Protein AF-0000000079489592 (afdb_homodimer)

Nearest PDB structures (foldseek):
  6kkj-assembly1_B  TM=2.312E-01  e=7.317E-01  Escherichia coli K-12
  5xar-assembly1_B  TM=1.405E-01  e=1.755E+00  Klebsiella pneumoniae
  5k3g-assembly2_C  TM=1.330E-01  e=6.523E+00  Caenorhabditis elegans
  6kkj-assembly1_B  TM=2.316E-01  e=1.069E+00  Escherichia coli K-12
  5k3g-assembly2_C  TM=1.330E-01  e=5.489E+00  Caenorhabditis elegans

Foldseek 3Di:
DQQVVVLVVLVLVLVLLQLLQPVVPVVVVVVPVVPPVPPPPDDPDCPDCPVVCVVVVCNVVSVVSCVVVVVVLVVLLPDPQADVLQSVQVVVLSVCSNNVPPLSVLQSQQKFGPQPQVVLPAQETARHQVSQQPRFDADPVRDTPKGKKKKKKFWADDQVSLVVVCVVCCPAQLQVLARVPDNGDDQDDLLFGPHHIIMHIGIPSGDQSNVVVVCCVPRCVVPVIDMGMDDIDHDDQDDDDPLLVVLVVVVVVLVVLQVQLQVLQVVCVVVDVDRDQDDPDVVNNLSVLLHLVLLVCLLLFDDDPVRLLVLLVLLVLLVLLLLVLLLCLLPQDWSNLASGVNLLLVLLLDQVCLSNLVSCLSLLLVLLQLLQVLLLVCQVCLVVCVPDDLVVVLVLVLVLVCLLQLQLLLSLLSVLLCLVSPQDAPQCPSHPLVLLNPQQVVQVVCLVVLNQLQLFCSRHNFNCSLSSSLSSVLSSVSSVLSNVCSVPVVVSLVVLVVLLLVLLVVQLVCCLVVVAFLDLGSLSHYSVSSSVCSNPAVSDSSNSSNSSSVSSVLNVCLVPDADDDPVVLVVLQCQLVVLLSCLSRVSSCSSRPNDDDSNVSSSSSRCSSVSNCSSVSSVSSCLSRVVCVPSSCVSSDSVSSSSSVLSSQLVSNLSSLSSSVNSHDHHSDDDSDPVVSVVVSVVSSVVSSVRSSVSSSSPNSSSVVVSLVVCVCVVCVVVVPNPPPVVSVVVVCVSCVSVVVVVVVVVVVVVVVVCVVPVVVVVVVVVVVPPDDPDDDDPDDDDDDDDDDDDDDDDDDDDDDDDDDDDDDDDDDDDDD/DQQVVVLVVLVLVLVLLQLLQPVVPVVVVVVPVVPPVPPPPDDPDCPDCPVVCVVVVCNVVSVVSCVVVVVVLVVLLPDPQADVLQSVQVVVLSVCSNNVPPLSVLQSQQKFGPQPQVVLPAQETARHQPSQQPRFDADPVRDTPKGKKKKKKFWADDPVSLVVVCVVCCPAQLQVLARVPDPGDDQDDLLFGPHHIIMHIGIPSGDQSNVVVVCCVPRCVVPVTDMGMDDIDHDDQDDDDPLLVVLVVVVVVLVVLQVQLQVLQVVCVVVDVDRDQDDPDPVNNLSVLLHLVLLVCLLLFDDDPVRLLVLLVLLVLLVLLLLVLLLCLLPQDWSNLASGVNLLLVLLLDQVCLSNLVSCLSLLLVLLQLLQVLLLVCVVCLVVCVPDDLVVVLVLVLVLVCLLQLQLLLSLLSVLLCLVSPQDAPQCPSHPLVLLNPQQVVQVVCLVVLNQLQLFCSRHNFNCSLSSSLSSVLSSVSSVLSNVCSVPVVVSLVVLVVLLLVLLVVQLVCCLVVVAFLDLGSLSHYSVSSSVCSNPAVSDSSNSSNSSSVSSVLNVCLVPDADDDPVVLVVLQCQLVVLLSCLSRVSSCSSRPNDDDSNVSSNSSRCSSVSNCSSVSSVSSCLSRVVCVPSSCVSSDSVSSSSSVLSSQLVSNLSSLSSSVNSHDHHSDDDSDPVVSVVVSVVSSVVSSVRSSVSSSSPNSSSVVVSLVVCVCVVCVVVVPNPPPVVSVVVVCVSCVVVVVVVVVVVVVVVVVVVVVPVVVVVVVVVVVPPDDDDPPPDDDDDDDDDDDDDYDDDDDDDDDDDDDDDDDDDDDDDDD

pLDDT: mean 76.11, std 24.8, range [13.93, 98.19]

Sequence (1634 aa):
MRLVRWYVLFLTLTLIVFRAIHAEQDEYAIIENRDELENHTEVTTEIQSTTRDFIEDLQPLLKEVQRRAYPIVSALFADPQISNDCTSGLAALLRGVQTQEKWAFMIATAHGGLPQNFFLGAQGSFGSYDQCLEAKRVDPDGLVTLRGQYCTLYINPNEKMYNILKEQVKNDPFFKETVLNMETWPKHILDVPTGIKIGLCTPNRCSTKDLNYILDKLVNKVYGTEFEIGNCRIKHRNAPTPFQLYVFGLGYVLLILVIVGTLTDYYLNRTHDKPIYISPWFAVTFILMFSARRNIIRLFSPHTSQARELGFFNGIKVLLSCWVVYGHCAIFISPDVYVNISSYVLLLQKIPFQIVANGFMAVSSFYFISGFLLGYFCIKEKQRIIKQNPVIFITTIFIRRYIRLVIPILVVVCFSMLMPLWADSPNDKRSLFEVYARRCPQNWWSILALSSNFMGADGMCLGHSWYVSVDMQVFLVASIVCIIILSNPRVGLTFTAVLTLASCLWIAINTYVYEYSPIIGFTGKNFSTIIDTFDYIYVQPITHSGCYFLGIMCAYVCLHGKRLQWYTQTLCWVLAHGCASYVIFITVNWYRYGLPGPLEQSLYAGFHRIIFTFGLFWLIYACLHGMAPTLRRILEHSAFRALGRLAFGLYLVHFAVVYMQQGLMKSQAFLPNQYLLLQQTLGVLSISFGLAFLMNITVESPVGHLDNFIFNRFVAEMINQPQTHKEAEMTGRKTEMALATEQHHDRRRKTSLKESCGTNLDMIIIENVKNGINASILDTKPPVDSADGQPGASFKAGRRRVSKGSSTQNLSEKTKLMRLVRWYVLFLTLTLIVFRAIHAEQDEYAIIENRDELENHTEVTTEIQSTTRDFIEDLQPLLKEVQRRAYPIVSALFADPQISNDCTSGLAALLRGVQTQEKWAFMIATAHGGLPQNFFLGAQGSFGSYDQCLEAKRVDPDGLVTLRGQYCTLYINPNEKMYNILKEQVKNDPFFKETVLNMETWPKHILDVPTGIKIGLCTPNRCSTKDLNYILDKLVNKVYGTEFEIGNCRIKHRNAPTPFQLYVFGLGYVLLILVIVGTLTDYYLNRTHDKPIYISPWFAVTFILMFSARRNIIRLFSPHTSQARELGFFNGIKVLLSCWVVYGHCAIFISPDVYVNISSYVLLLQKIPFQIVANGFMAVSSFYFISGFLLGYFCIKEKQRIIKQNPVIFITTIFIRRYIRLVIPILVVVCFSMLMPLWADSPNDKRSLFEVYARRCPQNWWSILALSSNFMGADGMCLGHSWYVSVDMQVFLVASIVCIIILSNPRVGLTFTAVLTLASCLWIAINTYVYEYSPIIGFTGKNFSTIIDTFDYIYVQPITHSGCYFLGIMCAYVCLHGKRLQWYTQTLCWVLAHGCASYVIFITVNWYRYGLPGPLEQSLYAGFHRIIFTFGLFWLIYACLHGMAPTLRRILEHSAFRALGRLAFGLYLVHFAVVYMQQGLMKSQAFLPNQYLLLQQTLGVLSISFGLAFLMNITVESPVGHLDNFIFNRFVAEMINQPQTHKEAEMTGRKTEMALATEQHHDRRRKTSLKESCGTNLDMIIIENVKNGINASILDTKPPVDSADGQPGASFKAGRRRVSKGSSTQNLSEKTKL

Solvent-accessible surface area (backbone atoms only — not comparable to full-atom values): 86001 Å² total; per-residue (Å²): 108,63,66,60,45,48,45,47,45,52,51,46,49,54,47,45,38,48,43,65,14,57,62,62,53,56,62,57,57,58,58,63,55,56,65,71,63,63,68,79,69,74,83,70,74,78,72,70,63,63,50,61,43,50,56,61,52,40,44,57,49,44,50,51,47,43,61,60,44,42,59,54,52,51,50,56,63,66,34,82,85,45,50,67,52,28,45,50,38,52,49,49,40,47,48,26,32,28,69,65,34,67,40,30,46,33,24,67,44,7,38,28,56,69,36,35,25,43,92,39,53,22,25,33,20,52,37,15,62,66,40,6,37,66,18,51,38,65,43,98,88,68,48,74,78,44,38,19,16,33,27,33,36,36,40,44,73,38,74,66,54,45,49,53,50,43,62,70,33,58,82,38,48,41,45,30,42,32,51,62,70,41,90,62,82,62,63,51,55,81,71,19,65,60,39,39,39,27,18,35,36,42,48,58,51,43,49,63,68,39,50,38,51,50,42,38,68,66,40,26,73,48,68,68,40,58,68,44,57,44,80,68,44,58,76,68,83,73,73,80,49,70,65,49,50,50,46,52,48,49,53,50,50,51,52,48,40,28,51,51,8,30,51,50,50,53,52,46,48,71,74,33,95,58,81,75,83,69,53,96,44,64,70,56,31,55,35,46,41,22,10,47,65,61,38,52,48,58,48,66,48,74,64,54,80,78,46,48,72,58,34,37,52,21,25,51,42,36,55,34,45,53,42,41,51,45,23,49,63,70,62,73,57,59,66,47,30,29,47,34,46,51,48,39,55,54,44,53,50,33,68,78,43,22,63,43,68,48,25,66,58,38,58,48,42,51,36,19,50,54,18,21,53,52,31,41,49,49,62,73,42,36,73,62,51,70,74,40,61,63,68,60,51,52,52,50,55,49,51,55,49,46,54,68,54,49,54,54,50,51,53,49,52,52,57,50,67,49,48,68,67,69,44,66,31,83,39,36,60,61,22,70,39,25,46,36,67,59,23,24,82,74,31,50,64,29,60,80,65,48,43,24,34,76,47,32,86,76,36,24,25,48,92,69,50,28,55,60,20,29,51,53,56,38,48,55,54,49,52,53,48,49,54,40,28,71,76,40,50,72,61,24,51,52,50,44,51,50,50,28,51,48,29,25,48,51,43,18,50,50,25,50,74,69,62,38,50,54,55,83,50,93,56,19,57,38,67,67,44,35,51,45,26,36,44,70,40,65,45,31,46,56,61,46,36,28,32,20,44,48,14,28,50,43,26,53,47,53,74,72,52,75,73,73,54,71,70,59,47,51,51,50,50,52,49,24,51,49,40,33,48,46,62,41,49,56,54,31,50,26,41,62,69,27,67,70,55,64,68,58,34,13,48,45,45,20,41,42,64,52,49,35,43,47,28,52,47,47,52,52,45,28,45,72,53,62,72,31,56,69,61,34,50,62,22,42,31,70,74,28,45,39,46,24,73,29,30,67,41,27,62,60,42,37,58,52,55,55,38,50,56,50,12,52,38,62,50,49,53,47,63,70,37,73,68,59,49,49,34,51,35,43,9,51,48,53,54,19,48,54,51,13,50,52,42,36,34,67,43,48,44,25,51,50,49,49,51,51,54,54,47,54,53,47,49,24,59,70,65,72,50,71,65,53,75,64,53,62,49,37,62,61,33,53,62,46,46,61,54,45,55,58,49,49,53,56,51,51,48,53,54,45,55,51,43,53,64,48,41,57,58,48,50,58,51,50,61,63,57,63,64,73,80,74,84,77,85,83,83,84,76,87,83,84,94,83,91,85,88,90,85,88,93,82,91,79,85,91,84,91,83,90,87,79,82,82,92,82,88,73,84,82,84,66,87,78,129,111,63,65,60,45,49,45,46,46,53,52,47,49,55,47,44,38,48,41,66,16,54,62,62,53,56,62,58,55,59,58,62,56,56,64,70,60,61,69,81,70,74,82,72,74,79,74,70,62,62,50,62,43,48,55,61,52,40,44,56,49,44,51,50,48,43,62,61,44,44,59,55,51,50,50,56,63,64,35,81,85,44,50,68,54,27,45,51,36,53,50,48,40,48,48,26,32,28,68,64,35,68,40,30,45,33,24,68,44,8,38,30,57,70,35,37,25,43,92,38,53,24,25,32,18,53,38,16,63,65,40,6,38,66,17,51,38,64,44,97,88,67,48,74,79,44,37,19,16,33,28,33,37,37,39,45,71,38,74,64,54,44,48,53,50,43,64,72,34,57,83,39,48,40,46,30,43,31,51,63,71,43,90,64,81,64,62,52,56,80,73,20,66,62,37,38,39,25,18,36,37,41,48,58,50,43,50,63,67,40,50,38,51,50,43,38,69,68,41,25,73,45,66,67,41,59,69,45,58,46,77,68,43,59,76,69,83,73,71,81,50,72,65,49,51,50,46,52,48,50,52,51,49,52,51,48,40,28,52,52,7,31,50,48,50,53,48,45,48,70,74,33,95,58,81,74,82,70,53,95,44,63,68,56,32,57,35,47,40,22,10,44,65,61,40,50,47,58,48,66,47,76,63,54,80,76,48,50,72,58,34,39,52,20,26,52,43,37,56,35,46,53,41,40,50,46,23,48,63,70,62,72,58,59,67,47,30,29,47,35,47,53,48,40,55,55,45,52,46,31,69,77,44,21,61,42,68,48,24,66,57,37,57,47,42,50,37,18,50,52,19,20,54,51,31,41,50,49,62,74,41,37,74,63,51,72,73,39,60,63,67,59,51,51,52,50,55,48,51,54,50,44,56,68,53,48,54,56,50,51,52,47,51,54,59,51,67,49,48,68,65,71,45,66,30,82,39,36,60,63,23,72,39,26,45,36,67,59,22,24,82,73,31,51,63,28,60,79,65,48,43,25,32,76,47,32,86,74,36,24,26,48,91,67,48,26,55,61,20,29,50,54,57,38,47,55,55,49,52,53,48,50,51,40,27,70,77,39,51,71,61,24,52,52,50,43,51,48,50,28,50,48,30,25,48,49,42,18,50,49,25,50,76,68,64,38,52,54,55,84,48,90,58,17,57,38,67,66,43,34,52,46,28,37,42,71,41,64,46,30,48,57,61,47,37,26,31,19,44,50,14,26,50,44,26,52,46,54,76,72,50,76,73,72,56,71,70,60,47,51,50,49,51,51,48,25,51,49,40,32,48,44,62,40,49,56,56,32,49,26,43,63,69,28,68,71,56,64,67,58,34,13,50,46,43,21,42,43,65,52,50,35,43,47,27,52,47,49,52,53,45,28,44,72,53,62,72,33,57,71,60,35,51,61,22,43,31,70,74,28,45,40,46,25,71,29,30,65,41,26,63,61,44,34,59,53,55,56,39,51,54,50,12,53,38,62,50,50,55,46,62,71,37,73,68,60,47,49,33,50,34,43,10,50,49,51,54,18,48,53,50,14,50,52,42,36,32,65,43,49,44,24,49,51,48,48,50,50,55,51,46,54,53,49,48,25,60,71,67,71,50,70,65,53,75,63,53,61,49,39,62,60,34,54,60,47,45,60,55,44,55,59,48,49,54,55,51,51,48,52,54,47,56,52,44,54,66,48,41,58,58,49,52,59,52,49,63,63,58,64,62,77,82,86,79,86,78,85,72,89,73,83,85,82,84,82,86,93,84,92,86,91,87,83,92,80,86,89,82,90,81,87,91,81,87,84,81,85,85,88,79,89,70,87,86,81,132

Radius of gyration: 40.96 Å; Cα contacts (8 Å, |Δi|>4): 2130; chains: 2; bounding box: 101×147×135 Å

Structure (mmCIF, N/CA/C/O backbone):
data_AF-0000000079489592-model_v1
#
loop_
_entity.id
_entity.type
_entity.pdbx_description
1 polymer 'Nose resistant-to-fluoxetine protein N-terminal domain-containing protein'
#
loop_
_atom_site.group_PDB
_atom_site.id
_atom_site.type_symbol
_atom_site.label_atom_id
_atom_site.label_alt_id
_atom_site.label_comp_id
_atom_site.label_asym_id
_atom_site.label_entity_id
_atom_site.label_seq_id
_atom_site.pdbx_PDB_ins_code
_atom_site.Cartn_x
_atom_site.Cartn_y
_atom_site.Cartn_z
_atom_site.occupancy
_atom_site.B_iso_or_equiv
_atom_site.auth_seq_id
_atom_site.auth_comp_id
_atom_site.auth_asym_id
_atom_site.auth_atom_id
_atom_site.pdbx_PDB_model_num
ATOM 1 N N . MET A 1 1 ? 15.117 -27.844 -23.531 1 31.05 1 MET A N 1
ATOM 2 C CA . MET A 1 1 ? 14.523 -29.125 -23.922 1 31.05 1 MET A CA 1
ATOM 3 C C . MET A 1 1 ? 14.539 -30.109 -22.766 1 31.05 1 MET A C 1
ATOM 5 O O . MET A 1 1 ? 13.547 -30.797 -22.516 1 31.05 1 MET A O 1
ATOM 9 N N . ARG A 1 2 ? 15.602 -29.953 -22.156 1 33.97 2 ARG A N 1
ATOM 10 C CA . ARG A 1 2 ? 15.805 -30.891 -21.062 1 33.97 2 ARG A CA 1
ATOM 11 C C . ARG A 1 2 ? 14.961 -30.516 -19.844 1 33.97 2 ARG A C 1
ATOM 13 O O . ARG A 1 2 ? 14.398 -31.391 -19.188 1 33.97 2 ARG A O 1
ATOM 20 N N . LEU A 1 3 ? 14.828 -29.344 -19.656 1 31.56 3 LEU A N 1
ATOM 21 C CA . LEU A 1 3 ? 14.039 -28.906 -18.516 1 31.56 3 LEU A CA 1
ATOM 22 C C . LEU A 1 3 ? 12.562 -29.203 -18.719 1 31.56 3 LEU A C 1
ATOM 24 O O . LEU A 1 3 ? 11.867 -29.609 -17.797 1 31.56 3 LEU A O 1
ATOM 28 N N . VAL A 1 4 ? 12.141 -29.109 -19.891 1 33.91 4 VAL A N 1
ATOM 29 C CA . VAL A 1 4 ? 10.773 -29.5 -20.234 1 33.91 4 VAL A CA 1
ATOM 30 C C . VAL A 1 4 ? 10.609 -31.016 -20.047 1 33.91 4 VAL A C 1
ATOM 32 O O . VAL A 1 4 ? 9.586 -31.469 -19.531 1 33.91 4 VAL A O 1
ATOM 35 N N . ARG A 1 5 ? 11.734 -31.75 -20.25 1 34.22 5 ARG A N 1
ATOM 36 C CA . ARG A 1 5 ? 11.695 -33.188 -20.078 1 34.22 5 ARG A CA 1
ATOM 37 C C . ARG A 1 5 ? 11.539 -33.562 -18.609 1 34.22 5 ARG A C 1
ATOM 39 O O . ARG A 1 5 ? 10.766 -34.469 -18.266 1 34.22 5 ARG A O 1
ATOM 46 N N . TRP A 1 6 ? 12.328 -32.875 -17.922 1 35.91 6 TRP A N 1
ATOM 47 C CA . TRP A 1 6 ? 12.266 -33.156 -16.484 1 35.91 6 TRP A CA 1
ATOM 48 C C . TRP A 1 6 ? 10.906 -32.781 -15.914 1 35.91 6 TRP A C 1
ATOM 50 O O . TRP A 1 6 ? 10.328 -33.531 -15.109 1 35.91 6 TRP A O 1
ATOM 60 N N . TYR A 1 7 ? 10.367 -31.75 -16.344 1 36.03 7 TYR A N 1
ATOM 61 C CA . TYR A 1 7 ? 9.039 -31.359 -15.891 1 36.03 7 TYR A CA 1
ATOM 62 C C . TYR A 1 7 ? 7.992 -32.375 -16.359 1 36.03 7 TYR A C 1
ATOM 64 O O . TYR A 1 7 ? 7.102 -32.75 -15.594 1 36.03 7 TYR A O 1
ATOM 72 N N . VAL A 1 8 ? 8.234 -33 -17.438 1 37.88 8 VAL A N 1
ATOM 73 C CA . VAL A 1 8 ? 7.395 -34.094 -17.938 1 37.88 8 VAL A CA 1
ATOM 74 C C . VAL A 1 8 ? 7.625 -35.344 -17.109 1 37.88 8 VAL A C 1
ATOM 76 O O . VAL A 1 8 ? 6.676 -36.062 -16.766 1 37.88 8 VAL A O 1
ATOM 79 N N . LEU A 1 9 ? 8.891 -35.531 -16.766 1 36.44 9 LEU A N 1
ATOM 80 C CA . LEU A 1 9 ? 9.203 -36.656 -15.875 1 36.44 9 LEU A CA 1
ATOM 81 C C . LEU A 1 9 ? 8.539 -36.469 -14.516 1 36.44 9 LEU A C 1
ATOM 83 O O . LEU A 1 9 ? 7.961 -37.406 -13.969 1 36.44 9 LEU A O 1
ATOM 87 N N . PHE A 1 10 ? 8.68 -35.375 -14.031 1 37.31 10 PHE A N 1
ATOM 88 C CA . PHE A 1 10 ? 8.086 -35.094 -12.727 1 37.31 10 PHE A CA 1
ATOM 89 C C . PHE A 1 10 ? 6.566 -35.125 -12.805 1 37.31 10 PHE A C 1
ATOM 91 O O . PHE A 1 10 ? 5.918 -35.719 -11.938 1 37.31 10 PHE A O 1
ATOM 98 N N . LEU A 1 11 ? 6.008 -34.719 -13.789 1 37.25 11 LEU A N 1
ATOM 99 C CA . LEU A 1 11 ? 4.574 -34.844 -14.031 1 37.25 11 LEU A CA 1
ATOM 100 C C . LEU A 1 11 ? 4.188 -36.312 -14.289 1 37.25 11 LEU A C 1
ATOM 102 O O . LEU A 1 11 ? 3.154 -36.781 -13.812 1 37.25 11 LEU A O 1
ATOM 106 N N . THR A 1 12 ? 5.062 -37.094 -15.031 1 35.06 12 THR A N 1
ATOM 107 C CA . THR A 1 12 ? 4.887 -38.531 -15.25 1 35.06 12 THR A CA 1
ATOM 108 C C . THR A 1 12 ? 5.035 -39.281 -13.938 1 35.06 12 THR A C 1
ATOM 110 O O . THR A 1 12 ? 4.266 -40.219 -13.664 1 35.06 12 THR A O 1
ATOM 113 N N . LEU A 1 13 ? 6 -38.844 -13.242 1 35.44 13 LEU A N 1
ATOM 114 C CA . LEU A 1 13 ? 6.156 -39.5 -11.953 1 35.44 13 LEU A CA 1
ATOM 115 C C . LEU A 1 13 ? 4.977 -39.188 -11.039 1 35.44 13 LEU A C 1
ATOM 117 O O . LEU A 1 13 ? 4.488 -40.094 -10.336 1 35.44 13 LEU A O 1
ATOM 121 N N . THR A 1 14 ? 4.496 -38.094 -10.992 1 34.69 14 THR A N 1
ATOM 122 C CA . THR A 1 14 ? 3.309 -37.75 -10.211 1 34.69 14 THR A CA 1
ATOM 123 C C . THR A 1 14 ? 2.078 -38.438 -10.773 1 34.69 14 THR A C 1
ATOM 125 O O . THR A 1 14 ? 1.224 -38.906 -10.023 1 34.69 14 THR A O 1
ATOM 128 N N . LEU A 1 15 ? 2.059 -38.719 -12.008 1 35.22 15 LEU A N 1
ATOM 129 C CA . LEU A 1 15 ? 1.017 -39.5 -12.664 1 35.22 15 LEU A CA 1
ATOM 130 C C . LEU A 1 15 ? 1.15 -41 -12.32 1 35.22 15 LEU A C 1
ATOM 132 O O . LEU A 1 15 ? 0.147 -41.688 -12.141 1 35.22 15 LEU A O 1
ATOM 136 N N . ILE A 1 16 ? 2.291 -41.5 -12.32 1 36.31 16 ILE A N 1
ATOM 137 C CA . ILE A 1 16 ? 2.57 -42.875 -11.93 1 36.31 16 ILE A CA 1
ATOM 138 C C . ILE A 1 16 ? 2.102 -43.094 -10.492 1 36.31 16 ILE A C 1
ATOM 140 O O . ILE A 1 16 ? 1.465 -44.094 -10.195 1 36.31 16 ILE A O 1
ATOM 144 N N . VAL A 1 17 ? 2.369 -42.219 -9.734 1 33.47 17 VAL A N 1
ATOM 145 C CA . VAL A 1 17 ? 1.986 -42.406 -8.336 1 33.47 17 VAL A CA 1
ATOM 146 C C . VAL A 1 17 ? 0.467 -42.344 -8.203 1 33.47 17 VAL A C 1
ATOM 148 O O . VAL A 1 17 ? -0.141 -43.156 -7.5 1 33.47 17 VAL A O 1
ATOM 151 N N . PHE A 1 18 ? -0.145 -41.625 -8.969 1 31.78 18 PHE A N 1
ATOM 152 C CA . PHE A 1 18 ? -1.597 -41.531 -8.867 1 31.78 18 PHE A CA 1
ATOM 153 C C . PHE A 1 18 ? -2.258 -42.781 -9.422 1 31.78 18 PHE A C 1
ATOM 155 O O . PHE A 1 18 ? -3.234 -43.281 -8.852 1 31.78 18 PHE A O 1
ATOM 162 N N . ARG A 1 19 ? -1.917 -43.344 -10.484 1 33 19 ARG A N 1
ATOM 163 C CA . ARG A 1 19 ? -2.484 -44.594 -11.039 1 33 19 ARG A CA 1
ATOM 164 C C . ARG A 1 19 ? -2.141 -45.781 -10.164 1 33 19 ARG A C 1
ATOM 166 O O . ARG A 1 19 ? -2.928 -46.719 -10.055 1 33 19 ARG A O 1
ATOM 173 N N . ALA A 1 20 ? -0.981 -45.812 -9.656 1 31.25 20 ALA A N 1
ATOM 174 C CA . ALA A 1 20 ? -0.754 -46.938 -8.727 1 31.25 20 ALA A CA 1
ATOM 175 C C . ALA A 1 20 ? -1.831 -46.969 -7.645 1 31.25 20 ALA A C 1
ATOM 177 O O . ALA A 1 20 ? -2.168 -48.031 -7.129 1 31.25 20 ALA A O 1
ATOM 178 N N . ILE A 1 21 ? -2.449 -45.938 -7.496 1 29.78 21 ILE A N 1
ATOM 179 C CA . ILE A 1 21 ? -3.469 -45.906 -6.453 1 29.78 21 ILE A CA 1
ATOM 180 C C . ILE A 1 21 ? -4.77 -46.5 -6.984 1 29.78 21 ILE A C 1
ATOM 182 O O . ILE A 1 21 ? -5.434 -47.25 -6.289 1 29.78 21 ILE A O 1
ATOM 186 N N . HIS A 1 22 ? -5.281 -46.219 -8.211 1 31.61 22 HIS A N 1
ATOM 187 C CA . HIS A 1 22 ? -6.633 -46.656 -8.562 1 31.61 22 HIS A CA 1
ATOM 188 C C . HIS A 1 22 ? -6.637 -48.031 -9.164 1 31.61 22 HIS A C 1
ATOM 190 O O . HIS A 1 22 ? -7.699 -48.594 -9.43 1 31.61 22 HIS A O 1
ATOM 196 N N . ALA A 1 23 ? -5.641 -48.562 -9.617 1 32.25 23 ALA A N 1
ATOM 197 C CA . ALA A 1 23 ? -5.723 -49.906 -10.156 1 32.25 23 ALA A CA 1
ATOM 198 C C . ALA A 1 23 ? -6.297 -50.875 -9.133 1 32.25 23 ALA A C 1
ATOM 200 O O . ALA A 1 23 ? -7.043 -51.781 -9.477 1 32.25 23 ALA A O 1
ATOM 201 N N . GLU A 1 24 ? -5.93 -50.719 -7.852 1 30.78 24 GLU A N 1
ATOM 202 C CA . GLU A 1 24 ? -6.383 -51.844 -7.051 1 30.78 24 GLU A CA 1
ATOM 203 C C . GLU A 1 24 ? -7.883 -51.781 -6.781 1 30.78 24 GLU A C 1
ATOM 205 O O . GLU A 1 24 ? -8.523 -52.781 -6.512 1 30.78 24 GLU A O 1
ATOM 210 N N . GLN A 1 25 ? -8.453 -50.594 -6.809 1 30.23 25 GLN A N 1
ATOM 211 C CA . GLN A 1 25 ? -9.812 -50.656 -6.293 1 30.23 25 GLN A CA 1
ATOM 212 C C . GLN A 1 25 ? -10.773 -51.219 -7.348 1 30.23 25 GLN A C 1
ATOM 214 O O . GLN A 1 25 ? -11.867 -51.656 -7.016 1 30.23 25 GLN A O 1
ATOM 219 N N . ASP A 1 26 ? -10.555 -51.062 -8.602 1 31.53 26 ASP A N 1
ATOM 220 C CA . ASP A 1 26 ? -11.586 -51.625 -9.477 1 31.53 26 ASP A CA 1
ATOM 221 C C . ASP A 1 26 ? -11.609 -53.125 -9.398 1 31.53 26 ASP A C 1
ATOM 223 O O . ASP A 1 26 ? -12.578 -53.781 -9.82 1 31.53 26 ASP A O 1
ATOM 227 N N . GLU A 1 27 ? -10.539 -53.75 -8.992 1 30.8 27 GLU A N 1
ATOM 228 C CA . GLU A 1 27 ? -10.75 -55.188 -8.891 1 30.8 27 GLU A CA 1
ATOM 229 C C . GLU A 1 27 ? -11.789 -55.5 -7.824 1 30.8 27 GLU A C 1
ATOM 231 O O . GLU A 1 27 ? -12.594 -56.438 -7.996 1 30.8 27 GLU A O 1
ATOM 236 N N . TYR A 1 28 ? -11.805 -54.75 -6.719 1 29.92 28 TYR A N 1
ATOM 237 C CA . TYR A 1 28 ? -12.727 -55.219 -5.695 1 29.92 28 TYR A CA 1
ATOM 238 C C . TYR A 1 28 ? -14.148 -54.75 -5.984 1 29.92 28 TYR A C 1
ATOM 240 O O . TYR A 1 28 ? -15.117 -55.469 -5.703 1 29.92 28 TYR A O 1
ATOM 248 N N . ALA A 1 29 ? -14.422 -53.594 -6.551 1 33.19 29 ALA A N 1
ATOM 249 C CA . ALA A 1 29 ? -15.828 -53.219 -6.688 1 33.19 29 ALA A CA 1
ATOM 250 C C . ALA A 1 29 ? -16.484 -53.969 -7.84 1 33.19 29 ALA A C 1
ATOM 252 O O . ALA A 1 29 ? -17.703 -54.125 -7.867 1 33.19 29 ALA A O 1
ATOM 253 N N . ILE A 1 30 ? -15.773 -54.406 -8.867 1 32.56 30 ILE A N 1
ATOM 254 C CA . ILE A 1 30 ? -16.406 -55.25 -9.875 1 32.56 30 ILE A CA 1
ATOM 255 C C . ILE A 1 30 ? -16.875 -56.562 -9.25 1 32.56 30 ILE A C 1
ATOM 257 O O . ILE A 1 30 ? -17.859 -57.156 -9.695 1 32.56 30 ILE A O 1
ATOM 261 N N . ILE A 1 31 ? -16.266 -57 -8.172 1 31.38 31 ILE A N 1
ATOM 262 C CA . ILE A 1 31 ? -16.734 -58.281 -7.652 1 31.38 31 ILE A CA 1
ATOM 263 C C . ILE A 1 31 ? -18.078 -58.094 -6.949 1 31.38 31 ILE A C 1
ATOM 265 O O . ILE A 1 31 ? -19 -58.906 -7.113 1 31.38 31 ILE A O 1
ATOM 269 N N . GLU A 1 32 ? -18.328 -57.031 -6.129 1 32.09 32 GLU A N 1
ATOM 270 C CA . GLU A 1 32 ? -19.562 -57.094 -5.344 1 32.09 32 GLU A CA 1
ATOM 271 C C . GLU A 1 32 ? -20.766 -56.688 -6.18 1 32.09 32 GLU A C 1
ATOM 273 O O . GLU A 1 32 ? -21.859 -57.219 -6.008 1 32.09 32 GLU A O 1
ATOM 278 N N . ASN A 1 33 ? -20.672 -55.719 -7.082 1 32.31 33 ASN A N 1
ATOM 279 C CA . ASN A 1 33 ? -21.906 -55.312 -7.75 1 32.31 33 ASN A CA 1
ATOM 280 C C . ASN A 1 33 ? -22.25 -56.281 -8.891 1 32.31 33 ASN A C 1
ATOM 282 O O . ASN A 1 33 ? -23.203 -56.031 -9.641 1 32.31 33 ASN A O 1
ATOM 286 N N . ARG A 1 34 ? -21.422 -57.219 -9.25 1 31.77 34 ARG A N 1
ATOM 287 C CA . ARG A 1 34 ? -21.875 -58.219 -10.211 1 31.77 34 ARG A CA 1
ATOM 288 C C . ARG A 1 34 ? -23.141 -58.938 -9.711 1 31.77 34 ARG A C 1
ATOM 290 O O . ARG A 1 34 ? -24.016 -59.281 -10.5 1 31.77 34 ARG A O 1
ATOM 297 N N . ASP A 1 35 ? -23.266 -59.156 -8.359 1 32.53 35 ASP A N 1
ATOM 298 C CA . ASP A 1 35 ? -24.406 -60 -8 1 32.53 35 ASP A CA 1
ATOM 299 C C . ASP A 1 35 ? -25.719 -59.219 -8.156 1 32.53 35 ASP A C 1
ATOM 301 O O . ASP A 1 35 ? -26.734 -59.781 -8.562 1 32.53 35 ASP A O 1
ATOM 305 N N . GLU A 1 36 ? -25.812 -57.969 -7.629 1 32.66 36 GLU A N 1
ATOM 306 C CA . GLU A 1 36 ? -27.172 -57.438 -7.555 1 32.66 36 GLU A CA 1
ATOM 307 C C . GLU A 1 36 ? -27.641 -56.906 -8.914 1 32.66 36 GLU A C 1
ATOM 309 O O . GLU A 1 36 ? -28.828 -56.688 -9.117 1 32.66 36 GLU A O 1
ATOM 314 N N . LEU A 1 37 ? -26.734 -56.469 -9.867 1 30.59 37 LEU A N 1
ATOM 315 C CA . LEU A 1 37 ? -27.234 -55.969 -11.148 1 30.59 37 LEU A CA 1
ATOM 316 C C . LEU A 1 37 ? -27.75 -57.125 -12.008 1 30.59 37 LEU A C 1
ATOM 318 O O . LEU A 1 37 ? -28.188 -56.906 -13.141 1 30.59 37 LEU A O 1
ATOM 322 N N . GLU A 1 38 ? -27.734 -58.438 -11.57 1 29.75 38 GLU A N 1
ATOM 323 C CA . GLU A 1 38 ? -28.297 -59.406 -12.5 1 29.75 38 GLU A CA 1
ATOM 324 C C . GLU A 1 38 ? -29.766 -59.094 -12.781 1 29.75 38 GLU A C 1
ATOM 326 O O . GLU A 1 38 ? -30.281 -59.438 -13.852 1 29.75 38 GLU A O 1
ATOM 331 N N . ASN A 1 39 ? -30.609 -58.781 -11.766 1 29.55 39 ASN A N 1
ATOM 332 C CA . ASN A 1 39 ? -32 -59 -12.117 1 29.55 39 ASN A CA 1
ATOM 333 C C . ASN A 1 39 ? -32.531 -57.875 -13.031 1 29.55 39 ASN A C 1
ATOM 335 O O . ASN A 1 39 ? -33.562 -58.062 -13.695 1 29.55 39 ASN A O 1
ATOM 339 N N . HIS A 1 40 ? -32.594 -56.594 -12.57 1 31.12 40 HIS A N 1
ATOM 340 C CA . HIS A 1 40 ? -33.5 -55.75 -13.336 1 31.12 40 HIS A CA 1
ATOM 341 C C . HIS A 1 40 ? -32.875 -55.344 -14.68 1 31.12 40 HIS A C 1
ATOM 343 O O . HIS A 1 40 ? -31.875 -54.656 -14.734 1 31.12 40 HIS A O 1
ATOM 349 N N . THR A 1 41 ? -33 -56.188 -15.758 1 29.34 41 THR A N 1
ATOM 350 C CA . THR A 1 41 ? -32.531 -56.25 -17.141 1 29.34 41 THR A CA 1
ATOM 351 C C . THR A 1 41 ? -32.906 -54.969 -17.906 1 29.34 41 THR A C 1
ATOM 353 O O . THR A 1 41 ? -32.625 -54.875 -19.094 1 29.34 41 THR A O 1
ATOM 356 N N . GLU A 1 42 ? -34.062 -54.281 -17.484 1 28.06 42 GLU A N 1
ATOM 357 C CA . GLU A 1 42 ? -34.656 -53.625 -18.656 1 28.06 42 GLU A CA 1
ATOM 358 C C . GLU A 1 42 ? -33.656 -52.719 -19.359 1 28.06 42 GLU A C 1
ATOM 360 O O . GLU A 1 42 ? -32.594 -52.406 -18.812 1 28.06 42 GLU A O 1
ATOM 365 N N . VAL A 1 43 ? -34.312 -51.656 -20.203 1 30.95 43 VAL A N 1
ATOM 366 C CA . VAL A 1 43 ? -34 -50.906 -21.422 1 30.95 43 VAL A CA 1
ATOM 367 C C . VAL A 1 43 ? -32.969 -49.844 -21.109 1 30.95 43 VAL A C 1
ATOM 369 O O . VAL A 1 43 ? -33.312 -48.688 -20.812 1 30.95 43 VAL A O 1
ATOM 372 N N . THR A 1 44 ? -32.344 -49.875 -19.969 1 27.48 44 THR A N 1
ATOM 373 C CA . THR A 1 44 ? -31.672 -48.594 -19.859 1 27.48 44 THR A CA 1
ATOM 374 C C . THR A 1 44 ? -30.781 -48.344 -21.078 1 27.48 44 THR A C 1
ATOM 376 O O . THR A 1 44 ? -30.094 -49.25 -21.547 1 27.48 44 THR A O 1
ATOM 379 N N . THR A 1 45 ? -31.172 -47.281 -21.891 1 27.41 45 THR A N 1
ATOM 380 C CA . THR A 1 45 ? -30.562 -46.719 -23.094 1 27.41 45 THR A CA 1
ATOM 381 C C . THR A 1 45 ? -29.047 -46.812 -23.016 1 27.41 45 THR A C 1
ATOM 383 O O . THR A 1 45 ? -28.469 -46.625 -21.953 1 27.41 45 THR A O 1
ATOM 386 N N . GLU A 1 46 ? -28.469 -47.469 -24.078 1 26.09 46 GLU A N 1
ATOM 387 C CA . GLU A 1 46 ? -27.078 -47.656 -24.484 1 26.09 46 GLU A CA 1
ATOM 388 C C . GLU A 1 46 ? -26.266 -46.375 -24.266 1 26.09 46 GLU A C 1
ATOM 390 O O . GLU A 1 46 ? -26.281 -45.469 -25.094 1 26.09 46 GLU A O 1
ATOM 395 N N . ILE A 1 47 ? -26.547 -45.688 -23.188 1 29.77 47 ILE A N 1
ATOM 396 C CA . ILE A 1 47 ? -25.484 -44.719 -23.031 1 29.77 47 ILE A CA 1
ATOM 397 C C . ILE A 1 47 ? -24.125 -45.344 -23.344 1 29.77 47 ILE A C 1
ATOM 399 O O . ILE A 1 47 ? -23.703 -46.281 -22.672 1 29.77 47 ILE A O 1
ATOM 403 N N . GLN A 1 48 ? -23.75 -45.312 -24.641 1 27.7 48 GLN A N 1
ATOM 404 C CA . GLN A 1 48 ? -22.547 -45.75 -25.328 1 27.7 48 GLN A CA 1
ATOM 405 C C . GLN A 1 48 ? -21.328 -45.656 -24.406 1 27.7 48 GLN A C 1
ATOM 407 O O . GLN A 1 48 ? -21.188 -44.688 -23.656 1 27.7 48 GLN A O 1
ATOM 412 N N . SER A 1 49 ? -20.609 -46.781 -24.172 1 31.36 49 SER A N 1
ATOM 413 C CA . SER A 1 49 ? -19.391 -47.344 -23.578 1 31.36 49 SER A CA 1
ATOM 414 C C . SER A 1 49 ? -18.203 -46.406 -23.781 1 31.36 49 SER A C 1
ATOM 416 O O . SER A 1 49 ? -17.062 -46.75 -23.469 1 31.36 49 SER A O 1
ATOM 418 N N . THR A 1 50 ? -18.516 -45.344 -24.469 1 30.41 50 THR A N 1
ATOM 419 C CA . THR A 1 50 ? -17.281 -44.688 -24.906 1 30.41 50 THR A CA 1
ATOM 420 C C . THR A 1 50 ? -16.5 -44.188 -23.703 1 30.41 50 THR A C 1
ATOM 422 O O . THR A 1 50 ? -15.273 -44.062 -23.766 1 30.41 50 THR A O 1
ATOM 425 N N . THR A 1 51 ? -17.203 -43.719 -22.719 1 31.91 51 THR A N 1
ATOM 426 C CA . THR A 1 51 ? -16.453 -43.062 -21.641 1 31.91 51 THR A CA 1
ATOM 427 C C . THR A 1 51 ? -15.758 -44.125 -20.766 1 31.91 51 THR A C 1
ATOM 429 O O . THR A 1 51 ? -14.797 -43.781 -20.047 1 31.91 51 THR A O 1
ATOM 432 N N . ARG A 1 52 ? -16.297 -45.312 -20.453 1 36.56 52 ARG A N 1
ATOM 433 C CA . ARG A 1 52 ? -15.68 -46.469 -19.781 1 36.56 52 ARG A CA 1
ATOM 434 C C . ARG A 1 52 ? -14.398 -46.875 -20.484 1 36.56 52 ARG A C 1
ATOM 436 O O . ARG A 1 52 ? -13.43 -47.281 -19.844 1 36.56 52 ARG A O 1
ATOM 443 N N . ASP A 1 53 ? -14.398 -46.719 -21.75 1 36.31 53 ASP A N 1
ATOM 444 C CA . ASP A 1 53 ? -13.305 -47.188 -22.594 1 36.31 53 ASP A CA 1
ATOM 445 C C . ASP A 1 53 ? -12.07 -46.281 -22.438 1 36.31 53 ASP A C 1
ATOM 447 O O . ASP A 1 53 ? -10.938 -46.781 -22.453 1 36.31 53 ASP A O 1
ATOM 451 N N . PHE A 1 54 ? -12.336 -45.062 -22.203 1 35.78 54 PHE A N 1
ATOM 452 C CA . PHE A 1 54 ? -11.117 -44.281 -22.141 1 35.78 54 PHE A CA 1
ATOM 453 C C . PHE A 1 54 ? -10.352 -44.531 -20.844 1 35.78 54 PHE A C 1
ATOM 455 O O . PHE A 1 54 ? -9.133 -44.688 -20.859 1 35.78 54 PHE A O 1
ATOM 462 N N . ILE A 1 55 ? -11.039 -44.562 -19.672 1 40.62 55 ILE A N 1
ATOM 463 C CA . ILE A 1 55 ? -10.352 -44.938 -18.438 1 40.62 55 ILE A CA 1
ATOM 464 C C . ILE A 1 55 ? -9.875 -46.375 -18.516 1 40.62 55 ILE A C 1
ATOM 466 O O . ILE A 1 55 ? -8.766 -46.688 -18.094 1 40.62 55 ILE A O 1
ATOM 470 N N . GLU A 1 56 ? -10.75 -47.25 -18.953 1 46.66 56 GLU A N 1
ATOM 471 C CA . GLU A 1 56 ? -10.312 -48.594 -19.234 1 46.66 56 GLU A CA 1
ATOM 472 C C . GLU A 1 56 ? -9.164 -48.625 -20.234 1 46.66 56 GLU A C 1
ATOM 474 O O . GLU A 1 56 ? -8.281 -49.469 -20.172 1 46.66 56 GLU A O 1
ATOM 479 N N . ASP A 1 57 ? -9.234 -47.531 -21.031 1 47.66 57 ASP A N 1
ATOM 480 C CA . ASP A 1 57 ? -8.18 -47.406 -22.031 1 47.66 57 ASP A CA 1
ATOM 481 C C . ASP A 1 57 ? -6.914 -46.781 -21.438 1 47.66 57 ASP A C 1
ATOM 483 O O . ASP A 1 57 ? -5.805 -47.062 -21.891 1 47.66 57 ASP A O 1
ATOM 487 N N . LEU A 1 58 ? -7.164 -45.969 -20.281 1 48.91 58 LEU A N 1
ATOM 488 C CA . LEU A 1 58 ? -5.961 -45.406 -19.672 1 48.91 58 LEU A CA 1
ATOM 489 C C . LEU A 1 58 ? -5.293 -46.406 -18.75 1 48.91 58 LEU A C 1
ATOM 491 O O . LEU A 1 58 ? -4.098 -46.312 -18.469 1 48.91 58 LEU A O 1
ATOM 495 N N . GLN A 1 59 ? -6.129 -47.375 -18.328 1 54.44 59 GLN A N 1
ATOM 496 C CA . GLN A 1 59 ? -5.609 -48.375 -17.406 1 54.44 59 GLN A CA 1
ATOM 497 C C . GLN A 1 59 ? -4.418 -49.125 -18 1 54.44 59 GLN A C 1
ATOM 499 O O . GLN A 1 59 ? -3.404 -49.312 -17.328 1 54.44 59 GLN A O 1
ATOM 504 N N . PRO A 1 60 ? -4.633 -49.438 -19.281 1 57.28 60 PRO A N 1
ATOM 505 C CA . PRO A 1 60 ? -3.453 -50.094 -19.828 1 57.28 60 PRO A CA 1
ATOM 506 C C . PRO A 1 60 ? -2.23 -49.188 -19.891 1 57.28 60 PRO A C 1
ATOM 508 O O . PRO A 1 60 ? -1.103 -49.656 -19.688 1 57.28 60 PRO A O 1
ATOM 511 N N . LEU A 1 61 ? -2.506 -47.875 -20 1 58.81 61 LEU A N 1
ATOM 512 C CA . LEU A 1 61 ? -1.397 -46.938 -20.031 1 58.81 61 LEU A CA 1
ATOM 513 C C . LEU A 1 61 ? -0.769 -46.812 -18.641 1 58.81 61 LEU A C 1
ATOM 515 O O . LEU A 1 61 ? 0.457 -46.781 -18.516 1 58.81 61 LEU A O 1
ATOM 519 N N . LEU A 1 62 ? -1.601 -46.781 -17.766 1 58.22 62 LEU A N 1
ATOM 520 C CA . LEU A 1 62 ? -1.095 -46.656 -16.406 1 58.22 62 LEU A CA 1
ATOM 521 C C . LEU A 1 62 ? -0.346 -47.906 -15.984 1 58.22 62 LEU A C 1
ATOM 523 O O . LEU A 1 62 ? 0.685 -47.812 -15.312 1 58.22 62 LEU A O 1
ATOM 527 N N . LYS A 1 63 ? -0.904 -49.031 -16.422 1 60.47 63 LYS A N 1
ATOM 528 C CA . LYS A 1 63 ? -0.24 -50.281 -16.109 1 60.47 63 LYS A CA 1
ATOM 529 C C . LYS A 1 63 ? 1.112 -50.375 -16.797 1 60.47 63 LYS A C 1
ATOM 531 O O . LYS A 1 63 ? 2.078 -50.906 -16.234 1 60.47 63 LYS A O 1
ATOM 536 N N . GLU A 1 64 ? 1.126 -49.812 -17.969 1 61.66 64 GLU A N 1
ATOM 537 C CA . GLU A 1 64 ? 2.393 -49.844 -18.688 1 61.66 64 GLU A CA 1
ATOM 538 C C . GLU A 1 64 ? 3.406 -48.875 -18.062 1 61.66 64 GLU A C 1
ATOM 540 O O . GLU A 1 64 ? 4.594 -49.219 -17.984 1 61.66 64 GLU A O 1
ATOM 545 N N . VAL A 1 65 ? 2.918 -47.781 -17.609 1 62.12 65 VAL A N 1
ATOM 546 C CA . VAL A 1 65 ? 3.799 -46.844 -16.938 1 62.12 65 VAL A CA 1
ATOM 547 C C . VAL A 1 65 ? 4.316 -47.469 -15.633 1 62.12 65 VAL A C 1
ATOM 549 O O . VAL A 1 65 ? 5.5 -47.344 -15.312 1 62.12 65 VAL A O 1
ATOM 552 N N . GLN A 1 66 ? 3.467 -48.094 -15.008 1 64.06 66 GLN A N 1
ATOM 553 C CA . GLN A 1 66 ? 3.855 -48.75 -13.758 1 64.06 66 GLN A CA 1
ATOM 554 C C . GLN A 1 66 ? 4.867 -49.844 -14.008 1 64.06 66 GLN A C 1
ATOM 556 O O . GLN A 1 66 ? 5.828 -50 -13.258 1 64.06 66 GLN A O 1
ATOM 561 N N . ARG A 1 67 ? 4.602 -50.594 -15.008 1 65.44 67 ARG A N 1
ATOM 562 C CA . ARG A 1 67 ? 5.48 -51.719 -15.328 1 65.44 67 ARG A CA 1
ATOM 563 C C . ARG A 1 67 ? 6.887 -51.219 -15.664 1 65.44 67 ARG A C 1
ATOM 565 O O . ARG A 1 67 ? 7.875 -51.844 -15.289 1 65.44 67 ARG A O 1
ATOM 572 N N . ARG A 1 68 ? 6.934 -50.094 -16.203 1 61.28 68 ARG A N 1
ATOM 573 C CA . ARG A 1 68 ? 8.234 -49.562 -16.609 1 61.28 68 ARG A CA 1
ATOM 574 C C . ARG A 1 68 ? 8.906 -48.812 -15.484 1 61.28 68 ARG A C 1
ATOM 576 O O . ARG A 1 68 ? 10.133 -48.781 -15.375 1 61.28 68 ARG A O 1
ATOM 583 N N . ALA A 1 69 ? 8.078 -48.188 -14.742 1 66.5 69 ALA A N 1
ATOM 584 C CA . ALA A 1 69 ? 8.617 -47.375 -13.664 1 66.5 69 ALA A CA 1
ATOM 585 C C . ALA A 1 69 ? 9.039 -48.219 -12.484 1 66.5 69 ALA A C 1
ATOM 587 O O . ALA A 1 69 ? 9.953 -47.875 -11.734 1 66.5 69 ALA A O 1
ATOM 588 N N . TYR A 1 70 ? 8.461 -49.375 -12.367 1 70.5 70 TYR A N 1
ATOM 589 C CA . TYR A 1 70 ? 8.656 -50.219 -11.188 1 70.5 70 TYR A CA 1
ATOM 590 C C . TYR A 1 70 ? 10.109 -50.656 -11.078 1 70.5 70 TYR A C 1
ATOM 592 O O . TYR A 1 70 ? 10.711 -50.562 -10 1 70.5 70 TYR A O 1
ATOM 600 N N . PRO A 1 71 ? 10.672 -51.094 -12.211 1 71.5 71 PRO A N 1
ATOM 601 C CA . PRO A 1 71 ? 12.07 -51.5 -12.062 1 71.5 71 PRO A CA 1
ATOM 602 C C . PRO A 1 71 ? 12.992 -50.344 -11.664 1 71.5 71 PRO A C 1
ATOM 604 O O . PRO A 1 71 ? 13.945 -50.562 -10.906 1 71.5 71 PRO A O 1
ATOM 607 N N . ILE A 1 72 ? 12.719 -49.219 -12.102 1 70.81 72 ILE A N 1
ATOM 608 C CA . ILE A 1 72 ? 13.547 -48.031 -11.781 1 70.81 72 ILE A CA 1
ATOM 609 C C . ILE A 1 72 ? 13.375 -47.688 -10.312 1 70.81 72 ILE A C 1
ATOM 611 O O . ILE A 1 72 ? 14.359 -47.406 -9.617 1 70.81 72 ILE A O 1
ATOM 615 N N . VAL A 1 73 ? 12.203 -47.688 -9.898 1 75.19 73 VAL A N 1
ATOM 616 C CA . VAL A 1 73 ? 11.906 -47.344 -8.508 1 75.19 73 VAL A CA 1
ATOM 617 C C . VAL A 1 73 ? 12.492 -48.406 -7.574 1 75.19 73 VAL A C 1
ATOM 619 O O . VAL A 1 73 ? 13.055 -48.062 -6.527 1 75.19 73 VAL A O 1
ATOM 622 N N . SER A 1 74 ? 12.336 -49.625 -8.031 1 78.12 74 SER A N 1
ATOM 623 C CA . SER A 1 74 ? 12.867 -50.719 -7.219 1 78.12 74 SER A CA 1
ATOM 624 C C . SER A 1 74 ? 14.391 -50.656 -7.141 1 78.12 74 SER A C 1
ATOM 626 O O . SER A 1 74 ? 14.977 -50.938 -6.09 1 78.12 74 SER A O 1
ATOM 628 N N . ALA A 1 75 ? 14.984 -50.281 -8.258 1 79.06 75 ALA A N 1
ATOM 629 C CA . ALA A 1 75 ? 16.438 -50.156 -8.266 1 79.06 75 ALA A CA 1
ATOM 630 C C . ALA A 1 75 ? 16.891 -49 -7.379 1 79.06 75 ALA A C 1
ATOM 632 O O . ALA A 1 75 ? 17.922 -49.062 -6.727 1 79.06 75 ALA A O 1
ATOM 633 N N . LEU A 1 76 ? 16.094 -47.969 -7.395 1 81 76 LEU A N 1
ATOM 634 C CA . LEU A 1 76 ? 16.406 -46.812 -6.562 1 81 76 LEU A CA 1
ATOM 635 C C . LEU A 1 76 ? 16.25 -47.156 -5.082 1 81 76 LEU A C 1
ATOM 637 O O . LEU A 1 76 ? 17.047 -46.719 -4.258 1 81 76 LEU A O 1
ATOM 641 N N . PHE A 1 77 ? 15.32 -47.969 -4.738 1 84.06 77 PHE A N 1
ATOM 642 C CA . PHE A 1 77 ? 15.062 -48.344 -3.35 1 84.06 77 PHE A CA 1
ATOM 643 C C . PHE A 1 77 ? 16.109 -49.312 -2.85 1 84.06 77 PHE A C 1
ATOM 645 O O . PHE A 1 77 ? 16.359 -49.406 -1.646 1 84.06 77 PHE A O 1
ATOM 652 N N . ALA A 1 78 ? 16.656 -50.031 -3.834 1 84.31 78 ALA A N 1
ATOM 653 C CA . ALA A 1 78 ? 17.641 -51.031 -3.457 1 84.31 78 ALA A CA 1
ATOM 654 C C . ALA A 1 78 ? 19.047 -50.438 -3.389 1 84.31 78 ALA A C 1
ATOM 656 O O . ALA A 1 78 ? 19.969 -51.094 -2.895 1 84.31 78 ALA A O 1
ATOM 657 N N . ASP A 1 79 ? 19.125 -49.219 -3.787 1 87.5 79 ASP A N 1
ATOM 658 C CA . ASP A 1 79 ? 20.438 -48.594 -3.789 1 87.5 79 ASP A CA 1
ATOM 659 C C . ASP A 1 79 ? 20.906 -48.281 -2.367 1 87.5 79 ASP A C 1
ATOM 661 O O . ASP A 1 79 ? 20.219 -47.562 -1.625 1 87.5 79 ASP A O 1
ATOM 665 N N . PRO A 1 80 ? 22.062 -48.75 -1.966 1 88.62 80 PRO A N 1
ATOM 666 C CA . PRO A 1 80 ? 22.547 -48.594 -0.592 1 88.62 80 PRO A CA 1
ATOM 667 C C . PRO A 1 80 ? 22.953 -47.156 -0.275 1 88.62 80 PRO A C 1
ATOM 669 O O . PRO A 1 80 ? 23.109 -46.781 0.896 1 88.62 80 PRO A O 1
ATOM 672 N N . GLN A 1 81 ? 23.109 -46.344 -1.23 1 90.94 81 GLN A N 1
ATOM 673 C CA . GLN A 1 81 ? 23.547 -44.969 -0.982 1 90.94 81 GLN A CA 1
ATOM 674 C C . GLN A 1 81 ? 22.375 -44.094 -0.523 1 90.94 81 GLN A C 1
ATOM 676 O O . GLN A 1 81 ? 22.578 -43.031 0.024 1 90.94 81 GLN A O 1
ATOM 681 N N . ILE A 1 82 ? 21.203 -44.594 -0.745 1 93 82 ILE A N 1
ATOM 682 C CA . ILE A 1 82 ? 20.016 -43.906 -0.259 1 93 82 ILE A CA 1
ATOM 683 C C . ILE A 1 82 ? 19.656 -44.406 1.136 1 93 82 ILE A C 1
ATOM 685 O O . ILE A 1 82 ? 19.578 -45.625 1.363 1 93 82 ILE A O 1
ATOM 689 N N . SER A 1 83 ? 19.469 -43.5 2.1 1 94.19 83 SER A N 1
ATOM 690 C CA . SER A 1 83 ? 19.188 -43.844 3.48 1 94.19 83 SER A CA 1
ATOM 691 C C . SER A 1 83 ? 17.891 -44.656 3.58 1 94.19 83 SER A C 1
ATOM 693 O O . SER A 1 83 ? 16.969 -44.469 2.797 1 94.19 83 SER A O 1
ATOM 695 N N . ASN A 1 84 ? 17.812 -45.562 4.496 1 92.94 84 ASN A N 1
ATOM 696 C CA . ASN A 1 84 ? 16.625 -46.375 4.727 1 92.94 84 ASN A CA 1
ATOM 697 C C . ASN A 1 84 ? 15.422 -45.531 5.125 1 92.94 84 ASN A C 1
ATOM 699 O O . ASN A 1 84 ? 14.281 -45.844 4.805 1 92.94 84 ASN A O 1
ATOM 703 N N . ASP A 1 85 ? 15.727 -44.469 5.801 1 94.25 85 ASP A N 1
ATOM 704 C CA . ASP A 1 85 ? 14.656 -43.562 6.199 1 94.25 85 ASP A CA 1
ATOM 705 C C . ASP A 1 85 ? 13.992 -42.938 4.98 1 94.25 85 ASP A C 1
ATOM 707 O O . ASP A 1 85 ? 12.766 -42.812 4.922 1 94.25 85 ASP A O 1
ATOM 711 N N . CYS A 1 86 ? 14.773 -42.562 4.082 1 94.75 86 CYS A N 1
ATOM 712 C CA . CYS A 1 86 ? 14.242 -41.938 2.883 1 94.75 86 CYS A CA 1
ATOM 713 C C . CYS A 1 86 ? 13.445 -42.906 2.049 1 94.75 86 CYS A C 1
ATOM 715 O O . CYS A 1 86 ? 12.359 -42.594 1.564 1 94.75 86 CYS A O 1
ATOM 717 N N . THR A 1 87 ? 13.984 -44.156 1.937 1 92.81 87 THR A N 1
ATOM 718 C CA . THR A 1 87 ? 13.289 -45.188 1.165 1 92.81 87 THR A CA 1
ATOM 719 C C . THR A 1 87 ? 11.938 -45.531 1.804 1 92.81 87 THR A C 1
ATOM 721 O O . THR A 1 87 ? 10.938 -45.688 1.105 1 92.81 87 THR A O 1
ATOM 724 N N . SER A 1 88 ? 11.969 -45.594 3.105 1 92.56 88 SER A N 1
ATOM 725 C CA . SER A 1 88 ? 10.719 -45.875 3.809 1 92.56 88 SER A CA 1
ATOM 726 C C . SER A 1 88 ? 9.734 -44.719 3.658 1 92.56 88 SER A C 1
ATOM 728 O O . SER A 1 88 ? 8.523 -44.938 3.555 1 92.56 88 SER A O 1
ATOM 730 N N . GLY A 1 89 ? 10.195 -43.531 3.725 1 93.81 89 GLY A N 1
ATOM 731 C CA . GLY A 1 89 ? 9.344 -42.375 3.529 1 93.81 89 GLY A CA 1
ATOM 732 C C . GLY A 1 89 ? 8.727 -42.312 2.143 1 93.81 89 GLY A C 1
ATOM 733 O O . GLY A 1 89 ? 7.531 -42.062 1.997 1 93.81 89 GLY A O 1
ATOM 734 N N . LEU A 1 90 ? 9.547 -42.594 1.157 1 91.38 90 LEU A N 1
ATOM 735 C CA . LEU A 1 90 ? 9.07 -42.594 -0.222 1 91.38 90 LEU A CA 1
ATOM 736 C C . LEU A 1 90 ? 8.086 -43.719 -0.47 1 91.38 90 LEU A C 1
ATOM 738 O O . LEU A 1 90 ? 7.102 -43.562 -1.189 1 91.38 90 LEU A O 1
ATOM 742 N N . ALA A 1 91 ? 8.367 -44.844 0.13 1 89.44 91 ALA A N 1
ATOM 743 C CA . ALA A 1 91 ? 7.453 -45.969 0.002 1 89.44 91 ALA A CA 1
ATOM 744 C C . ALA A 1 91 ? 6.109 -45.656 0.667 1 89.44 91 ALA A C 1
ATOM 746 O O . ALA A 1 91 ? 5.055 -46.031 0.139 1 89.44 91 ALA A O 1
ATOM 747 N N . ALA A 1 92 ? 6.203 -45.031 1.779 1 91.94 92 ALA A N 1
ATOM 748 C CA . ALA A 1 92 ? 4.977 -44.625 2.475 1 91.94 92 ALA A CA 1
ATOM 749 C C . ALA A 1 92 ? 4.156 -43.656 1.637 1 91.94 92 ALA A C 1
ATOM 751 O O . ALA A 1 92 ? 2.926 -43.719 1.615 1 91.94 92 ALA A O 1
ATOM 752 N N . LEU A 1 93 ? 4.828 -42.75 1.028 1 91.25 93 LEU A N 1
ATOM 753 C CA . LEU A 1 93 ? 4.152 -41.781 0.172 1 91.25 93 LEU A CA 1
ATOM 754 C C . LEU A 1 93 ? 3.467 -42.469 -1 1 91.25 93 LEU A C 1
ATOM 756 O O . LEU A 1 93 ? 2.305 -42.188 -1.302 1 91.25 93 LEU A O 1
ATOM 760 N N . LEU A 1 94 ? 4.191 -43.406 -1.598 1 83.12 94 LEU A N 1
ATOM 761 C CA . LEU A 1 94 ? 3.631 -44.125 -2.736 1 83.12 94 LEU A CA 1
ATOM 762 C C . LEU A 1 94 ? 2.428 -44.969 -2.311 1 83.12 94 LEU A C 1
ATOM 764 O O . LEU A 1 94 ? 1.415 -45 -3.012 1 83.12 94 LEU A O 1
ATOM 768 N N . ARG A 1 95 ? 2.479 -45.531 -1.166 1 83.06 95 ARG A N 1
ATOM 769 C CA . ARG A 1 95 ? 1.363 -46.312 -0.638 1 83.06 95 ARG A CA 1
ATOM 770 C C . ARG A 1 95 ? 0.191 -45.406 -0.271 1 83.06 95 ARG A C 1
ATOM 772 O O . ARG A 1 95 ? -0.968 -45.781 -0.493 1 83.06 95 ARG A O 1
ATOM 779 N N . GLY A 1 96 ? 0.536 -44.312 0.329 1 85.88 96 GLY A N 1
ATOM 780 C CA . GLY A 1 96 ? -0.5 -43.344 0.69 1 85.88 96 GLY A CA 1
ATOM 781 C C . GLY A 1 96 ? -1.269 -42.812 -0.507 1 85.88 96 GLY A C 1
ATOM 782 O O . GLY A 1 96 ? -2.482 -42.625 -0.43 1 85.88 96 GLY A O 1
ATOM 783 N N . VAL A 1 97 ? -0.575 -42.562 -1.534 1 81.25 97 VAL A N 1
ATOM 784 C CA . VAL A 1 97 ? -1.218 -42.094 -2.756 1 81.25 97 VAL A CA 1
ATOM 785 C C . VAL A 1 97 ? -2.094 -43.188 -3.338 1 81.25 97 VAL A C 1
ATOM 787 O O . VAL A 1 97 ? -3.191 -42.938 -3.834 1 81.25 97 VAL A O 1
ATOM 790 N N . GLN A 1 98 ? -1.612 -44.406 -3.16 1 72.56 98 GLN A N 1
ATOM 791 C CA . GLN A 1 98 ? -2.367 -45.562 -3.656 1 72.56 98 GLN A CA 1
ATOM 792 C C . GLN A 1 98 ? -3.65 -45.75 -2.854 1 72.56 98 GLN A C 1
ATOM 794 O O . GLN A 1 98 ? -4.699 -46.094 -3.42 1 72.56 98 GLN A O 1
ATOM 799 N N . THR A 1 99 ? -3.568 -45.5 -1.585 1 75.62 99 THR A N 1
ATOM 800 C CA . THR A 1 99 ? -4.723 -45.688 -0.711 1 75.62 99 THR A CA 1
ATOM 801 C C . THR A 1 99 ? -5.535 -44.406 -0.613 1 75.62 99 THR A C 1
ATOM 803 O O . THR A 1 99 ? -6.504 -44.312 0.144 1 75.62 99 THR A O 1
ATOM 806 N N . GLN A 1 100 ? -5.141 -43.344 -1.288 1 77.56 100 GLN A N 1
ATOM 807 C CA . GLN A 1 100 ? -5.852 -42.094 -1.393 1 77.56 100 GLN A CA 1
ATOM 808 C C . GLN A 1 100 ? -5.969 -41.406 -0.031 1 77.56 100 GLN A C 1
ATOM 810 O O . GLN A 1 100 ? -7.055 -40.969 0.361 1 77.56 100 GLN A O 1
ATOM 815 N N . GLU A 1 101 ? -4.883 -41.375 0.552 1 81.88 101 GLU A N 1
ATOM 816 C CA . GLU A 1 101 ? -4.852 -40.688 1.825 1 81.88 101 GLU A CA 1
ATOM 817 C C . GLU A 1 101 ? -4.621 -39.188 1.616 1 81.88 101 GLU A C 1
ATOM 819 O O . GLU A 1 101 ? -3.854 -38.781 0.737 1 81.88 101 GLU A O 1
ATOM 824 N N . LYS A 1 102 ? -5.238 -38.375 2.383 1 82.75 102 LYS A N 1
ATOM 825 C CA . LYS A 1 102 ? -5.188 -36.938 2.236 1 82.75 102 LYS A CA 1
ATOM 826 C C . LYS A 1 102 ? -3.754 -36.406 2.35 1 82.75 102 LYS A C 1
ATOM 828 O O . LYS A 1 102 ? -3.314 -35.594 1.533 1 82.75 102 LYS A O 1
ATOM 833 N N . TRP A 1 103 ? -2.984 -36.844 3.4 1 88.56 103 TRP A N 1
ATOM 834 C CA . TRP A 1 103 ? -1.627 -36.375 3.621 1 88.56 103 TRP A CA 1
ATOM 835 C C . TRP A 1 103 ? -0.743 -36.656 2.41 1 88.56 103 TRP A C 1
ATOM 837 O O . TRP A 1 103 ? 0.095 -35.812 2.039 1 88.56 103 TRP A O 1
ATOM 847 N N . ALA A 1 104 ? -0.94 -37.812 1.803 1 89.06 104 ALA A N 1
ATOM 848 C CA . ALA A 1 104 ? -0.132 -38.188 0.652 1 89.06 104 ALA A CA 1
ATOM 849 C C . ALA A 1 104 ? -0.458 -37.344 -0.567 1 89.06 104 ALA A C 1
ATOM 851 O O . ALA A 1 104 ? 0.44 -36.938 -1.314 1 89.06 104 ALA A O 1
ATOM 852 N N . PHE A 1 105 ? -1.73 -36.969 -0.669 1 83.81 105 PHE A N 1
ATOM 853 C CA . PHE A 1 105 ? -2.135 -36.125 -1.779 1 83.81 105 PHE A CA 1
ATOM 854 C C . PHE A 1 105 ? -1.641 -34.688 -1.57 1 83.81 105 PHE A C 1
ATOM 856 O O . PHE A 1 105 ? -1.307 -34 -2.533 1 83.81 105 PHE A O 1
ATOM 863 N N . MET A 1 106 ? -1.658 -34.312 -0.398 1 89.31 106 MET A N 1
ATOM 864 C CA . MET A 1 106 ? -1.16 -32.969 -0.093 1 89.31 106 MET A CA 1
ATOM 865 C C . MET A 1 106 ? 0.305 -32.844 -0.49 1 89.31 106 MET A C 1
ATOM 867 O O . MET A 1 106 ? 0.699 -31.844 -1.08 1 89.31 106 MET A O 1
ATOM 871 N N . ILE A 1 107 ? 1.052 -33.844 -0.222 1 91.62 107 ILE A N 1
ATOM 872 C CA . ILE A 1 107 ? 2.469 -33.812 -0.569 1 91.62 107 ILE A CA 1
ATOM 873 C C . ILE A 1 107 ? 2.631 -33.906 -2.082 1 91.62 107 ILE A C 1
ATOM 875 O O . ILE A 1 107 ? 3.391 -33.156 -2.691 1 91.62 107 ILE A O 1
ATOM 879 N N . ALA A 1 108 ? 1.851 -34.719 -2.693 1 85.25 108 ALA A N 1
ATOM 880 C CA . ALA A 1 108 ? 1.995 -35.031 -4.117 1 85.25 108 ALA A CA 1
ATOM 881 C C . ALA A 1 108 ? 1.563 -33.812 -4.969 1 85.25 108 ALA A C 1
ATOM 883 O O . ALA A 1 108 ? 2.09 -33.625 -6.062 1 85.25 108 ALA A O 1
ATOM 884 N N . THR A 1 109 ? 0.689 -33.031 -4.484 1 84.06 109 THR A N 1
ATOM 885 C CA . THR A 1 109 ? 0.144 -31.953 -5.309 1 84.06 109 THR A CA 1
ATOM 886 C C . THR A 1 109 ? 0.764 -30.609 -4.934 1 84.06 109 THR A C 1
ATOM 888 O O . THR A 1 109 ? 0.43 -29.578 -5.52 1 84.06 109 THR A O 1
ATOM 891 N N . ALA A 1 110 ? 1.644 -30.641 -4.059 1 91.38 110 ALA A N 1
ATOM 892 C CA . ALA A 1 110 ? 2.213 -29.391 -3.58 1 91.38 110 ALA A CA 1
ATOM 893 C C . ALA A 1 110 ? 3.43 -28.984 -4.41 1 91.38 110 ALA A C 1
ATOM 895 O O . ALA A 1 110 ? 3.965 -27.891 -4.25 1 91.38 110 ALA A O 1
ATOM 896 N N . HIS A 1 111 ? 3.801 -29.781 -5.375 1 87.88 111 HIS A N 1
ATOM 897 C CA . HIS A 1 111 ? 4.988 -29.516 -6.18 1 87.88 111 HIS A CA 1
ATOM 898 C C . HIS A 1 111 ? 4.734 -28.391 -7.18 1 87.88 111 HIS A C 1
ATOM 900 O O . HIS A 1 111 ? 3.605 -28.203 -7.641 1 87.88 111 HIS A O 1
ATOM 906 N N . GLY A 1 112 ? 5.824 -27.672 -7.348 1 86 112 GLY A N 1
ATOM 907 C CA . GLY A 1 112 ? 5.766 -26.719 -8.453 1 86 112 GLY A CA 1
ATOM 908 C C . GLY A 1 112 ? 6.035 -27.359 -9.797 1 86 112 GLY A C 1
ATOM 909 O O . GLY A 1 112 ? 6.547 -28.484 -9.875 1 86 112 GLY A O 1
ATOM 910 N N . GLY A 1 113 ? 5.496 -26.797 -10.797 1 78.81 113 GLY A N 1
ATOM 911 C CA . GLY A 1 113 ? 5.781 -27.219 -12.164 1 78.81 113 GLY A CA 1
ATOM 912 C C . GLY A 1 113 ? 6.645 -26.234 -12.922 1 78.81 113 GLY A C 1
ATOM 913 O O . GLY A 1 113 ? 7.363 -25.438 -12.32 1 78.81 113 GLY A O 1
ATOM 914 N N . LEU A 1 114 ? 6.707 -26.438 -14.164 1 77.25 114 LEU A N 1
ATOM 915 C CA . LEU A 1 114 ? 7.367 -25.438 -14.992 1 77.25 114 LEU A CA 1
ATOM 916 C C . LEU A 1 114 ? 6.664 -24.094 -14.875 1 77.25 114 LEU A C 1
ATOM 918 O O . LEU A 1 114 ? 5.434 -24.031 -14.867 1 77.25 114 LEU A O 1
ATOM 922 N N . PRO A 1 115 ? 7.492 -23.156 -14.727 1 82.12 115 PRO A N 1
ATOM 923 C CA . PRO A 1 115 ? 6.832 -21.859 -14.672 1 82.12 115 PRO A CA 1
ATOM 924 C C . PRO A 1 115 ? 5.938 -21.594 -15.875 1 82.12 115 PRO A C 1
ATOM 926 O O . PRO A 1 115 ? 6.359 -21.781 -17.016 1 82.12 115 PRO A O 1
ATOM 929 N N . GLN A 1 116 ? 4.777 -21.234 -15.656 1 81.5 116 GLN A N 1
ATOM 930 C CA . GLN A 1 116 ? 3.789 -21.078 -16.719 1 81.5 116 GLN A CA 1
ATOM 931 C C . GLN A 1 116 ? 4.121 -19.891 -17.609 1 81.5 116 GLN A C 1
ATOM 933 O O . GLN A 1 116 ? 3.729 -19.844 -18.766 1 81.5 116 GLN A O 1
ATOM 938 N N . ASN A 1 117 ? 4.77 -18.922 -17.109 1 86.12 117 ASN A N 1
ATOM 939 C CA . ASN A 1 117 ? 5.238 -17.797 -17.906 1 86.12 117 ASN A CA 1
ATOM 940 C C . ASN A 1 117 ? 6.707 -17.938 -18.281 1 86.12 117 ASN A C 1
ATOM 942 O O . ASN A 1 117 ? 7.457 -16.969 -18.281 1 86.12 117 ASN A O 1
ATOM 946 N N . PHE A 1 118 ? 7.031 -19.094 -18.625 1 82.44 118 PHE A N 1
ATOM 947 C CA . PHE A 1 118 ? 8.43 -19.406 -18.875 1 82.44 118 PHE A CA 1
ATOM 948 C C . PHE A 1 118 ? 8.961 -18.625 -20.062 1 82.44 118 PHE A C 1
ATOM 950 O O . PHE A 1 118 ? 10.07 -18.078 -20.016 1 82.44 118 PHE A O 1
ATOM 957 N N . PHE A 1 119 ? 8.219 -18.438 -21.094 1 83.69 119 PHE A N 1
ATOM 958 C CA . PHE A 1 119 ? 8.68 -17.812 -22.328 1 83.69 119 PHE A CA 1
ATOM 959 C C . PHE A 1 119 ? 8.664 -16.297 -22.203 1 83.69 119 PHE A C 1
ATOM 961 O O . PHE A 1 119 ? 9.188 -15.594 -23.062 1 83.69 119 PHE A O 1
ATOM 968 N N . LEU A 1 120 ? 8.07 -15.906 -21.156 1 86.56 120 LEU A N 1
ATOM 969 C CA . LEU A 1 120 ? 8.086 -14.469 -20.906 1 86.56 120 LEU A CA 1
ATOM 970 C C . LEU A 1 120 ? 9.078 -14.125 -19.797 1 86.56 120 LEU A C 1
ATOM 972 O O . LEU A 1 120 ? 9.102 -12.992 -19.312 1 86.56 120 LEU A O 1
ATOM 976 N N . GLY A 1 121 ? 9.82 -15.109 -19.359 1 81.56 121 GLY A N 1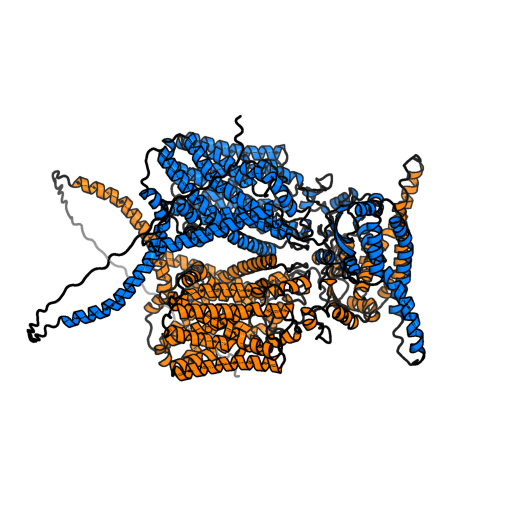
ATOM 977 C CA . GLY A 1 121 ? 10.953 -14.836 -18.5 1 81.56 121 GLY A CA 1
ATOM 978 C C . GLY A 1 121 ? 10.695 -15.195 -17.047 1 81.56 121 GLY A C 1
ATOM 979 O O . GLY A 1 121 ? 11.438 -14.773 -16.156 1 81.56 121 GLY A O 1
ATOM 980 N N . ALA A 1 122 ? 9.664 -15.945 -16.703 1 85.81 122 ALA A N 1
ATOM 981 C CA . ALA A 1 122 ? 9.422 -16.359 -15.328 1 85.81 122 ALA A CA 1
ATOM 982 C C . ALA A 1 122 ? 10.484 -17.344 -14.844 1 85.81 122 ALA A C 1
ATOM 984 O O . ALA A 1 122 ? 10.891 -18.234 -15.586 1 85.81 122 ALA A O 1
ATOM 985 N N . GLN A 1 123 ? 10.914 -17.078 -13.617 1 84.38 123 GLN A N 1
ATOM 986 C CA . GLN A 1 123 ? 12 -17.906 -13.102 1 84.38 123 GLN A CA 1
ATOM 987 C C . GLN A 1 123 ? 11.562 -18.703 -11.875 1 84.38 123 GLN A C 1
ATOM 989 O O . GLN A 1 123 ? 12.344 -19.469 -11.312 1 84.38 123 GLN A O 1
ATOM 994 N N . GLY A 1 124 ? 10.375 -18.5 -11.492 1 85.12 124 GLY A N 1
ATOM 995 C CA . GLY A 1 124 ? 9.969 -19.188 -10.266 1 85.12 124 GLY A CA 1
ATOM 996 C C . GLY A 1 124 ? 8.633 -19.875 -10.391 1 85.12 124 GLY A C 1
ATOM 997 O O . GLY A 1 124 ? 7.738 -19.406 -11.102 1 85.12 124 GLY A O 1
ATOM 998 N N . SER A 1 125 ? 8.508 -21.078 -9.844 1 87.94 125 SER A N 1
ATOM 999 C CA . SER A 1 125 ? 7.289 -21.844 -9.594 1 87.94 125 SER A CA 1
ATOM 1000 C C . SER A 1 125 ? 7.316 -22.5 -8.219 1 87.94 125 SER A C 1
ATOM 1002 O O . SER A 1 125 ? 7.754 -23.656 -8.078 1 87.94 125 SER A O 1
ATOM 1004 N N . PHE A 1 126 ? 6.766 -21.906 -7.285 1 88.25 126 PHE A N 1
ATOM 1005 C CA . PHE A 1 126 ? 6.953 -22.266 -5.887 1 88.25 126 PHE A CA 1
ATOM 1006 C C . PHE A 1 126 ? 6.012 -23.406 -5.488 1 88.25 126 PHE A C 1
ATOM 1008 O O . PHE A 1 126 ? 6.207 -24.047 -4.461 1 88.25 126 PHE A O 1
ATOM 1015 N N . GLY A 1 127 ? 5.094 -23.719 -6.293 1 89.38 127 GLY A N 1
ATOM 1016 C CA . GLY A 1 127 ? 4.102 -24.672 -5.805 1 89.38 127 GLY A CA 1
ATOM 1017 C C . GLY A 1 127 ? 3.355 -24.172 -4.582 1 89.38 127 GLY A C 1
ATOM 1018 O O . GLY A 1 127 ? 3.02 -23 -4.488 1 89.38 127 GLY A O 1
ATOM 1019 N N . SER A 1 128 ? 3.029 -25.141 -3.717 1 90.44 128 SER A N 1
ATOM 1020 C CA . SER A 1 128 ? 2.334 -24.734 -2.498 1 90.44 128 SER A CA 1
ATOM 1021 C C . SER A 1 128 ? 3.205 -24.953 -1.266 1 90.44 128 SER A C 1
ATOM 1023 O O . SER A 1 128 ? 3.217 -26.047 -0.693 1 90.44 128 SER A O 1
ATOM 1025 N N . TYR A 1 129 ? 3.762 -23.906 -0.813 1 91.19 129 TYR A N 1
ATOM 1026 C CA . TYR A 1 129 ? 4.621 -23.938 0.365 1 91.19 129 TYR A CA 1
ATOM 1027 C C . TYR A 1 129 ? 3.826 -24.312 1.611 1 91.19 129 TYR A C 1
ATOM 1029 O O . TYR A 1 129 ? 4.234 -25.188 2.377 1 91.19 129 TYR A O 1
ATOM 1037 N N . ASP A 1 130 ? 2.664 -23.797 1.769 1 90.19 130 ASP A N 1
ATOM 1038 C CA . ASP A 1 130 ? 1.86 -23.984 2.973 1 90.19 130 ASP A CA 1
ATOM 1039 C C . ASP A 1 130 ? 1.261 -25.391 3.021 1 90.19 130 ASP A C 1
ATOM 1041 O O . ASP A 1 130 ? 1.246 -26.031 4.074 1 90.19 130 ASP A O 1
ATOM 1045 N N . GLN A 1 131 ? 0.749 -25.844 1.895 1 91.81 131 GLN A N 1
ATOM 1046 C CA . GLN A 1 131 ? 0.172 -27.172 1.852 1 91.81 131 GLN A CA 1
ATOM 1047 C C . GLN A 1 131 ? 1.224 -28.234 2.16 1 91.81 131 GLN A C 1
ATOM 1049 O O . GLN A 1 131 ? 0.941 -29.219 2.857 1 91.81 131 GLN A O 1
ATOM 1054 N N . CYS A 1 132 ? 2.385 -28.047 1.646 1 94.56 132 CYS A N 1
ATOM 1055 C CA . CYS A 1 132 ? 3.467 -28.984 1.902 1 94.56 132 CYS A CA 1
ATOM 1056 C C . CYS A 1 132 ? 3.797 -29.047 3.389 1 94.56 132 CYS A C 1
ATOM 1058 O O . CYS A 1 132 ? 3.928 -30.125 3.955 1 94.56 132 CYS A O 1
ATOM 1060 N N . LEU A 1 133 ? 3.891 -27.938 3.988 1 93.5 133 LEU A N 1
ATOM 1061 C CA . LEU A 1 133 ? 4.277 -27.875 5.395 1 93.5 133 LEU A CA 1
ATOM 1062 C C . LEU A 1 133 ? 3.15 -28.375 6.289 1 93.5 133 LEU A C 1
ATOM 1064 O O . LEU A 1 133 ? 3.4 -28.906 7.371 1 93.5 133 LEU A O 1
ATOM 1068 N N . GLU A 1 134 ? 1.933 -28.281 5.883 1 91.5 134 GLU A N 1
ATOM 1069 C CA . GLU A 1 134 ? 0.788 -28.688 6.691 1 91.5 134 GLU A CA 1
ATOM 1070 C C . GLU A 1 134 ? 0.513 -30.172 6.543 1 91.5 134 GLU A C 1
ATOM 1072 O O . GLU A 1 134 ? -0.204 -30.766 7.355 1 91.5 134 GLU A O 1
ATOM 1077 N N . ALA A 1 135 ? 1.083 -30.812 5.562 1 94.12 135 ALA A N 1
ATOM 1078 C CA . ALA A 1 135 ? 0.874 -32.219 5.328 1 94.12 135 ALA A CA 1
ATOM 1079 C C . ALA A 1 135 ? 1.531 -33.062 6.418 1 94.12 135 ALA A C 1
ATOM 1081 O O . ALA A 1 135 ? 2.736 -32.969 6.652 1 94.12 135 ALA A O 1
ATOM 1082 N N . LYS A 1 136 ? 0.74 -33.844 7.164 1 93.44 136 LYS A N 1
ATOM 1083 C CA . LYS A 1 136 ? 1.265 -34.719 8.219 1 93.44 136 LYS A CA 1
ATOM 1084 C C . LYS A 1 136 ? 0.468 -36 8.312 1 93.44 136 LYS A C 1
ATOM 1086 O O . LYS A 1 136 ? -0.749 -36.031 8.109 1 93.44 136 LYS A O 1
ATOM 1091 N N . ARG A 1 137 ? 1.185 -37 8.422 1 93 137 ARG A N 1
ATOM 1092 C CA . ARG A 1 137 ? 0.589 -38.312 8.68 1 93 137 ARG A CA 1
ATOM 1093 C C . ARG A 1 137 ? 0.523 -38.594 10.172 1 93 137 ARG A C 1
ATOM 1095 O O . ARG A 1 137 ? 1.546 -38.562 10.859 1 93 137 ARG A O 1
ATOM 1102 N N . VAL A 1 138 ? -0.737 -38.781 10.641 1 89.38 138 VAL A N 1
ATOM 1103 C CA . VAL A 1 138 ? -0.931 -39.031 12.07 1 89.38 138 VAL A CA 1
ATOM 1104 C C . VAL A 1 138 ? -1.367 -40.469 12.289 1 89.38 138 VAL A C 1
ATOM 1106 O O . VAL A 1 138 ? -2.275 -40.969 11.609 1 89.38 138 VAL A O 1
ATOM 1109 N N . ASP A 1 139 ? -0.682 -41.125 13.109 1 84.31 139 ASP A N 1
ATOM 1110 C CA . ASP A 1 139 ? -1.047 -42.469 13.492 1 84.31 139 ASP A CA 1
ATOM 1111 C C . ASP A 1 139 ? -2.252 -42.469 14.43 1 84.31 139 ASP A C 1
ATOM 1113 O O . ASP A 1 139 ? -2.615 -41.438 14.984 1 84.31 139 ASP A O 1
ATOM 1117 N N . PRO A 1 140 ? -2.92 -43.625 14.5 1 81.94 140 PRO A N 1
ATOM 1118 C CA . PRO A 1 140 ? -4.094 -43.719 15.375 1 81.94 140 PRO A CA 1
ATOM 1119 C C . PRO A 1 140 ? -3.795 -43.312 16.812 1 81.94 140 PRO A C 1
ATOM 1121 O O . PRO A 1 140 ? -4.695 -42.844 17.516 1 81.94 140 PRO A O 1
ATOM 1124 N N . ASP A 1 141 ? -2.525 -43.344 17.281 1 82.06 141 ASP A N 1
ATOM 1125 C CA . ASP A 1 141 ? -2.131 -42.938 18.625 1 82.06 141 ASP A CA 1
ATOM 1126 C C . ASP A 1 141 ? -1.879 -41.438 18.688 1 82.06 141 ASP A C 1
ATOM 1128 O O . ASP A 1 141 ? -1.562 -40.906 19.75 1 82.06 141 ASP A O 1
ATOM 1132 N N . GLY A 1 142 ? -2.049 -40.75 17.562 1 82.56 142 GLY A N 1
ATOM 1133 C CA . GLY A 1 142 ? -1.914 -39.281 17.547 1 82.56 142 GLY A CA 1
ATOM 1134 C C . GLY A 1 142 ? -0.495 -38.844 17.266 1 82.56 142 GLY A C 1
ATOM 1135 O O . GLY A 1 142 ? -0.221 -37.625 17.25 1 82.56 142 GLY A O 1
ATOM 1136 N N . LEU A 1 143 ? 0.402 -39.719 17.078 1 87.25 143 LEU A N 1
ATOM 1137 C CA . LEU A 1 143 ? 1.793 -39.344 16.828 1 87.25 143 LEU A CA 1
ATOM 1138 C C . LEU A 1 143 ? 2.029 -39.062 15.352 1 87.25 143 LEU A C 1
ATOM 1140 O O . LEU A 1 143 ? 1.521 -39.781 14.492 1 87.25 143 LEU A O 1
ATOM 1144 N N . VAL A 1 144 ? 2.766 -38.031 15.055 1 90.62 144 VAL A N 1
ATOM 1145 C CA . VAL A 1 144 ? 3.1 -37.656 13.68 1 90.62 144 VAL A CA 1
ATOM 1146 C C . VAL A 1 144 ? 4.258 -38.531 13.188 1 90.62 144 VAL A C 1
ATOM 1148 O O . VAL A 1 144 ? 5.363 -38.469 13.734 1 90.62 144 VAL A O 1
ATOM 1151 N N . THR A 1 145 ? 4.07 -39.344 12.234 1 91.19 145 THR A N 1
ATOM 1152 C CA . THR A 1 145 ? 5.07 -40.281 11.734 1 91.19 145 THR A CA 1
ATOM 1153 C C . THR A 1 145 ? 5.785 -39.719 10.516 1 91.19 145 THR A C 1
ATOM 1155 O O . THR A 1 145 ? 6.902 -40.125 10.195 1 91.19 145 THR A O 1
ATOM 1158 N N . LEU A 1 146 ? 5.062 -38.938 9.773 1 94.25 146 LEU A N 1
ATOM 1159 C CA . LEU A 1 146 ? 5.629 -38.375 8.555 1 94.25 146 LEU A CA 1
ATOM 1160 C C . LEU A 1 146 ? 5.094 -36.969 8.312 1 94.25 146 LEU A C 1
ATOM 1162 O O . LEU A 1 146 ? 3.922 -36.688 8.57 1 94.25 146 LEU A O 1
ATOM 1166 N N . ARG A 1 147 ? 6.023 -36.094 7.898 1 94.75 147 ARG A N 1
ATOM 1167 C CA . ARG A 1 147 ? 5.66 -34.719 7.559 1 94.75 147 ARG A CA 1
ATOM 1168 C C . ARG A 1 147 ? 6.156 -34.375 6.164 1 94.75 147 ARG A C 1
ATOM 1170 O O . ARG A 1 147 ? 7.09 -34.969 5.648 1 94.75 147 ARG A O 1
ATOM 1177 N N . GLY A 1 148 ? 5.418 -33.406 5.605 1 96 148 GLY A N 1
ATOM 1178 C CA . GLY A 1 148 ? 5.906 -32.844 4.355 1 96 148 GLY A CA 1
ATOM 1179 C C . GLY A 1 148 ? 7.082 -31.906 4.543 1 96 148 GLY A C 1
ATOM 1180 O O . GLY A 1 148 ? 7.121 -31.125 5.508 1 96 148 GLY A O 1
ATOM 1181 N N . GLN A 1 149 ? 8.031 -32.062 3.652 1 95.56 149 GLN A N 1
ATOM 1182 C CA . GLN A 1 149 ? 9.219 -31.203 3.613 1 95.56 149 GLN A CA 1
ATOM 1183 C C . GLN A 1 149 ? 9.281 -30.406 2.311 1 95.56 149 GLN A C 1
ATOM 1185 O O . GLN A 1 149 ? 9.234 -30.984 1.224 1 95.56 149 GLN A O 1
ATOM 1190 N N . TYR A 1 150 ? 9.312 -29.125 2.492 1 95.19 150 TYR A N 1
ATOM 1191 C CA . TYR A 1 150 ? 9.383 -28.266 1.314 1 95.19 150 TYR A CA 1
ATOM 1192 C C . TYR A 1 150 ? 10.828 -27.969 0.934 1 95.19 150 TYR A C 1
ATOM 1194 O O . TYR A 1 150 ? 11.594 -27.422 1.734 1 95.19 150 TYR A O 1
ATOM 1202 N N . CYS A 1 151 ? 11.219 -28.312 -0.255 1 94.88 151 CYS A N 1
ATOM 1203 C CA . CYS A 1 151 ? 12.555 -28.062 -0.799 1 94.88 151 CYS A CA 1
ATOM 1204 C C . CYS A 1 151 ? 12.469 -27.25 -2.09 1 94.88 151 CYS A C 1
ATOM 1206 O O . CYS A 1 151 ? 11.375 -26.984 -2.588 1 94.88 151 CYS A O 1
ATOM 1208 N N . THR A 1 152 ? 13.562 -26.75 -2.537 1 92.56 152 THR A N 1
ATOM 1209 C CA . THR A 1 152 ? 13.617 -26 -3.783 1 92.56 152 THR A CA 1
ATOM 1210 C C . THR A 1 152 ? 14.586 -26.656 -4.766 1 92.56 152 THR A C 1
ATOM 1212 O O . THR A 1 152 ? 15.711 -27 -4.402 1 92.56 152 THR A O 1
ATOM 1215 N N . LEU A 1 153 ? 14.109 -26.891 -5.934 1 91.19 153 LEU A N 1
ATOM 1216 C CA . LEU A 1 153 ? 14.93 -27.391 -7.031 1 91.19 153 LEU A CA 1
ATOM 1217 C C . LEU A 1 153 ? 15.492 -26.25 -7.855 1 91.19 153 LEU A C 1
ATOM 1219 O O . LEU A 1 153 ? 14.742 -25.406 -8.375 1 91.19 153 LEU A O 1
ATOM 1223 N N . TYR A 1 154 ? 16.766 -26.172 -7.875 1 88.31 154 TYR A N 1
ATOM 1224 C CA . TYR A 1 154 ? 17.453 -25.156 -8.664 1 88.31 154 TYR A CA 1
ATOM 1225 C C . TYR A 1 154 ? 17.922 -25.719 -10 1 88.31 154 TYR A C 1
ATOM 1227 O O . TYR A 1 154 ? 18.641 -26.719 -10.047 1 88.31 154 TYR A O 1
ATOM 1235 N N . ILE A 1 155 ? 17.453 -25.062 -11.039 1 85.06 155 ILE A N 1
ATOM 1236 C CA . ILE A 1 155 ? 17.828 -25.484 -12.383 1 85.06 155 ILE A CA 1
ATOM 1237 C C . ILE A 1 155 ? 18.688 -24.422 -13.055 1 85.06 155 ILE A C 1
ATOM 1239 O O . ILE A 1 155 ? 18.203 -23.312 -13.328 1 85.06 155 ILE A O 1
ATOM 1243 N N . ASN A 1 156 ? 19.875 -24.703 -13.273 1 81.56 156 ASN A N 1
ATOM 1244 C CA . ASN A 1 156 ? 20.75 -23.812 -14.023 1 81.56 156 ASN A CA 1
ATOM 1245 C C . ASN A 1 156 ? 20.828 -24.219 -15.492 1 81.56 156 ASN A C 1
ATOM 1247 O O . ASN A 1 156 ? 20.953 -25.406 -15.812 1 81.56 156 ASN A O 1
ATOM 1251 N N . PRO A 1 157 ? 20.656 -23.25 -16.344 1 76.38 157 PRO A N 1
ATOM 1252 C CA . PRO A 1 157 ? 20.734 -23.609 -17.75 1 76.38 157 PRO A CA 1
ATOM 1253 C C . PRO A 1 157 ? 22.109 -24.125 -18.172 1 76.38 157 PRO A C 1
ATOM 1255 O O . PRO A 1 157 ? 23.125 -23.594 -17.719 1 76.38 157 PRO A O 1
ATOM 1258 N N . ASN A 1 158 ? 22.109 -25.188 -18.859 1 74.06 158 ASN A N 1
ATOM 1259 C CA . ASN A 1 158 ? 23.359 -25.672 -19.438 1 74.06 158 ASN A CA 1
ATOM 1260 C C . ASN A 1 158 ? 23.781 -24.828 -20.641 1 74.06 158 ASN A C 1
ATOM 1262 O O . ASN A 1 158 ? 23.078 -23.875 -21.016 1 74.06 158 ASN A O 1
ATOM 1266 N N . GLU A 1 159 ? 24.906 -25.125 -21.156 1 74.81 159 GLU A N 1
ATOM 1267 C CA . GLU A 1 159 ? 25.469 -24.344 -22.25 1 74.81 159 GLU A CA 1
ATOM 1268 C C . GLU A 1 159 ? 24.531 -24.359 -23.469 1 74.81 159 GLU A C 1
ATOM 1270 O O . GLU A 1 159 ? 24.359 -23.344 -24.141 1 74.81 159 GLU A O 1
ATOM 1275 N N . LYS A 1 160 ? 23.938 -25.453 -23.688 1 70.5 160 LYS A N 1
ATOM 1276 C CA . LYS A 1 160 ? 23.047 -25.562 -24.844 1 70.5 160 LYS A CA 1
ATOM 1277 C C . LYS A 1 160 ? 21.781 -24.734 -24.641 1 70.5 160 LYS A C 1
ATOM 1279 O O . LYS A 1 160 ? 21.344 -24.047 -25.562 1 70.5 160 LYS A O 1
ATOM 1284 N N . MET A 1 161 ? 21.203 -24.906 -23.484 1 70.62 161 MET A N 1
ATOM 1285 C CA . MET A 1 161 ? 20.016 -24.125 -23.172 1 70.62 161 MET A CA 1
ATOM 1286 C C . MET A 1 161 ? 20.312 -22.625 -23.234 1 70.62 161 MET A C 1
ATOM 1288 O O . MET A 1 161 ? 19.484 -21.859 -23.734 1 70.62 161 MET A O 1
ATOM 1292 N N . TYR A 1 162 ? 21.422 -22.344 -22.797 1 76.56 162 TYR A N 1
ATOM 1293 C CA . TYR A 1 162 ? 21.812 -20.938 -22.781 1 76.56 162 TYR A CA 1
ATOM 1294 C C . TYR A 1 162 ? 22 -20.422 -24.203 1 76.56 162 TYR A C 1
ATOM 1296 O O . TYR A 1 162 ? 21.641 -19.281 -24.5 1 76.56 162 TYR A O 1
ATOM 1304 N N . ASN A 1 163 ? 22.453 -21.219 -25.031 1 75.81 163 ASN A N 1
ATOM 1305 C CA . ASN A 1 163 ? 22.625 -20.812 -26.422 1 75.81 163 ASN A CA 1
ATOM 1306 C C . ASN A 1 163 ? 21.281 -20.641 -27.125 1 75.81 163 ASN A C 1
ATOM 1308 O O . ASN A 1 163 ? 21.125 -19.75 -27.969 1 75.81 163 ASN A O 1
ATOM 1312 N N . ILE A 1 164 ? 20.375 -21.516 -26.781 1 71.31 164 ILE A N 1
ATOM 1313 C CA . ILE A 1 164 ? 19.031 -21.391 -27.344 1 71.31 164 ILE A CA 1
ATOM 1314 C C . ILE A 1 164 ? 18.406 -20.078 -26.875 1 71.31 164 ILE A C 1
ATOM 1316 O O . ILE A 1 164 ? 17.766 -19.375 -27.656 1 71.31 164 ILE A O 1
ATOM 1320 N N . LEU A 1 165 ? 18.625 -19.844 -25.641 1 73.94 165 LEU A N 1
ATOM 1321 C CA . LEU A 1 165 ? 18.125 -18.594 -25.094 1 73.94 165 LEU A CA 1
ATOM 1322 C C . LEU A 1 165 ? 18.766 -17.406 -25.781 1 73.94 165 LEU A C 1
ATOM 1324 O O . LEU A 1 165 ? 18.078 -16.422 -26.109 1 73.94 165 LEU A O 1
ATOM 1328 N N . LYS A 1 166 ? 20.016 -17.469 -26.016 1 75.69 166 LYS A N 1
ATOM 1329 C CA . LYS A 1 166 ? 20.734 -16.391 -26.703 1 75.69 166 LYS A CA 1
ATOM 1330 C C . LYS A 1 166 ? 20.172 -16.156 -28.094 1 75.69 166 LYS A C 1
ATOM 1332 O O . LYS A 1 166 ? 20.047 -15.016 -28.531 1 75.69 166 LYS A O 1
ATOM 1337 N N . GLU A 1 167 ? 19.812 -17.188 -28.719 1 74.56 167 GLU A N 1
ATOM 1338 C CA . GLU A 1 167 ? 19.266 -17.078 -30.078 1 74.56 167 GLU A CA 1
ATOM 1339 C C . GLU A 1 167 ? 17.875 -16.469 -30.078 1 74.56 167 GLU A C 1
ATOM 1341 O O . GLU A 1 167 ? 17.516 -15.719 -30.984 1 74.56 167 GLU A O 1
ATOM 1346 N N . GLN A 1 168 ? 17.156 -16.719 -29.078 1 70.31 168 GLN A N 1
ATOM 1347 C CA . GLN A 1 168 ? 15.797 -16.219 -29 1 70.31 168 GLN A CA 1
ATOM 1348 C C . GLN A 1 168 ? 15.766 -14.734 -28.688 1 70.31 168 GLN A C 1
ATOM 1350 O O . GLN A 1 168 ? 14.852 -14.023 -29.094 1 70.31 168 GLN A O 1
ATOM 1355 N N . VAL A 1 169 ? 16.766 -14.328 -27.969 1 72.06 169 VAL A N 1
ATOM 1356 C CA . VAL A 1 169 ? 16.734 -12.945 -27.5 1 72.06 169 VAL A CA 1
ATOM 1357 C C . VAL A 1 169 ? 17.688 -12.094 -28.328 1 72.06 169 VAL A C 1
ATOM 1359 O O . VAL A 1 169 ? 17.875 -10.914 -28.031 1 72.06 169 VAL A O 1
ATOM 1362 N N . LYS A 1 170 ? 18.25 -12.586 -29.328 1 73.75 170 LYS A N 1
ATOM 1363 C CA . LYS A 1 170 ? 19.281 -11.922 -30.109 1 73.75 170 LYS A CA 1
ATOM 1364 C C . LYS A 1 170 ? 18.766 -10.625 -30.734 1 73.75 170 LYS A C 1
ATOM 1366 O O . LYS A 1 170 ? 19.516 -9.68 -30.922 1 73.75 170 LYS A O 1
ATOM 1371 N N . ASN A 1 171 ? 17.406 -10.578 -30.906 1 69.19 171 ASN A N 1
ATOM 1372 C CA . ASN A 1 171 ? 16.875 -9.414 -31.609 1 69.19 171 ASN A CA 1
ATOM 1373 C C . ASN A 1 171 ? 16.359 -8.352 -30.641 1 69.19 171 ASN A C 1
ATOM 1375 O O . ASN A 1 171 ? 16 -7.25 -31.047 1 69.19 171 ASN A O 1
ATOM 1379 N N . ASP A 1 172 ? 16.328 -8.672 -29.453 1 68.38 172 ASP A N 1
ATOM 1380 C CA . ASP A 1 172 ? 15.906 -7.691 -28.453 1 68.38 172 ASP A CA 1
ATOM 1381 C C . ASP A 1 172 ? 17.094 -6.902 -27.906 1 68.38 172 ASP A C 1
ATOM 1383 O O . ASP A 1 172 ? 18.031 -7.484 -27.359 1 68.38 172 ASP A O 1
ATOM 1387 N N . PRO A 1 173 ? 17.094 -5.605 -28.172 1 66.75 173 PRO A N 1
ATOM 1388 C CA . PRO A 1 173 ? 18.266 -4.809 -27.797 1 66.75 173 PRO A CA 1
ATOM 1389 C C . PRO A 1 173 ? 18.578 -4.891 -26.297 1 66.75 173 PRO A C 1
ATOM 1391 O O . PRO A 1 173 ? 19.734 -4.852 -25.906 1 66.75 173 PRO A O 1
ATOM 1394 N N . PHE A 1 174 ? 17.594 -4.992 -25.484 1 68.88 174 PHE A N 1
ATOM 1395 C CA . PHE A 1 174 ? 17.828 -5.062 -24.047 1 68.88 174 PHE A CA 1
ATOM 1396 C C . PHE A 1 174 ? 18.516 -6.371 -23.672 1 68.88 174 PHE A C 1
ATOM 1398 O O . PHE A 1 174 ? 19.531 -6.363 -22.969 1 68.88 174 PHE A O 1
ATOM 1405 N N . PHE A 1 175 ? 18.094 -7.445 -24.203 1 71.5 175 PHE A N 1
ATOM 1406 C CA . PHE A 1 175 ? 18.609 -8.75 -23.828 1 71.5 175 PHE A CA 1
ATOM 1407 C C . PHE A 1 175 ? 19.906 -9.047 -24.562 1 71.5 175 PHE A C 1
ATOM 1409 O O . PHE A 1 175 ? 20.75 -9.805 -24.078 1 71.5 175 PHE A O 1
ATOM 1416 N N . LYS A 1 176 ? 20.016 -8.367 -25.734 1 70.19 176 LYS A N 1
ATOM 1417 C CA . LYS A 1 176 ? 21.266 -8.539 -26.484 1 70.19 176 LYS A CA 1
ATOM 1418 C C . LYS A 1 176 ? 22.469 -8.117 -25.656 1 70.19 176 LYS A C 1
ATOM 1420 O O . LYS A 1 176 ? 23.469 -8.836 -25.594 1 70.19 176 LYS A O 1
ATOM 1425 N N . GLU A 1 177 ? 22.312 -7.07 -25.016 1 67.12 177 GLU A N 1
ATOM 1426 C CA . GLU A 1 177 ? 23.438 -6.52 -24.234 1 67.12 177 GLU A CA 1
ATOM 1427 C C . GLU A 1 177 ? 23.594 -7.238 -22.906 1 67.12 177 GLU A C 1
ATOM 1429 O O . GLU A 1 177 ? 24.703 -7.363 -22.391 1 67.12 177 GLU A O 1
ATOM 1434 N N . THR A 1 178 ? 22.562 -7.785 -22.328 1 68.19 178 THR A N 1
ATOM 1435 C CA . THR A 1 178 ? 22.609 -8.391 -21 1 68.19 178 THR A CA 1
ATOM 1436 C C . THR A 1 178 ? 23.031 -9.852 -21.094 1 68.19 178 THR A C 1
ATOM 1438 O O . THR A 1 178 ? 23.844 -10.312 -20.281 1 68.19 178 THR A O 1
ATOM 1441 N N . VAL A 1 179 ? 22.531 -10.531 -22.125 1 65.31 179 VAL A N 1
ATOM 1442 C CA . VAL A 1 179 ? 22.688 -11.977 -22.172 1 65.31 179 VAL A CA 1
ATOM 1443 C C . VAL A 1 179 ? 23.781 -12.352 -23.156 1 65.31 179 VAL A C 1
ATOM 1445 O O . VAL A 1 179 ? 24.609 -13.234 -22.891 1 65.31 179 VAL A O 1
ATOM 1448 N N . LEU A 1 180 ? 23.891 -11.609 -24.266 1 65.62 180 LEU A N 1
ATOM 1449 C CA . LEU A 1 180 ? 24.797 -12.031 -25.328 1 65.62 180 LEU A CA 1
ATOM 1450 C C . LEU A 1 180 ? 26.25 -11.805 -24.922 1 65.62 180 LEU A C 1
ATOM 1452 O O . LEU A 1 180 ? 27.156 -12.516 -25.375 1 65.62 180 LEU A O 1
ATOM 1456 N N . ASN A 1 181 ? 26.391 -10.883 -23.984 1 66.75 181 ASN A N 1
ATOM 1457 C CA . ASN A 1 181 ? 27.766 -10.562 -23.625 1 66.75 181 ASN A CA 1
ATOM 1458 C C . ASN A 1 181 ? 28.281 -11.477 -22.516 1 66.75 181 ASN A C 1
ATOM 1460 O O . ASN A 1 181 ? 29.469 -11.461 -22.188 1 66.75 181 ASN A O 1
ATOM 1464 N N . MET A 1 182 ? 27.375 -12.328 -22.078 1 72.69 182 MET A N 1
ATOM 1465 C CA . MET A 1 182 ? 27.797 -13.258 -21.031 1 72.69 182 MET A CA 1
ATOM 1466 C C . MET A 1 182 ? 28.203 -14.602 -21.625 1 72.69 182 MET A C 1
ATOM 1468 O O . MET A 1 182 ? 27.438 -15.195 -22.391 1 72.69 182 MET A O 1
ATOM 1472 N N . GLU A 1 183 ? 29.422 -14.922 -21.359 1 67.56 183 GLU A N 1
ATOM 1473 C CA . GLU A 1 183 ? 29.891 -16.203 -21.891 1 67.56 183 GLU A CA 1
ATOM 1474 C C . GLU A 1 183 ? 29.125 -17.359 -21.266 1 67.56 183 GLU A C 1
ATOM 1476 O O . GLU A 1 183 ? 28.734 -18.297 -21.984 1 67.56 183 GLU A O 1
ATOM 1481 N N . THR A 1 184 ? 29.016 -17.281 -19.891 1 74.44 184 THR A N 1
ATOM 1482 C CA . THR A 1 184 ? 28.312 -18.328 -19.172 1 74.44 184 THR A CA 1
ATOM 1483 C C . THR A 1 184 ? 27.203 -17.75 -18.297 1 74.44 184 THR A C 1
ATOM 1485 O O . THR A 1 184 ? 27.266 -16.578 -17.906 1 74.44 184 THR A O 1
ATOM 1488 N N . TRP A 1 185 ? 26.219 -18.578 -18.125 1 75.81 185 TRP A N 1
ATOM 1489 C CA . TRP A 1 185 ? 25.156 -18.172 -17.219 1 75.81 185 TRP A CA 1
ATOM 1490 C C . TRP A 1 185 ? 25.672 -18.047 -15.789 1 75.81 185 TRP A C 1
ATOM 1492 O O . TRP A 1 185 ? 26.312 -18.969 -15.281 1 75.81 185 TRP A O 1
ATOM 1502 N N . PRO A 1 186 ? 25.438 -16.891 -15.273 1 76.88 186 PRO A N 1
ATOM 1503 C CA . PRO A 1 186 ? 25.859 -16.781 -13.867 1 76.88 186 PRO A CA 1
ATOM 1504 C C . PRO A 1 186 ? 24.969 -17.609 -12.93 1 76.88 186 PRO A C 1
ATOM 1506 O O . PRO A 1 186 ? 23.781 -17.344 -12.82 1 76.88 186 PRO A O 1
ATOM 1509 N N . LYS A 1 187 ? 25.5 -18.531 -12.266 1 76.69 187 LYS A N 1
ATOM 1510 C CA . LYS A 1 187 ? 24.75 -19.406 -11.375 1 76.69 187 LYS A CA 1
ATOM 1511 C C . LYS A 1 187 ? 24.203 -18.641 -10.18 1 76.69 187 LYS A C 1
ATOM 1513 O O . LYS A 1 187 ? 23.125 -18.953 -9.656 1 76.69 187 LYS A O 1
ATOM 1518 N N . HIS A 1 188 ? 24.969 -17.641 -9.68 1 78.88 188 HIS A N 1
ATOM 1519 C CA . HIS A 1 188 ? 24.562 -16.828 -8.547 1 78.88 188 HIS A CA 1
ATOM 1520 C C . HIS A 1 188 ? 24.891 -15.352 -8.766 1 78.88 188 HIS A C 1
ATOM 1522 O O . HIS A 1 188 ? 25.875 -15.031 -9.422 1 78.88 188 HIS A O 1
ATOM 1528 N N . ILE A 1 189 ? 24.031 -14.578 -8.398 1 74.38 189 ILE A N 1
ATOM 1529 C CA . ILE A 1 189 ? 24.266 -13.141 -8.305 1 74.38 189 ILE A CA 1
ATOM 1530 C C . ILE A 1 189 ? 24 -12.664 -6.879 1 74.38 189 ILE A C 1
ATOM 1532 O O . ILE A 1 189 ? 22.906 -12.836 -6.348 1 74.38 189 ILE A O 1
ATOM 1536 N N . LEU A 1 190 ? 24.891 -12.109 -6.207 1 75.44 190 LEU A N 1
ATOM 1537 C CA . LEU A 1 190 ? 24.781 -11.711 -4.805 1 75.44 190 LEU A CA 1
ATOM 1538 C C . LEU A 1 190 ? 24.344 -12.898 -3.941 1 75.44 190 LEU A C 1
ATOM 1540 O O . LEU A 1 190 ? 23.438 -12.766 -3.113 1 75.44 190 LEU A O 1
ATOM 1544 N N . ASP A 1 191 ? 24.734 -14.117 -4.363 1 72.44 191 ASP A N 1
ATOM 1545 C CA . ASP A 1 191 ? 24.453 -15.367 -3.66 1 72.44 191 ASP A CA 1
ATOM 1546 C C . ASP A 1 191 ? 23 -15.789 -3.842 1 72.44 191 ASP A C 1
ATOM 1548 O O . ASP A 1 191 ? 22.5 -16.609 -3.084 1 72.44 191 ASP A O 1
ATOM 1552 N N . VAL A 1 192 ? 22.359 -15.133 -4.746 1 78.12 192 VAL A N 1
ATOM 1553 C CA . VAL A 1 192 ? 21 -15.531 -5.098 1 78.12 192 VAL A CA 1
ATOM 1554 C C . VAL A 1 192 ? 21.016 -16.328 -6.398 1 78.12 192 VAL A C 1
ATOM 1556 O O . VAL A 1 192 ? 21.578 -15.883 -7.402 1 78.12 192 VAL A O 1
ATOM 1559 N N . PRO A 1 193 ? 20.531 -17.469 -6.309 1 80.44 193 PRO A N 1
ATOM 1560 C CA . PRO A 1 193 ? 20.5 -18.281 -7.531 1 80.44 193 PRO A CA 1
ATOM 1561 C C . PRO A 1 193 ? 19.703 -17.625 -8.656 1 80.44 193 PRO A C 1
ATOM 1563 O O . PRO A 1 193 ? 18.656 -17.031 -8.398 1 80.44 193 PRO A O 1
ATOM 1566 N N . THR A 1 194 ? 20.203 -17.625 -9.867 1 78.06 194 THR A N 1
ATOM 1567 C CA . THR A 1 194 ? 19.578 -16.953 -11 1 78.06 194 THR A CA 1
ATOM 1568 C C . THR A 1 194 ? 18.828 -17.938 -11.891 1 78.06 194 THR A C 1
ATOM 1570 O O . THR A 1 194 ? 18.141 -17.547 -12.82 1 78.06 194 THR A O 1
ATOM 1573 N N . GLY A 1 195 ? 18.875 -19.203 -11.648 1 80.5 195 GLY A N 1
ATOM 1574 C CA . GLY A 1 195 ? 18.188 -20.172 -12.469 1 80.5 195 GLY A CA 1
ATOM 1575 C C . GLY A 1 195 ? 16.719 -20.312 -12.117 1 80.5 195 GLY A C 1
ATOM 1576 O O . GLY A 1 195 ? 16.125 -19.391 -11.547 1 80.5 195 GLY A O 1
ATOM 1577 N N . ILE A 1 196 ? 16.141 -21.297 -12.68 1 85.38 196 ILE A N 1
ATOM 1578 C CA . ILE A 1 196 ? 14.734 -21.562 -12.422 1 85.38 196 ILE A CA 1
ATOM 1579 C C . ILE A 1 196 ? 14.586 -22.234 -11.055 1 85.38 196 ILE A C 1
ATOM 1581 O O . ILE A 1 196 ? 15.367 -23.125 -10.703 1 85.38 196 ILE A O 1
ATOM 1585 N N . LYS A 1 197 ? 13.734 -21.719 -10.297 1 88.81 197 LYS A N 1
ATOM 1586 C CA . LYS A 1 197 ? 13.438 -22.281 -8.984 1 88.81 197 LYS A CA 1
ATOM 1587 C C . LYS A 1 197 ? 12.078 -22.969 -8.969 1 88.81 197 LYS A C 1
ATOM 1589 O O . LYS A 1 197 ? 11.062 -22.344 -9.289 1 88.81 197 LYS A O 1
ATOM 1594 N N . ILE A 1 198 ? 12.094 -24.219 -8.641 1 90.31 198 ILE A N 1
ATOM 1595 C CA . ILE A 1 198 ? 10.852 -24.984 -8.562 1 90.31 198 ILE A CA 1
ATOM 1596 C C . ILE A 1 198 ? 10.68 -25.562 -7.164 1 90.31 198 ILE A C 1
ATOM 1598 O O . ILE A 1 198 ? 11.609 -26.156 -6.609 1 90.31 198 ILE A O 1
ATOM 1602 N N . GLY A 1 199 ? 9.531 -25.312 -6.617 1 92.06 199 GLY A N 1
ATOM 1603 C CA . GLY A 1 199 ? 9.242 -25.875 -5.309 1 92.06 199 GLY A CA 1
ATOM 1604 C C . GLY A 1 199 ? 8.969 -27.375 -5.348 1 92.06 199 GLY A C 1
ATOM 1605 O O . GLY A 1 199 ? 8.281 -27.859 -6.254 1 92.06 199 GLY A O 1
ATOM 1606 N N . LEU A 1 200 ? 9.594 -28.109 -4.371 1 93 200 LEU A N 1
ATOM 1607 C CA . LEU A 1 200 ? 9.406 -29.562 -4.25 1 93 200 LEU A CA 1
ATOM 1608 C C . LEU A 1 200 ? 8.938 -29.922 -2.848 1 93 200 LEU A C 1
ATOM 1610 O O . LEU A 1 200 ? 9.414 -29.359 -1.861 1 93 200 LEU A O 1
ATOM 1614 N N . CYS A 1 201 ? 7.969 -30.797 -2.859 1 94.88 201 CYS A N 1
ATOM 1615 C CA . CYS A 1 201 ? 7.484 -31.297 -1.575 1 94.88 201 CYS A CA 1
ATOM 1616 C C . CYS A 1 201 ? 7.816 -32.781 -1.399 1 94.88 201 CYS A C 1
ATOM 1618 O O . CYS A 1 201 ? 7.363 -33.594 -2.182 1 94.88 201 CYS A O 1
ATOM 1620 N N . THR A 1 202 ? 8.672 -33.094 -0.41 1 94.56 202 THR A N 1
ATOM 1621 C CA . THR A 1 202 ? 9.102 -34.469 -0.134 1 94.56 202 THR A CA 1
ATOM 1622 C C . THR A 1 202 ? 8.836 -34.844 1.323 1 94.56 202 THR A C 1
ATOM 1624 O O . THR A 1 202 ? 8.555 -33.969 2.148 1 94.56 202 THR A O 1
ATOM 1627 N N . PRO A 1 203 ? 8.852 -36.125 1.588 1 94.94 203 PRO A N 1
ATOM 1628 C CA . PRO A 1 203 ? 8.742 -36.5 2.998 1 94.94 203 PRO A CA 1
ATOM 1629 C C . PRO A 1 203 ? 9.953 -36.062 3.822 1 94.94 203 PRO A C 1
ATOM 1631 O O . PRO A 1 203 ? 11.078 -36.125 3.334 1 94.94 203 PRO A O 1
ATOM 1634 N N . ASN A 1 204 ? 9.727 -35.719 5.039 1 94.88 204 ASN A N 1
ATOM 1635 C CA . ASN A 1 204 ? 10.773 -35.188 5.902 1 94.88 204 ASN A CA 1
ATOM 1636 C C . ASN A 1 204 ? 11.82 -36.219 6.246 1 94.88 204 ASN A C 1
ATOM 1638 O O . ASN A 1 204 ? 12.898 -35.906 6.75 1 94.88 204 ASN A O 1
ATOM 1642 N N . ARG A 1 205 ? 11.664 -37.438 5.898 1 94.56 205 ARG A N 1
ATOM 1643 C CA . ARG A 1 205 ? 12.602 -38.5 6.184 1 94.56 205 ARG A CA 1
ATOM 1644 C C . ARG A 1 205 ? 13.742 -38.531 5.176 1 94.56 205 ARG A C 1
ATOM 1646 O O . ARG A 1 205 ? 14.773 -39.156 5.406 1 94.56 205 ARG A O 1
ATOM 1653 N N . CYS A 1 206 ? 13.539 -37.844 4.16 1 94.69 206 CYS A N 1
ATOM 1654 C CA . CYS A 1 206 ? 14.578 -37.75 3.145 1 94.69 206 CYS A CA 1
ATOM 1655 C C . CYS A 1 206 ? 15.484 -36.562 3.383 1 94.69 206 CYS A C 1
ATOM 1657 O O . CYS A 1 206 ? 15.008 -35.406 3.391 1 94.69 206 CYS A O 1
ATOM 1659 N N . SER A 1 207 ? 16.734 -36.781 3.508 1 94.12 207 SER A N 1
ATOM 1660 C CA . SER A 1 207 ? 17.688 -35.719 3.646 1 94.12 207 SER A CA 1
ATOM 1661 C C . SER A 1 207 ? 18.031 -35.094 2.293 1 94.12 207 SER A C 1
ATOM 1663 O O . SER A 1 207 ? 17.703 -35.656 1.248 1 94.12 207 SER A O 1
ATOM 1665 N N . THR A 1 208 ? 18.656 -33.938 2.301 1 93.38 208 THR A N 1
ATOM 1666 C CA . THR A 1 208 ? 19.062 -33.25 1.072 1 93.38 208 THR A CA 1
ATOM 1667 C C . THR A 1 208 ? 20.078 -34.094 0.309 1 93.38 208 THR A C 1
ATOM 1669 O O . THR A 1 208 ? 20.109 -34.062 -0.924 1 93.38 208 THR A O 1
ATOM 1672 N N . LYS A 1 209 ? 20.906 -34.812 1.047 1 93.44 209 LYS A N 1
ATOM 1673 C CA . LYS A 1 209 ? 21.891 -35.688 0.407 1 93.44 209 LYS A CA 1
ATOM 1674 C C . LYS A 1 209 ? 21.219 -36.844 -0.336 1 93.44 209 LYS A C 1
ATOM 1676 O O . LYS A 1 209 ? 21.609 -37.156 -1.455 1 93.44 209 LYS A O 1
ATOM 1681 N N . ASP A 1 210 ? 20.219 -37.344 0.265 1 94.62 210 ASP A N 1
ATOM 1682 C CA . ASP A 1 210 ? 19.469 -38.406 -0.374 1 94.62 210 ASP A CA 1
ATOM 1683 C C . ASP A 1 210 ? 18.797 -37.938 -1.661 1 94.62 210 ASP A C 1
ATOM 1685 O O . ASP A 1 210 ? 18.891 -38.594 -2.699 1 94.62 210 ASP A O 1
ATOM 1689 N N . LEU A 1 211 ? 18.266 -36.812 -1.564 1 93.19 211 LEU A N 1
ATOM 1690 C CA . LEU A 1 211 ? 17.516 -36.281 -2.688 1 93.19 211 LEU A CA 1
ATOM 1691 C C . LEU A 1 211 ? 18.438 -35.906 -3.84 1 93.19 211 LEU A C 1
ATOM 1693 O O . LEU A 1 211 ? 18.109 -36.125 -5.008 1 93.19 211 LEU A O 1
ATOM 1697 N N . ASN A 1 212 ? 19.531 -35.281 -3.508 1 92.12 212 ASN A N 1
ATOM 1698 C CA . ASN A 1 212 ? 20.469 -34.906 -4.559 1 92.12 212 ASN A CA 1
ATOM 1699 C C . ASN A 1 212 ? 21.094 -36.156 -5.207 1 92.12 212 ASN A C 1
ATOM 1701 O O . ASN A 1 212 ? 21.391 -36.125 -6.402 1 92.12 212 ASN A O 1
ATOM 1705 N N . TYR A 1 213 ? 21.266 -37.188 -4.434 1 89.38 213 TYR A N 1
ATOM 1706 C CA . TYR A 1 213 ? 21.75 -38.438 -5.004 1 89.38 213 TYR A CA 1
ATOM 1707 C C . TYR A 1 213 ? 20.75 -39.031 -5.977 1 89.38 213 TYR A C 1
ATOM 1709 O O . TYR A 1 213 ? 21.109 -39.5 -7.062 1 89.38 213 TYR A O 1
ATOM 1717 N N . ILE A 1 214 ? 19.578 -38.969 -5.602 1 86.31 214 ILE A N 1
ATOM 1718 C CA . ILE A 1 214 ? 18.5 -39.469 -6.457 1 86.31 214 ILE A CA 1
ATOM 1719 C C . ILE A 1 214 ? 18.438 -38.656 -7.738 1 86.31 214 ILE A C 1
ATOM 1721 O O . ILE A 1 214 ? 18.297 -39.188 -8.836 1 86.31 214 ILE A O 1
ATOM 1725 N N . LEU A 1 215 ? 18.547 -37.375 -7.551 1 86.56 215 LEU A N 1
ATOM 1726 C CA . LEU A 1 215 ? 18.5 -36.469 -8.688 1 86.56 215 LEU A CA 1
ATOM 1727 C C . LEU A 1 215 ? 19.688 -36.688 -9.625 1 86.56 215 LEU A C 1
ATOM 1729 O O . LEU A 1 215 ? 19.531 -36.656 -10.852 1 86.56 215 LEU A O 1
ATOM 1733 N N . ASP A 1 216 ? 20.859 -36.875 -9.086 1 82.56 216 ASP A N 1
ATOM 1734 C CA . ASP A 1 216 ? 22.047 -37.156 -9.883 1 82.56 216 ASP A CA 1
ATOM 1735 C C . ASP A 1 216 ? 21.922 -38.438 -10.672 1 82.56 216 ASP A C 1
ATOM 1737 O O . ASP A 1 216 ? 22.297 -38.5 -11.844 1 82.56 216 ASP A O 1
ATOM 1741 N N . LYS A 1 217 ? 21.328 -39.375 -10.07 1 76.81 217 LYS A N 1
ATOM 1742 C CA . LYS A 1 217 ? 21.188 -40.688 -10.695 1 76.81 217 LYS A CA 1
ATOM 1743 C C . LYS A 1 217 ? 20.109 -40.688 -11.766 1 76.81 217 LYS A C 1
ATOM 1745 O O . LYS A 1 217 ? 20.25 -41.312 -12.812 1 76.81 217 LYS A O 1
ATOM 1750 N N . LEU A 1 218 ? 19.094 -39.906 -11.523 1 73.12 218 LEU A N 1
ATOM 1751 C CA . LEU A 1 218 ? 17.938 -39.938 -12.422 1 73.12 218 LEU A CA 1
ATOM 1752 C C . LEU A 1 218 ? 18.078 -38.906 -13.539 1 73.12 218 LEU A C 1
ATOM 1754 O O . LEU A 1 218 ? 17.641 -39.156 -14.664 1 73.12 218 LEU A O 1
ATOM 1758 N N . VAL A 1 219 ? 18.688 -37.688 -13.188 1 71.94 219 VAL A N 1
ATOM 1759 C CA . VAL A 1 219 ? 18.547 -36.594 -14.141 1 71.94 219 VAL A CA 1
ATOM 1760 C C . VAL A 1 219 ? 19.938 -36.094 -14.547 1 71.94 219 VAL A C 1
ATOM 1762 O O . VAL A 1 219 ? 20.266 -36.062 -15.734 1 71.94 219 VAL A O 1
ATOM 1765 N N . ASN A 1 220 ? 20.797 -35.656 -13.586 1 67.31 220 ASN A N 1
ATOM 1766 C CA . ASN A 1 220 ? 22.031 -34.938 -13.875 1 67.31 220 ASN A CA 1
ATOM 1767 C C . ASN A 1 220 ? 23 -35.781 -14.703 1 67.31 220 ASN A C 1
ATOM 1769 O O . ASN A 1 220 ? 23.594 -35.281 -15.656 1 67.31 220 ASN A O 1
ATOM 1773 N N . LYS A 1 221 ? 23.094 -36.875 -14.289 1 59.09 221 LYS A N 1
ATOM 1774 C CA . LYS A 1 221 ? 24.047 -37.75 -14.977 1 59.09 221 LYS A CA 1
ATOM 1775 C C . LYS A 1 221 ? 23.5 -38.156 -16.344 1 59.09 221 LYS A C 1
ATOM 1777 O O . LYS A 1 221 ? 24.281 -38.438 -17.266 1 59.09 221 LYS A O 1
ATOM 1782 N N . VAL A 1 222 ? 22.188 -37.875 -16.422 1 54 222 VAL A N 1
ATOM 1783 C CA . VAL A 1 222 ? 21.531 -38.344 -17.656 1 54 222 VAL A CA 1
ATOM 1784 C C . VAL A 1 222 ? 21.516 -37.188 -18.672 1 54 222 VAL A C 1
ATOM 1786 O O . VAL A 1 222 ? 21.781 -37.406 -19.859 1 54 222 VAL A O 1
ATOM 1789 N N . TYR A 1 223 ? 21.312 -36 -18.281 1 58.03 223 TYR A N 1
ATOM 1790 C CA . TYR A 1 223 ? 21.062 -34.906 -19.203 1 58.03 223 TYR A CA 1
ATOM 1791 C C . TYR A 1 223 ? 22.172 -33.844 -19.125 1 58.03 223 TYR A C 1
ATOM 1793 O O . TYR A 1 223 ? 22.188 -32.906 -19.906 1 58.03 223 TYR A O 1
ATOM 1801 N N . GLY A 1 224 ? 23.125 -34.094 -18.359 1 60.12 224 GLY A N 1
ATOM 1802 C CA . GLY A 1 224 ? 24.188 -33.094 -18.219 1 60.12 224 GLY A CA 1
ATOM 1803 C C . GLY A 1 224 ? 23.719 -31.797 -17.609 1 60.12 224 GLY A C 1
ATOM 1804 O O . GLY A 1 224 ? 24.281 -30.734 -17.891 1 60.12 224 GLY A O 1
ATOM 1805 N N . THR A 1 225 ? 22.531 -31.938 -17.031 1 68.44 225 THR A N 1
ATOM 1806 C CA . THR A 1 225 ? 22.016 -30.719 -16.391 1 68.44 225 THR A CA 1
ATOM 1807 C C . THR A 1 225 ? 22.469 -30.656 -14.93 1 68.44 225 THR A C 1
ATOM 1809 O O . THR A 1 225 ? 22.922 -31.656 -14.367 1 68.44 225 THR A O 1
ATOM 1812 N N . GLU A 1 226 ? 22.703 -29.422 -14.492 1 76.44 226 GLU A N 1
ATOM 1813 C CA . GLU A 1 226 ? 23.094 -29.234 -13.094 1 76.44 226 GLU A CA 1
ATOM 1814 C C . GLU A 1 226 ? 21.891 -28.812 -12.25 1 76.44 226 GLU A C 1
ATOM 1816 O O . GLU A 1 226 ? 21.625 -27.609 -12.102 1 76.44 226 GLU A O 1
ATOM 1821 N N . PHE A 1 227 ? 21.125 -29.938 -11.875 1 84.62 227 PHE A N 1
ATOM 1822 C CA . PHE A 1 227 ? 20.031 -29.734 -10.938 1 84.62 227 PHE A CA 1
ATOM 1823 C C . PHE A 1 227 ? 20.516 -29.891 -9.5 1 84.62 227 PHE A C 1
ATOM 1825 O O . PHE A 1 227 ? 21.359 -30.75 -9.219 1 84.62 227 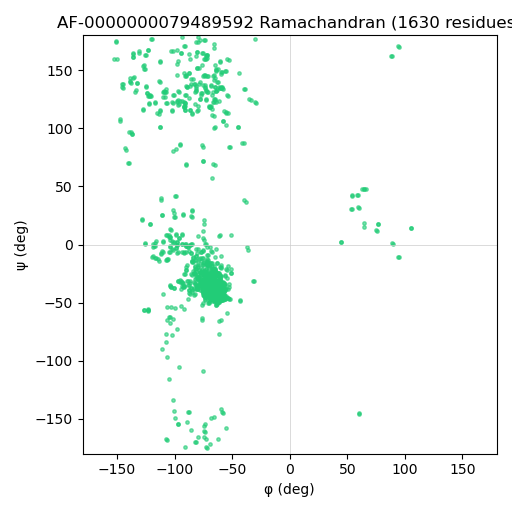PHE A O 1
ATOM 1832 N N . GLU A 1 228 ? 20.109 -29.016 -8.688 1 88 228 GLU A N 1
ATOM 1833 C CA . GLU A 1 228 ? 20.469 -29.109 -7.273 1 88 228 GLU A CA 1
ATOM 1834 C C . GLU A 1 228 ? 19.25 -28.859 -6.391 1 88 228 GLU A C 1
ATOM 1836 O O . GLU A 1 228 ? 18.438 -27.969 -6.68 1 88 228 GLU A O 1
ATOM 1841 N N . ILE A 1 229 ? 19.062 -29.734 -5.438 1 91.69 229 ILE A N 1
ATOM 1842 C CA . ILE A 1 229 ? 18 -29.531 -4.461 1 91.69 229 ILE A CA 1
ATOM 1843 C C . ILE A 1 229 ? 18.578 -28.969 -3.166 1 91.69 229 ILE A C 1
ATOM 1845 O O . ILE A 1 229 ? 19.609 -29.438 -2.682 1 91.69 229 ILE A O 1
ATOM 1849 N N . GLY A 1 230 ? 17.938 -27.859 -2.732 1 89.12 230 GLY A N 1
ATOM 1850 C CA . GLY A 1 230 ? 18.391 -27.281 -1.48 1 89.12 230 GLY A CA 1
ATOM 1851 C C . GLY A 1 230 ? 17.281 -26.547 -0.735 1 89.12 230 GLY A C 1
ATOM 1852 O O . GLY A 1 230 ? 16.125 -26.609 -1.138 1 89.12 230 GLY A O 1
ATOM 1853 N N . ASN A 1 231 ? 17.562 -26.078 0.484 1 88.38 231 ASN A N 1
ATOM 1854 C CA . ASN A 1 231 ? 16.672 -25.25 1.298 1 88.38 231 ASN A CA 1
ATOM 1855 C C . ASN A 1 231 ? 15.43 -26.016 1.726 1 88.38 231 ASN A C 1
ATOM 1857 O O . ASN A 1 231 ? 14.305 -25.562 1.523 1 88.38 231 ASN A O 1
ATOM 1861 N N . CYS A 1 232 ? 15.656 -27.188 2.203 1 92.81 232 CYS A N 1
ATOM 1862 C CA . CYS A 1 232 ? 14.539 -28 2.666 1 92.81 232 CYS A CA 1
ATOM 1863 C C . CYS A 1 232 ? 14.117 -27.594 4.074 1 92.81 232 CYS A C 1
ATOM 1865 O O . CYS A 1 232 ? 14.961 -27.359 4.934 1 92.81 232 CYS A O 1
ATOM 1867 N N . ARG A 1 233 ? 12.828 -27.438 4.219 1 90.56 233 ARG A N 1
ATOM 1868 C CA . ARG A 1 233 ? 12.305 -26.969 5.5 1 90.56 233 ARG A CA 1
ATOM 1869 C C . ARG A 1 233 ? 11.078 -27.766 5.918 1 90.56 233 ARG A C 1
ATOM 1871 O O . ARG A 1 233 ? 10.312 -28.234 5.066 1 90.56 233 ARG A O 1
ATOM 1878 N N . ILE A 1 234 ? 10.984 -27.984 7.141 1 91.69 234 ILE A N 1
ATOM 1879 C CA . ILE A 1 234 ? 9.812 -28.594 7.75 1 91.69 234 ILE A CA 1
ATOM 1880 C C . ILE A 1 234 ? 9.102 -27.562 8.633 1 91.69 234 ILE A C 1
ATOM 1882 O O . ILE A 1 234 ? 9.664 -26.516 8.953 1 91.69 234 ILE A O 1
ATOM 1886 N N . LYS A 1 235 ? 7.844 -27.828 8.859 1 88.25 235 LYS A N 1
ATOM 1887 C CA . LYS A 1 235 ? 7.09 -26.922 9.719 1 88.25 235 LYS A CA 1
ATOM 1888 C C . LYS A 1 235 ? 7.723 -26.812 11.102 1 88.25 235 LYS A C 1
ATOM 1890 O O . LYS A 1 235 ? 7.898 -27.828 11.789 1 88.25 235 LYS A O 1
ATOM 1895 N N . HIS A 1 236 ? 8.352 -25.688 11.352 1 79.19 236 HIS A N 1
ATOM 1896 C CA . HIS A 1 236 ? 8.953 -25.469 12.656 1 79.19 236 HIS A CA 1
ATOM 1897 C C . HIS A 1 236 ? 8.719 -24.047 13.141 1 79.19 236 HIS A C 1
ATOM 1899 O O . HIS A 1 236 ? 8.508 -23.141 12.336 1 79.19 236 HIS A O 1
ATOM 1905 N N . ARG A 1 237 ? 8.477 -24.047 14.406 1 74.62 237 ARG A N 1
ATOM 1906 C CA . ARG A 1 237 ? 8.352 -22.719 14.992 1 74.62 237 ARG A CA 1
ATOM 1907 C C . ARG A 1 237 ? 9.727 -22.094 15.242 1 74.62 237 ARG A C 1
ATOM 1909 O O . ARG A 1 237 ? 10.594 -22.719 15.852 1 74.62 237 ARG A O 1
ATOM 1916 N N . ASN A 1 238 ? 10.047 -20.953 14.633 1 78.69 238 ASN A N 1
ATOM 1917 C CA . ASN A 1 238 ? 11.312 -20.25 14.852 1 78.69 238 ASN A CA 1
ATOM 1918 C C . ASN A 1 238 ? 11.43 -19.719 16.281 1 78.69 238 ASN A C 1
ATOM 1920 O O . ASN A 1 238 ? 10.609 -18.906 16.703 1 78.69 238 ASN A O 1
ATOM 1924 N N . ALA A 1 239 ? 12.328 -20.328 17.016 1 85.94 239 ALA A N 1
ATOM 1925 C CA . ALA A 1 239 ? 12.602 -19.828 18.359 1 85.94 239 ALA A CA 1
ATOM 1926 C C . ALA A 1 239 ? 13.562 -18.641 18.312 1 85.94 239 ALA A C 1
ATOM 1928 O O . ALA A 1 239 ? 14.5 -18.625 17.531 1 85.94 239 ALA A O 1
ATOM 1929 N N . PRO A 1 240 ? 13.273 -17.672 19.047 1 89.94 240 PRO A N 1
ATOM 1930 C CA . PRO A 1 240 ? 14.164 -16.516 19.047 1 89.94 240 PRO A CA 1
ATOM 1931 C C . PRO A 1 240 ? 15.562 -16.844 19.562 1 89.94 240 PRO A C 1
ATOM 1933 O O . PRO A 1 240 ? 15.703 -17.641 20.484 1 89.94 240 PRO A O 1
ATOM 1936 N N . THR A 1 241 ? 16.625 -16.359 19.016 1 88.31 241 THR A N 1
ATOM 1937 C CA . THR A 1 241 ? 18 -16.469 19.484 1 88.31 241 THR A CA 1
ATOM 1938 C C . THR A 1 241 ? 18.234 -15.594 20.703 1 88.31 241 THR A C 1
ATOM 1940 O O . THR A 1 241 ? 17.422 -14.719 21.016 1 88.31 241 THR A O 1
ATOM 1943 N N . PRO A 1 242 ? 19.281 -15.844 21.422 1 89.88 242 PRO A N 1
ATOM 1944 C CA . PRO A 1 242 ? 19.578 -14.984 22.578 1 89.88 242 PRO A CA 1
ATOM 1945 C C . PRO A 1 242 ? 19.734 -13.516 22.188 1 89.88 242 PRO A C 1
ATOM 1947 O O . PRO A 1 242 ? 19.266 -12.633 22.906 1 89.88 242 PRO A O 1
ATOM 1950 N N . PHE A 1 243 ? 20.312 -13.336 21.109 1 90.06 243 PHE A N 1
ATOM 1951 C CA . PHE A 1 243 ? 20.469 -11.953 20.656 1 90.06 243 PHE A CA 1
ATOM 1952 C C . PHE A 1 243 ? 19.109 -11.32 20.406 1 90.06 243 PHE A C 1
ATOM 1954 O O . PHE A 1 243 ? 18.875 -10.156 20.766 1 90.06 243 PHE A O 1
ATOM 1961 N N . GLN A 1 244 ? 18.234 -12.055 19.781 1 91.31 244 GLN A N 1
ATOM 1962 C CA . GLN A 1 244 ? 16.906 -11.523 19.5 1 91.31 244 GLN A CA 1
ATOM 1963 C C . GLN A 1 244 ? 16.141 -11.242 20.797 1 91.31 244 GLN A C 1
ATOM 1965 O O . GLN A 1 244 ? 15.367 -10.289 20.859 1 91.31 244 GLN A O 1
ATOM 1970 N N . LEU A 1 245 ? 16.422 -12.008 21.812 1 93.88 245 LEU A N 1
ATOM 1971 C CA . LEU A 1 245 ? 15.797 -11.758 23.109 1 93.88 245 LEU A CA 1
ATOM 1972 C C . LEU A 1 245 ? 16.328 -10.469 23.734 1 93.88 245 LEU A C 1
ATOM 1974 O O . LEU A 1 245 ? 15.578 -9.734 24.375 1 93.88 245 LEU A O 1
ATOM 1978 N N . TYR A 1 246 ? 17.609 -10.258 23.469 1 93.25 246 TYR A N 1
ATOM 1979 C CA . TYR A 1 246 ? 18.172 -9.008 23.938 1 93.25 246 TYR A CA 1
ATOM 1980 C C . TYR A 1 246 ? 17.547 -7.816 23.219 1 93.25 246 TYR A C 1
ATOM 1982 O O . TYR A 1 246 ? 17.344 -6.758 23.828 1 93.25 246 TYR A O 1
ATOM 1990 N N . VAL A 1 247 ? 17.297 -8.031 21.969 1 93.31 247 VAL A N 1
ATOM 1991 C CA . VAL A 1 247 ? 16.703 -6.941 21.203 1 93.31 247 VAL A CA 1
ATOM 1992 C C . VAL A 1 247 ? 15.289 -6.68 21.688 1 93.31 247 VAL A C 1
ATOM 1994 O O . VAL A 1 247 ? 14.859 -5.527 21.781 1 93.31 247 VAL A O 1
ATOM 1997 N N . PHE A 1 248 ? 14.516 -7.723 22.047 1 93.31 248 PHE A N 1
ATOM 1998 C CA . PHE A 1 248 ? 13.203 -7.555 22.656 1 93.31 248 PHE A CA 1
ATOM 1999 C C . PHE A 1 248 ? 13.312 -6.809 23.984 1 93.31 248 PHE A C 1
ATOM 2001 O O . PHE A 1 248 ? 12.5 -5.926 24.281 1 93.31 248 PHE A O 1
ATOM 2008 N N . GLY A 1 249 ? 14.289 -7.199 24.703 1 93 249 GLY A N 1
ATOM 2009 C CA . GLY A 1 249 ? 14.539 -6.508 25.953 1 93 249 GLY A CA 1
ATOM 2010 C C . GLY A 1 249 ? 14.82 -5.027 25.781 1 93 249 GLY A C 1
ATOM 2011 O O . GLY A 1 249 ? 14.305 -4.195 26.531 1 93 249 GLY A O 1
ATOM 2012 N N . LEU A 1 250 ? 15.586 -4.734 24.75 1 93.12 250 LEU A N 1
ATOM 2013 C CA . LEU A 1 250 ? 15.883 -3.34 24.422 1 93.12 250 LEU A CA 1
ATOM 2014 C C . LEU A 1 250 ? 14.602 -2.584 24.078 1 93.12 250 LEU A C 1
ATOM 2016 O O . LEU A 1 250 ? 14.43 -1.435 24.484 1 93.12 250 LEU A O 1
ATOM 2020 N N . GLY A 1 251 ? 13.742 -3.23 23.312 1 93.56 251 GLY A N 1
ATOM 2021 C CA . GLY A 1 251 ? 12.461 -2.623 22.969 1 93.56 251 GLY A CA 1
ATOM 2022 C C . GLY A 1 251 ? 11.602 -2.324 24.188 1 93.56 251 GLY A C 1
ATOM 2023 O O . GLY A 1 251 ? 11.008 -1.249 24.281 1 93.56 251 GLY A O 1
ATOM 2024 N N . TYR A 1 252 ? 11.656 -3.15 25.172 1 93.5 252 TYR A N 1
ATOM 2025 C CA . TYR A 1 252 ? 10.875 -2.959 26.391 1 93.5 252 TYR A CA 1
ATOM 2026 C C . TYR A 1 252 ? 11.469 -1.846 27.234 1 93.5 252 TYR A C 1
ATOM 2028 O O . TYR A 1 252 ? 10.734 -1.062 27.844 1 93.5 252 TYR A O 1
ATOM 2036 N N . VAL A 1 253 ? 12.75 -1.823 27.25 1 93.88 253 VAL A N 1
ATOM 2037 C CA . VAL A 1 253 ? 13.414 -0.77 28.016 1 93.88 253 VAL A CA 1
ATOM 2038 C C . VAL A 1 253 ? 13.078 0.593 27.422 1 93.88 253 VAL A C 1
ATOM 2040 O O . VAL A 1 253 ? 12.766 1.539 28.141 1 93.88 253 VAL A O 1
ATOM 2043 N N . LEU A 1 254 ? 13.133 0.688 26.125 1 94.75 254 LEU A N 1
ATOM 2044 C CA . LEU A 1 254 ? 12.812 1.942 25.453 1 94.75 254 LEU A CA 1
ATOM 2045 C C . LEU A 1 254 ? 11.359 2.332 25.703 1 94.75 254 LEU A C 1
ATOM 2047 O O . LEU A 1 254 ? 11.055 3.504 25.938 1 94.75 254 LEU A O 1
ATOM 2051 N N . LEU A 1 255 ? 10.484 1.346 25.656 1 94.44 255 LEU A N 1
ATOM 2052 C CA . LEU A 1 255 ? 9.07 1.601 25.906 1 94.44 255 LEU A CA 1
ATOM 2053 C C . LEU A 1 255 ? 8.852 2.102 27.328 1 94.44 255 LEU A C 1
ATOM 2055 O O . LEU A 1 255 ? 8.086 3.043 27.547 1 94.44 255 LEU A O 1
ATOM 2059 N N . ILE A 1 256 ? 9.547 1.521 28.281 1 94.5 256 ILE A N 1
ATOM 2060 C CA . ILE A 1 256 ? 9.43 1.914 29.672 1 94.5 256 ILE A CA 1
ATOM 2061 C C . ILE A 1 256 ? 9.969 3.33 29.859 1 94.5 256 ILE A C 1
ATOM 2063 O O . ILE A 1 256 ? 9.367 4.141 30.578 1 94.5 256 ILE A O 1
ATOM 2067 N N . LEU A 1 257 ? 11.055 3.605 29.203 1 95.25 257 LEU A N 1
ATOM 2068 C CA . LEU A 1 257 ? 11.633 4.945 29.297 1 95.25 257 LEU A CA 1
ATOM 2069 C C . LEU A 1 257 ? 10.664 5.988 28.734 1 95.25 257 LEU A C 1
ATOM 2071 O O . LEU A 1 257 ? 10.523 7.07 29.312 1 95.25 257 LEU A O 1
ATOM 2075 N N . VAL A 1 258 ? 10.008 5.691 27.641 1 95.5 258 VAL A N 1
ATOM 2076 C CA . VAL A 1 258 ? 9.078 6.625 27.031 1 95.5 258 VAL A CA 1
ATOM 2077 C C . VAL A 1 258 ? 7.863 6.816 27.938 1 95.5 258 VAL A C 1
ATOM 2079 O O . VAL A 1 258 ? 7.395 7.941 28.141 1 95.5 258 VAL A O 1
ATOM 2082 N N . ILE A 1 259 ? 7.375 5.699 28.562 1 94.69 259 ILE A N 1
ATOM 2083 C CA . ILE A 1 259 ? 6.199 5.766 29.422 1 94.69 259 ILE A CA 1
ATOM 2084 C C . ILE A 1 259 ? 6.531 6.547 30.688 1 94.69 259 ILE A C 1
ATOM 2086 O O . ILE A 1 259 ? 5.805 7.469 31.062 1 94.69 259 ILE A O 1
ATOM 2090 N N . VAL A 1 260 ? 7.66 6.246 31.328 1 93.69 260 VAL A N 1
ATOM 2091 C CA . VAL A 1 260 ? 8.062 6.906 32.562 1 93.69 260 VAL A CA 1
ATOM 2092 C C . VAL A 1 260 ? 8.406 8.367 32.281 1 93.69 260 VAL A C 1
ATOM 2094 O O . VAL A 1 260 ? 8.078 9.25 33.094 1 93.69 260 VAL A O 1
ATOM 2097 N N . GLY A 1 261 ? 9.094 8.539 31.141 1 94.12 261 GLY A N 1
ATOM 2098 C CA . GLY A 1 261 ? 9.398 9.914 30.766 1 94.12 261 GLY A CA 1
ATOM 2099 C C . GLY A 1 261 ? 8.156 10.758 30.531 1 94.12 261 GLY A C 1
ATOM 2100 O O . GLY A 1 261 ? 8.102 11.914 30.969 1 94.12 261 GLY A O 1
ATOM 2101 N N . THR A 1 262 ? 7.172 10.227 29.922 1 93.12 262 THR A N 1
ATOM 2102 C CA . THR A 1 262 ? 5.938 10.945 29.625 1 93.12 262 THR A CA 1
ATOM 2103 C C . THR A 1 262 ? 5.141 11.203 30.906 1 93.12 262 THR A C 1
ATOM 2105 O O . THR A 1 262 ? 4.59 12.289 31.094 1 93.12 262 THR A O 1
ATOM 2108 N N . LEU A 1 263 ? 5.113 10.234 31.828 1 91.56 263 LEU A N 1
ATOM 2109 C CA . LEU A 1 263 ? 4.391 10.383 33.094 1 91.56 263 LEU A CA 1
ATOM 2110 C C . LEU A 1 263 ? 5.07 11.406 34 1 91.56 263 LEU A C 1
ATOM 2112 O O . LEU A 1 263 ? 4.398 12.211 34.656 1 91.56 263 LEU A O 1
ATOM 2116 N N . THR A 1 264 ? 6.383 11.367 34 1 90.5 264 THR A N 1
ATOM 2117 C CA . THR A 1 264 ? 7.137 12.344 34.781 1 90.5 264 THR A CA 1
ATOM 2118 C C . THR A 1 264 ? 6.918 13.75 34.25 1 90.5 264 THR A C 1
ATOM 2120 O O . THR A 1 264 ? 6.777 14.703 35.031 1 90.5 264 THR A O 1
ATOM 2123 N N . ASP A 1 265 ? 6.961 13.852 32.906 1 88.94 265 ASP A N 1
ATOM 2124 C CA . ASP A 1 265 ? 6.711 15.141 32.281 1 88.94 265 ASP A CA 1
ATOM 2125 C C . ASP A 1 265 ? 5.32 15.672 32.625 1 88.94 265 ASP A C 1
ATOM 2127 O O . ASP A 1 265 ? 5.16 16.859 32.906 1 88.94 265 ASP A O 1
ATOM 2131 N N . TYR A 1 266 ? 4.332 14.828 32.594 1 85.12 266 TYR A N 1
ATOM 2132 C CA . TYR A 1 266 ? 2.965 15.211 32.938 1 85.12 266 TYR A CA 1
ATOM 2133 C C . TYR A 1 266 ? 2.855 15.602 34.406 1 85.12 266 TYR A C 1
ATOM 2135 O O . TYR A 1 266 ? 2.188 16.578 34.75 1 85.12 266 TYR A O 1
ATOM 2143 N N . TYR A 1 267 ? 3.537 14.875 35.25 1 84.25 267 TYR A N 1
ATOM 2144 C CA . TYR A 1 267 ? 3.508 15.141 36.688 1 84.25 267 TYR A CA 1
ATOM 2145 C C . TYR A 1 267 ? 4.191 16.469 37 1 84.25 267 TYR A C 1
ATOM 2147 O O . TYR A 1 267 ? 3.67 17.266 37.781 1 84.25 267 TYR A O 1
ATOM 2155 N N . LEU A 1 268 ? 5.293 16.719 36.406 1 83.75 268 LEU A N 1
ATOM 2156 C CA . LEU A 1 268 ? 6.043 17.938 36.656 1 83.75 268 LEU A CA 1
ATOM 2157 C C . LEU A 1 268 ? 5.309 19.156 36.125 1 83.75 268 LEU A C 1
ATOM 2159 O O . LEU A 1 268 ? 5.387 20.234 36.688 1 83.75 268 LEU A O 1
ATOM 2163 N N . ASN A 1 269 ? 4.648 18.969 35 1 79.31 269 ASN A N 1
ATOM 2164 C CA . ASN A 1 269 ? 3.895 20.062 34.406 1 79.31 269 ASN A CA 1
ATOM 2165 C C . ASN A 1 269 ? 2.65 20.391 35.219 1 79.31 269 ASN A C 1
ATOM 2167 O O . ASN A 1 269 ? 2.184 21.531 35.219 1 79.31 269 ASN A O 1
ATOM 2171 N N . ARG A 1 270 ? 2.072 19.5 35.906 1 74.75 270 ARG A N 1
ATOM 2172 C CA . ARG A 1 270 ? 0.887 19.719 36.75 1 74.75 270 ARG A CA 1
ATOM 2173 C C . ARG A 1 270 ? 1.26 20.344 38.094 1 74.75 270 ARG A C 1
ATOM 2175 O O . ARG A 1 270 ? 0.496 21.141 38.625 1 74.75 270 ARG A O 1
ATOM 2182 N N . THR A 1 271 ? 2.385 19.953 38.594 1 75.5 271 THR A N 1
ATOM 2183 C CA . THR A 1 271 ? 2.75 20.391 39.938 1 75.5 271 THR A CA 1
ATOM 2184 C C . THR A 1 271 ? 3.463 21.734 39.906 1 75.5 271 THR A C 1
ATOM 2186 O O . THR A 1 271 ? 3.406 22.5 40.875 1 75.5 271 THR A O 1
ATOM 2189 N N . HIS A 1 272 ? 4.199 21.922 38.781 1 68.75 272 HIS A N 1
ATOM 2190 C CA . HIS A 1 272 ? 4.961 23.172 38.75 1 68.75 272 HIS A CA 1
ATOM 2191 C C . HIS A 1 272 ? 4.355 24.141 37.75 1 68.75 272 HIS A C 1
ATOM 2193 O O . HIS A 1 272 ? 3.789 23.734 36.719 1 68.75 272 HIS A O 1
ATOM 2199 N N . ASP A 1 273 ? 4.129 25.297 38.062 1 61.53 273 ASP A N 1
ATOM 2200 C CA . ASP A 1 273 ? 3.52 26.344 37.219 1 61.53 273 ASP A CA 1
ATOM 2201 C C . ASP A 1 273 ? 4.324 26.578 35.969 1 61.53 273 ASP A C 1
ATOM 2203 O O . ASP A 1 273 ? 3.758 26.906 34.906 1 61.53 273 ASP A O 1
ATOM 2207 N N . LYS A 1 274 ? 5.75 26.406 36.125 1 62.62 274 LYS A N 1
ATOM 2208 C CA . LYS A 1 274 ? 6.582 26.625 34.969 1 62.62 274 LYS A CA 1
ATOM 2209 C C . LYS A 1 274 ? 7.129 25.297 34.406 1 62.62 274 LYS A C 1
ATOM 2211 O O . LYS A 1 274 ? 7.508 24.422 35.188 1 62.62 274 LYS A O 1
ATOM 2216 N N . PRO A 1 275 ? 7 25.125 33.125 1 64.19 275 PRO A N 1
ATOM 2217 C CA . PRO A 1 275 ? 7.551 23.906 32.531 1 64.19 275 PRO A CA 1
ATOM 2218 C C . PRO A 1 275 ? 9.031 23.719 32.844 1 64.19 275 PRO A C 1
ATOM 2220 O O . PRO A 1 275 ? 9.828 24.641 32.688 1 64.19 275 PRO A O 1
ATOM 2223 N N . ILE A 1 276 ? 9.352 22.719 33.594 1 66.62 276 ILE A N 1
ATOM 2224 C CA . ILE A 1 276 ? 10.727 22.391 33.938 1 66.62 276 ILE A CA 1
ATOM 2225 C C . ILE A 1 276 ? 11.336 21.531 32.812 1 66.62 276 ILE A C 1
ATOM 2227 O O . ILE A 1 276 ? 10.859 20.422 32.562 1 66.62 276 ILE A O 1
ATOM 2231 N N . TYR A 1 277 ? 12.273 21.984 32.094 1 64.19 277 TYR A N 1
ATOM 2232 C CA . TYR A 1 277 ? 12.906 21.234 31 1 64.19 277 TYR A CA 1
ATOM 2233 C C . TYR A 1 277 ? 14.172 20.531 31.5 1 64.19 277 TYR A C 1
ATOM 2235 O O . TYR A 1 277 ? 14.531 19.469 31 1 64.19 277 TYR A O 1
ATOM 2243 N N . ILE A 1 278 ? 14.836 21.125 32.438 1 69.5 278 ILE A N 1
ATOM 2244 C CA . ILE A 1 278 ? 16.062 20.547 33 1 69.5 278 ILE A CA 1
ATOM 2245 C C . ILE A 1 278 ? 15.945 20.484 34.531 1 69.5 278 ILE A C 1
ATOM 2247 O O . ILE A 1 278 ? 15.648 21.5 35.156 1 69.5 278 ILE A O 1
ATOM 2251 N N . SER A 1 279 ? 15.953 19.328 34.969 1 73.25 279 SER A N 1
ATOM 2252 C CA . SER A 1 279 ? 15.945 19.109 36.438 1 73.25 279 SER A CA 1
ATOM 2253 C C . SER A 1 279 ? 17.359 19.094 37 1 73.25 279 SER A C 1
ATOM 2255 O O . SER A 1 279 ? 18.312 18.812 36.281 1 73.25 279 SER A O 1
ATOM 2257 N N . PRO A 1 280 ? 17.531 19.547 38.219 1 75.19 280 PRO A N 1
ATOM 2258 C CA . PRO A 1 280 ? 18.844 19.469 38.844 1 75.19 280 PRO A CA 1
ATOM 2259 C C . PRO A 1 280 ? 19.359 18.031 38.969 1 75.19 280 PRO A C 1
ATOM 2261 O O . PRO A 1 280 ? 20.562 17.812 39.062 1 75.19 280 PRO A O 1
ATOM 2264 N N . TRP A 1 281 ? 18.469 17.125 38.844 1 79.38 281 TRP A N 1
ATOM 2265 C CA . TRP A 1 281 ? 18.844 15.719 38.875 1 79.38 281 TRP A CA 1
ATOM 2266 C C . TRP A 1 281 ? 19 15.172 37.469 1 79.38 281 TRP A C 1
ATOM 2268 O O . TRP A 1 281 ? 18.062 15.195 36.688 1 79.38 281 TRP A O 1
ATOM 2278 N N . PHE A 1 282 ? 20.156 14.625 37.219 1 83.38 282 PHE A N 1
ATOM 2279 C CA . PHE A 1 282 ? 20.484 14.141 35.875 1 83.38 282 PHE A CA 1
ATOM 2280 C C . PHE A 1 282 ? 19.531 13.016 35.469 1 83.38 282 PHE A C 1
ATOM 2282 O O . PHE A 1 282 ? 19.125 12.938 34.312 1 83.38 282 PHE A O 1
ATOM 2289 N N . ALA A 1 283 ? 19.172 12.203 36.469 1 87.5 283 ALA A N 1
ATOM 2290 C CA . ALA A 1 283 ? 18.312 11.062 36.156 1 87.5 283 ALA A CA 1
ATOM 2291 C C . ALA A 1 283 ? 16.953 11.516 35.656 1 87.5 283 ALA A C 1
ATOM 2293 O O . ALA A 1 283 ? 16.375 10.922 34.719 1 87.5 283 ALA A O 1
ATOM 2294 N N . VAL A 1 284 ? 16.547 12.586 36.188 1 88 284 VAL A N 1
ATOM 2295 C CA . VAL A 1 284 ? 15.234 13.094 35.812 1 88 284 VAL A CA 1
ATOM 2296 C C . VAL A 1 284 ? 15.312 13.75 34.438 1 88 284 VAL A C 1
ATOM 2298 O O . VAL A 1 284 ? 14.414 13.578 33.625 1 88 284 VAL A O 1
ATOM 2301 N N . THR A 1 285 ? 16.422 14.391 34.25 1 87.81 285 THR A N 1
ATOM 2302 C CA . THR A 1 285 ? 16.609 15.023 32.938 1 87.81 285 THR A CA 1
ATOM 2303 C C . THR A 1 285 ? 16.734 13.977 31.844 1 87.81 285 THR A C 1
ATOM 2305 O O . THR A 1 285 ? 16.188 14.148 30.75 1 87.81 285 THR A O 1
ATOM 2308 N N . PHE A 1 286 ? 17.406 12.984 32.281 1 90.56 286 PHE A N 1
ATOM 2309 C CA . PHE A 1 286 ? 17.594 11.914 31.312 1 90.56 286 PHE A CA 1
ATOM 2310 C C . PHE A 1 286 ? 16.266 11.266 30.938 1 90.56 286 PHE A C 1
ATOM 2312 O O . PHE A 1 286 ? 15.992 11.016 29.766 1 90.56 286 PHE A O 1
ATOM 2319 N N . ILE A 1 287 ? 15.445 11 31.875 1 91.88 287 ILE A N 1
ATOM 2320 C CA . ILE A 1 287 ? 14.148 10.352 31.656 1 91.88 287 ILE A CA 1
ATOM 2321 C C . ILE A 1 287 ? 13.234 11.297 30.875 1 91.88 287 ILE A C 1
ATOM 2323 O O . ILE A 1 287 ? 12.445 10.852 30.047 1 91.88 287 ILE A O 1
ATOM 2327 N N . LEU A 1 288 ? 13.383 12.586 31.031 1 91.56 288 LEU A N 1
ATOM 2328 C CA . LEU A 1 288 ? 12.531 13.57 30.375 1 91.56 288 LEU A CA 1
ATOM 2329 C C . LEU A 1 288 ? 12.844 13.656 28.891 1 91.56 288 LEU A C 1
ATOM 2331 O O . LEU A 1 288 ? 12.008 14.086 28.094 1 91.56 288 LEU A O 1
ATOM 2335 N N . MET A 1 289 ? 14.047 13.266 28.578 1 93 289 MET A N 1
ATOM 2336 C CA . MET A 1 289 ? 14.445 13.297 27.172 1 93 289 MET A CA 1
ATOM 2337 C C . MET A 1 289 ? 13.609 12.305 26.344 1 93 289 MET A C 1
ATOM 2339 O O . MET A 1 289 ? 13.469 12.461 25.141 1 93 289 MET A O 1
ATOM 2343 N N . PHE A 1 290 ? 13.031 11.312 27.078 1 95.12 290 PHE A N 1
ATOM 2344 C CA . PHE A 1 290 ? 12.281 10.266 26.406 1 95.12 290 PHE A CA 1
ATOM 2345 C C . PHE A 1 290 ? 10.781 10.547 26.469 1 95.12 290 PHE A C 1
ATOM 2347 O O . PHE A 1 290 ? 9.969 9.703 26.062 1 95.12 290 PHE A O 1
ATOM 2354 N N . SER A 1 291 ? 10.406 11.734 26.938 1 94.38 291 SER A N 1
ATOM 2355 C CA . SER A 1 291 ? 8.984 12.062 27.031 1 94.38 291 SER A CA 1
ATOM 2356 C C . SER A 1 291 ? 8.359 12.172 25.641 1 94.38 291 SER A C 1
ATOM 2358 O O . SER A 1 291 ? 8.797 12.992 24.828 1 94.38 291 SER A O 1
ATOM 2360 N N . ALA A 1 292 ? 7.332 11.367 25.406 1 93.19 292 ALA A N 1
ATOM 2361 C CA . ALA A 1 292 ? 6.652 11.375 24.125 1 93.19 292 ALA A CA 1
ATOM 2362 C C . ALA A 1 292 ? 5.965 12.719 23.875 1 93.19 292 ALA A C 1
ATOM 2364 O O . ALA A 1 292 ? 5.934 13.203 22.734 1 93.19 292 ALA A O 1
ATOM 2365 N N . ARG A 1 293 ? 5.426 13.297 24.844 1 87.5 293 ARG A N 1
ATOM 2366 C CA . ARG A 1 293 ? 4.738 14.578 24.703 1 87.5 293 ARG A CA 1
ATOM 2367 C C . ARG A 1 293 ? 5.691 15.664 24.219 1 87.5 293 ARG A C 1
ATOM 2369 O O . ARG A 1 293 ? 5.387 16.375 23.266 1 87.5 293 ARG A O 1
ATOM 2376 N N . ARG A 1 294 ? 6.816 15.742 24.812 1 88.12 294 ARG A N 1
ATOM 2377 C CA . ARG A 1 294 ? 7.797 16.766 24.453 1 88.12 294 ARG A CA 1
ATOM 2378 C C . ARG A 1 294 ? 8.344 16.531 23.047 1 88.12 294 ARG A C 1
ATOM 2380 O O . ARG A 1 294 ? 8.5 17.469 22.266 1 88.12 294 ARG A O 1
ATOM 2387 N N . ASN A 1 295 ? 8.57 15.305 22.781 1 92.12 295 ASN A N 1
ATOM 2388 C CA . ASN A 1 295 ? 9.172 14.977 21.484 1 92.12 295 ASN A CA 1
ATOM 2389 C C . ASN A 1 295 ? 8.18 15.148 20.344 1 92.12 295 ASN A C 1
ATOM 2391 O O . ASN A 1 295 ? 8.562 15.508 19.234 1 92.12 295 ASN A O 1
ATOM 2395 N N . ILE A 1 296 ? 6.906 14.898 20.609 1 88.56 296 ILE A N 1
ATOM 2396 C CA . ILE A 1 296 ? 5.879 15.094 19.594 1 88.56 296 ILE A CA 1
ATOM 2397 C C . ILE A 1 296 ? 5.684 16.594 19.328 1 88.56 296 ILE A C 1
ATOM 2399 O O . ILE A 1 296 ? 5.547 17.016 18.188 1 88.56 296 ILE A O 1
ATOM 2403 N N . ILE A 1 297 ? 5.738 17.359 20.344 1 81.94 297 ILE A N 1
ATOM 2404 C CA . ILE A 1 297 ? 5.602 18.797 20.219 1 81.94 297 ILE A CA 1
ATOM 2405 C C . ILE A 1 297 ? 6.785 19.359 19.422 1 81.94 297 ILE A C 1
ATOM 2407 O O . ILE A 1 297 ? 6.613 20.219 18.562 1 81.94 297 ILE A O 1
ATOM 2411 N N . ARG A 1 298 ? 7.879 18.828 19.703 1 83.75 298 ARG A N 1
ATOM 2412 C CA . ARG A 1 298 ? 9.078 19.25 18.984 1 83.75 298 ARG A CA 1
ATOM 2413 C C . ARG A 1 298 ? 8.977 18.938 17.5 1 83.75 298 ARG A C 1
ATOM 2415 O O . ARG A 1 298 ? 9.445 19.703 16.656 1 83.75 298 ARG A O 1
ATOM 2422 N N . LEU A 1 299 ? 8.453 17.859 17.234 1 85.56 299 LEU A N 1
ATOM 2423 C CA . LEU A 1 299 ? 8.312 17.422 15.844 1 85.56 299 LEU A CA 1
ATOM 2424 C C . LEU A 1 299 ? 7.395 18.344 15.062 1 85.56 299 LEU A C 1
ATOM 2426 O O . LEU A 1 299 ? 7.641 18.609 13.883 1 85.56 299 LEU A O 1
ATOM 2430 N N . PHE A 1 300 ? 6.363 18.891 15.711 1 79.31 300 PHE A N 1
ATOM 2431 C CA . PHE A 1 300 ? 5.367 19.688 14.992 1 79.31 300 PHE A CA 1
ATOM 2432 C C . PHE A 1 300 ? 5.574 21.172 15.25 1 79.31 300 PHE A C 1
ATOM 2434 O O . PHE A 1 300 ? 4.855 22.016 14.695 1 79.31 300 PHE A O 1
ATOM 2441 N N . SER A 1 301 ? 6.523 21.531 16.031 1 76.44 301 SER A N 1
ATOM 2442 C CA . SER A 1 301 ? 6.758 22.938 16.375 1 76.44 301 SER A CA 1
ATOM 2443 C C . SER A 1 301 ? 7.348 23.703 15.203 1 76.44 301 SER A C 1
ATOM 2445 O O . SER A 1 301 ? 8.172 23.172 14.453 1 76.44 301 SER A O 1
ATOM 2447 N N . PRO A 1 302 ? 6.695 24.875 15.031 1 66.75 302 PRO A N 1
ATOM 2448 C CA . PRO A 1 302 ? 7.211 25.703 13.938 1 66.75 302 PRO A CA 1
ATOM 2449 C C . PRO A 1 302 ? 8.648 26.172 14.172 1 66.75 302 PRO A C 1
ATOM 2451 O O . PRO A 1 302 ? 9.117 26.188 15.32 1 66.75 302 PRO A O 1
ATOM 2454 N N . HIS A 1 303 ? 9.422 26.406 13.086 1 60.53 303 HIS A N 1
ATOM 2455 C CA . HIS A 1 303 ? 10.82 26.797 13.062 1 60.53 303 HIS A CA 1
ATOM 2456 C C . HIS A 1 303 ? 11.039 28.109 13.812 1 60.53 303 HIS A C 1
ATOM 2458 O O . HIS A 1 303 ? 10.141 28.953 13.852 1 60.53 303 HIS A O 1
ATOM 2464 N N . THR A 1 304 ? 12.062 28.109 14.617 1 55.09 304 THR A N 1
ATOM 2465 C CA . THR A 1 304 ? 12.531 29.406 15.117 1 55.09 304 THR A CA 1
ATOM 2466 C C . THR A 1 304 ? 12.828 30.359 13.961 1 55.09 304 THR A C 1
ATOM 2468 O O . THR A 1 304 ? 12.867 29.938 12.805 1 55.09 304 THR A O 1
ATOM 2471 N N . SER A 1 305 ? 12.875 31.672 14.156 1 52.16 305 SER A N 1
ATOM 2472 C CA . SER A 1 305 ? 13.117 32.688 13.141 1 52.16 305 SER A CA 1
ATOM 2473 C C . SER A 1 305 ? 14.242 32.281 12.195 1 52.16 305 SER A C 1
ATOM 2475 O O . SER A 1 305 ? 14.125 32.406 10.977 1 52.16 305 SER A O 1
ATOM 2477 N N . GLN A 1 306 ? 15.352 31.844 12.711 1 49.28 306 GLN A N 1
ATOM 2478 C CA . GLN A 1 306 ? 16.5 31.438 11.906 1 49.28 306 GLN A CA 1
ATOM 2479 C C . GLN A 1 306 ? 16.188 30.188 11.086 1 49.28 306 GLN A C 1
ATOM 2481 O O . GLN A 1 306 ? 16.531 30.109 9.906 1 49.28 306 GLN A O 1
ATOM 2486 N N . ALA A 1 307 ? 15.43 29.344 11.656 1 59.91 307 ALA A N 1
ATOM 2487 C CA . ALA A 1 307 ? 15.094 28.062 11.031 1 59.91 307 ALA A CA 1
ATOM 2488 C C . ALA A 1 307 ? 14.016 28.234 9.969 1 59.91 307 ALA A C 1
ATOM 2490 O O . ALA A 1 307 ? 13.938 27.453 9.023 1 59.91 307 ALA A O 1
ATOM 2491 N N . ARG A 1 308 ? 13.492 29.328 10.016 1 65.75 308 ARG A N 1
ATOM 2492 C CA . ARG A 1 308 ? 12.422 29.609 9.062 1 65.75 308 ARG A CA 1
ATOM 2493 C C . ARG A 1 308 ? 12.984 29.938 7.688 1 65.75 308 ARG A C 1
ATOM 2495 O O . ARG A 1 308 ? 12.344 29.688 6.668 1 65.75 308 ARG A O 1
ATOM 2502 N N . GLU A 1 309 ? 14.289 30.406 7.781 1 79 309 GLU A N 1
ATOM 2503 C CA . GLU A 1 309 ? 14.891 30.766 6.504 1 79 309 GLU A CA 1
ATOM 2504 C C . GLU A 1 309 ? 15.094 29.547 5.617 1 79 309 GLU A C 1
ATOM 2506 O O . GLU A 1 309 ? 14.969 29.641 4.391 1 79 309 GLU A O 1
ATOM 2511 N N . LEU A 1 310 ? 15.328 28.484 6.191 1 89.94 310 LEU A N 1
ATOM 2512 C CA . LEU A 1 310 ? 15.617 27.281 5.418 1 89.94 310 LEU A CA 1
ATOM 2513 C C . LEU A 1 310 ? 14.477 26.266 5.535 1 89.94 310 LEU A C 1
ATOM 2515 O O . LEU A 1 310 ? 14.688 25.062 5.359 1 89.94 310 LEU A O 1
ATOM 2519 N N . GLY A 1 311 ? 13.328 26.766 5.801 1 89.31 311 GLY A N 1
ATOM 2520 C CA . GLY A 1 311 ? 12.18 25.906 6.027 1 89.31 311 GLY A CA 1
ATOM 2521 C C . GLY A 1 311 ? 11.766 25.125 4.793 1 89.31 311 GLY A C 1
ATOM 2522 O O . GLY A 1 311 ? 11.203 24.031 4.898 1 89.31 311 GLY A O 1
ATOM 2523 N N . PHE A 1 312 ? 12.109 25.625 3.592 1 92.69 312 PHE A N 1
ATOM 2524 C CA . PHE A 1 312 ? 11.695 25 2.342 1 92.69 312 PHE A CA 1
ATOM 2525 C C . PHE A 1 312 ? 12.461 23.703 2.111 1 92.69 312 PHE A C 1
ATOM 2527 O O . PHE A 1 312 ? 12.047 22.859 1.303 1 92.69 312 PHE A O 1
ATOM 2534 N N . PHE A 1 313 ? 13.523 23.438 2.867 1 93.69 313 PHE A N 1
ATOM 2535 C CA . PHE A 1 313 ? 14.273 22.188 2.734 1 93.69 313 PHE A CA 1
ATOM 2536 C C . PHE A 1 313 ? 13.445 21 3.195 1 93.69 313 PHE A C 1
ATOM 2538 O O . PHE A 1 313 ? 13.656 19.875 2.742 1 93.69 313 PHE A O 1
ATOM 2545 N N . ASN A 1 314 ? 12.516 21.25 4.086 1 92.94 314 ASN A N 1
ATOM 2546 C CA . ASN A 1 314 ? 11.664 20.172 4.559 1 92.94 314 ASN A CA 1
ATOM 2547 C C . ASN A 1 314 ? 10.852 19.562 3.418 1 92.94 314 ASN A C 1
ATOM 2549 O O . ASN A 1 314 ? 10.758 18.328 3.307 1 92.94 314 ASN A O 1
ATOM 2553 N N . GLY A 1 315 ? 10.336 20.438 2.637 1 94.38 315 GLY A N 1
ATOM 2554 C CA . GLY A 1 315 ? 9.594 19.953 1.494 1 94.38 315 GLY A CA 1
ATOM 2555 C C . GLY A 1 315 ? 10.453 19.203 0.497 1 94.38 315 GLY A C 1
ATOM 2556 O O . GLY A 1 315 ? 10.047 18.156 -0.023 1 94.38 315 GLY A O 1
ATOM 2557 N N . ILE A 1 316 ? 11.625 19.641 0.263 1 95.81 316 ILE A N 1
ATOM 2558 C CA . ILE A 1 316 ? 12.547 19.016 -0.687 1 95.81 316 ILE A CA 1
ATOM 2559 C C . ILE A 1 316 ? 12.953 17.625 -0.183 1 95.81 316 ILE A C 1
ATOM 2561 O O . ILE A 1 316 ? 12.945 16.656 -0.944 1 95.81 316 ILE A O 1
ATOM 2565 N N . LYS A 1 317 ? 13.211 17.562 1.08 1 96.25 317 LYS A N 1
ATOM 2566 C CA . LYS A 1 317 ? 13.641 16.297 1.678 1 96.25 317 LYS A CA 1
ATOM 2567 C C . LYS A 1 317 ? 12.539 15.25 1.593 1 96.25 317 LYS A C 1
ATOM 2569 O O . LYS A 1 317 ? 12.82 14.07 1.348 1 96.25 317 LYS A O 1
ATOM 2574 N N . VAL A 1 318 ? 11.336 15.695 1.816 1 96 318 VAL A N 1
ATOM 2575 C CA . VAL A 1 318 ? 10.211 14.758 1.783 1 96 318 VAL A CA 1
ATOM 2576 C C . VAL A 1 318 ? 10.055 14.195 0.373 1 96 318 VAL A C 1
ATOM 2578 O O . VAL A 1 318 ? 9.922 12.984 0.192 1 96 318 VAL A O 1
ATOM 2581 N N . LEU A 1 319 ? 10.086 15.039 -0.602 1 95.62 319 LEU A N 1
ATOM 2582 C CA . LEU A 1 319 ? 9.898 14.609 -1.985 1 95.62 319 LEU A CA 1
ATOM 2583 C C . LEU A 1 319 ? 11.031 13.695 -2.428 1 95.62 319 LEU A C 1
ATOM 2585 O O . LEU A 1 319 ? 10.797 12.688 -3.1 1 95.62 319 LEU A O 1
ATOM 2589 N N . LEU A 1 320 ? 12.211 14.023 -2.006 1 96.69 320 LEU A N 1
ATOM 2590 C CA . LEU A 1 320 ? 13.367 13.203 -2.354 1 96.69 320 LEU A CA 1
ATOM 2591 C C . LEU A 1 320 ? 13.297 11.844 -1.654 1 96.69 320 LEU A C 1
ATOM 2593 O O . LEU A 1 320 ? 13.641 10.82 -2.246 1 96.69 320 LEU A O 1
ATOM 2597 N N . SER A 1 321 ? 12.844 11.859 -0.405 1 96.38 321 SER A N 1
ATOM 2598 C CA . SER A 1 321 ? 12.719 10.602 0.326 1 96.38 321 SER A CA 1
ATOM 2599 C C . SER A 1 321 ? 11.68 9.688 -0.313 1 96.38 321 SER A C 1
ATOM 2601 O O . SER A 1 321 ? 11.875 8.477 -0.4 1 96.38 321 SER A O 1
ATOM 2603 N N . CYS A 1 322 ? 10.578 10.242 -0.731 1 96.06 322 CYS A N 1
ATOM 2604 C CA . CYS A 1 322 ? 9.555 9.469 -1.427 1 96.06 322 CYS A CA 1
ATOM 2605 C C . CYS A 1 322 ? 10.102 8.883 -2.723 1 96.06 322 CYS A C 1
ATOM 2607 O O . CYS A 1 322 ? 9.805 7.738 -3.066 1 96.06 322 CYS A O 1
ATOM 2609 N N . TRP A 1 323 ? 10.891 9.68 -3.354 1 96.31 323 TRP A N 1
ATOM 2610 C CA . TRP A 1 323 ? 11.508 9.242 -4.605 1 96.31 323 TRP A CA 1
ATOM 2611 C C . TRP A 1 323 ? 12.453 8.078 -4.375 1 96.31 323 TRP A C 1
ATOM 2613 O O . TRP A 1 323 ? 12.453 7.105 -5.137 1 96.31 323 TRP A O 1
ATOM 2623 N N . VAL A 1 324 ? 13.211 8.102 -3.316 1 96.06 324 VAL A N 1
ATOM 2624 C CA . VAL A 1 324 ? 14.148 7.039 -2.971 1 96.06 324 VAL A CA 1
ATOM 2625 C C . VAL A 1 324 ? 13.383 5.75 -2.68 1 96.06 324 VAL A C 1
ATOM 2627 O O . VAL A 1 324 ? 13.75 4.68 -3.18 1 96.06 324 VAL A O 1
ATOM 2630 N N . VAL A 1 325 ? 12.344 5.828 -1.936 1 96.38 325 VAL A N 1
ATOM 2631 C CA . VAL A 1 325 ? 11.57 4.645 -1.559 1 96.38 325 VAL A CA 1
ATOM 2632 C C . VAL A 1 325 ? 10.914 4.043 -2.795 1 96.38 325 VAL A C 1
ATOM 2634 O O . VAL A 1 325 ? 10.859 2.82 -2.945 1 96.38 325 VAL A O 1
ATOM 2637 N N . TYR A 1 326 ? 10.414 4.902 -3.711 1 95 326 TYR A N 1
ATOM 2638 C CA . TYR A 1 326 ? 9.805 4.434 -4.949 1 95 326 TYR A CA 1
ATOM 2639 C C . TYR A 1 326 ? 10.805 3.654 -5.793 1 95 326 TYR A C 1
ATOM 2641 O O . TYR A 1 326 ? 10.484 2.598 -6.34 1 95 326 TYR A O 1
ATOM 2649 N N . GLY A 1 327 ? 12 4.168 -5.84 1 93.19 327 GLY A N 1
ATOM 2650 C CA . GLY A 1 327 ? 13.055 3.48 -6.562 1 93.19 327 GLY A CA 1
ATOM 2651 C C . GLY A 1 327 ? 13.43 2.146 -5.945 1 93.19 327 GLY A C 1
ATOM 2652 O O . GLY A 1 327 ? 13.578 1.148 -6.652 1 93.19 327 GLY A O 1
ATOM 2653 N N . HIS A 1 328 ? 13.508 2.078 -4.664 1 93.44 328 HIS A N 1
ATOM 2654 C CA . HIS A 1 328 ? 13.906 0.852 -3.982 1 93.44 328 HIS A CA 1
ATOM 2655 C C . HIS A 1 328 ? 12.812 -0.209 -4.078 1 93.44 328 HIS A C 1
ATOM 2657 O O . HIS A 1 328 ? 13.109 -1.403 -4.156 1 93.44 328 HIS A O 1
ATOM 2663 N N . CYS A 1 329 ? 11.57 0.198 -4.105 1 92.5 329 CYS A N 1
ATOM 2664 C CA . CYS A 1 329 ? 10.477 -0.751 -4.266 1 92.5 329 CYS A CA 1
ATOM 2665 C C . CYS A 1 329 ? 10.477 -1.355 -5.664 1 92.5 329 CYS A C 1
ATOM 2667 O O . CYS A 1 329 ? 10.047 -2.494 -5.855 1 92.5 329 CYS A O 1
ATOM 2669 N N . ALA A 1 330 ? 10.984 -0.597 -6.602 1 90.5 330 ALA A N 1
ATOM 2670 C CA . ALA A 1 330 ? 10.977 -1.052 -7.992 1 90.5 330 ALA A CA 1
ATOM 2671 C C . ALA A 1 330 ? 12.188 -1.937 -8.281 1 90.5 330 ALA A C 1
ATOM 2673 O O . ALA A 1 330 ? 12.109 -2.844 -9.117 1 90.5 330 ALA A O 1
ATOM 2674 N N . ILE A 1 331 ? 13.25 -1.746 -7.547 1 84.94 331 ILE A N 1
ATOM 2675 C CA . ILE A 1 331 ? 14.5 -2.412 -7.914 1 84.94 331 ILE A CA 1
ATOM 2676 C C . ILE A 1 331 ? 14.703 -3.646 -7.039 1 84.94 331 ILE A C 1
ATOM 2678 O O . ILE A 1 331 ? 15.18 -4.68 -7.512 1 84.94 331 ILE A O 1
ATOM 2682 N N . PHE A 1 332 ? 14.344 -3.578 -5.824 1 83.56 332 PHE A N 1
ATOM 2683 C CA . PHE A 1 332 ? 14.656 -4.66 -4.902 1 83.56 332 PHE A CA 1
ATOM 2684 C C . PHE A 1 332 ? 13.547 -5.699 -4.879 1 83.56 332 PHE A C 1
ATOM 2686 O O . PHE A 1 332 ? 12.852 -5.848 -3.871 1 83.56 332 PHE A O 1
ATOM 2693 N N . ILE A 1 333 ? 13.453 -6.348 -5.949 1 80.88 333 ILE A N 1
ATOM 2694 C CA . ILE A 1 333 ? 12.523 -7.461 -6.105 1 80.88 333 ILE A CA 1
ATOM 2695 C C . ILE A 1 333 ? 13.289 -8.711 -6.535 1 80.88 333 ILE A C 1
ATOM 2697 O O . ILE A 1 333 ? 14.117 -8.656 -7.449 1 80.88 333 ILE A O 1
ATOM 2701 N N . SER A 1 334 ? 13.031 -9.75 -5.848 1 80.06 334 SER A N 1
ATOM 2702 C CA . SER A 1 334 ? 13.664 -11.008 -6.23 1 80.06 334 SER A CA 1
ATOM 2703 C C . SER A 1 334 ? 13.188 -11.477 -7.598 1 80.06 334 SER A C 1
ATOM 2705 O O . SER A 1 334 ? 12 -11.359 -7.918 1 80.06 334 SER A O 1
ATOM 2707 N N . PRO A 1 335 ? 14.039 -11.906 -8.398 1 76.88 335 PRO A N 1
ATOM 2708 C CA . PRO A 1 335 ? 13.664 -12.305 -9.758 1 76.88 335 PRO A CA 1
ATOM 2709 C C . PRO A 1 335 ? 12.664 -13.461 -9.773 1 76.88 335 PRO A C 1
ATOM 2711 O O . PRO A 1 335 ? 11.875 -13.578 -10.719 1 76.88 335 PRO A O 1
ATOM 2714 N N . ASP A 1 336 ? 12.68 -14.266 -8.75 1 80.06 336 ASP A N 1
ATOM 2715 C CA . ASP A 1 336 ? 11.828 -15.445 -8.75 1 80.06 336 ASP A CA 1
ATOM 2716 C C . ASP A 1 336 ? 10.375 -15.078 -8.469 1 80.06 336 ASP A C 1
ATOM 2718 O O . ASP A 1 336 ? 9.469 -15.875 -8.703 1 80.06 336 ASP A O 1
ATOM 2722 N N . VAL A 1 337 ? 10.125 -13.867 -8.047 1 81.31 337 VAL A N 1
ATOM 2723 C CA . VAL A 1 337 ? 8.758 -13.508 -7.688 1 81.31 337 VAL A CA 1
ATOM 2724 C C . VAL A 1 337 ? 8.094 -12.758 -8.844 1 81.31 337 VAL A C 1
ATOM 2726 O O . VAL A 1 337 ? 6.887 -12.516 -8.82 1 81.31 337 VAL A O 1
ATOM 2729 N N . TYR A 1 338 ? 8.867 -12.5 -9.93 1 81.06 338 TYR A N 1
ATOM 2730 C CA . TYR A 1 338 ? 8.305 -11.875 -11.125 1 81.06 338 TYR A CA 1
ATOM 2731 C C . TYR A 1 338 ? 7.387 -12.844 -11.867 1 81.06 338 TYR A C 1
ATOM 2733 O O . TYR A 1 338 ? 7.758 -13.992 -12.117 1 81.06 338 TYR A O 1
ATOM 2741 N N . VAL A 1 339 ? 6.234 -12.312 -12.18 1 78.12 339 VAL A N 1
ATOM 2742 C CA . VAL A 1 339 ? 5.344 -13.109 -13.016 1 78.12 339 VAL A CA 1
ATOM 2743 C C . VAL A 1 339 ? 5.84 -13.102 -14.461 1 78.12 339 VAL A C 1
ATOM 2745 O O . VAL A 1 339 ? 5.762 -14.117 -15.156 1 78.12 339 VAL A O 1
ATOM 2748 N N . ASN A 1 340 ? 6.312 -11.914 -14.906 1 83.81 340 ASN A N 1
ATOM 2749 C CA . ASN A 1 340 ? 6.762 -11.688 -16.281 1 83.81 340 ASN A CA 1
ATOM 2750 C C . ASN A 1 340 ? 7.891 -10.664 -16.328 1 83.81 340 ASN A C 1
ATOM 2752 O O . ASN A 1 340 ? 7.637 -9.453 -16.297 1 83.81 340 ASN A O 1
ATOM 2756 N N . ILE A 1 341 ? 9.125 -11.148 -16.578 1 81.5 341 ILE A N 1
ATOM 2757 C CA . ILE A 1 341 ? 10.281 -10.258 -16.625 1 81.5 341 ILE A CA 1
ATOM 2758 C C . ILE A 1 341 ? 10.211 -9.383 -17.891 1 81.5 341 ILE A C 1
ATOM 2760 O O . ILE A 1 341 ? 10.625 -8.227 -17.859 1 81.5 341 ILE A O 1
ATOM 2764 N N . SER A 1 342 ? 9.633 -9.906 -18.969 1 83.12 342 SER A N 1
ATOM 2765 C CA . SER A 1 342 ? 9.531 -9.172 -20.219 1 83.12 342 SER A CA 1
ATOM 2766 C C . SER A 1 342 ? 8.688 -7.91 -20.062 1 83.12 342 SER A C 1
ATOM 2768 O O . SER A 1 342 ? 9 -6.867 -20.641 1 83.12 342 SER A O 1
ATOM 2770 N N . SER A 1 343 ? 7.66 -8.07 -19.266 1 84.44 343 SER A N 1
ATOM 2771 C CA . SER A 1 343 ? 6.805 -6.914 -19.031 1 84.44 343 SER A CA 1
ATOM 2772 C C . SER A 1 343 ? 7.535 -5.836 -18.234 1 84.44 343 SER A C 1
ATOM 2774 O O . SER A 1 343 ? 7.254 -4.645 -18.391 1 84.44 343 SER A O 1
ATOM 2776 N N . TYR A 1 344 ? 8.422 -6.277 -17.391 1 86.56 344 TYR A N 1
ATOM 2777 C CA . TYR A 1 344 ? 9.211 -5.301 -16.656 1 86.56 344 TYR A CA 1
ATOM 2778 C C . TYR A 1 344 ? 10.156 -4.547 -17.594 1 86.56 344 TYR A C 1
ATOM 2780 O O . TYR A 1 344 ? 10.359 -3.342 -17.438 1 86.56 344 TYR A O 1
ATOM 2788 N N . VAL A 1 345 ? 10.719 -5.191 -18.547 1 85 345 VAL A N 1
ATOM 2789 C CA . VAL A 1 345 ? 11.602 -4.574 -19.531 1 85 345 VAL A CA 1
ATOM 2790 C C . VAL A 1 345 ? 10.82 -3.57 -20.375 1 85 345 VAL A C 1
ATOM 2792 O O . VAL A 1 345 ? 11.328 -2.492 -20.703 1 85 345 VAL A O 1
ATOM 2795 N N . LEU A 1 346 ? 9.617 -3.91 -20.672 1 86.5 346 LEU A N 1
ATOM 2796 C CA . LEU A 1 346 ? 8.773 -2.986 -21.422 1 86.5 346 LEU A CA 1
ATOM 2797 C C . LEU A 1 346 ? 8.461 -1.745 -20.594 1 86.5 346 LEU A C 1
ATOM 2799 O O . LEU A 1 346 ? 8.352 -0.642 -21.141 1 86.5 346 LEU A O 1
ATOM 2803 N N . LEU A 1 347 ? 8.336 -2.016 -19.312 1 89 347 LEU A N 1
ATOM 2804 C CA . LEU A 1 347 ? 8.094 -0.895 -18.422 1 89 347 LEU A CA 1
ATOM 2805 C C . LEU A 1 347 ? 9.281 0.059 -18.406 1 89 347 LEU A C 1
ATOM 2807 O O . LEU A 1 347 ? 9.109 1.278 -18.359 1 89 347 LEU A O 1
ATOM 2811 N N . LEU A 1 348 ? 10.469 -0.453 -18.484 1 88.94 348 LEU A N 1
ATOM 2812 C CA . LEU A 1 348 ? 11.695 0.337 -18.5 1 88.94 348 LEU A CA 1
ATOM 2813 C C . LEU A 1 348 ? 11.797 1.183 -19.766 1 88.94 348 LEU A C 1
ATOM 2815 O O . LEU A 1 348 ? 12.5 2.193 -19.781 1 88.94 348 LEU A O 1
ATOM 2819 N N . GLN A 1 349 ? 11.023 0.819 -20.797 1 89.5 349 GLN A N 1
ATOM 2820 C CA . GLN A 1 349 ? 11.094 1.517 -22.078 1 89.5 349 GLN A CA 1
ATOM 2821 C C . GLN A 1 349 ? 10.047 2.625 -22.141 1 89.5 349 GLN A C 1
ATOM 2823 O O . GLN A 1 349 ? 9.922 3.299 -23.172 1 89.5 349 GLN A O 1
ATOM 2828 N N . LYS A 1 350 ? 9.344 2.746 -21.109 1 89.62 350 LYS A N 1
ATOM 2829 C CA . LYS A 1 350 ? 8.336 3.807 -21.062 1 89.62 350 LYS A CA 1
ATOM 2830 C C . LYS A 1 350 ? 8.922 5.094 -20.484 1 89.62 350 LYS A C 1
ATOM 2832 O O . LYS A 1 350 ? 9.719 5.055 -19.547 1 89.62 350 LYS A O 1
ATOM 2837 N N . ILE A 1 351 ? 8.523 6.176 -20.938 1 91.75 351 ILE A N 1
ATOM 2838 C CA . ILE A 1 351 ? 9.086 7.48 -20.594 1 91.75 351 ILE A CA 1
ATOM 2839 C C . ILE A 1 351 ? 8.742 7.828 -19.141 1 91.75 351 ILE A C 1
ATOM 2841 O O . ILE A 1 351 ? 9.633 8.172 -18.359 1 91.75 351 ILE A O 1
ATOM 2845 N N . PRO A 1 352 ? 7.531 7.656 -18.719 1 89.5 352 PRO A N 1
ATOM 2846 C CA . PRO A 1 352 ? 7.234 8.062 -17.344 1 89.5 352 PRO A CA 1
ATOM 2847 C C . PRO A 1 352 ? 7.934 7.191 -16.297 1 89.5 352 PRO A C 1
ATOM 2849 O O . PRO A 1 352 ? 8.227 7.656 -15.203 1 89.5 352 PRO A O 1
ATOM 2852 N N . PHE A 1 353 ? 8.266 5.988 -16.672 1 92.94 353 PHE A N 1
ATOM 2853 C CA . PHE A 1 353 ? 8.867 5.07 -15.711 1 92.94 353 PHE A CA 1
ATOM 2854 C C . PHE A 1 353 ? 10.336 5.402 -15.484 1 92.94 353 PHE A C 1
ATOM 2856 O O . PHE A 1 353 ? 10.961 4.902 -14.547 1 92.94 353 PHE A O 1
ATOM 2863 N N . GLN A 1 354 ? 10.867 6.328 -16.234 1 92.19 354 GLN A N 1
ATOM 2864 C CA . GLN A 1 354 ? 12.266 6.723 -16.078 1 92.19 354 GLN A CA 1
ATOM 2865 C C . GLN A 1 354 ? 12.484 7.477 -14.766 1 92.19 354 GLN A C 1
ATOM 2867 O O . GLN A 1 354 ? 13.594 7.48 -14.227 1 92.19 354 GLN A O 1
ATOM 2872 N N . ILE A 1 355 ? 11.43 8.07 -14.289 1 91.38 355 ILE A N 1
ATOM 2873 C CA . ILE A 1 355 ? 11.516 8.758 -13.008 1 91.38 355 ILE A CA 1
ATOM 2874 C C . ILE A 1 355 ? 11.875 7.758 -11.914 1 91.38 355 ILE A C 1
ATOM 2876 O O . ILE A 1 355 ? 12.625 8.078 -10.992 1 91.38 355 ILE A O 1
ATOM 2880 N N . VAL A 1 356 ? 11.391 6.582 -12.086 1 91.75 356 VAL A N 1
ATOM 2881 C CA . VAL A 1 356 ? 11.633 5.543 -11.094 1 91.75 356 VAL A CA 1
ATOM 2882 C C . VAL A 1 356 ? 12.945 4.828 -11.406 1 91.75 356 VAL A C 1
ATOM 2884 O O . VAL A 1 356 ? 13.758 4.586 -10.508 1 91.75 356 VAL A O 1
ATOM 2887 N N . AL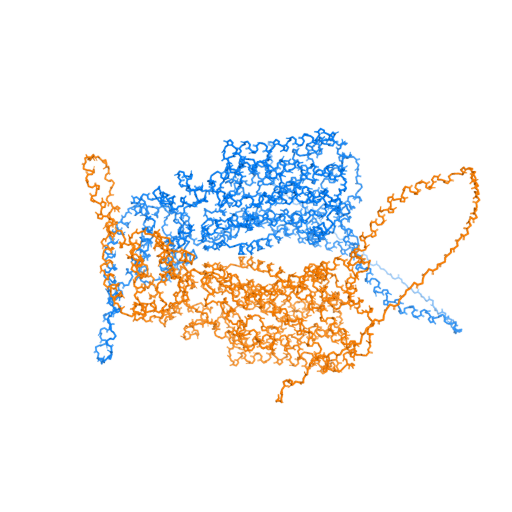A A 1 357 ? 13.156 4.559 -12.68 1 90.25 357 ALA A N 1
ATOM 2888 C CA . ALA A 1 357 ? 14.328 3.803 -13.094 1 90.25 357 ALA A CA 1
ATOM 2889 C C . ALA A 1 357 ? 15.609 4.594 -12.836 1 90.25 357 ALA A C 1
ATOM 2891 O O . ALA A 1 357 ? 16.672 4.016 -12.57 1 90.25 357 ALA A O 1
ATOM 2892 N N . ASN A 1 358 ? 15.547 5.879 -12.883 1 91.31 358 ASN A N 1
ATOM 2893 C CA . ASN A 1 358 ? 16.703 6.742 -12.633 1 91.31 358 ASN A CA 1
ATOM 2894 C C . ASN A 1 358 ? 16.547 7.52 -11.336 1 91.31 358 ASN A C 1
ATOM 2896 O O . ASN A 1 358 ? 16.875 8.703 -11.273 1 91.31 358 ASN A O 1
ATOM 2900 N N . GLY A 1 359 ? 16.047 6.895 -10.359 1 90.12 359 GLY A N 1
ATOM 2901 C CA . GLY A 1 359 ? 15.797 7.516 -9.07 1 90.12 359 GLY A CA 1
ATOM 2902 C C . GLY A 1 359 ? 17.062 7.723 -8.258 1 90.12 359 GLY A C 1
ATOM 2903 O O . GLY A 1 359 ? 17.016 8.281 -7.156 1 90.12 359 GLY A O 1
ATOM 2904 N N . PHE A 1 360 ? 18.266 7.461 -8.75 1 90.62 360 PHE A N 1
ATOM 2905 C CA . PHE A 1 360 ? 19.531 7.578 -8.039 1 90.62 360 PHE A CA 1
ATOM 2906 C C . PHE A 1 360 ? 19.906 9.039 -7.84 1 90.62 360 PHE A C 1
ATOM 2908 O O . PHE A 1 360 ? 20.734 9.367 -6.98 1 90.62 360 PHE A O 1
ATOM 2915 N N . MET A 1 361 ? 19.25 9.883 -8.602 1 93.88 361 MET A N 1
ATOM 2916 C CA . MET A 1 361 ? 19.516 11.312 -8.492 1 93.88 361 MET A CA 1
ATOM 2917 C C . MET A 1 361 ? 19.047 11.852 -7.145 1 93.88 361 MET A C 1
ATOM 2919 O O . MET A 1 361 ? 19.531 12.883 -6.68 1 93.88 361 MET A O 1
ATOM 2923 N N . ALA A 1 362 ? 18.141 11.133 -6.543 1 95.19 362 ALA A N 1
ATOM 2924 C CA . ALA A 1 362 ? 17.656 11.555 -5.227 1 95.19 362 ALA A CA 1
ATOM 2925 C C . ALA A 1 362 ? 18.766 11.492 -4.191 1 95.19 362 ALA A C 1
ATOM 2927 O O . ALA A 1 362 ? 18.891 12.375 -3.342 1 95.19 362 ALA A O 1
ATOM 2928 N N . VAL A 1 363 ? 19.625 10.523 -4.277 1 94.81 363 VAL A N 1
ATOM 2929 C CA . VAL A 1 363 ? 20.719 10.344 -3.328 1 94.81 363 VAL A CA 1
ATOM 2930 C C . VAL A 1 363 ? 21.734 11.461 -3.504 1 94.81 363 VAL A C 1
ATOM 2932 O O . VAL A 1 363 ? 22.203 12.055 -2.523 1 94.81 363 VAL A O 1
ATOM 2935 N N . SER A 1 364 ? 22.062 11.75 -4.707 1 95.62 364 SER A N 1
ATOM 2936 C CA . SER A 1 364 ? 23 12.836 -4.988 1 95.62 364 SER A CA 1
ATOM 2937 C C . SER A 1 364 ? 22.453 14.18 -4.492 1 95.62 364 SER A C 1
ATOM 2939 O O . SER A 1 364 ? 23.219 15.039 -4.051 1 95.62 364 SER A O 1
ATOM 2941 N N . SER A 1 365 ? 21.188 14.289 -4.59 1 97.06 365 SER A N 1
ATOM 2942 C CA . SER A 1 365 ? 20.562 15.508 -4.109 1 97.06 365 SER A CA 1
ATOM 2943 C C . SER A 1 365 ? 20.688 15.641 -2.596 1 97.06 365 SER A C 1
ATOM 2945 O O . SER A 1 365 ? 20.859 16.75 -2.076 1 97.06 365 SER A O 1
ATOM 2947 N N . PHE A 1 366 ? 20.641 14.562 -1.915 1 97.25 366 PHE 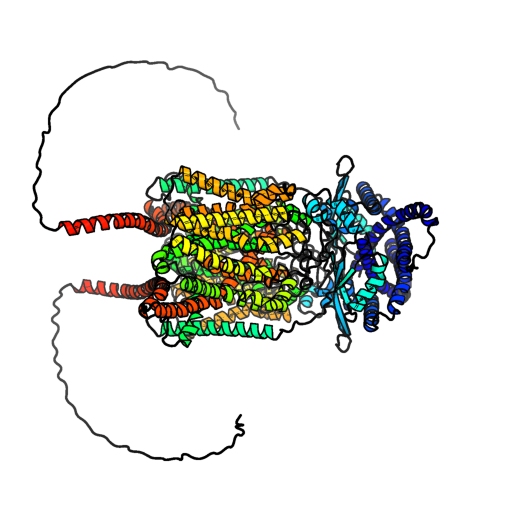A N 1
ATOM 2948 C CA . PHE A 1 366 ? 20.781 14.609 -0.466 1 97.25 366 PHE A CA 1
ATOM 2949 C C . PHE A 1 366 ? 22.203 15.008 -0.082 1 97.25 366 PHE A C 1
ATOM 2951 O O . PHE A 1 366 ? 22.406 15.742 0.891 1 97.25 366 PHE A O 1
ATOM 2958 N N . TYR A 1 367 ? 23.188 14.516 -0.821 1 97.88 367 TYR A N 1
ATOM 2959 C CA . TYR A 1 367 ? 24.562 14.93 -0.573 1 97.88 367 TYR A CA 1
ATOM 2960 C C . TYR A 1 367 ? 24.75 16.422 -0.833 1 97.88 367 TYR A C 1
ATOM 2962 O O . TYR A 1 367 ? 25.453 17.109 -0.09 1 97.88 367 TYR A O 1
ATOM 2970 N N . PHE A 1 368 ? 24.109 16.859 -1.865 1 97.88 368 PHE A N 1
ATOM 2971 C CA . PHE A 1 368 ? 24.125 18.281 -2.188 1 97.88 368 PHE A CA 1
ATOM 2972 C C . PHE A 1 368 ? 23.547 19.109 -1.043 1 97.88 368 PHE A C 1
ATOM 2974 O O . PHE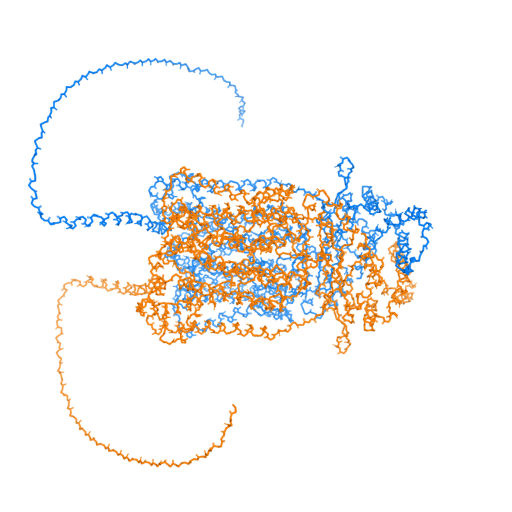 A 1 368 ? 24.125 20.125 -0.646 1 97.88 368 PHE A O 1
ATOM 2981 N N . ILE A 1 369 ? 22.422 18.672 -0.489 1 97.06 369 ILE A N 1
ATOM 2982 C CA . ILE A 1 369 ? 21.75 19.391 0.593 1 97.06 369 ILE A CA 1
ATOM 2983 C C . ILE A 1 369 ? 22.641 19.391 1.838 1 97.06 369 ILE A C 1
ATOM 2985 O O . ILE A 1 369 ? 22.734 20.406 2.533 1 97.06 369 ILE A O 1
ATOM 2989 N N . SER A 1 370 ? 23.266 18.281 2.119 1 96.94 370 SER A N 1
ATOM 2990 C CA . SER A 1 370 ? 24.188 18.203 3.254 1 96.94 370 SER A CA 1
ATOM 2991 C C . SER A 1 370 ? 25.328 19.203 3.109 1 96.94 370 SER A C 1
ATOM 2993 O O . SER A 1 370 ? 25.719 19.859 4.078 1 96.94 370 SER A O 1
ATOM 2995 N N . GLY A 1 371 ? 25.859 19.297 1.908 1 97.75 371 GLY A N 1
ATOM 2996 C CA . GLY A 1 371 ? 26.906 20.281 1.648 1 97.75 371 GLY A CA 1
ATOM 2997 C C . GLY A 1 371 ? 26.453 21.719 1.816 1 97.75 371 GLY A C 1
ATOM 2998 O O . GLY A 1 371 ? 27.156 22.531 2.395 1 97.75 371 GLY A O 1
ATOM 2999 N N . PHE A 1 372 ? 25.297 21.969 1.336 1 97.31 372 PHE A N 1
ATOM 3000 C CA . PHE A 1 372 ? 24.734 23.312 1.449 1 97.31 372 PHE A CA 1
ATOM 3001 C C . PHE A 1 372 ? 24.578 23.719 2.91 1 97.31 372 PHE A C 1
ATOM 3003 O O . PHE A 1 372 ? 24.938 24.828 3.301 1 97.31 372 PHE A O 1
ATOM 3010 N N . LEU A 1 373 ? 24 22.797 3.711 1 95.38 373 LEU A N 1
ATOM 3011 C CA . LEU A 1 373 ? 23.734 23.078 5.113 1 95.38 373 LEU A CA 1
ATOM 3012 C C . LEU A 1 373 ? 25.031 23.297 5.883 1 95.38 373 LEU A C 1
ATOM 3014 O O . LEU A 1 373 ? 25.125 24.172 6.746 1 95.38 373 LEU A O 1
ATOM 3018 N N . LEU A 1 374 ? 26.031 22.484 5.57 1 96.19 374 LEU A N 1
ATOM 3019 C CA . LEU A 1 374 ? 27.344 22.656 6.195 1 96.19 374 LEU A CA 1
ATOM 3020 C C . LEU A 1 374 ? 27.953 24 5.812 1 96.19 374 LEU A C 1
ATOM 3022 O O . LEU A 1 374 ? 28.422 24.75 6.68 1 96.19 374 LEU A O 1
ATOM 3026 N N . GLY A 1 375 ? 27.906 24.297 4.52 1 96.38 375 GLY A N 1
ATOM 3027 C CA . GLY A 1 375 ? 28.438 25.578 4.055 1 96.38 375 GLY A CA 1
ATOM 3028 C C . GLY A 1 375 ? 27.703 26.766 4.629 1 96.38 375 GLY A C 1
ATOM 3029 O O . GLY A 1 375 ? 28.312 27.75 5.031 1 96.38 375 GLY A O 1
ATOM 3030 N N . TYR A 1 376 ? 26.438 26.641 4.629 1 94.81 376 TYR A N 1
ATOM 3031 C CA . TYR A 1 376 ? 25.594 27.703 5.152 1 94.81 376 TYR A CA 1
ATOM 3032 C C . TYR A 1 376 ? 25.906 27.969 6.621 1 94.81 376 TYR A C 1
ATOM 3034 O O . TYR A 1 376 ? 26.062 29.125 7.035 1 94.81 376 TYR A O 1
ATOM 3042 N N . PHE A 1 377 ? 26.062 26.969 7.34 1 91.5 377 PHE A N 1
ATOM 3043 C CA . PHE A 1 377 ? 26.375 27.062 8.758 1 91.5 377 PHE A CA 1
ATOM 3044 C C . PHE A 1 377 ? 27.75 27.688 8.977 1 91.5 377 PHE A C 1
ATOM 3046 O O . PHE A 1 377 ? 27.906 28.594 9.797 1 91.5 377 PHE A O 1
ATOM 3053 N N . CYS A 1 378 ? 28.734 27.219 8.297 1 93.88 378 CYS A N 1
ATOM 3054 C CA . CYS A 1 378 ? 30.109 27.688 8.461 1 93.88 378 CYS A CA 1
ATOM 3055 C C . CYS A 1 378 ? 30.234 29.172 8.102 1 93.88 378 CYS A C 1
ATOM 3057 O O . CYS A 1 378 ? 30.891 29.938 8.797 1 93.88 378 CYS A O 1
ATOM 3059 N N . ILE A 1 379 ? 29.562 29.562 7.105 1 93.56 379 ILE A N 1
ATOM 3060 C CA . ILE A 1 379 ? 29.688 30.938 6.637 1 93.56 379 ILE A CA 1
ATOM 3061 C C . ILE A 1 379 ? 28.953 31.875 7.586 1 93.56 379 ILE A C 1
ATOM 3063 O O . ILE A 1 379 ? 29.422 32.969 7.875 1 93.56 379 ILE A O 1
ATOM 3067 N N . LYS A 1 380 ? 27.859 31.438 8.008 1 89.81 380 LYS A N 1
ATOM 3068 C CA . LYS A 1 380 ? 27.094 32.25 8.938 1 89.81 380 LYS A CA 1
ATOM 3069 C C . LYS A 1 380 ? 27.812 32.406 10.281 1 89.81 380 LYS A C 1
ATOM 3071 O O . LYS A 1 380 ? 27.703 33.438 10.945 1 89.81 380 LYS A O 1
ATOM 3076 N N . GLU A 1 381 ? 28.484 31.344 10.68 1 89.06 381 GLU A N 1
ATOM 3077 C CA . GLU A 1 381 ? 29.203 31.344 11.953 1 89.06 381 GLU A CA 1
ATOM 3078 C C . GLU A 1 381 ? 30.703 31.578 11.734 1 89.06 381 GLU A C 1
ATOM 3080 O O . GLU A 1 381 ? 31.531 31.062 12.5 1 89.06 381 GLU A O 1
ATOM 3085 N N . LYS A 1 382 ? 31.062 32.219 10.727 1 89.44 382 LYS A N 1
ATOM 3086 C CA . LYS A 1 382 ? 32.469 32.438 10.328 1 89.44 382 LYS A CA 1
ATOM 3087 C C . LYS A 1 382 ? 33.281 33 11.477 1 89.44 382 LYS A C 1
ATOM 3089 O O . LYS A 1 382 ? 34.375 32.5 11.773 1 89.44 382 LYS A O 1
ATOM 3094 N N . GLN A 1 383 ? 32.75 34.031 12.18 1 86.62 383 GLN A N 1
ATOM 3095 C CA . GLN A 1 383 ? 33.5 34.719 13.234 1 86.62 383 GLN A CA 1
ATOM 3096 C C . GLN A 1 383 ? 33.781 33.781 14.391 1 86.62 383 GLN A C 1
ATOM 3098 O O . GLN A 1 383 ? 34.906 33.781 14.938 1 86.62 383 GLN A O 1
ATOM 3103 N N . ARG A 1 384 ? 32.938 32.969 14.617 1 83.12 384 ARG A N 1
ATOM 3104 C CA . ARG A 1 384 ? 33.094 32.031 15.719 1 83.12 384 ARG A CA 1
ATOM 3105 C C . ARG A 1 384 ? 34.031 30.906 15.344 1 83.12 384 ARG A C 1
ATOM 3107 O O . ARG A 1 384 ? 34.875 30.484 16.156 1 83.12 384 ARG A O 1
ATOM 3114 N N . ILE A 1 385 ? 34.062 30.5 14.211 1 86.88 385 ILE A N 1
ATOM 3115 C CA . ILE A 1 385 ? 34.844 29.328 13.75 1 86.88 385 ILE A CA 1
ATOM 3116 C C . ILE A 1 385 ? 36.281 29.719 13.555 1 86.88 385 ILE A C 1
ATOM 3118 O O . ILE A 1 385 ? 37.188 28.953 13.898 1 86.88 385 ILE A O 1
ATOM 3122 N N . ILE A 1 386 ? 36.531 30.875 13.055 1 82.69 386 ILE A N 1
ATOM 3123 C CA . ILE A 1 386 ? 37.906 31.312 12.773 1 82.69 386 ILE A CA 1
ATOM 3124 C C . ILE A 1 386 ? 38.656 31.531 14.086 1 82.69 386 ILE A C 1
ATOM 3126 O O . ILE A 1 386 ? 39.875 31.297 14.156 1 82.69 386 ILE A O 1
ATOM 3130 N N . LYS A 1 387 ? 37.906 31.922 15.125 1 82.69 387 LYS A N 1
ATOM 3131 C CA . LYS A 1 387 ? 38.531 32.188 16.422 1 82.69 387 LYS A CA 1
ATOM 3132 C C . LYS A 1 387 ? 38.875 30.891 17.141 1 82.69 387 LYS A C 1
ATOM 3134 O O . LYS A 1 387 ? 39.719 30.859 18.016 1 82.69 387 LYS A O 1
ATOM 3139 N N . GLN A 1 388 ? 38.312 29.859 16.734 1 83.06 388 GLN A N 1
ATOM 3140 C CA . GLN A 1 388 ? 38.531 28.562 17.375 1 83.06 388 GLN A CA 1
ATOM 3141 C C . GLN A 1 388 ? 39.594 27.734 16.641 1 83.06 388 GLN A C 1
ATOM 3143 O O . GLN A 1 388 ? 39.844 27.969 15.461 1 83.06 388 GLN A O 1
ATOM 3148 N N . ASN A 1 389 ? 40.156 26.797 17.406 1 87.19 389 ASN A N 1
ATOM 3149 C CA . ASN A 1 389 ? 41.062 25.844 16.797 1 87.19 389 ASN A CA 1
ATOM 3150 C C . ASN A 1 389 ? 40.344 24.969 15.766 1 87.19 389 ASN A C 1
ATOM 3152 O O . ASN A 1 389 ? 39.344 24.344 16.078 1 87.19 389 ASN A O 1
ATOM 3156 N N . PRO A 1 390 ? 40.844 25 14.586 1 88.81 390 PRO A N 1
ATOM 3157 C CA . PRO A 1 390 ? 40.188 24.266 13.516 1 88.81 390 PRO A CA 1
ATOM 3158 C C . PRO A 1 390 ? 40.062 22.766 13.82 1 88.81 390 PRO A C 1
ATOM 3160 O O . PRO A 1 390 ? 39.062 22.141 13.453 1 88.81 390 PRO A O 1
ATOM 3163 N N . VAL A 1 391 ? 40.969 22.172 14.453 1 90 391 VAL A N 1
ATOM 3164 C CA . VAL A 1 391 ? 40.938 20.734 14.766 1 90 391 VAL A CA 1
ATOM 3165 C C . VAL A 1 391 ? 39.812 20.453 15.766 1 90 391 VAL A C 1
ATOM 3167 O O . VAL A 1 391 ? 39.125 19.438 15.648 1 90 391 VAL A O 1
ATOM 3170 N N . ILE A 1 392 ? 39.719 21.281 16.688 1 86.75 392 ILE A N 1
ATOM 3171 C CA . ILE A 1 392 ? 38.688 21.094 17.719 1 86.75 392 ILE A CA 1
ATOM 3172 C C . ILE A 1 392 ? 37.281 21.297 17.094 1 86.75 392 ILE A C 1
ATOM 3174 O O . ILE A 1 392 ? 36.344 20.562 17.422 1 86.75 392 ILE A O 1
ATOM 3178 N N . PHE A 1 393 ? 37.25 22.25 16.234 1 89.06 393 PHE A N 1
ATOM 3179 C CA . PHE A 1 393 ? 35.969 22.516 15.555 1 89.06 393 PHE A CA 1
ATOM 3180 C C . PHE A 1 393 ? 35.562 21.312 14.719 1 89.06 393 PHE A C 1
ATOM 3182 O O . PHE A 1 393 ? 34.438 20.828 14.859 1 89.06 393 PHE A O 1
ATOM 3189 N N . ILE A 1 394 ? 36.438 20.797 13.914 1 92.88 394 ILE A N 1
ATOM 3190 C CA . ILE A 1 394 ? 36.125 19.688 13.008 1 92.88 394 ILE A CA 1
ATOM 3191 C C . ILE A 1 394 ? 35.781 18.438 13.82 1 92.88 394 ILE A C 1
ATOM 3193 O O . ILE A 1 394 ? 34.844 17.703 13.484 1 92.88 394 ILE A O 1
ATOM 3197 N N . THR A 1 395 ? 36.531 18.141 14.875 1 91.88 395 THR A N 1
ATOM 3198 C CA . THR A 1 395 ? 36.312 16.953 15.703 1 91.88 395 THR A CA 1
ATOM 3199 C C . THR A 1 395 ? 34.938 17.047 16.406 1 91.88 395 THR A C 1
ATOM 3201 O O . THR A 1 395 ? 34.219 16.047 16.484 1 91.88 395 THR A O 1
ATOM 3204 N N . THR A 1 396 ? 34.594 18.188 16.844 1 89.25 396 THR A N 1
ATOM 3205 C CA . THR A 1 396 ? 33.344 18.375 17.547 1 89.25 396 THR A CA 1
ATOM 3206 C C . THR A 1 396 ? 32.125 18.172 16.625 1 89.25 396 THR A C 1
ATOM 3208 O O . THR A 1 396 ? 31.203 17.453 16.953 1 89.25 396 THR A O 1
ATOM 3211 N N . ILE A 1 397 ? 32.25 18.812 15.477 1 91.75 397 ILE A N 1
ATOM 3212 C CA . ILE A 1 397 ? 31.109 18.688 14.562 1 91.75 397 ILE A CA 1
ATOM 3213 C C . ILE A 1 397 ? 31.016 17.266 14.039 1 91.75 397 ILE A C 1
ATOM 3215 O O . ILE A 1 397 ? 29.922 16.766 13.773 1 91.75 397 ILE A O 1
ATOM 3219 N N . PHE A 1 398 ? 32.156 16.656 13.875 1 94.5 398 PHE A N 1
ATOM 3220 C CA . PHE A 1 398 ? 32.188 15.281 13.398 1 94.5 398 PHE A CA 1
ATOM 3221 C C . PHE A 1 398 ? 31.562 14.336 14.422 1 94.5 398 PHE A C 1
ATOM 3223 O O . PHE A 1 398 ? 30.75 13.477 14.062 1 94.5 398 PHE A O 1
ATOM 3230 N N . ILE A 1 399 ? 31.891 14.469 15.688 1 93.31 399 ILE A N 1
ATOM 3231 C CA . ILE A 1 399 ? 31.406 13.594 16.734 1 93.31 399 ILE A CA 1
ATOM 3232 C C . ILE A 1 399 ? 29.891 13.805 16.922 1 93.31 399 ILE A C 1
ATOM 3234 O O . ILE A 1 399 ? 29.156 12.836 17.109 1 93.31 399 ILE A O 1
ATOM 3238 N N . ARG A 1 400 ? 29.422 14.984 16.891 1 92.06 400 ARG A N 1
ATOM 3239 C CA . ARG A 1 400 ? 28.016 15.289 17.031 1 92.06 400 ARG A CA 1
ATOM 3240 C C . ARG A 1 400 ? 27.203 14.664 15.898 1 92.06 400 ARG A C 1
ATOM 3242 O O . ARG A 1 400 ? 26.156 14.055 16.141 1 92.06 400 ARG A O 1
ATOM 3249 N N . ARG A 1 401 ? 27.703 14.805 14.758 1 94 401 ARG A N 1
ATOM 3250 C CA . ARG A 1 401 ? 27.031 14.227 13.602 1 94 401 ARG A CA 1
ATOM 3251 C C . ARG A 1 401 ? 27.062 12.703 13.664 1 94 401 ARG A C 1
ATOM 3253 O O . ARG A 1 401 ? 26.078 12.039 13.297 1 94 401 ARG A O 1
ATOM 3260 N N . TYR A 1 402 ? 28.25 12.164 14.102 1 94.81 402 TYR A N 1
ATOM 3261 C CA . TYR A 1 402 ? 28.391 10.719 14.234 1 94.81 402 TYR A CA 1
ATOM 3262 C C . TYR A 1 402 ? 27.328 10.148 15.164 1 94.81 402 TYR A C 1
ATOM 3264 O O . TYR A 1 402 ? 26.688 9.156 14.836 1 94.81 402 TYR A O 1
ATOM 3272 N N . ILE A 1 403 ? 27.078 10.75 16.25 1 93.56 403 ILE A N 1
ATOM 3273 C CA . ILE A 1 403 ? 26.109 10.273 17.219 1 93.56 403 ILE A CA 1
ATOM 3274 C C . ILE A 1 403 ? 24.703 10.398 16.656 1 93.56 403 ILE A C 1
ATOM 3276 O O . ILE A 1 403 ? 23.875 9.5 16.828 1 93.56 403 ILE A O 1
ATOM 3280 N N . ARG A 1 404 ? 24.453 11.406 15.891 1 92.19 404 ARG A N 1
ATOM 3281 C CA . ARG A 1 404 ? 23.125 11.688 15.352 1 92.19 404 ARG A CA 1
ATOM 3282 C C . ARG A 1 404 ? 22.766 10.727 14.227 1 92.19 404 ARG A C 1
ATOM 3284 O O . ARG A 1 404 ? 21.594 10.414 14.008 1 92.19 404 ARG A O 1
ATOM 3291 N N . LEU A 1 405 ? 23.781 10.219 13.578 1 94.44 405 LEU A N 1
ATOM 3292 C CA . LEU A 1 405 ? 23.516 9.391 12.406 1 94.44 405 LEU A CA 1
ATOM 3293 C C . LEU A 1 405 ? 23.688 7.914 12.734 1 94.44 405 LEU A C 1
ATOM 3295 O O . LEU A 1 405 ? 22.891 7.078 12.297 1 94.44 405 LEU A O 1
ATOM 3299 N N . VAL A 1 406 ? 24.656 7.543 13.57 1 94.94 406 VAL A N 1
ATOM 3300 C CA . VAL A 1 406 ? 25.062 6.152 13.742 1 94.94 406 VAL A CA 1
ATOM 3301 C C . VAL A 1 406 ? 24.156 5.473 14.766 1 94.94 406 VAL A C 1
ATOM 3303 O O . VAL A 1 406 ? 23.766 4.316 14.586 1 94.94 406 VAL A O 1
ATOM 3306 N N . ILE A 1 407 ? 23.766 6.129 15.836 1 94.38 407 ILE A N 1
ATOM 3307 C CA . ILE A 1 407 ? 22.969 5.508 16.891 1 94.38 407 ILE A CA 1
ATOM 3308 C C . ILE A 1 407 ? 21.609 5.078 16.312 1 94.38 407 ILE A C 1
ATOM 3310 O O . ILE A 1 407 ? 21.203 3.93 16.484 1 94.38 407 ILE A O 1
ATOM 3314 N N . PRO A 1 408 ? 20.938 5.953 15.594 1 95.19 408 PRO A N 1
ATOM 3315 C CA . PRO A 1 408 ? 19.641 5.527 15.039 1 95.19 408 PRO A CA 1
ATOM 3316 C C . PRO A 1 408 ? 19.781 4.355 14.062 1 95.19 408 PRO A C 1
ATOM 3318 O O . PRO A 1 408 ? 18.953 3.449 14.062 1 95.19 408 PRO A O 1
ATOM 3321 N N . ILE A 1 409 ? 20.812 4.344 13.242 1 95.06 409 ILE A N 1
ATOM 3322 C CA . ILE A 1 409 ? 20.953 3.266 12.266 1 95.06 409 ILE A CA 1
ATOM 3323 C C . ILE A 1 409 ? 21.234 1.953 13 1 95.06 409 ILE A C 1
ATOM 3325 O O . ILE A 1 409 ? 20.781 0.889 12.57 1 95.06 409 ILE A O 1
ATOM 3329 N N . LEU A 1 410 ? 21.953 2.014 14.086 1 94.25 410 LEU A N 1
ATOM 3330 C CA . LEU A 1 410 ? 22.25 0.811 14.859 1 94.25 410 LEU A CA 1
ATOM 3331 C C . LEU A 1 410 ? 20.969 0.236 15.469 1 94.25 410 LEU A C 1
ATOM 3333 O O . LEU A 1 410 ? 20.797 -0.984 15.523 1 94.25 410 LEU A O 1
ATOM 3337 N N . VAL A 1 411 ? 20.109 1.072 15.906 1 94.44 411 VAL A N 1
ATOM 3338 C CA . VAL A 1 411 ? 18.844 0.623 16.484 1 94.44 411 VAL A CA 1
ATOM 3339 C C . VAL A 1 411 ? 17.984 -0.032 15.391 1 94.44 411 VAL A C 1
ATOM 3341 O O . VAL A 1 411 ? 17.359 -1.068 15.625 1 94.44 411 VAL A O 1
ATOM 3344 N N . VAL A 1 412 ? 18 0.513 14.203 1 94 412 VAL A N 1
ATOM 3345 C CA . VAL A 1 412 ? 17.234 -0.049 13.094 1 94 412 VAL A CA 1
ATOM 3346 C C . VAL A 1 412 ? 17.797 -1.414 12.711 1 94 412 VAL A C 1
ATOM 3348 O O . VAL A 1 412 ? 17.047 -2.348 12.422 1 94 412 VAL A O 1
ATOM 3351 N N . VAL A 1 413 ? 19.109 -1.496 12.758 1 92.94 413 VAL A N 1
ATOM 3352 C CA . VAL A 1 413 ? 19.766 -2.76 12.453 1 92.94 413 VAL A CA 1
ATOM 3353 C C . VAL A 1 413 ? 19.375 -3.814 13.484 1 92.94 413 VAL A C 1
ATOM 3355 O O . VAL A 1 413 ? 19.047 -4.945 13.125 1 92.94 413 VAL A O 1
ATOM 3358 N N . CYS A 1 414 ? 19.344 -3.473 14.719 1 92.69 414 CYS A N 1
ATOM 3359 C CA . CYS A 1 414 ? 18.953 -4.398 15.773 1 92.69 414 CYS A CA 1
ATOM 3360 C C . CYS A 1 414 ? 17.531 -4.891 15.578 1 92.69 414 CYS A C 1
ATOM 3362 O O . CYS A 1 414 ? 17.266 -6.098 15.609 1 92.69 414 CYS A O 1
ATOM 3364 N N . PHE A 1 415 ? 16.656 -4.059 15.305 1 91.75 415 PHE A N 1
ATOM 3365 C CA . PHE A 1 415 ? 15.258 -4.445 15.172 1 91.75 415 PHE A CA 1
ATOM 3366 C C . PHE A 1 415 ? 15.023 -5.184 13.859 1 91.75 415 PHE A C 1
ATOM 3368 O O . PHE A 1 415 ? 14.125 -6.02 13.766 1 91.75 415 PHE A O 1
ATOM 3375 N N . SER A 1 416 ? 15.812 -4.844 12.828 1 90.12 416 SER A N 1
ATOM 3376 C CA . SER A 1 416 ? 15.688 -5.551 11.562 1 90.12 416 SER A CA 1
ATOM 3377 C C . SER A 1 416 ? 16.109 -7.012 11.703 1 90.12 416 SER A C 1
ATOM 3379 O O . SER A 1 416 ? 15.641 -7.871 10.945 1 90.12 416 SER A O 1
ATOM 3381 N N . MET A 1 417 ? 16.906 -7.301 12.672 1 90.44 417 MET A N 1
ATOM 3382 C CA . MET A 1 417 ? 17.375 -8.672 12.898 1 90.44 417 MET A CA 1
ATOM 3383 C C . MET A 1 417 ? 16.266 -9.516 13.523 1 90.44 417 MET A C 1
ATOM 3385 O O . MET A 1 417 ? 16.391 -10.742 13.602 1 90.44 417 MET A O 1
ATOM 3389 N N . LEU A 1 418 ? 15.117 -8.922 13.883 1 90.5 418 LEU A N 1
ATOM 3390 C CA . LEU A 1 418 ? 13.969 -9.664 14.398 1 90.5 418 LEU A CA 1
ATOM 3391 C C . LEU A 1 418 ? 13.109 -10.203 13.25 1 90.5 418 LEU A C 1
ATOM 3393 O O . LEU A 1 418 ? 12.273 -11.078 13.453 1 90.5 418 LEU A O 1
ATOM 3397 N N . MET A 1 419 ? 13.305 -9.719 12.039 1 88.19 419 MET A N 1
ATOM 3398 C CA . MET A 1 419 ? 12.422 -9.977 10.906 1 88.19 419 MET A CA 1
ATOM 3399 C C . MET A 1 419 ? 12.375 -11.461 10.578 1 88.19 419 MET A C 1
ATOM 3401 O O . MET A 1 419 ? 11.312 -12 10.234 1 88.19 419 MET A O 1
ATOM 3405 N N . PRO A 1 420 ? 13.523 -12.195 10.727 1 87.19 420 PRO A N 1
ATOM 3406 C CA . PRO A 1 420 ? 13.484 -13.625 10.383 1 87.19 420 PRO A CA 1
ATOM 3407 C C . PRO A 1 420 ? 12.523 -14.414 11.266 1 87.19 420 PRO A C 1
ATOM 3409 O O . PRO A 1 420 ? 12.133 -15.531 10.914 1 87.19 420 PRO A O 1
ATOM 3412 N N . LEU A 1 421 ? 12.102 -13.859 12.391 1 87.06 421 LEU A N 1
ATOM 3413 C CA . LEU A 1 421 ? 11.164 -14.547 13.281 1 87.06 421 LEU A CA 1
ATOM 3414 C C . LEU A 1 421 ? 9.789 -14.656 12.641 1 87.06 421 LEU A C 1
ATOM 3416 O O . LEU A 1 421 ? 9.031 -15.586 12.93 1 87.06 421 LEU A O 1
ATOM 3420 N N . TRP A 1 422 ? 9.5 -13.75 11.734 1 86.12 422 TRP A N 1
ATOM 3421 C CA . TRP A 1 422 ? 8.164 -13.742 11.141 1 86.12 422 TRP A CA 1
ATOM 3422 C C . TRP A 1 422 ? 8.227 -14.094 9.656 1 86.12 422 TRP A C 1
ATOM 3424 O O . TRP A 1 422 ? 7.199 -14.406 9.047 1 86.12 422 TRP A O 1
ATOM 3434 N N . ALA A 1 423 ? 9.43 -14.062 9.102 1 84.31 423 ALA A N 1
ATOM 3435 C CA . ALA A 1 423 ? 9.578 -14.414 7.688 1 84.31 423 ALA A CA 1
ATOM 3436 C C . ALA A 1 423 ? 9.305 -15.898 7.461 1 84.31 423 ALA A C 1
ATOM 3438 O O . ALA A 1 423 ? 9.797 -16.75 8.203 1 84.31 423 ALA A O 1
ATOM 3439 N N . ASP A 1 424 ? 8.312 -16.234 6.668 1 83.69 424 ASP A N 1
ATOM 3440 C CA . ASP A 1 424 ? 7.883 -17.594 6.355 1 83.69 424 ASP A CA 1
ATOM 3441 C C . ASP A 1 424 ? 7.445 -17.703 4.898 1 83.69 424 ASP A C 1
ATOM 3443 O O . ASP A 1 424 ? 6.258 -17.609 4.59 1 83.69 424 ASP A O 1
ATOM 3447 N N . SER A 1 425 ? 8.5 -17.891 4.02 1 84.5 425 SER A N 1
ATOM 3448 C CA . SER A 1 425 ? 8.227 -17.984 2.592 1 84.5 425 SER A CA 1
ATOM 3449 C C . SER A 1 425 ? 9.289 -18.828 1.886 1 84.5 425 SER A C 1
ATOM 3451 O O . SER A 1 425 ? 10.359 -19.094 2.447 1 84.5 425 SER A O 1
ATOM 3453 N N . PRO A 1 426 ? 8.938 -19.312 0.748 1 84.44 426 PRO A N 1
ATOM 3454 C CA . PRO A 1 426 ? 9.953 -20.047 -0.013 1 84.44 426 PRO A CA 1
ATOM 3455 C C . PRO A 1 426 ? 11.172 -19.188 -0.358 1 84.44 426 PRO A C 1
ATOM 3457 O O . PRO A 1 426 ? 12.25 -19.719 -0.607 1 84.44 426 PRO A O 1
ATOM 3460 N N . ASN A 1 427 ? 10.969 -17.828 -0.298 1 71.31 427 ASN A N 1
ATOM 3461 C CA . ASN A 1 427 ? 12.023 -16.891 -0.7 1 71.31 427 ASN A CA 1
ATOM 3462 C C . ASN A 1 427 ? 12.758 -16.328 0.508 1 71.31 427 ASN A C 1
ATOM 3464 O O . ASN A 1 427 ? 13.352 -15.25 0.428 1 71.31 427 ASN A O 1
ATOM 3468 N N . ASP A 1 428 ? 12.711 -17.016 1.51 1 65 428 ASP A N 1
ATOM 3469 C CA . ASP A 1 428 ? 13.391 -16.438 2.666 1 65 428 ASP A CA 1
ATOM 3470 C C . ASP A 1 428 ? 14.852 -16.859 2.721 1 65 428 ASP A C 1
ATOM 3472 O O . ASP A 1 428 ? 15.688 -16.172 3.309 1 65 428 ASP A O 1
ATOM 3476 N N . LYS A 1 429 ? 15.055 -18.016 2.004 1 66.69 429 LYS A N 1
ATOM 3477 C CA . LYS A 1 429 ? 16.438 -18.484 1.934 1 66.69 429 LYS A CA 1
ATOM 3478 C C . LYS A 1 429 ? 16.984 -18.391 0.507 1 66.69 429 LYS A C 1
ATOM 3480 O O . LYS A 1 429 ? 16.234 -18.594 -0.454 1 66.69 429 LYS A O 1
ATOM 3485 N N . ARG A 1 430 ? 18.156 -18 0.444 1 72.44 430 ARG A N 1
ATOM 3486 C CA . ARG A 1 430 ? 18.828 -17.797 -0.831 1 72.44 430 ARG A CA 1
ATOM 3487 C C . ARG A 1 430 ? 18.109 -16.75 -1.672 1 72.44 430 ARG A C 1
ATOM 3489 O O . ARG A 1 430 ? 17.859 -16.969 -2.857 1 72.44 430 ARG A O 1
ATOM 3496 N N . SER A 1 431 ? 17.547 -15.852 -1.037 1 75.25 431 SER A N 1
ATOM 3497 C CA . SER A 1 431 ? 16.859 -14.711 -1.629 1 75.25 431 SER A CA 1
ATOM 3498 C C . SER A 1 431 ? 17.5 -13.398 -1.187 1 75.25 431 SER A C 1
ATOM 3500 O O . SER A 1 431 ? 18.453 -13.391 -0.409 1 75.25 431 SER A O 1
ATOM 3502 N N . LEU A 1 432 ? 16.984 -12.375 -1.723 1 75 432 LEU A N 1
ATOM 3503 C CA . LEU A 1 432 ? 17.469 -11.055 -1.339 1 75 432 LEU A CA 1
ATOM 3504 C C . LEU A 1 432 ? 17.25 -10.805 0.149 1 75 432 LEU A C 1
ATOM 3506 O O . LEU A 1 432 ? 18.062 -10.133 0.797 1 75 432 LEU A O 1
ATOM 3510 N N . PHE A 1 433 ? 16.203 -11.438 0.73 1 74.75 433 PHE A N 1
ATOM 3511 C CA . PHE A 1 433 ? 15.922 -11.336 2.158 1 74.75 433 PHE A CA 1
ATOM 3512 C C . PHE A 1 433 ? 17.047 -11.984 2.973 1 74.75 433 PHE A C 1
ATOM 3514 O O . PHE A 1 433 ? 17.5 -11.414 3.971 1 74.75 433 PHE A O 1
ATOM 3521 N N . GLU A 1 434 ? 17.5 -13.078 2.475 1 76.69 434 GLU A N 1
ATOM 3522 C CA . GLU A 1 434 ? 18.516 -13.82 3.219 1 76.69 434 GLU A CA 1
ATOM 3523 C C . GLU A 1 434 ? 19.859 -13.109 3.156 1 76.69 434 GLU A C 1
ATOM 3525 O O . GLU A 1 434 ? 20.672 -13.211 4.086 1 76.69 434 GLU A O 1
ATOM 3530 N N . VAL A 1 435 ? 20.062 -12.43 2.037 1 75.5 435 VAL A N 1
ATOM 3531 C CA . VAL A 1 435 ? 21.312 -11.695 1.922 1 75.5 435 VAL A CA 1
ATOM 3532 C C . VAL A 1 435 ? 21.453 -10.719 3.086 1 75.5 435 VAL A C 1
ATOM 3534 O O . VAL A 1 435 ? 22.484 -10.68 3.756 1 75.5 435 VAL A O 1
ATOM 3537 N N . TYR A 1 436 ? 20.422 -10.039 3.361 1 75.88 436 TYR A N 1
ATOM 3538 C CA . TYR A 1 436 ? 20.438 -9.086 4.465 1 75.88 436 TYR A CA 1
ATOM 3539 C C . TYR A 1 436 ? 20.453 -9.805 5.809 1 75.88 436 TYR A C 1
ATOM 3541 O O . TYR A 1 436 ? 21.203 -9.438 6.707 1 75.88 436 TYR A O 1
ATOM 3549 N N . ALA A 1 437 ? 19.625 -10.891 5.953 1 75.25 437 ALA A N 1
ATOM 3550 C CA . ALA A 1 437 ? 19.438 -11.586 7.227 1 75.25 437 ALA A CA 1
ATOM 3551 C C . ALA A 1 437 ? 20.734 -12.281 7.652 1 75.25 437 ALA A C 1
ATOM 3553 O O . ALA A 1 437 ? 21.016 -12.406 8.844 1 75.25 437 ALA A O 1
ATOM 3554 N N . ARG A 1 438 ? 21.562 -12.672 6.738 1 75.56 438 ARG A N 1
ATOM 3555 C CA . ARG A 1 438 ? 22.812 -13.391 7.035 1 75.56 438 ARG A CA 1
ATOM 3556 C C . ARG A 1 438 ? 23.969 -12.422 7.203 1 75.56 438 ARG A C 1
ATOM 3558 O O . ARG A 1 438 ? 24.828 -12.609 8.07 1 75.56 438 ARG A O 1
ATOM 3565 N N . ARG A 1 439 ? 24 -11.391 6.484 1 81.19 439 ARG A N 1
ATOM 3566 C CA . ARG A 1 439 ? 25.156 -10.508 6.426 1 81.19 439 ARG A CA 1
ATOM 3567 C C . ARG A 1 439 ? 25.141 -9.516 7.586 1 81.19 439 ARG A C 1
ATOM 3569 O O . ARG A 1 439 ? 26.203 -9.148 8.102 1 81.19 439 ARG A O 1
ATOM 3576 N N . CYS A 1 440 ? 24.031 -9.188 7.957 1 85.31 440 CYS A N 1
ATOM 3577 C CA . CYS A 1 440 ? 23.953 -8.117 8.945 1 85.31 440 CYS A CA 1
ATOM 3578 C C . CYS A 1 440 ? 24.516 -8.57 10.289 1 85.31 440 CYS A C 1
ATOM 3580 O O . CYS A 1 440 ? 25.297 -7.844 10.914 1 85.31 440 CYS A O 1
ATOM 3582 N N . PRO A 1 441 ? 24.266 -9.828 10.742 1 85.56 441 PRO A N 1
ATOM 3583 C CA . PRO A 1 441 ? 24.875 -10.258 12 1 85.56 441 PRO A CA 1
ATOM 3584 C C . PRO A 1 441 ? 26.391 -10.375 11.906 1 85.56 441 PRO A C 1
ATOM 3586 O O . PRO A 1 441 ? 27.094 -10.195 12.914 1 85.56 441 PRO A O 1
ATOM 3589 N N . GLN A 1 442 ? 26.906 -10.5 10.742 1 86.06 442 GLN A N 1
ATOM 3590 C CA . GLN A 1 442 ? 28.344 -10.688 10.555 1 86.06 442 GLN A CA 1
ATOM 3591 C C . GLN A 1 442 ? 29.047 -9.352 10.352 1 86.06 442 GLN A C 1
ATOM 3593 O O . GLN A 1 442 ? 30.203 -9.188 10.758 1 86.06 442 GLN A O 1
ATOM 3598 N N . ASN A 1 443 ? 28.359 -8.414 9.719 1 90.62 443 ASN A N 1
ATOM 3599 C CA . ASN A 1 443 ? 29.078 -7.227 9.266 1 90.62 443 ASN A CA 1
ATOM 3600 C C . ASN A 1 443 ? 28.484 -5.953 9.867 1 90.62 443 ASN A C 1
ATOM 3602 O O . ASN A 1 443 ? 28.719 -4.855 9.359 1 90.62 443 ASN A O 1
ATOM 3606 N N . TRP A 1 444 ? 27.703 -6.016 10.938 1 89.69 444 TRP A N 1
ATOM 3607 C CA . TRP A 1 444 ? 27.094 -4.84 11.547 1 89.69 444 TRP A CA 1
ATOM 3608 C C . TRP A 1 444 ? 28.156 -3.863 12.039 1 89.69 444 TRP A C 1
ATOM 3610 O O . TRP A 1 444 ? 27.922 -2.654 12.094 1 89.69 444 TRP A O 1
ATOM 3620 N N . TRP A 1 445 ? 29.438 -4.332 12.375 1 91.38 445 TRP A N 1
ATOM 3621 C CA . TRP A 1 445 ? 30.531 -3.523 12.906 1 91.38 445 TRP A CA 1
ATOM 3622 C C . TRP A 1 445 ? 31 -2.504 11.875 1 91.38 445 TRP A C 1
ATOM 3624 O O . TRP A 1 445 ? 31.578 -1.479 12.234 1 91.38 445 TRP A O 1
ATOM 3634 N N . SER A 1 446 ? 30.781 -2.799 10.609 1 93.62 446 SER A N 1
ATOM 3635 C CA . SER A 1 446 ? 31.203 -1.902 9.531 1 93.62 446 SER A CA 1
ATOM 3636 C C . SER A 1 446 ? 30.469 -0.566 9.609 1 93.62 446 SER A C 1
ATOM 3638 O O . SER A 1 446 ? 30.984 0.457 9.156 1 93.62 446 SER A O 1
ATOM 3640 N N . ILE A 1 447 ? 29.297 -0.553 10.18 1 94.06 447 ILE A N 1
ATOM 3641 C CA . ILE A 1 447 ? 28.531 0.679 10.336 1 94.06 447 ILE A CA 1
ATOM 3642 C C . ILE A 1 447 ? 29.188 1.564 11.391 1 94.06 447 ILE A C 1
ATOM 3644 O O . ILE A 1 447 ? 29.344 2.771 11.188 1 94.06 447 ILE A O 1
ATOM 3648 N N . LEU A 1 448 ? 29.656 0.954 12.484 1 94.06 448 LEU A N 1
ATOM 3649 C CA . LEU A 1 448 ? 30.344 1.674 13.555 1 94.06 448 LEU A CA 1
ATOM 3650 C C . LEU A 1 448 ? 31.672 2.238 13.062 1 94.06 448 LEU A C 1
ATOM 3652 O O . LEU A 1 448 ? 32.062 3.354 13.43 1 94.06 448 LEU A O 1
ATOM 3656 N N . ALA A 1 449 ? 32.219 1.465 12.211 1 95.06 449 ALA A N 1
ATOM 3657 C CA . ALA A 1 449 ? 33.531 1.845 11.703 1 95.06 449 ALA A CA 1
ATOM 3658 C C . ALA A 1 449 ? 33.406 2.773 10.5 1 95.06 449 ALA A C 1
ATOM 3660 O O . ALA A 1 449 ? 34.438 3.254 9.977 1 95.06 449 ALA A O 1
ATOM 3661 N N . LEU A 1 450 ? 32.281 3.117 10.062 1 95.62 450 LEU A N 1
ATOM 3662 C CA . LEU A 1 450 ? 32.031 3.965 8.898 1 95.62 450 LEU A CA 1
ATOM 3663 C C . LEU A 1 450 ? 32.75 3.412 7.664 1 95.62 450 LEU A C 1
ATOM 3665 O O . LEU A 1 450 ? 33.375 4.16 6.926 1 95.62 450 LEU A O 1
ATOM 3669 N N . SER A 1 451 ? 32.688 2.045 7.48 1 94.69 451 SER A N 1
ATOM 3670 C CA . SER A 1 451 ? 33.344 1.38 6.363 1 94.69 451 SER A CA 1
ATOM 3671 C C . SER A 1 451 ? 32.375 0.465 5.617 1 94.69 451 SER A C 1
ATOM 3673 O O . SER A 1 451 ? 32.812 -0.488 4.961 1 94.69 451 SER A O 1
ATOM 3675 N N . SER A 1 452 ? 31.078 0.726 5.758 1 92.94 452 SER A N 1
ATOM 3676 C CA . SER A 1 452 ? 30.062 -0.115 5.125 1 92.94 452 SER A CA 1
ATOM 3677 C C . SER A 1 452 ? 30.188 -0.076 3.604 1 92.94 452 SER A C 1
ATOM 3679 O O . SER A 1 452 ? 29.891 -1.061 2.926 1 92.94 452 SER A O 1
ATOM 3681 N N . ASN A 1 453 ? 30.641 1.076 3.018 1 93.81 453 ASN A N 1
ATOM 3682 C CA . ASN A 1 453 ? 30.75 1.235 1.57 1 93.81 453 ASN A CA 1
ATOM 3683 C C . ASN A 1 453 ? 31.859 0.379 0.991 1 93.81 453 ASN A C 1
ATOM 3685 O O . ASN A 1 453 ? 31.859 0.071 -0.202 1 93.81 453 ASN A O 1
ATOM 3689 N N . PHE A 1 454 ? 32.781 -0.088 1.87 1 92.88 454 PHE A N 1
ATOM 3690 C CA . PHE A 1 454 ? 33.938 -0.872 1.394 1 92.88 454 PHE A CA 1
ATOM 3691 C C . PHE A 1 454 ? 33.656 -2.363 1.562 1 92.88 454 PHE A C 1
ATOM 3693 O O . PHE A 1 454 ? 34.5 -3.193 1.181 1 92.88 454 PHE A O 1
ATOM 3700 N N . MET A 1 455 ? 32.562 -2.748 2.062 1 89 455 MET A N 1
ATOM 3701 C CA . MET A 1 455 ? 32.219 -4.152 2.279 1 89 455 MET A CA 1
ATOM 3702 C C . MET A 1 455 ? 31.688 -4.789 1 1 89 455 MET A C 1
ATOM 3704 O O . MET A 1 455 ? 31.656 -6.016 0.88 1 89 455 MET A O 1
ATOM 3708 N N . GLY A 1 456 ? 31.25 -3.982 0.069 1 85.81 456 GLY A N 1
ATOM 3709 C CA . GLY A 1 456 ? 30.688 -4.508 -1.158 1 85.81 456 GLY A CA 1
ATOM 3710 C C . GLY A 1 456 ? 29.188 -4.762 -1.057 1 85.81 456 GLY A C 1
ATOM 3711 O O . GLY A 1 456 ? 28.641 -4.836 0.044 1 85.81 456 GLY A O 1
ATOM 3712 N N . ALA A 1 457 ? 28.594 -4.887 -2.191 1 81.19 457 ALA A N 1
ATOM 3713 C CA . ALA A 1 457 ? 27.141 -5.113 -2.266 1 81.19 457 ALA A CA 1
ATOM 3714 C C . ALA A 1 457 ? 26.766 -6.41 -1.562 1 81.19 457 ALA A C 1
ATOM 3716 O O . ALA A 1 457 ? 25.672 -6.516 -0.991 1 81.19 457 ALA A O 1
ATOM 3717 N N . ASP A 1 458 ? 27.625 -7.371 -1.534 1 78.31 458 ASP A N 1
ATOM 3718 C CA . ASP A 1 458 ? 27.328 -8.688 -0.975 1 78.31 458 ASP A CA 1
ATOM 3719 C C . ASP A 1 458 ? 27.703 -8.75 0.507 1 78.31 458 ASP A C 1
ATOM 3721 O O . ASP A 1 458 ? 27.359 -9.711 1.193 1 78.31 458 ASP A O 1
ATOM 3725 N N . GLY A 1 459 ? 28.328 -7.699 0.968 1 82.75 459 GLY A N 1
ATOM 3726 C CA . GLY A 1 459 ? 28.797 -7.781 2.342 1 82.75 459 GLY A CA 1
ATOM 3727 C C . GLY A 1 459 ? 28.172 -6.734 3.248 1 82.75 459 GLY A C 1
ATOM 3728 O O . GLY A 1 459 ? 28.312 -6.812 4.473 1 82.75 459 GLY A O 1
ATOM 3729 N N . MET A 1 460 ? 27.406 -5.961 2.717 1 88.12 460 MET A N 1
ATOM 3730 C CA . MET A 1 460 ? 26.844 -4.867 3.5 1 88.12 460 MET A CA 1
ATOM 3731 C C . MET A 1 460 ? 25.719 -5.367 4.398 1 88.12 460 MET A C 1
ATOM 3733 O O . MET A 1 460 ? 24.938 -6.234 3.996 1 88.12 460 MET A O 1
ATOM 3737 N N . CYS A 1 461 ? 25.625 -4.922 5.582 1 86.12 461 CYS A N 1
ATOM 3738 C CA . CYS A 1 461 ? 24.578 -5.293 6.512 1 86.12 461 CYS A CA 1
ATOM 3739 C C . CYS A 1 461 ? 23.203 -4.895 5.969 1 86.12 461 CYS A C 1
ATOM 3741 O O . CYS A 1 461 ? 22.344 -5.75 5.766 1 86.12 461 CYS A O 1
ATOM 3743 N N . LEU A 1 462 ? 22.953 -3.693 5.844 1 85.94 462 LEU A N 1
ATOM 3744 C CA . LEU A 1 462 ? 21.781 -3.17 5.145 1 85.94 462 LEU A CA 1
ATOM 3745 C C . LEU A 1 462 ? 22.188 -2.508 3.832 1 85.94 462 LEU A C 1
ATOM 3747 O O . LEU A 1 462 ? 23.203 -1.802 3.773 1 85.94 462 LEU A O 1
ATOM 3751 N N . GLY A 1 463 ? 21.516 -2.848 2.844 1 84.19 463 GLY A N 1
ATOM 3752 C CA . GLY A 1 463 ? 21.875 -2.402 1.509 1 84.19 463 GLY A CA 1
ATOM 3753 C C . GLY A 1 463 ? 22.078 -0.901 1.414 1 84.19 463 GLY A C 1
ATOM 3754 O O . GLY A 1 463 ? 22.797 -0.418 0.539 1 84.19 463 GLY A O 1
ATOM 3755 N N . HIS A 1 464 ? 21.484 -0.129 2.287 1 88.5 464 HIS A N 1
ATOM 3756 C CA . HIS A 1 464 ? 21.578 1.32 2.16 1 88.5 464 HIS A CA 1
ATOM 3757 C C . HIS A 1 464 ? 22.5 1.907 3.225 1 88.5 464 HIS A C 1
ATOM 3759 O O . HIS A 1 464 ? 22.609 3.129 3.355 1 88.5 464 HIS A O 1
ATOM 3765 N N . SER A 1 465 ? 23.234 1.049 4.012 1 91.31 465 SER A N 1
ATOM 3766 C CA . SER A 1 465 ? 24.094 1.524 5.09 1 91.31 465 SER A CA 1
ATOM 3767 C C . SER A 1 465 ? 25.312 2.24 4.539 1 91.31 465 SER A C 1
ATOM 3769 O O . SER A 1 465 ? 25.969 2.998 5.258 1 91.31 465 SER A O 1
ATOM 3771 N N . TRP A 1 466 ? 25.641 2.018 3.271 1 93.94 466 TRP A N 1
ATOM 3772 C CA . TRP A 1 466 ? 26.797 2.672 2.658 1 93.94 466 TRP A CA 1
ATOM 3773 C C . TRP A 1 466 ? 26.625 4.188 2.672 1 93.94 466 TRP A C 1
ATOM 3775 O O . TRP A 1 466 ? 27.625 4.926 2.738 1 93.94 466 TRP A O 1
ATOM 3785 N N . TYR A 1 467 ? 25.438 4.688 2.576 1 95.31 467 TYR A N 1
ATOM 3786 C CA . TYR A 1 467 ? 25.141 6.113 2.467 1 95.31 467 TYR A CA 1
ATOM 3787 C C . TYR A 1 467 ? 25.703 6.879 3.658 1 95.31 467 TYR A C 1
ATOM 3789 O O . TYR A 1 467 ? 26.344 7.926 3.49 1 95.31 467 TYR A O 1
ATOM 3797 N N . VAL A 1 468 ? 25.469 6.371 4.875 1 94.81 468 VAL A N 1
ATOM 3798 C CA . VAL A 1 468 ? 25.906 7.051 6.09 1 94.81 468 VAL A CA 1
ATOM 3799 C C . VAL A 1 468 ? 27.422 7.062 6.16 1 94.81 468 VAL A C 1
ATOM 3801 O O . VAL A 1 468 ? 28.031 8.062 6.559 1 94.81 468 VAL A O 1
ATOM 3804 N N . SER A 1 469 ? 28.031 5.949 5.773 1 95.88 469 SER A N 1
ATOM 3805 C CA . SER A 1 469 ? 29.484 5.871 5.781 1 95.88 469 SER A CA 1
ATOM 3806 C C . SER A 1 469 ? 30.094 6.875 4.809 1 95.88 469 SER A C 1
ATOM 3808 O O . SER A 1 469 ? 31.016 7.605 5.168 1 95.88 469 SER A O 1
ATOM 3810 N N . VAL A 1 470 ? 29.562 6.965 3.67 1 96.94 470 VAL A N 1
ATOM 3811 C CA . VAL A 1 470 ? 30.078 7.875 2.654 1 96.94 470 VAL A CA 1
ATOM 3812 C C . VAL A 1 470 ? 29.812 9.32 3.074 1 96.94 470 VAL A C 1
ATOM 3814 O O . VAL A 1 470 ? 30.656 10.195 2.891 1 96.94 470 VAL A O 1
ATOM 3817 N N . ASP A 1 471 ? 28.625 9.578 3.594 1 96.94 471 ASP A N 1
ATOM 3818 C CA . ASP A 1 471 ? 28.281 10.922 4.043 1 96.94 471 ASP A CA 1
ATOM 3819 C C . ASP A 1 471 ? 29.266 11.422 5.09 1 96.94 471 ASP A C 1
ATOM 3821 O O . ASP A 1 471 ? 29.734 12.562 5.02 1 96.94 471 ASP A O 1
ATOM 3825 N N . MET A 1 472 ? 29.625 10.57 6.023 1 97 472 MET A N 1
ATOM 3826 C CA . MET A 1 472 ? 30.547 10.945 7.094 1 97 472 MET A CA 1
ATOM 3827 C C . MET A 1 472 ? 31.969 11.125 6.555 1 97 472 MET A C 1
ATOM 3829 O O . MET A 1 472 ? 32.688 12.016 7 1 97 472 MET A O 1
ATOM 3833 N N . GLN A 1 473 ? 32.375 10.312 5.621 1 96.88 473 GLN A N 1
ATOM 3834 C CA . GLN A 1 473 ? 33.688 10.414 5.023 1 96.88 473 GLN A CA 1
ATOM 3835 C C . GLN A 1 473 ? 33.844 11.711 4.234 1 96.88 473 GLN A C 1
ATOM 3837 O O . GLN A 1 473 ? 34.844 12.414 4.375 1 96.88 473 GLN A O 1
ATOM 3842 N N . VAL A 1 474 ? 32.844 12.008 3.463 1 97.5 474 VAL A N 1
ATOM 3843 C CA . VAL A 1 474 ? 32.906 13.227 2.67 1 97.5 474 VAL A CA 1
ATOM 3844 C C . VAL A 1 474 ? 32.75 14.445 3.582 1 97.5 474 VAL A C 1
ATOM 3846 O O . VAL A 1 474 ? 33.344 15.492 3.336 1 97.5 474 VAL A O 1
ATOM 3849 N N . PHE A 1 475 ? 31.938 14.281 4.633 1 97.44 475 PHE A N 1
ATOM 3850 C CA . PHE A 1 475 ? 31.703 15.344 5.605 1 97.44 475 PHE A CA 1
ATOM 3851 C C . PHE A 1 475 ? 33.031 15.805 6.219 1 97.44 475 PHE A C 1
ATOM 3853 O O . PHE A 1 475 ? 33.219 17 6.449 1 97.44 475 PHE A O 1
ATOM 3860 N N . LEU A 1 476 ? 33.875 14.906 6.453 1 96.06 476 LEU A N 1
ATOM 3861 C CA . LEU A 1 476 ? 35.188 15.227 7.023 1 96.06 476 LEU A CA 1
ATOM 3862 C C . LEU A 1 476 ? 36 16.078 6.062 1 96.06 476 LEU A C 1
ATOM 3864 O O . LEU A 1 476 ? 36.531 17.109 6.461 1 96.06 476 LEU A O 1
ATOM 3868 N N . VAL A 1 477 ? 36.062 15.734 4.863 1 95.75 477 VAL A N 1
ATOM 3869 C CA . VAL A 1 477 ? 36.781 16.484 3.848 1 95.75 477 VAL A CA 1
ATOM 3870 C C . VAL A 1 477 ? 36.125 17.828 3.604 1 95.75 477 VAL A C 1
ATOM 3872 O O . VAL A 1 477 ? 36.781 18.844 3.451 1 95.75 477 VAL A O 1
ATOM 3875 N N . ALA A 1 478 ? 34.844 17.812 3.576 1 97.44 478 ALA A N 1
ATOM 3876 C CA . ALA A 1 478 ? 34.062 19.016 3.34 1 97.44 478 ALA A CA 1
ATOM 3877 C C . ALA A 1 478 ? 34.281 20.047 4.449 1 97.44 478 ALA A C 1
ATOM 3879 O O . ALA A 1 478 ? 34.312 21.25 4.195 1 97.44 478 ALA A O 1
ATOM 3880 N N . SER A 1 479 ? 34.438 19.578 5.684 1 96.31 479 SER A N 1
ATOM 3881 C CA . SER A 1 479 ? 34.688 20.484 6.805 1 96.31 479 SER A CA 1
ATOM 3882 C C . SER A 1 479 ? 36.031 21.203 6.645 1 96.31 479 SER A C 1
ATOM 3884 O O . SER A 1 479 ? 36.125 22.375 6.977 1 96.31 479 SER A O 1
ATOM 3886 N N . ILE A 1 480 ? 36.938 20.5 6.094 1 95 480 ILE A N 1
ATOM 3887 C CA . ILE A 1 480 ? 38.25 21.094 5.836 1 95 480 ILE A CA 1
ATOM 3888 C C . ILE A 1 480 ? 38.125 22.141 4.723 1 95 480 ILE A C 1
ATOM 3890 O O . ILE A 1 480 ? 38.688 23.234 4.832 1 95 480 ILE A O 1
ATOM 3894 N N . VAL A 1 481 ? 37.406 21.797 3.734 1 96.19 481 VAL A N 1
ATOM 3895 C CA . VAL A 1 481 ? 37.188 22.703 2.607 1 96.19 481 VAL A CA 1
ATOM 3896 C C . VAL A 1 481 ? 36.5 23.969 3.09 1 96.19 481 VAL A C 1
ATOM 3898 O O . VAL A 1 481 ? 36.844 25.078 2.643 1 96.19 481 VAL A O 1
ATOM 3901 N N . CYS A 1 482 ? 35.562 23.844 3.969 1 95.94 482 CYS A N 1
ATOM 3902 C CA . CYS A 1 482 ? 34.844 24.984 4.508 1 95.94 482 CYS A CA 1
ATOM 3903 C C . CYS A 1 482 ? 35.781 25.938 5.246 1 95.94 482 CYS A C 1
ATOM 3905 O O . CYS A 1 482 ? 35.656 27.156 5.133 1 95.94 482 CYS A O 1
ATOM 3907 N N . ILE A 1 483 ? 36.719 25.359 5.98 1 93.94 483 ILE A N 1
ATOM 3908 C CA . ILE A 1 483 ? 37.688 26.172 6.719 1 93.94 483 ILE A CA 1
ATOM 3909 C C . ILE A 1 483 ? 38.562 26.953 5.738 1 93.94 483 ILE A C 1
ATOM 3911 O O . ILE A 1 483 ? 38.875 28.125 5.969 1 93.94 483 ILE A O 1
ATOM 3915 N N . ILE A 1 484 ? 38.906 26.328 4.641 1 94.88 484 ILE A N 1
ATOM 3916 C CA . ILE A 1 484 ? 39.719 26.984 3.625 1 94.88 484 ILE A CA 1
ATOM 3917 C C . ILE A 1 484 ? 38.938 28.125 2.986 1 94.88 484 ILE A C 1
ATOM 3919 O O . ILE A 1 484 ? 39.5 29.203 2.746 1 94.88 484 ILE A O 1
ATOM 3923 N N . ILE A 1 485 ? 37.719 27.969 2.746 1 96.12 485 ILE A N 1
ATOM 3924 C CA . ILE A 1 485 ? 36.875 28.984 2.145 1 96.12 485 ILE A CA 1
ATOM 3925 C C . ILE A 1 485 ? 36.719 30.156 3.109 1 96.12 485 ILE A C 1
ATOM 3927 O O . ILE A 1 485 ? 36.688 31.312 2.689 1 96.12 485 ILE A O 1
ATOM 3931 N N . LEU A 1 486 ? 36.594 29.844 4.402 1 94.12 486 LEU A N 1
ATOM 3932 C CA . LEU A 1 486 ? 36.406 30.891 5.414 1 94.12 486 LEU A CA 1
ATOM 3933 C C . LEU A 1 486 ? 37.688 31.719 5.562 1 94.12 486 LEU A C 1
ATOM 3935 O O . LEU A 1 486 ? 37.625 32.906 5.832 1 94.12 486 LEU A O 1
ATOM 3939 N N . SER A 1 487 ? 38.844 31.094 5.391 1 92.44 487 SER A N 1
ATOM 3940 C CA . SER A 1 487 ? 40.125 31.797 5.527 1 92.44 487 SER A CA 1
ATOM 3941 C C . SER A 1 487 ? 40.406 32.656 4.309 1 92.44 487 SER A C 1
ATOM 3943 O O . SER A 1 487 ? 40.812 33.812 4.449 1 92.44 487 SER A O 1
ATOM 3945 N N . ASN A 1 488 ? 40.312 32.031 3.084 1 94.69 488 ASN A N 1
ATOM 3946 C CA . ASN A 1 488 ? 40.469 32.75 1.819 1 94.69 488 ASN A CA 1
ATOM 3947 C C . ASN A 1 488 ? 39.438 32.312 0.788 1 94.69 488 ASN A C 1
ATOM 3949 O O . ASN A 1 488 ? 39.656 31.359 0.038 1 94.69 488 ASN A O 1
ATOM 3953 N N . PRO A 1 489 ? 38.375 33 0.628 1 94.62 489 PRO A N 1
ATOM 3954 C CA . PRO A 1 489 ? 37.25 32.594 -0.212 1 94.62 489 PRO A CA 1
ATOM 3955 C C . PRO A 1 489 ? 37.656 32.344 -1.662 1 94.62 489 PRO A C 1
ATOM 3957 O O . PRO A 1 489 ? 37.125 31.422 -2.299 1 94.62 489 PRO A O 1
ATOM 3960 N N . ARG A 1 490 ? 38.594 33.156 -2.266 1 96.06 490 ARG A N 1
ATOM 3961 C CA . ARG A 1 490 ? 39 32.969 -3.656 1 96.06 490 ARG A CA 1
ATOM 3962 C C . ARG A 1 490 ? 39.719 31.625 -3.85 1 96.06 490 ARG A C 1
ATOM 3964 O O . ARG A 1 490 ? 39.406 30.875 -4.773 1 96.06 490 ARG A O 1
ATOM 3971 N N . VAL A 1 491 ? 40.625 31.344 -3.006 1 95.88 491 VAL A N 1
ATOM 3972 C CA . VAL A 1 491 ? 41.375 30.109 -3.072 1 95.88 491 VAL A CA 1
ATOM 3973 C C . VAL A 1 491 ? 40.469 28.922 -2.738 1 95.88 491 VAL A C 1
ATOM 3975 O O . VAL A 1 491 ? 40.562 27.875 -3.393 1 95.88 491 VAL A O 1
ATOM 3978 N N . GLY A 1 492 ? 39.688 29.125 -1.75 1 96.44 492 GLY A N 1
ATOM 3979 C CA . GLY A 1 492 ? 38.812 28.062 -1.319 1 96.44 492 GLY A CA 1
ATOM 3980 C C . GLY A 1 492 ? 37.781 27.672 -2.375 1 96.44 492 GLY A C 1
ATOM 3981 O O . GLY A 1 492 ? 37.562 26.469 -2.611 1 96.44 492 GLY A O 1
ATOM 3982 N N . LEU A 1 493 ? 37.156 28.594 -3 1 97.12 493 LEU A N 1
ATOM 3983 C CA . LEU A 1 493 ? 36.156 28.328 -4.02 1 97.12 493 LEU A CA 1
ATOM 3984 C C . LEU A 1 493 ? 36.781 27.703 -5.262 1 97.12 493 LEU A C 1
ATOM 3986 O O . LEU A 1 493 ? 36.188 26.812 -5.887 1 97.12 493 LEU A O 1
ATOM 3990 N N . THR A 1 494 ? 37.969 28.188 -5.645 1 97.38 494 THR A N 1
ATOM 3991 C CA . THR A 1 494 ? 38.656 27.609 -6.781 1 97.38 494 THR A CA 1
ATOM 3992 C C . THR A 1 494 ? 39.094 26.172 -6.484 1 97.38 494 THR A C 1
ATOM 3994 O O . THR A 1 494 ? 38.938 25.281 -7.336 1 97.38 494 THR A O 1
ATOM 3997 N N . PHE A 1 495 ? 39.562 26 -5.336 1 96.69 495 PHE A N 1
ATOM 3998 C CA . PHE A 1 495 ? 39.969 24.656 -4.902 1 96.69 495 PHE A CA 1
ATOM 3999 C C . PHE A 1 495 ? 38.75 23.719 -4.922 1 96.69 495 PHE A C 1
ATOM 4001 O O . PHE A 1 495 ? 38.875 22.578 -5.387 1 96.69 495 PHE A O 1
ATOM 4008 N N . THR A 1 496 ? 37.656 24.172 -4.426 1 97.56 496 THR A N 1
ATOM 4009 C CA . THR A 1 496 ? 36.438 23.375 -4.387 1 97.56 496 THR A CA 1
ATOM 4010 C C . THR A 1 496 ? 35.969 23.031 -5.797 1 97.56 496 THR A C 1
ATOM 4012 O O . THR A 1 496 ? 35.531 21.922 -6.062 1 97.56 496 THR A O 1
ATOM 4015 N N . ALA A 1 497 ? 36 23.938 -6.715 1 97.38 497 ALA A N 1
ATOM 4016 C CA . ALA A 1 497 ? 35.625 23.719 -8.109 1 97.38 497 ALA A CA 1
ATOM 4017 C C . ALA A 1 497 ? 36.531 22.688 -8.773 1 97.38 497 ALA A C 1
ATOM 4019 O O . ALA A 1 497 ? 36.062 21.859 -9.547 1 97.38 497 ALA A O 1
ATOM 4020 N N . VAL A 1 498 ? 37.781 22.797 -8.445 1 96.88 498 VAL A N 1
ATOM 4021 C CA . VAL A 1 498 ? 38.75 21.859 -9.008 1 96.88 498 VAL A CA 1
ATOM 4022 C C . VAL A 1 498 ? 38.469 20.469 -8.469 1 96.88 498 VAL A C 1
ATOM 4024 O O . VAL A 1 498 ? 38.562 19.484 -9.211 1 96.88 498 VAL A O 1
ATOM 4027 N N . LEU A 1 499 ? 38.156 20.359 -7.215 1 96.88 499 LEU A N 1
ATOM 4028 C CA . LEU A 1 499 ? 37.844 19.062 -6.617 1 96.88 499 LEU A CA 1
ATOM 4029 C C . LEU A 1 499 ? 36.594 18.484 -7.234 1 96.88 499 LEU A C 1
ATOM 4031 O O . LEU A 1 499 ? 36.5 17.266 -7.438 1 96.88 499 LEU A O 1
ATOM 4035 N N . THR A 1 500 ? 35.594 19.328 -7.473 1 97.5 500 THR A N 1
ATOM 4036 C CA . THR A 1 500 ? 34.344 18.875 -8.094 1 97.5 500 THR A CA 1
ATOM 4037 C C . THR A 1 500 ? 34.594 18.344 -9.5 1 97.5 500 THR A C 1
ATOM 4039 O O . THR A 1 500 ? 34.125 17.266 -9.867 1 97.5 500 THR A O 1
ATOM 4042 N N . LEU A 1 501 ? 35.375 19.109 -10.234 1 97.31 501 LEU A N 1
ATOM 4043 C CA . LEU A 1 501 ? 35.688 18.688 -11.594 1 97.31 501 LEU A CA 1
ATOM 4044 C C . LEU A 1 501 ? 36.562 17.422 -11.578 1 97.31 501 LEU A C 1
ATOM 4046 O O . LEU A 1 501 ? 36.375 16.547 -12.43 1 97.31 501 LEU A O 1
ATOM 4050 N N . ALA A 1 502 ? 37.5 17.375 -10.641 1 96.94 502 ALA A N 1
ATOM 4051 C CA . ALA A 1 502 ? 38.344 16.188 -10.508 1 96.94 502 ALA A CA 1
ATOM 4052 C C . ALA A 1 502 ? 37.5 14.945 -10.188 1 96.94 502 ALA A C 1
ATOM 4054 O O . ALA A 1 502 ? 37.812 13.852 -10.672 1 96.94 502 ALA A O 1
ATOM 4055 N N . SER A 1 503 ? 36.531 15.086 -9.352 1 97.31 503 SER A N 1
ATOM 4056 C CA . SER A 1 503 ? 35.656 13.969 -9.039 1 97.31 503 SER A CA 1
ATOM 4057 C C . SER A 1 503 ? 34.906 13.5 -10.273 1 97.31 503 SER A C 1
ATOM 4059 O O . SER A 1 503 ? 34.781 12.297 -10.508 1 97.31 503 SER A O 1
ATOM 4061 N N . CYS A 1 504 ? 34.375 14.43 -11.086 1 97.62 504 CYS A N 1
ATOM 4062 C CA . CYS A 1 504 ? 33.656 14.094 -12.305 1 97.62 504 CYS A CA 1
ATOM 4063 C C . CYS A 1 504 ? 34.562 13.375 -13.297 1 97.62 504 CYS A C 1
ATOM 4065 O O . CYS A 1 504 ? 34.156 12.367 -13.883 1 97.62 504 CYS A O 1
ATOM 4067 N N . LEU A 1 505 ? 35.781 13.938 -13.398 1 97.38 505 LEU A N 1
ATOM 4068 C CA . LEU A 1 505 ? 36.719 13.375 -14.352 1 97.38 505 LEU A CA 1
ATOM 4069 C C . LEU A 1 505 ? 37.188 12 -13.898 1 97.38 505 LEU A C 1
ATOM 4071 O O . LEU A 1 505 ? 37.406 11.109 -14.727 1 97.38 505 LEU A O 1
ATOM 4075 N N . TRP A 1 506 ? 37.375 11.859 -12.633 1 97.19 506 TRP A N 1
ATOM 4076 C CA . TRP A 1 506 ? 37.75 10.555 -12.102 1 97.19 506 TRP A CA 1
ATOM 4077 C C . TRP A 1 506 ? 36.719 9.5 -12.438 1 97.19 506 TRP A C 1
ATOM 4079 O O . TRP A 1 506 ? 37.062 8.391 -12.852 1 97.19 506 TRP A O 1
ATOM 4089 N N . ILE A 1 507 ? 35.469 9.781 -12.336 1 97.5 507 ILE A N 1
ATOM 4090 C CA . ILE A 1 507 ? 34.375 8.859 -12.617 1 97.5 507 ILE A CA 1
ATOM 4091 C C . ILE A 1 507 ? 34.344 8.555 -14.109 1 97.5 507 ILE A C 1
ATOM 4093 O O . ILE A 1 507 ? 34.188 7.395 -14.516 1 97.5 507 ILE A O 1
ATOM 4097 N N . ALA A 1 508 ? 34.438 9.641 -14.906 1 97.75 508 ALA A N 1
ATOM 4098 C CA . ALA A 1 508 ? 34.375 9.477 -16.359 1 97.75 508 ALA A CA 1
ATOM 4099 C C . ALA A 1 508 ? 35.531 8.602 -16.859 1 97.75 508 ALA A C 1
ATOM 4101 O O . ALA A 1 508 ? 35.312 7.691 -17.656 1 97.75 508 ALA A O 1
ATOM 4102 N N . ILE A 1 509 ? 36.719 8.852 -16.312 1 97.12 509 ILE A N 1
ATOM 4103 C CA . ILE A 1 509 ? 37.906 8.133 -16.766 1 97.12 509 ILE A CA 1
ATOM 4104 C C . ILE A 1 509 ? 37.844 6.676 -16.312 1 97.12 509 ILE A C 1
ATOM 4106 O O . ILE A 1 509 ? 38.125 5.766 -17.094 1 97.12 509 ILE A O 1
ATOM 4110 N N . ASN A 1 510 ? 37.406 6.379 -15.102 1 96.25 510 ASN A N 1
ATOM 4111 C CA . ASN A 1 510 ? 37.281 5.008 -14.617 1 96.25 510 ASN A CA 1
ATOM 4112 C C . ASN A 1 510 ? 36.188 4.246 -15.359 1 96.25 510 ASN A C 1
ATOM 4114 O O . ASN A 1 510 ? 36.344 3.053 -15.633 1 96.25 510 ASN A O 1
ATOM 4118 N N . THR A 1 511 ? 35.094 4.922 -15.625 1 95.44 511 THR A N 1
ATOM 4119 C CA . THR A 1 511 ? 34.031 4.277 -16.375 1 95.44 511 THR A CA 1
ATOM 4120 C C . THR A 1 511 ? 34.5 3.922 -17.781 1 95.44 511 THR A C 1
ATOM 4122 O O . THR A 1 511 ? 34.156 2.861 -18.312 1 95.44 511 THR A O 1
ATOM 4125 N N . TYR A 1 512 ? 35.344 4.809 -18.359 1 95.5 512 TYR A N 1
ATOM 4126 C CA . TYR A 1 512 ? 35.844 4.586 -19.719 1 95.5 512 TYR A CA 1
ATOM 4127 C C . TYR A 1 512 ? 36.875 3.48 -19.734 1 95.5 512 TYR A C 1
ATOM 4129 O O . TYR A 1 512 ? 36.844 2.582 -20.578 1 95.5 512 TYR A O 1
ATOM 4137 N N . VAL A 1 513 ? 37.812 3.432 -18.781 1 95.56 513 VAL A N 1
ATOM 4138 C CA . VAL A 1 513 ? 38.938 2.523 -18.766 1 95.56 513 VAL A CA 1
ATOM 4139 C C . VAL A 1 513 ? 38.469 1.122 -18.375 1 95.56 513 VAL A C 1
ATOM 4141 O O . VAL A 1 513 ? 38.906 0.132 -18.984 1 95.56 513 VAL A O 1
ATOM 4144 N N . TYR A 1 514 ? 37.594 1.033 -17.406 1 93.06 514 TYR A N 1
ATOM 4145 C CA . TYR A 1 514 ? 37.188 -0.274 -16.906 1 93.06 514 TYR A CA 1
ATOM 4146 C C . TYR A 1 514 ? 35.844 -0.709 -17.484 1 93.06 514 TYR A C 1
ATOM 4148 O O . TYR A 1 514 ? 35.312 -1.756 -17.125 1 93.06 514 TYR A O 1
ATOM 4156 N N . GLU A 1 515 ? 35.25 0.072 -18.359 1 89.94 515 GLU A N 1
ATOM 4157 C CA . GLU A 1 515 ? 34.031 -0.227 -19.062 1 89.94 515 GLU A CA 1
ATOM 4158 C C . GLU A 1 515 ? 32.875 -0.484 -18.078 1 89.94 515 GLU A C 1
ATOM 4160 O O . GLU A 1 515 ? 32.156 -1.479 -18.203 1 89.94 515 GLU A O 1
ATOM 4165 N N . TYR A 1 516 ? 32.812 0.316 -17.094 1 92.44 516 TYR A N 1
ATOM 4166 C CA . TYR A 1 516 ? 31.703 0.248 -16.156 1 92.44 516 TYR A CA 1
ATOM 4167 C C . TYR A 1 516 ? 30.422 0.764 -16.797 1 92.44 516 TYR A C 1
ATOM 4169 O O . TYR A 1 516 ? 30.453 1.332 -17.891 1 92.44 516 TYR A O 1
ATOM 4177 N N . SER A 1 517 ? 29.297 0.439 -16.172 1 91.19 517 SER A N 1
ATOM 4178 C CA . SER A 1 517 ? 28.016 0.946 -16.641 1 91.19 517 SER A CA 1
ATOM 4179 C C . SER A 1 517 ? 27.844 2.426 -16.297 1 91.19 517 SER A C 1
ATOM 4181 O O . SER A 1 517 ? 28.359 2.896 -15.281 1 91.19 517 SER A O 1
ATOM 4183 N N . PRO A 1 518 ? 27.203 3.129 -17.141 1 91.62 518 PRO A N 1
ATOM 4184 C CA . PRO A 1 518 ? 27.031 4.559 -16.875 1 91.62 518 PRO A CA 1
ATOM 4185 C C . PRO A 1 518 ? 26.125 4.828 -15.68 1 91.62 518 PRO A C 1
ATOM 4187 O O . PRO A 1 518 ? 26.25 5.871 -15.031 1 91.62 518 PRO A O 1
ATOM 4190 N N . ILE A 1 519 ? 25.156 3.906 -15.453 1 90 519 ILE A N 1
ATOM 4191 C CA . ILE A 1 519 ? 24.281 3.994 -14.289 1 90 519 ILE A CA 1
ATOM 4192 C C . ILE A 1 519 ? 24.125 2.613 -13.656 1 90 519 ILE A C 1
ATOM 4194 O O . ILE A 1 519 ? 24.453 1.599 -14.273 1 90 519 ILE A O 1
ATOM 4198 N N . ILE A 1 520 ? 23.672 2.568 -12.375 1 85.5 520 ILE A N 1
ATOM 4199 C CA . ILE A 1 520 ? 23.469 1.3 -11.688 1 85.5 520 ILE A CA 1
ATOM 4200 C C . ILE A 1 520 ? 22.078 0.748 -12.031 1 85.5 520 ILE A C 1
ATOM 4202 O O . ILE A 1 520 ? 21.469 0.063 -11.211 1 85.5 520 ILE A O 1
ATOM 4206 N N . GLY A 1 521 ? 21.531 1.011 -13.117 1 77.5 521 GLY A N 1
ATOM 4207 C CA . GLY A 1 521 ? 20.281 0.468 -13.602 1 77.5 521 GLY A CA 1
ATOM 4208 C C . GLY A 1 521 ? 20.453 -0.632 -14.625 1 77.5 521 GLY A C 1
ATOM 4209 O O . GLY A 1 521 ? 21.578 -0.887 -15.086 1 77.5 521 GLY A O 1
ATOM 4210 N N . PHE A 1 522 ? 19.406 -1.32 -14.883 1 69.44 522 PHE A N 1
ATOM 4211 C CA . PHE A 1 522 ? 19.453 -2.439 -15.82 1 69.44 522 PHE A CA 1
ATOM 4212 C C . PHE A 1 522 ? 19.516 -1.942 -17.266 1 69.44 522 PHE A C 1
ATOM 4214 O O . PHE A 1 522 ? 18.5 -1.948 -17.969 1 69.44 522 PHE A O 1
ATOM 4221 N N . THR A 1 523 ? 20.734 -1.382 -17.641 1 65.88 523 THR A N 1
ATOM 4222 C CA . THR A 1 523 ? 20.875 -0.782 -18.953 1 65.88 523 THR A CA 1
ATOM 4223 C C . THR A 1 523 ? 21.406 -1.802 -19.969 1 65.88 523 THR A C 1
ATOM 4225 O O . THR A 1 523 ? 22.031 -1.434 -20.953 1 65.88 523 THR A O 1
ATOM 4228 N N . GLY A 1 524 ? 21.172 -3.037 -19.703 1 63.94 524 GLY A N 1
ATOM 4229 C CA . GLY A 1 524 ? 21.547 -4.039 -20.688 1 63.94 524 GLY A CA 1
ATOM 4230 C C . GLY A 1 524 ? 22.906 -4.641 -20.438 1 63.94 524 GLY A C 1
ATOM 4231 O O . GLY A 1 524 ? 23.297 -5.613 -21.078 1 63.94 524 GLY A O 1
ATOM 4232 N N . LYS A 1 525 ? 23.625 -4.027 -19.531 1 70.5 525 LYS A N 1
ATOM 4233 C CA . LYS A 1 525 ? 24.922 -4.617 -19.188 1 70.5 525 LYS A CA 1
ATOM 4234 C C . LYS A 1 525 ? 24.75 -5.844 -18.297 1 70.5 525 LYS A C 1
ATOM 4236 O O . LYS A 1 525 ? 23.672 -6.047 -17.703 1 70.5 525 LYS A O 1
ATOM 4241 N N . ASN A 1 526 ? 25.875 -6.508 -18.297 1 75.19 526 ASN A N 1
ATOM 4242 C CA . ASN A 1 526 ? 25.891 -7.699 -17.453 1 75.19 526 ASN A CA 1
ATOM 4243 C C . ASN A 1 526 ? 25.719 -7.348 -15.977 1 75.19 526 ASN A C 1
ATOM 4245 O O . ASN A 1 526 ? 26.125 -6.277 -15.539 1 75.19 526 ASN A O 1
ATOM 4249 N N . PHE A 1 527 ? 25.141 -8.227 -15.289 1 76.75 527 PHE A N 1
ATOM 4250 C CA . PHE A 1 527 ? 24.859 -8.023 -13.875 1 76.75 527 PHE A CA 1
ATOM 4251 C C . PHE A 1 527 ? 26.141 -7.836 -13.086 1 76.75 527 PHE A C 1
ATOM 4253 O O . PHE A 1 527 ? 26.203 -7.047 -12.141 1 76.75 527 PHE A O 1
ATOM 4260 N N . SER A 1 528 ? 27.156 -8.57 -13.492 1 79.25 528 SER A N 1
ATOM 4261 C CA . SER A 1 528 ? 28.438 -8.445 -12.797 1 79.25 528 SER A CA 1
ATOM 4262 C C . SER A 1 528 ? 29.031 -7.047 -12.969 1 79.25 528 SER A C 1
ATOM 4264 O O . SER A 1 528 ? 29.609 -6.496 -12.031 1 79.25 528 SER A O 1
ATOM 4266 N N . THR A 1 529 ? 28.828 -6.516 -14.164 1 85.69 529 THR A N 1
ATOM 4267 C CA . THR A 1 529 ? 29.312 -5.164 -14.422 1 85.69 529 THR A CA 1
ATOM 4268 C C . THR A 1 529 ? 28.547 -4.137 -13.602 1 85.69 529 THR A C 1
ATOM 4270 O O . THR A 1 529 ? 29.109 -3.15 -13.133 1 85.69 529 THR A O 1
ATOM 4273 N N . ILE A 1 530 ? 27.328 -4.379 -13.461 1 87.25 530 ILE A N 1
ATOM 4274 C CA . ILE A 1 530 ? 26.5 -3.473 -12.688 1 87.25 530 ILE A CA 1
ATOM 4275 C C . ILE A 1 530 ? 26.906 -3.514 -11.219 1 87.25 530 ILE A C 1
ATOM 4277 O O . ILE A 1 530 ? 26.984 -2.475 -10.555 1 87.25 530 ILE A O 1
ATOM 4281 N N . ILE A 1 531 ? 27.219 -4.664 -10.695 1 86.25 531 ILE A N 1
ATOM 4282 C CA . ILE A 1 531 ? 27.656 -4.816 -9.312 1 86.25 531 ILE A CA 1
ATOM 4283 C C . ILE A 1 531 ? 29.016 -4.16 -9.117 1 86.25 531 ILE A C 1
ATOM 4285 O O . ILE A 1 531 ? 29.266 -3.508 -8.102 1 86.25 531 ILE A O 1
ATOM 4289 N N . ASP A 1 532 ? 29.859 -4.305 -10.148 1 89.38 532 ASP A N 1
ATOM 4290 C CA . ASP A 1 532 ? 31.156 -3.65 -10.102 1 89.38 532 ASP A CA 1
ATOM 4291 C C . ASP A 1 532 ? 31.016 -2.131 -10.125 1 89.38 532 ASP A C 1
ATOM 4293 O O . ASP A 1 532 ? 31.734 -1.423 -9.422 1 89.38 532 ASP A O 1
ATOM 4297 N N . THR A 1 533 ? 30.125 -1.752 -10.953 1 92.81 533 THR A N 1
ATOM 4298 C CA . THR A 1 533 ? 29.875 -0.316 -11.008 1 92.81 533 THR A CA 1
ATOM 4299 C C . THR A 1 533 ? 29.375 0.198 -9.664 1 92.81 533 THR A C 1
ATOM 4301 O O . THR A 1 533 ? 29.734 1.295 -9.234 1 92.81 533 THR A O 1
ATOM 4304 N N . PHE A 1 534 ? 28.641 -0.588 -9 1 92.38 534 PHE A N 1
ATOM 4305 C CA . PHE A 1 534 ? 28.125 -0.224 -7.684 1 92.38 534 PHE A CA 1
ATOM 4306 C C . PHE A 1 534 ? 29.25 -0.163 -6.66 1 92.38 534 PHE A C 1
ATOM 4308 O O . PHE A 1 534 ? 29.375 0.812 -5.914 1 92.38 534 PHE A O 1
ATOM 4315 N N . ASP A 1 535 ? 30.125 -1.095 -6.668 1 92.38 535 ASP A N 1
ATOM 4316 C CA . ASP A 1 535 ? 31.141 -1.248 -5.641 1 92.38 535 ASP A CA 1
ATOM 4317 C C . ASP A 1 535 ? 32.281 -0.264 -5.859 1 92.38 535 ASP A C 1
ATOM 4319 O O . ASP A 1 535 ? 32.812 0.306 -4.902 1 92.38 535 ASP A O 1
ATOM 4323 N N . TYR A 1 536 ? 32.594 0.002 -7.133 1 94.38 536 TYR A N 1
ATOM 4324 C CA . TYR A 1 536 ? 33.844 0.719 -7.379 1 94.38 536 TYR A CA 1
ATOM 4325 C C . TYR A 1 536 ? 33.562 2.162 -7.789 1 94.38 536 TYR A C 1
ATOM 4327 O O . TYR A 1 536 ? 34.469 3 -7.773 1 94.38 536 TYR A O 1
ATOM 4335 N N . ILE A 1 537 ? 32.344 2.416 -8.109 1 95.38 537 ILE A N 1
ATOM 4336 C CA . ILE A 1 537 ? 32.062 3.783 -8.531 1 95.38 537 ILE A CA 1
ATOM 4337 C C . ILE A 1 537 ? 30.969 4.383 -7.633 1 95.38 537 ILE A C 1
ATOM 4339 O O . ILE A 1 537 ? 31.219 5.34 -6.902 1 95.38 537 ILE A O 1
ATOM 4343 N N . TYR A 1 538 ? 29.859 3.766 -7.539 1 94.88 538 TYR A N 1
ATOM 4344 C CA . TYR A 1 538 ? 28.672 4.383 -6.953 1 94.88 538 TYR A CA 1
ATOM 4345 C C . TYR A 1 538 ? 28.844 4.578 -5.449 1 94.88 538 TYR A C 1
ATOM 4347 O O . TYR A 1 538 ? 28.484 5.625 -4.906 1 94.88 538 TYR A O 1
ATOM 4355 N N . VAL A 1 539 ? 29.406 3.607 -4.711 1 95.38 539 VAL A N 1
ATOM 4356 C CA . VAL A 1 539 ? 29.453 3.684 -3.256 1 95.38 539 VAL A CA 1
ATOM 4357 C C . VAL A 1 539 ? 30.766 4.301 -2.805 1 95.38 539 VAL A C 1
ATOM 4359 O O . VAL A 1 539 ? 31.062 4.34 -1.609 1 95.38 539 VAL A O 1
ATOM 4362 N N . GLN A 1 540 ? 31.516 4.789 -3.783 1 95.56 540 GLN A N 1
ATOM 4363 C CA . GLN A 1 540 ? 32.781 5.445 -3.436 1 95.56 540 GLN A CA 1
ATOM 4364 C C . GLN A 1 540 ? 32.531 6.895 -3.021 1 95.56 540 GLN A C 1
ATOM 4366 O O . GLN A 1 540 ? 31.703 7.586 -3.604 1 95.56 540 GLN A O 1
ATOM 4371 N N . PRO A 1 541 ? 33.219 7.32 -1.985 1 96.25 541 PRO A N 1
ATOM 4372 C CA . PRO A 1 541 ? 33.031 8.688 -1.506 1 96.25 541 PRO A CA 1
ATOM 4373 C C . PRO A 1 541 ? 33.312 9.734 -2.578 1 96.25 541 PRO A C 1
ATOM 4375 O O . PRO A 1 541 ? 32.656 10.781 -2.621 1 96.25 541 PRO A O 1
ATOM 4378 N N . ILE A 1 542 ? 34.25 9.469 -3.482 1 95.5 542 ILE A N 1
ATOM 4379 C CA . ILE A 1 542 ? 34.656 10.422 -4.508 1 95.5 542 ILE A CA 1
ATOM 4380 C C . ILE A 1 542 ? 33.469 10.711 -5.434 1 95.5 542 ILE A C 1
ATOM 4382 O O . ILE A 1 542 ? 33.344 11.836 -5.926 1 95.5 542 ILE A O 1
ATOM 4386 N N . THR A 1 543 ? 32.625 9.789 -5.641 1 95.75 543 THR A N 1
ATOM 4387 C CA . THR A 1 543 ? 31.516 9.906 -6.559 1 95.75 543 THR A CA 1
ATOM 4388 C C . THR A 1 543 ? 30.516 10.945 -6.055 1 95.75 543 THR A C 1
ATOM 4390 O O . THR A 1 543 ? 29.906 11.672 -6.848 1 95.75 543 THR A O 1
ATOM 4393 N N . HIS A 1 544 ? 30.328 11.07 -4.805 1 95.88 544 HIS A N 1
ATOM 4394 C CA . HIS A 1 544 ? 29.281 11.93 -4.242 1 95.88 544 HIS A CA 1
ATOM 4395 C C . HIS A 1 544 ? 29.891 13.211 -3.666 1 95.88 544 HIS A C 1
ATOM 4397 O O . HIS A 1 544 ? 29.156 14.117 -3.273 1 95.88 544 HIS A O 1
ATOM 4403 N N . SER A 1 545 ? 31.234 13.281 -3.639 1 97.12 545 SER A N 1
ATOM 4404 C CA . SER A 1 545 ? 31.906 14.469 -3.123 1 97.12 545 SER A CA 1
ATOM 4405 C C . SER A 1 545 ? 31.625 15.688 -3.998 1 97.12 545 SER A C 1
ATOM 4407 O O . SER A 1 545 ? 31.5 16.797 -3.494 1 97.12 545 SER A O 1
ATOM 4409 N N . GLY A 1 546 ? 31.547 15.422 -5.324 1 96.75 546 GLY A N 1
ATOM 4410 C CA . GLY A 1 546 ? 31.25 16.531 -6.223 1 96.75 546 GLY A CA 1
ATOM 4411 C C . GLY A 1 546 ? 29.969 17.25 -5.879 1 96.75 546 GLY A C 1
ATOM 4412 O O . GLY A 1 546 ? 29.938 18.484 -5.848 1 96.75 546 GLY A O 1
ATOM 4413 N N . CYS A 1 547 ? 28.953 16.531 -5.641 1 97.44 547 CYS A N 1
ATOM 4414 C CA . CYS A 1 547 ? 27.672 17.125 -5.293 1 97.44 547 CYS A CA 1
ATOM 4415 C C . CYS A 1 547 ? 27.719 17.812 -3.932 1 97.44 547 CYS A C 1
ATOM 4417 O O . CYS A 1 547 ? 27.094 18.844 -3.725 1 97.44 547 CYS A O 1
ATOM 4419 N N . TYR A 1 548 ? 28.438 17.219 -3.02 1 97.88 548 TYR A N 1
ATOM 4420 C CA . TYR A 1 548 ? 28.641 17.797 -1.696 1 97.88 548 TYR A CA 1
ATOM 4421 C C . TYR A 1 548 ? 29.328 19.156 -1.795 1 97.88 548 TYR A C 1
ATOM 4423 O O . TYR A 1 548 ? 28.891 20.125 -1.17 1 97.88 548 TYR A O 1
ATOM 4431 N N . PHE A 1 549 ? 30.375 19.266 -2.6 1 98.12 549 PHE A N 1
ATOM 4432 C CA . PHE A 1 549 ? 31.156 20.5 -2.787 1 98.12 549 PHE A CA 1
ATOM 4433 C C . PHE A 1 549 ? 30.328 21.547 -3.521 1 98.12 549 PHE A C 1
ATOM 4435 O O . PHE A 1 549 ? 30.391 22.734 -3.203 1 98.12 549 PHE A O 1
ATOM 4442 N N . LEU A 1 550 ? 29.578 21.062 -4.441 1 97.56 550 LEU A N 1
ATOM 4443 C CA . LEU A 1 550 ? 28.688 21.984 -5.129 1 97.56 550 LEU A CA 1
ATOM 4444 C C . LEU A 1 550 ? 27.688 22.594 -4.152 1 97.56 550 LEU A C 1
ATOM 4446 O O . LEU A 1 550 ? 27.312 23.766 -4.297 1 97.56 550 LEU A O 1
ATOM 4450 N N . GLY A 1 551 ? 27.203 21.812 -3.203 1 98.19 551 GLY A N 1
ATOM 4451 C CA . GLY A 1 551 ? 26.328 22.328 -2.164 1 98.19 551 GLY A CA 1
ATOM 4452 C C . GLY A 1 551 ? 26.969 23.422 -1.338 1 98.19 551 GLY A C 1
ATOM 4453 O O . GLY A 1 551 ? 26.328 24.438 -1.053 1 98.19 551 GLY A O 1
ATOM 4454 N N . ILE A 1 552 ? 28.219 23.281 -1.002 1 97.88 552 ILE A N 1
ATOM 4455 C CA . ILE A 1 552 ? 28.953 24.281 -0.243 1 97.88 552 ILE A CA 1
ATOM 4456 C C . ILE A 1 552 ? 29.078 25.562 -1.068 1 97.88 552 ILE A C 1
ATOM 4458 O O . ILE A 1 552 ? 28.875 26.672 -0.554 1 97.88 552 ILE A O 1
ATOM 4462 N N . MET A 1 553 ? 29.375 25.375 -2.307 1 97.5 553 MET A N 1
ATOM 4463 C CA . MET A 1 553 ? 29.484 26.531 -3.195 1 97.5 553 MET A CA 1
ATOM 4464 C C . MET A 1 553 ? 28.141 27.234 -3.332 1 97.5 553 MET A C 1
ATOM 4466 O O . MET A 1 553 ? 28.078 28.469 -3.389 1 97.5 553 MET A O 1
ATOM 4470 N N . CYS A 1 554 ? 27.141 26.453 -3.396 1 97.06 554 CYS A N 1
ATOM 4471 C CA . CYS A 1 554 ? 25.797 27.016 -3.479 1 97.06 554 CYS A CA 1
ATOM 4472 C C . CYS A 1 554 ? 25.5 27.875 -2.254 1 97.06 554 CYS A C 1
ATOM 4474 O O . CYS A 1 554 ? 24.906 28.953 -2.375 1 97.06 554 CYS A O 1
ATOM 4476 N N . ALA A 1 555 ? 25.891 27.391 -1.104 1 97.25 555 ALA A N 1
ATOM 4477 C CA . ALA A 1 555 ? 25.672 28.141 0.125 1 97.25 555 ALA A CA 1
ATOM 4478 C C . ALA A 1 555 ? 26.391 29.5 0.065 1 97.25 555 ALA A C 1
ATOM 4480 O O . ALA A 1 555 ? 25.812 30.516 0.447 1 97.25 555 ALA A O 1
ATOM 4481 N N . TYR A 1 556 ? 27.594 29.5 -0.422 1 96.38 556 TYR A N 1
ATOM 4482 C CA . TYR A 1 556 ? 28.375 30.719 -0.539 1 96.38 556 TYR A CA 1
ATOM 4483 C C . TYR A 1 556 ? 27.719 31.703 -1.508 1 96.38 556 TYR A C 1
ATOM 4485 O O . TYR A 1 556 ? 27.578 32.875 -1.205 1 96.38 556 TYR A O 1
ATOM 4493 N N . VAL A 1 557 ? 27.297 31.172 -2.625 1 95.44 557 VAL A N 1
ATOM 4494 C CA . VAL A 1 557 ? 26.688 32 -3.66 1 95.44 557 VAL A CA 1
ATOM 4495 C C . VAL A 1 557 ? 25.359 32.562 -3.168 1 95.44 557 VAL A C 1
ATOM 4497 O O . VAL A 1 557 ? 25.016 33.719 -3.449 1 95.44 557 VAL A O 1
ATOM 4500 N N . CYS A 1 558 ? 24.625 31.812 -2.457 1 95.06 558 CYS A N 1
ATOM 4501 C CA . CYS A 1 558 ? 23.328 32.25 -1.957 1 95.06 558 CYS A CA 1
ATOM 4502 C C . CYS A 1 558 ? 23.469 33.344 -0.918 1 95.06 558 CYS A C 1
ATOM 4504 O O . CYS A 1 558 ? 22.672 34.281 -0.897 1 95.06 558 CYS A O 1
ATOM 4506 N N . LEU A 1 559 ? 24.469 33.219 -0.056 1 93.94 559 LEU A N 1
ATOM 4507 C CA . LEU A 1 559 ? 24.625 34.188 1.027 1 93.94 559 LEU A CA 1
ATOM 4508 C C . LEU A 1 559 ? 25.219 35.5 0.51 1 93.94 559 LEU A C 1
ATOM 4510 O O . LEU A 1 559 ? 25.016 36.531 1.111 1 93.94 559 LEU A O 1
ATOM 4514 N N . HIS A 1 560 ? 25.891 35.469 -0.633 1 92.44 560 HIS A N 1
ATOM 4515 C CA . HIS A 1 560 ? 26.5 36.656 -1.185 1 92.44 560 HIS A CA 1
ATOM 4516 C C . HIS A 1 560 ? 25.781 37.125 -2.451 1 92.44 560 HIS A C 1
ATOM 4518 O O . HIS A 1 560 ? 26.203 38.062 -3.096 1 92.44 560 HIS A O 1
ATOM 4524 N N . GLY A 1 561 ? 24.766 36.406 -2.73 1 90.75 561 GLY A N 1
ATOM 4525 C CA . GLY A 1 561 ? 24.078 36.688 -3.984 1 90.75 561 GLY A CA 1
ATOM 4526 C C . GLY A 1 561 ? 22.953 37.688 -3.84 1 90.75 561 GLY A C 1
ATOM 4527 O O . GLY A 1 561 ? 22.672 38.156 -2.738 1 90.75 561 GLY A O 1
ATOM 4528 N N . LYS A 1 562 ? 22.438 38.094 -5.086 1 92.25 562 LYS A N 1
ATOM 4529 C CA . LYS A 1 562 ? 21.312 39.031 -5.152 1 92.25 562 LYS A CA 1
ATOM 4530 C C . LYS A 1 562 ? 20.219 38.531 -6.094 1 92.25 562 LYS A C 1
ATOM 4532 O O . LYS A 1 562 ? 20.422 37.531 -6.801 1 92.25 562 LYS A O 1
ATOM 4537 N N . ARG A 1 563 ? 19.062 39.125 -6 1 94 563 ARG A N 1
ATOM 4538 C CA . ARG A 1 563 ? 17.969 38.781 -6.895 1 94 563 ARG A CA 1
ATOM 4539 C C . ARG A 1 563 ? 18.328 39.062 -8.344 1 94 563 ARG A C 1
ATOM 4541 O O . ARG A 1 563 ? 18.938 40.094 -8.633 1 94 563 ARG A O 1
ATOM 4548 N N . LEU A 1 564 ? 18.031 38.188 -9.172 1 94.69 564 LEU A N 1
ATOM 4549 C CA . LEU A 1 564 ? 18.375 38.344 -10.586 1 94.69 564 LEU A CA 1
ATOM 4550 C C . LEU A 1 564 ? 17.219 38.938 -11.375 1 94.69 564 LEU A C 1
ATOM 4552 O O . LEU A 1 564 ? 16.078 38.938 -10.891 1 94.69 564 LEU A O 1
ATOM 4556 N N . GLN A 1 565 ? 17.547 39.406 -12.609 1 94.69 565 GLN A N 1
ATOM 4557 C CA . GLN A 1 565 ? 16.516 39.969 -13.492 1 94.69 565 GLN A CA 1
ATOM 4558 C C . GLN A 1 565 ? 15.617 38.875 -14.055 1 94.69 565 GLN A C 1
ATOM 4560 O O . GLN A 1 565 ? 15.992 37.688 -14.086 1 94.69 565 GLN A O 1
ATOM 4565 N N . TRP A 1 566 ? 14.492 39.25 -14.484 1 90.19 566 TRP A N 1
ATOM 4566 C CA . TRP A 1 566 ? 13.469 38.281 -14.883 1 90.19 566 TRP A CA 1
ATOM 4567 C C . TRP A 1 566 ? 13.945 37.438 -16.047 1 90.19 566 TRP A C 1
ATOM 4569 O O . TRP A 1 566 ? 13.609 36.25 -16.141 1 90.19 566 TRP A O 1
ATOM 4579 N N . TYR A 1 567 ? 14.656 37.969 -17.094 1 92.25 567 TYR A N 1
ATOM 4580 C CA . TYR A 1 567 ? 15.109 37.219 -18.25 1 92.25 567 TYR A CA 1
ATOM 4581 C C . TYR A 1 567 ? 16.172 36.188 -17.859 1 92.25 567 TYR A C 1
ATOM 4583 O O . TYR A 1 567 ? 16.219 35.094 -18.406 1 92.25 567 TYR A O 1
ATOM 4591 N N . THR A 1 568 ? 17.031 36.625 -16.906 1 94.56 568 THR A N 1
ATOM 4592 C CA . THR A 1 568 ? 18.047 35.688 -16.406 1 94.56 568 THR A CA 1
ATOM 4593 C C . THR A 1 568 ? 17.391 34.594 -15.594 1 94.56 568 THR A C 1
ATOM 4595 O O . THR A 1 568 ? 17.828 33.438 -15.641 1 94.56 568 THR A O 1
ATOM 4598 N N . GLN A 1 569 ? 16.375 34.938 -14.867 1 94.56 569 GLN A N 1
ATOM 4599 C CA . GLN A 1 569 ? 15.648 33.906 -14.102 1 94.56 569 GLN A CA 1
ATOM 4600 C C . GLN A 1 569 ? 15.023 32.875 -15.023 1 94.56 569 GLN A C 1
ATOM 4602 O O . GLN A 1 569 ? 15.117 31.672 -14.758 1 94.56 569 GLN A O 1
ATOM 4607 N N . THR A 1 570 ? 14.367 33.344 -16.078 1 93.06 570 THR A N 1
ATOM 4608 C CA . THR A 1 570 ? 13.711 32.438 -17.016 1 93.06 570 THR A CA 1
ATOM 4609 C C . THR A 1 570 ? 14.727 31.516 -17.672 1 93.06 570 THR A C 1
ATOM 4611 O O . THR A 1 570 ? 14.461 30.328 -17.844 1 93.06 570 THR A O 1
ATOM 4614 N N . LEU A 1 571 ? 15.805 32.094 -18.031 1 93.75 571 LEU A N 1
ATOM 4615 C CA . LEU A 1 571 ? 16.859 31.266 -18.625 1 93.75 571 LEU A CA 1
ATOM 4616 C C . LEU A 1 571 ? 17.344 30.203 -17.641 1 93.75 571 LEU A C 1
ATOM 4618 O O . LEU A 1 571 ? 17.562 29.062 -18.031 1 93.75 571 LEU A O 1
ATOM 4622 N N . CYS A 1 572 ? 17.531 30.562 -16.406 1 94.12 572 CYS A N 1
ATOM 4623 C CA . CYS A 1 572 ? 17.984 29.625 -15.391 1 94.12 572 CYS A CA 1
ATOM 4624 C C . CYS A 1 572 ? 16.969 28.516 -15.156 1 94.12 572 CYS A C 1
ATOM 4626 O O . CYS A 1 572 ? 17.328 27.359 -14.961 1 94.12 572 CYS A O 1
ATOM 4628 N N . TRP A 1 573 ? 15.695 28.875 -15.156 1 94 573 TRP A N 1
ATOM 4629 C CA . TRP A 1 573 ? 14.641 27.875 -14.984 1 94 573 TRP A CA 1
ATOM 4630 C C . TRP A 1 573 ? 14.617 26.906 -16.156 1 94 573 TRP A C 1
ATOM 4632 O O . TRP A 1 573 ? 14.484 25.688 -15.961 1 94 573 TRP A O 1
ATOM 4642 N N . VAL A 1 574 ? 14.742 27.391 -17.375 1 93.44 574 VAL A N 1
ATOM 4643 C CA . VAL A 1 574 ? 14.727 26.562 -18.562 1 93.44 574 VAL A CA 1
ATOM 4644 C C . VAL A 1 574 ? 15.938 25.625 -18.562 1 93.44 574 VAL A C 1
ATOM 4646 O O . VAL A 1 574 ? 15.812 24.438 -18.875 1 93.44 574 VAL A O 1
ATOM 4649 N N . LEU A 1 575 ? 17.031 26.172 -18.203 1 92.88 575 LEU A N 1
ATOM 4650 C CA . LEU A 1 575 ? 18.25 25.375 -18.156 1 92.88 575 LEU A CA 1
ATOM 4651 C C . LEU A 1 575 ? 18.156 24.328 -17.047 1 92.88 575 LEU A C 1
ATOM 4653 O O . LEU A 1 575 ? 18.578 23.172 -17.234 1 92.88 575 LEU A O 1
ATOM 4657 N N . ALA A 1 576 ? 17.688 24.75 -15.914 1 93.56 576 ALA A N 1
ATOM 4658 C CA . ALA A 1 576 ? 17.547 23.828 -14.797 1 93.56 576 ALA A CA 1
ATOM 4659 C C . ALA A 1 576 ? 16.609 22.672 -15.141 1 93.56 576 ALA A C 1
ATOM 4661 O O . ALA A 1 576 ? 16.953 21.5 -14.945 1 93.56 576 ALA A O 1
ATOM 4662 N N . HIS A 1 577 ? 15.469 22.984 -15.703 1 92.44 577 HIS A N 1
ATOM 4663 C CA . HIS A 1 577 ? 14.492 21.969 -16.078 1 92.44 577 HIS A CA 1
ATOM 4664 C C . HIS A 1 577 ? 14.984 21.141 -17.266 1 92.44 577 HIS A C 1
ATOM 4666 O O . HIS A 1 577 ? 14.758 19.938 -17.312 1 92.44 577 HIS A O 1
ATOM 4672 N N . GLY A 1 578 ? 15.508 21.812 -18.188 1 92.69 578 GLY A N 1
ATOM 4673 C CA . GLY A 1 578 ? 16.047 21.125 -19.344 1 92.69 578 GLY A CA 1
ATOM 4674 C C . GLY A 1 578 ? 17.141 20.125 -19 1 92.69 578 GLY A C 1
ATOM 4675 O O . GLY A 1 578 ? 17.125 18.984 -19.469 1 92.69 578 GLY A O 1
ATOM 4676 N N . CYS A 1 579 ? 18.047 20.531 -18.141 1 92.38 579 CYS A N 1
ATOM 4677 C CA . CYS A 1 579 ? 19.156 19.672 -17.734 1 92.38 579 CYS A CA 1
ATOM 4678 C C . CYS A 1 579 ? 18.656 18.5 -16.906 1 92.38 579 CYS A C 1
ATOM 4680 O O . CYS A 1 579 ? 19.062 17.359 -17.109 1 92.38 579 CYS A O 1
ATOM 4682 N N . ALA A 1 580 ? 17.812 18.812 -15.992 1 93.06 580 ALA A N 1
ATOM 4683 C CA . ALA A 1 580 ? 17.266 17.766 -15.148 1 93.06 580 ALA A CA 1
ATOM 4684 C C . ALA A 1 580 ? 16.484 16.75 -15.969 1 93.06 580 ALA A C 1
ATOM 4686 O O . ALA A 1 580 ? 16.609 15.531 -15.758 1 93.06 580 ALA A O 1
ATOM 4687 N N . SER A 1 581 ? 15.641 17.219 -16.938 1 94.12 581 SER A N 1
ATOM 4688 C CA . SER A 1 581 ? 14.859 16.344 -17.797 1 94.12 581 SER A CA 1
ATOM 4689 C C . SER A 1 581 ? 15.766 15.5 -18.688 1 94.12 581 SER A C 1
ATOM 4691 O O . SER A 1 581 ? 15.5 14.312 -18.922 1 94.12 581 SER A O 1
ATOM 4693 N N . TYR A 1 582 ? 16.734 16.172 -19.125 1 93.44 582 TYR A N 1
ATOM 4694 C CA . TYR A 1 582 ? 17.672 15.438 -19.969 1 93.44 582 TYR A CA 1
ATOM 4695 C C . TYR A 1 582 ? 18.312 14.281 -19.203 1 93.44 582 TYR A C 1
ATOM 4697 O O . TYR A 1 582 ? 18.344 13.148 -19.688 1 93.44 582 TYR A O 1
ATOM 4705 N N . VAL A 1 583 ? 18.781 14.508 -18.031 1 94.56 583 VAL A N 1
ATOM 4706 C CA . VAL A 1 583 ? 19.484 13.5 -17.234 1 94.56 583 VAL A CA 1
ATOM 4707 C C . VAL A 1 583 ? 18.531 12.359 -16.906 1 94.56 583 VAL A C 1
ATOM 4709 O O . VAL A 1 583 ? 18.906 11.188 -17 1 94.56 583 VAL A O 1
ATOM 4712 N N . ILE A 1 584 ? 17.266 12.633 -16.625 1 93.69 584 ILE A N 1
ATOM 4713 C CA . ILE A 1 584 ? 16.312 11.633 -16.156 1 93.69 584 ILE A CA 1
ATOM 4714 C C . ILE A 1 584 ? 15.781 10.836 -17.344 1 93.69 584 ILE A C 1
ATOM 4716 O O . ILE A 1 584 ? 15.648 9.609 -17.266 1 93.69 584 ILE A O 1
ATOM 4720 N N . PHE A 1 585 ? 15.539 11.461 -18.531 1 93.88 585 PHE A N 1
ATOM 4721 C CA . PHE A 1 585 ? 14.727 10.812 -19.562 1 93.88 585 PHE A CA 1
ATOM 4722 C C . PHE A 1 585 ? 15.609 10.32 -20.703 1 93.88 585 PHE A C 1
ATOM 4724 O O . PHE A 1 585 ? 15.164 9.516 -21.531 1 93.88 585 PHE A O 1
ATOM 4731 N N . ILE A 1 586 ? 16.844 10.75 -20.719 1 91.88 586 ILE A N 1
ATOM 4732 C CA . ILE A 1 586 ? 17.703 10.328 -21.828 1 91.88 586 ILE A CA 1
ATOM 4733 C C . ILE A 1 586 ? 17.938 8.82 -21.75 1 91.88 586 ILE A C 1
ATOM 4735 O O . ILE A 1 586 ? 18.188 8.18 -22.781 1 91.88 586 ILE A O 1
ATOM 4739 N N . THR A 1 587 ? 17.812 8.211 -20.656 1 90.88 587 THR A N 1
ATOM 4740 C CA . THR A 1 587 ? 18.109 6.801 -20.438 1 90.88 587 THR A CA 1
ATOM 4741 C C . THR A 1 587 ? 17.062 5.922 -21.109 1 90.88 587 THR A C 1
ATOM 4743 O O . THR A 1 587 ? 17.281 4.727 -21.328 1 90.88 587 THR A O 1
ATOM 4746 N N . VAL A 1 588 ? 15.898 6.488 -21.453 1 89.88 588 VAL A N 1
ATOM 4747 C CA . VAL A 1 588 ? 14.859 5.723 -22.141 1 89.88 588 VAL A CA 1
ATOM 4748 C C . VAL A 1 588 ? 15.398 5.191 -23.469 1 89.88 588 VAL A C 1
ATOM 4750 O O . VAL A 1 588 ? 15.062 4.074 -23.875 1 89.88 588 VAL A O 1
ATOM 4753 N N . ASN A 1 589 ? 16.266 5.965 -24.062 1 88.44 589 ASN A N 1
ATOM 4754 C CA . ASN A 1 589 ? 16.844 5.566 -25.344 1 88.44 589 ASN A CA 1
ATOM 4755 C C . ASN A 1 589 ? 17.812 4.391 -25.172 1 88.44 589 ASN A C 1
ATOM 4757 O O . ASN A 1 589 ? 17.984 3.592 -26.094 1 88.44 589 ASN A O 1
ATOM 4761 N N . TRP A 1 590 ? 18.375 4.301 -24.016 1 86.81 590 TRP A N 1
ATOM 4762 C CA . TRP A 1 590 ? 19.297 3.195 -23.766 1 86.81 590 TRP A CA 1
ATOM 4763 C C . TRP A 1 590 ? 18.531 1.879 -23.625 1 86.81 590 TRP A C 1
ATOM 4765 O O . TRP A 1 590 ? 19.031 0.827 -24.047 1 86.81 590 TRP A O 1
ATOM 4775 N N . TYR A 1 591 ? 17.359 1.947 -23.078 1 85 591 TYR A N 1
ATOM 4776 C CA . TYR A 1 591 ? 16.531 0.751 -22.938 1 85 591 TYR A CA 1
ATOM 4777 C C . TYR A 1 591 ? 15.898 0.35 -24.25 1 85 591 TYR A C 1
ATOM 4779 O O . TYR A 1 591 ? 15.703 -0.838 -24.531 1 85 591 TYR A O 1
ATOM 4787 N N . ARG A 1 592 ? 15.617 1.337 -25.094 1 83.88 592 ARG A N 1
ATOM 4788 C CA . ARG A 1 592 ? 14.93 1.085 -26.359 1 83.88 592 ARG A CA 1
ATOM 4789 C C . ARG A 1 592 ? 15.914 0.693 -27.453 1 83.88 592 ARG A C 1
ATOM 4791 O O . ARG A 1 592 ? 15.641 -0.196 -28.266 1 83.88 592 ARG A O 1
ATOM 4798 N N . TYR A 1 593 ? 17.094 1.348 -27.422 1 83.5 593 TYR A N 1
ATOM 4799 C CA . TYR A 1 593 ? 17.969 1.219 -28.578 1 83.5 593 TYR A CA 1
ATOM 4800 C C . TYR A 1 593 ? 19.359 0.741 -28.156 1 83.5 593 TYR A C 1
ATOM 4802 O O . TYR A 1 593 ? 20.234 0.531 -29.016 1 83.5 593 TYR A O 1
ATOM 4810 N N . GLY A 1 594 ? 19.609 0.486 -26.938 1 82.25 594 GLY A N 1
ATOM 4811 C CA . GLY A 1 594 ? 20.922 0.063 -26.484 1 82.25 594 GLY A CA 1
ATOM 4812 C C . GLY A 1 594 ? 21.766 1.212 -25.984 1 82.25 594 GLY A C 1
ATOM 4813 O O . GLY A 1 594 ? 21.438 2.379 -26.188 1 82.25 594 GLY A O 1
ATOM 4814 N N . LEU A 1 595 ? 22.891 0.906 -25.359 1 86.38 595 LEU A N 1
ATOM 4815 C CA . LEU A 1 595 ? 23.781 1.894 -24.781 1 86.38 595 LEU A CA 1
ATOM 4816 C C . LEU A 1 595 ? 24.516 2.684 -25.859 1 86.38 595 LEU A C 1
ATOM 4818 O O . LEU A 1 595 ? 24.844 2.137 -26.906 1 86.38 595 LEU A O 1
ATOM 4822 N N . PRO A 1 596 ? 24.734 3.953 -25.578 1 87.19 596 PRO A N 1
ATOM 4823 C CA . PRO A 1 596 ? 25.5 4.75 -26.547 1 87.19 596 PRO A CA 1
ATOM 4824 C C . PRO A 1 596 ? 26.984 4.379 -26.578 1 87.19 596 PRO A C 1
ATOM 4826 O O . PRO A 1 596 ? 27.406 3.467 -25.875 1 87.19 596 PRO A O 1
ATOM 4829 N N . GLY A 1 597 ? 27.766 5.074 -27.312 1 88.31 597 GLY A N 1
ATOM 4830 C CA . GLY A 1 597 ? 29.188 4.82 -27.406 1 88.31 597 GLY A CA 1
ATOM 4831 C C . GLY A 1 597 ? 29.922 4.957 -26.094 1 88.31 597 GLY A C 1
ATOM 4832 O O . GLY A 1 597 ? 29.406 5.586 -25.156 1 88.31 597 GLY A O 1
ATOM 4833 N N . PRO A 1 598 ? 31.047 4.348 -25.938 1 91.31 598 PRO A N 1
ATOM 4834 C CA . PRO A 1 598 ? 31.781 4.355 -24.672 1 91.31 598 PRO A CA 1
ATOM 4835 C C . PRO A 1 598 ? 32.094 5.766 -24.172 1 91.31 598 PRO A C 1
ATOM 4837 O O . PRO A 1 598 ? 32.062 6.027 -22.969 1 91.31 598 PRO A O 1
ATOM 4840 N N . LEU A 1 599 ? 32.438 6.652 -25.047 1 93.88 599 LEU A N 1
ATOM 4841 C CA . LEU A 1 599 ? 32.781 8.016 -24.641 1 93.88 599 LEU A CA 1
ATOM 4842 C C . LEU A 1 599 ? 31.531 8.734 -24.109 1 93.88 599 LEU A C 1
ATOM 4844 O O . LEU A 1 599 ? 31.594 9.398 -23.078 1 93.88 599 LEU A O 1
ATOM 4848 N N . GLU A 1 600 ? 30.453 8.562 -24.797 1 93.12 600 GLU A N 1
ATOM 4849 C CA . GLU A 1 600 ? 29.219 9.211 -24.375 1 93.12 600 GLU A CA 1
ATOM 4850 C C . GLU A 1 600 ? 28.734 8.664 -23.031 1 93.12 600 GLU A C 1
ATOM 4852 O O . GLU A 1 600 ? 28.266 9.422 -22.188 1 93.12 600 GLU A O 1
ATOM 4857 N N . GLN A 1 601 ? 28.812 7.41 -22.875 1 92.69 601 GLN A N 1
ATOM 4858 C CA . GLN A 1 601 ? 28.375 6.797 -21.625 1 92.69 601 GLN A CA 1
ATOM 4859 C C . GLN A 1 601 ? 29.266 7.234 -20.453 1 92.69 601 GLN A C 1
ATOM 4861 O O . GLN A 1 601 ? 28.781 7.469 -19.344 1 92.69 601 GLN A O 1
ATOM 4866 N N . SER A 1 602 ? 30.547 7.348 -20.766 1 95.88 602 SER A N 1
ATOM 4867 C CA . SER A 1 602 ? 31.484 7.742 -19.719 1 95.88 602 SER A CA 1
ATOM 4868 C C . SER A 1 602 ? 31.281 9.203 -19.312 1 95.88 602 SER A C 1
ATOM 4870 O O . SER A 1 602 ? 31.406 9.547 -18.141 1 95.88 602 SER A O 1
ATOM 4872 N N . LEU A 1 603 ? 31 10.031 -20.266 1 96 603 LEU A N 1
ATOM 4873 C CA . LEU A 1 603 ? 30.734 11.438 -19.969 1 96 603 LEU A CA 1
ATOM 4874 C C . LEU A 1 603 ? 29.453 11.586 -19.172 1 96 603 LEU A C 1
ATOM 4876 O O . LEU A 1 603 ? 29.375 12.398 -18.25 1 96 603 LEU A O 1
ATOM 4880 N N . TYR A 1 604 ? 28.484 10.812 -19.609 1 95.44 604 TYR A N 1
ATOM 4881 C CA . TYR A 1 604 ? 27.25 10.828 -18.828 1 95.44 604 TYR A CA 1
ATOM 4882 C C . TYR A 1 604 ? 27.484 10.375 -17.391 1 95.44 604 TYR A C 1
ATOM 4884 O O . TYR A 1 604 ? 27 10.992 -16.453 1 95.44 604 TYR A O 1
ATOM 4892 N N . ALA A 1 605 ? 28.234 9.312 -17.219 1 95.94 605 ALA A N 1
ATOM 4893 C CA . ALA A 1 605 ? 28.531 8.766 -15.898 1 95.94 605 ALA A CA 1
ATOM 4894 C C . ALA A 1 605 ? 29.234 9.797 -15.016 1 95.94 605 ALA A C 1
ATOM 4896 O O . ALA A 1 605 ? 28.953 9.898 -13.82 1 95.94 605 ALA A O 1
ATOM 4897 N N . GLY A 1 606 ? 30.062 10.578 -15.594 1 97.19 606 GLY A N 1
ATOM 4898 C CA . GLY A 1 606 ? 30.875 11.516 -14.828 1 97.19 606 GLY A CA 1
ATOM 4899 C C . GLY A 1 606 ? 30.141 12.789 -14.484 1 97.19 606 GLY A C 1
ATOM 4900 O O . GLY A 1 606 ? 30.375 13.375 -13.422 1 97.19 606 GLY A O 1
ATOM 4901 N N . PHE A 1 607 ? 29.203 13.18 -15.328 1 97 607 PHE A N 1
ATOM 4902 C CA . PHE A 1 607 ? 28.719 14.555 -15.172 1 97 607 PHE A CA 1
ATOM 4903 C C . PHE A 1 607 ? 27.234 14.578 -14.859 1 97 607 PHE A C 1
ATOM 4905 O O . PHE A 1 607 ? 26.688 15.625 -14.492 1 97 607 PHE A O 1
ATOM 4912 N N . HIS A 1 608 ? 26.516 13.484 -14.945 1 96.25 608 HIS A N 1
ATOM 4913 C CA . HIS A 1 608 ? 25.062 13.516 -14.836 1 96.25 608 HIS A CA 1
ATOM 4914 C C . HIS A 1 608 ? 24.625 13.961 -13.438 1 96.25 608 HIS A C 1
ATOM 4916 O O . HIS A 1 608 ? 23.641 14.68 -13.297 1 96.25 608 HIS A O 1
ATOM 4922 N N . ARG A 1 609 ? 25.375 13.617 -12.406 1 96.88 609 ARG A N 1
ATOM 4923 C CA . ARG A 1 609 ? 24.984 13.969 -11.039 1 96.88 609 ARG A CA 1
ATOM 4924 C C . ARG A 1 609 ? 25.109 15.469 -10.805 1 96.88 609 ARG A C 1
ATOM 4926 O O . ARG A 1 609 ? 24.234 16.078 -10.188 1 96.88 609 ARG A O 1
ATOM 4933 N N . ILE A 1 610 ? 26.156 16.031 -11.297 1 96.69 610 ILE A N 1
ATOM 4934 C CA . ILE A 1 610 ? 26.391 17.469 -11.133 1 96.69 610 ILE A CA 1
ATOM 4935 C C . ILE A 1 610 ? 25.391 18.266 -11.953 1 96.69 610 ILE A C 1
ATOM 4937 O O . ILE A 1 610 ? 24.859 19.266 -11.492 1 96.69 610 ILE A O 1
ATOM 4941 N N . ILE A 1 611 ? 25.141 17.781 -13.125 1 96 611 ILE A N 1
ATOM 4942 C CA . ILE A 1 611 ? 24.203 18.469 -14.008 1 96 611 ILE A CA 1
ATOM 4943 C C . ILE A 1 611 ? 22.812 18.469 -13.375 1 96 611 ILE A C 1
ATOM 4945 O O . ILE A 1 611 ? 22.109 19.484 -13.391 1 96 611 ILE A O 1
ATOM 4949 N N . PHE A 1 612 ? 22.422 17.422 -12.82 1 96.19 612 PHE A N 1
ATOM 4950 C CA . PHE A 1 612 ? 21.109 17.328 -12.18 1 96.19 612 PHE A CA 1
ATOM 4951 C C . PHE A 1 612 ? 21.047 18.234 -10.953 1 96.19 612 PHE A C 1
ATOM 4953 O O . PHE A 1 612 ? 20.062 18.953 -10.766 1 96.19 612 PHE A O 1
ATOM 4960 N N . THR A 1 613 ? 22.047 18.188 -10.102 1 95.88 613 THR A N 1
ATOM 4961 C CA . THR A 1 613 ? 22.047 18.938 -8.852 1 95.88 613 THR A CA 1
ATOM 4962 C C . THR A 1 613 ? 22.156 20.438 -9.117 1 95.88 613 THR A C 1
ATOM 4964 O O . THR A 1 613 ? 21.828 21.25 -8.242 1 95.88 613 THR A O 1
ATOM 4967 N N . PHE A 1 614 ? 22.547 20.781 -10.32 1 93.19 614 PHE A N 1
ATOM 4968 C CA . PHE A 1 614 ? 22.516 22.188 -10.703 1 93.19 614 PHE A CA 1
ATOM 4969 C C . PHE A 1 614 ? 21.078 22.703 -10.711 1 93.19 614 PHE A C 1
ATOM 4971 O O . PHE A 1 614 ? 20.844 23.891 -10.43 1 93.19 614 PHE A O 1
ATOM 4978 N N . GLY A 1 615 ? 20.156 21.844 -11.102 1 93.56 615 GLY A N 1
ATOM 4979 C CA . GLY A 1 615 ? 18.75 22.203 -10.977 1 93.56 615 GLY A CA 1
ATOM 4980 C C . GLY A 1 615 ? 18.344 22.516 -9.555 1 93.56 615 GLY A C 1
ATOM 4981 O O . GLY A 1 615 ? 17.594 23.469 -9.305 1 93.56 615 GLY A O 1
ATOM 4982 N N . LEU A 1 616 ? 18.891 21.766 -8.648 1 95 616 LEU A N 1
ATOM 4983 C CA . LEU A 1 616 ? 18.609 22 -7.234 1 95 616 LEU A CA 1
ATOM 4984 C C . LEU A 1 616 ? 19.297 23.281 -6.758 1 95 616 LEU A C 1
ATOM 4986 O O . LEU A 1 616 ? 18.75 24 -5.914 1 95 616 LEU A O 1
ATOM 4990 N N . PHE A 1 617 ? 20.484 23.516 -7.293 1 96.94 617 PHE A N 1
ATOM 4991 C CA . PHE A 1 617 ? 21.203 24.766 -7.023 1 96.94 617 PHE A CA 1
ATOM 4992 C C . PHE A 1 617 ? 20.344 25.969 -7.328 1 96.94 617 PHE A C 1
ATOM 4994 O O . PHE A 1 617 ? 20.188 26.859 -6.484 1 96.94 617 PHE A O 1
ATOM 5001 N N . TRP A 1 618 ? 19.719 25.906 -8.438 1 96 618 TRP A N 1
ATOM 5002 C CA . TRP A 1 618 ? 18.891 27.031 -8.859 1 96 618 TRP A CA 1
ATOM 5003 C C . TRP A 1 618 ? 17.625 27.125 -8 1 96 618 TRP A C 1
ATOM 5005 O O . TRP A 1 618 ? 17.219 28.219 -7.605 1 96 618 TRP A O 1
ATOM 5015 N N . LEU A 1 619 ? 17.016 25.984 -7.719 1 95.5 619 LEU A N 1
ATOM 5016 C CA . LEU A 1 619 ? 15.812 25.953 -6.902 1 95.5 619 LEU A CA 1
ATOM 5017 C C . LEU A 1 619 ? 16.062 26.594 -5.539 1 95.5 619 LEU A C 1
ATOM 5019 O O . LEU A 1 619 ? 15.258 27.422 -5.082 1 95.5 619 LEU A O 1
ATOM 5023 N N . ILE A 1 620 ? 17.172 26.281 -4.918 1 96.69 620 ILE A N 1
ATOM 5024 C CA . ILE A 1 620 ? 17.5 26.781 -3.592 1 96.69 620 ILE A CA 1
ATOM 5025 C C . ILE A 1 620 ? 17.797 28.281 -3.674 1 96.69 620 ILE A C 1
ATOM 5027 O O . ILE A 1 620 ? 17.328 29.062 -2.848 1 96.69 620 ILE A O 1
ATOM 5031 N N . TYR A 1 621 ? 18.562 28.672 -4.703 1 96.75 621 TYR A N 1
ATOM 5032 C CA . TYR A 1 621 ? 18.875 30.078 -4.906 1 96.75 621 TYR A CA 1
ATOM 5033 C C . TYR A 1 621 ? 17.609 30.906 -5.109 1 96.75 621 TYR A C 1
ATOM 5035 O O . TYR A 1 621 ? 17.469 31.984 -4.523 1 96.75 621 TYR A O 1
ATOM 5043 N N . ALA A 1 622 ? 16.703 30.375 -5.91 1 95.56 622 ALA A N 1
ATOM 5044 C CA . ALA A 1 622 ? 15.453 31.078 -6.211 1 95.56 622 ALA A CA 1
ATOM 5045 C C . ALA A 1 622 ? 14.578 31.203 -4.965 1 95.56 622 ALA A C 1
ATOM 5047 O O . ALA A 1 622 ? 13.953 32.219 -4.738 1 95.56 622 ALA A O 1
ATOM 5048 N N . CYS A 1 623 ? 14.531 30.219 -4.137 1 94.06 623 CYS A N 1
ATOM 5049 C CA . CYS A 1 623 ? 13.727 30.219 -2.922 1 94.06 623 CYS A CA 1
ATOM 5050 C C . CYS A 1 623 ? 14.289 31.203 -1.897 1 94.06 623 CYS A C 1
ATOM 5052 O O . CYS A 1 623 ? 13.539 31.906 -1.22 1 94.06 623 CYS A O 1
ATOM 5054 N N . LEU A 1 624 ? 15.617 31.297 -1.792 1 93.81 624 LEU A N 1
ATOM 5055 C CA . LEU A 1 624 ? 16.25 32.125 -0.777 1 93.81 624 LEU A CA 1
ATOM 5056 C C . LEU A 1 624 ? 16.172 33.594 -1.146 1 93.81 624 LEU A C 1
ATOM 5058 O O . LEU A 1 624 ? 16.078 34.469 -0.267 1 93.81 624 LEU A O 1
ATOM 5062 N N . HIS A 1 625 ? 16.172 33.906 -2.455 1 94.31 625 HIS A N 1
ATOM 5063 C CA . HIS A 1 625 ? 16.188 35.312 -2.883 1 94.31 625 HIS A CA 1
ATOM 5064 C C . HIS A 1 625 ? 14.805 35.75 -3.365 1 94.31 625 HIS A C 1
ATOM 5066 O O . HIS A 1 625 ? 14.688 36.719 -4.113 1 94.31 625 HIS A O 1
ATOM 5072 N N . GLY A 1 626 ? 13.734 34.969 -3.092 1 91.06 626 GLY A N 1
ATOM 5073 C CA . GLY A 1 626 ? 12.352 35.375 -3.309 1 91.06 626 GLY A CA 1
ATOM 5074 C C . GLY A 1 626 ? 11.938 35.312 -4.766 1 91.06 626 GLY A C 1
ATOM 5075 O O . GLY A 1 626 ? 11.016 36 -5.184 1 91.06 626 GLY A O 1
ATOM 5076 N N . MET A 1 627 ? 12.648 34.625 -5.543 1 92.94 627 MET A N 1
ATOM 5077 C CA . MET A 1 627 ? 12.359 34.531 -6.969 1 92.94 627 MET A CA 1
ATOM 5078 C C . MET A 1 627 ? 11.359 33.438 -7.25 1 92.94 627 MET A C 1
ATOM 5080 O O . MET A 1 627 ? 10.891 33.281 -8.375 1 92.94 627 MET A O 1
ATOM 5084 N N . ALA A 1 628 ? 11.016 32.656 -6.285 1 91.75 628 ALA A N 1
ATOM 5085 C CA . ALA A 1 628 ? 10.016 31.594 -6.387 1 91.75 628 ALA A CA 1
ATOM 5086 C C . ALA A 1 628 ? 9.148 31.531 -5.129 1 91.75 628 ALA A C 1
ATOM 5088 O O . ALA A 1 628 ? 9.141 30.516 -4.43 1 91.75 628 ALA A O 1
ATOM 5089 N N . PRO A 1 629 ? 8.359 32.469 -4.953 1 87.5 629 PRO A N 1
ATOM 5090 C CA . PRO A 1 629 ? 7.613 32.562 -3.695 1 87.5 629 PRO A CA 1
ATOM 5091 C C . PRO A 1 629 ? 6.559 31.469 -3.555 1 87.5 629 PRO A C 1
ATOM 5093 O O . PRO A 1 629 ? 6.359 30.922 -2.461 1 87.5 629 PRO A O 1
ATOM 5096 N N . THR A 1 630 ? 5.824 31.125 -4.645 1 82.88 630 THR A N 1
ATOM 5097 C CA . THR A 1 630 ? 4.785 30.109 -4.582 1 82.88 630 THR A CA 1
ATOM 5098 C C . THR A 1 630 ? 5.391 28.734 -4.273 1 82.88 630 THR A C 1
ATOM 5100 O O . THR A 1 630 ? 4.871 28 -3.436 1 82.88 630 THR A O 1
ATOM 5103 N N . LEU A 1 631 ? 6.434 28.453 -4.898 1 88.81 631 LEU A N 1
ATOM 5104 C CA . LEU A 1 631 ? 7.098 27.172 -4.664 1 88.81 631 LEU A CA 1
ATOM 5105 C C . LEU A 1 631 ? 7.633 27.094 -3.236 1 88.81 631 LEU A C 1
ATOM 5107 O O . LEU A 1 631 ? 7.547 26.047 -2.594 1 88.81 631 LEU A O 1
ATOM 5111 N N . ARG A 1 632 ? 8.211 28.141 -2.842 1 91.62 632 ARG A N 1
ATOM 5112 C CA . ARG A 1 632 ? 8.727 28.203 -1.479 1 91.62 632 ARG A CA 1
ATOM 5113 C C . ARG A 1 632 ? 7.617 27.953 -0.462 1 91.62 632 ARG A C 1
ATOM 5115 O O . ARG A 1 632 ? 7.805 27.203 0.496 1 91.62 632 ARG A O 1
ATOM 5122 N N . ARG A 1 633 ? 6.52 28.562 -0.711 1 84.56 633 ARG A N 1
ATOM 5123 C CA . ARG A 1 633 ? 5.387 28.422 0.197 1 84.56 633 ARG A CA 1
ATOM 5124 C C . ARG A 1 633 ? 4.906 26.969 0.25 1 84.56 633 ARG A C 1
ATOM 5126 O O . ARG A 1 633 ? 4.562 26.469 1.32 1 84.56 633 ARG A O 1
ATOM 5133 N N . ILE A 1 634 ? 4.863 26.344 -0.803 1 84.25 634 ILE A N 1
ATOM 5134 C CA . ILE A 1 634 ? 4.43 24.953 -0.875 1 84.25 634 ILE A CA 1
ATOM 5135 C C . ILE A 1 634 ? 5.422 24.062 -0.131 1 84.25 634 ILE A C 1
ATOM 5137 O O . ILE A 1 634 ? 5.023 23.203 0.663 1 84.25 634 ILE A O 1
ATOM 5141 N N . LEU A 1 635 ? 6.656 24.297 -0.34 1 91.25 635 LEU A N 1
ATOM 5142 C CA . LEU A 1 635 ? 7.703 23.469 0.244 1 91.25 635 LEU A CA 1
ATOM 5143 C C . LEU A 1 635 ? 7.828 23.719 1.742 1 91.25 635 LEU A C 1
ATOM 5145 O O . LEU A 1 635 ? 8.336 22.875 2.479 1 91.25 635 LEU A O 1
ATOM 5149 N N . GLU A 1 636 ? 7.336 24.875 2.203 1 88.5 636 GLU A N 1
ATOM 5150 C CA . GLU A 1 636 ? 7.422 25.25 3.613 1 88.5 636 GLU A CA 1
ATOM 5151 C C . GLU A 1 636 ? 6.133 24.906 4.352 1 88.5 636 GLU A C 1
ATOM 5153 O O . GLU A 1 636 ? 5.984 25.219 5.535 1 88.5 636 GLU A O 1
ATOM 5158 N N . HIS A 1 637 ? 5.305 24.297 3.697 1 80.62 637 HIS A N 1
ATOM 5159 C CA . HIS A 1 637 ? 4.023 23.969 4.312 1 80.62 637 HIS A CA 1
ATOM 5160 C C . HIS A 1 637 ? 4.219 23.172 5.602 1 80.62 637 HIS A C 1
ATOM 5162 O O . HIS A 1 637 ? 5.16 22.375 5.715 1 80.62 637 HIS A O 1
ATOM 5168 N N . SER A 1 638 ? 3.359 23.297 6.551 1 77.62 638 SER A N 1
ATOM 5169 C CA . SER A 1 638 ? 3.479 22.688 7.871 1 77.62 638 SER A CA 1
ATOM 5170 C C . SER A 1 638 ? 3.457 21.156 7.781 1 77.62 638 SER A C 1
ATOM 5172 O O . SER A 1 638 ? 4.109 20.484 8.57 1 77.62 638 SER A O 1
ATOM 5174 N N . ALA A 1 639 ? 2.76 20.672 6.875 1 76.62 639 ALA A N 1
ATOM 5175 C CA . ALA A 1 639 ? 2.721 19.219 6.699 1 76.62 639 ALA A CA 1
ATOM 5176 C C . ALA A 1 639 ? 4.102 18.672 6.348 1 76.62 639 ALA A C 1
ATOM 5178 O O . ALA A 1 639 ? 4.48 17.594 6.793 1 76.62 639 ALA A O 1
ATOM 5179 N N . PHE A 1 640 ? 4.824 19.422 5.625 1 87.69 640 PHE A N 1
ATOM 5180 C CA . PHE A 1 640 ? 6.148 18.969 5.203 1 87.69 640 PHE A CA 1
ATOM 5181 C C . PHE A 1 640 ? 7.164 19.156 6.324 1 87.69 640 PHE A C 1
ATOM 5183 O O . PHE A 1 640 ? 8.211 18.516 6.324 1 87.69 640 PHE A O 1
ATOM 5190 N N . ARG A 1 641 ? 6.848 20 7.281 1 87 641 ARG A N 1
ATOM 5191 C CA . ARG A 1 641 ? 7.785 20.234 8.375 1 87 641 ARG A CA 1
ATOM 5192 C C . ARG A 1 641 ? 7.996 18.969 9.195 1 87 641 ARG A C 1
ATOM 5194 O O . ARG A 1 641 ? 9.133 18.531 9.398 1 87 641 ARG A O 1
ATOM 5201 N N . ALA A 1 642 ? 6.906 18.406 9.609 1 87.94 642 ALA A N 1
ATOM 5202 C CA . ALA A 1 642 ? 7.012 17.188 10.414 1 87.94 642 ALA A CA 1
ATOM 5203 C C . ALA A 1 642 ? 7.582 16.031 9.594 1 87.94 642 ALA A C 1
ATOM 5205 O O . ALA A 1 642 ? 8.445 15.297 10.07 1 87.94 642 ALA A O 1
ATOM 5206 N N . LEU A 1 643 ? 7.164 15.93 8.391 1 91.81 643 LEU A N 1
ATOM 5207 C CA . LEU A 1 643 ? 7.625 14.836 7.531 1 91.81 643 LEU A CA 1
ATOM 5208 C C . LEU A 1 643 ? 9.094 15.016 7.164 1 91.81 643 LEU A C 1
ATOM 5210 O O . LEU A 1 643 ? 9.82 14.039 6.996 1 91.81 643 LEU A O 1
ATOM 5214 N N . GLY A 1 644 ? 9.461 16.25 7.004 1 93.25 644 GLY A N 1
ATOM 5215 C CA . GLY A 1 644 ? 10.852 16.531 6.691 1 93.25 644 GLY A CA 1
ATOM 5216 C C . GLY A 1 644 ? 11.805 16.156 7.805 1 93.25 644 GLY A C 1
ATOM 5217 O O . GLY A 1 644 ? 12.914 15.68 7.547 1 93.25 644 GLY A O 1
ATOM 5218 N N . ARG A 1 645 ? 11.312 16.297 9.008 1 92.06 645 ARG A N 1
ATOM 5219 C CA . ARG A 1 645 ? 12.117 15.914 10.164 1 92.06 645 ARG A CA 1
ATOM 5220 C C . ARG A 1 645 ? 12.195 14.398 10.312 1 92.06 645 ARG A C 1
ATOM 5222 O O . ARG A 1 645 ? 13.102 13.883 10.977 1 92.06 645 ARG A O 1
ATOM 5229 N N . LEU A 1 646 ? 11.312 13.758 9.617 1 95.5 646 LEU A N 1
ATOM 5230 C CA . LEU A 1 646 ? 11.289 12.305 9.672 1 95.5 646 LEU A CA 1
ATOM 5231 C C . LEU A 1 646 ? 12.016 11.703 8.477 1 95.5 646 LEU A C 1
ATOM 5233 O O . LEU A 1 646 ? 12.117 10.477 8.352 1 95.5 646 LEU A O 1
ATOM 5237 N N . ALA A 1 647 ? 12.562 12.516 7.645 1 95 647 ALA A N 1
ATOM 5238 C CA . ALA A 1 647 ? 13.125 12.047 6.379 1 95 647 ALA A CA 1
ATOM 5239 C C . ALA A 1 647 ? 14.273 11.078 6.621 1 95 647 ALA A C 1
ATOM 5241 O O . ALA A 1 647 ? 14.359 10.031 5.969 1 95 647 ALA A O 1
ATOM 5242 N N . PHE A 1 648 ? 15.195 11.367 7.57 1 93.75 648 PHE A N 1
ATOM 5243 C CA . PHE A 1 648 ? 16.312 10.484 7.852 1 93.75 648 PHE A CA 1
ATOM 5244 C C . PHE A 1 648 ? 15.836 9.172 8.453 1 93.75 648 PHE A C 1
ATOM 5246 O O . PHE A 1 648 ? 16.297 8.094 8.07 1 93.75 648 PHE A O 1
ATOM 5253 N N . GLY A 1 649 ? 14.914 9.242 9.359 1 95.62 649 GLY A N 1
ATOM 5254 C CA . GLY A 1 649 ? 14.328 8.031 9.922 1 95.62 649 GLY A CA 1
ATOM 5255 C C . GLY A 1 649 ? 13.656 7.16 8.883 1 95.62 649 GLY A C 1
ATOM 5256 O O . GLY A 1 649 ? 13.773 5.934 8.922 1 95.62 649 GLY A O 1
ATOM 5257 N N . LEU A 1 650 ? 12.93 7.824 7.949 1 96.62 650 LEU A N 1
ATOM 5258 C CA . LEU A 1 650 ? 12.289 7.113 6.852 1 96.62 650 LEU A CA 1
ATOM 5259 C C . LEU A 1 650 ? 13.328 6.379 6 1 96.62 650 LEU A C 1
ATOM 5261 O O . LEU A 1 650 ? 13.117 5.227 5.621 1 96.62 650 LEU A O 1
ATOM 5265 N N . TYR A 1 651 ? 14.406 7.027 5.777 1 94.12 651 TYR A N 1
ATOM 5266 C CA . TYR A 1 651 ? 15.484 6.441 4.992 1 94.12 651 TYR A CA 1
ATOM 5267 C C . TYR A 1 651 ? 16.047 5.203 5.68 1 94.12 651 TYR A C 1
ATOM 5269 O O . TYR A 1 651 ? 16.328 4.191 5.027 1 94.12 651 TYR A O 1
ATOM 5277 N N . LEU A 1 652 ? 16.109 5.281 6.914 1 94.81 652 LEU A N 1
ATOM 5278 C CA . LEU A 1 652 ? 16.719 4.188 7.656 1 94.81 652 LEU A CA 1
ATOM 5279 C C . LEU A 1 652 ? 15.789 2.984 7.73 1 94.81 652 LEU A C 1
ATOM 5281 O O . LEU A 1 652 ? 16.219 1.847 7.535 1 94.81 652 LEU A O 1
ATOM 5285 N N . VAL A 1 653 ? 14.531 3.195 7.902 1 95.88 653 VAL A N 1
ATOM 5286 C CA . VAL A 1 653 ? 13.641 2.092 8.242 1 95.88 653 VAL A CA 1
ATOM 5287 C C . VAL A 1 653 ? 13.062 1.482 6.973 1 95.88 653 VAL A C 1
ATOM 5289 O O . VAL A 1 653 ? 12.625 0.327 6.973 1 95.88 653 VAL A O 1
ATOM 5292 N N . HIS A 1 654 ? 12.961 2.193 5.867 1 95.94 654 HIS A N 1
ATOM 5293 C CA . HIS A 1 654 ? 12.188 1.755 4.711 1 95.94 654 HIS A CA 1
ATOM 5294 C C . HIS A 1 654 ? 12.758 0.463 4.129 1 95.94 654 HIS A C 1
ATOM 5296 O O . HIS A 1 654 ? 12.008 -0.36 3.592 1 95.94 654 HIS A O 1
ATOM 5302 N N . PHE A 1 655 ? 14.031 0.288 4.246 1 91.44 655 PHE A N 1
ATOM 5303 C CA . PHE A 1 655 ? 14.664 -0.902 3.689 1 91.44 655 PHE A CA 1
ATOM 5304 C C . PHE A 1 655 ? 14.18 -2.158 4.406 1 91.44 655 PHE A C 1
ATOM 5306 O O . PHE A 1 655 ? 13.977 -3.197 3.779 1 91.44 655 PHE A O 1
ATOM 5313 N N . ALA A 1 656 ? 14.062 -2.064 5.664 1 90.75 656 ALA A N 1
ATOM 5314 C CA . ALA A 1 656 ? 13.555 -3.189 6.445 1 90.75 656 ALA A CA 1
ATOM 5315 C C . ALA A 1 656 ? 12.117 -3.531 6.051 1 90.75 656 ALA A C 1
ATOM 5317 O O . ALA A 1 656 ? 11.75 -4.707 5.996 1 90.75 656 ALA A O 1
ATOM 5318 N N . VAL A 1 657 ? 11.32 -2.525 5.734 1 93.31 657 VAL A N 1
ATOM 5319 C CA . VAL A 1 657 ? 9.93 -2.734 5.352 1 93.31 657 VAL A CA 1
ATOM 5320 C C . VAL A 1 657 ? 9.867 -3.418 3.986 1 93.31 657 VAL A C 1
ATOM 5322 O O . VAL A 1 657 ? 9.062 -4.332 3.779 1 93.31 657 VAL A O 1
ATOM 5325 N N . VAL A 1 658 ? 10.734 -3.027 3.098 1 91.44 658 VAL A N 1
ATOM 5326 C CA . VAL A 1 658 ? 10.789 -3.617 1.764 1 91.44 658 VAL A CA 1
ATOM 5327 C C . VAL A 1 658 ? 11.203 -5.082 1.859 1 91.44 658 VAL A C 1
ATOM 5329 O O . VAL A 1 658 ? 10.617 -5.949 1.211 1 91.44 658 VAL A O 1
ATOM 5332 N N . TYR A 1 659 ? 12.164 -5.395 2.73 1 87.06 659 TYR A N 1
ATOM 5333 C CA . TYR A 1 659 ? 12.648 -6.762 2.885 1 87.06 659 TYR A CA 1
ATOM 5334 C C . TYR A 1 659 ? 11.609 -7.641 3.568 1 87.06 659 TYR A C 1
ATOM 5336 O O . TYR A 1 659 ? 11.477 -8.82 3.25 1 87.06 659 TYR A O 1
ATOM 5344 N N . MET A 1 660 ? 10.898 -7.047 4.504 1 88.12 660 MET A N 1
ATOM 5345 C CA . MET A 1 660 ? 9.867 -7.816 5.184 1 88.12 660 MET A CA 1
ATOM 5346 C C . MET A 1 660 ? 8.781 -8.25 4.203 1 88.12 660 MET A C 1
ATOM 5348 O O . MET A 1 660 ? 8.266 -9.367 4.293 1 88.12 660 MET A O 1
ATOM 5352 N N . GLN A 1 661 ? 8.453 -7.418 3.293 1 87.56 661 GLN A N 1
ATOM 5353 C CA . GLN A 1 661 ? 7.477 -7.762 2.266 1 87.56 661 GLN A CA 1
ATOM 5354 C C . GLN A 1 661 ? 7.949 -8.945 1.427 1 87.56 661 GLN A C 1
ATOM 5356 O O . GLN A 1 661 ? 7.168 -9.852 1.123 1 87.56 661 GLN A O 1
ATOM 5361 N N . GLN A 1 662 ? 9.203 -8.984 1.153 1 84 662 GLN A N 1
ATOM 5362 C CA . GLN A 1 662 ? 9.766 -10.07 0.356 1 84 662 GLN A CA 1
ATOM 5363 C C . GLN A 1 662 ? 9.797 -11.375 1.148 1 84 662 GLN A C 1
ATOM 5365 O O . GLN A 1 662 ? 9.57 -12.445 0.593 1 84 662 GLN A O 1
ATOM 5370 N N . GLY A 1 663 ? 10.078 -11.258 2.418 1 85.56 663 GLY A N 1
ATOM 5371 C CA . GLY A 1 663 ? 10.164 -12.438 3.268 1 85.56 663 GLY A CA 1
ATOM 5372 C C . GLY A 1 663 ? 8.812 -13.078 3.541 1 85.56 663 GLY A C 1
ATOM 5373 O O . GLY A 1 663 ? 8.742 -14.227 3.986 1 85.56 663 GLY A O 1
ATOM 5374 N N . LEU A 1 664 ? 7.734 -12.383 3.135 1 86.81 664 LEU A N 1
ATOM 5375 C CA . LEU A 1 664 ? 6.395 -12.891 3.416 1 86.81 664 LEU A CA 1
ATOM 5376 C C . LEU A 1 664 ? 5.707 -13.344 2.135 1 86.81 664 LEU A C 1
ATOM 5378 O O . LEU A 1 664 ? 4.645 -13.969 2.186 1 86.81 664 LEU A O 1
ATOM 5382 N N . MET A 1 665 ? 6.297 -13.141 1.001 1 83.81 665 MET A N 1
ATOM 5383 C CA . MET A 1 665 ? 5.68 -13.508 -0.271 1 83.81 665 MET A CA 1
ATOM 5384 C C . MET A 1 665 ? 5.797 -15.008 -0.522 1 83.81 665 MET A C 1
ATOM 5386 O O . MET A 1 665 ? 6.887 -15.578 -0.412 1 83.81 665 MET A O 1
ATOM 5390 N N . LYS A 1 666 ? 4.691 -15.633 -0.749 1 82.25 666 LYS A N 1
ATOM 5391 C CA . LYS A 1 666 ? 4.668 -17.078 -0.911 1 82.25 666 LYS A CA 1
ATOM 5392 C C . LYS A 1 666 ? 4.32 -17.469 -2.346 1 82.25 666 LYS A C 1
ATOM 5394 O O . LYS A 1 666 ? 4.312 -18.656 -2.689 1 82.25 666 LYS A O 1
ATOM 5399 N N . SER A 1 667 ? 3.938 -16.5 -3.162 1 79.94 667 SER A N 1
ATOM 5400 C CA . SER A 1 667 ? 3.611 -16.734 -4.562 1 79.94 667 SER A CA 1
ATOM 5401 C C . SER A 1 667 ? 4.227 -15.672 -5.465 1 79.94 667 SER A C 1
ATOM 5403 O O . SER A 1 667 ? 4.797 -14.695 -4.977 1 79.94 667 SER A O 1
ATOM 5405 N N . GLN A 1 668 ? 4.227 -16.047 -6.754 1 77.94 668 GLN A N 1
ATOM 5406 C CA . GLN A 1 668 ? 4.637 -15.023 -7.703 1 77.94 668 GLN A CA 1
ATOM 5407 C C . GLN A 1 668 ? 3.641 -13.867 -7.73 1 77.94 668 GLN A C 1
ATOM 5409 O O . GLN A 1 668 ? 2.533 -14.008 -8.258 1 77.94 668 GLN A O 1
ATOM 5414 N N . ALA A 1 669 ? 4.035 -12.836 -7.039 1 69.5 669 ALA A N 1
ATOM 5415 C CA . ALA A 1 669 ? 3.018 -11.828 -6.766 1 69.5 669 ALA A CA 1
ATOM 5416 C C . ALA A 1 669 ? 3.369 -10.5 -7.434 1 69.5 669 ALA A C 1
ATOM 5418 O O . ALA A 1 669 ? 2.52 -9.617 -7.551 1 69.5 669 ALA A O 1
ATOM 5419 N N . PHE A 1 670 ? 4.613 -10.422 -7.922 1 71.62 670 PHE A N 1
ATOM 5420 C CA . PHE A 1 670 ? 4.945 -9.109 -8.469 1 71.62 670 PHE A CA 1
ATOM 5421 C C . PHE A 1 670 ? 4.516 -9 -9.922 1 71.62 670 PHE A C 1
ATOM 5423 O O . PHE A 1 670 ? 4.969 -9.773 -10.766 1 71.62 670 PHE A O 1
ATOM 5430 N N . LEU A 1 671 ? 3.555 -8.062 -10.102 1 75.69 671 LEU A N 1
ATOM 5431 C CA . LEU A 1 671 ? 3.076 -7.738 -11.445 1 75.69 671 LEU A CA 1
ATOM 5432 C C . LEU A 1 671 ? 3.689 -6.434 -11.938 1 75.69 671 LEU A C 1
ATOM 5434 O O . LEU A 1 671 ? 3.52 -5.387 -11.312 1 75.69 671 LEU A O 1
ATOM 5438 N N . PRO A 1 672 ? 4.477 -6.516 -12.961 1 79.81 672 PRO A N 1
ATOM 5439 C CA . PRO A 1 672 ? 5.121 -5.309 -13.492 1 79.81 672 PRO A CA 1
ATOM 5440 C C . PRO A 1 672 ? 4.121 -4.312 -14.07 1 79.81 672 PRO A C 1
ATOM 5442 O O . PRO A 1 672 ? 4.012 -4.18 -15.297 1 79.81 672 PRO A O 1
ATOM 5445 N N . ASN A 1 673 ? 3.369 -3.748 -13.266 1 87.06 673 ASN A N 1
ATOM 5446 C CA . ASN A 1 673 ? 2.404 -2.701 -13.578 1 87.06 673 ASN A CA 1
ATOM 5447 C C . ASN A 1 673 ? 2.668 -1.434 -12.773 1 87.06 673 ASN A C 1
ATOM 5449 O O . ASN A 1 673 ? 2.832 -1.492 -11.555 1 87.06 673 ASN A O 1
ATOM 5453 N N . GLN A 1 674 ? 2.754 -0.365 -13.531 1 87.44 674 GLN A N 1
ATOM 5454 C CA . GLN A 1 674 ? 3.148 0.887 -12.891 1 87.44 674 GLN A CA 1
ATOM 5455 C C . GLN A 1 674 ? 2.154 1.288 -11.805 1 87.44 674 GLN A C 1
ATOM 5457 O O . GLN A 1 674 ? 2.543 1.818 -10.766 1 87.44 674 GLN A O 1
ATOM 5462 N N . TYR A 1 675 ? 0.835 1.114 -12.055 1 89.69 675 TYR A N 1
ATOM 5463 C CA . TYR A 1 675 ? -0.194 1.466 -11.078 1 89.69 675 TYR A CA 1
ATOM 5464 C C . TYR A 1 675 ? -0.054 0.631 -9.812 1 89.69 675 TYR A C 1
ATOM 5466 O O . TYR A 1 675 ? -0.089 1.167 -8.703 1 89.69 675 TYR A O 1
ATOM 5474 N N . LEU A 1 676 ? 0.077 -0.682 -9.938 1 90.75 676 LEU A N 1
ATOM 5475 C CA . LEU A 1 676 ? 0.196 -1.578 -8.789 1 90.75 676 LEU A CA 1
ATOM 5476 C C . LEU A 1 676 ? 1.489 -1.313 -8.031 1 90.75 676 LEU A C 1
ATOM 5478 O O . LEU A 1 676 ? 1.521 -1.416 -6.801 1 90.75 676 LEU A O 1
ATOM 5482 N N . LEU A 1 677 ? 2.57 -0.979 -8.781 1 92.44 677 LEU A N 1
ATOM 5483 C CA . LEU A 1 677 ? 3.838 -0.641 -8.141 1 92.44 677 LEU A CA 1
ATOM 5484 C C . LEU A 1 677 ? 3.697 0.616 -7.285 1 92.44 677 LEU A C 1
ATOM 5486 O O . LEU A 1 677 ? 4.223 0.678 -6.172 1 92.44 677 LEU A O 1
ATOM 5490 N N . LEU A 1 678 ? 3.021 1.593 -7.828 1 94.19 678 LEU A N 1
ATOM 5491 C CA . LEU A 1 678 ? 2.783 2.818 -7.074 1 94.19 678 LEU A CA 1
ATOM 5492 C C . LEU A 1 678 ? 1.973 2.533 -5.816 1 94.19 678 LEU A C 1
ATOM 5494 O O . LEU A 1 678 ? 2.289 3.045 -4.738 1 94.19 678 LEU A O 1
ATOM 5498 N N . GLN A 1 679 ? 0.876 1.806 -5.953 1 94.12 679 GLN A N 1
ATOM 5499 C CA . GLN A 1 679 ? 0.037 1.451 -4.812 1 94.12 679 GLN A CA 1
ATOM 5500 C C . GLN A 1 679 ? 0.85 0.749 -3.729 1 94.12 679 GLN A C 1
ATOM 5502 O O . GLN A 1 679 ? 0.722 1.067 -2.545 1 94.12 679 GLN A O 1
ATOM 5507 N N . GLN A 1 680 ? 1.695 -0.189 -4.113 1 93.25 680 GLN A N 1
ATOM 5508 C CA . GLN A 1 680 ? 2.547 -0.912 -3.176 1 93.25 680 GLN A CA 1
ATOM 5509 C C . GLN A 1 680 ? 3.535 0.03 -2.494 1 93.25 680 GLN A C 1
ATOM 5511 O O . GLN A 1 680 ? 3.764 -0.07 -1.286 1 93.25 680 GLN A O 1
ATOM 5516 N N . THR A 1 681 ? 4.09 0.926 -3.268 1 96.12 681 THR A N 1
ATOM 5517 C CA . THR A 1 681 ? 5.062 1.876 -2.742 1 96.12 681 THR A CA 1
ATOM 5518 C C . THR A 1 681 ? 4.422 2.779 -1.691 1 96.12 681 THR A C 1
ATOM 5520 O O . THR A 1 681 ? 5.027 3.059 -0.654 1 96.12 681 THR A O 1
ATOM 5523 N N . LEU A 1 682 ? 3.227 3.166 -1.974 1 97.19 682 LEU A N 1
ATOM 5524 C CA . LEU A 1 682 ? 2.533 4.035 -1.029 1 97.19 682 LEU A CA 1
ATOM 5525 C C . LEU A 1 682 ? 2.232 3.295 0.27 1 97.19 682 LEU A C 1
ATOM 5527 O O . LEU A 1 682 ? 2.234 3.896 1.347 1 97.19 682 LEU A O 1
ATOM 5531 N N . GLY A 1 683 ? 1.98 2.012 0.172 1 97.31 683 GLY A N 1
ATOM 5532 C CA . GLY A 1 683 ? 1.842 1.204 1.373 1 97.31 683 GLY A CA 1
ATOM 5533 C C . GLY A 1 683 ? 3.123 1.113 2.182 1 97.31 683 GLY A C 1
ATOM 5534 O O . GLY A 1 683 ? 3.107 1.295 3.4 1 97.31 683 GLY A O 1
ATOM 5535 N N . VAL A 1 684 ? 4.25 0.934 1.511 1 97.19 684 VAL A N 1
ATOM 5536 C CA . VAL A 1 684 ? 5.559 0.853 2.152 1 97.19 684 VAL A CA 1
ATOM 5537 C C . VAL A 1 684 ? 5.91 2.199 2.777 1 97.19 684 VAL A C 1
ATOM 5539 O O . VAL A 1 684 ? 6.414 2.256 3.902 1 97.19 684 VAL A O 1
ATOM 5542 N N . LEU A 1 685 ? 5.598 3.207 2.049 1 97.44 685 LEU A N 1
ATOM 5543 C CA . LEU A 1 685 ? 5.883 4.559 2.52 1 97.44 685 LEU A CA 1
ATOM 5544 C C . LEU A 1 685 ? 5.105 4.863 3.797 1 97.44 685 LEU A C 1
ATOM 5546 O O . LEU A 1 685 ? 5.66 5.426 4.746 1 97.44 685 LEU A O 1
ATOM 5550 N N . SER A 1 686 ? 3.871 4.465 3.848 1 96.38 686 SER A N 1
ATOM 5551 C CA . SER A 1 686 ? 3.027 4.742 5.008 1 96.38 686 SER A CA 1
ATOM 5552 C C . SER A 1 686 ? 3.531 4.008 6.246 1 96.38 686 SER A C 1
ATOM 5554 O O . SER A 1 686 ? 3.633 4.594 7.324 1 96.38 686 SER A O 1
ATOM 5556 N N . ILE A 1 687 ? 3.891 2.799 6.102 1 96.94 687 ILE A N 1
ATOM 5557 C CA . ILE A 1 687 ? 4.402 2.025 7.227 1 96.94 687 ILE A CA 1
ATOM 5558 C C . ILE A 1 687 ? 5.754 2.586 7.668 1 96.94 687 ILE A C 1
ATOM 5560 O O . ILE A 1 687 ? 6.02 2.715 8.867 1 96.94 687 ILE A O 1
ATOM 5564 N N . SER A 1 688 ? 6.527 2.98 6.711 1 97.69 688 SER A N 1
ATOM 5565 C CA . SER A 1 688 ? 7.848 3.521 7.008 1 97.69 688 SER A CA 1
ATOM 5566 C C . SER A 1 688 ? 7.75 4.855 7.734 1 97.69 688 SER A C 1
ATOM 5568 O O . SER A 1 688 ? 8.539 5.137 8.641 1 97.69 688 SER A O 1
ATOM 5570 N N . PHE A 1 689 ? 6.805 5.688 7.352 1 96.38 689 PHE A N 1
ATOM 5571 C CA . PHE A 1 689 ? 6.594 6.941 8.062 1 96.38 689 PHE A CA 1
ATOM 5572 C C . PHE A 1 689 ? 6.145 6.688 9.492 1 96.38 689 PHE A C 1
ATOM 5574 O O . PHE A 1 689 ? 6.562 7.391 10.414 1 96.38 689 PHE A O 1
ATOM 5581 N N . GLY A 1 690 ? 5.277 5.699 9.68 1 95.44 690 GLY A N 1
ATOM 5582 C CA . GLY A 1 690 ? 4.863 5.336 11.023 1 95.44 690 GLY A CA 1
ATOM 5583 C C . GLY A 1 690 ? 6.016 4.871 11.898 1 95.44 690 GLY A C 1
ATOM 5584 O O . GLY A 1 690 ? 6.133 5.289 13.047 1 95.44 690 GLY A O 1
ATOM 5585 N N . LEU A 1 691 ? 6.871 4.086 11.32 1 96.38 691 LEU A N 1
ATOM 5586 C CA . LEU A 1 691 ? 8.031 3.584 12.062 1 96.38 691 LEU A CA 1
ATOM 5587 C C . LEU A 1 691 ? 9.031 4.703 12.312 1 96.38 691 LEU A C 1
ATOM 5589 O O . LEU A 1 691 ? 9.672 4.738 13.375 1 96.38 691 LEU A O 1
ATOM 5593 N N . ALA A 1 692 ? 9.188 5.547 11.305 1 97.5 692 ALA A N 1
ATOM 5594 C CA . ALA A 1 692 ? 10.078 6.691 11.477 1 97.5 692 ALA A CA 1
ATOM 5595 C C . ALA A 1 692 ? 9.594 7.605 12.594 1 97.5 692 ALA A C 1
ATOM 5597 O O . ALA A 1 692 ? 10.406 8.172 13.336 1 97.5 692 ALA A O 1
ATOM 5598 N N . PHE A 1 693 ? 8.32 7.754 12.805 1 95.38 693 PHE A N 1
ATOM 5599 C CA . PHE A 1 693 ? 7.723 8.531 13.875 1 95.38 693 PHE A CA 1
ATOM 5600 C C . PHE A 1 693 ? 8.047 7.926 15.234 1 95.38 693 PHE A C 1
ATOM 5602 O O . PHE A 1 693 ? 8.477 8.633 16.156 1 95.38 693 PHE A O 1
ATOM 5609 N N . LEU A 1 694 ? 7.902 6.68 15.273 1 94.56 694 LEU A N 1
ATOM 5610 C CA . LEU A 1 694 ? 8.219 5.984 16.516 1 94.56 694 LEU A CA 1
ATOM 5611 C C . LEU A 1 694 ? 9.703 6.086 16.828 1 94.56 694 LEU A C 1
ATOM 5613 O O . LEU A 1 694 ? 10.086 6.281 17.984 1 94.56 694 LEU A O 1
ATOM 5617 N N . MET A 1 695 ? 10.5 5.961 15.828 1 95.19 695 MET A N 1
ATOM 5618 C CA . MET A 1 695 ? 11.945 6.066 16 1 95.19 695 MET A CA 1
ATOM 5619 C C . MET A 1 695 ? 12.344 7.473 16.438 1 95.19 695 MET A C 1
ATOM 5621 O O . MET A 1 695 ? 13.289 7.641 17.219 1 95.19 695 MET A O 1
ATOM 5625 N N . ASN A 1 696 ? 11.656 8.438 15.906 1 95.25 696 ASN A N 1
ATOM 5626 C CA . ASN A 1 696 ? 11.961 9.812 16.266 1 95.25 696 ASN A CA 1
ATOM 5627 C C . ASN A 1 696 ? 11.672 10.078 17.75 1 95.25 696 ASN A C 1
ATOM 5629 O O . ASN A 1 696 ? 12.461 10.75 18.422 1 95.25 696 ASN A O 1
ATOM 5633 N N . ILE A 1 697 ? 10.625 9.539 18.25 1 94.12 697 ILE A N 1
ATOM 5634 C CA . ILE A 1 697 ? 10.195 9.773 19.625 1 94.12 697 ILE A CA 1
ATOM 5635 C C . ILE A 1 697 ? 11.078 8.992 20.594 1 94.12 697 ILE A C 1
ATOM 5637 O O . ILE A 1 697 ? 11.422 9.477 21.672 1 94.12 697 ILE A O 1
ATOM 5641 N N . THR A 1 698 ? 11.477 7.848 20.188 1 94.81 698 THR A N 1
ATOM 5642 C CA . THR A 1 698 ? 12.109 6.934 21.141 1 94.81 698 THR A CA 1
ATOM 5643 C C . THR A 1 698 ? 13.633 7.062 21.078 1 94.81 698 THR A C 1
ATOM 5645 O O . THR A 1 698 ? 14.312 6.82 22.078 1 94.81 698 THR A O 1
ATOM 5648 N N . VAL A 1 699 ? 14.18 7.398 19.906 1 95.81 699 VAL A N 1
ATOM 5649 C CA . VAL A 1 699 ? 15.633 7.309 19.766 1 95.81 699 VAL A CA 1
ATOM 5650 C C . VAL A 1 699 ? 16.188 8.641 19.266 1 95.81 699 VAL A C 1
ATOM 5652 O O . VAL A 1 699 ? 16.984 9.281 19.953 1 95.81 699 VAL A O 1
ATOM 5655 N N . GLU A 1 700 ? 15.734 9.141 18.156 1 95.19 700 GLU A N 1
ATOM 5656 C CA . GLU A 1 700 ? 16.344 10.289 17.5 1 95.19 700 GLU A CA 1
ATOM 5657 C C . GLU A 1 700 ? 16.266 11.539 18.375 1 95.19 700 GLU A C 1
ATOM 5659 O O . GLU A 1 700 ? 17.266 12.242 18.562 1 95.19 700 GLU A O 1
ATOM 5664 N N . SER A 1 701 ? 15.039 11.82 18.844 1 93.75 701 SER A N 1
ATOM 5665 C CA . SER A 1 701 ? 14.867 13.016 19.656 1 93.75 701 SER A CA 1
ATOM 5666 C C . SER A 1 701 ? 15.656 12.922 20.969 1 93.75 701 SER A C 1
ATOM 5668 O O . SER A 1 701 ? 16.359 13.859 21.344 1 93.75 701 SER A O 1
ATOM 5670 N N . PRO A 1 702 ? 15.547 11.844 21.672 1 93.5 702 PRO A N 1
ATOM 5671 C CA . PRO A 1 702 ? 16.359 11.742 22.891 1 93.5 702 PRO A CA 1
ATOM 5672 C C . PRO A 1 702 ? 17.844 11.898 22.641 1 93.5 702 PRO A C 1
ATOM 5674 O O . PRO A 1 702 ? 18.562 12.508 23.438 1 93.5 702 PRO A O 1
ATOM 5677 N N . VAL A 1 703 ? 18.344 11.336 21.578 1 92.69 703 VAL A N 1
ATOM 5678 C CA . VAL A 1 703 ? 19.75 11.469 21.219 1 92.69 703 VAL A CA 1
ATOM 5679 C C . VAL A 1 703 ? 20.078 12.93 20.938 1 92.69 703 VAL A C 1
ATOM 5681 O O . VAL A 1 703 ? 21.156 13.422 21.297 1 92.69 703 VAL A O 1
ATOM 5684 N N . GLY A 1 704 ? 19.172 13.57 20.266 1 88.69 704 GLY A N 1
ATOM 5685 C CA . GLY A 1 704 ? 19.344 14.992 20.031 1 88.69 704 GLY A CA 1
ATOM 5686 C C . GLY A 1 704 ? 19.406 15.812 21.312 1 88.69 704 GLY A C 1
ATOM 5687 O O . GLY A 1 704 ? 20.234 16.719 21.422 1 88.69 704 GLY A O 1
ATOM 5688 N N . HIS A 1 705 ? 18.578 15.445 22.25 1 87.62 705 HIS A N 1
ATOM 5689 C CA . HIS A 1 705 ? 18.594 16.125 23.547 1 87.62 705 HIS A CA 1
ATOM 5690 C C . HIS A 1 705 ? 19.891 15.844 24.297 1 87.62 705 HIS A C 1
ATOM 5692 O O . HIS A 1 705 ? 20.453 16.734 24.938 1 87.62 705 HIS A O 1
ATOM 5698 N N . LEU A 1 706 ? 20.281 14.648 24.234 1 86.38 706 LEU A N 1
ATOM 5699 C CA . LEU A 1 706 ? 21.516 14.258 24.906 1 86.38 706 LEU A CA 1
ATOM 5700 C C . LEU A 1 706 ? 22.719 14.977 24.297 1 86.38 706 LEU A C 1
ATOM 5702 O O . LEU A 1 706 ? 23.609 15.398 25.031 1 86.38 706 LEU A O 1
ATOM 5706 N N . ASP A 1 707 ? 22.719 15.031 22.953 1 87.06 707 ASP A N 1
ATOM 5707 C CA . ASP A 1 707 ? 23.766 15.758 22.234 1 87.06 707 ASP A CA 1
ATOM 5708 C C . ASP A 1 707 ? 23.844 17.219 22.703 1 87.06 707 ASP A C 1
ATOM 5710 O O . ASP A 1 707 ? 24.922 17.719 23.031 1 87.06 707 ASP A O 1
ATOM 5714 N N . ASN A 1 708 ? 22.75 17.844 22.797 1 82.31 708 ASN A N 1
ATOM 5715 C CA . ASN A 1 708 ? 22.688 19.234 23.234 1 82.31 708 ASN A CA 1
ATOM 5716 C C . ASN A 1 708 ? 23.094 19.391 24.703 1 82.31 708 ASN A C 1
ATOM 5718 O O . ASN A 1 708 ? 23.719 20.375 25.078 1 82.31 708 ASN A O 1
ATOM 5722 N N . PHE A 1 709 ? 22.719 18.453 25.469 1 81.5 709 PHE A N 1
ATOM 5723 C CA . PHE A 1 709 ? 23.031 18.484 26.891 1 81.5 709 PHE A CA 1
ATOM 5724 C C . PHE A 1 709 ? 24.531 18.328 27.125 1 81.5 709 PHE A C 1
ATOM 5726 O O . PHE A 1 709 ? 25.125 19.062 27.922 1 81.5 709 PHE A O 1
ATOM 5733 N N . ILE A 1 710 ? 25.156 17.406 26.438 1 79.75 710 ILE A N 1
ATOM 5734 C CA . ILE A 1 710 ? 26.562 17.078 26.625 1 79.75 710 ILE A CA 1
ATOM 5735 C C . ILE A 1 710 ? 27.438 18.203 26.047 1 79.75 710 ILE A C 1
ATOM 5737 O O . ILE A 1 710 ? 28.359 18.672 26.703 1 79.75 710 ILE A O 1
ATOM 5741 N N . PHE A 1 711 ? 27.156 18.672 24.906 1 79.12 711 PHE A N 1
ATOM 5742 C CA . PHE A 1 711 ? 28.062 19.562 24.188 1 79.12 711 PHE A CA 1
ATOM 5743 C C . PHE A 1 711 ? 27.797 21.016 24.562 1 79.12 711 PHE A C 1
ATOM 5745 O O . PHE A 1 711 ? 28.703 21.844 24.516 1 79.12 711 PHE A O 1
ATOM 5752 N N . ASN A 1 712 ? 26.578 21.312 24.859 1 69.31 712 ASN A N 1
ATOM 5753 C CA . ASN A 1 712 ? 26.391 22.672 25.344 1 69.31 712 ASN A CA 1
ATOM 5754 C C . ASN A 1 712 ? 27.062 22.875 26.703 1 69.31 712 ASN A C 1
ATOM 5756 O O . ASN A 1 712 ? 27.641 23.938 26.953 1 69.31 712 ASN A O 1
ATOM 5760 N N . ARG A 1 713 ? 27.094 21.906 27.469 1 60.56 713 ARG A N 1
ATOM 5761 C CA . ARG A 1 713 ? 27.781 21.969 28.75 1 60.56 713 ARG A CA 1
ATOM 5762 C C . ARG A 1 713 ? 29.281 21.906 28.578 1 60.56 713 ARG A C 1
ATOM 5764 O O . ARG A 1 713 ? 30.016 22.688 29.203 1 60.56 713 ARG A O 1
ATOM 5771 N N . PHE A 1 714 ? 29.672 21.016 27.719 1 59 714 PHE A N 1
ATOM 5772 C CA . PHE A 1 714 ? 31.094 20.797 27.516 1 59 714 PHE A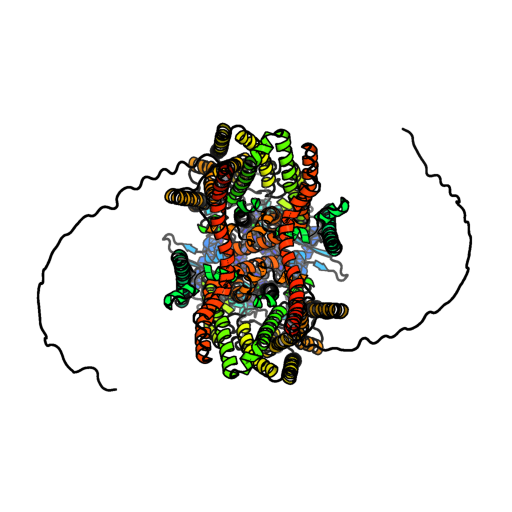 CA 1
ATOM 5773 C C . PHE A 1 714 ? 31.734 21.984 26.797 1 59 714 PHE A C 1
ATOM 5775 O O . PHE A 1 714 ? 32.812 22.438 27.172 1 59 714 PHE A O 1
ATOM 5782 N N . VAL A 1 715 ? 31.109 22.438 25.656 1 57.19 715 VAL A N 1
ATOM 5783 C CA . VAL A 1 715 ? 31.641 23.562 24.891 1 57.19 715 VAL A CA 1
ATOM 5784 C C . VAL A 1 715 ? 31.672 24.812 25.75 1 57.19 715 VAL A C 1
ATOM 5786 O O . VAL A 1 715 ? 32.625 25.594 25.672 1 57.19 715 VAL A O 1
ATOM 5789 N N . ALA A 1 716 ? 30.641 25.047 26.484 1 56.72 716 ALA A N 1
ATOM 5790 C CA . ALA A 1 716 ? 30.641 26.188 27.375 1 56.72 716 ALA A CA 1
ATOM 5791 C C . ALA A 1 716 ? 31.828 26.141 28.344 1 56.72 716 ALA A C 1
ATOM 5793 O O . ALA A 1 716 ? 32.438 27.172 28.625 1 56.72 716 ALA A O 1
ATOM 5794 N N . GLU A 1 717 ? 32.125 25.016 28.766 1 57.09 717 GLU A N 1
ATOM 5795 C CA . GLU A 1 717 ? 33.219 24.844 29.703 1 57.09 717 GLU A CA 1
ATOM 5796 C C . GLU A 1 717 ? 34.562 25.062 28.984 1 57.09 717 GLU A C 1
ATOM 5798 O O . GLU A 1 717 ? 35.5 25.625 29.562 1 57.09 717 GLU A O 1
ATOM 5803 N N . MET A 1 718 ? 34.594 24.656 27.828 1 53.69 718 MET A N 1
ATOM 5804 C CA . MET A 1 718 ? 35.844 24.734 27.078 1 53.69 718 MET A CA 1
ATOM 5805 C C . MET A 1 718 ? 36.156 26.172 26.656 1 53.69 718 MET A C 1
ATOM 5807 O O . MET A 1 718 ? 37.312 26.562 26.531 1 53.69 718 MET A O 1
ATOM 5811 N N . ILE A 1 719 ? 35.031 26.875 26.188 1 51.72 719 ILE A N 1
ATOM 5812 C CA . ILE A 1 719 ? 35.281 28.25 25.734 1 51.72 719 ILE A CA 1
ATOM 5813 C C . ILE A 1 719 ? 35.25 29.203 26.938 1 51.72 719 ILE A C 1
ATOM 5815 O O . ILE A 1 719 ? 35.344 30.422 26.766 1 51.72 719 ILE A O 1
ATOM 5819 N N . ASN A 1 720 ? 35.469 28.844 28.094 1 46.38 720 ASN A N 1
ATOM 5820 C CA . ASN A 1 720 ? 35.531 29.641 29.328 1 46.38 720 ASN A CA 1
ATOM 5821 C C . ASN A 1 720 ? 34.375 30.625 29.391 1 46.38 720 ASN A C 1
ATOM 5823 O O . ASN A 1 720 ? 34.531 31.766 29.844 1 46.38 720 ASN A O 1
ATOM 5827 N N . GLN A 1 721 ? 33.438 30.766 28.578 1 44.59 721 GLN A N 1
ATOM 5828 C CA . GLN A 1 721 ? 32.25 31.594 28.75 1 44.59 721 GLN A CA 1
ATOM 5829 C C . GLN A 1 721 ? 31.078 30.781 29.281 1 44.59 721 GLN A C 1
ATOM 5831 O O . GLN A 1 721 ? 30.422 30.047 28.547 1 44.59 721 GLN A O 1
ATOM 5836 N N . PRO A 1 722 ? 31 30.656 30.562 1 43.31 722 PRO A N 1
ATOM 5837 C CA . PRO A 1 722 ? 29.938 29.859 31.156 1 43.31 722 PRO A CA 1
ATOM 5838 C C . PRO A 1 722 ? 28.547 30.266 30.672 1 43.31 722 PRO A C 1
ATOM 5840 O O . PRO A 1 722 ? 28.203 31.453 30.719 1 43.31 722 PRO A O 1
ATOM 5843 N N . GLN A 1 723 ? 28.047 29.891 29.672 1 41.88 723 GLN A N 1
ATOM 5844 C CA . GLN A 1 723 ? 26.641 30.188 29.375 1 41.88 723 GLN A CA 1
ATOM 5845 C C . GLN A 1 723 ? 25.766 29.953 30.594 1 41.88 723 GLN A C 1
ATOM 5847 O O . GLN A 1 723 ? 25.859 28.906 31.25 1 41.88 723 GLN A O 1
ATOM 5852 N N . THR A 1 724 ? 25.359 31.016 31.344 1 38.12 724 THR A N 1
ATOM 5853 C CA . THR A 1 724 ? 24.484 30.875 32.5 1 38.12 724 THR A CA 1
ATOM 5854 C C . THR A 1 724 ? 23.422 29.828 32.25 1 38.12 724 THR A C 1
ATOM 5856 O O . THR A 1 724 ? 23.031 29.578 31.094 1 38.12 724 THR A O 1
ATOM 5859 N N . HIS A 1 725 ? 23.203 28.969 33.188 1 39.53 725 HIS A N 1
ATOM 5860 C CA . HIS A 1 725 ? 22.141 27.969 33.219 1 39.53 725 HIS A CA 1
ATOM 5861 C C . HIS A 1 725 ? 20.891 28.484 32.5 1 39.53 725 HIS A C 1
ATOM 5863 O O . HIS A 1 725 ? 20.078 27.688 32.031 1 39.53 725 HIS A O 1
ATOM 5869 N N . LYS A 1 726 ? 20.641 29.797 32.531 1 41.69 726 LYS A N 1
ATOM 5870 C CA . LYS A 1 726 ? 19.438 30.469 32.031 1 41.69 726 LYS A CA 1
ATOM 5871 C C . LYS A 1 726 ? 19.422 30.484 30.516 1 41.69 726 LYS A C 1
ATOM 5873 O O . LYS A 1 726 ? 18.375 30.312 29.891 1 41.69 726 LYS A O 1
ATOM 5878 N N . GLU A 1 727 ? 20.547 30.609 29.953 1 42.38 727 GLU A N 1
ATOM 5879 C CA . GLU A 1 727 ? 20.562 30.734 28.5 1 42.38 727 GLU A CA 1
ATOM 5880 C C . GLU A 1 727 ? 20.422 29.391 27.812 1 42.38 727 GLU A C 1
ATOM 5882 O O . GLU A 1 727 ? 19.781 29.266 26.781 1 42.38 727 GLU A O 1
ATOM 5887 N N . ALA A 1 728 ? 21.047 28.438 28.375 1 41.22 728 ALA A N 1
ATOM 5888 C CA . ALA A 1 728 ? 20.875 27.062 27.891 1 41.22 728 ALA A CA 1
ATOM 5889 C C . ALA A 1 728 ? 19.422 26.641 27.969 1 41.22 728 ALA A C 1
ATOM 5891 O O . ALA A 1 728 ? 18.922 25.922 27.094 1 41.22 728 ALA A O 1
ATOM 5892 N N . GLU A 1 729 ? 18.828 26.969 29.094 1 41.28 729 GLU A N 1
ATOM 5893 C CA . GLU A 1 729 ? 17.391 26.797 29.266 1 41.28 729 GLU A CA 1
ATOM 5894 C C . GLU A 1 729 ? 16.609 27.547 28.188 1 41.28 729 GLU A C 1
ATOM 5896 O O . GLU A 1 729 ? 15.562 27.078 27.734 1 41.28 729 GLU A O 1
ATOM 5901 N N . MET A 1 730 ? 17.094 28.688 27.781 1 37.25 730 MET A N 1
ATOM 5902 C CA . MET A 1 730 ? 16.391 29.562 26.844 1 37.25 730 MET A CA 1
ATOM 5903 C C . MET A 1 730 ? 16.406 28.984 25.438 1 37.25 730 MET A C 1
ATOM 5905 O O . MET A 1 730 ? 15.453 29.156 24.672 1 37.25 730 MET A O 1
ATOM 5909 N N . THR A 1 731 ? 17.531 28.5 25.094 1 40.47 731 THR A N 1
ATOM 5910 C CA . THR A 1 731 ? 17.547 27.922 23.75 1 40.47 731 THR A CA 1
ATOM 5911 C C . THR A 1 731 ? 16.625 26.719 23.656 1 40.47 731 THR A C 1
ATOM 5913 O O . THR A 1 731 ? 15.969 26.5 22.641 1 40.47 731 THR A O 1
ATOM 5916 N N . GLY A 1 732 ? 16.625 25.906 24.656 1 40.5 732 GLY A N 1
ATOM 5917 C CA . GLY A 1 732 ? 15.594 24.875 24.734 1 40.5 732 GLY A CA 1
ATOM 5918 C C . GLY A 1 732 ? 14.188 25.453 24.859 1 40.5 732 GLY A C 1
ATOM 5919 O O . GLY A 1 732 ? 13.219 24.828 24.422 1 40.5 732 GLY A O 1
ATOM 5920 N N . ARG A 1 733 ? 14 26.609 25.609 1 41.09 733 ARG A N 1
ATOM 5921 C CA . ARG A 1 733 ? 12.758 27.312 25.906 1 41.09 733 ARG A CA 1
ATOM 5922 C C . ARG A 1 733 ? 12.188 27.953 24.641 1 41.09 733 ARG A C 1
ATOM 5924 O O . ARG A 1 733 ? 10.969 28.016 24.469 1 41.09 733 ARG A O 1
ATOM 5931 N N . LYS A 1 734 ? 13.047 28.547 23.938 1 42.22 734 LYS A N 1
ATOM 5932 C CA . LYS A 1 734 ? 12.547 29.297 22.797 1 42.22 734 LYS A CA 1
ATOM 5933 C C . LYS A 1 734 ? 11.797 28.391 21.828 1 42.22 734 LYS A C 1
ATOM 5935 O O . LYS A 1 734 ? 10.773 28.797 21.266 1 42.22 734 LYS A O 1
ATOM 5940 N N . THR A 1 735 ? 12.344 27.266 21.656 1 39.75 735 THR A N 1
ATOM 5941 C CA . THR A 1 735 ? 11.617 26.359 20.766 1 39.75 735 THR A CA 1
ATOM 5942 C C . THR A 1 735 ? 10.305 25.922 21.406 1 39.75 735 THR A C 1
ATOM 5944 O O . THR A 1 735 ? 9.273 25.828 20.734 1 39.75 735 THR A O 1
ATOM 5947 N N . GLU A 1 736 ? 10.297 25.688 22.734 1 40.12 736 GLU A N 1
ATOM 5948 C CA . GLU A 1 736 ? 9.102 25.25 23.453 1 40.12 736 GLU A CA 1
ATOM 5949 C C . GLU A 1 736 ? 8.203 26.422 23.812 1 40.12 736 GLU A C 1
ATOM 5951 O O . GLU A 1 736 ? 6.98 26.297 23.828 1 40.12 736 GLU A O 1
ATOM 5956 N N . MET A 1 737 ? 8.727 27.609 24.188 1 38.88 737 MET A N 1
ATOM 5957 C CA . MET A 1 737 ? 7.926 28.797 24.484 1 38.88 737 MET A CA 1
ATOM 5958 C C . MET A 1 737 ? 7.055 29.172 23.297 1 38.88 737 MET A C 1
ATOM 5960 O O . MET A 1 737 ? 5.961 29.719 23.469 1 38.88 737 MET A O 1
ATOM 5964 N N . ALA A 1 738 ? 7.605 29.031 22.188 1 40.47 738 ALA A N 1
ATOM 5965 C CA . ALA A 1 738 ? 6.715 29.281 21.062 1 40.47 738 ALA A CA 1
ATOM 5966 C C . ALA A 1 738 ? 5.5 28.359 21.094 1 40.47 738 ALA A C 1
ATOM 5968 O O . ALA A 1 738 ? 4.387 28.781 20.766 1 40.47 738 ALA A O 1
ATOM 5969 N N . LEU A 1 739 ? 5.668 27.219 21.578 1 39.34 739 LEU A N 1
ATOM 5970 C CA . LEU A 1 739 ? 4.566 26.281 21.734 1 39.34 739 LEU A CA 1
ATOM 5971 C C . LEU A 1 739 ? 3.684 26.656 22.906 1 39.34 739 LEU A C 1
ATOM 5973 O O . LEU A 1 739 ? 2.459 26.516 22.844 1 39.34 739 LEU A O 1
ATOM 5977 N N . ALA A 1 740 ? 4.219 27.109 24.078 1 37.81 740 ALA A N 1
ATOM 5978 C CA . ALA A 1 740 ? 3.49 27.516 25.281 1 37.81 740 ALA A CA 1
ATOM 5979 C C . ALA A 1 740 ? 2.68 28.781 25.031 1 37.81 740 ALA A C 1
ATOM 5981 O O . ALA A 1 740 ? 1.589 28.953 25.578 1 37.81 740 ALA A O 1
ATOM 5982 N N . THR A 1 741 ? 3.211 29.688 24.312 1 37.88 741 THR A N 1
ATOM 5983 C CA . THR A 1 741 ? 2.438 30.891 24.031 1 37.88 741 THR A CA 1
ATOM 5984 C C . THR A 1 741 ? 1.162 30.562 23.266 1 37.88 741 THR A C 1
ATOM 5986 O O . THR A 1 741 ? 0.141 31.234 23.422 1 37.88 741 THR A O 1
ATOM 5989 N N . GLU A 1 742 ? 1.287 29.516 22.438 1 36.72 742 GLU A N 1
ATOM 5990 C CA . GLU A 1 742 ? 0.023 29.156 21.812 1 36.72 742 GLU A CA 1
ATOM 5991 C C . GLU A 1 742 ? -0.901 28.453 22.797 1 36.72 742 GLU A C 1
ATOM 5993 O O . GLU A 1 742 ? -2.121 28.609 22.75 1 36.72 742 GLU A O 1
ATOM 5998 N N . GLN A 1 743 ? -0.386 27.734 23.734 1 36.5 743 GLN A N 1
ATOM 5999 C CA . GLN A 1 743 ? -1.214 27.156 24.797 1 36.5 743 GLN A CA 1
ATOM 6000 C C . GLN A 1 743 ? -1.679 28.219 25.781 1 36.5 743 GLN A C 1
ATOM 6002 O O . GLN A 1 743 ? -2.768 28.109 26.344 1 36.5 743 GLN A O 1
ATOM 6007 N N . HIS A 1 744 ? -0.856 29.172 26.203 1 36.12 744 HIS A N 1
ATOM 6008 C CA . HIS A 1 744 ? -1.289 30.25 27.078 1 36.12 744 HIS A CA 1
ATOM 6009 C C . HIS A 1 744 ? -2.393 31.078 26.422 1 36.12 744 HIS A C 1
ATOM 6011 O O . HIS A 1 744 ? -3.135 31.781 27.109 1 36.12 744 HIS A O 1
ATOM 6017 N N . HIS A 1 745 ? -2.354 31.078 25.125 1 35.72 745 HIS A N 1
ATOM 6018 C CA . HIS A 1 745 ? -3.527 31.734 24.562 1 35.72 745 HIS A CA 1
ATOM 6019 C C . HIS A 1 745 ? -4.797 30.938 24.859 1 35.72 745 HIS A C 1
ATOM 6021 O O . HIS A 1 745 ? -5.875 31.516 25 1 35.72 745 HIS A O 1
ATOM 6027 N N . ASP A 1 746 ? -4.629 29.656 25.062 1 36.34 746 ASP A N 1
ATOM 6028 C CA . ASP A 1 746 ? -5.832 28.906 25.422 1 36.34 746 ASP A CA 1
ATOM 6029 C C . ASP A 1 746 ? -6.172 29.094 26.906 1 36.34 746 ASP A C 1
ATOM 6031 O O . ASP A 1 746 ? -7.34 29.016 27.297 1 36.34 746 ASP A O 1
ATOM 6035 N N . ARG A 1 747 ? -5.254 29.328 27.859 1 37.41 747 ARG A N 1
ATOM 6036 C CA . ARG A 1 747 ? -5.586 29.609 29.25 1 37.41 747 ARG A CA 1
ATOM 6037 C C . ARG A 1 747 ? -6.184 31.016 29.391 1 37.41 747 ARG A C 1
ATOM 6039 O O . ARG A 1 747 ? -7.043 31.234 30.234 1 37.41 747 ARG A O 1
ATOM 6046 N N . ARG A 1 748 ? -5.707 31.984 28.688 1 36.97 748 ARG A N 1
ATOM 6047 C CA . ARG A 1 748 ? -6.328 33.312 28.797 1 36.97 748 ARG A CA 1
ATOM 6048 C C . ARG A 1 748 ? -7.766 33.281 28.297 1 36.97 748 ARG A C 1
ATOM 6050 O O . ARG A 1 748 ? -8.586 34.125 28.703 1 36.97 748 ARG A O 1
ATOM 6057 N N . ARG A 1 749 ? -8.055 32.312 27.453 1 37.69 749 ARG A N 1
ATOM 6058 C CA . ARG A 1 749 ? -9.469 32.219 27.109 1 37.69 749 ARG A CA 1
ATOM 6059 C C . ARG A 1 749 ? -10.273 31.641 28.266 1 37.69 749 ARG A C 1
ATOM 6061 O O . ARG A 1 749 ? -11.477 31.891 28.375 1 37.69 749 ARG A O 1
ATOM 6068 N N . LYS A 1 750 ? -9.703 30.891 29.141 1 37.94 750 LYS A N 1
ATOM 6069 C CA . LYS A 1 750 ? -10.453 30.484 30.328 1 37.94 750 LYS A CA 1
ATOM 6070 C C . LYS A 1 750 ? -10.672 31.672 31.281 1 37.94 750 LYS A C 1
ATOM 6072 O O . LYS A 1 750 ? -11.742 31.797 31.875 1 37.94 750 LYS A O 1
ATOM 6077 N N . THR A 1 751 ? -9.641 32.438 31.469 1 36.56 751 THR A N 1
ATOM 6078 C CA . THR A 1 751 ? -9.836 33.531 32.406 1 36.56 751 THR A CA 1
ATOM 6079 C C . THR A 1 751 ? -10.695 34.625 31.797 1 36.56 751 THR A C 1
ATOM 6081 O O . THR A 1 751 ? -11.453 35.312 32.5 1 36.56 751 THR A O 1
ATOM 6084 N N . SER A 1 752 ? -10.57 34.812 30.484 1 35.59 752 SER A N 1
ATOM 6085 C CA . SER A 1 752 ? -11.43 35.844 29.938 1 35.59 752 SER A CA 1
ATOM 6086 C C . SER A 1 752 ? -12.875 35.375 29.828 1 35.59 752 SER A C 1
ATOM 6088 O O . SER A 1 752 ? -13.805 36.188 29.859 1 35.59 752 SER A O 1
ATOM 6090 N N . LEU A 1 753 ? -13.117 34.062 29.578 1 36.12 753 LEU A N 1
ATOM 6091 C CA . LEU A 1 753 ? -14.508 33.656 29.641 1 36.12 753 LEU A CA 1
ATOM 6092 C C . LEU A 1 753 ? -15.039 33.688 31.062 1 36.12 753 LEU A C 1
ATOM 6094 O O . LEU A 1 753 ? -16.25 33.812 31.281 1 36.12 753 LEU A O 1
ATOM 6098 N N . LYS A 1 754 ? -14.242 33.531 32.062 1 36.94 754 LYS A N 1
ATOM 6099 C CA . LYS A 1 754 ? -14.711 33.781 33.438 1 36.94 754 LYS A CA 1
ATOM 6100 C C . LYS A 1 754 ? -14.945 35.281 33.656 1 36.94 754 LYS A C 1
ATOM 6102 O O . LYS A 1 754 ? -15.898 35.656 34.344 1 36.94 754 LYS A O 1
ATOM 6107 N N . GLU A 1 755 ? -14.055 36.094 33.094 1 34.91 755 GLU A N 1
ATOM 6108 C CA . GLU A 1 755 ? -14.242 37.531 33.406 1 34.91 755 GLU A CA 1
ATOM 6109 C C . GLU A 1 755 ? -15.391 38.094 32.594 1 34.91 755 GLU A C 1
ATOM 6111 O O . GLU A 1 755 ? -16.047 39.062 33.031 1 34.91 755 GLU A O 1
ATOM 6116 N N . SER A 1 756 ? -15.57 37.594 31.344 1 32.97 756 SER A N 1
ATOM 6117 C CA . SER A 1 756 ? -16.688 38.219 30.656 1 32.97 756 SER A CA 1
ATOM 6118 C C . SER A 1 756 ? -18.016 37.781 31.234 1 32.97 756 SER A C 1
ATOM 6120 O O . SER A 1 756 ? -19.016 38.5 31.109 1 32.97 756 SER A O 1
ATOM 6122 N N . CYS A 1 757 ? -18.141 36.5 31.641 1 33.38 757 CYS A N 1
ATOM 6123 C CA . CYS A 1 757 ? -19.422 36.25 32.312 1 33.38 757 CYS A CA 1
ATOM 6124 C C . CYS A 1 757 ? -19.531 37.062 33.594 1 33.38 757 CYS A C 1
ATOM 6126 O O . CYS A 1 757 ? -20.641 37.281 34.094 1 33.38 757 CYS A O 1
ATOM 6128 N N . GLY A 1 758 ? -18.375 37.219 34.25 1 29.45 758 GLY A N 1
ATOM 6129 C CA . GLY A 1 758 ? -18.531 37.938 35.5 1 29.45 758 GLY A CA 1
ATOM 6130 C C . GLY A 1 758 ? -18.766 39.406 35.344 1 29.45 758 GLY A C 1
ATOM 6131 O O . GLY A 1 758 ? -19.406 40.062 36.156 1 29.45 758 GLY A O 1
ATOM 6132 N N . THR A 1 759 ? -18.031 39.938 34.375 1 31.77 759 THR A N 1
ATOM 6133 C CA . THR A 1 759 ? -18.031 41.375 34.438 1 31.77 759 THR A CA 1
ATOM 6134 C C . THR A 1 759 ? -19.328 41.938 33.844 1 31.77 759 THR A C 1
ATOM 6136 O O . THR A 1 759 ? -19.656 43.125 34.062 1 31.77 759 THR A O 1
ATOM 6139 N N . ASN A 1 760 ? -19.953 41.219 32.875 1 31 760 ASN A N 1
ATOM 6140 C CA . ASN A 1 760 ? -21.141 41.969 32.438 1 31 760 ASN A CA 1
ATOM 6141 C C . ASN A 1 760 ? -22.188 42.031 33.562 1 31 760 ASN A C 1
ATOM 6143 O O . ASN A 1 760 ? -23.172 42.781 33.438 1 31 760 ASN A O 1
ATOM 6147 N N . LEU A 1 761 ? -22.156 41 34.438 1 29.12 761 LEU A N 1
ATOM 6148 C CA . LEU A 1 761 ? -23.094 41.219 35.5 1 29.12 761 LEU A CA 1
ATOM 6149 C C . LEU A 1 761 ? -22.672 42.438 36.344 1 29.12 761 LEU A C 1
ATOM 6151 O O . LEU A 1 761 ? -23.5 43.219 36.812 1 29.12 761 LEU A O 1
ATOM 6155 N N . ASP A 1 762 ? -21.328 42.531 36.5 1 29.2 762 ASP A N 1
ATOM 6156 C CA . ASP A 1 762 ? -20.953 43.594 37.438 1 29.2 762 ASP A CA 1
ATOM 6157 C C . ASP A 1 762 ? -21.078 44.969 36.812 1 29.2 762 ASP A C 1
ATOM 6159 O O . ASP A 1 762 ? -21.422 45.938 37.5 1 29.2 762 ASP A O 1
ATOM 6163 N N . MET A 1 763 ? -20.812 45 35.469 1 30.11 763 MET A N 1
ATOM 6164 C CA . MET A 1 763 ? -20.859 46.375 34.969 1 30.11 763 MET A CA 1
ATOM 6165 C C . MET A 1 763 ? -22.297 46.875 34.875 1 30.11 763 MET A C 1
ATOM 6167 O O . MET A 1 763 ? -22.531 48.062 34.844 1 30.11 763 MET A O 1
ATOM 6171 N N . ILE A 1 764 ? -23.25 45.906 34.562 1 30.67 764 ILE A N 1
ATOM 6172 C CA . ILE A 1 764 ? -24.609 46.438 34.594 1 30.67 764 ILE A CA 1
ATOM 6173 C C . ILE A 1 764 ? -24.938 46.938 35.969 1 30.67 764 ILE A C 1
ATOM 6175 O O . ILE A 1 764 ? -25.719 47.875 36.125 1 30.67 764 ILE A O 1
ATOM 6179 N N . ILE A 1 765 ? -24.328 46.156 36.938 1 28.81 765 ILE A N 1
ATOM 6180 C CA . ILE A 1 765 ? -24.703 46.625 38.281 1 28.81 765 ILE A CA 1
ATOM 6181 C C . ILE A 1 765 ? -24.094 48 38.531 1 28.81 765 ILE A C 1
ATOM 6183 O O . ILE A 1 765 ? -24.703 48.812 39.219 1 28.81 765 ILE A O 1
ATOM 6187 N N . ILE A 1 766 ? -22.906 48.125 37.875 1 28.55 766 ILE A N 1
ATOM 6188 C CA . ILE A 1 766 ? -22.266 49.344 38.406 1 28.55 766 ILE A CA 1
ATOM 6189 C C . ILE A 1 766 ? -22.953 50.562 37.844 1 28.55 766 ILE A C 1
ATOM 6191 O O . ILE A 1 766 ? -22.906 51.656 38.438 1 28.55 766 ILE A O 1
ATOM 6195 N N . GLU A 1 767 ? -23.391 50.375 36.531 1 28.06 767 GLU A N 1
ATOM 6196 C CA . GLU A 1 767 ? -23.859 51.688 36.031 1 28.06 767 GLU A CA 1
ATOM 6197 C C . GLU A 1 767 ? -25.078 52.156 36.844 1 28.06 767 GLU A C 1
ATOM 6199 O O . GLU A 1 767 ? -25.344 53.375 36.875 1 28.06 767 GLU A O 1
ATOM 6204 N N . ASN A 1 768 ? -25.891 51.125 37.125 1 25.56 768 ASN A N 1
ATOM 6205 C CA . ASN A 1 768 ? -27.109 51.656 37.719 1 25.56 768 ASN A CA 1
ATOM 6206 C C . ASN A 1 768 ? -26.812 52.375 39.031 1 25.56 768 ASN A C 1
ATOM 6208 O O . ASN A 1 768 ? -27.719 52.875 39.719 1 25.56 768 ASN A O 1
ATOM 6212 N N . VAL A 1 769 ? -25.625 51.875 39.562 1 25.81 769 VAL A N 1
ATOM 6213 C CA . VAL A 1 769 ? -25.484 52.344 40.938 1 25.81 769 VAL A CA 1
ATOM 6214 C C . VAL A 1 769 ? -25.266 53.844 40.969 1 25.81 769 VAL A C 1
ATOM 6216 O O . VAL A 1 769 ? -25.094 54.469 42.031 1 25.81 769 VAL A O 1
ATOM 6219 N N . LYS A 1 770 ? -24.922 54.344 39.781 1 24.3 770 LYS A N 1
ATOM 6220 C CA . LYS A 1 770 ? -24.531 55.719 40.031 1 24.3 770 LYS A CA 1
ATOM 6221 C C . LYS A 1 770 ? -25.719 56.562 40.531 1 24.3 770 LYS A C 1
ATOM 6223 O O . LYS A 1 770 ? -25.562 57.75 40.844 1 24.3 770 LYS A O 1
ATOM 6228 N N . ASN A 1 771 ? -26.922 56.094 40.094 1 23.2 771 ASN A N 1
ATOM 6229 C CA . ASN A 1 771 ? -27.875 57.156 40.438 1 23.2 771 ASN A CA 1
ATOM 6230 C C . ASN A 1 771 ? -28.016 57.344 41.938 1 23.2 771 ASN A C 1
ATOM 6232 O O . ASN A 1 771 ? -27.922 56.375 42.688 1 23.2 771 ASN A O 1
ATOM 6236 N N . GLY A 1 772 ? -27.828 58.562 42.562 1 20.86 772 GLY A N 1
ATOM 6237 C CA . GLY A 1 772 ? -27.625 59.156 43.875 1 20.86 772 GLY A CA 1
ATOM 6238 C C . GLY A 1 772 ? -28.641 58.719 44.906 1 20.86 772 GLY A C 1
ATOM 6239 O O . GLY A 1 772 ? -28.703 59.25 46.031 1 20.86 772 GLY A O 1
ATOM 6240 N N . ILE A 1 773 ? -29.594 57.719 44.719 1 20.36 773 ILE A N 1
ATOM 6241 C CA . ILE A 1 773 ? -30.609 58.125 45.688 1 20.36 773 ILE A CA 1
ATOM 6242 C C . ILE A 1 773 ? -30.047 58.031 47.125 1 20.36 773 ILE A C 1
ATOM 6244 O O . ILE A 1 773 ? -29.25 57.125 47.406 1 20.36 773 ILE A O 1
ATOM 6248 N N . ASN A 1 774 ? -30.391 59 48.156 1 19.3 774 ASN A N 1
ATOM 6249 C CA . ASN A 1 774 ? -30.078 59.5 49.5 1 19.3 774 ASN A CA 1
ATOM 6250 C C . ASN A 1 774 ? -30.281 58.406 50.531 1 19.3 774 ASN A C 1
ATOM 6252 O O . ASN A 1 774 ? -30.047 58.625 51.719 1 19.3 774 ASN A O 1
ATOM 6256 N N . ALA A 1 775 ? -30.578 57.031 50.312 1 19 775 ALA A N 1
ATOM 6257 C CA . ALA A 1 775 ? -31.297 56.594 51.5 1 19 775 ALA A CA 1
ATOM 6258 C C . ALA A 1 775 ? -30.391 56.625 52.719 1 19 775 ALA A C 1
ATOM 6260 O O . ALA A 1 775 ? -29.203 56.312 52.625 1 19 775 ALA A O 1
ATOM 6261 N N . SER A 1 776 ? -30.766 57.25 54 1 18.3 776 SER A N 1
ATOM 6262 C CA . SER A 1 776 ? -30.438 57.625 55.375 1 18.3 776 SER A CA 1
ATOM 6263 C C . SER A 1 776 ? -30.094 56.406 56.219 1 18.3 776 SER A C 1
ATOM 6265 O O . SER A 1 776 ? -29.641 56.562 57.344 1 18.3 776 SER A O 1
ATOM 6267 N N . ILE A 1 777 ? -30.281 55.094 55.812 1 18.27 777 ILE A N 1
ATOM 6268 C CA . ILE A 1 777 ? -30.75 54.375 57 1 18.27 777 ILE A CA 1
ATOM 6269 C C . ILE A 1 777 ? -29.656 54.344 58.062 1 18.27 777 ILE A C 1
ATOM 6271 O O . ILE A 1 777 ? -28.469 54.406 57.75 1 18.27 777 ILE A O 1
ATOM 6275 N N . LEU A 1 778 ? -30.078 53.875 59.406 1 17.56 778 LEU A N 1
ATOM 6276 C CA . LEU A 1 778 ? -29.953 53.969 60.844 1 17.56 778 LEU A CA 1
ATOM 6277 C C . LEU A 1 778 ? -28.75 53.156 61.344 1 17.56 778 LEU A C 1
ATOM 6279 O O . LEU A 1 778 ? -28.422 52.125 60.781 1 17.56 778 LEU A O 1
ATOM 6283 N N . ASP A 1 779 ? -27.844 53.719 62.219 1 17.47 779 ASP A N 1
ATOM 6284 C CA . ASP A 1 779 ? -26.578 53.594 62.938 1 17.47 779 ASP A CA 1
ATOM 6285 C C . ASP A 1 779 ? -26.594 52.375 63.875 1 17.47 779 ASP A C 1
ATOM 6287 O O . ASP A 1 779 ? -25.609 52.094 64.562 1 17.47 779 ASP A O 1
ATOM 6291 N N . THR A 1 780 ? -27.641 51.406 63.875 1 17.5 780 THR A N 1
ATOM 6292 C CA . THR A 1 780 ? -27.812 51 65.25 1 17.5 780 THR A CA 1
ATOM 6293 C C . THR A 1 780 ? -26.562 50.281 65.75 1 17.5 780 THR A C 1
ATOM 6295 O O . THR A 1 780 ? -25.828 49.656 65 1 17.5 780 THR A O 1
ATOM 6298 N N . LYS A 1 781 ? -26.328 50.312 67.188 1 18.12 781 LYS A N 1
ATOM 6299 C CA . LYS A 1 781 ? -25.359 50.406 68.312 1 18.12 781 LYS A CA 1
ATOM 6300 C C . LYS A 1 781 ? -24.781 49.031 68.625 1 18.12 781 LYS A C 1
ATOM 6302 O O . LYS A 1 781 ? -23.594 48.938 68.938 1 18.12 781 LYS A O 1
ATOM 6307 N N . PRO A 1 782 ? -25.266 47.75 68.375 1 18.05 782 PRO A N 1
ATOM 6308 C CA . PRO A 1 782 ? -25.344 47.188 69.75 1 18.05 782 PRO A CA 1
ATOM 6309 C C . PRO A 1 782 ? -23.969 46.781 70.312 1 18.05 782 PRO A C 1
ATOM 6311 O O . PRO A 1 782 ? -23.031 46.531 69.5 1 18.05 782 PRO A O 1
ATOM 6314 N N . PRO A 1 783 ? -23.672 46.719 71.75 1 17.12 783 PRO A N 1
ATOM 6315 C CA . PRO A 1 783 ? -22.562 46.75 72.75 1 17.12 783 PRO A CA 1
ATOM 6316 C C . PRO A 1 783 ? -21.828 45.438 72.875 1 17.12 783 PRO A C 1
ATOM 6318 O O . PRO A 1 783 ? -20.609 45.406 73.062 1 17.12 783 PRO A O 1
ATOM 6321 N N . VAL A 1 784 ? -22.359 44.188 72.688 1 16.7 784 VAL A N 1
ATOM 6322 C CA . VAL A 1 784 ? -22.391 43.375 73.875 1 16.7 784 VAL A CA 1
ATOM 6323 C C . VAL A 1 784 ? -20.969 42.906 74.25 1 16.7 784 VAL A C 1
ATOM 6325 O O . VAL A 1 784 ? -20.109 42.875 73.375 1 16.7 784 VAL A O 1
ATOM 6328 N N . ASP A 1 785 ? -20.844 41.844 75.25 1 15.84 785 ASP A N 1
ATOM 6329 C CA . ASP A 1 785 ? -20.188 41.531 76.5 1 15.84 785 ASP A CA 1
ATOM 6330 C C . ASP A 1 785 ? -18.875 40.781 76.312 1 15.84 785 ASP A C 1
ATOM 6332 O O . ASP A 1 785 ? -18.641 40.25 75.188 1 15.84 785 ASP A O 1
ATOM 6336 N N . SER A 1 786 ? -18.062 40.406 77.5 1 15.91 786 SER A N 1
ATOM 6337 C CA . SER A 1 786 ? -16.812 40.344 78.25 1 15.91 786 SER A CA 1
ATOM 6338 C C . SER A 1 786 ? -16.172 38.969 78.125 1 15.91 786 SER A C 1
ATOM 6340 O O . SER A 1 786 ? -14.945 38.844 78.125 1 15.91 786 SER A O 1
ATOM 6342 N N . ALA A 1 787 ? -16.828 37.719 78.438 1 15.29 787 ALA A N 1
ATOM 6343 C CA . ALA A 1 787 ? -16.375 36.969 79.562 1 15.29 787 ALA A CA 1
ATOM 6344 C C . ALA A 1 787 ? -15.055 36.25 79.312 1 15.29 787 ALA A C 1
ATOM 6346 O O . ALA A 1 787 ? -14.688 36.062 78.125 1 15.29 787 ALA A O 1
ATOM 6347 N N . ASP A 1 788 ? -14.688 35.062 80.25 1 15.11 788 ASP A N 1
ATOM 6348 C CA . ASP A 1 788 ? -13.773 34.656 81.312 1 15.11 788 ASP A CA 1
ATOM 6349 C C . ASP A 1 788 ? -12.742 33.656 80.75 1 15.11 788 ASP A C 1
ATOM 6351 O O . ASP A 1 788 ? -11.539 33.844 80.938 1 15.11 788 ASP A O 1
ATOM 6355 N N . GLY A 1 789 ? -12.992 32.188 80.938 1 14.8 789 GLY A N 1
ATOM 6356 C CA . GLY A 1 789 ? -12.383 31.344 81.938 1 14.8 789 GLY A CA 1
ATOM 6357 C C . GLY A 1 789 ? -11.07 30.719 81.5 1 14.8 789 GLY A C 1
ATOM 6358 O O . GLY A 1 789 ? -10.688 30.859 80.312 1 14.8 789 GLY A O 1
ATOM 6359 N N . GLN A 1 790 ? -10.805 29.328 82 1 14.86 790 GLN A N 1
ATOM 6360 C CA . GLN A 1 790 ? -9.875 28.672 82.875 1 14.86 790 GLN A CA 1
ATOM 6361 C C . GLN A 1 790 ? -8.758 27.969 82.125 1 14.86 790 GLN A C 1
ATOM 6363 O O . GLN A 1 790 ? -8.867 27.766 80.938 1 14.86 790 GLN A O 1
ATOM 6368 N N . PRO A 1 791 ? -8.195 26.703 82.812 1 15.59 791 PRO A N 1
ATOM 6369 C CA . PRO A 1 791 ? -6.926 26.297 83.438 1 15.59 791 PRO A CA 1
ATOM 6370 C C . PRO A 1 791 ? -6.121 25.359 82.5 1 15.59 791 PRO A C 1
ATOM 6372 O O . PRO A 1 791 ? -4.926 25.594 82.312 1 15.59 791 PRO A O 1
ATOM 6375 N N . GLY A 1 792 ? -6.609 24.031 82.188 1 14.52 792 GLY A N 1
ATOM 6376 C CA . GLY A 1 792 ? -6.047 22.844 82.812 1 14.52 792 GLY A CA 1
ATOM 6377 C C . GLY A 1 792 ? -4.742 22.391 82.188 1 14.52 792 GLY A C 1
ATOM 6378 O O . GLY A 1 792 ? -4.379 22.844 81.062 1 14.52 792 GLY A O 1
ATOM 6379 N N . ALA A 1 793 ? -4.277 20.953 82.562 1 14.84 793 ALA A N 1
ATOM 6380 C CA . ALA A 1 793 ? -3.205 20.203 83.25 1 14.84 793 ALA A CA 1
ATOM 6381 C C . ALA A 1 793 ? -2.24 19.625 82.188 1 14.84 793 ALA A C 1
ATOM 6383 O O . ALA A 1 793 ? -2.484 19.688 81 1 14.84 793 ALA A O 1
ATOM 6384 N N . SER A 1 794 ? -1.897 18.172 82.438 1 14.48 794 SER A N 1
ATOM 6385 C CA . SER A 1 794 ? -0.75 17.5 83 1 14.48 794 SER A CA 1
ATOM 6386 C C . SER A 1 794 ? 0.085 16.781 81.938 1 14.48 794 SER A C 1
ATOM 6388 O O . SER A 1 794 ? 1.311 16.906 81.938 1 14.48 794 SER A O 1
ATOM 6390 N N . PHE A 1 795 ? -0.429 15.664 81.188 1 15.3 795 PHE A N 1
ATOM 6391 C CA . PHE A 1 795 ? 0.147 14.359 81.438 1 15.3 795 PHE A CA 1
ATOM 6392 C C . PHE A 1 795 ? 1.467 14.164 80.75 1 15.3 795 PHE A C 1
ATOM 6394 O O . PHE A 1 795 ? 1.64 14.672 79.625 1 15.3 795 PHE A O 1
ATOM 6401 N N . LYS A 1 796 ? 2.432 13.281 81.312 1 15.28 796 LYS A N 1
ATOM 6402 C CA . LYS A 1 796 ? 3.836 12.977 81.562 1 15.28 796 LYS A CA 1
ATOM 6403 C C . LYS A 1 796 ? 4.41 12.078 80.5 1 15.28 796 LYS A C 1
ATOM 6405 O O . LYS A 1 796 ? 5.543 12.273 80.062 1 15.28 796 LYS A O 1
ATOM 6410 N N . ALA A 1 797 ? 3.83 10.867 80.125 1 14.67 797 ALA A N 1
ATOM 6411 C CA . ALA A 1 797 ? 4.496 9.617 80.5 1 14.67 797 ALA A CA 1
ATOM 6412 C C . ALA A 1 797 ? 5.75 9.398 79.625 1 14.67 797 ALA A C 1
ATOM 6414 O O . ALA A 1 797 ? 5.914 10.016 78.562 1 14.67 797 ALA A O 1
ATOM 6415 N N . GLY A 1 798 ? 6.117 7.996 79.5 1 14.55 798 GLY A N 1
ATOM 6416 C CA . GLY A 1 798 ? 7.16 7.07 79.938 1 14.55 798 GLY A CA 1
ATOM 6417 C C . GLY A 1 798 ? 8.242 6.883 78.875 1 14.55 798 GLY A C 1
ATOM 6418 O O . GLY A 1 798 ? 8.102 7.332 77.75 1 14.55 798 GLY A O 1
ATOM 6419 N N . ARG A 1 799 ? 9.039 5.582 78.875 1 15.04 799 ARG A N 1
ATOM 6420 C CA . ARG A 1 799 ? 10.375 5.105 79.25 1 15.04 799 ARG A CA 1
ATOM 6421 C C . ARG A 1 799 ? 11.156 4.727 78 1 15.04 799 ARG A C 1
ATOM 6423 O O . ARG A 1 799 ? 12.281 5.184 77.812 1 15.04 799 ARG A O 1
ATOM 6430 N N . ARG A 1 800 ? 11.078 3.359 77.5 1 15.17 800 ARG A N 1
ATOM 6431 C CA . ARG A 1 800 ? 12.133 2.383 77.75 1 15.17 800 ARG A CA 1
ATOM 6432 C C . ARG A 1 800 ? 13.188 2.396 76.625 1 15.17 800 ARG A C 1
ATOM 6434 O O . ARG A 1 800 ? 12.93 2.865 75.562 1 15.17 800 ARG A O 1
ATOM 6441 N N . ARG A 1 801 ? 14.281 1.332 76.688 1 15.38 801 ARG A N 1
ATOM 6442 C CA . ARG A 1 801 ? 15.719 1.066 76.75 1 15.38 801 ARG A CA 1
ATOM 6443 C C . ARG A 1 801 ? 16.25 0.543 75.438 1 15.38 801 ARG A C 1
ATOM 6445 O O . ARG A 1 801 ? 17.312 0.963 75 1 15.38 801 ARG A O 1
ATOM 6452 N N . VAL A 1 802 ? 15.742 -0.55 74.75 1 15.93 802 VAL A N 1
ATOM 6453 C CA . VAL A 1 802 ? 16.562 -1.754 74.75 1 15.93 802 VAL A CA 1
ATOM 6454 C C . VAL A 1 802 ? 17.688 -1.603 73.75 1 15.93 802 VAL A C 1
ATOM 6456 O O . VAL A 1 802 ? 17.578 -0.806 72.812 1 15.93 802 VAL A O 1
ATOM 6459 N N . SER A 1 803 ? 18.703 -2.736 73.688 1 15.59 803 SER A N 1
ATOM 6460 C CA . SER A 1 803 ? 20.094 -3.16 73.688 1 15.59 803 SER A CA 1
ATOM 6461 C C . SER A 1 803 ? 20.547 -3.398 72.25 1 15.59 803 SER A C 1
ATOM 6463 O O . SER A 1 803 ? 19.734 -3.736 71.375 1 15.59 803 SER A O 1
ATOM 6465 N N . LYS A 1 804 ? 21.766 -3.127 71.938 1 17.91 804 LYS A N 1
ATOM 6466 C CA . LYS A 1 804 ? 22.828 -3.006 70.938 1 17.91 804 LYS A CA 1
ATOM 6467 C C . LYS A 1 804 ? 23.312 -4.379 70.5 1 17.91 804 LYS A C 1
ATOM 6469 O O . LYS A 1 804 ? 24.344 -4.488 69.812 1 17.91 804 LYS A O 1
ATOM 6474 N N . GLY A 1 805 ? 22.641 -5.492 70.625 1 14.9 805 GLY A N 1
ATOM 6475 C CA . GLY A 1 805 ? 23.5 -6.656 70.688 1 14.9 805 GLY A CA 1
ATOM 6476 C C . GLY A 1 805 ? 24.375 -6.754 69.438 1 14.9 805 GLY A C 1
ATOM 6477 O O . GLY A 1 805 ? 24.219 -5.973 68.5 1 14.9 805 GLY A O 1
ATOM 6478 N N . SER A 1 806 ? 24.672 -8.078 68.938 1 15.47 806 SER A N 1
ATOM 6479 C CA . SER A 1 806 ? 25.766 -9.055 68.938 1 15.47 806 SER A CA 1
ATOM 6480 C C . SER A 1 806 ? 26.391 -9.133 67.562 1 15.47 806 SER A C 1
ATOM 6482 O O . SER A 1 806 ? 27.609 -9.07 67.438 1 15.47 806 SER A O 1
ATOM 6484 N N . SER A 1 807 ? 25.812 -9.789 66.562 1 16.12 807 SER A N 1
ATOM 6485 C CA . SER A 1 807 ? 26.375 -11.062 66.125 1 16.12 807 SER A CA 1
ATOM 6486 C C . SER A 1 807 ? 27.547 -10.844 65.188 1 16.12 807 SER A C 1
ATOM 6488 O O . SER A 1 807 ? 27.656 -9.781 64.562 1 16.12 807 SER A O 1
ATOM 6490 N N . THR A 1 808 ? 28.328 -12.055 64.75 1 16.52 808 THR A N 1
ATOM 6491 C CA . THR A 1 808 ? 29.562 -12.812 64.562 1 16.52 808 THR A CA 1
ATOM 6492 C C . THR A 1 808 ? 30.078 -12.711 63.156 1 16.52 808 THR A C 1
ATOM 6494 O O . THR A 1 808 ? 31.266 -12.516 62.906 1 16.52 808 THR A O 1
ATOM 6497 N N . GLN A 1 809 ? 29.453 -13.359 62.094 1 17.2 809 GLN A N 1
ATOM 6498 C CA . GLN A 1 809 ? 30.188 -14.453 61.469 1 17.2 809 GLN A CA 1
ATOM 6499 C C . GLN A 1 809 ? 31.25 -13.93 60.5 1 17.2 809 GLN A C 1
ATOM 6501 O O . GLN A 1 809 ? 31.141 -12.812 60 1 17.2 809 GLN A O 1
ATOM 6506 N N . ASN A 1 810 ? 32.094 -14.93 59.938 1 16.84 810 ASN A N 1
ATOM 6507 C CA . ASN A 1 810 ? 33.438 -15.406 59.562 1 16.84 810 ASN A CA 1
ATOM 6508 C C . ASN A 1 810 ? 33.781 -15.07 58.125 1 16.84 810 ASN A C 1
ATOM 6510 O O . ASN A 1 810 ? 34.781 -15.539 57.594 1 16.84 810 ASN A O 1
ATOM 6514 N N . LEU A 1 811 ? 32.938 -14.547 57.281 1 19.62 811 LEU A N 1
ATOM 6515 C CA . LEU A 1 811 ? 33.344 -15.102 56 1 19.62 811 LEU A CA 1
ATOM 6516 C C . LEU A 1 811 ? 34.781 -14.75 55.656 1 19.62 811 LEU A C 1
ATOM 6518 O O . LEU A 1 811 ? 35.25 -13.656 55.969 1 19.62 811 LEU A O 1
ATOM 6522 N N . SER A 1 812 ? 35.406 -15.75 54.906 1 17.61 812 SER A N 1
ATOM 6523 C CA . SER A 1 812 ? 36.75 -16.219 54.531 1 17.61 812 SER A CA 1
ATOM 6524 C C . SER A 1 812 ? 37.531 -15.141 53.781 1 17.61 812 SER A C 1
ATOM 6526 O O . SER A 1 812 ? 36.938 -14.148 53.344 1 17.61 812 SER A O 1
ATOM 6528 N N . GLU A 1 813 ? 38.281 -15.703 52.75 1 18.77 813 GLU A N 1
ATOM 6529 C CA . GLU A 1 813 ? 39.719 -15.703 52.406 1 18.77 813 GLU A CA 1
ATOM 6530 C C . GLU A 1 813 ? 40.062 -14.492 51.562 1 18.77 813 GLU A C 1
ATOM 6532 O O . GLU A 1 813 ? 39.438 -14.211 50.562 1 18.77 813 GLU A O 1
ATOM 6537 N N . LYS A 1 814 ? 40.969 -13.742 51.906 1 18.06 814 LYS A N 1
ATOM 6538 C CA . LYS A 1 814 ? 41.844 -12.609 51.656 1 18.06 814 LYS A CA 1
ATOM 6539 C C . LYS A 1 814 ? 42.906 -12.961 50.625 1 18.06 814 LYS A C 1
ATOM 6541 O O . LYS A 1 814 ? 43.844 -12.195 50.406 1 18.06 814 LYS A O 1
ATOM 6546 N N . THR A 1 815 ? 42.938 -14.109 50.094 1 19.3 815 THR A N 1
ATOM 6547 C CA . THR A 1 815 ? 44.344 -14.141 49.812 1 19.3 815 THR A CA 1
ATOM 6548 C C . THR A 1 815 ? 44.812 -12.812 49.219 1 19.3 815 THR A C 1
ATOM 6550 O O . THR A 1 815 ? 44.062 -12.172 48.469 1 19.3 815 THR A O 1
ATOM 6553 N N . LYS A 1 816 ? 46.094 -12.43 49.531 1 18.75 816 LYS A N 1
ATOM 6554 C CA . LYS A 1 816 ? 47.219 -11.508 49.531 1 18.75 816 LYS A CA 1
ATOM 6555 C C . LYS A 1 816 ? 47.594 -11.07 48.125 1 18.75 816 LYS A C 1
ATOM 6557 O O . LYS A 1 816 ? 47.844 -9.891 47.875 1 18.75 816 LYS A O 1
ATOM 6562 N N . LEU A 1 817 ? 47.969 -12.039 47.188 1 19.52 817 LEU A N 1
ATOM 6563 C CA . LEU A 1 817 ? 48.969 -11.477 46.281 1 19.52 817 LEU A CA 1
ATOM 6564 C C . LEU A 1 817 ? 48.375 -10.461 45.344 1 19.52 817 LEU A C 1
ATOM 6566 O O . LEU A 1 817 ? 47.281 -10.695 44.781 1 19.52 817 LEU A O 1
ATOM 6570 N N . MET B 1 1 ? -11.977 -36.781 -7.141 1 30.84 1 MET B N 1
ATOM 6571 C CA . MET B 1 1 ? -11.273 -37.844 -7.844 1 30.84 1 MET B CA 1
ATOM 6572 C C . MET B 1 1 ? -11.266 -37.594 -9.344 1 30.84 1 MET B C 1
ATOM 6574 O O . MET B 1 1 ? -10.227 -37.75 -10 1 30.84 1 MET B O 1
ATOM 6578 N N . ARG B 1 2 ? -12.359 -37.094 -9.641 1 33.91 2 ARG B N 1
ATOM 6579 C CA . ARG B 1 2 ? -12.539 -36.875 -11.078 1 33.91 2 ARG B CA 1
ATOM 6580 C C . ARG B 1 2 ? -11.766 -35.625 -11.539 1 33.91 2 ARG B C 1
ATOM 6582 O O . ARG B 1 2 ? -11.164 -35.656 -12.617 1 33.91 2 ARG B O 1
ATOM 6589 N N . LEU B 1 3 ? -11.719 -34.719 -10.75 1 31.34 3 LEU B N 1
ATOM 6590 C CA . LEU B 1 3 ? -11.008 -33.5 -11.125 1 31.34 3 LEU B CA 1
ATOM 6591 C C . LEU B 1 3 ? -9.5 -33.75 -11.172 1 31.34 3 LEU B C 1
ATOM 6593 O O . LEU B 1 3 ? -8.812 -33.25 -12.07 1 31.34 3 LEU B O 1
ATOM 6597 N N . VAL B 1 4 ? -9.047 -34.562 -10.344 1 33.69 4 VAL B N 1
ATOM 6598 C CA . VAL B 1 4 ? -7.645 -34.969 -10.383 1 33.69 4 VAL B CA 1
ATOM 6599 C C . VAL B 1 4 ? -7.375 -35.781 -11.648 1 33.69 4 VAL B C 1
ATOM 6601 O O . VAL B 1 4 ? -6.344 -35.594 -12.297 1 33.69 4 VAL B O 1
ATOM 6604 N N . ARG B 1 5 ? -8.438 -36.5 -12.109 1 33.88 5 ARG B N 1
ATOM 6605 C CA . ARG B 1 5 ? -8.305 -37.281 -13.336 1 33.88 5 ARG B CA 1
ATOM 6606 C C . ARG B 1 5 ? -8.18 -36.375 -14.555 1 33.88 5 ARG B C 1
ATOM 6608 O O . ARG B 1 5 ? -7.359 -36.625 -15.438 1 33.88 5 ARG B O 1
ATOM 6615 N N . TRP B 1 6 ? -9.023 -35.469 -14.492 1 35.91 6 TRP B N 1
ATOM 6616 C CA . TRP B 1 6 ? -8.992 -34.531 -15.625 1 35.91 6 TRP B CA 1
ATOM 6617 C C . TRP B 1 6 ? -7.68 -33.75 -15.656 1 35.91 6 TRP B C 1
ATOM 6619 O O . TRP B 1 6 ? -7.086 -33.594 -16.719 1 35.91 6 TRP B O 1
ATOM 6629 N N . TYR B 1 7 ? -7.203 -33.406 -14.586 1 35.91 7 TYR B N 1
ATOM 6630 C CA . TYR B 1 7 ? -5.918 -32.719 -14.547 1 35.91 7 TYR B CA 1
ATOM 6631 C C . TYR B 1 7 ? -4.789 -33.625 -14.984 1 35.91 7 TYR B C 1
ATOM 6633 O O . TYR B 1 7 ? -3.906 -33.219 -15.75 1 35.91 7 TYR B O 1
ATOM 6641 N N . VAL B 1 8 ? -4.953 -34.906 -14.781 1 37.78 8 VAL B N 1
ATOM 6642 C CA . VAL B 1 8 ? -4.016 -35.906 -15.258 1 37.78 8 VAL B CA 1
ATOM 6643 C C . VAL B 1 8 ? -4.195 -36.094 -16.766 1 37.78 8 VAL B C 1
ATOM 6645 O O . VAL B 1 8 ? -3.213 -36.219 -17.5 1 37.78 8 VAL B O 1
ATOM 6648 N N . LEU B 1 9 ? -5.465 -36.062 -17.172 1 36.31 9 LEU B N 1
ATOM 6649 C CA . LEU B 1 9 ? -5.73 -36.094 -18.609 1 36.31 9 LEU B CA 1
ATOM 6650 C C . LEU B 1 9 ? -5.129 -34.875 -19.312 1 36.31 9 LEU B C 1
ATOM 6652 O O . LEU B 1 9 ? -4.504 -35.031 -20.359 1 36.31 9 LEU B O 1
ATOM 6656 N N . PHE B 1 10 ? -5.359 -33.812 -18.766 1 37.28 10 PHE B N 1
ATOM 6657 C CA . PHE B 1 10 ? -4.836 -32.594 -19.375 1 37.28 10 PHE B CA 1
ATOM 6658 C C . PHE B 1 10 ? -3.312 -32.594 -19.312 1 37.28 10 PHE B C 1
ATOM 6660 O O . PHE B 1 10 ? -2.654 -32.25 -20.312 1 37.28 10 PHE B O 1
ATOM 6667 N N . LEU B 1 11 ? -2.748 -33.031 -18.359 1 37.19 11 LEU B N 1
ATOM 6668 C CA . LEU B 1 11 ? -1.301 -33.219 -18.266 1 37.19 11 LEU B CA 1
ATOM 6669 C C . LEU B 1 11 ? -0.811 -34.312 -19.203 1 37.19 11 LEU B C 1
ATOM 6671 O O . LEU B 1 11 ? 0.233 -34.156 -19.844 1 37.19 11 LEU B O 1
ATOM 6675 N N . THR B 1 12 ? -1.575 -35.438 -19.328 1 35.16 12 THR B N 1
ATOM 6676 C CA . THR B 1 12 ? -1.292 -36.5 -20.281 1 35.16 12 THR B CA 1
ATOM 6677 C C . THR B 1 12 ? -1.441 -36 -21.719 1 35.16 12 THR B C 1
ATOM 6679 O O . THR B 1 12 ? -0.623 -36.344 -22.578 1 35.16 12 THR B O 1
ATOM 6682 N N . LEU B 1 13 ? -2.469 -35.25 -21.844 1 35.38 13 LEU B N 1
ATOM 6683 C CA . LEU B 1 13 ? -2.629 -34.719 -23.188 1 35.38 13 LEU B CA 1
ATOM 6684 C C . LEU B 1 13 ? -1.512 -33.75 -23.516 1 35.38 13 LEU B C 1
ATOM 6686 O O . LEU B 1 13 ? -0.993 -33.719 -24.641 1 35.38 13 LEU B O 1
ATOM 6690 N N . THR B 1 14 ? -1.104 -32.969 -22.641 1 34.44 14 THR B N 1
ATOM 6691 C CA . THR B 1 14 ? 0.025 -32.062 -22.875 1 34.44 14 THR B CA 1
ATOM 6692 C C . THR B 1 14 ? 1.322 -32.844 -23.016 1 34.44 14 THR B C 1
ATOM 6694 O O . THR B 1 14 ? 2.172 -32.531 -23.844 1 34.44 14 THR B O 1
ATOM 6697 N N . LEU B 1 15 ? 1.427 -33.969 -22.438 1 35.03 15 LEU B N 1
ATOM 6698 C CA . LEU B 1 15 ? 2.547 -34.906 -22.594 1 35.03 15 LEU B CA 1
ATOM 6699 C C . LEU B 1 15 ? 2.492 -35.594 -23.953 1 35.03 15 LEU B C 1
ATOM 6701 O O . LEU B 1 15 ? 3.529 -35.812 -24.578 1 35.03 15 LEU B O 1
ATOM 6705 N N . ILE B 1 16 ? 1.378 -36 -24.344 1 36.31 16 ILE B N 1
ATOM 6706 C CA . ILE B 1 16 ? 1.169 -36.594 -25.641 1 36.31 16 ILE B CA 1
ATOM 6707 C C . ILE B 1 16 ? 1.587 -35.625 -26.75 1 36.31 16 ILE B C 1
ATOM 6709 O O . ILE B 1 16 ? 2.273 -36 -27.688 1 36.31 16 ILE B O 1
ATOM 6713 N N . VAL B 1 17 ? 1.217 -34.5 -26.578 1 33.44 17 VAL B N 1
ATOM 6714 C CA . VAL B 1 17 ? 1.553 -33.531 -27.625 1 33.44 17 VAL B CA 1
ATOM 6715 C C . VAL B 1 17 ? 3.057 -33.281 -27.609 1 33.44 17 VAL B C 1
ATOM 6717 O O . VAL B 1 17 ? 3.686 -33.219 -28.672 1 33.44 17 VAL B O 1
ATOM 6720 N N . PHE B 1 18 ? 3.662 -33.344 -26.578 1 31.89 18 PHE B N 1
ATOM 6721 C CA . PHE B 1 18 ? 5.098 -33.125 -26.531 1 31.89 18 PHE B CA 1
ATOM 6722 C C . PHE B 1 18 ? 5.863 -34.312 -27.125 1 31.89 18 PHE B C 1
ATOM 6724 O O . PHE B 1 18 ? 6.844 -34.125 -27.844 1 31.89 18 PHE B O 1
ATOM 6731 N N . ARG B 1 19 ? 5.598 -35.5 -26.875 1 33.09 19 ARG B N 1
ATOM 6732 C CA . ARG B 1 19 ? 6.266 -36.656 -27.438 1 33.09 19 ARG B CA 1
ATOM 6733 C C . ARG B 1 19 ? 5.957 -36.812 -28.922 1 33.09 19 ARG B C 1
ATOM 6735 O O . ARG B 1 19 ? 6.801 -37.25 -29.703 1 33.09 19 ARG B O 1
ATOM 6742 N N . ALA B 1 20 ? 4.777 -36.562 -29.312 1 31.28 20 ALA B N 1
ATOM 6743 C CA . ALA B 1 20 ? 4.574 -36.562 -30.75 1 31.28 20 ALA B CA 1
ATOM 6744 C C . ALA B 1 20 ? 5.602 -35.688 -31.469 1 31.28 20 ALA B C 1
ATOM 6746 O O . ALA B 1 20 ? 5.973 -35.969 -32.594 1 31.28 20 ALA B O 1
ATOM 6747 N N . ILE B 1 21 ? 6.129 -34.844 -30.766 1 29.75 21 ILE B N 1
ATOM 6748 C CA . ILE B 1 21 ? 7.102 -33.969 -31.391 1 29.75 21 ILE B CA 1
ATOM 6749 C C . ILE B 1 21 ? 8.461 -34.656 -31.469 1 29.75 21 ILE B C 1
ATOM 6751 O O . ILE B 1 21 ? 9.148 -34.594 -32.5 1 29.75 21 ILE B O 1
ATOM 6755 N N . HIS B 1 22 ? 8.984 -35.375 -30.453 1 31.56 22 HIS B N 1
ATOM 6756 C CA . HIS B 1 22 ? 10.375 -35.812 -30.516 1 31.56 22 HIS B CA 1
ATOM 6757 C C . HIS B 1 22 ? 10.477 -37.188 -31.188 1 31.56 22 HIS B C 1
ATOM 6759 O O . HIS B 1 22 ? 11.586 -37.688 -31.438 1 31.56 22 HIS B O 1
ATOM 6765 N N . ALA B 1 23 ? 9.531 -37.938 -31.281 1 32.34 23 ALA B N 1
ATOM 6766 C CA . ALA B 1 23 ? 9.703 -39.219 -31.969 1 32.34 23 ALA B CA 1
ATOM 6767 C C . ALA B 1 23 ? 10.281 -39 -33.375 1 32.34 23 ALA B C 1
ATOM 6769 O O . ALA B 1 23 ? 11.094 -39.812 -33.844 1 32.34 23 ALA B O 1
ATOM 6770 N N . GLU B 1 24 ? 9.859 -37.938 -34.094 1 31.09 24 GLU B N 1
ATOM 6771 C CA . GLU B 1 24 ? 10.352 -38.031 -35.469 1 31.09 24 GLU B CA 1
ATOM 6772 C C . GLU B 1 24 ? 11.836 -37.656 -35.531 1 31.09 24 GLU B C 1
ATOM 6774 O O . GLU B 1 24 ? 12.531 -38.062 -36.469 1 31.09 24 GLU B O 1
ATOM 6779 N N . GLN B 1 25 ? 12.32 -36.906 -34.594 1 30.39 25 GLN B N 1
ATOM 6780 C CA . GLN B 1 25 ? 13.672 -36.469 -34.938 1 30.39 25 GLN B CA 1
ATOM 6781 C C . GLN B 1 25 ? 14.688 -37.562 -34.656 1 30.39 25 GLN B C 1
ATOM 6783 O O . GLN B 1 25 ? 15.805 -37.531 -35.156 1 30.39 25 GLN B O 1
ATOM 6788 N N . ASP B 1 26 ? 14.484 -38.438 -33.719 1 31.39 26 ASP B N 1
ATOM 6789 C CA . ASP B 1 26 ? 15.562 -39.406 -33.562 1 31.39 26 ASP B CA 1
ATOM 6790 C C . ASP B 1 26 ? 15.68 -40.344 -34.75 1 31.39 26 ASP B C 1
ATOM 6792 O O . ASP B 1 26 ? 16.703 -41 -34.938 1 31.39 26 ASP B O 1
ATOM 6796 N N . GLU B 1 27 ? 14.641 -40.469 -35.531 1 30.83 27 GLU B N 1
ATOM 6797 C CA . GLU B 1 27 ? 14.938 -41.312 -36.688 1 30.83 27 GLU B CA 1
ATOM 6798 C C . GLU B 1 27 ? 15.969 -40.656 -37.594 1 30.83 27 GLU B C 1
ATOM 6800 O O . GLU B 1 27 ? 16.828 -41.312 -38.156 1 30.83 27 GLU B O 1
ATOM 6805 N N . TYR B 1 28 ? 15.898 -39.312 -37.719 1 29.69 28 TYR B N 1
ATOM 6806 C CA . TYR B 1 28 ? 16.828 -38.781 -38.688 1 29.69 28 TYR B CA 1
ATOM 6807 C C . TYR B 1 28 ? 18.219 -38.625 -38.094 1 29.69 28 TYR B C 1
ATOM 6809 O O . TYR B 1 28 ? 19.219 -38.812 -38.781 1 29.69 28 TYR B O 1
ATOM 6817 N N . ALA B 1 29 ? 18.422 -38.281 -36.844 1 32.81 29 ALA B N 1
ATOM 6818 C CA . ALA B 1 29 ? 19.812 -38.062 -36.406 1 32.81 29 ALA B CA 1
ATOM 6819 C C . ALA B 1 29 ? 20.531 -39.406 -36.219 1 32.81 29 ALA B C 1
ATOM 6821 O O . ALA B 1 29 ? 21.766 -39.469 -36.281 1 32.81 29 ALA B O 1
ATOM 6822 N N . ILE B 1 30 ? 19.859 -40.5 -35.906 1 32.78 30 ILE B N 1
ATOM 6823 C CA . ILE B 1 30 ? 20.547 -41.781 -35.875 1 32.78 30 ILE B CA 1
ATOM 6824 C C . ILE B 1 30 ? 21.078 -42.125 -37.281 1 32.78 30 ILE B C 1
ATOM 6826 O O . ILE B 1 30 ? 22.094 -42.812 -37.406 1 32.78 30 ILE B O 1
ATOM 6830 N N . ILE B 1 31 ? 20.469 -41.625 -38.312 1 31.45 31 ILE B N 1
ATOM 6831 C CA . ILE B 1 31 ? 20.984 -42 -39.625 1 31.45 31 ILE B CA 1
ATOM 6832 C C . ILE B 1 31 ? 22.297 -41.281 -39.906 1 31.45 31 ILE B C 1
ATOM 6834 O O . ILE B 1 31 ? 23.25 -41.875 -40.406 1 31.45 31 ILE B O 1
ATOM 6838 N N . GLU B 1 32 ? 22.422 -39.969 -39.625 1 32.12 32 GLU B N 1
ATOM 6839 C CA . GLU B 1 32 ? 23.625 -39.312 -40.156 1 32.12 32 GLU B CA 1
ATOM 6840 C C . GLU B 1 32 ? 24.828 -39.594 -39.281 1 32.12 32 GLU B C 1
ATOM 6842 O O . GLU B 1 32 ? 25.938 -39.75 -39.781 1 32.12 32 GLU B O 1
ATOM 6847 N N . ASN B 1 33 ? 24.688 -39.688 -37.938 1 32.16 33 ASN B N 1
ATOM 6848 C CA . ASN B 1 33 ? 25.922 -39.875 -37.188 1 32.16 33 ASN B CA 1
ATOM 6849 C C . ASN B 1 33 ? 26.359 -41.344 -37.188 1 32.16 33 ASN B C 1
ATOM 6851 O O . ASN B 1 33 ? 27.297 -41.719 -36.5 1 32.16 33 ASN B O 1
ATOM 6855 N N . ARG B 1 34 ? 25.609 -42.281 -37.75 1 34.06 34 ARG B N 1
ATOM 6856 C CA . ARG B 1 34 ? 26.141 -43.625 -37.906 1 34.06 34 ARG B CA 1
ATOM 6857 C C . ARG B 1 34 ? 27.422 -43.594 -38.75 1 34.06 34 ARG B C 1
ATOM 6859 O O . ARG B 1 34 ? 28.344 -44.406 -38.5 1 34.06 34 ARG B O 1
ATOM 6866 N N . ASP B 1 35 ? 27.5 -42.688 -39.75 1 33.09 35 ASP B N 1
ATOM 6867 C CA . ASP B 1 35 ? 28.672 -42.875 -40.594 1 33.09 35 ASP B CA 1
ATOM 6868 C C . ASP B 1 35 ? 29.953 -42.438 -39.906 1 33.09 35 ASP B C 1
ATOM 6870 O O . ASP B 1 35 ? 31 -43.031 -40.062 1 33.09 35 ASP B O 1
ATOM 6874 N N . GLU B 1 36 ? 29.969 -41.219 -39.219 1 32.69 36 GLU B N 1
ATOM 6875 C CA . GLU B 1 36 ? 31.297 -40.781 -38.844 1 32.69 36 GLU B CA 1
ATOM 6876 C C . GLU B 1 36 ? 31.766 -41.469 -37.562 1 32.69 36 GLU B C 1
ATOM 6878 O O . GLU B 1 36 ? 32.938 -41.406 -37.219 1 32.69 36 GLU B O 1
ATOM 6883 N N . LEU B 1 37 ? 30.891 -42 -36.656 1 30.75 37 LEU B N 1
ATOM 6884 C CA . LEU B 1 37 ? 31.375 -42.656 -35.469 1 30.75 37 LEU B CA 1
ATOM 6885 C C . LEU B 1 37 ? 32 -44 -35.812 1 30.75 37 LEU B C 1
ATOM 6887 O O . LEU B 1 37 ? 32.469 -44.719 -34.906 1 30.75 37 LEU B O 1
ATOM 6891 N N . GLU B 1 38 ? 32.031 -44.469 -37.062 1 29.83 38 GLU B N 1
ATOM 6892 C CA . GLU B 1 38 ? 32.688 -45.781 -37.219 1 29.83 38 GLU B CA 1
ATOM 6893 C C . GLU B 1 38 ? 34.125 -45.719 -36.781 1 29.83 38 GLU B C 1
ATOM 6895 O O . GLU B 1 38 ? 34.688 -46.719 -36.344 1 29.83 38 GLU B O 1
ATOM 6900 N N . ASN B 1 39 ? 34.938 -44.688 -37.156 1 29.55 39 ASN B N 1
ATOM 6901 C CA . ASN B 1 39 ? 36.344 -45 -37.062 1 29.55 39 ASN B CA 1
ATOM 6902 C C . ASN B 1 39 ? 36.812 -44.969 -35.594 1 29.55 39 ASN B C 1
ATOM 6904 O O . ASN B 1 39 ? 37.875 -45.531 -35.281 1 29.55 39 ASN B O 1
ATOM 6908 N N . HIS B 1 40 ? 36.781 -43.781 -34.906 1 31.28 40 HIS B N 1
ATOM 6909 C CA . HIS B 1 40 ? 37.656 -43.75 -33.719 1 31.28 40 HIS B CA 1
ATOM 6910 C C . HIS B 1 40 ? 37.062 -44.562 -32.562 1 31.28 40 HIS B C 1
ATOM 6912 O O . HIS B 1 40 ? 36.031 -44.156 -32.031 1 31.28 40 HIS B O 1
ATOM 6918 N N . THR B 1 41 ? 37.25 -45.875 -32.5 1 29.42 41 THR B N 1
ATOM 6919 C CA . THR B 1 41 ? 36.781 -47 -31.703 1 29.42 41 THR B CA 1
ATOM 6920 C C . THR B 1 41 ? 37.062 -46.75 -30.219 1 29.42 41 THR B C 1
ATOM 6922 O O . THR B 1 41 ? 36.688 -47.562 -29.375 1 29.42 41 THR B O 1
ATOM 6925 N N . GLU B 1 42 ? 38.25 -46.031 -29.922 1 27.86 42 GLU B N 1
ATOM 6926 C CA . GLU B 1 42 ? 38.812 -46.562 -28.672 1 27.86 42 GLU B CA 1
ATOM 6927 C C . GLU B 1 42 ? 37.812 -46.438 -27.531 1 27.86 42 GLU B C 1
ATOM 6929 O O . GLU B 1 42 ? 36.75 -45.812 -27.672 1 27.86 42 GLU B O 1
ATOM 6934 N N . VAL B 1 43 ? 38.469 -46.125 -26.203 1 30.83 43 VAL B N 1
ATOM 6935 C CA . VAL B 1 43 ? 38.219 -46.5 -24.812 1 30.83 43 VAL B CA 1
ATOM 6936 C C . VAL B 1 43 ? 37.094 -45.656 -24.234 1 30.83 43 VAL B C 1
ATOM 6938 O O . VAL B 1 43 ? 37.344 -44.688 -23.5 1 30.83 43 VAL B O 1
ATOM 6941 N N . THR B 1 44 ? 36.438 -44.875 -25.047 1 27.61 44 THR B N 1
ATOM 6942 C CA . THR B 1 44 ? 35.656 -43.969 -24.188 1 27.61 44 THR B CA 1
ATOM 6943 C C . THR B 1 44 ? 34.812 -44.781 -23.203 1 27.61 44 THR B C 1
ATOM 6945 O O . THR B 1 44 ? 34.188 -45.781 -23.578 1 27.61 44 THR B O 1
ATOM 6948 N N . THR B 1 45 ? 35.156 -44.656 -21.859 1 27.58 45 THR B N 1
ATOM 6949 C CA . THR B 1 45 ? 34.562 -45.219 -20.656 1 27.58 45 THR B CA 1
ATOM 6950 C C . THR B 1 45 ? 33.062 -45.312 -20.797 1 27.58 45 THR B C 1
ATOM 6952 O O . THR B 1 45 ? 32.438 -44.406 -21.391 1 27.58 45 THR B O 1
ATOM 6955 N N . GLU B 1 46 ? 32.562 -46.562 -20.578 1 26.03 46 GLU B N 1
ATOM 6956 C CA . GLU B 1 46 ? 31.188 -47.094 -20.438 1 26.03 46 GLU B CA 1
ATOM 6957 C C . GLU B 1 46 ? 30.312 -46.094 -19.656 1 26.03 46 GLU B C 1
ATOM 6959 O O . GLU B 1 46 ? 30.328 -46.094 -18.422 1 26.03 46 GLU B O 1
ATOM 6964 N N . ILE B 1 47 ? 30.531 -44.844 -19.875 1 29.69 47 ILE B N 1
ATOM 6965 C CA . ILE B 1 47 ? 29.422 -44.125 -19.281 1 29.69 47 ILE B CA 1
ATOM 6966 C C . ILE B 1 47 ? 28.109 -44.875 -19.531 1 29.69 47 ILE B C 1
ATOM 6968 O O . ILE B 1 47 ? 27.703 -45.031 -20.672 1 29.69 47 ILE B O 1
ATOM 6972 N N . GLN B 1 48 ? 27.797 -45.812 -18.609 1 27.7 48 GLN B N 1
ATOM 6973 C CA . GLN B 1 48 ? 26.641 -46.688 -18.453 1 27.7 48 GLN B CA 1
ATOM 6974 C C . GLN B 1 48 ? 25.375 -46.031 -19.031 1 27.7 48 GLN B C 1
ATOM 6976 O O . GLN B 1 48 ? 25.141 -44.844 -18.828 1 27.7 48 GLN B O 1
ATOM 6981 N N . SER B 1 49 ? 24.703 -46.688 -20.016 1 31.8 49 SER B N 1
ATOM 6982 C CA . SER B 1 49 ? 23.5 -46.75 -20.828 1 31.8 49 SER B CA 1
ATOM 6983 C C . SER B 1 49 ? 22.266 -46.344 -20.016 1 31.8 49 SER B C 1
ATOM 6985 O O . SER B 1 49 ? 21.141 -46.406 -20.516 1 31.8 49 SER B O 1
ATOM 6987 N N . THR B 1 50 ? 22.547 -46.125 -18.781 1 30.8 50 THR B N 1
ATOM 6988 C CA . THR B 1 50 ? 21.297 -46.125 -18.031 1 30.8 50 THR B CA 1
ATOM 6989 C C . THR B 1 50 ? 20.422 -44.938 -18.422 1 30.8 50 THR B C 1
ATOM 6991 O O . THR B 1 50 ? 19.188 -45.031 -18.375 1 30.8 50 THR B O 1
ATOM 6994 N N . THR B 1 51 ? 21.016 -43.812 -18.656 1 32.06 51 THR B N 1
ATOM 6995 C CA . THR B 1 51 ? 20.156 -42.656 -18.891 1 32.06 51 THR B CA 1
ATOM 6996 C C . THR B 1 51 ? 19.547 -42.719 -20.281 1 32.06 51 THR B C 1
ATOM 6998 O O . THR B 1 51 ? 18.531 -42.062 -20.547 1 32.06 51 THR B O 1
ATOM 7001 N N . ARG B 1 52 ? 20.203 -43.156 -21.359 1 36.97 52 ARG B N 1
ATOM 7002 C CA . ARG B 1 52 ? 19.688 -43.438 -22.688 1 36.97 52 ARG B CA 1
ATOM 7003 C C . ARG B 1 52 ? 18.484 -44.406 -22.625 1 36.97 52 ARG B C 1
ATOM 7005 O O . ARG B 1 52 ? 17.531 -44.25 -23.391 1 36.97 52 ARG B O 1
ATOM 7012 N N . ASP B 1 53 ? 18.562 -45.281 -21.75 1 36.88 53 ASP B N 1
ATOM 7013 C CA . ASP B 1 53 ? 17.562 -46.312 -21.578 1 36.88 53 ASP B CA 1
ATOM 7014 C C . ASP B 1 53 ? 16.25 -45.75 -21.016 1 36.88 53 ASP B C 1
ATOM 7016 O O . ASP B 1 53 ? 15.164 -46.156 -21.422 1 36.88 53 ASP B O 1
ATOM 7020 N N . PHE B 1 54 ? 16.406 -44.75 -20.219 1 36.53 54 PHE B N 1
ATOM 7021 C CA . PHE B 1 54 ? 15.141 -44.281 -19.672 1 36.53 54 PHE B CA 1
ATOM 7022 C C . PHE B 1 54 ? 14.344 -43.531 -20.719 1 36.53 54 PHE B C 1
ATOM 7024 O O . PHE B 1 54 ? 13.133 -43.719 -20.859 1 36.53 54 PHE B O 1
ATOM 7031 N N . ILE B 1 55 ? 14.977 -42.594 -21.469 1 40.97 55 ILE B N 1
ATOM 7032 C CA . ILE B 1 55 ? 14.266 -41.938 -22.578 1 40.97 55 ILE B CA 1
ATOM 7033 C C . ILE B 1 55 ? 13.922 -42.969 -23.641 1 40.97 55 ILE B C 1
ATOM 7035 O O . ILE B 1 55 ? 12.82 -42.938 -24.203 1 40.97 55 ILE B O 1
ATOM 7039 N N . GLU B 1 56 ? 14.883 -43.781 -24 1 47.03 56 GLU B N 1
ATOM 7040 C CA . GLU B 1 56 ? 14.562 -44.875 -24.891 1 47.03 56 GLU B CA 1
ATOM 7041 C C . GLU B 1 56 ? 13.453 -45.75 -24.312 1 47.03 56 GLU B C 1
ATOM 7043 O O . GLU B 1 56 ? 12.641 -46.312 -25.062 1 47.03 56 GLU B O 1
ATOM 7048 N N . ASP B 1 57 ? 13.469 -45.656 -22.953 1 47.72 57 ASP B N 1
ATOM 7049 C CA . ASP B 1 57 ? 12.438 -46.438 -22.266 1 47.72 57 ASP B CA 1
ATOM 7050 C C . ASP B 1 57 ? 11.109 -45.688 -22.234 1 47.72 57 ASP B C 1
ATOM 7052 O O . ASP B 1 57 ? 10.039 -46.312 -22.188 1 47.72 57 ASP B O 1
ATOM 7056 N N . LEU B 1 58 ? 11.273 -44.25 -22.328 1 48.91 58 LEU B N 1
ATOM 7057 C CA . LEU B 1 58 ? 10.016 -43.5 -22.328 1 48.91 58 LEU B CA 1
ATOM 7058 C C . LEU B 1 58 ? 9.398 -43.5 -23.719 1 48.91 58 LEU B C 1
ATOM 7060 O O . LEU B 1 58 ? 8.188 -43.312 -23.875 1 48.91 58 LEU B O 1
ATOM 7064 N N . GLN B 1 59 ? 10.273 -43.75 -24.703 1 54.44 59 GLN B N 1
ATOM 7065 C CA . GLN B 1 59 ? 9.805 -43.719 -26.078 1 54.44 59 GLN B CA 1
ATOM 7066 C C . GLN B 1 59 ? 8.688 -44.75 -26.312 1 54.44 59 GLN B C 1
ATOM 7068 O O . GLN B 1 59 ? 7.672 -44.406 -26.938 1 54.44 59 GLN B O 1
ATOM 7073 N N . PRO B 1 60 ? 8.953 -45.906 -25.719 1 57.28 60 PRO B N 1
ATOM 7074 C CA . PRO B 1 60 ? 7.84 -46.812 -25.922 1 57.28 60 PRO B CA 1
ATOM 7075 C C . PRO B 1 60 ? 6.559 -46.375 -25.234 1 57.28 60 PRO B C 1
ATOM 7077 O O . PRO B 1 60 ? 5.461 -46.594 -25.75 1 57.28 60 PRO B O 1
ATOM 7080 N N . LEU B 1 61 ? 6.746 -45.594 -24.141 1 58.59 61 LEU B N 1
ATOM 7081 C CA . LEU B 1 61 ? 5.574 -45.094 -23.438 1 58.59 61 LEU B CA 1
ATOM 7082 C C . LEU B 1 61 ? 4.898 -43.969 -24.25 1 58.59 61 LEU B C 1
ATOM 7084 O O . LEU B 1 61 ? 3.67 -43.938 -24.359 1 58.59 61 LEU B O 1
ATOM 7088 N N . LEU B 1 62 ? 5.703 -43.25 -24.766 1 58.28 62 LEU B N 1
ATOM 7089 C CA . LEU B 1 62 ? 5.152 -42.156 -25.562 1 58.28 62 LEU B CA 1
ATOM 7090 C C . LEU B 1 62 ? 4.48 -42.688 -26.828 1 58.28 62 LEU B C 1
ATOM 7092 O O . LEU B 1 62 ? 3.43 -42.188 -27.234 1 58.28 62 LEU B O 1
ATOM 7096 N N . LYS B 1 63 ? 5.129 -43.688 -27.375 1 60.41 63 LYS B N 1
ATOM 7097 C CA . LYS B 1 63 ? 4.547 -44.312 -28.562 1 60.41 63 LYS B CA 1
ATOM 7098 C C . LYS B 1 63 ? 3.227 -45 -28.234 1 60.41 63 LYS B C 1
ATOM 7100 O O . LYS B 1 63 ? 2.281 -44.969 -29.031 1 60.41 63 LYS B O 1
ATOM 7105 N N . GLU B 1 64 ? 3.199 -45.531 -27.047 1 61.72 64 GLU B N 1
ATOM 7106 C CA . GLU B 1 64 ? 1.961 -46.188 -26.641 1 61.72 64 GLU B CA 1
ATOM 7107 C C . GLU B 1 64 ? 0.864 -45.156 -26.359 1 61.72 64 GLU B C 1
ATOM 7109 O O . GLU B 1 64 ? -0.3 -45.375 -26.703 1 61.72 64 GLU B O 1
ATOM 7114 N N . VAL B 1 65 ? 1.27 -44.062 -25.797 1 62.16 65 VAL B N 1
ATOM 7115 C CA . VAL B 1 65 ? 0.304 -43 -25.547 1 62.16 65 VAL B CA 1
ATOM 7116 C C . VAL B 1 65 ? -0.206 -42.438 -26.875 1 62.16 65 VAL B C 1
ATOM 7118 O O . VAL B 1 65 ? -1.405 -42.219 -27.031 1 62.16 65 VAL B O 1
ATOM 7121 N N . GLN B 1 66 ? 0.668 -42.344 -27.734 1 64.31 66 GLN B N 1
ATOM 7122 C CA . GLN B 1 66 ? 0.288 -41.812 -29.047 1 64.31 66 GLN B CA 1
ATOM 7123 C C . GLN B 1 66 ? -0.637 -42.781 -29.766 1 64.31 66 GLN B C 1
ATOM 7125 O O . GLN B 1 66 ? -1.609 -42.375 -30.406 1 64.31 66 GLN B O 1
ATOM 7130 N N . ARG B 1 67 ? -0.301 -44 -29.688 1 65.31 67 ARG B N 1
ATOM 7131 C CA . ARG B 1 67 ? -1.094 -45.031 -30.359 1 65.31 67 ARG B CA 1
ATOM 7132 C C . ARG B 1 67 ? -2.518 -45.062 -29.812 1 65.31 67 ARG B C 1
ATOM 7134 O O . ARG B 1 67 ? -3.473 -45.25 -30.578 1 65.31 67 ARG B O 1
ATOM 7141 N N . ARG B 1 68 ? -2.625 -44.75 -28.609 1 61.56 68 ARG B N 1
ATOM 7142 C CA . ARG B 1 68 ? -3.945 -44.812 -27.984 1 61.56 68 ARG B CA 1
ATOM 7143 C C . ARG B 1 68 ? -4.695 -43.5 -28.156 1 61.56 68 ARG B C 1
ATOM 7145 O O . ARG B 1 68 ? -5.926 -43.5 -28.25 1 61.56 68 ARG B O 1
ATOM 7152 N N . ALA B 1 69 ? -3.93 -42.469 -28.125 1 66.44 69 ALA B N 1
ATOM 7153 C CA . ALA B 1 69 ? -4.555 -41.156 -28.219 1 66.44 69 ALA B CA 1
ATOM 7154 C C . ALA B 1 69 ? -4.945 -40.844 -29.656 1 66.44 69 ALA B C 1
ATOM 7156 O O . ALA B 1 69 ? -5.902 -40.125 -29.891 1 66.44 69 ALA B O 1
ATOM 7157 N N . TYR B 1 70 ? -4.293 -41.438 -30.578 1 70.12 70 TYR B N 1
ATOM 7158 C CA . TYR B 1 70 ? -4.465 -41.094 -31.984 1 70.12 70 TYR B CA 1
ATOM 7159 C C . TYR B 1 70 ? -5.883 -41.406 -32.438 1 70.12 70 TYR B C 1
ATOM 7161 O O . TYR B 1 70 ? -6.523 -40.562 -33.094 1 70.12 70 TYR B O 1
ATOM 7169 N N . PRO B 1 71 ? -6.379 -42.562 -32.062 1 71.38 71 PRO B N 1
ATOM 7170 C CA . PRO B 1 71 ? -7.746 -42.812 -32.531 1 71.38 71 PRO B CA 1
ATOM 7171 C C . PRO B 1 71 ? -8.758 -41.844 -31.938 1 71.38 71 PRO B C 1
ATOM 7173 O O . PRO B 1 71 ? -9.719 -41.469 -32.625 1 71.38 71 PRO B O 1
ATOM 7176 N N . ILE B 1 72 ? -8.555 -41.438 -30.781 1 71 72 ILE B N 1
ATOM 7177 C CA . ILE B 1 72 ? -9.469 -40.5 -30.125 1 71 72 ILE B CA 1
ATOM 7178 C C . ILE B 1 72 ? -9.375 -39.125 -30.781 1 71 72 ILE B C 1
ATOM 7180 O O . ILE B 1 72 ? -10.398 -38.5 -31.062 1 71 72 ILE B O 1
ATOM 7184 N N . VAL B 1 73 ? -8.227 -38.75 -31 1 75.38 73 VAL B N 1
ATOM 7185 C CA . VAL B 1 73 ? -7.996 -37.438 -31.625 1 75.38 73 VAL B CA 1
ATOM 7186 C C . VAL B 1 73 ? -8.531 -37.438 -33.062 1 75.38 73 VAL B C 1
ATOM 7188 O O . VAL B 1 73 ? -9.148 -36.469 -33.5 1 75.38 73 VAL B O 1
ATOM 7191 N N . SER B 1 74 ? -8.273 -38.562 -33.688 1 78.12 74 SER B N 1
ATOM 7192 C CA . SER B 1 74 ? -8.75 -38.688 -35.062 1 78.12 74 SER B CA 1
ATOM 7193 C C . SER B 1 74 ? -10.273 -38.688 -35.125 1 78.12 74 SER B C 1
ATOM 7195 O O . SER B 1 74 ? -10.867 -38.094 -36.031 1 78.12 74 SER B O 1
ATOM 7197 N N . ALA B 1 75 ? -10.859 -39.344 -34.156 1 79.31 75 ALA B N 1
ATOM 7198 C CA . ALA B 1 75 ? -12.32 -39.344 -34.094 1 79.31 75 ALA B CA 1
ATOM 7199 C C . ALA B 1 75 ? -12.875 -37.969 -33.781 1 79.31 75 ALA B C 1
ATOM 7201 O O . ALA B 1 75 ? -13.93 -37.594 -34.281 1 79.31 75 ALA B O 1
ATOM 7202 N N . LEU B 1 76 ? -12.172 -37.281 -32.969 1 81.12 76 LEU B N 1
ATOM 7203 C CA . LEU B 1 76 ? -12.586 -35.938 -32.625 1 81.12 76 LEU B CA 1
ATOM 7204 C C . LEU B 1 76 ? -12.461 -35 -33.844 1 81.12 76 LEU B C 1
ATOM 7206 O O . LEU B 1 76 ? -13.312 -34.125 -34.062 1 81.12 76 LEU B O 1
ATOM 7210 N N . PHE B 1 77 ? -11.469 -35.188 -34.656 1 84 77 PHE B N 1
ATOM 7211 C CA . PHE B 1 77 ? -11.227 -34.344 -35.812 1 84 77 PHE B CA 1
ATOM 7212 C C . PHE B 1 77 ? -12.211 -34.656 -36.938 1 84 77 PHE B C 1
ATOM 7214 O O . PHE B 1 77 ? -12.492 -33.812 -37.781 1 84 77 PHE B O 1
ATOM 7221 N N . ALA B 1 78 ? -12.688 -35.875 -36.844 1 84.5 78 ALA B N 1
ATOM 7222 C CA . ALA B 1 78 ? -13.609 -36.312 -37.906 1 84.5 78 ALA B CA 1
ATOM 7223 C C . ALA B 1 78 ? -15.055 -35.969 -37.531 1 84.5 78 ALA B C 1
ATOM 7225 O O . ALA B 1 78 ? -15.953 -36.062 -38.375 1 84.5 78 ALA B O 1
ATOM 7226 N N . ASP B 1 79 ? -15.211 -35.5 -36.344 1 87.88 79 ASP B N 1
ATOM 7227 C CA . ASP B 1 79 ? -16.562 -35.188 -35.906 1 87.88 79 ASP B CA 1
ATOM 7228 C C . ASP B 1 79 ? -17.094 -33.938 -36.594 1 87.88 79 ASP B C 1
ATOM 7230 O O . ASP B 1 79 ? -16.5 -32.875 -36.5 1 87.88 79 ASP B O 1
ATOM 7234 N N . PRO B 1 80 ? -18.234 -34.031 -37.25 1 88.62 80 PRO B N 1
ATOM 7235 C CA . PRO B 1 80 ? -18.781 -32.906 -38.031 1 88.62 80 PRO B CA 1
ATOM 7236 C C . PRO B 1 80 ? -19.297 -31.766 -37.125 1 88.62 80 PRO B C 1
ATOM 7238 O O . PRO B 1 80 ? -19.516 -30.656 -37.625 1 88.62 80 PRO B O 1
ATOM 7241 N N . GLN B 1 81 ? -19.469 -32 -35.906 1 90.94 81 GLN B N 1
ATOM 7242 C CA . GLN B 1 81 ? -20 -30.969 -35.031 1 90.94 81 GLN B CA 1
ATOM 7243 C C . GLN B 1 81 ? -18.922 -29.969 -34.625 1 90.94 81 GLN B C 1
ATOM 7245 O O . GLN B 1 81 ? -19.219 -28.875 -34.156 1 90.94 81 GLN B O 1
ATOM 7250 N N . ILE B 1 82 ? -17.719 -30.375 -34.812 1 93.06 82 ILE B N 1
ATOM 7251 C CA . ILE B 1 82 ? -16.594 -29.484 -34.562 1 93.06 82 ILE B CA 1
ATOM 7252 C C . ILE B 1 82 ? -16.25 -28.703 -35.844 1 93.06 82 ILE B C 1
ATOM 7254 O O . ILE B 1 82 ? -16.094 -29.312 -36.906 1 93.06 82 ILE B O 1
ATOM 7258 N N . SER B 1 83 ? -16.156 -27.359 -35.75 1 94.25 83 SER B N 1
ATOM 7259 C CA . SER B 1 83 ? -15.891 -26.516 -36.906 1 94.25 83 SER B CA 1
ATOM 7260 C C . SER B 1 83 ? -14.555 -26.875 -37.562 1 94.25 83 SER B C 1
ATOM 7262 O O . SER B 1 83 ? -13.617 -27.266 -36.875 1 94.25 83 SER B O 1
ATOM 7264 N N . ASN B 1 84 ? -14.43 -26.734 -38.812 1 93 84 ASN B N 1
ATOM 7265 C CA . ASN B 1 84 ? -13.195 -27 -39.562 1 93 84 ASN B CA 1
ATOM 7266 C C . ASN B 1 84 ? -12.078 -26.062 -39.125 1 93 84 ASN B C 1
ATOM 7268 O O . ASN B 1 84 ? -10.906 -26.438 -39.125 1 93 84 ASN B O 1
ATOM 7272 N N . ASP B 1 85 ? -12.484 -24.906 -38.75 1 94.25 85 ASP B N 1
ATOM 7273 C CA . ASP B 1 85 ? -11.5 -23.938 -38.281 1 94.25 85 ASP B CA 1
ATOM 7274 C C . ASP B 1 85 ? -10.836 -24.422 -37 1 94.25 85 ASP B C 1
ATOM 7276 O O . ASP B 1 85 ? -9.625 -24.312 -36.844 1 94.25 85 ASP B O 1
ATOM 7280 N N . CYS B 1 86 ? -11.609 -24.938 -36.156 1 94.81 86 CYS B N 1
ATOM 7281 C CA . CYS B 1 86 ? -11.086 -25.406 -34.875 1 94.81 86 CYS B CA 1
ATOM 7282 C C . CYS B 1 86 ? -10.195 -26.625 -35.062 1 94.81 86 CYS B C 1
ATOM 7284 O O . CYS B 1 86 ? -9.117 -26.703 -34.469 1 94.81 86 CYS B O 1
ATOM 7286 N N . THR B 1 87 ? -10.641 -27.547 -35.969 1 92.75 87 THR B N 1
ATOM 7287 C CA . THR B 1 87 ? -9.844 -28.734 -36.219 1 92.75 87 THR B CA 1
ATOM 7288 C C . THR B 1 87 ? -8.5 -28.375 -36.844 1 92.75 87 THR B C 1
ATOM 7290 O O . THR B 1 87 ? -7.469 -28.938 -36.5 1 92.75 87 THR B O 1
ATOM 7293 N N . SER B 1 88 ? -8.562 -27.422 -37.75 1 92.5 88 SER B N 1
ATOM 7294 C CA . SER B 1 88 ? -7.32 -26.969 -38.375 1 92.5 88 SER B CA 1
ATOM 7295 C C . SER B 1 88 ? -6.414 -26.281 -37.375 1 92.5 88 SER B C 1
ATOM 7297 O O . SER B 1 88 ? -5.188 -26.422 -37.438 1 92.5 88 SER B O 1
ATOM 7299 N N . GLY B 1 89 ? -6.965 -25.516 -36.531 1 93.75 89 GLY B N 1
ATOM 7300 C CA . GLY B 1 89 ? -6.188 -24.859 -35.469 1 93.75 89 GLY B CA 1
ATOM 7301 C C . GLY B 1 89 ? -5.535 -25.828 -34.531 1 93.75 89 GLY B C 1
ATOM 7302 O O . GLY B 1 89 ? -4.359 -25.688 -34.188 1 93.75 89 GLY B O 1
ATOM 7303 N N . LEU B 1 90 ? -6.289 -26.828 -34.125 1 91.25 90 LEU B N 1
ATOM 7304 C CA . LEU B 1 90 ? -5.766 -27.844 -33.219 1 91.25 90 LEU B CA 1
ATOM 7305 C C . LEU B 1 90 ? -4.699 -28.688 -33.906 1 91.25 90 LEU B C 1
ATOM 7307 O O . LEU B 1 90 ? -3.701 -29.062 -33.281 1 91.25 90 LEU B O 1
ATOM 7311 N N . ALA B 1 91 ? -4.918 -28.953 -35.156 1 89.44 91 ALA B N 1
ATOM 7312 C CA . ALA B 1 91 ? -3.922 -29.703 -35.906 1 89.44 91 ALA B CA 1
ATOM 7313 C C . ALA B 1 91 ? -2.631 -28.906 -36.062 1 89.44 91 ALA B C 1
ATOM 7315 O O . ALA B 1 91 ? -1.534 -29.469 -35.969 1 89.44 91 ALA B O 1
ATOM 7316 N N . ALA B 1 92 ? -2.807 -27.656 -36.281 1 91.88 92 ALA B N 1
ATOM 7317 C CA . ALA B 1 92 ? -1.637 -26.781 -36.406 1 91.88 92 ALA B CA 1
ATOM 7318 C C . ALA B 1 92 ? -0.858 -26.734 -35.094 1 91.88 92 ALA B C 1
ATOM 7320 O O . ALA B 1 92 ? 0.375 -26.719 -35.094 1 91.88 92 ALA B O 1
ATOM 7321 N N . LEU B 1 93 ? -1.579 -26.672 -34 1 91.25 93 LEU B N 1
ATOM 7322 C CA . LEU B 1 93 ? -0.943 -26.656 -32.688 1 91.25 93 LEU B CA 1
ATOM 7323 C C . LEU B 1 93 ? -0.169 -27.953 -32.469 1 91.25 93 LEU B C 1
ATOM 7325 O O . LEU B 1 93 ? 0.979 -27.906 -32 1 91.25 93 LEU B O 1
ATOM 7329 N N . LEU B 1 94 ? -0.798 -29.062 -32.812 1 83.19 94 LEU B N 1
ATOM 7330 C CA . LEU B 1 94 ? -0.147 -30.359 -32.594 1 83.19 94 LEU B CA 1
ATOM 7331 C C . LEU B 1 94 ? 1.098 -30.469 -33.469 1 83.19 94 LEU B C 1
ATOM 7333 O O . LEU B 1 94 ? 2.135 -30.969 -33.031 1 83.19 94 LEU B O 1
ATOM 7337 N N . ARG B 1 95 ? 1.053 -29.953 -34.656 1 83.25 95 ARG B N 1
ATOM 7338 C CA . ARG B 1 95 ? 2.203 -29.969 -35.562 1 83.25 95 ARG B CA 1
ATOM 7339 C C . ARG B 1 95 ? 3.293 -29.031 -35.062 1 83.25 95 ARG B C 1
ATOM 7341 O O . ARG B 1 95 ? 4.48 -29.344 -35.156 1 83.25 95 ARG B O 1
ATOM 7348 N N . GLY B 1 96 ? 2.846 -27.906 -34.594 1 85.81 96 GLY B N 1
ATOM 7349 C CA . GLY B 1 96 ? 3.797 -26.938 -34.062 1 85.81 96 GLY B CA 1
ATOM 7350 C C . GLY B 1 96 ? 4.566 -27.453 -32.875 1 85.81 96 GLY B C 1
ATOM 7351 O O . GLY B 1 96 ? 5.758 -27.188 -32.719 1 85.81 96 GLY B O 1
ATOM 7352 N N . VAL B 1 97 ? 3.891 -28.125 -32.062 1 81.19 97 VAL B N 1
ATOM 7353 C CA . VAL B 1 97 ? 4.539 -28.719 -30.875 1 81.19 97 VAL B CA 1
ATOM 7354 C C . VAL B 1 97 ? 5.512 -29.812 -31.328 1 81.19 97 VAL B C 1
ATOM 7356 O O . VAL B 1 97 ? 6.602 -29.938 -30.766 1 81.19 97 VAL B O 1
ATOM 7359 N N . GLN B 1 98 ? 5.117 -30.484 -32.375 1 72.88 98 GLN B N 1
ATOM 7360 C CA . GLN B 1 98 ? 5.969 -31.531 -32.906 1 72.88 98 GLN B CA 1
ATOM 7361 C C . GLN B 1 98 ? 7.238 -30.953 -33.531 1 72.88 98 GLN B C 1
ATOM 7363 O O . GLN B 1 98 ? 8.32 -31.531 -33.375 1 72.88 98 GLN B O 1
ATOM 7368 N N . THR B 1 99 ? 7.094 -29.828 -34.156 1 75.5 99 THR B N 1
ATOM 7369 C CA . THR B 1 99 ? 8.227 -29.188 -34.812 1 75.5 99 THR B CA 1
ATOM 7370 C C . THR B 1 99 ? 8.938 -28.234 -33.844 1 75.5 99 THR B C 1
ATOM 7372 O O . THR B 1 99 ? 9.875 -27.531 -34.25 1 75.5 99 THR B O 1
ATOM 7375 N N . GLN B 1 100 ? 8.484 -28.125 -32.656 1 77.5 100 GLN B N 1
ATOM 7376 C CA . GLN B 1 100 ? 9.102 -27.328 -31.594 1 77.5 100 GLN B CA 1
ATOM 7377 C C . GLN B 1 100 ? 9.125 -25.844 -31.938 1 77.5 100 GLN B C 1
ATOM 7379 O O . GLN B 1 100 ? 10.164 -25.188 -31.828 1 77.5 100 GLN B O 1
ATOM 7384 N N . GLU B 1 101 ? 8.031 -25.469 -32.344 1 81.88 101 GLU B N 1
ATOM 7385 C CA . GLU B 1 101 ? 7.898 -24.047 -32.625 1 81.88 101 GLU B CA 1
ATOM 7386 C C . GLU B 1 101 ? 7.566 -23.266 -31.344 1 81.88 101 GLU B C 1
ATOM 7388 O O . GLU B 1 101 ? 6.801 -23.734 -30.5 1 81.88 101 GLU B O 1
ATOM 7393 N N . LYS B 1 102 ? 8.102 -22.125 -31.203 1 82.69 102 LYS B N 1
ATOM 7394 C CA . LYS B 1 102 ? 7.949 -21.312 -30 1 82.69 102 LYS B CA 1
ATOM 7395 C C . LYS B 1 102 ? 6.48 -21 -29.734 1 82.69 102 LYS B C 1
ATOM 7397 O O . LYS B 1 102 ? 6.008 -21.125 -28.609 1 82.69 102 LYS B O 1
ATOM 7402 N N . TRP B 1 103 ? 5.699 -20.531 -30.781 1 88.5 103 TRP B N 1
ATOM 7403 C CA . TRP B 1 103 ? 4.305 -20.156 -30.594 1 88.5 103 TRP B CA 1
ATOM 7404 C C . TRP B 1 103 ? 3.486 -21.328 -30.062 1 88.5 103 TRP B C 1
ATOM 7406 O O . TRP B 1 103 ? 2.602 -21.141 -29.219 1 88.5 103 TRP B O 1
ATOM 7416 N N . ALA B 1 104 ? 3.783 -22.516 -30.547 1 89.06 104 ALA B N 1
ATOM 7417 C CA . ALA B 1 104 ? 3.045 -23.703 -30.141 1 89.06 104 ALA B CA 1
ATOM 7418 C C . ALA B 1 104 ? 3.352 -24.062 -28.688 1 89.06 104 ALA B C 1
ATOM 7420 O O . ALA B 1 104 ? 2.453 -24.438 -27.938 1 89.06 104 ALA B O 1
ATOM 7421 N N . PHE B 1 105 ? 4.602 -23.812 -28.297 1 83.56 105 PHE B N 1
ATOM 7422 C CA . PHE B 1 105 ? 4.98 -24.078 -26.906 1 83.56 105 PHE B CA 1
ATOM 7423 C C . PHE B 1 105 ? 4.379 -23.047 -25.969 1 83.56 105 PHE B C 1
ATOM 7425 O O . PHE B 1 105 ? 4.031 -23.359 -24.828 1 83.56 105 PHE B O 1
ATOM 7432 N N . MET B 1 106 ? 4.328 -21.906 -26.438 1 89.5 106 MET B N 1
ATOM 7433 C CA . MET B 1 106 ? 3.725 -20.859 -25.625 1 89.5 106 MET B CA 1
ATOM 7434 C C . MET B 1 106 ? 2.268 -21.188 -25.312 1 89.5 106 MET B C 1
ATOM 7436 O O . MET B 1 106 ? 1.824 -21.016 -24.172 1 89.5 106 MET B O 1
ATOM 7440 N N . ILE B 1 107 ? 1.582 -21.656 -26.266 1 91.88 107 ILE B N 1
ATOM 7441 C CA . ILE B 1 107 ? 0.18 -22.016 -26.062 1 91.88 107 ILE B CA 1
ATOM 7442 C C . ILE B 1 107 ? 0.078 -23.25 -25.188 1 91.88 107 ILE B C 1
ATOM 7444 O O . ILE B 1 107 ? -0.711 -23.281 -24.234 1 91.88 107 ILE B O 1
ATOM 7448 N N . ALA B 1 108 ? 0.939 -24.188 -25.391 1 85.25 108 ALA B N 1
ATOM 7449 C CA . ALA B 1 108 ? 0.864 -25.469 -24.703 1 85.25 108 ALA B CA 1
ATOM 7450 C C . ALA B 1 108 ? 1.241 -25.328 -23.234 1 85.25 108 ALA B C 1
ATOM 7452 O O . ALA B 1 108 ? 0.739 -26.062 -22.375 1 85.25 108 ALA B O 1
ATOM 7453 N N . THR B 1 109 ? 2.039 -24.375 -22.891 1 84 109 THR B N 1
ATOM 7454 C CA . THR B 1 109 ? 2.537 -24.281 -21.531 1 84 109 THR B CA 1
ATOM 7455 C C . THR B 1 109 ? 1.812 -23.172 -20.766 1 84 109 THR B C 1
ATOM 7457 O O . THR B 1 109 ? 2.094 -22.938 -19.578 1 84 109 THR B O 1
ATOM 7460 N N . ALA B 1 110 ? 0.901 -22.594 -21.375 1 91.38 110 ALA B N 1
ATOM 7461 C CA . ALA B 1 110 ? 0.227 -21.469 -20.75 1 91.38 110 ALA B CA 1
ATOM 7462 C C . ALA B 1 110 ? -0.985 -21.922 -19.938 1 91.38 110 ALA B C 1
ATOM 7464 O O . ALA B 1 110 ? -1.602 -21.141 -19.219 1 91.38 110 ALA B O 1
ATOM 7465 N N . HIS B 1 111 ? -1.264 -23.203 -19.938 1 88 111 HIS B N 1
ATOM 7466 C CA . HIS B 1 111 ? -2.438 -23.734 -19.25 1 88 111 HIS B CA 1
ATOM 7467 C C . HIS B 1 111 ? -2.232 -23.75 -17.734 1 88 111 HIS B C 1
ATOM 7469 O O . HIS B 1 111 ? -1.104 -23.906 -17.266 1 88 111 HIS B O 1
ATOM 7475 N N . GLY B 1 112 ? -3.375 -23.5 -17.125 1 86.06 112 GLY B N 1
ATOM 7476 C CA . GLY B 1 112 ? -3.352 -23.734 -15.688 1 86.06 112 GLY B CA 1
ATOM 7477 C C . GLY B 1 112 ? -3.523 -25.203 -15.312 1 86.06 112 GLY B C 1
ATOM 7478 O O . GLY B 1 112 ? -3.943 -26.016 -16.141 1 86.06 112 GLY B O 1
ATOM 7479 N N . GLY B 1 113 ? -2.986 -25.562 -14.219 1 78.81 113 GLY B N 1
ATOM 7480 C CA . GLY B 1 113 ? -3.191 -26.891 -13.672 1 78.81 113 GLY B CA 1
ATOM 7481 C C . GLY B 1 113 ? -4.102 -26.906 -12.461 1 78.81 113 GLY B C 1
ATOM 7482 O O . GLY B 1 113 ? -4.906 -26 -12.273 1 78.81 113 GLY B O 1
ATOM 7483 N N . LEU B 1 114 ? -4.113 -28 -11.836 1 77.19 114 LEU B N 1
ATOM 7484 C CA . LEU B 1 114 ? -4.816 -28.031 -10.555 1 77.19 114 LEU B CA 1
ATOM 7485 C C . LEU B 1 114 ? -4.219 -27.031 -9.57 1 77.19 114 LEU B C 1
ATOM 7487 O O . LEU B 1 114 ? -2.994 -26.906 -9.484 1 77.19 114 LEU B O 1
ATOM 7491 N N . PRO B 1 115 ? -5.113 -26.375 -8.984 1 82.31 115 PRO B N 1
ATOM 7492 C CA . PRO B 1 115 ? -4.555 -25.453 -8 1 82.31 115 PRO B CA 1
ATOM 7493 C C . PRO B 1 115 ? -3.637 -26.141 -6.996 1 82.31 115 PRO B C 1
ATOM 7495 O O . PRO B 1 115 ? -4.004 -27.172 -6.426 1 82.31 115 PRO B O 1
ATOM 7498 N N . GLN B 1 116 ? -2.518 -25.672 -6.828 1 81.5 116 GLN B N 1
ATOM 7499 C CA . GLN B 1 116 ? -1.507 -26.312 -5.992 1 81.5 116 GLN B CA 1
ATOM 7500 C C . GLN B 1 116 ? -1.892 -26.234 -4.516 1 81.5 116 GLN B C 1
ATOM 7502 O O . GLN B 1 116 ? -1.465 -27.078 -3.721 1 81.5 116 GLN B O 1
ATOM 7507 N N . ASN B 1 117 ? -2.627 -25.297 -4.117 1 86.25 117 ASN B N 1
ATOM 7508 C CA . ASN B 1 117 ? -3.143 -25.219 -2.758 1 86.25 117 ASN B CA 1
ATOM 7509 C C . ASN B 1 117 ? -4.586 -25.703 -2.674 1 86.25 117 ASN B C 1
ATOM 7511 O O . ASN B 1 117 ? -5.398 -25.125 -1.948 1 86.25 117 ASN B O 1
ATOM 7515 N N . PHE B 1 118 ? -4.82 -26.719 -3.35 1 82.44 118 PHE B N 1
ATOM 7516 C CA . PHE B 1 118 ? -6.188 -27.219 -3.479 1 82.44 118 PHE B CA 1
ATOM 7517 C C . PHE B 1 118 ? -6.73 -27.656 -2.125 1 82.44 118 PHE B C 1
ATOM 7519 O O . PHE B 1 118 ? -7.871 -27.359 -1.777 1 82.44 118 PHE B O 1
ATOM 7526 N N . PHE B 1 119 ? -5.965 -28.281 -1.308 1 83.62 119 PHE B N 1
ATOM 7527 C CA . PHE B 1 119 ? -6.422 -28.859 -0.051 1 83.62 119 PHE B CA 1
ATOM 7528 C C . PHE B 1 119 ? -6.512 -27.797 1.035 1 83.62 119 PHE B C 1
ATOM 7530 O O . PHE B 1 119 ? -7.051 -28.047 2.117 1 83.62 119 PHE B O 1
ATOM 7537 N N . LEU B 1 120 ? -5.992 -26.688 0.681 1 86.62 120 LEU B N 1
ATOM 7538 C CA . LEU B 1 120 ? -6.125 -25.578 1.616 1 86.62 120 LEU B CA 1
ATOM 7539 C C . LEU B 1 120 ? -7.176 -24.594 1.134 1 86.62 120 LEU B C 1
ATOM 7541 O O . LEU B 1 120 ? -7.293 -23.484 1.68 1 86.62 120 LEU B O 1
ATOM 7545 N N . GLY B 1 121 ? -7.855 -24.938 0.089 1 81.69 121 GLY B N 1
ATOM 7546 C CA . GLY B 1 121 ? -9.039 -24.188 -0.303 1 81.69 121 GLY B CA 1
ATOM 7547 C C . GLY B 1 121 ? -8.805 -23.297 -1.505 1 81.69 121 GLY B C 1
ATOM 7548 O O . GLY B 1 121 ? -9.602 -22.406 -1.79 1 81.69 121 GLY B O 1
ATOM 7549 N N . ALA B 1 122 ? -7.73 -23.438 -2.266 1 85.94 122 ALA B N 1
ATOM 7550 C CA . ALA B 1 122 ? -7.5 -22.625 -3.461 1 85.94 122 ALA B CA 1
ATOM 7551 C C . ALA B 1 122 ? -8.508 -22.969 -4.555 1 85.94 122 ALA B C 1
ATOM 7553 O O . ALA B 1 122 ? -8.82 -24.141 -4.781 1 85.94 122 ALA B O 1
ATOM 7554 N N . GLN B 1 123 ? -8.992 -21.891 -5.168 1 84.69 123 GLN B N 1
ATOM 7555 C CA . GLN B 1 123 ? -10.031 -22.094 -6.168 1 84.69 123 GLN B CA 1
ATOM 7556 C C . GLN B 1 123 ? -9.578 -21.625 -7.547 1 84.69 123 GLN B C 1
ATOM 7558 O O . GLN B 1 123 ? -10.305 -21.766 -8.531 1 84.69 123 GLN B O 1
ATOM 7563 N N . GLY B 1 124 ? -8.414 -21.125 -7.598 1 85.44 124 GLY B N 1
ATOM 7564 C CA . GLY B 1 124 ? -8.008 -20.594 -8.891 1 85.44 124 GLY B CA 1
ATOM 7565 C C . GLY B 1 124 ? -6.617 -21.047 -9.305 1 85.44 124 GLY B C 1
ATOM 7566 O O . GLY B 1 124 ? -5.738 -21.219 -8.453 1 85.44 124 GLY B O 1
ATOM 7567 N N . SER B 1 125 ? -6.43 -21.391 -10.57 1 88 125 SER B N 1
ATOM 7568 C CA . SER B 1 125 ? -5.168 -21.609 -11.273 1 88 125 SER B CA 1
ATOM 7569 C C . SER B 1 125 ? -5.195 -20.984 -12.664 1 88 125 SER B C 1
ATOM 7571 O O . SER B 1 125 ? -5.547 -21.641 -13.648 1 88 125 SER B O 1
ATOM 7573 N N . PHE B 1 126 ? -4.727 -19.844 -12.789 1 88.38 126 PHE B N 1
ATOM 7574 C CA . PHE B 1 126 ? -4.934 -19.016 -13.969 1 88.38 126 PHE B CA 1
ATOM 7575 C C . PHE B 1 126 ? -3.924 -19.359 -15.055 1 88.38 126 PHE B C 1
ATOM 7577 O O . PHE B 1 126 ? -4.109 -19.016 -16.219 1 88.38 126 PHE B O 1
ATOM 7584 N N . GLY B 1 127 ? -2.955 -20.109 -14.75 1 89.44 127 GLY B N 1
ATOM 7585 C CA . GLY B 1 127 ? -1.914 -20.281 -15.75 1 89.44 127 GLY B CA 1
ATOM 7586 C C . GLY B 1 127 ? -1.248 -18.969 -16.141 1 89.44 127 GLY B C 1
ATOM 7587 O O . GLY B 1 127 ? -1.002 -18.109 -15.281 1 89.44 127 GLY B O 1
ATOM 7588 N N . SER B 1 128 ? -0.889 -18.906 -17.422 1 90.44 128 SER B N 1
ATOM 7589 C CA . SER B 1 128 ? -0.265 -17.672 -17.875 1 90.44 128 SER B CA 1
ATOM 7590 C C . SER B 1 128 ? -1.161 -16.922 -18.875 1 90.44 128 SER B C 1
ATOM 7592 O O . SER B 1 128 ? -1.128 -17.203 -20.062 1 90.44 128 SER B O 1
ATOM 7594 N N . TYR B 1 129 ? -1.804 -15.945 -18.375 1 91.19 129 TYR B N 1
ATOM 7595 C CA . TYR B 1 129 ? -2.697 -15.117 -19.172 1 91.19 129 TYR B CA 1
ATOM 7596 C C . TYR B 1 129 ? -1.92 -14.352 -20.234 1 91.19 129 TYR B C 1
ATOM 7598 O O . TYR B 1 129 ? -2.293 -14.352 -21.406 1 91.19 129 TYR B O 1
ATOM 7606 N N . ASP B 1 130 ? -0.802 -13.82 -19.906 1 90.19 130 ASP B N 1
ATOM 7607 C CA . ASP B 1 130 ? -0.028 -12.961 -20.797 1 90.19 130 ASP B CA 1
ATOM 7608 C C . ASP B 1 130 ? 0.668 -13.781 -21.891 1 90.19 130 ASP B C 1
ATOM 7610 O O . ASP B 1 130 ? 0.691 -13.383 -23.047 1 90.19 130 ASP B O 1
ATOM 7614 N N . GLN B 1 131 ? 1.248 -14.898 -21.484 1 91.81 131 GLN B N 1
ATOM 7615 C CA . GLN B 1 131 ? 1.92 -15.75 -22.469 1 91.81 131 GLN B CA 1
ATOM 7616 C C . GLN B 1 131 ? 0.937 -16.266 -23.516 1 91.81 131 GLN B C 1
ATOM 7618 O O . GLN B 1 131 ? 1.266 -16.344 -24.703 1 91.81 131 GLN B O 1
ATOM 7623 N N . CYS B 1 132 ? -0.217 -16.625 -23.062 1 94.56 132 CYS B N 1
ATOM 7624 C CA . CYS B 1 132 ? -1.236 -17.109 -23.984 1 94.56 132 CYS B CA 1
ATOM 7625 C C . CYS B 1 132 ? -1.609 -16.031 -25 1 94.56 132 CYS B C 1
ATOM 7627 O O . CYS B 1 132 ? -1.681 -16.297 -26.203 1 94.56 132 CYS B O 1
ATOM 7629 N N . LEU B 1 133 ? -1.798 -14.867 -24.547 1 93.5 133 LEU B N 1
ATOM 7630 C CA . LEU B 1 133 ? -2.234 -13.781 -25.422 1 93.5 133 LEU B CA 1
ATOM 7631 C C . LEU B 1 133 ? -1.103 -13.336 -26.344 1 93.5 133 LEU B C 1
ATOM 7633 O O . LEU B 1 133 ? -1.351 -12.867 -27.453 1 93.5 133 LEU B O 1
ATOM 7637 N N . GLU B 1 134 ? 0.111 -13.5 -25.953 1 91.56 134 GLU B N 1
ATOM 7638 C CA . GLU B 1 134 ? 1.255 -13.062 -26.75 1 91.56 134 GLU B CA 1
ATOM 7639 C C . GLU B 1 134 ? 1.642 -14.109 -27.797 1 91.56 134 GLU B C 1
ATOM 7641 O O . GLU B 1 134 ? 2.373 -13.812 -28.734 1 91.56 134 GLU B O 1
ATOM 7646 N N . ALA B 1 135 ? 1.153 -15.305 -27.672 1 94.19 135 ALA B N 1
ATOM 7647 C CA . ALA B 1 135 ? 1.47 -16.391 -28.594 1 94.19 135 ALA B CA 1
ATOM 7648 C C . ALA B 1 135 ? 0.839 -16.125 -29.969 1 94.19 135 ALA B C 1
ATOM 7650 O O . ALA B 1 135 ? -0.378 -15.969 -30.078 1 94.19 135 ALA B O 1
ATOM 7651 N N . LYS B 1 136 ? 1.653 -15.992 -31.016 1 93.44 136 LYS B N 1
ATOM 7652 C CA . LYS B 1 136 ? 1.157 -15.781 -32.375 1 93.44 136 LYS B CA 1
ATOM 7653 C C . LYS B 1 136 ? 2.043 -16.484 -33.406 1 93.44 136 LYS B C 1
ATOM 7655 O O . LYS B 1 136 ? 3.264 -16.547 -33.219 1 93.44 136 LYS B O 1
ATOM 7660 N N . ARG B 1 137 ? 1.398 -17.094 -34.25 1 93.06 137 ARG B N 1
ATOM 7661 C CA . ARG B 1 137 ? 2.078 -17.688 -35.406 1 93.06 137 ARG B CA 1
ATOM 7662 C C . ARG B 1 137 ? 2.115 -16.719 -36.594 1 93.06 137 ARG B C 1
ATOM 7664 O O . ARG B 1 137 ? 1.072 -16.234 -37.031 1 93.06 137 ARG B O 1
ATOM 7671 N N . VAL B 1 138 ? 3.377 -16.375 -36.969 1 89.31 138 VAL B N 1
ATOM 7672 C CA . VAL B 1 138 ? 3.541 -15.422 -38.062 1 89.31 138 VAL B CA 1
ATOM 7673 C C . VAL B 1 138 ? 4.074 -16.156 -39.312 1 89.31 138 VAL B C 1
ATOM 7675 O O . VAL B 1 138 ? 5.031 -16.922 -39.219 1 89.31 138 VAL B O 1
ATOM 7678 N N . ASP B 1 139 ? 3.418 -15.984 -40.344 1 84.31 139 ASP B N 1
ATOM 7679 C CA . ASP B 1 139 ? 3.865 -16.531 -41.625 1 84.31 139 ASP B CA 1
ATOM 7680 C C . ASP B 1 139 ? 5.039 -15.734 -42.188 1 84.31 139 ASP B C 1
ATOM 7682 O O . ASP B 1 139 ? 5.312 -14.625 -41.719 1 84.31 139 ASP B O 1
ATOM 7686 N N . PRO B 1 140 ? 5.777 -16.375 -43.094 1 82 140 PRO B N 1
ATOM 7687 C CA . PRO B 1 140 ? 6.926 -15.68 -43.656 1 82 140 PRO B CA 1
ATOM 7688 C C . PRO B 1 140 ? 6.555 -14.328 -44.281 1 82 140 PRO B C 1
ATOM 7690 O O . PRO B 1 140 ? 7.398 -13.43 -44.344 1 82 140 PRO B O 1
ATOM 7693 N N . ASP B 1 141 ? 5.281 -14.086 -44.656 1 82 141 ASP B N 1
ATOM 7694 C CA . ASP B 1 141 ? 4.816 -12.82 -45.219 1 82 141 ASP B CA 1
ATOM 7695 C C . ASP B 1 141 ? 4.457 -11.836 -44.125 1 82 141 ASP B C 1
ATOM 7697 O O . ASP B 1 141 ? 4.074 -10.695 -44.406 1 82 141 ASP B O 1
ATOM 7701 N N . GLY B 1 142 ? 4.613 -12.25 -42.844 1 82.62 142 GLY B N 1
ATOM 7702 C CA . GLY B 1 142 ? 4.371 -11.352 -41.75 1 82.62 142 GLY B CA 1
ATOM 7703 C C . GLY B 1 142 ? 2.932 -11.359 -41.281 1 82.62 142 GLY B C 1
ATOM 7704 O O . GLY B 1 142 ? 2.568 -10.617 -40.344 1 82.62 142 GLY B O 1
ATOM 7705 N N . LEU B 1 143 ? 2.105 -12.141 -41.844 1 87.38 143 LEU B N 1
ATOM 7706 C CA . LEU B 1 143 ? 0.699 -12.195 -41.469 1 87.38 143 LEU B CA 1
ATOM 7707 C C . LEU B 1 143 ? 0.488 -13.164 -40.312 1 87.38 143 LEU B C 1
ATOM 7709 O O . LEU B 1 143 ? 1.07 -14.258 -40.281 1 87.38 143 LEU B O 1
ATOM 7713 N N . VAL B 1 144 ? -0.311 -12.773 -39.344 1 90.62 144 VAL B N 1
ATOM 7714 C CA . VAL B 1 144 ? -0.626 -13.625 -38.188 1 90.62 144 VAL B CA 1
ATOM 7715 C C . VAL B 1 144 ? -1.701 -14.633 -38.594 1 90.62 144 VAL B C 1
ATOM 7717 O O . VAL B 1 144 ? -2.824 -14.258 -38.938 1 90.62 144 VAL B O 1
ATOM 7720 N N . THR B 1 145 ? -1.427 -15.867 -38.594 1 91.06 145 THR B N 1
ATOM 7721 C CA . THR B 1 145 ? -2.338 -16.922 -39.031 1 91.06 145 THR B CA 1
ATOM 7722 C C . THR B 1 145 ? -3.053 -17.547 -37.812 1 91.06 145 THR B C 1
ATOM 7724 O O . THR B 1 145 ? -4.121 -18.141 -37.969 1 91.06 145 THR B O 1
ATOM 7727 N N . LEU B 1 146 ? -2.369 -17.562 -36.719 1 94.19 146 LEU B N 1
ATOM 7728 C CA . LEU B 1 146 ? -2.932 -18.172 -35.531 1 94.19 146 LEU B CA 1
ATOM 7729 C C . LEU B 1 146 ? -2.492 -17.422 -34.281 1 94.19 146 LEU B C 1
ATOM 7731 O O . LEU B 1 146 ? -1.35 -16.969 -34.188 1 94.19 146 LEU B O 1
ATOM 7735 N N . ARG B 1 147 ? -3.469 -17.25 -33.375 1 94.75 147 ARG B N 1
ATOM 7736 C CA . ARG B 1 147 ? -3.191 -16.609 -32.094 1 94.75 147 ARG B CA 1
ATOM 7737 C C . ARG B 1 147 ? -3.67 -17.484 -30.922 1 94.75 147 ARG B C 1
ATOM 7739 O O . ARG B 1 147 ? -4.539 -18.344 -31.109 1 94.75 147 ARG B O 1
ATOM 7746 N N . GLY B 1 148 ? -2.982 -17.25 -29.812 1 96 148 GLY B N 1
ATOM 7747 C CA . GLY B 1 148 ? -3.469 -17.875 -28.594 1 96 148 GLY B CA 1
ATOM 7748 C C . GLY B 1 148 ? -4.715 -17.219 -28.047 1 96 148 GLY B C 1
ATOM 7749 O O . GLY B 1 148 ? -4.84 -15.984 -28.078 1 96 148 GLY B O 1
ATOM 7750 N N . GLN B 1 149 ? -5.625 -18.078 -27.625 1 95.62 149 GLN B N 1
ATOM 7751 C CA . GLN B 1 149 ? -6.863 -17.641 -26.984 1 95.62 149 GLN B CA 1
ATOM 7752 C C . GLN B 1 149 ? -6.945 -18.141 -25.547 1 95.62 149 GLN B C 1
ATOM 7754 O O . GLN B 1 149 ? -6.816 -19.328 -25.281 1 95.62 149 GLN B O 1
ATOM 7759 N N . TYR B 1 150 ? -7.082 -17.156 -24.672 1 95.19 150 TYR B N 1
ATOM 7760 C CA . TYR B 1 150 ? -7.172 -17.516 -23.266 1 95.19 150 TYR B CA 1
ATOM 7761 C C . TYR B 1 150 ? -8.625 -17.734 -22.844 1 95.19 150 TYR B C 1
ATOM 7763 O O . TYR B 1 150 ? -9.453 -16.828 -22.969 1 95.19 150 TYR B O 1
ATOM 7771 N N . CYS B 1 151 ? -8.938 -18.891 -22.359 1 94.94 151 CYS B N 1
ATOM 7772 C CA . CYS B 1 151 ? -10.266 -19.234 -21.859 1 94.94 151 CYS B CA 1
ATOM 7773 C C . CYS B 1 151 ? -10.195 -19.703 -20.406 1 94.94 151 CYS B C 1
ATOM 7775 O O . CYS B 1 151 ? -9.109 -19.828 -19.844 1 94.94 151 CYS B O 1
ATOM 7777 N N . THR B 1 152 ? -11.305 -19.797 -19.781 1 92.62 152 THR B N 1
ATOM 7778 C CA . THR B 1 152 ? -11.375 -20.281 -18.391 1 92.62 152 THR B CA 1
ATOM 7779 C C . THR B 1 152 ? -12.258 -21.516 -18.297 1 92.62 152 THR B C 1
ATOM 7781 O O . THR B 1 152 ? -13.375 -21.531 -18.828 1 92.62 152 THR B O 1
ATOM 7784 N N . LEU B 1 153 ? -11.727 -22.531 -17.719 1 91.31 153 LEU B N 1
ATOM 7785 C CA . LEU B 1 153 ? -12.477 -23.734 -17.422 1 91.31 153 LEU B CA 1
ATOM 7786 C C . LEU B 1 153 ? -13.102 -23.672 -16.031 1 91.31 153 LEU B C 1
ATOM 7788 O O . LEU B 1 153 ? -12.391 -23.484 -15.039 1 91.31 153 LEU B O 1
ATOM 7792 N N . TYR B 1 154 ? -14.383 -23.734 -16.016 1 88.5 154 TYR B N 1
ATOM 7793 C CA . TYR B 1 154 ? -15.117 -23.734 -14.75 1 88.5 154 TYR B CA 1
ATOM 7794 C C . TYR B 1 154 ? -15.484 -25.156 -14.336 1 88.5 154 TYR B C 1
ATOM 7796 O O . TYR B 1 154 ? -16.125 -25.891 -15.094 1 88.5 154 TYR B O 1
ATOM 7804 N N . ILE B 1 155 ? -15.031 -25.469 -13.141 1 85.19 155 ILE B N 1
ATOM 7805 C CA . ILE B 1 155 ? -15.336 -26.812 -12.617 1 85.19 155 ILE B CA 1
ATOM 7806 C C . ILE B 1 155 ? -16.234 -26.688 -11.391 1 85.19 155 ILE B C 1
ATOM 7808 O O . ILE B 1 155 ? -15.82 -26.156 -10.359 1 85.19 155 ILE B O 1
ATOM 7812 N N . ASN B 1 156 ? -17.406 -27.141 -11.516 1 81.5 156 ASN B N 1
ATOM 7813 C CA . ASN B 1 156 ? -18.312 -27.188 -10.375 1 81.5 156 ASN B CA 1
ATOM 7814 C C . ASN B 1 156 ? -18.312 -28.578 -9.734 1 81.5 156 ASN B C 1
ATOM 7816 O O . ASN B 1 156 ? -18.344 -29.594 -10.438 1 81.5 156 ASN B O 1
ATOM 7820 N N . PRO B 1 157 ? -18.188 -28.594 -8.453 1 76.5 157 PRO B N 1
ATOM 7821 C CA . PRO B 1 157 ? -18.172 -29.906 -7.812 1 76.5 157 PRO B CA 1
ATOM 7822 C C . PRO B 1 157 ? -19.5 -30.656 -7.984 1 76.5 157 PRO B C 1
ATOM 7824 O O . PRO B 1 157 ? -20.562 -30.047 -7.887 1 76.5 157 PRO B O 1
ATOM 7827 N N . ASN B 1 158 ? -19.391 -31.844 -8.367 1 74.06 158 ASN B N 1
ATOM 7828 C CA . ASN B 1 158 ? -20.578 -32.688 -8.406 1 74.06 158 ASN B CA 1
ATOM 7829 C C . ASN B 1 158 ? -21.016 -33.094 -7.004 1 74.06 158 ASN B C 1
ATOM 7831 O O . ASN B 1 158 ? -20.375 -32.75 -6.016 1 74.06 158 ASN B O 1
ATOM 7835 N N . GLU B 1 159 ? -22.109 -33.781 -6.93 1 74.88 159 GLU B N 1
ATOM 7836 C CA . GLU B 1 159 ? -22.672 -34.156 -5.641 1 74.88 159 GLU B CA 1
ATOM 7837 C C . GLU B 1 159 ? -21.703 -35.031 -4.855 1 74.88 159 GLU B C 1
ATOM 7839 O O . GLU B 1 159 ? -21.562 -34.906 -3.641 1 74.88 159 GLU B O 1
ATOM 7844 N N . LYS B 1 160 ? -21.016 -35.844 -5.523 1 70.44 160 LYS B N 1
ATOM 7845 C CA . LYS B 1 160 ? -20.078 -36.75 -4.859 1 70.44 160 LYS B CA 1
ATOM 7846 C C . LYS B 1 160 ? -18.891 -35.969 -4.305 1 70.44 160 LYS B C 1
ATOM 7848 O O . LYS B 1 160 ? -18.453 -36.188 -3.17 1 70.44 160 LYS B O 1
ATOM 7853 N N . MET B 1 161 ? -18.328 -35.156 -5.164 1 70.5 161 MET B N 1
ATOM 7854 C CA . MET B 1 161 ? -17.203 -34.312 -4.738 1 70.5 161 MET B CA 1
ATOM 7855 C C . MET B 1 161 ? -17.594 -33.438 -3.553 1 70.5 161 MET B C 1
ATOM 7857 O O . MET B 1 161 ? -16.812 -33.281 -2.615 1 70.5 161 MET B O 1
ATOM 7861 N N . TYR B 1 162 ? -18.734 -33 -3.645 1 76.75 162 TYR B N 1
ATOM 7862 C CA . TYR B 1 162 ? -19.234 -32.125 -2.584 1 76.75 162 TYR B CA 1
ATOM 7863 C C . TYR B 1 162 ? -19.391 -32.906 -1.278 1 76.75 162 TYR B C 1
ATOM 7865 O O . TYR B 1 162 ? -19.094 -32.375 -0.201 1 76.75 162 TYR B O 1
ATOM 7873 N N . ASN B 1 163 ? -19.766 -34.062 -1.386 1 75.75 163 ASN B N 1
ATOM 7874 C CA . ASN B 1 163 ? -19.906 -34.906 -0.191 1 75.75 163 ASN B CA 1
ATOM 7875 C C . ASN B 1 163 ? -18.562 -35.219 0.434 1 75.75 163 ASN B C 1
ATOM 7877 O O . ASN B 1 163 ? -18.438 -35.281 1.659 1 75.75 163 ASN B O 1
ATOM 7881 N N . ILE B 1 164 ? -17.609 -35.469 -0.432 1 71.19 164 ILE B N 1
ATOM 7882 C CA . ILE B 1 164 ? -16.25 -35.688 0.071 1 71.19 164 ILE B CA 1
ATOM 7883 C C . ILE B 1 164 ? -15.742 -34.469 0.799 1 71.19 164 ILE B C 1
ATOM 7885 O O . ILE B 1 164 ? -15.125 -34.562 1.856 1 71.19 164 ILE B O 1
ATOM 7889 N N . LEU B 1 165 ? -16.031 -33.406 0.186 1 73.88 165 LEU B N 1
ATOM 7890 C CA . LEU B 1 165 ? -15.648 -32.125 0.809 1 73.88 165 LEU B CA 1
ATOM 7891 C C . LEU B 1 165 ? -16.344 -31.953 2.154 1 73.88 165 LEU B C 1
ATOM 7893 O O . LEU B 1 165 ? -15.711 -31.531 3.129 1 73.88 165 LEU B O 1
ATOM 7897 N N . LYS B 1 166 ? -17.578 -32.25 2.215 1 75.75 166 LYS B N 1
ATOM 7898 C CA . LYS B 1 166 ? -18.359 -32.156 3.453 1 75.75 166 LYS B CA 1
ATOM 7899 C C . LYS B 1 166 ? -17.75 -33.031 4.543 1 75.75 166 LYS B C 1
ATOM 7901 O O . LYS B 1 166 ? -17.688 -32.656 5.707 1 75.75 166 LYS B O 1
ATOM 7906 N N . GLU B 1 167 ? -17.297 -34.125 4.156 1 74.5 167 GLU B N 1
ATOM 7907 C CA . GLU B 1 167 ? -16.719 -35.062 5.121 1 74.5 167 GLU B CA 1
ATOM 7908 C C . GLU B 1 167 ? -15.375 -34.562 5.641 1 74.5 167 GLU B C 1
ATOM 7910 O O . GLU B 1 167 ? -15.031 -34.781 6.809 1 74.5 167 GLU B O 1
ATOM 7915 N N . GLN B 1 168 ? -14.672 -33.906 4.82 1 70.38 168 GLN B N 1
ATOM 7916 C CA . GLN B 1 168 ? -13.352 -33.438 5.199 1 70.38 168 GLN B CA 1
ATOM 7917 C C . GLN B 1 168 ? -13.445 -32.25 6.145 1 70.38 168 GLN B C 1
ATOM 7919 O O . GLN B 1 168 ? -12.57 -32.031 6.988 1 70.38 168 GLN B O 1
ATOM 7924 N N . VAL B 1 169 ? -14.5 -31.516 5.965 1 72.19 169 VAL B N 1
ATOM 7925 C CA . VAL B 1 169 ? -14.578 -30.281 6.73 1 72.19 169 VAL B CA 1
ATOM 7926 C C . VAL B 1 169 ? -15.57 -30.438 7.879 1 72.19 169 VAL B C 1
ATOM 7928 O O . VAL B 1 169 ? -15.852 -29.484 8.602 1 72.19 169 VAL B O 1
ATOM 7931 N N . LYS B 1 170 ? -16.047 -31.578 8.125 1 73.69 170 LYS B N 1
ATOM 7932 C CA . LYS B 1 170 ? -17.109 -31.828 9.102 1 73.69 170 LYS B CA 1
ATOM 7933 C C . LYS B 1 170 ? -16.656 -31.438 10.508 1 73.69 170 LYS B C 1
ATOM 7935 O O . LYS B 1 170 ? -17.484 -31.031 11.336 1 73.69 170 LYS B O 1
ATOM 7940 N N . ASN B 1 171 ? -15.297 -31.453 10.719 1 69.12 171 ASN B N 1
ATOM 7941 C CA . ASN B 1 171 ? -14.836 -31.203 12.078 1 69.12 171 ASN B CA 1
ATOM 7942 C C . ASN B 1 171 ? -14.43 -29.75 12.281 1 69.12 171 ASN B C 1
ATOM 7944 O O . ASN B 1 171 ? -14.125 -29.328 13.398 1 69.12 171 ASN B O 1
ATOM 7948 N N . ASP B 1 172 ? -14.43 -29.031 11.266 1 68.25 172 ASP B N 1
ATOM 7949 C CA . ASP B 1 172 ? -14.094 -27.609 11.391 1 68.25 172 ASP B CA 1
ATOM 7950 C C . ASP B 1 172 ? -15.352 -26.781 11.625 1 68.25 172 ASP B C 1
ATOM 7952 O O . ASP B 1 172 ? -16.266 -26.781 10.805 1 68.25 172 ASP B O 1
ATOM 7956 N N . PRO B 1 173 ? -15.422 -26.172 12.781 1 66.56 173 PRO B N 1
ATOM 7957 C CA . PRO B 1 173 ? -16.656 -25.453 13.133 1 66.56 173 PRO B CA 1
ATOM 7958 C C . PRO B 1 173 ? -17.016 -24.375 12.109 1 66.56 173 PRO B C 1
ATOM 7960 O O . PRO B 1 173 ? -18.203 -24.125 11.867 1 66.56 173 PRO B O 1
ATOM 7963 N N . PHE B 1 174 ? -16.062 -23.75 11.516 1 68.94 174 PHE B N 1
ATOM 7964 C CA . PHE B 1 174 ? -16.344 -22.703 10.531 1 68.94 174 PHE B CA 1
ATOM 7965 C C . PHE B 1 174 ? -16.969 -23.297 9.273 1 68.94 174 PHE B C 1
ATOM 7967 O O . PHE B 1 174 ? -18.016 -22.828 8.812 1 68.94 174 PHE B O 1
ATOM 7974 N N . PHE B 1 175 ? -16.453 -24.375 8.805 1 71.44 175 PHE B N 1
ATOM 7975 C CA . PHE B 1 175 ? -16.906 -24.938 7.547 1 71.44 175 PHE B CA 1
ATOM 7976 C C . PHE B 1 175 ? -18.156 -25.797 7.754 1 71.44 175 PHE B C 1
ATOM 7978 O O . PHE B 1 175 ? -18.953 -25.969 6.84 1 71.44 175 PHE B O 1
ATOM 7985 N N . LYS B 1 176 ? -18.25 -26.266 9.023 1 70.06 176 LYS B N 1
ATOM 7986 C CA . LYS B 1 176 ? -19.453 -27.047 9.336 1 70.06 176 LYS B CA 1
ATOM 7987 C C . LYS B 1 176 ? -20.719 -26.234 9.086 1 70.06 176 LYS B C 1
ATOM 7989 O O . LYS B 1 176 ? -21.656 -26.703 8.445 1 70.06 176 LYS B O 1
ATOM 7994 N N . GLU B 1 177 ? -20.672 -25.047 9.477 1 66.62 177 GLU B N 1
ATOM 7995 C CA . GLU B 1 177 ? -21.844 -24.188 9.367 1 66.62 177 GLU B CA 1
ATOM 7996 C C . GLU B 1 177 ? -22 -23.625 7.953 1 66.62 177 GLU B C 1
ATOM 7998 O O . GLU B 1 177 ? -23.109 -23.406 7.484 1 66.62 177 GLU B O 1
ATOM 8003 N N . THR B 1 178 ? -20.938 -23.453 7.207 1 68.38 178 THR B N 1
ATOM 8004 C CA . THR B 1 178 ? -20.984 -22.812 5.895 1 68.38 178 THR B CA 1
ATOM 8005 C C . THR B 1 178 ? -21.297 -23.844 4.809 1 68.38 178 THR B C 1
ATOM 8007 O O . THR B 1 178 ? -22.094 -23.562 3.902 1 68.38 178 THR B O 1
ATOM 8010 N N . VAL B 1 179 ? -20.719 -25.031 4.965 1 65.31 179 VAL B N 1
ATOM 8011 C CA . VAL B 1 179 ? -20.766 -26 3.875 1 65.31 179 VAL B CA 1
ATOM 8012 C C . VAL B 1 179 ? -21.797 -27.094 4.184 1 65.31 179 VAL B C 1
ATOM 8014 O O . VAL B 1 179 ? -22.562 -27.5 3.303 1 65.31 179 VAL B O 1
ATOM 8017 N N . LEU B 1 180 ? -21.938 -27.469 5.449 1 65.56 180 LEU B N 1
ATOM 8018 C CA . LEU B 1 180 ? -22.766 -28.625 5.773 1 65.56 180 LEU B CA 1
ATOM 8019 C C . LEU B 1 180 ? -24.25 -28.281 5.641 1 65.56 180 LEU B C 1
ATOM 8021 O O . LEU B 1 180 ? -25.078 -29.156 5.352 1 65.56 180 LEU B O 1
ATOM 8025 N N . ASN B 1 181 ? -24.484 -26.969 5.746 1 66.62 181 ASN B N 1
ATOM 8026 C CA . ASN B 1 181 ? -25.891 -26.594 5.719 1 66.62 181 ASN B CA 1
ATOM 8027 C C . ASN B 1 181 ? -26.375 -26.359 4.293 1 66.62 181 ASN B C 1
ATOM 8029 O O . ASN B 1 181 ? -27.578 -26.188 4.062 1 66.62 181 ASN B O 1
ATOM 8033 N N . MET B 1 182 ? -25.422 -26.5 3.381 1 72.44 182 MET B N 1
ATOM 8034 C CA . MET B 1 182 ? -25.812 -26.328 1.987 1 72.44 182 MET B CA 1
ATOM 8035 C C . MET B 1 182 ? -26.094 -27.672 1.324 1 72.44 182 MET B C 1
ATOM 8037 O O . MET B 1 182 ? -25.266 -28.578 1.377 1 72.44 182 MET B O 1
ATOM 8041 N N . GLU B 1 183 ? -27.297 -27.766 0.879 1 68 183 GLU B N 1
ATOM 8042 C CA . GLU B 1 183 ? -27.672 -29.016 0.223 1 68 183 GLU B CA 1
ATOM 8043 C C . GLU B 1 183 ? -26.844 -29.234 -1.046 1 68 183 GLU B C 1
ATOM 8045 O O . GLU B 1 183 ? -26.359 -30.344 -1.296 1 68 183 GLU B O 1
ATOM 8050 N N . THR B 1 184 ? -26.781 -28.109 -1.864 1 74.75 184 THR B N 1
ATOM 8051 C CA . THR B 1 184 ? -26.031 -28.188 -3.111 1 74.75 184 THR B CA 1
ATOM 8052 C C . THR B 1 184 ? -25 -27.062 -3.186 1 74.75 184 THR B C 1
ATOM 8054 O O . THR B 1 184 ? -25.156 -26.016 -2.539 1 74.75 184 THR B O 1
ATOM 8057 N N . TRP B 1 185 ? -23.953 -27.391 -3.9 1 76.31 185 TRP B N 1
ATOM 8058 C CA . TRP B 1 185 ? -22.953 -26.359 -4.137 1 76.31 185 TRP B CA 1
ATOM 8059 C C . TRP B 1 185 ? -23.531 -25.219 -4.984 1 76.31 185 TRP B C 1
ATOM 8061 O O . TRP B 1 185 ? -24.125 -25.469 -6.035 1 76.31 185 TRP B O 1
ATOM 8071 N N . PRO B 1 186 ? -23.422 -24.062 -4.434 1 77 186 PRO B N 1
ATOM 8072 C CA . PRO B 1 186 ? -23.891 -22.953 -5.27 1 77 186 PRO B CA 1
ATOM 8073 C C . PRO B 1 186 ? -22.984 -22.703 -6.477 1 77 186 PRO B C 1
ATOM 8075 O O . PRO B 1 186 ? -21.812 -22.375 -6.312 1 77 186 PRO B O 1
ATOM 8078 N N . LYS B 1 187 ? -23.484 -22.828 -7.625 1 76.88 187 LYS B N 1
ATOM 8079 C CA . LYS B 1 187 ? -22.703 -22.641 -8.852 1 76.88 187 LYS B CA 1
ATOM 8080 C C . LYS B 1 187 ? -22.25 -21.203 -9.016 1 76.88 187 LYS B C 1
ATOM 8082 O O . LYS B 1 187 ? -21.188 -20.938 -9.57 1 76.88 187 LYS B O 1
ATOM 8087 N N . HIS B 1 188 ? -23.125 -20.234 -8.578 1 79.25 188 HIS B N 1
ATOM 8088 C CA . HIS B 1 188 ? -22.797 -18.812 -8.68 1 79.25 188 HIS B CA 1
ATOM 8089 C C . HIS B 1 188 ? -23.219 -18.062 -7.418 1 79.25 188 HIS B C 1
ATOM 8091 O O . HIS B 1 188 ? -24.203 -18.422 -6.773 1 79.25 188 HIS B O 1
ATOM 8097 N N . ILE B 1 189 ? -22.422 -17.219 -7.043 1 74.5 189 ILE B N 1
ATOM 8098 C CA . ILE B 1 189 ? -22.766 -16.25 -6.008 1 74.5 189 ILE B CA 1
ATOM 8099 C C . ILE B 1 189 ? -22.594 -14.836 -6.555 1 74.5 189 ILE B C 1
ATOM 8101 O O . ILE B 1 189 ? -21.5 -14.461 -7.008 1 74.5 189 ILE B O 1
ATOM 8105 N N . LEU B 1 190 ? -23.531 -14.023 -6.586 1 75.56 190 LEU B N 1
ATOM 8106 C CA . LEU B 1 190 ? -23.5 -12.695 -7.184 1 75.56 190 LEU B CA 1
ATOM 8107 C C . LEU B 1 190 ? -23.031 -12.758 -8.633 1 75.56 190 LEU B C 1
ATOM 8109 O O . LEU B 1 190 ? -22.172 -11.984 -9.039 1 75.56 190 LEU B O 1
ATOM 8113 N N . ASP B 1 191 ? -23.328 -13.883 -9.305 1 72.56 191 ASP B N 1
ATOM 8114 C CA . ASP B 1 191 ? -23 -14.125 -10.703 1 72.56 191 ASP B CA 1
ATOM 8115 C C . ASP B 1 191 ? -21.516 -14.43 -10.867 1 72.56 191 ASP B C 1
ATOM 8117 O O . ASP B 1 191 ? -20.969 -14.336 -11.977 1 72.56 191 ASP B O 1
ATOM 8121 N N . VAL B 1 192 ? -20.875 -14.672 -9.781 1 78.25 192 VAL B N 1
ATOM 8122 C CA . VAL B 1 192 ? -19.484 -15.094 -9.82 1 78.25 192 VAL B CA 1
ATOM 8123 C C . VAL B 1 192 ? -19.391 -16.609 -9.586 1 78.25 192 VAL B C 1
ATOM 8125 O O . VAL B 1 192 ? -19.938 -17.125 -8.617 1 78.25 192 VAL B O 1
ATOM 8128 N N . PRO B 1 193 ? -18.828 -17.234 -10.508 1 80.56 193 PRO B N 1
ATOM 8129 C CA . PRO B 1 193 ? -18.703 -18.688 -10.336 1 80.56 193 PRO B CA 1
ATOM 8130 C C . PRO B 1 193 ? -17.906 -19.062 -9.086 1 80.56 193 PRO B C 1
ATOM 8132 O O . PRO B 1 193 ? -16.922 -18.406 -8.766 1 80.56 193 PRO B O 1
ATOM 8135 N N . THR B 1 194 ? -18.359 -20.031 -8.312 1 78.06 194 THR B N 1
ATOM 8136 C CA . THR B 1 194 ? -17.75 -20.406 -7.047 1 78.06 194 THR B CA 1
ATOM 8137 C C . THR B 1 194 ? -16.906 -21.672 -7.207 1 78.06 194 THR B C 1
ATOM 8139 O O . THR B 1 194 ? -16.203 -22.094 -6.281 1 78.06 194 THR B O 1
ATOM 8142 N N . GLY B 1 195 ? -16.875 -22.297 -8.328 1 80.56 195 GLY B N 1
ATOM 8143 C CA . GLY B 1 195 ? -16.078 -23.5 -8.523 1 80.56 195 GLY B CA 1
ATOM 8144 C C . GLY B 1 195 ? -14.617 -23.203 -8.805 1 80.56 195 GLY B C 1
ATOM 8145 O O . GLY B 1 195 ? -14.102 -22.141 -8.445 1 80.56 195 GLY B O 1
ATOM 8146 N N . ILE B 1 196 ? -13.953 -24.234 -9.172 1 85.5 196 ILE B N 1
ATOM 8147 C CA . ILE B 1 196 ? -12.539 -24.109 -9.5 1 85.5 196 ILE B CA 1
ATOM 8148 C C . ILE B 1 196 ? -12.375 -23.484 -10.883 1 85.5 196 ILE B C 1
ATOM 8150 O O . ILE B 1 196 ? -13.102 -23.844 -11.812 1 85.5 196 ILE B O 1
ATOM 8154 N N . LYS B 1 197 ? -11.602 -22.516 -10.938 1 89.06 197 LYS B N 1
ATOM 8155 C CA . LYS B 1 197 ? -11.305 -21.844 -12.203 1 89.06 197 LYS B CA 1
ATOM 8156 C C . LYS B 1 197 ? -9.898 -22.188 -12.695 1 89.06 197 LYS B C 1
ATOM 8158 O O . LYS B 1 197 ? -8.922 -21.953 -11.984 1 89.06 197 LYS B O 1
ATOM 8163 N N . ILE B 1 198 ? -9.828 -22.734 -13.867 1 90.38 198 ILE B N 1
ATOM 8164 C CA . ILE B 1 198 ? -8.531 -23.078 -14.453 1 90.38 198 ILE B CA 1
ATOM 8165 C C . ILE B 1 198 ? -8.367 -22.359 -15.789 1 90.38 198 ILE B C 1
ATOM 8167 O O . ILE B 1 198 ? -9.266 -22.391 -16.625 1 90.38 198 ILE B O 1
ATOM 8171 N N . GLY B 1 199 ? -7.266 -21.703 -15.914 1 92.12 199 GLY B N 1
ATOM 8172 C CA . GLY B 1 199 ? -6.973 -21.047 -17.172 1 92.12 199 GLY B CA 1
ATOM 8173 C C . GLY B 1 199 ? -6.59 -22 -18.281 1 92.12 199 GLY B C 1
ATOM 8174 O O . GLY B 1 199 ? -5.844 -22.953 -18.047 1 92.12 199 GLY B O 1
ATOM 8175 N N . LEU B 1 200 ? -7.195 -21.781 -19.5 1 93.06 200 LEU B N 1
ATOM 8176 C CA . LEU B 1 200 ? -6.902 -22.594 -20.672 1 93.06 200 LEU B CA 1
ATOM 8177 C C . LEU B 1 200 ? -6.457 -21.734 -21.844 1 93.06 200 LEU B C 1
ATOM 8179 O O . LEU B 1 200 ? -7.004 -20.641 -22.062 1 93.06 200 LEU B O 1
ATOM 8183 N N . CYS B 1 201 ? -5.434 -22.219 -22.469 1 94.88 201 CYS B N 1
ATOM 8184 C CA . CYS B 1 201 ? -4.957 -21.516 -23.656 1 94.88 201 CYS B CA 1
ATOM 8185 C C . CYS B 1 201 ? -5.188 -22.359 -24.906 1 94.88 201 CYS B C 1
ATOM 8187 O O . CYS B 1 201 ? -4.648 -23.453 -25.031 1 94.88 201 CYS B O 1
ATOM 8189 N N . THR B 1 202 ? -6.043 -21.875 -25.828 1 94.56 202 THR B N 1
ATOM 8190 C CA . THR B 1 202 ? -6.391 -22.578 -27.062 1 94.56 202 THR B CA 1
ATOM 8191 C C . THR B 1 202 ? -6.145 -21.672 -28.266 1 94.56 202 THR B C 1
ATOM 8193 O O . THR B 1 202 ? -5.949 -20.469 -28.125 1 94.56 202 THR B O 1
ATOM 8196 N N . PRO B 1 203 ? -6.082 -22.297 -29.422 1 94.88 203 PRO B N 1
ATOM 8197 C CA . PRO B 1 203 ? -5.992 -21.453 -30.625 1 94.88 203 PRO B CA 1
ATOM 8198 C C . PRO B 1 203 ? -7.258 -20.641 -30.875 1 94.88 203 PRO B C 1
ATOM 8200 O O . PRO B 1 203 ? -8.367 -21.109 -30.625 1 94.88 203 PRO B O 1
ATOM 8203 N N . ASN B 1 204 ? -7.105 -19.469 -31.375 1 94.81 204 ASN B N 1
ATOM 8204 C CA . ASN B 1 204 ? -8.211 -18.531 -31.547 1 94.81 204 ASN B CA 1
ATOM 8205 C C . ASN B 1 204 ? -9.188 -19.016 -32.625 1 94.81 204 ASN B C 1
ATOM 8207 O O . ASN B 1 204 ? -10.297 -18.5 -32.719 1 94.81 204 ASN B O 1
ATOM 8211 N N . ARG B 1 205 ? -8.93 -20.047 -33.312 1 94.62 205 ARG B N 1
ATOM 8212 C CA . ARG B 1 205 ? -9.797 -20.594 -34.344 1 94.62 205 ARG B CA 1
ATOM 8213 C C . ARG B 1 205 ? -10.906 -21.453 -33.75 1 94.62 205 ARG B C 1
ATOM 8215 O O . ARG B 1 205 ? -11.891 -21.766 -34.406 1 94.62 205 ARG B O 1
ATOM 8222 N N . CYS B 1 206 ? -10.719 -21.75 -32.562 1 94.69 206 CYS B N 1
ATOM 8223 C CA . CYS B 1 206 ? -11.734 -22.562 -31.875 1 94.69 206 CYS B CA 1
ATOM 8224 C C . CYS B 1 206 ? -12.727 -21.672 -31.141 1 94.69 206 CYS B C 1
ATOM 8226 O O . CYS B 1 206 ? -12.336 -20.906 -30.25 1 94.69 206 CYS B O 1
ATOM 8228 N N . SER B 1 207 ? -13.961 -21.828 -31.453 1 94.12 207 SER B N 1
ATOM 8229 C CA . SER B 1 207 ? -15 -21.094 -30.734 1 94.12 207 SER B CA 1
ATOM 8230 C C . SER B 1 207 ? -15.336 -21.75 -29.406 1 94.12 207 SER B C 1
ATOM 8232 O O . SER B 1 207 ? -14.938 -22.891 -29.156 1 94.12 207 SER B O 1
ATOM 8234 N N . THR B 1 208 ? -16.031 -21.047 -28.547 1 93.44 208 THR B N 1
ATOM 8235 C CA . THR B 1 208 ? -16.453 -21.578 -27.25 1 93.44 208 THR B CA 1
ATOM 8236 C C . THR B 1 208 ? -17.375 -22.781 -27.438 1 93.44 208 THR B C 1
ATOM 8238 O O . THR B 1 208 ? -17.359 -23.719 -26.625 1 93.44 208 THR B O 1
ATOM 8241 N N . LYS B 1 209 ? -18.172 -22.734 -28.5 1 93.56 209 LYS B N 1
ATOM 8242 C CA . LYS B 1 209 ? -19.078 -23.844 -28.781 1 93.56 209 LYS B CA 1
ATOM 8243 C C . LYS B 1 209 ? -18.297 -25.094 -29.156 1 93.56 209 LYS B C 1
ATOM 8245 O O . LYS B 1 209 ? -18.625 -26.203 -28.719 1 93.56 209 LYS B O 1
ATOM 8250 N N . ASP B 1 210 ? -17.297 -24.891 -29.906 1 94.69 210 ASP B N 1
ATOM 8251 C CA . ASP B 1 210 ? -16.438 -26.016 -30.297 1 94.69 210 ASP B CA 1
ATOM 8252 C C . ASP B 1 210 ? -15.773 -26.641 -29.078 1 94.69 210 ASP B C 1
ATOM 8254 O O . ASP B 1 210 ? -15.781 -27.875 -28.906 1 94.69 210 ASP B O 1
ATOM 8258 N N . LEU B 1 211 ? -15.32 -25.828 -28.25 1 93.25 211 LEU B N 1
ATOM 8259 C CA . LEU B 1 211 ? -14.57 -26.281 -27.094 1 93.25 211 LEU B CA 1
ATOM 8260 C C . LEU B 1 211 ? -15.477 -27 -26.094 1 93.25 211 LEU B C 1
ATOM 8262 O O . LEU B 1 211 ? -15.094 -28 -25.516 1 93.25 211 LEU B O 1
ATOM 8266 N N . ASN B 1 212 ? -16.625 -26.422 -25.875 1 92.31 212 ASN B N 1
ATOM 8267 C CA . ASN B 1 212 ? -17.562 -27.062 -24.953 1 92.31 212 ASN B CA 1
ATOM 8268 C C . ASN B 1 212 ? -18.062 -28.391 -25.5 1 92.31 212 ASN B C 1
ATOM 8270 O O . ASN B 1 212 ? -18.328 -29.328 -24.734 1 92.31 212 ASN B O 1
ATOM 8274 N N . TYR B 1 213 ? -18.188 -28.469 -26.797 1 89.62 213 TYR B N 1
ATOM 8275 C CA . TYR B 1 213 ? -18.562 -29.734 -27.406 1 89.62 213 TYR B CA 1
ATOM 8276 C C . TYR B 1 213 ? -17.484 -30.797 -27.203 1 89.62 213 TYR B C 1
ATOM 8278 O O . TYR B 1 213 ? -17.781 -31.938 -26.859 1 89.62 213 TYR B O 1
ATOM 8286 N N . ILE B 1 214 ? -16.328 -30.391 -27.359 1 86.44 214 ILE B N 1
ATOM 8287 C CA . ILE B 1 214 ? -15.203 -31.297 -27.141 1 86.44 214 ILE B CA 1
ATOM 8288 C C . ILE B 1 214 ? -15.164 -31.734 -25.688 1 86.44 214 ILE B C 1
ATOM 8290 O O . ILE B 1 214 ? -14.945 -32.906 -25.391 1 86.44 214 ILE B O 1
ATOM 8294 N N . LEU B 1 215 ? -15.367 -30.781 -24.844 1 86.81 215 LEU B N 1
ATOM 8295 C CA . LEU B 1 215 ? -15.352 -31.062 -23.422 1 86.81 215 LEU B CA 1
ATOM 8296 C C . LEU B 1 215 ? -16.484 -32.031 -23.031 1 86.81 215 LEU B C 1
ATOM 8298 O O . LEU B 1 215 ? -16.297 -32.906 -22.219 1 86.81 215 LEU B O 1
ATOM 8302 N N . ASP B 1 216 ? -17.656 -31.812 -23.562 1 82.88 216 ASP B N 1
ATOM 8303 C CA . ASP B 1 216 ? -18.797 -32.656 -23.297 1 82.88 216 ASP B CA 1
ATOM 8304 C C . ASP B 1 216 ? -18.547 -34.094 -23.766 1 82.88 216 ASP B C 1
ATOM 8306 O O . ASP B 1 216 ? -18.891 -35.062 -23.078 1 82.88 216 ASP B O 1
ATOM 8310 N N . LYS B 1 217 ? -17.922 -34.188 -24.844 1 77.12 217 LYS B N 1
ATOM 8311 C CA . LYS B 1 217 ? -17.672 -35.5 -25.438 1 77.12 217 LYS B CA 1
ATOM 8312 C C . LYS B 1 217 ? -16.547 -36.25 -24.719 1 77.12 217 LYS B C 1
ATOM 8314 O O . LYS B 1 217 ? -16.609 -37.469 -24.531 1 77.12 217 LYS B O 1
ATOM 8319 N N . LEU B 1 218 ? -15.586 -35.5 -24.25 1 73.38 218 LEU B N 1
ATOM 8320 C CA . LEU B 1 218 ? -14.398 -36.125 -23.672 1 73.38 218 LEU B CA 1
ATOM 8321 C C . LEU B 1 218 ? -14.57 -36.312 -22.172 1 73.38 218 LEU B C 1
ATOM 8323 O O . LEU B 1 218 ? -14.078 -37.312 -21.609 1 73.38 218 LEU B O 1
ATOM 8327 N N . VAL B 1 219 ? -15.273 -35.312 -21.5 1 72.5 219 VAL B N 1
ATOM 8328 C CA . VAL B 1 219 ? -15.188 -35.344 -20.047 1 72.5 219 VAL B CA 1
ATOM 8329 C C . VAL B 1 219 ? -16.578 -35.438 -19.453 1 72.5 219 VAL B C 1
ATOM 8331 O O . VAL B 1 219 ? -16.875 -36.344 -18.672 1 72.5 219 VAL B O 1
ATOM 8334 N N . ASN B 1 220 ? -17.516 -34.5 -19.766 1 68.75 220 ASN B N 1
ATOM 8335 C CA . ASN B 1 220 ? -18.797 -34.344 -19.062 1 68.75 220 ASN B CA 1
ATOM 8336 C C . ASN B 1 220 ? -19.656 -35.594 -19.219 1 68.75 220 ASN B C 1
ATOM 8338 O O . ASN B 1 220 ? -20.25 -36.062 -18.25 1 68.75 220 ASN B O 1
ATOM 8342 N N . LYS B 1 221 ? -19.688 -35.969 -20.312 1 60.75 221 LYS B N 1
ATOM 8343 C CA . LYS B 1 221 ? -20.531 -37.156 -20.578 1 60.75 221 LYS B CA 1
ATOM 8344 C C . LYS B 1 221 ? -19.906 -38.406 -20.016 1 60.75 221 LYS B C 1
ATOM 8346 O O . LYS B 1 221 ? -20.625 -39.344 -19.656 1 60.75 221 LYS B O 1
ATOM 8351 N N . VAL B 1 222 ? -18.609 -38.219 -19.734 1 54.97 222 VAL B N 1
ATOM 8352 C CA . VAL B 1 222 ? -17.891 -39.375 -19.281 1 54.97 222 VAL B CA 1
ATOM 8353 C C . VAL B 1 222 ? -17.906 -39.438 -17.75 1 54.97 222 VAL B C 1
ATOM 8355 O O . VAL B 1 222 ? -18.125 -40.531 -17.172 1 54.97 222 VAL B O 1
ATOM 8358 N N . TYR B 1 223 ? -17.828 -38.344 -17.078 1 58.78 223 TYR B N 1
ATOM 8359 C CA . TYR B 1 223 ? -17.625 -38.344 -15.633 1 58.78 223 TYR B CA 1
ATOM 8360 C C . TYR B 1 223 ? -18.812 -37.719 -14.914 1 58.78 223 TYR B C 1
ATOM 8362 O O . TYR B 1 223 ? -18.859 -37.719 -13.688 1 58.78 223 TYR B O 1
ATOM 8370 N N . GLY B 1 224 ? -19.75 -37.344 -15.617 1 60.59 224 GLY B N 1
ATOM 8371 C CA . GLY B 1 224 ? -20.891 -36.688 -14.984 1 60.59 224 GLY B CA 1
ATOM 8372 C C . GLY B 1 224 ? -20.547 -35.375 -14.336 1 60.59 224 GLY B C 1
ATOM 8373 O O . GLY B 1 224 ? -21.141 -35 -13.336 1 60.59 224 GLY B O 1
ATOM 8374 N N . THR B 1 225 ? -19.391 -34.906 -14.812 1 69.94 225 THR B N 1
ATOM 8375 C CA . THR B 1 225 ? -19 -33.594 -14.273 1 69.94 225 THR B CA 1
ATOM 8376 C C . THR B 1 225 ? -19.516 -32.469 -15.148 1 69.94 225 THR B C 1
ATOM 8378 O O . THR B 1 225 ? -19.969 -32.688 -16.281 1 69.94 225 THR B O 1
ATOM 8381 N N . GLU B 1 226 ? -19.812 -31.359 -14.469 1 76.75 226 GLU B N 1
ATOM 8382 C CA . GLU B 1 226 ? -20.281 -30.188 -15.211 1 76.75 226 GLU B CA 1
ATOM 8383 C C . GLU B 1 226 ? -19.156 -29.156 -15.383 1 76.75 226 GLU B C 1
ATOM 8385 O O . GLU B 1 226 ? -19 -28.266 -14.562 1 76.75 226 GLU B O 1
ATOM 8390 N N . PHE B 1 227 ? -18.312 -29.531 -16.453 1 84.88 227 PHE B N 1
ATOM 8391 C CA . PHE B 1 227 ? -17.266 -28.594 -16.859 1 84.88 227 PHE B CA 1
ATOM 8392 C C . PHE B 1 227 ? -17.781 -27.641 -17.922 1 84.88 227 PHE B C 1
ATOM 8394 O O . PHE B 1 227 ? -18.578 -28.031 -18.797 1 84.88 227 PHE B O 1
ATOM 8401 N N . GLU B 1 228 ? -17.484 -26.422 -17.766 1 88.25 228 GLU B N 1
ATOM 8402 C CA . GLU B 1 228 ? -17.859 -25.422 -18.766 1 88.25 228 GLU B CA 1
ATOM 8403 C C . GLU B 1 228 ? -16.688 -24.5 -19.094 1 88.25 228 GLU B C 1
ATOM 8405 O O . GLU B 1 228 ? -15.938 -24.109 -18.203 1 88.25 228 GLU B O 1
ATOM 8410 N N . ILE B 1 229 ? -16.484 -24.312 -20.375 1 91.81 229 ILE B N 1
ATOM 8411 C CA . ILE B 1 229 ? -15.477 -23.375 -20.812 1 91.81 229 ILE B CA 1
ATOM 8412 C C . ILE B 1 229 ? -16.141 -22.062 -21.234 1 91.81 229 ILE B C 1
ATOM 8414 O O . ILE B 1 229 ? -17.156 -22.062 -21.938 1 91.81 229 ILE B O 1
ATOM 8418 N N . GLY B 1 230 ? -15.594 -20.984 -20.641 1 89.19 230 GLY B N 1
ATOM 8419 C CA . GLY B 1 230 ? -16.125 -19.672 -21.016 1 89.19 230 GLY B CA 1
ATOM 8420 C C . GLY B 1 230 ? -15.094 -18.562 -20.906 1 89.19 230 GLY B C 1
ATOM 8421 O O . GLY B 1 230 ? -13.914 -18.812 -20.641 1 89.19 230 GLY B O 1
ATOM 8422 N N . ASN B 1 231 ? -15.445 -17.344 -21.328 1 88.38 231 ASN B N 1
ATOM 8423 C CA . ASN B 1 231 ? -14.648 -16.125 -21.203 1 88.38 231 ASN B CA 1
ATOM 8424 C C . ASN B 1 231 ? -13.367 -16.203 -22.016 1 88.38 231 ASN B C 1
ATOM 8426 O O . ASN B 1 231 ? -12.273 -15.977 -21.5 1 88.38 231 ASN B O 1
ATOM 8430 N N . CYS B 1 232 ? -13.539 -16.609 -23.219 1 92.81 232 CYS B N 1
ATOM 8431 C CA . CYS B 1 232 ? -12.375 -16.703 -24.109 1 92.81 232 CYS B CA 1
ATOM 8432 C C . CYS B 1 232 ? -12.039 -15.328 -24.688 1 92.81 232 CYS B C 1
ATOM 8434 O O . CYS B 1 232 ? -12.93 -14.57 -25.062 1 92.81 232 CYS B O 1
ATOM 8436 N N . ARG B 1 233 ? -10.75 -15.023 -24.609 1 90.56 233 ARG B N 1
ATOM 8437 C CA . ARG B 1 233 ? -10.312 -13.703 -25.062 1 90.56 233 ARG B CA 1
ATOM 8438 C C . ARG B 1 233 ? -9.047 -13.812 -25.906 1 90.56 233 ARG B C 1
ATOM 8440 O O . ARG B 1 233 ? -8.219 -14.695 -25.688 1 90.56 233 ARG B O 1
ATOM 8447 N N . ILE B 1 234 ? -8.984 -13 -26.844 1 91.69 234 ILE B N 1
ATOM 8448 C CA . ILE B 1 234 ? -7.789 -12.836 -27.672 1 91.69 234 ILE B CA 1
ATOM 8449 C C . ILE B 1 234 ? -7.184 -11.453 -27.422 1 91.69 234 ILE B C 1
ATOM 8451 O O . ILE B 1 234 ? -7.832 -10.578 -26.844 1 91.69 234 ILE B O 1
ATOM 8455 N N . LYS B 1 235 ? -5.918 -11.359 -27.719 1 88.12 235 LYS B N 1
ATOM 8456 C CA . LYS B 1 235 ? -5.262 -10.07 -27.562 1 88.12 235 LYS B CA 1
ATOM 8457 C C . LYS B 1 235 ? -5.953 -8.992 -28.391 1 88.12 235 LYS B C 1
ATOM 8459 O O . LYS B 1 235 ? -6.082 -9.125 -29.609 1 88.12 235 LYS B O 1
ATOM 8464 N N . HIS B 1 236 ? -6.668 -8.141 -27.703 1 78.81 236 HIS B N 1
ATOM 8465 C CA . HIS B 1 236 ? -7.332 -7.043 -28.391 1 78.81 236 HIS B CA 1
ATOM 8466 C C . HIS B 1 236 ? -7.219 -5.746 -27.594 1 78.81 236 HIS B C 1
ATOM 8468 O O . HIS B 1 236 ? -7.047 -5.773 -26.375 1 78.81 236 HIS B O 1
ATOM 8474 N N . ARG B 1 237 ? -7.07 -4.758 -28.422 1 71.88 237 ARG B N 1
ATOM 8475 C CA . ARG B 1 237 ? -7.055 -3.449 -27.781 1 71.88 237 ARG B CA 1
ATOM 8476 C C . ARG B 1 237 ? -8.469 -2.953 -27.516 1 71.88 237 ARG B C 1
ATOM 8478 O O . ARG B 1 237 ? -9.305 -2.912 -28.422 1 71.88 237 ARG B O 1
ATOM 8485 N N . ASN B 1 238 ? -8.805 -2.695 -26.234 1 78.25 238 ASN B N 1
ATOM 8486 C CA . ASN B 1 238 ? -10.125 -2.178 -25.875 1 78.25 238 ASN B CA 1
ATOM 8487 C C . ASN B 1 238 ? -10.32 -0.754 -26.391 1 78.25 238 ASN B C 1
ATOM 8489 O O . ASN B 1 238 ? -9.57 0.154 -26.031 1 78.25 238 ASN B O 1
ATOM 8493 N N . ALA B 1 239 ? -11.203 -0.615 -27.359 1 85.94 239 ALA B N 1
ATOM 8494 C CA . ALA B 1 239 ? -11.555 0.72 -27.844 1 85.94 239 ALA B CA 1
ATOM 8495 C C . ALA B 1 239 ? -12.594 1.377 -26.938 1 85.94 239 ALA B C 1
ATOM 8497 O O . ALA B 1 239 ? -13.508 0.712 -26.453 1 85.94 239 ALA B O 1
ATOM 8498 N N . PRO B 1 240 ? -12.375 2.566 -26.641 1 89.81 240 PRO B N 1
ATOM 8499 C CA . PRO B 1 240 ? -13.352 3.238 -25.781 1 89.81 240 PRO B CA 1
ATOM 8500 C C . PRO B 1 240 ? -14.734 3.338 -26.422 1 89.81 240 PRO B C 1
ATOM 8502 O O . PRO B 1 240 ? -14.844 3.525 -27.641 1 89.81 240 PRO B O 1
ATOM 8505 N N . THR B 1 241 ? -15.82 3.146 -25.734 1 88.25 241 THR B N 1
ATOM 8506 C CA . THR B 1 241 ? -17.203 3.338 -26.156 1 88.25 241 THR B CA 1
ATOM 8507 C C . THR B 1 241 ? -17.531 4.824 -26.266 1 88.25 241 THR B C 1
ATOM 8509 O O . THR B 1 241 ? -16.797 5.672 -25.766 1 88.25 241 THR B O 1
ATOM 8512 N N . PRO B 1 242 ? -18.594 5.141 -26.969 1 89.81 242 PRO B N 1
ATOM 8513 C CA . PRO B 1 242 ? -18.969 6.551 -27.062 1 89.81 242 PRO B CA 1
ATOM 8514 C C . PRO B 1 242 ? -19.219 7.176 -25.688 1 89.81 242 PRO B C 1
ATOM 8516 O O . PRO B 1 242 ? -18.844 8.328 -25.453 1 89.81 242 PRO B O 1
ATOM 8519 N N . PHE B 1 243 ? -19.812 6.43 -24.891 1 89.94 243 PHE B N 1
ATOM 8520 C CA . PHE B 1 243 ? -20.047 6.957 -23.547 1 89.94 243 PHE B CA 1
ATOM 8521 C C . PHE B 1 243 ? -18.719 7.27 -22.859 1 89.94 243 PHE B C 1
ATOM 8523 O O . PHE B 1 243 ? -18.594 8.297 -22.188 1 89.94 243 PHE B O 1
ATOM 8530 N N . GLN B 1 244 ? -17.766 6.375 -22.984 1 91.25 244 GLN B N 1
ATOM 8531 C CA . GLN B 1 244 ? -16.469 6.59 -22.359 1 91.25 244 GLN B CA 1
ATOM 8532 C C . GLN B 1 244 ? -15.773 7.812 -22.953 1 91.25 244 GLN B C 1
ATOM 8534 O O . GLN B 1 244 ? -15.07 8.531 -22.234 1 91.25 244 GLN B O 1
ATOM 8539 N N . LEU B 1 245 ? -16.031 8.086 -24.188 1 93.69 245 LEU B N 1
ATOM 8540 C CA . LEU B 1 245 ? -15.461 9.281 -24.812 1 93.69 245 LEU B CA 1
ATOM 8541 C C . LEU B 1 245 ? -16.109 10.539 -24.25 1 93.69 245 LEU B C 1
ATOM 8543 O O . LEU B 1 245 ? -15.43 11.555 -24.078 1 93.69 245 LEU B O 1
ATOM 8547 N N . TYR B 1 246 ? -17.391 10.383 -23.953 1 93.19 246 TYR B N 1
ATOM 8548 C CA . TYR B 1 246 ? -18.047 11.508 -23.312 1 93.19 246 TYR B CA 1
ATOM 8549 C C . TYR B 1 246 ? -17.484 11.766 -21.922 1 93.19 246 TYR B C 1
ATOM 8551 O O . TYR B 1 246 ? -17.375 12.914 -21.5 1 93.19 246 TYR B O 1
ATOM 8559 N N . VAL B 1 247 ? -17.188 10.688 -21.281 1 93.25 247 VAL B N 1
ATOM 8560 C CA . VAL B 1 247 ? -16.656 10.836 -19.938 1 93.25 247 VAL B CA 1
ATOM 8561 C C . VAL B 1 247 ? -15.273 11.477 -20 1 93.25 247 VAL B C 1
ATOM 8563 O O . VAL B 1 247 ? -14.93 12.312 -19.172 1 93.25 247 VAL B O 1
ATOM 8566 N N . PHE B 1 248 ? -14.43 11.133 -21 1 93.12 248 PHE B N 1
ATOM 8567 C CA . PHE B 1 248 ? -13.156 11.805 -21.219 1 93.12 248 PHE B CA 1
ATOM 8568 C C . PHE B 1 248 ? -13.367 13.289 -21.5 1 93.12 248 PHE B C 1
ATOM 8570 O O . PHE B 1 248 ? -12.633 14.133 -20.984 1 93.12 248 PHE B O 1
ATOM 8577 N N . GLY B 1 249 ? -14.344 13.516 -22.297 1 92.81 249 GLY B N 1
ATOM 8578 C CA . GLY B 1 249 ? -14.688 14.906 -22.594 1 92.81 249 GLY B CA 1
ATOM 8579 C C . GLY B 1 249 ? -15.062 15.695 -21.344 1 92.81 249 GLY B C 1
ATOM 8580 O O . GLY B 1 249 ? -14.633 16.828 -21.172 1 92.81 249 GLY B O 1
ATOM 8581 N N . LEU B 1 250 ? -15.812 15.047 -20.484 1 93.06 250 LEU B N 1
ATOM 8582 C CA . LEU B 1 250 ? -16.188 15.672 -19.234 1 93.06 250 LEU B CA 1
ATOM 8583 C C . LEU B 1 250 ? -14.961 15.977 -18.375 1 93.06 250 LEU B C 1
ATOM 8585 O O . LEU B 1 250 ? -14.883 17.031 -17.75 1 93.06 250 LEU B O 1
ATOM 8589 N N . GLY B 1 251 ? -14.023 15.039 -18.359 1 93.38 251 GLY B N 1
ATOM 8590 C CA . GLY B 1 251 ? -12.781 15.258 -17.625 1 93.38 251 GLY B CA 1
ATOM 8591 C C . GLY B 1 251 ? -11.984 16.438 -18.156 1 93.38 251 GLY B C 1
ATOM 8592 O O . GLY B 1 251 ? -11.477 17.234 -17.375 1 93.38 251 GLY B O 1
ATOM 8593 N N . TYR B 1 252 ? -12.016 16.641 -19.422 1 93.38 252 TYR B N 1
ATOM 8594 C CA . TYR B 1 252 ? -11.289 17.75 -20.031 1 93.38 252 TYR B CA 1
ATOM 8595 C C . TYR B 1 252 ? -11.992 19.078 -19.75 1 93.38 252 TYR B C 1
ATOM 8597 O O . TYR B 1 252 ? -11.336 20.094 -19.516 1 93.38 252 TYR B O 1
ATOM 8605 N N . VAL B 1 253 ? -13.273 19.016 -19.781 1 93.69 253 VAL B N 1
ATOM 8606 C CA . VAL B 1 253 ? -14.031 20.219 -19.484 1 93.69 253 VAL B CA 1
ATOM 8607 C C . VAL B 1 253 ? -13.773 20.656 -18.047 1 93.69 253 VAL B C 1
ATOM 8609 O O . VAL B 1 253 ? -13.555 21.844 -17.781 1 93.69 253 VAL B O 1
ATOM 8612 N N . LEU B 1 254 ? -13.797 19.734 -17.141 1 94.69 254 LEU B N 1
ATOM 8613 C CA . LEU B 1 254 ? -13.547 20.047 -15.742 1 94.69 254 LEU B CA 1
ATOM 8614 C C . LEU B 1 254 ? -12.133 20.594 -15.555 1 94.69 254 LEU B C 1
ATOM 8616 O O . LEU B 1 254 ? -11.922 21.531 -14.797 1 94.69 254 LEU B O 1
ATOM 8620 N N . LEU B 1 255 ? -11.188 19.984 -16.25 1 94.31 255 LEU B N 1
ATOM 8621 C CA . LEU B 1 255 ? -9.805 20.438 -16.172 1 94.31 255 LEU B CA 1
ATOM 8622 C C . LEU B 1 255 ? -9.664 21.859 -16.703 1 94.31 255 LEU B C 1
ATOM 8624 O O . LEU B 1 255 ? -8.977 22.688 -16.094 1 94.31 255 LEU B O 1
ATOM 8628 N N . ILE B 1 256 ? -10.359 22.172 -17.766 1 94.44 256 ILE B N 1
ATOM 8629 C CA . ILE B 1 256 ? -10.312 23.5 -18.359 1 94.44 256 ILE B CA 1
ATOM 8630 C C . ILE B 1 256 ? -10.961 24.516 -17.422 1 94.44 256 ILE B C 1
ATOM 8632 O O . ILE B 1 256 ? -10.445 25.609 -17.234 1 94.44 256 ILE B O 1
ATOM 8636 N N . LEU B 1 257 ? -12.039 24.109 -16.812 1 95.12 257 LEU B N 1
ATOM 8637 C CA . LEU B 1 257 ? -12.711 24.984 -15.867 1 95.12 257 LEU B CA 1
ATOM 8638 C C . LEU B 1 257 ? -11.805 25.297 -14.68 1 95.12 257 LEU B C 1
ATOM 8640 O O . LEU B 1 257 ? -11.758 26.438 -14.211 1 95.12 257 LEU B O 1
ATOM 8644 N N . VAL B 1 258 ? -11.094 24.312 -14.188 1 95.5 258 VAL B N 1
ATOM 8645 C CA . VAL B 1 258 ? -10.203 24.5 -13.047 1 95.5 258 VAL B CA 1
ATOM 8646 C C . VAL B 1 258 ? -9.039 25.406 -13.445 1 95.5 258 VAL B C 1
ATOM 8648 O O . VAL B 1 258 ? -8.664 26.312 -12.695 1 95.5 258 VAL B O 1
ATOM 8651 N N . ILE B 1 259 ? -8.5 25.203 -14.68 1 94.69 259 ILE B N 1
ATOM 8652 C CA . ILE B 1 259 ? -7.359 25.984 -15.148 1 94.69 259 ILE B CA 1
ATOM 8653 C C . ILE B 1 259 ? -7.789 27.438 -15.375 1 94.69 259 ILE B C 1
ATOM 8655 O O . ILE B 1 259 ? -7.145 28.375 -14.883 1 94.69 259 ILE B O 1
ATOM 8659 N N . VAL B 1 260 ? -8.914 27.672 -16.047 1 93.69 260 VAL B N 1
ATOM 8660 C CA . VAL B 1 260 ? -9.406 29 -16.344 1 93.69 260 VAL B CA 1
ATOM 8661 C C . VAL B 1 260 ? -9.844 29.703 -15.055 1 93.69 260 VAL B C 1
ATOM 8663 O O . VAL B 1 260 ? -9.609 30.891 -14.883 1 93.69 260 VAL B O 1
ATOM 8666 N N . GLY B 1 261 ? -10.5 28.875 -14.219 1 94.12 261 GLY B N 1
ATOM 8667 C CA . GLY B 1 261 ? -10.891 29.438 -12.938 1 94.12 261 GLY B CA 1
ATOM 8668 C C . GLY B 1 261 ? -9.711 29.891 -12.102 1 94.12 261 GLY B C 1
ATOM 8669 O O . GLY B 1 261 ? -9.742 30.969 -11.492 1 94.12 261 GLY B O 1
ATOM 8670 N N . THR B 1 262 ? -8.656 29.156 -12.078 1 93.12 262 THR B N 1
ATOM 8671 C CA . THR B 1 262 ? -7.473 29.484 -11.297 1 93.12 262 THR B CA 1
ATOM 8672 C C . THR B 1 262 ? -6.734 30.672 -11.891 1 93.12 262 THR B C 1
ATOM 8674 O O . THR B 1 262 ? -6.266 31.547 -11.164 1 93.12 262 THR B O 1
ATOM 8677 N N . LEU B 1 263 ? -6.66 30.766 -13.227 1 91.56 263 LEU B N 1
ATOM 8678 C CA . LEU B 1 263 ? -5.992 31.875 -13.898 1 91.56 263 LEU B CA 1
ATOM 8679 C C . LEU B 1 263 ? -6.77 33.156 -13.711 1 91.56 263 LEU B C 1
ATOM 8681 O O . LEU B 1 263 ? -6.176 34.219 -13.5 1 91.56 263 LEU B O 1
ATOM 8685 N N . THR B 1 264 ? -8.094 33.062 -13.797 1 90.56 264 THR B N 1
ATOM 8686 C CA . THR B 1 264 ? -8.938 34.25 -13.578 1 90.56 264 THR B CA 1
ATOM 8687 C C . THR B 1 264 ? -8.805 34.75 -12.148 1 90.56 264 THR B C 1
ATOM 8689 O O . THR B 1 264 ? -8.758 35.969 -11.914 1 90.56 264 THR B O 1
ATOM 8692 N N . ASP B 1 265 ? -8.797 33.781 -11.219 1 89 265 ASP B N 1
ATOM 8693 C CA . ASP B 1 265 ? -8.609 34.125 -9.812 1 89 265 ASP B CA 1
ATOM 8694 C C . ASP B 1 265 ? -7.277 34.844 -9.586 1 89 265 ASP B C 1
ATOM 8696 O O . ASP B 1 265 ? -7.211 35.844 -8.875 1 89 265 ASP B O 1
ATOM 8700 N N . TYR B 1 266 ? -6.23 34.344 -10.188 1 85.25 266 TYR B N 1
ATOM 8701 C CA . TYR B 1 266 ? -4.906 34.938 -10.062 1 85.25 266 TYR B CA 1
ATOM 8702 C C . TYR B 1 266 ? -4.875 36.344 -10.703 1 85.25 266 TYR B C 1
ATOM 8704 O O . TYR B 1 266 ? -4.285 37.25 -10.156 1 85.25 266 TYR B O 1
ATOM 8712 N N . TYR B 1 267 ? -5.531 36.469 -11.836 1 84.56 267 TYR B N 1
ATOM 8713 C CA . TYR B 1 267 ? -5.574 37.75 -12.555 1 84.56 267 TYR B CA 1
ATOM 8714 C C . TYR B 1 267 ? -6.355 38.781 -11.766 1 84.56 267 TYR B C 1
ATOM 8716 O O . TYR B 1 267 ? -5.918 39.938 -11.633 1 84.56 267 TYR B O 1
ATOM 8724 N N . LEU B 1 268 ? -7.449 38.406 -11.219 1 83.81 268 LEU B N 1
ATOM 8725 C CA . LEU B 1 268 ? -8.289 39.312 -10.469 1 83.81 268 LEU B CA 1
ATOM 8726 C C . LEU B 1 268 ? -7.617 39.75 -9.164 1 83.81 268 LEU B C 1
ATOM 8728 O O . LEU B 1 268 ? -7.785 40.875 -8.703 1 83.81 268 LEU B O 1
ATOM 8732 N N . ASN B 1 269 ? -6.898 38.812 -8.562 1 79.44 269 ASN B N 1
ATOM 8733 C CA . ASN B 1 269 ? -6.199 39.125 -7.316 1 79.44 269 ASN B CA 1
ATOM 8734 C C . ASN B 1 269 ? -5.012 40.031 -7.559 1 79.44 269 ASN B C 1
ATOM 8736 O O . ASN B 1 269 ? -4.621 40.812 -6.668 1 79.44 269 ASN B O 1
ATOM 8740 N N . ARG B 1 270 ? -4.406 40.031 -8.68 1 74.75 270 ARG B N 1
ATOM 8741 C CA . ARG B 1 270 ? -3.271 40.875 -9.016 1 74.75 270 ARG B CA 1
ATOM 8742 C C . ARG B 1 270 ? -3.734 42.281 -9.406 1 74.75 270 ARG B C 1
ATOM 8744 O O . ARG B 1 270 ? -3.049 43.281 -9.125 1 74.75 270 ARG B O 1
ATOM 8751 N N . THR B 1 271 ? -4.852 42.375 -10.07 1 75.31 271 THR B N 1
ATOM 8752 C CA . THR B 1 271 ? -5.297 43.625 -10.617 1 75.31 271 THR B CA 1
ATOM 8753 C C . THR B 1 271 ? -6.098 44.406 -9.578 1 75.31 271 THR B C 1
ATOM 8755 O O . THR B 1 271 ? -6.133 45.656 -9.609 1 75.31 271 THR B O 1
ATOM 8758 N N . HIS B 1 272 ? -6.801 43.625 -8.742 1 68.94 272 HIS B N 1
ATOM 8759 C CA . HIS B 1 272 ? -7.645 44.344 -7.777 1 68.94 272 HIS B CA 1
ATOM 8760 C C . HIS B 1 272 ? -7.07 44.219 -6.367 1 68.94 272 HIS B C 1
ATOM 8762 O O . HIS B 1 272 ? -6.441 43.219 -6.023 1 68.94 272 HIS B O 1
ATOM 8768 N N . ASP B 1 273 ? -6.941 45.219 -5.691 1 61.59 273 ASP B N 1
ATOM 8769 C CA . ASP B 1 273 ? -6.379 45.312 -4.344 1 61.59 273 ASP B CA 1
ATOM 8770 C C . ASP B 1 273 ? -7.152 44.438 -3.373 1 61.59 273 ASP B C 1
ATOM 8772 O O . ASP B 1 273 ? -6.574 43.875 -2.426 1 61.59 273 ASP B O 1
ATOM 8776 N N . LYS B 1 274 ? -8.562 44.344 -3.65 1 62.41 274 LYS B N 1
ATOM 8777 C CA . LYS B 1 274 ? -9.367 43.5 -2.754 1 62.41 274 LYS B CA 1
ATOM 8778 C C . LYS B 1 274 ? -9.797 42.219 -3.438 1 62.41 274 LYS B C 1
ATOM 8780 O O . LYS B 1 274 ? -10.156 42.219 -4.617 1 62.41 274 LYS B O 1
ATOM 8785 N N . PRO B 1 275 ? -9.641 41.125 -2.75 1 64.5 275 PRO B N 1
ATOM 8786 C CA . PRO B 1 275 ? -10.078 39.844 -3.346 1 64.5 275 PRO B CA 1
ATOM 8787 C C . PRO B 1 275 ? -11.562 39.875 -3.729 1 64.5 275 PRO B C 1
ATOM 8789 O O . PRO B 1 275 ? -12.406 40.25 -2.926 1 64.5 275 PRO B O 1
ATOM 8792 N N . ILE B 1 276 ? -11.82 39.781 -4.965 1 66.5 276 ILE B N 1
ATOM 8793 C CA . ILE B 1 276 ? -13.188 39.719 -5.48 1 66.5 276 ILE B CA 1
ATOM 8794 C C . ILE B 1 276 ? -13.695 38.281 -5.441 1 66.5 276 ILE B C 1
ATOM 8796 O O . ILE B 1 276 ? -13.125 37.406 -6.09 1 66.5 276 ILE B O 1
ATOM 8800 N N . TYR B 1 277 ? -14.633 37.938 -4.641 1 64.62 277 TYR B N 1
ATOM 8801 C CA . TYR B 1 277 ? -15.18 36.594 -4.539 1 64.62 277 TYR B CA 1
ATOM 8802 C C . TYR B 1 277 ? -16.406 36.438 -5.43 1 64.62 277 TYR B C 1
ATOM 8804 O O . TYR B 1 277 ? -16.672 35.344 -5.941 1 64.62 277 TYR B O 1
ATOM 8812 N N . ILE B 1 278 ? -17.156 37.5 -5.602 1 69.81 278 ILE B N 1
ATOM 8813 C CA . ILE B 1 278 ? -18.344 37.469 -6.441 1 69.81 278 ILE B CA 1
ATOM 8814 C C . ILE B 1 278 ? -18.281 38.594 -7.453 1 69.81 278 ILE B C 1
ATOM 8816 O O . ILE B 1 278 ? -18.094 39.781 -7.086 1 69.81 278 ILE B O 1
ATOM 8820 N N . SER B 1 279 ? -18.234 38.219 -8.641 1 73.5 279 SER B N 1
ATOM 8821 C CA . SER B 1 279 ? -18.266 39.188 -9.734 1 73.5 279 SER B CA 1
ATOM 8822 C C . SER B 1 279 ? -19.688 39.531 -10.156 1 73.5 279 SER B C 1
ATOM 8824 O O . SER B 1 279 ? -20.609 38.719 -9.938 1 73.5 279 SER B O 1
ATOM 8826 N N . PRO B 1 280 ? -19.922 40.719 -10.586 1 75.44 280 PRO B N 1
ATOM 8827 C CA . PRO B 1 280 ? -21.25 41.062 -11.094 1 75.44 280 PRO B CA 1
ATOM 8828 C C . PRO B 1 280 ? -21.672 40.188 -12.289 1 75.44 280 PRO B C 1
ATOM 8830 O O . PRO B 1 280 ? -22.859 40.062 -12.562 1 75.44 280 PRO B O 1
ATOM 8833 N N . TRP B 1 281 ? -20.703 39.594 -12.891 1 79.62 281 TRP B N 1
ATOM 8834 C CA . TRP B 1 281 ? -20.984 38.688 -14 1 79.62 281 TRP B CA 1
ATOM 8835 C C . TRP B 1 281 ? -21.062 37.25 -13.523 1 79.62 281 TRP B C 1
ATOM 8837 O O . TRP B 1 281 ? -20.078 36.719 -12.977 1 79.62 281 TRP B O 1
ATOM 8847 N N . PHE B 1 282 ? -22.156 36.656 -13.805 1 83.31 282 PHE B N 1
ATOM 8848 C CA . PHE B 1 282 ? -22.406 35.281 -13.336 1 83.31 282 PHE B CA 1
ATOM 8849 C C . PHE B 1 282 ? -21.359 34.312 -13.898 1 83.31 282 PHE B C 1
ATOM 8851 O O . PHE B 1 282 ? -20.922 33.406 -13.211 1 83.31 282 PHE B O 1
ATOM 8858 N N . ALA B 1 283 ? -20.984 34.594 -15.148 1 87.62 283 ALA B N 1
ATOM 8859 C CA . ALA B 1 283 ? -20.047 33.688 -15.797 1 87.62 283 ALA B CA 1
ATOM 8860 C C . ALA B 1 283 ? -18.703 33.688 -15.078 1 87.62 283 ALA B C 1
ATOM 8862 O O . ALA B 1 283 ? -18.062 32.656 -14.93 1 87.62 283 ALA B O 1
ATOM 8863 N N . VAL B 1 284 ? -18.391 34.812 -14.602 1 88 284 VAL B N 1
ATOM 8864 C CA . VAL B 1 284 ? -17.094 34.938 -13.922 1 88 284 VAL B CA 1
ATOM 8865 C C . VAL B 1 284 ? -17.172 34.312 -12.539 1 88 284 VAL B C 1
ATOM 8867 O O . VAL B 1 284 ? -16.25 33.625 -12.109 1 88 284 VAL B O 1
ATOM 8870 N N . THR B 1 285 ? -18.312 34.5 -11.961 1 87.69 285 THR B N 1
ATOM 8871 C CA . THR B 1 285 ? -18.5 33.875 -10.648 1 87.69 285 THR B CA 1
ATOM 8872 C C . THR B 1 285 ? -18.516 32.375 -10.75 1 87.69 285 THR B C 1
ATOM 8874 O O . THR B 1 285 ? -17.953 31.672 -9.898 1 87.69 285 THR B O 1
ATOM 8877 N N . PHE B 1 286 ? -19.141 31.984 -11.789 1 90.69 286 PHE B N 1
ATOM 8878 C CA . PHE B 1 286 ? -19.219 30.547 -12 1 90.69 286 PHE B CA 1
ATOM 8879 C C . PHE B 1 286 ? -17.828 29.953 -12.219 1 90.69 286 PHE B C 1
ATOM 8881 O O . PHE B 1 286 ? -17.5 28.906 -11.656 1 90.69 286 PHE B O 1
ATOM 8888 N N . ILE B 1 287 ? -17.031 30.578 -13 1 91.88 287 ILE B N 1
ATOM 8889 C CA . ILE B 1 287 ? -15.695 30.094 -13.312 1 91.88 287 ILE B CA 1
ATOM 8890 C C . ILE B 1 287 ? -14.82 30.156 -12.062 1 91.88 287 ILE B C 1
ATOM 8892 O O . ILE B 1 287 ? -13.969 29.281 -11.844 1 91.88 287 ILE B O 1
ATOM 8896 N N . LEU B 1 288 ? -15.062 31.078 -11.18 1 91.5 288 LEU B N 1
ATOM 8897 C CA . LEU B 1 288 ? -14.258 31.266 -9.969 1 91.5 288 LEU B CA 1
ATOM 8898 C C . LEU B 1 288 ? -14.531 30.156 -8.961 1 91.5 288 LEU B C 1
ATOM 8900 O O . LEU B 1 288 ? -13.695 29.875 -8.102 1 91.5 288 LEU B O 1
ATOM 8904 N N . MET B 1 289 ? -15.688 29.578 -9.102 1 93 289 MET B N 1
ATOM 8905 C CA . MET B 1 289 ? -16.031 28.484 -8.195 1 93 289 MET B CA 1
ATOM 8906 C C . MET B 1 289 ? -15.109 27.297 -8.398 1 93 289 MET B C 1
ATOM 8908 O O . MET B 1 289 ? -14.945 26.469 -7.496 1 93 289 MET B O 1
ATOM 8912 N N . PHE B 1 290 ? -14.484 27.25 -9.609 1 95.06 290 PHE B N 1
ATOM 8913 C CA . PHE B 1 290 ? -13.633 26.125 -9.953 1 95.06 290 PHE B CA 1
ATOM 8914 C C . PHE B 1 290 ? -12.164 26.453 -9.727 1 95.06 290 PHE B C 1
ATOM 8916 O O . PHE B 1 290 ? -11.289 25.672 -10.102 1 95.06 290 PHE B O 1
ATOM 8923 N N . SER B 1 291 ? -11.891 27.609 -9.117 1 94.31 291 SER B N 1
ATOM 8924 C CA . SER B 1 291 ? -10.5 27.984 -8.867 1 94.31 291 SER B CA 1
ATOM 8925 C C . SER B 1 291 ? -9.844 27.031 -7.875 1 94.31 291 SER B C 1
ATOM 8927 O O . SER B 1 291 ? -10.297 26.906 -6.738 1 94.31 291 SER B O 1
ATOM 8929 N N . ALA B 1 292 ? -8.75 26.406 -8.297 1 93.25 292 ALA B N 1
ATOM 8930 C CA . ALA B 1 292 ? -8.031 25.469 -7.441 1 93.25 292 ALA B CA 1
ATOM 8931 C C . ALA B 1 292 ? -7.434 26.188 -6.23 1 93.25 292 ALA B C 1
ATOM 8933 O O . ALA B 1 292 ? -7.402 25.641 -5.129 1 93.25 292 ALA B O 1
ATOM 8934 N N . ARG B 1 293 ? -6.969 27.344 -6.398 1 87.44 293 ARG B N 1
ATOM 8935 C CA . ARG B 1 293 ? -6.367 28.109 -5.309 1 87.44 293 ARG B CA 1
ATOM 8936 C C . ARG B 1 293 ? -7.383 28.359 -4.195 1 87.44 293 ARG B C 1
ATOM 8938 O O . ARG B 1 293 ? -7.098 28.109 -3.023 1 87.44 293 ARG B O 1
ATOM 8945 N N . ARG B 1 294 ? -8.523 28.781 -4.547 1 88.12 294 ARG B N 1
ATOM 8946 C CA . ARG B 1 294 ? -9.57 29.078 -3.57 1 88.12 294 ARG B CA 1
ATOM 8947 C C . ARG B 1 294 ? -10.047 27.812 -2.865 1 88.12 294 ARG B C 1
ATOM 8949 O O . ARG B 1 294 ? -10.242 27.812 -1.648 1 88.12 294 ARG B O 1
ATOM 8956 N N . ASN B 1 295 ? -10.18 26.812 -3.643 1 92.12 295 ASN B N 1
ATOM 8957 C CA . ASN B 1 295 ? -10.711 25.578 -3.09 1 92.12 295 ASN B CA 1
ATOM 8958 C C . ASN B 1 295 ? -9.695 24.875 -2.193 1 92.12 295 ASN B C 1
ATOM 8960 O O . ASN B 1 295 ? -10.07 24.219 -1.22 1 92.12 295 ASN B O 1
ATOM 8964 N N . ILE B 1 296 ? -8.422 25.016 -2.494 1 88.44 296 ILE B N 1
ATOM 8965 C CA . ILE B 1 296 ? -7.383 24.422 -1.655 1 88.44 296 ILE B CA 1
ATOM 8966 C C . ILE B 1 296 ? -7.285 25.188 -0.341 1 88.44 296 ILE B C 1
ATOM 8968 O O . ILE B 1 296 ? -7.145 24.594 0.728 1 88.44 296 ILE B O 1
ATOM 8972 N N . ILE B 1 297 ? -7.422 26.453 -0.411 1 81.75 297 ILE B N 1
ATOM 8973 C CA . ILE B 1 297 ? -7.379 27.281 0.788 1 81.75 297 ILE B CA 1
ATOM 8974 C C . ILE B 1 297 ? -8.578 26.953 1.681 1 81.75 297 ILE B C 1
ATOM 8976 O O . ILE B 1 297 ? -8.438 26.859 2.902 1 81.75 297 ILE B O 1
ATOM 8980 N N . ARG B 1 298 ? -9.641 26.75 1.051 1 83.75 298 ARG B N 1
ATOM 8981 C CA . ARG B 1 298 ? -10.844 26.391 1.798 1 83.75 298 ARG B CA 1
ATOM 8982 C C . ARG B 1 298 ? -10.68 25.062 2.508 1 83.75 298 ARG B C 1
ATOM 8984 O O . ARG B 1 298 ? -11.172 24.875 3.621 1 83.75 298 ARG B O 1
ATOM 8991 N N . LEU B 1 299 ? -10.062 24.203 1.89 1 85.5 299 LEU B N 1
ATOM 8992 C CA . LEU B 1 299 ? -9.852 22.875 2.436 1 85.5 299 LEU B CA 1
ATOM 8993 C C . LEU B 1 299 ? -8.977 22.922 3.684 1 85.5 299 LEU B C 1
ATOM 8995 O O . LEU B 1 299 ? -9.211 22.188 4.641 1 85.5 299 LEU B O 1
ATOM 8999 N N . PHE B 1 300 ? -8.008 23.844 3.73 1 79.25 300 PHE B N 1
ATOM 9000 C CA . PHE B 1 300 ? -7.047 23.875 4.832 1 79.25 300 PHE B CA 1
ATOM 9001 C C . PHE B 1 300 ? -7.371 25 5.805 1 79.25 300 PHE B C 1
ATOM 9003 O O . PHE B 1 300 ? -6.707 25.141 6.832 1 79.25 300 PHE B O 1
ATOM 9010 N N . SER B 1 301 ? -8.352 25.766 5.543 1 76.25 301 SER B N 1
ATOM 9011 C CA . SER B 1 301 ? -8.695 26.922 6.379 1 76.25 301 SER B CA 1
ATOM 9012 C C . SER B 1 301 ? -9.32 26.469 7.699 1 76.25 301 SER B C 1
ATOM 9014 O O . SER B 1 301 ? -10.086 25.5 7.734 1 76.25 301 SER B O 1
ATOM 9016 N N . PRO B 1 302 ? -8.727 27.109 8.727 1 66.25 302 PRO B N 1
ATOM 9017 C CA . PRO B 1 302 ? -9.273 26.766 10.039 1 66.25 302 PRO B CA 1
ATOM 9018 C C . PRO B 1 302 ? -10.742 27.141 10.188 1 66.25 302 PRO B C 1
ATOM 9020 O O . PRO B 1 302 ? -11.234 28.016 9.453 1 66.25 302 PRO B O 1
ATOM 9023 N N . HIS B 1 303 ? -11.531 26.406 11.023 1 59.5 303 HIS B N 1
ATOM 9024 C CA . HIS B 1 303 ? -12.953 26.547 11.297 1 59.5 303 HIS B CA 1
ATOM 9025 C C . HIS B 1 303 ? -13.273 27.938 11.828 1 59.5 303 HIS B C 1
ATOM 9027 O O . HIS B 1 303 ? -12.438 28.562 12.492 1 59.5 303 HIS B O 1
ATOM 9033 N N . THR B 1 304 ? -14.32 28.5 11.266 1 54.78 304 THR B N 1
ATOM 9034 C CA . THR B 1 304 ? -14.898 29.688 11.906 1 54.78 304 THR B CA 1
ATOM 9035 C C . THR B 1 304 ? -15.203 29.406 13.375 1 54.78 304 THR B C 1
ATOM 9037 O O . THR B 1 304 ? -15.172 28.25 13.812 1 54.78 304 THR B O 1
ATOM 9040 N N . SER B 1 305 ? -15.328 30.391 14.242 1 52.34 305 SER B N 1
ATOM 9041 C CA . SER B 1 305 ? -15.602 30.25 15.672 1 52.34 305 SER B CA 1
ATOM 9042 C C . SER B 1 305 ? -16.672 29.203 15.938 1 52.34 305 SER B C 1
ATOM 9044 O O . SER B 1 305 ? -16.531 28.375 16.844 1 52.34 305 SER B O 1
ATOM 9046 N N . GLN B 1 306 ? -17.766 29.25 15.234 1 49.06 306 GLN B N 1
ATOM 9047 C CA . GLN B 1 306 ? -18.859 28.297 15.406 1 49.06 306 GLN B CA 1
ATOM 9048 C C . GLN B 1 306 ? -18.438 26.891 14.992 1 49.06 306 GLN B C 1
ATOM 9050 O O . GLN B 1 306 ? -18.766 25.922 15.68 1 49.06 306 GLN B O 1
ATOM 9055 N N . ALA B 1 307 ? -17.672 26.812 14 1 59.62 307 ALA B N 1
ATOM 9056 C CA . ALA B 1 307 ? -17.234 25.531 13.438 1 59.62 307 ALA B CA 1
ATOM 9057 C C . ALA B 1 307 ? -16.125 24.906 14.289 1 59.62 307 ALA B C 1
ATOM 9059 O O . ALA B 1 307 ? -15.969 23.688 14.305 1 59.62 307 ALA B O 1
ATOM 9060 N N . ARG B 1 308 ? -15.664 25.672 15.117 1 65.38 308 ARG B N 1
ATOM 9061 C CA . ARG B 1 308 ? -14.578 25.188 15.969 1 65.38 308 ARG B CA 1
ATOM 9062 C C . ARG B 1 308 ? -15.109 24.312 17.094 1 65.38 308 ARG B C 1
ATOM 9064 O O . ARG B 1 308 ? -14.406 23.422 17.594 1 65.38 308 ARG B O 1
ATOM 9071 N N . GLU B 1 309 ? -16.469 24.562 17.344 1 78.75 309 GLU B N 1
ATOM 9072 C CA . GLU B 1 309 ? -17.047 23.781 18.438 1 78.75 309 GLU B CA 1
ATOM 9073 C C . GLU B 1 309 ? -17.125 22.297 18.062 1 78.75 309 GLU B C 1
ATOM 9075 O O . GLU B 1 309 ? -16.953 21.422 18.922 1 78.75 309 GLU B O 1
ATOM 9080 N N . LEU B 1 310 ? -17.297 22.031 16.875 1 89.81 310 LEU B N 1
ATOM 9081 C CA . LEU B 1 310 ? -17.469 20.656 16.438 1 89.81 310 LEU B CA 1
ATOM 9082 C C . LEU B 1 310 ? -16.266 20.188 15.633 1 89.81 310 LEU B C 1
ATOM 9084 O O . LEU B 1 310 ? -16.375 19.266 14.812 1 89.81 310 LEU B O 1
ATOM 9088 N N . GLY B 1 311 ? -15.164 20.797 15.891 1 89.19 311 GLY B N 1
ATOM 9089 C CA . GLY B 1 311 ? -13.969 20.5 15.125 1 89.19 311 GLY B CA 1
ATOM 9090 C C . GLY B 1 311 ? -13.461 19.078 15.328 1 89.19 311 GLY B C 1
ATOM 9091 O O . GLY B 1 311 ? -12.82 18.516 14.438 1 89.19 311 GLY B O 1
ATOM 9092 N N . PHE B 1 312 ? -13.789 18.469 16.469 1 92.62 312 PHE B N 1
ATOM 9093 C CA . PHE B 1 312 ? -13.297 17.125 16.812 1 92.62 312 PHE B CA 1
ATOM 9094 C C . PHE B 1 312 ? -13.953 16.078 15.938 1 92.62 312 PHE B C 1
ATOM 9096 O O . PHE B 1 312 ? -13.461 14.945 15.836 1 92.62 312 PHE B O 1
ATOM 9103 N N . PHE B 1 313 ? -15.023 16.406 15.211 1 93.62 313 PHE B N 1
ATOM 9104 C CA . PHE B 1 313 ? -15.68 15.453 14.312 1 93.62 313 PHE B CA 1
ATOM 9105 C C . PHE B 1 313 ? -14.781 15.109 13.133 1 93.62 313 PHE B C 1
ATOM 9107 O O . PHE B 1 313 ? -14.898 14.023 12.555 1 93.62 313 PHE B O 1
ATOM 9114 N N . ASN B 1 314 ? -13.914 16.031 12.789 1 92.88 314 ASN B N 1
ATOM 9115 C CA . ASN B 1 314 ? -13 15.758 11.68 1 92.88 314 ASN B CA 1
ATOM 9116 C C . ASN B 1 314 ? -12.109 14.547 11.969 1 92.88 314 ASN B C 1
ATOM 9118 O O . ASN B 1 314 ? -11.93 13.688 11.109 1 92.88 314 ASN B O 1
ATOM 9122 N N . GLY B 1 315 ? -11.633 14.555 13.172 1 94.44 315 GLY B N 1
ATOM 9123 C CA . GLY B 1 315 ? -10.812 13.414 13.555 1 94.44 315 GLY B CA 1
ATOM 9124 C C . GLY B 1 315 ? -11.586 12.109 13.586 1 94.44 315 GLY B C 1
ATOM 9125 O O . GLY B 1 315 ? -11.086 11.07 13.133 1 94.44 315 GLY B O 1
ATOM 9126 N N . ILE B 1 316 ? -12.781 12.117 14.031 1 95.88 316 ILE B N 1
ATOM 9127 C CA . ILE B 1 316 ? -13.625 10.93 14.133 1 95.88 316 ILE B CA 1
ATOM 9128 C C . ILE B 1 316 ? -13.945 10.406 12.742 1 95.88 316 ILE B C 1
ATOM 9130 O O . ILE B 1 316 ? -13.844 9.203 12.484 1 95.88 316 ILE B O 1
ATOM 9134 N N . LYS B 1 317 ? -14.242 11.312 11.867 1 96.25 317 LYS B N 1
ATOM 9135 C CA . LYS B 1 317 ? -14.602 10.938 10.508 1 96.25 317 LYS B CA 1
ATOM 9136 C C . LYS B 1 317 ? -13.43 10.281 9.789 1 96.25 317 LYS B C 1
ATOM 9138 O O . LYS B 1 317 ? -13.617 9.32 9.039 1 96.25 317 LYS B O 1
ATOM 9143 N N . VAL B 1 318 ? -12.266 10.828 10.031 1 96 318 VAL B N 1
ATOM 9144 C CA . VAL B 1 318 ? -11.078 10.281 9.375 1 96 318 VAL B CA 1
ATOM 9145 C C . VAL B 1 318 ? -10.836 8.852 9.852 1 96 318 VAL B C 1
ATOM 9147 O O . VAL B 1 318 ? -10.609 7.949 9.039 1 96 318 VAL B O 1
ATOM 9150 N N . LEU B 1 319 ? -10.891 8.641 11.125 1 95.69 319 LEU B N 1
ATOM 9151 C CA . LEU B 1 319 ? -10.633 7.324 11.688 1 95.69 319 LEU B CA 1
ATOM 9152 C C . LEU B 1 319 ? -11.688 6.316 11.234 1 95.69 319 LEU B C 1
ATOM 9154 O O . LEU B 1 319 ? -11.359 5.176 10.906 1 95.69 319 LEU B O 1
ATOM 9158 N N . LEU B 1 320 ? -12.898 6.766 11.172 1 96.69 320 LEU B N 1
ATOM 9159 C CA . LEU B 1 320 ? -13.977 5.891 10.727 1 96.69 320 LEU B CA 1
ATOM 9160 C C . LEU B 1 320 ? -13.836 5.566 9.242 1 96.69 320 LEU B C 1
ATOM 9162 O O . LEU B 1 320 ? -14.086 4.434 8.828 1 96.69 320 LEU B O 1
ATOM 9166 N N . SER B 1 321 ? -13.422 6.562 8.469 1 96.44 321 SER B N 1
ATOM 9167 C CA . SER B 1 321 ? -13.234 6.328 7.035 1 96.44 321 SER B CA 1
ATOM 9168 C C . SER B 1 321 ? -12.109 5.332 6.781 1 96.44 321 SER B C 1
ATOM 9170 O O . SER B 1 321 ? -12.219 4.473 5.902 1 96.44 321 SER B O 1
ATOM 9172 N N . CYS B 1 322 ? -11.039 5.441 7.516 1 96.12 322 CYS B N 1
ATOM 9173 C CA . CYS B 1 322 ? -9.945 4.488 7.402 1 96.12 322 CYS B CA 1
ATOM 9174 C C . CYS B 1 322 ? -10.398 3.082 7.766 1 96.12 322 CYS B C 1
ATOM 9176 O O . CYS B 1 322 ? -10.008 2.109 7.121 1 96.12 322 CYS B O 1
ATOM 9178 N N . TRP B 1 323 ? -11.227 3.049 8.75 1 96.38 323 TRP B N 1
ATOM 9179 C CA . TRP B 1 323 ? -11.758 1.769 9.203 1 96.38 323 TRP B CA 1
ATOM 9180 C C . TRP B 1 323 ? -12.633 1.132 8.133 1 96.38 323 TRP B C 1
ATOM 9182 O O . TRP B 1 323 ? -12.539 -0.071 7.875 1 96.38 323 TRP B O 1
ATOM 9192 N N . VAL B 1 324 ? -13.414 1.905 7.441 1 96.12 324 VAL B N 1
ATOM 9193 C CA . VAL B 1 324 ? -14.289 1.426 6.375 1 96.12 324 VAL B CA 1
ATOM 9194 C C . VAL B 1 324 ? -13.453 0.879 5.227 1 96.12 324 VAL B C 1
ATOM 9196 O O . VAL B 1 324 ? -13.711 -0.214 4.719 1 96.12 324 VAL B O 1
ATOM 9199 N N . VAL B 1 325 ? -12.438 1.578 4.844 1 96.44 325 VAL B N 1
ATOM 9200 C CA . VAL B 1 325 ? -11.602 1.167 3.721 1 96.44 325 VAL B CA 1
ATOM 9201 C C . VAL B 1 325 ? -10.859 -0.119 4.074 1 96.44 325 VAL B C 1
ATOM 9203 O O . VAL B 1 325 ? -10.719 -1.012 3.234 1 96.44 325 VAL B O 1
ATOM 9206 N N . TYR B 1 326 ? -10.391 -0.236 5.336 1 95 326 TYR B N 1
ATOM 9207 C CA . TYR B 1 326 ? -9.711 -1.441 5.793 1 95 326 TYR B CA 1
ATOM 9208 C C . TYR B 1 326 ? -10.625 -2.656 5.703 1 95 326 TYR B C 1
ATOM 9210 O O . TYR B 1 326 ? -10.211 -3.723 5.246 1 95 326 TYR B O 1
ATOM 9218 N N . GLY B 1 327 ? -11.852 -2.451 6.094 1 93.31 327 GLY B N 1
ATOM 9219 C CA . GLY B 1 327 ? -12.828 -3.52 5.992 1 93.31 327 GLY B CA 1
ATOM 9220 C C . GLY B 1 327 ? -13.133 -3.922 4.562 1 93.31 327 GLY B C 1
ATOM 9221 O O . GLY B 1 327 ? -13.188 -5.109 4.246 1 93.31 327 GLY B O 1
ATOM 9222 N N . HIS B 1 328 ? -13.25 -2.988 3.691 1 93.56 328 HIS B N 1
ATOM 9223 C CA . HIS B 1 328 ? -13.578 -3.275 2.301 1 93.56 328 HIS B CA 1
ATOM 9224 C C . HIS B 1 328 ? -12.414 -3.951 1.585 1 93.56 328 HIS B C 1
ATOM 9226 O O . HIS B 1 328 ? -12.625 -4.801 0.715 1 93.56 328 HIS B O 1
ATOM 9232 N N . CYS B 1 329 ? -11.203 -3.619 1.943 1 92.69 329 CYS B N 1
ATOM 9233 C CA . CYS B 1 329 ? -10.039 -4.273 1.353 1 92.69 329 CYS B CA 1
ATOM 9234 C C . CYS B 1 329 ? -9.945 -5.73 1.791 1 92.69 329 CYS B C 1
ATOM 9236 O O . CYS B 1 329 ? -9.43 -6.57 1.058 1 92.69 329 CYS B O 1
ATOM 9238 N N . ALA B 1 330 ? -10.484 -6 2.959 1 90.62 330 ALA B N 1
ATOM 9239 C CA . ALA B 1 330 ? -10.398 -7.355 3.504 1 90.62 330 ALA B CA 1
ATOM 9240 C C . ALA B 1 330 ? -11.539 -8.227 2.975 1 90.62 330 ALA B C 1
ATOM 9242 O O . ALA B 1 330 ? -11.375 -9.445 2.822 1 90.62 330 ALA B O 1
ATOM 9243 N N . ILE B 1 331 ? -12.633 -7.605 2.604 1 85.06 331 ILE B N 1
ATOM 9244 C CA . ILE B 1 331 ? -13.812 -8.398 2.289 1 85.06 331 ILE B CA 1
ATOM 9245 C C . ILE B 1 331 ? -13.953 -8.531 0.773 1 85.06 331 ILE B C 1
ATOM 9247 O O . ILE B 1 331 ? -14.336 -9.594 0.27 1 85.06 331 ILE B O 1
ATOM 9251 N N . PHE B 1 332 ? -13.648 -7.527 0.06 1 83.75 332 PHE B N 1
ATOM 9252 C CA . PHE B 1 332 ? -13.914 -7.539 -1.373 1 83.75 332 PHE B CA 1
ATOM 9253 C C . PHE B 1 332 ? -12.734 -8.102 -2.143 1 83.75 332 PHE B C 1
ATOM 9255 O O . PHE B 1 332 ? -12.055 -7.379 -2.877 1 83.75 332 PHE B O 1
ATOM 9262 N N . ILE B 1 333 ? -12.562 -9.344 -1.95 1 81.19 333 ILE B N 1
ATOM 9263 C CA . ILE B 1 333 ? -11.547 -10.109 -2.67 1 81.19 333 ILE B CA 1
ATOM 9264 C C . ILE B 1 333 ? -12.203 -11.289 -3.381 1 81.19 333 ILE B C 1
ATOM 9266 O O . ILE B 1 333 ? -13.008 -12.016 -2.787 1 81.19 333 ILE B O 1
ATOM 9270 N N . SER B 1 334 ? -11.891 -11.398 -4.613 1 80.25 334 SER B N 1
ATOM 9271 C CA . SER B 1 334 ? -12.414 -12.547 -5.355 1 80.25 334 SER B CA 1
ATOM 9272 C C . SER B 1 334 ? -11.852 -13.859 -4.82 1 80.25 334 SER B C 1
ATOM 9274 O O . SER B 1 334 ? -10.672 -13.945 -4.48 1 80.25 334 SER B O 1
ATOM 9276 N N . PRO B 1 335 ? -12.656 -14.805 -4.664 1 76.88 335 PRO B N 1
ATOM 9277 C CA . PRO B 1 335 ? -12.211 -16.078 -4.09 1 76.88 335 PRO B CA 1
ATOM 9278 C C . PRO B 1 335 ? -11.125 -16.75 -4.926 1 76.88 335 PRO B C 1
ATOM 9280 O O . PRO B 1 335 ? -10.297 -17.5 -4.387 1 76.88 335 PRO B O 1
ATOM 9283 N N . ASP B 1 336 ? -11.117 -16.484 -6.199 1 80.19 336 ASP B N 1
ATOM 9284 C CA . ASP B 1 336 ? -10.18 -17.172 -7.078 1 80.19 336 ASP B CA 1
ATOM 9285 C C . ASP B 1 336 ? -8.766 -16.625 -6.926 1 80.19 336 ASP B C 1
ATOM 9287 O O . ASP B 1 336 ? -7.797 -17.25 -7.359 1 80.19 336 ASP B O 1
ATOM 9291 N N . VAL B 1 337 ? -8.617 -15.508 -6.258 1 81.44 337 VAL B N 1
ATOM 9292 C CA . VAL B 1 337 ? -7.293 -14.898 -6.172 1 81.44 337 VAL B CA 1
ATOM 9293 C C . VAL B 1 337 ? -6.648 -15.258 -4.832 1 81.44 337 VAL B C 1
ATOM 9295 O O . VAL B 1 337 ? -5.461 -15 -4.621 1 81.44 337 VAL B O 1
ATOM 9298 N N . TYR B 1 338 ? -7.391 -15.984 -3.959 1 81.19 338 TYR B N 1
ATOM 9299 C CA . TYR B 1 338 ? -6.832 -16.453 -2.697 1 81.19 338 TYR B CA 1
ATOM 9300 C C . TYR B 1 338 ? -5.82 -17.578 -2.93 1 81.19 338 TYR B C 1
ATOM 9302 O O . TYR B 1 338 ? -6.098 -18.531 -3.658 1 81.19 338 TYR B O 1
ATOM 9310 N N . VAL B 1 339 ? -4.695 -17.375 -2.283 1 78.25 339 VAL B N 1
ATOM 9311 C CA . VAL B 1 339 ? -3.719 -18.469 -2.324 1 78.25 339 VAL B CA 1
ATOM 9312 C C . VAL B 1 339 ? -4.168 -19.609 -1.41 1 78.25 339 VAL B C 1
ATOM 9314 O O . VAL B 1 339 ? -4.008 -20.781 -1.747 1 78.25 339 VAL B O 1
ATOM 9317 N N . ASN B 1 340 ? -4.703 -19.234 -0.225 1 84 340 ASN B N 1
ATOM 9318 C CA . ASN B 1 340 ? -5.133 -20.172 0.804 1 84 340 ASN B CA 1
ATOM 9319 C C . ASN B 1 340 ? -6.328 -19.641 1.589 1 84 340 ASN B C 1
ATOM 9321 O O . ASN B 1 340 ? -6.164 -18.797 2.479 1 84 340 ASN B O 1
ATOM 9325 N N . ILE B 1 341 ? -7.523 -20.234 1.352 1 81.81 341 ILE B N 1
ATOM 9326 C CA . ILE B 1 341 ? -8.734 -19.781 2.025 1 81.81 341 ILE B CA 1
ATOM 9327 C C . ILE B 1 341 ? -8.68 -20.172 3.5 1 81.81 341 ILE B C 1
ATOM 9329 O O . ILE B 1 341 ? -9.18 -19.453 4.363 1 81.81 341 ILE B O 1
ATOM 9333 N N . SER B 1 342 ? -8.031 -21.297 3.814 1 83.25 342 SER B N 1
ATOM 9334 C CA . SER B 1 342 ? -7.941 -21.781 5.188 1 83.25 342 SER B CA 1
ATOM 9335 C C . SER B 1 342 ? -7.191 -20.797 6.074 1 83.25 342 SER B C 1
ATOM 9337 O O . SER B 1 342 ? -7.555 -20.594 7.234 1 83.25 342 SER B O 1
ATOM 9339 N N . SER B 1 343 ? -6.18 -20.203 5.469 1 84.5 343 SER B N 1
ATOM 9340 C CA . SER B 1 343 ? -5.414 -19.234 6.234 1 84.5 343 SER B CA 1
ATOM 9341 C C . SER B 1 343 ? -6.246 -17.984 6.531 1 84.5 343 SER B C 1
ATOM 9343 O O . SER B 1 343 ? -6.047 -17.328 7.555 1 84.5 343 SER B O 1
ATOM 9345 N N . TYR B 1 344 ? -7.129 -17.688 5.621 1 86.75 344 TYR B N 1
ATOM 9346 C CA . TYR B 1 344 ? -8.016 -16.562 5.875 1 86.75 344 TYR B CA 1
ATOM 9347 C C . TYR B 1 344 ? -8.977 -16.859 7.023 1 86.75 344 TYR B C 1
ATOM 9349 O O . TYR B 1 344 ? -9.266 -15.992 7.84 1 86.75 344 TYR B O 1
ATOM 9357 N N . VAL B 1 345 ? -9.461 -18.047 7.133 1 85.06 345 VAL B N 1
ATOM 9358 C CA . VAL B 1 345 ? -10.352 -18.469 8.203 1 85.06 345 VAL B CA 1
ATOM 9359 C C . VAL B 1 345 ? -9.617 -18.422 9.539 1 85.06 345 VAL B C 1
ATOM 9361 O O . VAL B 1 345 ? -10.188 -18.016 10.555 1 85.06 345 VAL B O 1
ATOM 9364 N N . LEU B 1 346 ? -8.375 -18.781 9.516 1 86.44 346 LEU B N 1
ATOM 9365 C CA . LEU B 1 346 ? -7.574 -18.703 10.734 1 86.44 346 LEU B CA 1
ATOM 9366 C C . LEU B 1 346 ? -7.383 -17.25 11.164 1 86.44 346 LEU B C 1
ATOM 9368 O O . LEU B 1 346 ? -7.336 -16.953 12.359 1 86.44 346 LEU B O 1
ATOM 9372 N N . LEU B 1 347 ? -7.281 -16.438 10.141 1 88.94 347 LEU B N 1
ATOM 9373 C CA . LEU B 1 347 ? -7.156 -15.008 10.422 1 88.94 347 LEU B CA 1
ATOM 9374 C C . LEU B 1 347 ? -8.414 -14.477 11.109 1 88.94 347 LEU B C 1
ATOM 9376 O O . LEU B 1 347 ? -8.328 -13.648 12.023 1 88.94 347 LEU B O 1
ATOM 9380 N N . LEU B 1 348 ? -9.555 -14.961 10.734 1 89.06 348 LEU B N 1
ATOM 9381 C CA . LEU B 1 348 ? -10.836 -14.547 11.297 1 89.06 348 LEU B CA 1
ATOM 9382 C C . LEU B 1 348 ? -10.953 -14.992 12.758 1 89.06 348 LEU B C 1
ATOM 9384 O O . LEU B 1 348 ? -11.734 -14.414 13.523 1 89.06 348 LEU B O 1
ATOM 9388 N N . GLN B 1 349 ? -10.125 -15.953 13.164 1 89.56 349 GLN B N 1
ATOM 9389 C CA . GLN B 1 349 ? -10.195 -16.5 14.516 1 89.56 349 GLN B CA 1
ATOM 9390 C C . GLN B 1 349 ? -9.234 -15.766 15.453 1 89.56 349 GLN B C 1
ATOM 9392 O O . GLN B 1 349 ? -9.117 -16.109 16.625 1 89.56 349 GLN B O 1
ATOM 9397 N N . LYS B 1 350 ? -8.578 -14.836 14.898 1 89.56 350 LYS B N 1
ATOM 9398 C CA . LYS B 1 350 ? -7.652 -14.055 15.719 1 89.56 350 LYS B CA 1
ATOM 9399 C C . LYS B 1 350 ? -8.352 -12.836 16.312 1 89.56 350 LYS B C 1
ATOM 9401 O O . LYS B 1 350 ? -9.18 -12.203 15.656 1 89.56 350 LYS B O 1
ATOM 9406 N N . ILE B 1 351 ? -8.016 -12.477 17.438 1 91.75 351 ILE B N 1
ATOM 9407 C CA . ILE B 1 351 ? -8.688 -11.43 18.203 1 91.75 351 ILE B CA 1
ATOM 9408 C C . ILE B 1 351 ? -8.43 -10.07 17.562 1 91.75 351 ILE B C 1
ATOM 9410 O O . ILE B 1 351 ? -9.367 -9.312 17.281 1 91.75 351 ILE B O 1
ATOM 9414 N N . PRO B 1 352 ? -7.219 -9.75 17.188 1 89.44 352 PRO B N 1
ATOM 9415 C CA . PRO B 1 352 ? -7.004 -8.414 16.625 1 89.44 352 PRO B CA 1
ATOM 9416 C C . PRO B 1 352 ? -7.676 -8.227 15.273 1 89.44 352 PRO B C 1
ATOM 9418 O O . PRO B 1 352 ? -8.047 -7.109 14.914 1 89.44 352 PRO B O 1
ATOM 9421 N N . PHE B 1 353 ? -7.902 -9.297 14.57 1 93 353 PHE B N 1
ATOM 9422 C CA . PHE B 1 353 ? -8.469 -9.195 13.234 1 93 353 PHE B CA 1
ATOM 9423 C C . PHE B 1 353 ? -9.969 -8.922 13.297 1 93 353 PHE B C 1
ATOM 9425 O O . PHE B 1 353 ? -10.586 -8.57 12.289 1 93 353 PHE B O 1
ATOM 9432 N N . GLN B 1 354 ? -10.539 -8.945 14.461 1 92.25 354 GLN B N 1
ATOM 9433 C CA . GLN B 1 354 ? -11.961 -8.68 14.625 1 92.25 354 GLN B CA 1
ATOM 9434 C C . GLN B 1 354 ? -12.281 -7.211 14.352 1 92.25 354 GLN B C 1
ATOM 9436 O O . GLN B 1 354 ? -13.406 -6.875 13.969 1 92.25 354 GLN B O 1
ATOM 9441 N N . ILE B 1 355 ? -11.289 -6.391 14.539 1 91.44 355 ILE B N 1
ATOM 9442 C CA . ILE B 1 355 ? -11.469 -4.973 14.234 1 91.44 355 ILE B CA 1
ATOM 9443 C C . ILE B 1 355 ? -11.789 -4.797 12.758 1 91.44 355 ILE B C 1
ATOM 9445 O O . ILE B 1 355 ? -12.602 -3.945 12.383 1 91.44 355 ILE B O 1
ATOM 9449 N N . VAL B 1 356 ? -11.203 -5.637 11.984 1 91.81 356 VAL B N 1
ATOM 9450 C CA . VAL B 1 356 ? -11.406 -5.559 10.539 1 91.81 356 VAL B CA 1
ATOM 9451 C C . VAL B 1 356 ? -12.656 -6.344 10.148 1 91.81 356 VAL B C 1
ATOM 9453 O O . VAL B 1 356 ? -13.477 -5.863 9.367 1 91.81 356 VAL B O 1
ATOM 9456 N N . ALA B 1 357 ? -12.805 -7.508 10.75 1 90.31 357 ALA B N 1
ATOM 9457 C CA . ALA B 1 357 ? -13.914 -8.391 10.406 1 90.31 357 ALA B CA 1
ATOM 9458 C C . ALA B 1 357 ? -15.258 -7.77 10.805 1 90.31 357 ALA B C 1
ATOM 9460 O O . ALA B 1 357 ? -16.281 -8.008 10.148 1 90.31 357 ALA B O 1
ATOM 9461 N N . ASN B 1 358 ? -15.273 -6.973 11.805 1 91.44 358 ASN B N 1
ATOM 9462 C CA . ASN B 1 358 ? -16.484 -6.312 12.273 1 91.44 358 ASN B CA 1
ATOM 9463 C C . ASN B 1 358 ? -16.438 -4.809 12.031 1 91.44 358 ASN B C 1
ATOM 9465 O O . ASN B 1 358 ? -16.859 -4.023 12.883 1 91.44 358 ASN B O 1
ATOM 9469 N N . GLY B 1 359 ? -15.914 -4.445 10.945 1 90.25 359 GLY B N 1
ATOM 9470 C CA . GLY B 1 359 ? -15.758 -3.041 10.594 1 90.25 359 GLY B CA 1
ATOM 9471 C C . GLY B 1 359 ? -17.062 -2.377 10.195 1 90.25 359 GLY B C 1
ATOM 9472 O O . GLY B 1 359 ? -17.094 -1.175 9.922 1 90.25 359 GLY B O 1
ATOM 9473 N N . PHE B 1 360 ? -18.219 -3.02 10.258 1 90.69 360 PHE B N 1
ATOM 9474 C CA . PHE B 1 360 ? -19.531 -2.492 9.859 1 90.69 360 PHE B CA 1
ATOM 9475 C C . PHE B 1 360 ? -20.016 -1.437 10.844 1 90.69 360 PHE B C 1
ATOM 9477 O O . PHE B 1 360 ? -20.875 -0.625 10.516 1 90.69 360 PHE B O 1
ATOM 9484 N N . MET B 1 361 ? -19.391 -1.433 11.992 1 93.94 361 MET B N 1
ATOM 9485 C CA . MET B 1 361 ? -19.766 -0.457 13.016 1 93.94 361 MET B CA 1
ATOM 9486 C C . MET B 1 361 ? -19.375 0.954 12.586 1 93.94 361 MET B C 1
ATOM 9488 O O . MET B 1 361 ? -19.953 1.933 13.062 1 93.94 361 MET B O 1
ATOM 9492 N N . ALA B 1 362 ? -18.438 1.021 11.688 1 95.25 362 ALA B N 1
ATOM 9493 C CA . ALA B 1 362 ? -18.031 2.332 11.18 1 95.25 362 ALA B CA 1
ATOM 9494 C C . ALA B 1 362 ? -19.172 3.004 10.422 1 95.25 362 ALA B C 1
ATOM 9496 O O . ALA B 1 362 ? -19.391 4.215 10.555 1 95.25 362 ALA B O 1
ATOM 9497 N N . VAL B 1 363 ? -19.953 2.258 9.711 1 94.81 363 VAL B N 1
ATOM 9498 C CA . VAL B 1 363 ? -21.062 2.791 8.93 1 94.81 363 VAL B CA 1
ATOM 9499 C C . VAL B 1 363 ? -22.156 3.297 9.859 1 94.81 363 VAL B C 1
ATOM 9501 O O . VAL B 1 363 ? -22.688 4.395 9.664 1 94.81 363 VAL B O 1
ATOM 9504 N N . SER B 1 364 ? -22.453 2.539 10.844 1 95.69 364 SER B N 1
ATOM 9505 C CA . SER B 1 364 ? -23.453 2.951 11.82 1 95.69 364 SER B CA 1
ATOM 9506 C C . SER B 1 364 ? -23.031 4.223 12.547 1 95.69 364 SER B C 1
ATOM 9508 O O . SER B 1 364 ? -23.875 5.059 12.898 1 95.69 364 SER B O 1
ATOM 9510 N N . SER B 1 365 ? -21.781 4.309 12.742 1 97.12 365 SER B N 1
ATOM 9511 C CA . SER B 1 365 ? -21.25 5.504 13.391 1 97.12 365 SER B CA 1
ATOM 9512 C C . SER B 1 365 ? -21.438 6.738 12.516 1 97.12 365 SER B C 1
ATOM 9514 O O . SER B 1 365 ? -21.703 7.828 13.016 1 97.12 365 SER B O 1
ATOM 9516 N N . PHE B 1 366 ? -21.328 6.578 11.25 1 97.25 366 PHE B N 1
ATOM 9517 C CA . PHE B 1 366 ? -21.531 7.703 10.344 1 97.25 366 PHE B CA 1
ATOM 9518 C C . PHE B 1 366 ? -22.984 8.148 10.359 1 97.25 366 PHE B C 1
ATOM 9520 O O . PHE B 1 366 ? -23.266 9.352 10.289 1 97.25 366 PHE B O 1
ATOM 9527 N N . TYR B 1 367 ? -23.906 7.203 10.43 1 97.88 367 TYR B N 1
ATOM 9528 C CA . TYR B 1 367 ? -25.328 7.555 10.539 1 97.88 367 TYR B CA 1
ATOM 9529 C C . TYR B 1 367 ? -25.594 8.297 11.844 1 97.88 367 TYR B C 1
ATOM 9531 O O . TYR B 1 367 ? -26.375 9.25 11.867 1 97.88 367 TYR B O 1
ATOM 9539 N N . PHE B 1 368 ? -24.953 7.832 12.859 1 97.94 368 PHE B N 1
ATOM 9540 C CA . PHE B 1 368 ? -25.062 8.492 14.156 1 97.94 368 PHE B CA 1
ATOM 9541 C C . PHE B 1 368 ? -24.594 9.938 14.07 1 97.94 368 PHE B C 1
ATOM 9543 O O . PHE B 1 368 ? -25.25 10.844 14.578 1 97.94 368 PHE B O 1
ATOM 9550 N N . ILE B 1 369 ? -23.453 10.164 13.422 1 97.06 369 ILE B N 1
ATOM 9551 C CA . ILE B 1 369 ? -22.875 11.492 13.297 1 97.06 369 ILE B CA 1
ATOM 9552 C C . ILE B 1 369 ? -23.797 12.383 12.469 1 97.06 369 ILE B C 1
ATOM 9554 O O . ILE B 1 369 ? -24 13.555 12.797 1 97.06 369 ILE B O 1
ATOM 9558 N N . SER B 1 370 ? -24.359 11.852 11.422 1 97 370 SER B N 1
ATOM 9559 C CA . SER B 1 370 ? -25.297 12.609 10.602 1 97 370 SER B CA 1
ATOM 9560 C C . SER B 1 370 ? -26.516 13.047 11.422 1 97 370 SER B C 1
ATOM 9562 O O . SER B 1 370 ? -26.969 14.18 11.297 1 97 370 SER B O 1
ATOM 9564 N N . GLY B 1 371 ? -27.016 12.156 12.25 1 97.75 371 GLY B N 1
ATOM 9565 C CA . GLY B 1 371 ? -28.109 12.5 13.133 1 97.75 371 GLY B CA 1
ATOM 9566 C C . GLY B 1 371 ? -27.766 13.578 14.141 1 97.75 371 GLY B C 1
ATOM 9567 O O . GLY B 1 371 ? -28.547 14.492 14.383 1 97.75 371 GLY B O 1
ATOM 9568 N N . PHE B 1 372 ? -26.609 13.453 14.688 1 97.25 372 PHE B N 1
ATOM 9569 C CA . PHE B 1 372 ? -26.156 14.438 15.664 1 97.25 372 PHE B CA 1
ATOM 9570 C C . PHE B 1 372 ? -26.078 15.82 15.031 1 97.25 372 PHE B C 1
ATOM 9572 O O . PHE B 1 372 ? -26.531 16.797 15.625 1 97.25 372 PHE B O 1
ATOM 9579 N N . LEU B 1 373 ? -25.469 15.883 13.828 1 95.38 373 LEU B N 1
ATOM 9580 C CA . LEU B 1 373 ? -25.266 17.172 13.164 1 95.38 373 LEU B CA 1
ATOM 9581 C C . LEU B 1 373 ? -26.609 17.797 12.789 1 95.38 373 LEU B C 1
ATOM 9583 O O . LEU B 1 373 ? -26.781 19.016 12.898 1 95.38 373 LEU B O 1
ATOM 9587 N N . LEU B 1 374 ? -27.531 16.969 12.344 1 96.12 374 LEU B N 1
ATOM 9588 C CA . LEU B 1 374 ? -28.859 17.469 12.031 1 96.12 374 LEU B CA 1
ATOM 9589 C C . LEU B 1 374 ? -29.562 17.984 13.281 1 96.12 374 LEU B C 1
ATOM 9591 O O . LEU B 1 374 ? -30.109 19.094 13.281 1 96.12 374 LEU B O 1
ATOM 9595 N N . GLY B 1 375 ? -29.5 17.188 14.344 1 96.31 375 GLY B N 1
ATOM 9596 C CA . GLY B 1 375 ? -30.094 17.609 15.602 1 96.31 375 GLY B CA 1
ATOM 9597 C C . GLY B 1 375 ? -29.469 18.859 16.172 1 96.31 375 GLY B C 1
ATOM 9598 O O . GLY B 1 375 ? -30.172 19.75 16.641 1 96.31 375 GLY B O 1
ATOM 9599 N N . TYR B 1 376 ? -28.188 18.875 16.109 1 94.81 376 TYR B N 1
ATOM 9600 C CA . TYR B 1 376 ? -27.453 20.031 16.625 1 94.81 376 TYR B CA 1
ATOM 9601 C C . TYR B 1 376 ? -27.828 21.297 15.875 1 94.81 376 TYR B C 1
ATOM 9603 O O . TYR B 1 376 ? -28.078 22.344 16.484 1 94.81 376 TYR B O 1
ATOM 9611 N N . PHE B 1 377 ? -27.938 21.188 14.641 1 91.44 377 PHE B N 1
ATOM 9612 C CA . PHE B 1 377 ? -28.297 22.312 13.789 1 91.44 377 PHE B CA 1
ATOM 9613 C C . PHE B 1 377 ? -29.719 22.766 14.078 1 91.44 377 PHE B C 1
ATOM 9615 O O . PHE B 1 377 ? -29.969 23.969 14.242 1 91.44 377 PHE B O 1
ATOM 9622 N N . CYS B 1 378 ? -30.656 21.891 14.133 1 93.81 378 CYS B N 1
ATOM 9623 C CA . CYS B 1 378 ? -32.062 22.219 14.336 1 93.81 378 CYS B CA 1
ATOM 9624 C C . CYS B 1 378 ? -32.281 22.875 15.703 1 93.81 378 CYS B C 1
ATOM 9626 O O . CYS B 1 378 ? -33 23.859 15.812 1 93.81 378 CYS B O 1
ATOM 9628 N N . ILE B 1 379 ? -31.609 22.422 16.656 1 93.56 379 ILE B N 1
ATOM 9629 C CA . ILE B 1 379 ? -31.812 22.938 18.016 1 93.56 379 ILE B CA 1
ATOM 9630 C C . ILE B 1 379 ? -31.172 24.312 18.141 1 93.56 379 ILE B C 1
ATOM 9632 O O . ILE B 1 379 ? -31.734 25.203 18.781 1 93.56 379 ILE B O 1
ATOM 9636 N N . LYS B 1 380 ? -30.078 24.438 17.562 1 89.75 380 LYS B N 1
ATOM 9637 C CA . LYS B 1 380 ? -29.391 25.719 17.625 1 89.75 380 LYS B CA 1
ATOM 9638 C C . LYS B 1 380 ? -30.156 26.781 16.844 1 89.75 380 LYS B C 1
ATOM 9640 O O . LYS B 1 380 ? -30.172 27.953 17.219 1 89.75 380 LYS B O 1
ATOM 9645 N N . GLU B 1 381 ? -30.766 26.359 15.758 1 89 381 GLU B N 1
ATOM 9646 C CA . GLU B 1 381 ? -31.531 27.297 14.922 1 89 381 GLU B CA 1
ATOM 9647 C C . GLU B 1 381 ? -33.031 27.156 15.18 1 89 381 GLU B C 1
ATOM 9649 O O . GLU B 1 381 ? -33.844 27.375 14.281 1 89 381 GLU B O 1
ATOM 9654 N N . LYS B 1 382 ? -33.406 26.797 16.328 1 89.56 382 LYS B N 1
ATOM 9655 C CA . LYS B 1 382 ? -34.812 26.516 16.703 1 89.56 382 LYS B CA 1
ATOM 9656 C C . LYS B 1 382 ? -35.719 27.703 16.359 1 89.56 382 LYS B C 1
ATOM 9658 O O . LYS B 1 382 ? -36.75 27.531 15.75 1 89.56 382 LYS B O 1
ATOM 9663 N N . GLN B 1 383 ? -35.281 28.938 16.703 1 86.81 383 GLN B N 1
ATOM 9664 C CA . GLN B 1 383 ? -36.094 30.125 16.531 1 86.81 383 GLN B CA 1
ATOM 9665 C C . GLN B 1 383 ? -36.375 30.391 15.055 1 86.81 383 GLN B C 1
ATOM 9667 O O . GLN B 1 383 ? -37.5 30.734 14.672 1 86.81 383 GLN B O 1
ATOM 9672 N N . ARG B 1 384 ? -35.438 30.125 14.328 1 83.12 384 ARG B N 1
ATOM 9673 C CA . ARG B 1 384 ? -35.562 30.344 12.891 1 83.12 384 ARG B CA 1
ATOM 9674 C C . ARG B 1 384 ? -36.438 29.281 12.242 1 83.12 384 ARG B C 1
ATOM 9676 O O . ARG B 1 384 ? -37.25 29.578 11.367 1 83.12 384 ARG B O 1
ATOM 9683 N N . ILE B 1 385 ? -36.375 28.141 12.656 1 86.94 385 ILE B N 1
ATOM 9684 C CA . ILE B 1 385 ? -37.062 26.984 12.039 1 86.94 385 ILE B CA 1
ATOM 9685 C C . ILE B 1 385 ? -38.531 26.984 12.406 1 86.94 385 ILE B C 1
ATOM 9687 O O . ILE B 1 385 ? -39.375 26.688 11.57 1 86.94 385 ILE B O 1
ATOM 9691 N N . ILE B 1 386 ? -38.844 27.328 13.602 1 82.88 386 ILE B N 1
ATOM 9692 C CA . ILE B 1 386 ? -40.219 27.297 14.078 1 82.88 386 ILE B CA 1
ATOM 9693 C C . ILE B 1 386 ? -41.031 28.391 13.375 1 82.88 386 ILE B C 1
ATOM 9695 O O . ILE B 1 386 ? -42.219 28.203 13.109 1 82.88 386 ILE B O 1
ATOM 9699 N N . LYS B 1 387 ? -40.344 29.484 13.039 1 82.75 387 LYS B N 1
ATOM 9700 C CA . LYS B 1 387 ? -41 30.609 12.383 1 82.75 387 LYS B CA 1
ATOM 9701 C C . LYS B 1 387 ? -41.281 30.297 10.914 1 82.75 387 LYS B C 1
ATOM 9703 O O . LYS B 1 387 ? -42.156 30.906 10.305 1 82.75 387 LYS B O 1
ATOM 9708 N N . GLN B 1 388 ? -40.656 29.359 10.406 1 83.19 388 GLN B N 1
ATOM 9709 C CA . GLN B 1 388 ? -40.781 29 9 1 83.19 388 GLN B CA 1
ATOM 9710 C C . GLN B 1 388 ? -41.75 27.844 8.805 1 83.19 388 GLN B C 1
ATOM 9712 O O . GLN B 1 388 ? -42 27.062 9.734 1 83.19 388 GLN B O 1
ATOM 9717 N N . ASN B 1 389 ? -42.312 27.797 7.574 1 87.38 389 ASN B N 1
ATOM 9718 C CA . ASN B 1 389 ? -43.125 26.641 7.203 1 87.38 389 ASN B CA 1
ATOM 9719 C C . ASN B 1 389 ? -42.312 25.359 7.219 1 87.38 389 ASN B C 1
ATOM 9721 O O . ASN B 1 389 ? -41.281 25.266 6.57 1 87.38 389 ASN B O 1
ATOM 9725 N N . PRO B 1 390 ? -42.781 24.438 7.984 1 89.12 390 PRO B N 1
ATOM 9726 C CA . PRO B 1 390 ? -42 23.188 8.125 1 89.12 390 PRO B CA 1
ATOM 9727 C C . PRO B 1 390 ? -41.781 22.484 6.789 1 89.12 390 PRO B C 1
ATOM 9729 O O . PRO B 1 390 ? -40.75 21.875 6.582 1 89.12 390 PRO B O 1
ATOM 9732 N N . VAL B 1 391 ? -42.688 22.531 5.895 1 90.12 391 VAL B N 1
ATOM 9733 C CA . VAL B 1 391 ? -42.562 21.859 4.602 1 90.12 391 VAL B CA 1
ATOM 9734 C C . VAL B 1 391 ? -41.469 22.516 3.773 1 90.12 391 VAL B C 1
ATOM 9736 O O . VAL B 1 391 ? -40.688 21.828 3.105 1 90.12 391 VAL B O 1
ATOM 9739 N N . ILE B 1 392 ? -41.438 23.766 3.816 1 86.69 392 ILE B N 1
ATOM 9740 C CA . ILE B 1 392 ? -40.438 24.5 3.062 1 86.69 392 ILE B CA 1
ATOM 9741 C C . ILE B 1 392 ? -39.031 24.25 3.654 1 86.69 392 ILE B C 1
ATOM 9743 O O . ILE B 1 392 ? -38.062 24.094 2.918 1 86.69 392 ILE B O 1
ATOM 9747 N N . PHE B 1 393 ? -39.031 24.188 4.945 1 89.06 393 PHE B N 1
ATOM 9748 C CA . PHE B 1 393 ? -37.781 23.938 5.621 1 89.06 393 PHE B CA 1
ATOM 9749 C C . PHE B 1 393 ? -37.219 22.562 5.254 1 89.06 393 PHE B C 1
ATOM 9751 O O . PHE B 1 393 ? -36.062 22.422 4.824 1 89.06 393 PHE B O 1
ATOM 9758 N N . ILE B 1 394 ? -38.031 21.547 5.336 1 92.88 394 ILE B N 1
ATOM 9759 C CA . ILE B 1 394 ? -37.625 20.172 5.078 1 92.88 394 ILE B CA 1
ATOM 9760 C C . ILE B 1 394 ? -37.25 20.016 3.609 1 92.88 394 ILE B C 1
ATOM 9762 O O . ILE B 1 394 ? -36.25 19.359 3.295 1 92.88 394 ILE B O 1
ATOM 9766 N N . THR B 1 395 ? -37.969 20.594 2.682 1 91.88 395 THR B N 1
ATOM 9767 C CA . THR B 1 395 ? -37.688 20.484 1.254 1 91.88 395 THR B CA 1
ATOM 9768 C C . THR B 1 395 ? -36.375 21.172 0.914 1 91.88 395 THR B C 1
ATOM 9770 O O . THR B 1 395 ? -35.594 20.656 0.125 1 91.88 395 THR B O 1
ATOM 9773 N N . THR B 1 396 ? -36.125 22.266 1.524 1 89.19 396 THR B N 1
ATOM 9774 C CA . THR B 1 396 ? -34.906 23.016 1.25 1 89.19 396 THR B CA 1
ATOM 9775 C C . THR B 1 396 ? -33.656 22.25 1.735 1 89.19 396 THR B C 1
ATOM 9777 O O . THR B 1 396 ? -32.688 22.109 1.002 1 89.19 396 THR B O 1
ATOM 9780 N N . ILE B 1 397 ? -33.781 21.766 2.947 1 91.69 397 ILE B N 1
ATOM 9781 C CA . ILE B 1 397 ? -32.625 21.078 3.486 1 91.69 397 ILE B CA 1
ATOM 9782 C C . ILE B 1 397 ? -32.406 19.766 2.732 1 91.69 397 ILE B C 1
ATOM 9784 O O . ILE B 1 397 ? -31.266 19.328 2.557 1 91.69 397 ILE B O 1
ATOM 9788 N N . PHE B 1 398 ? -33.5 19.188 2.334 1 94.44 398 PHE B N 1
ATOM 9789 C CA . PHE B 1 398 ? -33.406 17.938 1.585 1 94.44 398 PHE B CA 1
ATOM 9790 C C . PHE B 1 398 ? -32.75 18.156 0.229 1 94.44 398 PHE B C 1
ATOM 9792 O O . PHE B 1 398 ? -31.875 17.391 -0.175 1 94.44 398 PHE B O 1
ATOM 9799 N N . ILE B 1 399 ? -33.125 19.203 -0.497 1 93.31 399 ILE B N 1
ATOM 9800 C CA . ILE B 1 399 ? -32.594 19.484 -1.829 1 93.31 399 ILE B CA 1
ATOM 9801 C C . ILE B 1 399 ? -31.125 19.859 -1.733 1 93.31 399 ILE B C 1
ATOM 9803 O O . ILE B 1 399 ? -30.312 19.438 -2.564 1 93.31 399 ILE B O 1
ATOM 9807 N N . ARG B 1 400 ? -30.734 20.609 -0.779 1 92 400 ARG B N 1
ATOM 9808 C CA . ARG B 1 400 ? -29.359 21.016 -0.586 1 92 400 ARG B CA 1
ATOM 9809 C C . ARG B 1 400 ? -28.469 19.812 -0.319 1 92 400 ARG B C 1
ATOM 9811 O O . ARG B 1 400 ? -27.391 19.688 -0.905 1 92 400 ARG B O 1
ATOM 9818 N N . ARG B 1 401 ? -28.953 18.984 0.505 1 94 401 ARG B N 1
ATOM 9819 C CA . ARG B 1 401 ? -28.203 17.781 0.823 1 94 401 ARG B CA 1
ATOM 9820 C C . ARG B 1 401 ? -28.125 16.844 -0.384 1 94 401 ARG B C 1
ATOM 9822 O O . ARG B 1 401 ? -27.094 16.219 -0.624 1 94 401 ARG B O 1
ATOM 9829 N N . TYR B 1 402 ? -29.281 16.766 -1.112 1 94.81 402 TYR B N 1
ATOM 9830 C CA . TYR B 1 402 ? -29.328 15.93 -2.312 1 94.81 402 TYR B CA 1
ATOM 9831 C C . TYR B 1 402 ? -28.266 16.359 -3.314 1 94.81 402 TYR B C 1
ATOM 9833 O O . TYR B 1 402 ? -27.531 15.516 -3.84 1 94.81 402 TYR B O 1
ATOM 9841 N N . ILE B 1 403 ? -28.094 17.578 -3.547 1 93.56 403 ILE B N 1
ATOM 9842 C CA . ILE B 1 403 ? -27.125 18.109 -4.504 1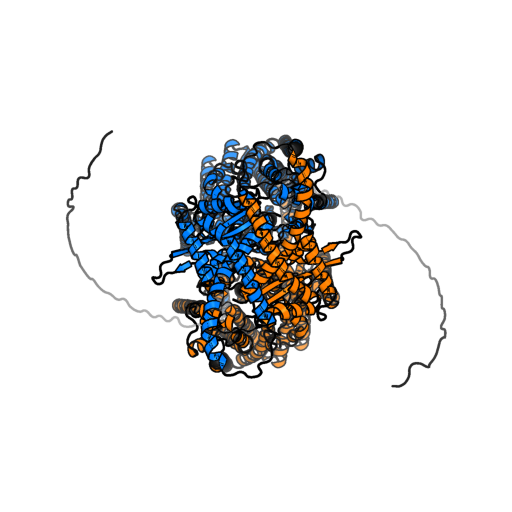 93.56 403 ILE B CA 1
ATOM 9843 C C . ILE B 1 403 ? -25.703 17.844 -3.998 1 93.56 403 ILE B C 1
ATOM 9845 O O . ILE B 1 403 ? -24.828 17.469 -4.773 1 93.56 403 ILE B O 1
ATOM 9849 N N . ARG B 1 404 ? -25.5 17.922 -2.721 1 92.06 404 ARG B N 1
ATOM 9850 C CA . ARG B 1 404 ? -24.188 17.781 -2.107 1 92.06 404 ARG B CA 1
ATOM 9851 C C . ARG B 1 404 ? -23.719 16.328 -2.115 1 92.06 404 ARG B C 1
ATOM 9853 O O . ARG B 1 404 ? -22.516 16.047 -2.172 1 92.06 404 ARG B O 1
ATOM 9860 N N . LEU B 1 405 ? -24.672 15.438 -2.127 1 94.44 405 LEU B N 1
ATOM 9861 C CA . LEU B 1 405 ? -24.297 14.031 -2.006 1 94.44 405 LEU B CA 1
ATOM 9862 C C . LEU B 1 405 ? -24.391 13.328 -3.357 1 94.44 405 LEU B C 1
ATOM 9864 O O . LEU B 1 405 ? -23.516 12.523 -3.695 1 94.44 405 LEU B O 1
ATOM 9868 N N . VAL B 1 406 ? -25.344 13.664 -4.195 1 95 406 VAL B N 1
ATOM 9869 C CA . VAL B 1 406 ? -25.656 12.875 -5.387 1 95 406 VAL B CA 1
ATOM 9870 C C . VAL B 1 406 ? -24.734 13.289 -6.531 1 95 406 VAL B C 1
ATOM 9872 O O . VAL B 1 406 ? -24.266 12.445 -7.289 1 95 406 VAL B O 1
ATOM 9875 N N . ILE B 1 407 ? -24.453 14.562 -6.711 1 94.38 407 ILE B N 1
ATOM 9876 C CA . ILE B 1 407 ? -23.641 15.031 -7.832 1 94.38 407 ILE B CA 1
ATOM 9877 C C . ILE B 1 407 ? -22.25 14.414 -7.754 1 94.38 407 ILE B C 1
ATOM 9879 O O . ILE B 1 407 ? -21.75 13.844 -8.727 1 94.38 407 ILE B O 1
ATOM 9883 N N . PRO B 1 408 ? -21.594 14.469 -6.594 1 95.19 408 PRO B N 1
ATOM 9884 C CA . PRO B 1 408 ? -20.266 13.859 -6.523 1 95.19 408 PRO B CA 1
ATOM 9885 C C . PRO B 1 408 ? -20.281 12.359 -6.801 1 95.19 408 PRO B C 1
ATOM 9887 O O . PRO B 1 408 ? -19.391 11.844 -7.469 1 95.19 408 PRO B O 1
ATOM 9890 N N . ILE B 1 409 ? -21.281 11.641 -6.312 1 95.12 409 ILE B N 1
ATOM 9891 C CA . ILE B 1 409 ? -21.328 10.195 -6.523 1 95.12 409 ILE B CA 1
ATOM 9892 C C . ILE B 1 409 ? -21.531 9.898 -8.008 1 95.12 409 ILE B C 1
ATOM 9894 O O . ILE B 1 409 ? -20.984 8.922 -8.531 1 95.12 409 ILE B O 1
ATOM 9898 N N . LEU B 1 410 ? -22.281 10.719 -8.688 1 94.25 410 LEU B N 1
ATOM 9899 C CA . LEU B 1 410 ? -22.516 10.523 -10.117 1 94.25 410 LEU B CA 1
ATOM 9900 C C . LEU B 1 410 ? -21.219 10.711 -10.906 1 94.25 410 LEU B C 1
ATOM 9902 O O . LEU B 1 410 ? -20.969 9.992 -11.867 1 94.25 410 LEU B O 1
ATOM 9906 N N . VAL B 1 411 ? -20.438 11.648 -10.516 1 94.38 411 VAL B N 1
ATOM 9907 C CA . VAL B 1 411 ? -19.156 11.891 -11.18 1 94.38 411 VAL B CA 1
ATOM 9908 C C . VAL B 1 411 ? -18.234 10.703 -10.953 1 94.38 411 VAL B C 1
ATOM 9910 O O . VAL B 1 411 ? -17.531 10.266 -11.875 1 94.38 411 VAL B O 1
ATOM 9913 N N . VAL B 1 412 ? -18.25 10.141 -9.773 1 94.06 412 VAL B N 1
ATOM 9914 C CA . VAL B 1 412 ? -17.406 8.984 -9.461 1 94.06 412 VAL B CA 1
ATOM 9915 C C . VAL B 1 412 ? -17.859 7.781 -10.281 1 94.06 412 VAL B C 1
ATOM 9917 O O . VAL B 1 412 ? -17.031 7.016 -10.789 1 94.06 412 VAL B O 1
ATOM 9920 N N . VAL B 1 413 ? -19.141 7.664 -10.422 1 93.06 413 VAL B N 1
ATOM 9921 C CA . VAL B 1 413 ? -19.703 6.578 -11.219 1 93.06 413 VAL B CA 1
ATOM 9922 C C . VAL B 1 413 ? -19.266 6.719 -12.672 1 93.06 413 VAL B C 1
ATOM 9924 O O . VAL B 1 413 ? -18.844 5.746 -13.297 1 93.06 413 VAL B O 1
ATOM 9927 N N . CYS B 1 414 ? -19.312 7.895 -13.211 1 92.75 414 CYS B N 1
ATOM 9928 C CA . CYS B 1 414 ? -18.906 8.141 -14.586 1 92.75 414 CYS B CA 1
ATOM 9929 C C . CYS B 1 414 ? -17.438 7.777 -14.789 1 92.75 414 CYS B C 1
ATOM 9931 O O . CYS B 1 414 ? -17.094 7.055 -15.727 1 92.75 414 CYS B O 1
ATOM 9933 N N . PHE B 1 415 ? -16.609 8.156 -13.945 1 91.75 415 PHE B N 1
ATOM 9934 C CA . PHE B 1 415 ? -15.188 7.91 -14.109 1 91.75 415 PHE B CA 1
ATOM 9935 C C . PHE B 1 415 ? -14.852 6.453 -13.812 1 91.75 415 PHE B C 1
ATOM 9937 O O . PHE B 1 415 ? -13.891 5.91 -14.359 1 91.75 415 PHE B O 1
ATOM 9944 N N . SER B 1 416 ? -15.633 5.828 -12.922 1 90.12 416 SER B N 1
ATOM 9945 C CA . SER B 1 416 ? -15.414 4.414 -12.641 1 90.12 416 SER B CA 1
ATOM 9946 C C . SER B 1 416 ? -15.727 3.553 -13.859 1 90.12 416 SER B C 1
ATOM 9948 O O . SER B 1 416 ? -15.172 2.459 -14.016 1 90.12 416 SER B O 1
ATOM 9950 N N . MET B 1 417 ? -16.547 4.059 -14.734 1 90.56 417 MET B N 1
ATOM 9951 C CA . MET B 1 417 ? -16.906 3.318 -15.938 1 90.56 417 MET B CA 1
ATOM 9952 C C . MET B 1 417 ? -15.773 3.334 -16.953 1 90.56 417 MET B C 1
ATOM 9954 O O . MET B 1 417 ? -15.805 2.602 -17.938 1 90.56 417 MET B O 1
ATOM 9958 N N . LEU B 1 418 ? -14.672 4.07 -16.703 1 90.44 418 LEU B N 1
ATOM 9959 C CA . LEU B 1 418 ? -13.492 4.07 -17.562 1 90.44 418 LEU B CA 1
ATOM 9960 C C . LEU B 1 418 ? -12.57 2.912 -17.203 1 90.44 418 LEU B C 1
ATOM 9962 O O . LEU B 1 418 ? -11.672 2.566 -17.984 1 90.44 418 LEU B O 1
ATOM 9966 N N . MET B 1 419 ? -12.75 2.275 -16.062 1 87.94 419 MET B N 1
ATOM 9967 C CA . MET B 1 419 ? -11.82 1.305 -15.508 1 87.94 419 MET B CA 1
ATOM 9968 C C . MET B 1 419 ? -11.656 0.103 -16.438 1 87.94 419 MET B C 1
ATOM 9970 O O . MET B 1 419 ? -10.555 -0.421 -16.594 1 87.94 419 MET B O 1
ATOM 9974 N N . PRO B 1 420 ? -12.75 -0.323 -17.125 1 86.94 420 PRO B N 1
ATOM 9975 C CA . PRO B 1 420 ? -12.609 -1.493 -18 1 86.94 420 PRO B CA 1
ATOM 9976 C C . PRO B 1 420 ? -11.625 -1.258 -19.141 1 86.94 420 PRO B C 1
ATOM 9978 O O . PRO B 1 420 ? -11.141 -2.215 -19.75 1 86.94 420 PRO B O 1
ATOM 9981 N N . LEU B 1 421 ? -11.273 -0.006 -19.422 1 86.94 421 LEU B N 1
ATOM 9982 C CA . LEU B 1 421 ? -10.328 0.302 -20.5 1 86.94 421 LEU B CA 1
ATOM 9983 C C . LEU B 1 421 ? -8.922 -0.162 -20.125 1 86.94 421 LEU B C 1
ATOM 9985 O O . LEU B 1 421 ? -8.125 -0.487 -21 1 86.94 421 LEU B O 1
ATOM 9989 N N . TRP B 1 422 ? -8.664 -0.267 -18.844 1 86 422 TRP B N 1
ATOM 9990 C CA . TRP B 1 422 ? -7.316 -0.619 -18.422 1 86 422 TRP B CA 1
ATOM 9991 C C . TRP B 1 422 ? -7.297 -1.983 -17.734 1 86 422 TRP B C 1
ATOM 9993 O O . TRP B 1 422 ? -6.234 -2.576 -17.547 1 86 422 TRP B O 1
ATOM 10003 N N . ALA B 1 423 ? -8.484 -2.479 -17.406 1 84.38 423 ALA B N 1
ATOM 10004 C CA . ALA B 1 423 ? -8.562 -3.793 -16.766 1 84.38 423 ALA B CA 1
ATOM 10005 C C . ALA B 1 423 ? -8.18 -4.898 -17.75 1 84.38 423 ALA B C 1
ATOM 10007 O O . ALA B 1 423 ? -8.656 -4.918 -18.891 1 84.38 423 ALA B O 1
ATOM 10008 N N . ASP B 1 424 ? -7.129 -5.645 -17.453 1 83.56 424 ASP B N 1
ATOM 10009 C CA . ASP B 1 424 ? -6.609 -6.723 -18.297 1 83.56 424 ASP B CA 1
ATOM 10010 C C . ASP B 1 424 ? -6.117 -7.887 -17.438 1 83.56 424 ASP B C 1
ATOM 10012 O O . ASP B 1 424 ? -4.926 -7.992 -17.141 1 83.56 424 ASP B O 1
ATOM 10016 N N . SER B 1 425 ? -7.133 -8.742 -17.016 1 84.31 425 SER B N 1
ATOM 10017 C CA . SER B 1 425 ? -6.805 -9.883 -16.172 1 84.31 425 SER B CA 1
ATOM 10018 C C . SER B 1 425 ? -7.785 -11.031 -16.406 1 84.31 425 SER B C 1
ATOM 10020 O O . SER B 1 425 ? -8.852 -10.844 -17 1 84.31 425 SER B O 1
ATOM 10022 N N . PRO B 1 426 ? -7.363 -12.188 -16.031 1 84.25 426 PRO B N 1
ATOM 10023 C CA . PRO B 1 426 ? -8.297 -13.312 -16.141 1 84.25 426 PRO B CA 1
ATOM 10024 C C . PRO B 1 426 ? -9.562 -13.109 -15.32 1 84.25 426 PRO B C 1
ATOM 10026 O O . PRO B 1 426 ? -10.594 -13.711 -15.609 1 84.25 426 PRO B O 1
ATOM 10029 N N . ASN B 1 427 ? -9.461 -12.18 -14.305 1 71.56 427 ASN B N 1
ATOM 10030 C CA . ASN B 1 427 ? -10.562 -11.961 -13.375 1 71.56 427 ASN B CA 1
ATOM 10031 C C . ASN B 1 427 ? -11.383 -10.727 -13.75 1 71.56 427 ASN B C 1
ATOM 10033 O O . ASN B 1 427 ? -12.062 -10.148 -12.906 1 71.56 427 ASN B O 1
ATOM 10037 N N . ASP B 1 428 ? -11.305 -10.406 -14.922 1 65.06 428 ASP B N 1
ATOM 10038 C CA . ASP B 1 428 ? -12.055 -9.195 -15.25 1 65.06 428 ASP B CA 1
ATOM 10039 C C . ASP B 1 428 ? -13.484 -9.531 -15.664 1 65.06 428 ASP B C 1
ATOM 10041 O O . ASP B 1 428 ? -14.383 -8.688 -15.562 1 65.06 428 ASP B O 1
ATOM 10045 N N . LYS B 1 429 ? -13.586 -10.844 -16.094 1 66.69 429 LYS B N 1
ATOM 10046 C CA . LYS B 1 429 ? -14.93 -11.289 -16.438 1 66.69 429 LYS B CA 1
ATOM 10047 C C . LYS B 1 429 ? -15.422 -12.359 -15.477 1 66.69 429 LYS B C 1
ATOM 10049 O O . LYS B 1 429 ? -14.633 -13.172 -14.977 1 66.69 429 LYS B O 1
ATOM 10054 N N . ARG B 1 430 ? -16.641 -12.25 -15.172 1 72.56 430 ARG B N 1
ATOM 10055 C CA . ARG B 1 430 ? -17.281 -13.141 -14.219 1 72.56 430 ARG B CA 1
ATOM 10056 C C . ARG B 1 430 ? -16.609 -13.07 -12.852 1 72.56 430 ARG B C 1
ATOM 10058 O O . ARG B 1 430 ? -16.297 -14.102 -12.258 1 72.56 430 ARG B O 1
ATOM 10065 N N . SER B 1 431 ? -16.141 -11.961 -12.555 1 75.25 431 SER B N 1
ATOM 10066 C CA . SER B 1 431 ? -15.516 -11.641 -11.281 1 75.25 431 SER B CA 1
ATOM 10067 C C . SER B 1 431 ? -16.25 -10.508 -10.57 1 75.25 431 SER B C 1
ATOM 10069 O O . SER B 1 431 ? -17.219 -9.969 -11.094 1 75.25 431 SER B O 1
ATOM 10071 N N . LEU B 1 432 ? -15.789 -10.234 -9.438 1 75.31 432 LEU B N 1
ATOM 10072 C CA . LEU B 1 432 ? -16.375 -9.133 -8.68 1 75.31 432 LEU B CA 1
ATOM 10073 C C . LEU B 1 432 ? -16.219 -7.812 -9.43 1 75.31 432 LEU B C 1
ATOM 10075 O O . LEU B 1 432 ? -17.094 -6.945 -9.359 1 75.31 432 LEU B O 1
ATOM 10079 N N . PHE B 1 433 ? -15.148 -7.703 -10.258 1 75.06 433 PHE B N 1
ATOM 10080 C CA . PHE B 1 433 ? -14.922 -6.523 -11.086 1 75.06 433 PHE B CA 1
ATOM 10081 C C . PHE B 1 433 ? -16.016 -6.391 -12.141 1 75.06 433 PHE B C 1
ATOM 10083 O O . PHE B 1 433 ? -16.531 -5.293 -12.367 1 75.06 433 PHE B O 1
ATOM 10090 N N . GLU B 1 434 ? -16.391 -7.504 -12.664 1 77.12 434 GLU B N 1
ATOM 10091 C CA . GLU B 1 434 ? -17.391 -7.48 -13.742 1 77.12 434 GLU B CA 1
ATOM 10092 C C . GLU B 1 434 ? -18.781 -7.156 -13.203 1 77.12 434 GLU B C 1
ATOM 10094 O O . GLU B 1 434 ? -19.594 -6.562 -13.898 1 77.12 434 GLU B O 1
ATOM 10099 N N . VAL B 1 435 ? -18.969 -7.574 -11.953 1 76.25 435 VAL B N 1
ATOM 10100 C CA . VAL B 1 435 ? -20.266 -7.27 -11.352 1 76.25 435 VAL B CA 1
ATOM 10101 C C . VAL B 1 435 ? -20.5 -5.762 -11.367 1 76.25 435 VAL B C 1
ATOM 10103 O O . VAL B 1 435 ? -21.562 -5.293 -11.789 1 76.25 435 VAL B O 1
ATOM 10106 N N . TYR B 1 436 ? -19.531 -5.027 -11.023 1 76.5 436 TYR B N 1
ATOM 10107 C CA . TYR B 1 436 ? -19.641 -3.572 -11 1 76.5 436 TYR B CA 1
ATOM 10108 C C . TYR B 1 436 ? -19.641 -3.006 -12.414 1 76.5 436 TYR B C 1
ATOM 10110 O O . TYR B 1 436 ? -20.453 -2.131 -12.734 1 76.5 436 TYR B O 1
ATOM 10118 N N . ALA B 1 437 ? -18.766 -3.578 -13.312 1 75.69 437 ALA B N 1
ATOM 10119 C CA . ALA B 1 437 ? -18.609 -3.047 -14.656 1 75.69 437 ALA B CA 1
ATOM 10120 C C . ALA B 1 437 ? -19.859 -3.268 -15.492 1 75.69 437 ALA B C 1
ATOM 10122 O O . ALA B 1 437 ? -20.172 -2.471 -16.375 1 75.69 437 ALA B O 1
ATOM 10123 N N . ARG B 1 438 ? -20.672 -4.266 -15.195 1 76.19 438 ARG B N 1
ATOM 10124 C CA . ARG B 1 438 ? -21.875 -4.59 -15.961 1 76.19 438 ARG B CA 1
ATOM 10125 C C . ARG B 1 438 ? -23.109 -3.916 -15.359 1 76.19 438 ARG B C 1
ATOM 10127 O O . ARG B 1 438 ? -23.969 -3.434 -16.094 1 76.19 438 ARG B O 1
ATOM 10134 N N . ARG B 1 439 ? -23.172 -3.812 -14.102 1 81.62 439 ARG B N 1
ATOM 10135 C CA . ARG B 1 439 ? -24.375 -3.361 -13.422 1 81.62 439 ARG B CA 1
ATOM 10136 C C . ARG B 1 439 ? -24.469 -1.839 -13.43 1 81.62 439 ARG B C 1
ATOM 10138 O O . ARG B 1 439 ? -25.562 -1.281 -13.531 1 81.62 439 ARG B O 1
ATOM 10145 N N . CYS B 1 440 ? -23.375 -1.256 -13.375 1 85.69 440 CYS B N 1
ATOM 10146 C CA . CYS B 1 440 ? -23.406 0.192 -13.195 1 85.69 440 CYS B CA 1
ATOM 10147 C C . CYS B 1 440 ? -23.984 0.88 -14.43 1 85.69 440 CYS B C 1
ATOM 10149 O O . CYS B 1 440 ? -24.828 1.768 -14.312 1 85.69 440 CYS B O 1
ATOM 10151 N N . PRO B 1 441 ? -23.641 0.425 -15.68 1 85.62 441 PRO B N 1
ATOM 10152 C CA . PRO B 1 441 ? -24.266 1.06 -16.844 1 85.62 441 PRO B CA 1
ATOM 10153 C C . PRO B 1 441 ? -25.766 0.81 -16.922 1 85.62 441 PRO B C 1
ATOM 10155 O O . PRO B 1 441 ? -26.5 1.64 -17.469 1 85.62 441 PRO B O 1
ATOM 10158 N N . GLN B 1 442 ? -26.234 -0.205 -16.266 1 86.12 442 GLN B N 1
ATOM 10159 C CA . GLN B 1 442 ? -27.641 -0.569 -16.344 1 86.12 442 GLN B CA 1
ATOM 10160 C C . GLN B 1 442 ? -28.438 0.082 -15.211 1 86.12 442 GLN B C 1
ATOM 10162 O O . GLN B 1 442 ? -29.609 0.425 -15.391 1 86.12 442 GLN B O 1
ATOM 10167 N N . ASN B 1 443 ? -27.797 0.241 -14.07 1 90.75 443 ASN B N 1
ATOM 10168 C CA . ASN B 1 443 ? -28.578 0.602 -12.891 1 90.75 443 ASN B CA 1
ATOM 10169 C C . ASN B 1 443 ? -28.109 1.92 -12.289 1 90.75 443 ASN B C 1
ATOM 10171 O O . ASN B 1 443 ? -28.391 2.217 -11.125 1 90.75 443 ASN B O 1
ATOM 10175 N N . TRP B 1 444 ? -27.359 2.758 -13 1 89.81 444 TRP B N 1
ATOM 10176 C CA . TRP B 1 444 ? -26.859 4.02 -12.469 1 89.81 444 TRP B CA 1
ATOM 10177 C C . TRP B 1 444 ? -28 4.941 -12.062 1 89.81 444 TRP B C 1
ATOM 10179 O O . TRP B 1 444 ? -27.844 5.777 -11.172 1 89.81 444 TRP B O 1
ATOM 10189 N N . TRP B 1 445 ? -29.25 4.82 -12.68 1 91.44 445 TRP B N 1
ATOM 10190 C CA . TRP B 1 445 ? -30.406 5.668 -12.438 1 91.44 445 TRP B CA 1
ATOM 10191 C C . TRP B 1 445 ? -30.922 5.492 -11.008 1 91.44 445 TRP B C 1
ATOM 10193 O O . TRP B 1 445 ? -31.594 6.379 -10.469 1 91.44 445 TRP B O 1
ATOM 10203 N N . SER B 1 446 ? -30.625 4.352 -10.414 1 93.69 446 SER B N 1
ATOM 10204 C CA . SER B 1 446 ? -31.078 4.07 -9.055 1 93.69 446 SER B CA 1
ATOM 10205 C C . SER B 1 446 ? -30.453 5.031 -8.055 1 93.69 446 SER B C 1
ATOM 10207 O O . SER B 1 446 ? -31.031 5.301 -6.996 1 93.69 446 SER B O 1
ATOM 10209 N N . ILE B 1 447 ? -29.297 5.562 -8.367 1 94.12 447 ILE B N 1
ATOM 10210 C CA . ILE B 1 447 ? -28.625 6.523 -7.5 1 94.12 447 ILE B CA 1
ATOM 10211 C C . ILE B 1 447 ? -29.375 7.852 -7.52 1 94.12 447 ILE B C 1
ATOM 10213 O O . ILE B 1 447 ? -29.609 8.453 -6.473 1 94.12 447 ILE B O 1
ATOM 10217 N N . LEU B 1 448 ? -29.844 8.273 -8.711 1 94.19 448 LEU B N 1
ATOM 10218 C CA . LEU B 1 448 ? -30.625 9.5 -8.867 1 94.19 448 LEU B CA 1
ATOM 10219 C C . LEU B 1 448 ? -31.969 9.391 -8.164 1 94.19 448 LEU B C 1
ATOM 10221 O O . LEU B 1 448 ? -32.438 10.352 -7.559 1 94.19 448 LEU B O 1
ATOM 10225 N N . ALA B 1 449 ? -32.438 8.203 -8.242 1 95.12 449 ALA B N 1
ATOM 10226 C CA . ALA B 1 449 ? -33.75 7.965 -7.672 1 95.12 449 ALA B CA 1
ATOM 10227 C C . ALA B 1 449 ? -33.656 7.641 -6.18 1 95.12 449 ALA B C 1
ATOM 10229 O O . ALA B 1 449 ? -34.688 7.469 -5.512 1 95.12 449 ALA B O 1
ATOM 10230 N N . LEU B 1 450 ? -32.531 7.602 -5.594 1 95.62 450 LEU B N 1
ATOM 10231 C CA . LEU B 1 450 ? -32.312 7.27 -4.191 1 95.62 450 LEU B CA 1
ATOM 10232 C C . LEU B 1 450 ? -32.938 5.922 -3.844 1 95.62 450 LEU B C 1
ATOM 10234 O O . LEU B 1 450 ? -33.594 5.789 -2.818 1 95.62 450 LEU B O 1
ATOM 10238 N N . SER B 1 451 ? -32.781 4.914 -4.773 1 94.62 451 SER B N 1
ATOM 10239 C CA . SER B 1 451 ? -33.344 3.588 -4.586 1 94.62 451 SER B CA 1
ATOM 10240 C C . SER B 1 451 ? -32.312 2.498 -4.773 1 94.62 451 SER B C 1
ATOM 10242 O O . SER B 1 451 ? -32.625 1.354 -5.09 1 94.62 451 SER B O 1
ATOM 10244 N N . SER B 1 452 ? -31.016 2.869 -4.629 1 93 452 SER B N 1
ATOM 10245 C CA . SER B 1 452 ? -29.938 1.919 -4.832 1 93 452 SER B CA 1
ATOM 10246 C C . SER B 1 452 ? -30.016 0.771 -3.83 1 93 452 SER B C 1
ATOM 10248 O O . SER B 1 452 ? -29.625 -0.356 -4.141 1 93 452 SER B O 1
ATOM 10250 N N . ASN B 1 453 ? -30.531 1.021 -2.58 1 93.81 453 ASN B N 1
ATOM 10251 C CA . ASN B 1 453 ? -30.594 0.009 -1.531 1 93.81 453 ASN B CA 1
ATOM 10252 C C . ASN B 1 453 ? -31.641 -1.062 -1.852 1 93.81 453 ASN B C 1
ATOM 10254 O O . ASN B 1 453 ? -31.578 -2.172 -1.321 1 93.81 453 ASN B O 1
ATOM 10258 N N . PHE B 1 454 ? -32.562 -0.749 -2.811 1 92.94 454 PHE B N 1
ATOM 10259 C CA . PHE B 1 454 ? -33.625 -1.694 -3.141 1 92.94 454 PHE B CA 1
ATOM 10260 C C . PHE B 1 454 ? -33.25 -2.5 -4.383 1 92.94 454 PHE B C 1
ATOM 10262 O O . PHE B 1 454 ? -34 -3.381 -4.801 1 92.94 454 PHE B O 1
ATOM 10269 N N . MET B 1 455 ? -32.125 -2.277 -4.965 1 89 455 MET B N 1
ATOM 10270 C CA . MET B 1 455 ? -31.703 -2.982 -6.172 1 89 455 MET B CA 1
ATOM 10271 C C . MET B 1 455 ? -31.094 -4.332 -5.824 1 89 455 MET B C 1
ATOM 10273 O O . MET B 1 455 ? -30.969 -5.203 -6.688 1 89 455 MET B O 1
ATOM 10277 N N . GLY B 1 456 ? -30.688 -4.508 -4.586 1 85.88 456 GLY B N 1
ATOM 10278 C CA . GLY B 1 456 ? -30.031 -5.746 -4.188 1 85.88 456 GLY B CA 1
ATOM 10279 C C . GLY B 1 456 ? -28.531 -5.719 -4.395 1 85.88 456 GLY B C 1
ATOM 10280 O O . GLY B 1 456 ? -28.016 -4.883 -5.145 1 85.88 456 GLY B O 1
ATOM 10281 N N . ALA B 1 457 ? -27.875 -6.629 -3.742 1 81.56 457 ALA B N 1
ATOM 10282 C CA . ALA B 1 457 ? -26.422 -6.723 -3.82 1 81.56 457 ALA B CA 1
ATOM 10283 C C . ALA B 1 457 ? -25.969 -6.984 -5.25 1 81.56 457 ALA B C 1
ATOM 10285 O O . ALA B 1 457 ? -24.891 -6.535 -5.66 1 81.56 457 ALA B O 1
ATOM 10286 N N . ASP B 1 458 ? -26.766 -7.637 -6.043 1 78.44 458 ASP B N 1
ATOM 10287 C CA . ASP B 1 458 ? -26.391 -8.023 -7.398 1 78.44 458 ASP B CA 1
ATOM 10288 C C . ASP B 1 458 ? -26.797 -6.957 -8.406 1 78.44 458 ASP B C 1
ATOM 10290 O O . ASP B 1 458 ? -26.422 -7.023 -9.578 1 78.44 458 ASP B O 1
ATOM 10294 N N . GLY B 1 459 ? -27.531 -5.98 -7.922 1 82.81 459 GLY B N 1
ATOM 10295 C CA . GLY B 1 459 ? -28.031 -5.016 -8.883 1 82.81 459 GLY B CA 1
ATOM 10296 C C . GLY B 1 459 ? -27.531 -3.604 -8.633 1 82.81 459 GLY B C 1
ATOM 10297 O O . GLY B 1 459 ? -27.719 -2.719 -9.477 1 82.81 459 GLY B O 1
ATOM 10298 N N . MET B 1 460 ? -26.781 -3.473 -7.68 1 88.31 460 MET B N 1
ATOM 10299 C CA . MET B 1 460 ? -26.328 -2.131 -7.32 1 88.31 460 MET B CA 1
ATOM 10300 C C . MET B 1 460 ? -25.203 -1.673 -8.234 1 88.31 460 MET B C 1
ATOM 10302 O O . MET B 1 460 ? -24.344 -2.469 -8.609 1 88.31 460 MET B O 1
ATOM 10306 N N . CYS B 1 461 ? -25.203 -0.486 -8.664 1 86.25 461 CYS B N 1
ATOM 10307 C CA . CYS B 1 461 ? -24.156 0.073 -9.508 1 86.25 461 CYS B CA 1
ATOM 10308 C C . CYS B 1 461 ? -22.797 0.025 -8.805 1 86.25 461 CYS B C 1
ATOM 10310 O O . CYS B 1 461 ? -21.844 -0.564 -9.312 1 86.25 461 CYS B O 1
ATOM 10312 N N . LEU B 1 462 ? -22.625 0.684 -7.797 1 86.06 462 LEU B N 1
ATOM 10313 C CA . LEU B 1 462 ? -21.469 0.574 -6.902 1 86.06 462 LEU B CA 1
ATOM 10314 C C . LEU B 1 462 ? -21.875 -0.036 -5.566 1 86.06 462 LEU B C 1
ATOM 10316 O O . LEU B 1 462 ? -22.922 0.308 -5.016 1 86.06 462 LEU B O 1
ATOM 10320 N N . GLY B 1 463 ? -21.156 -0.968 -5.18 1 84.5 463 GLY B N 1
ATOM 10321 C CA . GLY B 1 463 ? -21.5 -1.733 -3.992 1 84.5 463 GLY B CA 1
ATOM 10322 C C . GLY B 1 463 ? -21.797 -0.862 -2.785 1 84.5 463 GLY B C 1
ATOM 10323 O O . GLY B 1 463 ? -22.531 -1.271 -1.882 1 84.5 463 GLY B O 1
ATOM 10324 N N . HIS B 1 464 ? -21.281 0.335 -2.74 1 88.5 464 HIS B N 1
ATOM 10325 C CA . HIS B 1 464 ? -21.469 1.158 -1.55 1 88.5 464 HIS B CA 1
ATOM 10326 C C . HIS B 1 464 ? -22.469 2.283 -1.811 1 88.5 464 HIS B C 1
ATOM 10328 O O . HIS B 1 464 ? -22.656 3.156 -0.96 1 88.5 464 HIS B O 1
ATOM 10334 N N . SER B 1 465 ? -23.156 2.285 -2.994 1 91.5 465 SER B N 1
ATOM 10335 C CA . SER B 1 465 ? -24.094 3.355 -3.348 1 91.5 465 SER B CA 1
ATOM 10336 C C . SER B 1 465 ? -25.344 3.305 -2.486 1 91.5 465 SER B C 1
ATOM 10338 O O . SER B 1 465 ? -26.078 4.293 -2.389 1 91.5 465 SER B O 1
ATOM 10340 N N . TRP B 1 466 ? -25.625 2.166 -1.866 1 94.12 466 TRP B N 1
ATOM 10341 C CA . TRP B 1 466 ? -26.797 2.033 -1.008 1 94.12 466 TRP B CA 1
ATOM 10342 C C . TRP B 1 466 ? -26.734 3.023 0.15 1 94.12 466 TRP B C 1
ATOM 10344 O O . TRP B 1 466 ? -27.766 3.477 0.639 1 94.12 466 TRP B O 1
ATOM 10354 N N . TYR B 1 467 ? -25.578 3.35 0.637 1 95.31 467 TYR B N 1
ATOM 10355 C CA . TYR B 1 467 ? -25.375 4.195 1.81 1 95.31 467 TYR B CA 1
ATOM 10356 C C . TYR B 1 467 ? -26.031 5.559 1.612 1 95.31 467 TYR B C 1
ATOM 10358 O O . TYR B 1 467 ? -26.734 6.055 2.502 1 95.31 467 TYR B O 1
ATOM 10366 N N . VAL B 1 468 ? -25.781 6.191 0.44 1 94.88 468 VAL B N 1
ATOM 10367 C CA . VAL B 1 468 ? -26.312 7.527 0.166 1 94.88 468 VAL B CA 1
ATOM 10368 C C . VAL B 1 468 ? -27.828 7.48 0.083 1 94.88 468 VAL B C 1
ATOM 10370 O O . VAL B 1 468 ? -28.516 8.383 0.575 1 94.88 468 VAL B O 1
ATOM 10373 N N . SER B 1 469 ? -28.344 6.426 -0.539 1 95.88 469 SER B N 1
ATOM 10374 C CA . SER B 1 469 ? -29.797 6.277 -0.649 1 95.88 469 SER B CA 1
ATOM 10375 C C . SER B 1 469 ? -30.438 6.133 0.725 1 95.88 469 SER B C 1
ATOM 10377 O O . SER B 1 469 ? -31.422 6.812 1.026 1 95.88 469 SER B O 1
ATOM 10379 N N . VAL B 1 470 ? -29.875 5.363 1.548 1 96.94 470 VAL B N 1
ATOM 10380 C CA . VAL B 1 470 ? -30.422 5.133 2.883 1 96.94 470 VAL B CA 1
ATOM 10381 C C . VAL B 1 470 ? -30.266 6.395 3.727 1 96.94 470 VAL B C 1
ATOM 10383 O O . VAL B 1 470 ? -31.172 6.754 4.488 1 96.94 470 VAL B O 1
ATOM 10386 N N . ASP B 1 471 ? -29.125 7.043 3.627 1 96.94 471 ASP B N 1
ATOM 10387 C CA . ASP B 1 471 ? -28.891 8.273 4.383 1 96.94 471 ASP B CA 1
ATOM 10388 C C . ASP B 1 471 ? -29.953 9.32 4.059 1 96.94 471 ASP B C 1
ATOM 10390 O O . ASP B 1 471 ? -30.484 9.969 4.961 1 96.94 471 ASP B O 1
ATOM 10394 N N . MET B 1 472 ? -30.266 9.461 2.791 1 97 472 MET B N 1
ATOM 10395 C CA . MET B 1 472 ? -31.25 10.453 2.359 1 97 472 MET B CA 1
ATOM 10396 C C . MET B 1 472 ? -32.656 10.055 2.797 1 97 472 MET B C 1
ATOM 10398 O O . MET B 1 472 ? -33.469 10.906 3.176 1 97 472 MET B O 1
ATOM 10402 N N . GLN B 1 473 ? -32.969 8.789 2.758 1 96.81 473 GLN B N 1
ATOM 10403 C CA . GLN B 1 473 ? -34.281 8.297 3.178 1 96.81 473 GLN B CA 1
ATOM 10404 C C . GLN B 1 473 ? -34.5 8.516 4.672 1 96.81 473 GLN B C 1
ATOM 10406 O O . GLN B 1 473 ? -35.531 9 5.09 1 96.81 473 GLN B O 1
ATOM 10411 N N . VAL B 1 474 ? -33.5 8.18 5.43 1 97.5 474 VAL B N 1
ATOM 10412 C CA . VAL B 1 474 ? -33.625 8.352 6.875 1 97.5 474 VAL B CA 1
ATOM 10413 C C . VAL B 1 474 ? -33.562 9.836 7.223 1 97.5 474 VAL B C 1
ATOM 10415 O O . VAL B 1 474 ? -34.219 10.281 8.172 1 97.5 474 VAL B O 1
ATOM 10418 N N . PHE B 1 475 ? -32.781 10.602 6.449 1 97.38 475 PHE B N 1
ATOM 10419 C CA . PHE B 1 475 ? -32.656 12.039 6.652 1 97.38 475 PHE B CA 1
ATOM 10420 C C . PHE B 1 475 ? -34.031 12.711 6.566 1 97.38 475 PHE B C 1
ATOM 10422 O O . PHE B 1 475 ? -34.312 13.633 7.328 1 97.38 475 PHE B O 1
ATOM 10429 N N . LEU B 1 476 ? -34.844 12.25 5.699 1 96 476 LEU B N 1
ATOM 10430 C CA . LEU B 1 476 ? -36.188 12.797 5.539 1 96 476 LEU B CA 1
ATOM 10431 C C . LEU B 1 476 ? -37.031 12.555 6.785 1 96 476 LEU B C 1
ATOM 10433 O O . LEU B 1 476 ? -37.656 13.477 7.305 1 96 476 LEU B O 1
ATOM 10437 N N . VAL B 1 477 ? -37 11.406 7.293 1 95.75 477 VAL B N 1
ATOM 10438 C CA . VAL B 1 477 ? -37.75 11.055 8.492 1 95.75 477 VAL B CA 1
ATOM 10439 C C . VAL B 1 477 ? -37.188 11.773 9.703 1 95.75 477 VAL B C 1
ATOM 10441 O O . VAL B 1 477 ? -37.906 12.266 10.562 1 95.75 477 VAL B O 1
ATOM 10444 N N . ALA B 1 478 ? -35.906 11.828 9.734 1 97.44 478 ALA B N 1
ATOM 10445 C CA . ALA B 1 478 ? -35.219 12.477 10.844 1 97.44 478 ALA B CA 1
ATOM 10446 C C . ALA B 1 478 ? -35.562 13.961 10.906 1 97.44 478 ALA B C 1
ATOM 10448 O O . ALA B 1 478 ? -35.656 14.539 11.992 1 97.44 478 ALA B O 1
ATOM 10449 N N . SER B 1 479 ? -35.688 14.609 9.75 1 96.31 479 SER B N 1
ATOM 10450 C CA . SER B 1 479 ? -36.031 16.031 9.711 1 96.31 479 SER B CA 1
ATOM 10451 C C . SER B 1 479 ? -37.438 16.266 10.32 1 96.31 479 SER B C 1
ATOM 10453 O O . SER B 1 479 ? -37.625 17.266 11.008 1 96.31 479 SER B O 1
ATOM 10455 N N . ILE B 1 480 ? -38.281 15.336 10.117 1 95 480 ILE B N 1
ATOM 10456 C CA . ILE B 1 480 ? -39.625 15.422 10.688 1 95 480 ILE B CA 1
ATOM 10457 C C . ILE B 1 480 ? -39.531 15.242 12.203 1 95 480 ILE B C 1
ATOM 10459 O O . ILE B 1 480 ? -40.156 15.984 12.961 1 95 480 ILE B O 1
ATOM 10463 N N . VAL B 1 481 ? -38.75 14.32 12.609 1 96.25 481 VAL B N 1
ATOM 10464 C CA . VAL B 1 481 ? -38.562 14.055 14.031 1 96.25 481 VAL B CA 1
ATOM 10465 C C . VAL B 1 481 ? -37.969 15.289 14.711 1 96.25 481 VAL B C 1
ATOM 10467 O O . VAL B 1 481 ? -38.375 15.625 15.836 1 96.25 481 VAL B O 1
ATOM 10470 N N . CYS B 1 482 ? -37.062 15.945 14.086 1 95.94 482 CYS B N 1
ATOM 10471 C CA . CYS B 1 482 ? -36.438 17.141 14.633 1 95.94 482 CYS B CA 1
ATOM 10472 C C . CYS B 1 482 ? -37.469 18.234 14.852 1 95.94 482 CYS B C 1
ATOM 10474 O O . CYS B 1 482 ? -37.438 18.938 15.867 1 95.94 482 CYS B O 1
ATOM 10476 N N . ILE B 1 483 ? -38.406 18.359 13.914 1 94 483 ILE B N 1
ATOM 10477 C CA . ILE B 1 483 ? -39.438 19.375 14.031 1 94 483 ILE B CA 1
ATOM 10478 C C . ILE B 1 483 ? -40.344 19.062 15.219 1 94 483 ILE B C 1
ATOM 10480 O O . ILE B 1 483 ? -40.75 19.969 15.961 1 94 483 ILE B O 1
ATOM 10484 N N . ILE B 1 484 ? -40.594 17.797 15.445 1 94.94 484 ILE B N 1
ATOM 10485 C CA . ILE B 1 484 ? -41.438 17.375 16.562 1 94.94 484 ILE B CA 1
ATOM 10486 C C . ILE B 1 484 ? -40.719 17.672 17.875 1 94.94 484 ILE B C 1
ATOM 10488 O O . ILE B 1 484 ? -41.344 18.141 18.844 1 94.94 484 ILE B O 1
ATOM 10492 N N . ILE B 1 485 ? -39.469 17.484 17.953 1 96.19 485 ILE B N 1
ATOM 10493 C CA . ILE B 1 485 ? -38.688 17.734 19.141 1 96.19 485 ILE B CA 1
ATOM 10494 C C . ILE B 1 485 ? -38.656 19.234 19.422 1 96.19 485 ILE B C 1
ATOM 10496 O O . ILE B 1 485 ? -38.719 19.656 20.594 1 96.19 485 ILE B O 1
ATOM 10500 N N . LEU B 1 486 ? -38.531 20.031 18.375 1 94.19 486 LEU B N 1
ATOM 10501 C CA . LEU B 1 486 ? -38.469 21.484 18.516 1 94.19 486 LEU B CA 1
ATOM 10502 C C . LEU B 1 486 ? -39.812 22.031 19.016 1 94.19 486 LEU B C 1
ATOM 10504 O O . LEU B 1 486 ? -39.844 23.016 19.75 1 94.19 486 LEU B O 1
ATOM 10508 N N . SER B 1 487 ? -40.938 21.422 18.609 1 92.5 487 SER B N 1
ATOM 10509 C CA . SER B 1 487 ? -42.25 21.875 19 1 92.5 487 SER B CA 1
ATOM 10510 C C . SER B 1 487 ? -42.562 21.484 20.453 1 92.5 487 SER B C 1
ATOM 10512 O O . SER B 1 487 ? -43.031 22.297 21.234 1 92.5 487 SER B O 1
ATOM 10514 N N . ASN B 1 488 ? -42.344 20.156 20.766 1 94.69 488 ASN B N 1
ATOM 10515 C CA . ASN B 1 488 ? -42.531 19.625 22.109 1 94.69 488 ASN B CA 1
ATOM 10516 C C . ASN B 1 488 ? -41.438 18.625 22.469 1 94.69 488 ASN B C 1
ATOM 10518 O O . ASN B 1 488 ? -41.562 17.438 22.219 1 94.69 488 ASN B O 1
ATOM 10522 N N . PRO B 1 489 ? -40.438 19.031 23.141 1 94.62 489 PRO B N 1
ATOM 10523 C CA . PRO B 1 489 ? -39.25 18.219 23.422 1 94.62 489 PRO B CA 1
ATOM 10524 C C . PRO B 1 489 ? -39.594 16.906 24.141 1 94.62 489 PRO B C 1
ATOM 10526 O O . PRO B 1 489 ? -38.969 15.875 23.859 1 94.62 489 PRO B O 1
ATOM 10529 N N . ARG B 1 490 ? -40.562 16.891 25.109 1 96.06 490 ARG B N 1
ATOM 10530 C CA . ARG B 1 490 ? -40.906 15.672 25.844 1 96.06 490 ARG B CA 1
ATOM 10531 C C . ARG B 1 490 ? -41.5 14.625 24.922 1 96.06 490 ARG B C 1
ATOM 10533 O O . ARG B 1 490 ? -41.125 13.461 24.953 1 96.06 490 ARG B O 1
ATOM 10540 N N . VAL B 1 491 ? -42.406 15.016 24.125 1 95.88 491 VAL B N 1
ATOM 10541 C CA . VAL B 1 491 ? -43.094 14.117 23.203 1 95.88 491 VAL B CA 1
ATOM 10542 C C . VAL B 1 491 ? -42.125 13.68 22.109 1 95.88 491 VAL B C 1
ATOM 10544 O O . VAL B 1 491 ? -42.094 12.508 21.719 1 95.88 491 VAL B O 1
ATOM 10547 N N . GLY B 1 492 ? -41.375 14.641 21.656 1 96.44 492 GLY B N 1
ATOM 10548 C CA . GLY B 1 492 ? -40.406 14.352 20.594 1 96.44 492 GLY B CA 1
ATOM 10549 C C . GLY B 1 492 ? -39.344 13.359 21 1 96.44 492 GLY B C 1
ATOM 10550 O O . GLY B 1 492 ? -39.031 12.438 20.25 1 96.44 492 GLY B O 1
ATOM 10551 N N . LEU B 1 493 ? -38.75 13.516 22.141 1 97.12 493 LEU B N 1
ATOM 10552 C CA . LEU B 1 493 ? -37.719 12.641 22.625 1 97.12 493 LEU B CA 1
ATOM 10553 C C . LEU B 1 493 ? -38.25 11.242 22.922 1 97.12 493 LEU B C 1
ATOM 10555 O O . LEU B 1 493 ? -37.562 10.242 22.672 1 97.12 493 LEU B O 1
ATOM 10559 N N . THR B 1 494 ? -39.438 11.18 23.5 1 97.38 494 THR B N 1
ATOM 10560 C CA . THR B 1 494 ? -40.062 9.883 23.766 1 97.38 494 THR B CA 1
ATOM 10561 C C . THR B 1 494 ? -40.375 9.164 22.453 1 97.38 494 THR B C 1
ATOM 10563 O O . THR B 1 494 ? -40.156 7.961 22.328 1 97.38 494 THR B O 1
ATOM 10566 N N . PHE B 1 495 ? -40.875 9.898 21.562 1 96.69 495 PHE B N 1
ATOM 10567 C CA . PHE B 1 495 ? -41.188 9.344 20.25 1 96.69 495 PHE B CA 1
ATOM 10568 C C . PHE B 1 495 ? -39.938 8.812 19.578 1 96.69 495 PHE B C 1
ATOM 10570 O O . PHE B 1 495 ? -39.938 7.723 19 1 96.69 495 PHE B O 1
ATOM 10577 N N . THR B 1 496 ? -38.906 9.57 19.641 1 97.56 496 THR B N 1
ATOM 10578 C CA . THR B 1 496 ? -37.625 9.18 19.047 1 97.56 496 THR B CA 1
ATOM 10579 C C . THR B 1 496 ? -37.094 7.918 19.719 1 97.56 496 THR B C 1
ATOM 10581 O O . THR B 1 496 ? -36.562 7.031 19.047 1 97.56 496 THR B O 1
ATOM 10584 N N . ALA B 1 497 ? -37.156 7.789 21 1 97.38 497 ALA B N 1
ATOM 10585 C CA . ALA B 1 497 ? -36.719 6.613 21.734 1 97.38 497 ALA B CA 1
ATOM 10586 C C . ALA B 1 497 ? -37.531 5.379 21.344 1 97.38 497 ALA B C 1
ATOM 10588 O O . ALA B 1 497 ? -36.969 4.285 21.219 1 97.38 497 ALA B O 1
ATOM 10589 N N . VAL B 1 498 ? -38.781 5.605 21.172 1 96.88 498 VAL B N 1
ATOM 10590 C CA . VAL B 1 498 ? -39.656 4.508 20.781 1 96.88 498 VAL B CA 1
ATOM 10591 C C . VAL B 1 498 ? -39.312 4.043 19.375 1 96.88 498 VAL B C 1
ATOM 10593 O O . VAL B 1 498 ? -39.281 2.842 19.094 1 96.88 498 VAL B O 1
ATOM 10596 N N . LEU B 1 499 ? -39.031 4.961 18.5 1 96.94 499 LEU B N 1
ATOM 10597 C CA . LEU B 1 499 ? -38.656 4.617 17.141 1 96.94 499 LEU B CA 1
ATOM 10598 C C . LEU B 1 499 ? -37.344 3.857 17.125 1 96.94 499 LEU B C 1
ATOM 10600 O O . LEU B 1 499 ? -37.156 2.936 16.328 1 96.94 499 LEU B O 1
ATOM 10604 N N . THR B 1 500 ? -36.375 4.289 17.969 1 97.5 500 THR B N 1
ATOM 10605 C CA . THR B 1 500 ? -35.094 3.615 18.062 1 97.5 500 THR B CA 1
ATOM 10606 C C . THR B 1 500 ? -35.25 2.18 18.547 1 97.5 500 THR B C 1
ATOM 10608 O O . THR B 1 500 ? -34.688 1.249 17.984 1 97.5 500 THR B O 1
ATOM 10611 N N . LEU B 1 501 ? -36.062 2.047 19.578 1 97.31 501 LEU B N 1
ATOM 10612 C CA . LEU B 1 501 ? -36.312 0.717 20.125 1 97.31 501 LEU B CA 1
ATOM 10613 C C . LEU B 1 501 ? -37.062 -0.139 19.109 1 97.31 501 LEU B C 1
ATOM 10615 O O . LEU B 1 501 ? -36.812 -1.338 18.984 1 97.31 501 LEU B O 1
ATOM 10619 N N . ALA B 1 502 ? -38.031 0.469 18.438 1 96.94 502 ALA B N 1
ATOM 10620 C CA . ALA B 1 502 ? -38.812 -0.238 17.406 1 96.94 502 ALA B CA 1
ATOM 10621 C C . ALA B 1 502 ? -37.906 -0.729 16.281 1 96.94 502 ALA B C 1
ATOM 10623 O O . ALA B 1 502 ? -38.094 -1.817 15.742 1 96.94 502 ALA B O 1
ATOM 10624 N N . SER B 1 503 ? -36.969 0.081 15.883 1 97.31 503 SER B N 1
ATOM 10625 C CA . SER B 1 503 ? -36.031 -0.326 14.852 1 97.31 503 SER B CA 1
ATOM 10626 C C . SER B 1 503 ? -35.188 -1.52 15.312 1 97.31 503 SER B C 1
ATOM 10628 O O . SER B 1 503 ? -34.969 -2.461 14.547 1 97.31 503 SER B O 1
ATOM 10630 N N . CYS B 1 504 ? -34.688 -1.506 16.578 1 97.69 504 CYS B N 1
ATOM 10631 C CA . CYS B 1 504 ? -33.906 -2.605 17.125 1 97.69 504 CYS B CA 1
ATOM 10632 C C . CYS B 1 504 ? -34.75 -3.889 17.172 1 97.69 504 CYS B C 1
ATOM 10634 O O . CYS B 1 504 ? -34.25 -4.953 16.781 1 97.69 504 CYS B O 1
ATOM 10636 N N . LEU B 1 505 ? -35.969 -3.695 17.625 1 97.38 505 LEU B N 1
ATOM 10637 C CA . LEU B 1 505 ? -36.844 -4.852 17.781 1 97.38 505 LEU B CA 1
ATOM 10638 C C . LEU B 1 505 ? -37.25 -5.422 16.422 1 97.38 505 LEU B C 1
ATOM 10640 O O . LEU B 1 505 ? -37.375 -6.637 16.25 1 97.38 505 LEU B O 1
ATOM 10644 N N . TRP B 1 506 ? -37.469 -4.559 15.484 1 97.25 506 TRP B N 1
ATOM 10645 C CA . TRP B 1 506 ? -37.781 -5.012 14.133 1 97.25 506 TRP B CA 1
ATOM 10646 C C . TRP B 1 506 ? -36.625 -5.871 13.578 1 97.25 506 TRP B C 1
ATOM 10648 O O . TRP B 1 506 ? -36.875 -6.922 12.984 1 97.25 506 TRP B O 1
ATOM 10658 N N . ILE B 1 507 ? -35.438 -5.52 13.773 1 97.5 507 ILE B N 1
ATOM 10659 C CA . ILE B 1 507 ? -34.25 -6.25 13.289 1 97.5 507 ILE B CA 1
ATOM 10660 C C . ILE B 1 507 ? -34.156 -7.586 14.016 1 97.5 507 ILE B C 1
ATOM 10662 O O . ILE B 1 507 ? -33.906 -8.625 13.391 1 97.5 507 ILE B O 1
ATOM 10666 N N . ALA B 1 508 ? -34.281 -7.512 15.352 1 97.69 508 ALA B N 1
ATOM 10667 C CA . ALA B 1 508 ? -34.188 -8.719 16.156 1 97.69 508 ALA B CA 1
ATOM 10668 C C . ALA B 1 508 ? -35.25 -9.742 15.773 1 97.69 508 ALA B C 1
ATOM 10670 O O . ALA B 1 508 ? -34.938 -10.922 15.602 1 97.69 508 ALA B O 1
ATOM 10671 N N . ILE B 1 509 ? -36.469 -9.258 15.57 1 97.12 509 ILE B N 1
ATOM 10672 C CA . ILE B 1 509 ? -37.594 -10.141 15.273 1 97.12 509 ILE B CA 1
ATOM 10673 C C . ILE B 1 509 ? -37.438 -10.727 13.875 1 97.12 509 ILE B C 1
ATOM 10675 O O . ILE B 1 509 ? -37.625 -11.93 13.672 1 97.12 509 ILE B O 1
ATOM 10679 N N . ASN B 1 510 ? -37.031 -9.953 12.875 1 96.25 510 ASN B N 1
ATOM 10680 C CA . ASN B 1 510 ? -36.844 -10.453 11.523 1 96.25 510 ASN B CA 1
ATOM 10681 C C . ASN B 1 510 ? -35.656 -11.43 11.445 1 96.25 510 ASN B C 1
ATOM 10683 O O . ASN B 1 510 ? -35.719 -12.406 10.703 1 96.25 510 ASN B O 1
ATOM 10687 N N . THR B 1 511 ? -34.594 -11.125 12.172 1 95.38 511 THR B N 1
ATOM 10688 C CA . THR B 1 511 ? -33.469 -12.039 12.203 1 95.38 511 THR B CA 1
ATOM 10689 C C . THR B 1 511 ? -33.844 -13.375 12.82 1 95.38 511 THR B C 1
ATOM 10691 O O . THR B 1 511 ? -33.438 -14.43 12.352 1 95.38 511 THR B O 1
ATOM 10694 N N . TYR B 1 512 ? -34.719 -13.312 13.844 1 95.44 512 TYR B N 1
ATOM 10695 C CA . TYR B 1 512 ? -35.188 -14.523 14.523 1 95.44 512 TYR B CA 1
ATOM 10696 C C . TYR B 1 512 ? -36.156 -15.312 13.648 1 95.44 512 TYR B C 1
ATOM 10698 O O . TYR B 1 512 ? -36 -16.531 13.508 1 95.44 512 TYR B O 1
ATOM 10706 N N . VAL B 1 513 ? -37.094 -14.688 12.977 1 95.5 513 VAL B N 1
ATOM 10707 C CA . VAL B 1 513 ? -38.156 -15.336 12.234 1 95.5 513 VAL B CA 1
ATOM 10708 C C . VAL B 1 513 ? -37.625 -15.898 10.922 1 95.5 513 VAL B C 1
ATOM 10710 O O . VAL B 1 513 ? -37.938 -17.016 10.539 1 95.5 513 VAL B O 1
ATOM 10713 N N . TYR B 1 514 ? -36.75 -15.156 10.258 1 93.06 514 TYR B N 1
ATOM 10714 C CA . TYR B 1 514 ? -36.281 -15.57 8.938 1 93.06 514 TYR B CA 1
ATOM 10715 C C . TYR B 1 514 ? -34.906 -16.203 9.023 1 93.06 514 TYR B C 1
ATOM 10717 O O . TYR B 1 514 ? -34.312 -16.547 8 1 93.06 514 TYR B O 1
ATOM 10725 N N . GLU B 1 515 ? -34.312 -16.328 10.211 1 89.94 515 GLU B N 1
ATOM 10726 C CA . GLU B 1 515 ? -33.031 -16.969 10.469 1 89.94 515 GLU B CA 1
ATOM 10727 C C . GLU B 1 515 ? -31.922 -16.297 9.68 1 89.94 515 GLU B C 1
ATOM 10729 O O . GLU B 1 515 ? -31.141 -16.969 9.016 1 89.94 515 GLU B O 1
ATOM 10734 N N . TYR B 1 516 ? -31.953 -15.023 9.664 1 92.38 516 TYR B N 1
ATOM 10735 C CA . TYR B 1 516 ? -30.875 -14.273 9.047 1 92.38 516 TYR B CA 1
ATOM 10736 C C . TYR B 1 516 ? -29.609 -14.336 9.898 1 92.38 516 TYR B C 1
ATOM 10738 O O . TYR B 1 516 ? -29.641 -14.812 11.031 1 92.38 516 TYR B O 1
ATOM 10746 N N . SER B 1 517 ? -28.484 -13.984 9.273 1 91.12 517 SER B N 1
ATOM 10747 C CA . SER B 1 517 ? -27.219 -13.93 10.008 1 91.12 517 SER B CA 1
ATOM 10748 C C . SER B 1 517 ? -27.172 -12.719 10.93 1 91.12 517 SER B C 1
ATOM 10750 O O . SER B 1 517 ? -27.75 -11.672 10.625 1 91.12 517 SER B O 1
ATOM 10752 N N . PRO B 1 518 ? -26.562 -12.867 12.039 1 91.69 518 PRO B N 1
ATOM 10753 C CA . PRO B 1 518 ? -26.5 -11.742 12.977 1 91.69 518 PRO B CA 1
ATOM 10754 C C . PRO B 1 518 ? -25.656 -10.586 12.438 1 91.69 518 PRO B C 1
ATOM 10756 O O . PRO B 1 518 ? -25.875 -9.43 12.812 1 91.69 518 PRO B O 1
ATOM 10759 N N . ILE B 1 519 ? -24.625 -10.938 11.625 1 89.94 519 ILE B N 1
ATOM 10760 C CA . ILE B 1 519 ? -23.797 -9.93 10.984 1 89.94 519 ILE B CA 1
ATOM 10761 C C . ILE B 1 519 ? -23.562 -10.305 9.523 1 89.94 519 ILE B C 1
ATOM 10763 O O . ILE B 1 519 ? -23.797 -11.453 9.125 1 89.94 519 ILE B O 1
ATOM 10767 N N . ILE B 1 520 ? -23.156 -9.312 8.68 1 85.38 520 ILE B N 1
ATOM 10768 C CA . ILE B 1 520 ? -22.875 -9.578 7.27 1 85.38 520 ILE B CA 1
ATOM 10769 C C . ILE B 1 520 ? -21.438 -10.086 7.109 1 85.38 520 ILE B C 1
ATOM 10771 O O . ILE B 1 520 ? -20.797 -9.828 6.098 1 85.38 520 ILE B O 1
ATOM 10775 N N . GLY B 1 521 ? -20.891 -10.734 8.023 1 77.38 521 GLY B N 1
ATOM 10776 C CA . GLY B 1 521 ? -19.578 -11.359 7.961 1 77.38 521 GLY B CA 1
ATOM 10777 C C . GLY B 1 521 ? -19.641 -12.867 7.766 1 77.38 521 GLY B C 1
ATOM 10778 O O . GLY B 1 521 ? -20.719 -13.453 7.812 1 77.38 521 GLY B O 1
ATOM 10779 N N . PHE B 1 522 ? -18.547 -13.422 7.445 1 69.25 522 PHE B N 1
ATOM 10780 C CA . PHE B 1 522 ? -18.469 -14.859 7.184 1 69.25 522 PHE B CA 1
ATOM 10781 C C . PHE B 1 522 ? -18.516 -15.648 8.484 1 69.25 522 PHE B C 1
ATOM 10783 O O . PHE B 1 522 ? -17.5 -16.125 8.969 1 69.25 522 PHE B O 1
ATOM 10790 N N . THR B 1 523 ? -19.781 -15.648 9.102 1 65.56 523 THR B N 1
ATOM 10791 C CA . THR B 1 523 ? -19.922 -16.281 10.406 1 65.56 523 THR B CA 1
ATOM 10792 C C . THR B 1 523 ? -20.344 -17.75 10.25 1 65.56 523 THR B C 1
ATOM 10794 O O . THR B 1 523 ? -20.984 -18.312 11.141 1 65.56 523 THR B O 1
ATOM 10797 N N . GLY B 1 524 ? -20.016 -18.328 9.148 1 63.78 524 GLY B N 1
ATOM 10798 C CA . GLY B 1 524 ? -20.281 -19.75 9.008 1 63.78 524 GLY B CA 1
ATOM 10799 C C . GLY B 1 524 ? -21.609 -20.047 8.336 1 63.78 524 GLY B C 1
ATOM 10800 O O . GLY B 1 524 ? -21.891 -21.188 7.996 1 63.78 524 GLY B O 1
ATOM 10801 N N . LYS B 1 525 ? -22.406 -19.016 8.195 1 70.56 525 LYS B N 1
ATOM 10802 C CA . LYS B 1 525 ? -23.656 -19.219 7.48 1 70.56 525 LYS B CA 1
ATOM 10803 C C . LYS B 1 525 ? -23.422 -19.312 5.973 1 70.56 525 LYS B C 1
ATOM 10805 O O . LYS B 1 525 ? -22.359 -18.922 5.484 1 70.56 525 LYS B O 1
ATOM 10810 N N . ASN B 1 526 ? -24.516 -19.812 5.418 1 75.25 526 ASN B N 1
ATOM 10811 C CA . ASN B 1 526 ? -24.469 -19.922 3.965 1 75.25 526 ASN B CA 1
ATOM 10812 C C . ASN B 1 526 ? -24.359 -18.562 3.297 1 75.25 526 ASN B C 1
ATOM 10814 O O . ASN B 1 526 ? -24.859 -17.562 3.824 1 75.25 526 ASN B O 1
ATOM 10818 N N . PHE B 1 527 ? -23.75 -18.547 2.203 1 76.75 527 PHE B N 1
ATOM 10819 C CA . PHE B 1 527 ? -23.531 -17.312 1.459 1 76.75 527 PHE B CA 1
ATOM 10820 C C . PHE B 1 527 ? -24.844 -16.688 1.052 1 76.75 527 PHE B C 1
ATOM 10822 O O . PHE B 1 527 ? -24.984 -15.461 1.064 1 76.75 527 PHE B O 1
ATOM 10829 N N . SER B 1 528 ? -25.812 -17.531 0.724 1 79.19 528 SER B N 1
ATOM 10830 C CA . SER B 1 528 ? -27.109 -17.016 0.331 1 79.19 528 SER B CA 1
ATOM 10831 C C . SER B 1 528 ? -27.797 -16.297 1.49 1 79.19 528 SER B C 1
ATOM 10833 O O . SER B 1 528 ? -28.453 -15.266 1.294 1 79.19 528 SER B O 1
ATOM 10835 N N . THR B 1 529 ? -27.594 -16.859 2.672 1 85.69 529 THR B N 1
ATOM 10836 C CA . THR B 1 529 ? -28.172 -16.234 3.855 1 85.69 529 THR B CA 1
ATOM 10837 C C . THR B 1 529 ? -27.5 -14.891 4.145 1 85.69 529 THR B C 1
ATOM 10839 O O . THR B 1 529 ? -28.156 -13.945 4.586 1 85.69 529 THR B O 1
ATOM 10842 N N . ILE B 1 530 ? -26.281 -14.852 3.91 1 87.25 530 ILE B N 1
ATOM 10843 C CA . ILE B 1 530 ? -25.531 -13.617 4.141 1 87.25 530 ILE B CA 1
ATOM 10844 C C . ILE B 1 530 ? -25.984 -12.547 3.152 1 87.25 530 ILE B C 1
ATOM 10846 O O . ILE B 1 530 ? -26.156 -11.383 3.525 1 87.25 530 ILE B O 1
ATOM 10850 N N . ILE B 1 531 ? -26.234 -12.906 1.934 1 86.19 531 ILE B N 1
ATOM 10851 C CA . ILE B 1 531 ? -26.703 -11.969 0.913 1 86.19 531 ILE B CA 1
ATOM 10852 C C . ILE B 1 531 ? -28.109 -11.5 1.245 1 86.19 531 ILE B C 1
ATOM 10854 O O . ILE B 1 531 ? -28.438 -10.32 1.085 1 86.19 531 ILE B O 1
ATOM 10858 N N . ASP B 1 532 ? -28.906 -12.445 1.759 1 89.25 532 ASP B N 1
ATOM 10859 C CA . ASP B 1 532 ? -30.25 -12.086 2.184 1 89.25 532 ASP B CA 1
ATOM 10860 C C . ASP B 1 532 ? -30.219 -11.125 3.367 1 89.25 532 ASP B C 1
ATOM 10862 O O . ASP B 1 532 ? -31.016 -10.18 3.434 1 89.25 532 ASP B O 1
ATOM 10866 N N . THR B 1 533 ? -29.344 -11.453 4.223 1 92.81 533 THR B N 1
ATOM 10867 C CA . THR B 1 533 ? -29.188 -10.562 5.371 1 92.81 533 THR B CA 1
ATOM 10868 C C . THR B 1 533 ? -28.766 -9.164 4.918 1 92.81 533 THR B C 1
ATOM 10870 O O . THR B 1 533 ? -29.219 -8.164 5.473 1 92.81 533 THR B O 1
ATOM 10873 N N . PHE B 1 534 ? -27.984 -9.109 3.914 1 92.38 534 PHE B N 1
ATOM 10874 C CA . PHE B 1 534 ? -27.547 -7.828 3.367 1 92.38 534 PHE B CA 1
ATOM 10875 C C . PHE B 1 534 ? -28.703 -7.086 2.721 1 92.38 534 PHE B C 1
ATOM 10877 O O . PHE B 1 534 ? -28.922 -5.898 2.988 1 92.38 534 PHE B O 1
ATOM 10884 N N . ASP B 1 535 ? -29.516 -7.754 1.995 1 92.44 535 ASP B N 1
ATOM 10885 C CA . ASP B 1 535 ? -30.562 -7.141 1.186 1 92.44 535 ASP B CA 1
ATOM 10886 C C . ASP B 1 535 ? -31.766 -6.762 2.043 1 92.44 535 ASP B C 1
ATOM 10888 O O . ASP B 1 535 ? -32.375 -5.699 1.853 1 92.44 535 ASP B O 1
ATOM 10892 N N . TYR B 1 536 ? -32.031 -7.574 3.041 1 94.44 536 TYR B N 1
ATOM 10893 C CA . TYR B 1 536 ? -33.344 -7.395 3.709 1 94.44 536 TYR B CA 1
ATOM 10894 C C . TYR B 1 536 ? -33.156 -6.77 5.086 1 94.44 536 TYR B C 1
ATOM 10896 O O . TYR B 1 536 ? -34.094 -6.289 5.688 1 94.44 536 TYR B O 1
ATOM 10904 N N . ILE B 1 537 ? -31.938 -6.766 5.527 1 95.31 537 ILE B N 1
ATOM 10905 C CA . ILE B 1 537 ? -31.734 -6.199 6.855 1 95.31 537 ILE B CA 1
ATOM 10906 C C . ILE B 1 537 ? -30.719 -5.051 6.777 1 95.31 537 ILE B C 1
ATOM 10908 O O . ILE B 1 537 ? -31.078 -3.895 7.035 1 95.31 537 ILE B O 1
ATOM 10912 N N . TYR B 1 538 ? -29.562 -5.293 6.277 1 94.88 538 TYR B N 1
ATOM 10913 C CA . TYR B 1 538 ? -28.453 -4.367 6.418 1 94.88 538 TYR B CA 1
ATOM 10914 C C . TYR B 1 538 ? -28.688 -3.104 5.598 1 94.88 538 TYR B C 1
ATOM 10916 O O . TYR B 1 538 ? -28.422 -1.993 6.066 1 94.88 538 TYR B O 1
ATOM 10924 N N . VAL B 1 539 ? -29.203 -3.199 4.355 1 95.38 539 VAL B N 1
ATOM 10925 C CA . VAL B 1 539 ? -29.297 -2.035 3.48 1 95.38 539 VAL B CA 1
ATOM 10926 C C . VAL B 1 539 ? -30.672 -1.392 3.617 1 95.38 539 VAL B C 1
ATOM 10928 O O . VAL B 1 539 ? -31.016 -0.474 2.867 1 95.38 539 VAL B O 1
ATOM 10931 N N . GLN B 1 540 ? -31.422 -1.872 4.605 1 95.56 540 GLN B N 1
ATOM 10932 C CA . GLN B 1 540 ? -32.719 -1.277 4.84 1 95.56 540 GLN B CA 1
ATOM 10933 C C . GLN B 1 540 ? -32.625 -0.016 5.691 1 95.56 540 GLN B C 1
ATOM 10935 O O . GLN B 1 540 ? -31.812 0.04 6.621 1 95.56 540 GLN B O 1
ATOM 10940 N N . PRO B 1 541 ? -33.375 0.997 5.328 1 96.19 541 PRO B N 1
ATOM 10941 C CA . PRO B 1 541 ? -33.281 2.254 6.078 1 96.19 541 PRO B CA 1
ATOM 10942 C C . PRO B 1 541 ? -33.625 2.078 7.559 1 96.19 541 PRO B C 1
ATOM 10944 O O . PRO B 1 541 ? -33.062 2.76 8.406 1 96.19 541 PRO B O 1
ATOM 10947 N N . ILE B 1 542 ? -34.5 1.155 7.898 1 95.5 542 ILE B N 1
ATOM 10948 C CA . ILE B 1 542 ? -34.938 0.949 9.273 1 95.5 542 ILE B CA 1
ATOM 10949 C C . ILE B 1 542 ? -33.75 0.51 10.133 1 95.5 542 ILE B C 1
ATOM 10951 O O . ILE B 1 542 ? -33.656 0.856 11.312 1 95.5 542 ILE B O 1
ATOM 10955 N N . THR B 1 543 ? -32.844 -0.183 9.586 1 95.75 543 THR B N 1
ATOM 10956 C CA . THR B 1 543 ? -31.688 -0.729 10.305 1 95.75 543 THR B CA 1
ATOM 10957 C C . THR B 1 543 ? -30.781 0.391 10.812 1 95.75 543 THR B C 1
ATOM 10959 O O . THR B 1 543 ? -30.203 0.287 11.891 1 95.75 543 THR B O 1
ATOM 10962 N N . HIS B 1 544 ? -30.641 1.438 10.102 1 95.88 544 HIS B N 1
ATOM 10963 C CA . HIS B 1 544 ? -29.688 2.492 10.438 1 95.88 544 HIS B CA 1
ATOM 10964 C C . HIS B 1 544 ? -30.406 3.705 11.031 1 95.88 544 HIS B C 1
ATOM 10966 O O . HIS B 1 544 ? -29.75 4.645 11.5 1 95.88 544 HIS B O 1
ATOM 10972 N N . SER B 1 545 ? -31.75 3.674 11.023 1 97.06 545 SER B N 1
ATOM 10973 C CA . SER B 1 545 ? -32.531 4.777 11.586 1 97.06 545 SER B CA 1
ATOM 10974 C C . SER B 1 545 ? -32.312 4.902 13.086 1 97.06 545 SER B C 1
ATOM 10976 O O . SER B 1 545 ? -32.281 6.012 13.625 1 97.06 545 SER B O 1
ATOM 10978 N N . GLY B 1 546 ? -32.156 3.732 13.734 1 96.69 546 GLY B N 1
ATOM 10979 C CA . GLY B 1 546 ? -31.906 3.77 15.164 1 96.69 546 GLY B CA 1
ATOM 10980 C C . GLY B 1 546 ? -30.688 4.586 15.547 1 96.69 546 GLY B C 1
ATOM 10981 O O . GLY B 1 546 ? -30.75 5.406 16.469 1 96.69 546 GLY B O 1
ATOM 10982 N N . CYS B 1 547 ? -29.641 4.379 14.875 1 97.44 547 CYS B N 1
ATOM 10983 C CA . CYS B 1 547 ? -28.406 5.113 15.156 1 97.44 547 CYS B CA 1
ATOM 10984 C C . CYS B 1 547 ? -28.562 6.586 14.797 1 97.44 547 CYS B C 1
ATOM 10986 O O . CYS B 1 547 ? -28.016 7.457 15.484 1 97.44 547 CYS B O 1
ATOM 10988 N N . TYR B 1 548 ? -29.25 6.855 13.734 1 97.88 548 TYR B N 1
ATOM 10989 C CA . TYR B 1 548 ? -29.547 8.227 13.328 1 97.88 548 TYR B CA 1
ATOM 10990 C C . TYR B 1 548 ? -30.328 8.969 14.406 1 97.88 548 TYR B C 1
ATOM 10992 O O . TYR B 1 548 ? -29.984 10.094 14.766 1 97.88 548 TYR B O 1
ATOM 11000 N N . PHE B 1 549 ? -31.359 8.352 14.969 1 98.06 549 PHE B N 1
ATOM 11001 C CA . PHE B 1 549 ? -32.219 8.938 16 1 98.06 549 PHE B CA 1
ATOM 11002 C C . PHE B 1 549 ? -31.438 9.102 17.312 1 98.06 549 PHE B C 1
ATOM 11004 O O . PHE B 1 549 ? -31.594 10.102 18.016 1 98.06 549 PHE B O 1
ATOM 11011 N N . LEU B 1 550 ? -30.625 8.141 17.547 1 97.56 550 LEU B N 1
ATOM 11012 C CA . LEU B 1 550 ? -29.766 8.266 18.734 1 97.56 550 LEU B CA 1
ATOM 11013 C C . LEU B 1 550 ? -28.844 9.477 18.609 1 97.56 550 LEU B C 1
ATOM 11015 O O . LEU B 1 550 ? -28.547 10.141 19.594 1 97.56 550 LEU B O 1
ATOM 11019 N N . GLY B 1 551 ? -28.344 9.734 17.406 1 98.19 551 GLY B N 1
ATOM 11020 C CA . GLY B 1 551 ? -27.547 10.922 17.156 1 98.19 551 GLY B CA 1
ATOM 11021 C C . GLY B 1 551 ? -28.281 12.211 17.453 1 98.19 551 GLY B C 1
ATOM 11022 O O . GLY B 1 551 ? -27.734 13.125 18.078 1 98.19 551 GLY B O 1
ATOM 11023 N N . ILE B 1 552 ? -29.547 12.281 17.078 1 97.88 552 ILE B N 1
ATOM 11024 C CA . ILE B 1 552 ? -30.359 13.461 17.344 1 97.88 552 ILE B CA 1
ATOM 11025 C C . ILE B 1 552 ? -30.547 13.633 18.844 1 97.88 552 ILE B C 1
ATOM 11027 O O . ILE B 1 552 ? -30.438 14.75 19.375 1 97.88 552 ILE B O 1
ATOM 11031 N N . MET B 1 553 ? -30.797 12.547 19.484 1 97.5 553 MET B N 1
ATOM 11032 C CA . MET B 1 553 ? -30.953 12.594 20.938 1 97.5 553 MET B CA 1
ATOM 11033 C C . MET B 1 553 ? -29.656 13.039 21.609 1 97.5 553 MET B C 1
ATOM 11035 O O . MET B 1 553 ? -29.688 13.781 22.594 1 97.5 553 MET B O 1
ATOM 11039 N N . CYS B 1 554 ? -28.609 12.555 21.094 1 97.06 554 CYS B N 1
ATOM 11040 C CA . CYS B 1 554 ? -27.312 12.953 21.625 1 97.06 554 CYS B CA 1
ATOM 11041 C C . CYS B 1 554 ? -27.109 14.453 21.5 1 97.06 554 CYS B C 1
ATOM 11043 O O . CYS B 1 554 ? -26.594 15.094 22.422 1 97.06 554 CYS B O 1
ATOM 11045 N N . ALA B 1 555 ? -27.5 15 20.375 1 97.25 555 ALA B N 1
ATOM 11046 C CA . ALA B 1 555 ? -27.391 16.438 20.172 1 97.25 555 ALA B CA 1
ATOM 11047 C C . ALA B 1 555 ? -28.188 17.203 21.219 1 97.25 555 ALA B C 1
ATOM 11049 O O . ALA B 1 555 ? -27.703 18.188 21.781 1 97.25 555 ALA B O 1
ATOM 11050 N N . TYR B 1 556 ? -29.391 16.75 21.5 1 96.38 556 TYR B N 1
ATOM 11051 C CA . TYR B 1 556 ? -30.25 17.391 22.484 1 96.38 556 TYR B CA 1
ATOM 11052 C C . TYR B 1 556 ? -29.625 17.312 23.875 1 96.38 556 TYR B C 1
ATOM 11054 O O . TYR B 1 556 ? -29.578 18.312 24.594 1 96.38 556 TYR B O 1
ATOM 11062 N N . VAL B 1 557 ? -29.125 16.156 24.203 1 95.44 557 VAL B N 1
ATOM 11063 C CA . VAL B 1 557 ? -28.562 15.938 25.531 1 95.44 557 VAL B CA 1
ATOM 11064 C C . VAL B 1 557 ? -27.281 16.766 25.688 1 95.44 557 VAL B C 1
ATOM 11066 O O . VAL B 1 557 ? -27.016 17.312 26.766 1 95.44 557 VAL B O 1
ATOM 11069 N N . CYS B 1 558 ? -26.516 16.875 24.688 1 95.12 558 CYS B N 1
ATOM 11070 C CA . CYS B 1 558 ? -25.266 17.625 24.719 1 95.12 558 CYS B CA 1
ATOM 11071 C C . CYS B 1 558 ? -25.516 19.109 24.906 1 95.12 558 CYS B C 1
ATOM 11073 O O . CYS B 1 558 ? -24.797 19.797 25.641 1 95.12 558 CYS B O 1
ATOM 11075 N N . LEU B 1 559 ? -26.531 19.625 24.219 1 93.94 559 LEU B N 1
ATOM 11076 C CA . LEU B 1 559 ? -26.797 21.062 24.266 1 93.94 559 LEU B CA 1
ATOM 11077 C C . LEU B 1 559 ? -27.469 21.469 25.578 1 93.94 559 LEU B C 1
ATOM 11079 O O . LEU B 1 559 ? -27.359 22.609 26.016 1 93.94 559 LEU B O 1
ATOM 11083 N N . HIS B 1 560 ? -28.109 20.516 26.266 1 92.44 560 HIS B N 1
ATOM 11084 C CA . HIS B 1 560 ? -28.781 20.812 27.516 1 92.44 560 HIS B CA 1
ATOM 11085 C C . HIS B 1 560 ? -28.062 20.188 28.703 1 92.44 560 HIS B C 1
ATOM 11087 O O . HIS B 1 560 ? -28.516 20.281 29.844 1 92.44 560 HIS B O 1
ATOM 11093 N N . GLY B 1 561 ? -26.984 19.578 28.375 1 90.88 561 GLY B N 1
ATOM 11094 C CA . GLY B 1 561 ? -26.281 18.844 29.406 1 90.88 561 GLY B CA 1
ATOM 11095 C C . GLY B 1 561 ? -25.219 19.672 30.125 1 90.88 561 GLY B C 1
ATOM 11096 O O . GLY B 1 561 ? -25.016 20.844 29.781 1 90.88 561 GLY B O 1
ATOM 11097 N N . LYS B 1 562 ? -24.688 19.031 31.25 1 92.31 562 LYS B N 1
ATOM 11098 C CA . LYS B 1 562 ? -23.625 19.656 32.031 1 92.31 562 LYS B CA 1
ATOM 11099 C C . LYS B 1 562 ? -22.469 18.688 32.281 1 92.31 562 LYS B C 1
ATOM 11101 O O . LYS B 1 562 ? -22.578 17.5 31.984 1 92.31 562 LYS B O 1
ATOM 11106 N N . ARG B 1 563 ? -21.359 19.219 32.719 1 94.19 563 ARG B N 1
ATOM 11107 C CA . ARG B 1 563 ? -20.219 18.391 33.094 1 94.19 563 ARG B CA 1
ATOM 11108 C C . ARG B 1 563 ? -20.547 17.453 34.219 1 94.19 563 ARG B C 1
ATOM 11110 O O . ARG B 1 563 ? -21.234 17.828 35.188 1 94.19 563 ARG B O 1
ATOM 11117 N N . LEU B 1 564 ? -20.172 16.281 34.094 1 94.81 564 LEU B N 1
ATOM 11118 C CA . LEU B 1 564 ? -20.484 15.258 35.094 1 94.81 564 LEU B CA 1
ATOM 11119 C C . LEU B 1 564 ? -19.344 15.117 36.094 1 94.81 564 LEU B C 1
ATOM 11121 O O . LEU B 1 564 ? -18.219 15.578 35.844 1 94.81 564 LEU B O 1
ATOM 11125 N N . GLN B 1 565 ? -19.656 14.438 37.25 1 94.75 565 GLN B N 1
ATOM 11126 C CA . GLN B 1 565 ? -18.656 14.195 38.281 1 94.75 565 GLN B CA 1
ATOM 11127 C C . GLN B 1 565 ? -17.656 13.133 37.812 1 94.75 565 GLN B C 1
ATOM 11129 O O . GLN B 1 565 ? -17.953 12.328 36.938 1 94.75 565 GLN B O 1
ATOM 11134 N N . TRP B 1 566 ? -16.547 13.117 38.438 1 90.31 566 TRP B N 1
ATOM 11135 C CA . TRP B 1 566 ? -15.438 12.281 38 1 90.31 566 TRP B CA 1
ATOM 11136 C C . TRP B 1 566 ? -15.812 10.805 38.062 1 90.31 566 TRP B C 1
ATOM 11138 O O . TRP B 1 566 ? -15.391 10 37.219 1 90.31 566 TRP B O 1
ATOM 11148 N N . TYR B 1 567 ? -16.516 10.305 39.125 1 92.19 567 TYR B N 1
ATOM 11149 C CA . TYR B 1 567 ? -16.875 8.898 39.25 1 92.19 567 TYR B CA 1
ATOM 11150 C C . TYR B 1 567 ? -17.891 8.477 38.188 1 92.19 567 TYR B C 1
ATOM 11152 O O . TYR B 1 567 ? -17.844 7.352 37.688 1 92.19 567 TYR B O 1
ATOM 11160 N N . THR B 1 568 ? -18.812 9.422 37.906 1 94.62 568 THR B N 1
ATOM 11161 C CA . THR B 1 568 ? -19.766 9.148 36.812 1 94.62 568 THR B CA 1
ATOM 11162 C C . THR B 1 568 ? -19.078 9.102 35.469 1 94.62 568 THR B C 1
ATOM 11164 O O . THR B 1 568 ? -19.438 8.305 34.594 1 94.62 568 THR B O 1
ATOM 11167 N N . GLN B 1 569 ? -18.094 9.953 35.312 1 94.69 569 GLN B N 1
ATOM 11168 C CA . GLN B 1 569 ? -17.328 9.953 34.062 1 94.69 569 GLN B CA 1
ATOM 11169 C C . GLN B 1 569 ? -16.609 8.617 33.875 1 94.69 569 GLN B C 1
ATOM 11171 O O . GLN B 1 569 ? -16.625 8.055 32.781 1 94.69 569 GLN B O 1
ATOM 11176 N N . THR B 1 570 ? -15.938 8.156 34.938 1 93.25 570 THR B N 1
ATOM 11177 C CA . THR B 1 570 ? -15.195 6.906 34.875 1 93.25 570 THR B CA 1
ATOM 11178 C C . THR B 1 570 ? -16.125 5.742 34.531 1 93.25 570 THR B C 1
ATOM 11180 O O . THR B 1 570 ? -15.773 4.867 33.719 1 93.25 570 THR B O 1
ATOM 11183 N N . LEU B 1 571 ? -17.219 5.75 35.156 1 93.75 571 LEU B N 1
ATOM 11184 C CA . LEU B 1 571 ? -18.203 4.703 34.875 1 93.75 571 LEU B CA 1
ATOM 11185 C C . LEU B 1 571 ? -18.641 4.738 33.438 1 93.75 571 LEU B C 1
ATOM 11187 O O . LEU B 1 571 ? -18.766 3.693 32.781 1 93.75 571 LEU B O 1
ATOM 11191 N N . CYS B 1 572 ? -18.891 5.902 32.875 1 94.06 572 CYS B N 1
ATOM 11192 C CA . CYS B 1 572 ? -19.312 6.055 31.5 1 94.06 572 CYS B CA 1
ATOM 11193 C C . CYS B 1 572 ? -18.219 5.605 30.547 1 94.06 572 CYS B C 1
ATOM 11195 O O . CYS B 1 572 ? -18.5 4.992 29.516 1 94.06 572 CYS B O 1
ATOM 11197 N N . TRP B 1 573 ? -16.984 5.918 30.875 1 93.94 573 TRP B N 1
ATOM 11198 C CA . TRP B 1 573 ? -15.867 5.492 30.031 1 93.94 573 TRP B CA 1
ATOM 11199 C C . TRP B 1 573 ? -15.734 3.973 30.031 1 93.94 573 TRP B C 1
ATOM 11201 O O . TRP B 1 573 ? -15.531 3.361 28.984 1 93.94 573 TRP B O 1
ATOM 11211 N N . VAL B 1 574 ? -15.867 3.332 31.188 1 93.44 574 VAL B N 1
ATOM 11212 C CA . VAL B 1 574 ? -15.75 1.884 31.312 1 93.44 574 VAL B CA 1
ATOM 11213 C C . VAL B 1 574 ? -16.891 1.205 30.547 1 93.44 574 VAL B C 1
ATOM 11215 O O . VAL B 1 574 ? -16.672 0.222 29.844 1 93.44 574 VAL B O 1
ATOM 11218 N N . LEU B 1 575 ? -18.016 1.763 30.688 1 92.88 575 LEU B N 1
ATOM 11219 C CA . LEU B 1 575 ? -19.172 1.204 30 1 92.88 575 LEU B CA 1
ATOM 11220 C C . LEU B 1 575 ? -19.047 1.388 28.5 1 92.88 575 LEU B C 1
ATOM 11222 O O . LEU B 1 575 ? -19.375 0.482 27.719 1 92.88 575 LEU B O 1
ATOM 11226 N N . ALA B 1 576 ? -18.656 2.562 28.125 1 93.56 576 ALA B N 1
ATOM 11227 C CA . ALA B 1 576 ? -18.484 2.844 26.703 1 93.56 576 ALA B CA 1
ATOM 11228 C C . ALA B 1 576 ? -17.453 1.907 26.078 1 93.56 576 ALA B C 1
ATOM 11230 O O . ALA B 1 576 ? -17.719 1.287 25.047 1 93.56 576 ALA B O 1
ATOM 11231 N N . HIS B 1 577 ? -16.312 1.765 26.719 1 92.31 577 HIS B N 1
ATOM 11232 C CA . HIS B 1 577 ? -15.258 0.898 26.203 1 92.31 577 HIS B CA 1
ATOM 11233 C C . HIS B 1 577 ? -15.648 -0.572 26.312 1 92.31 577 HIS B C 1
ATOM 11235 O O . HIS B 1 577 ? -15.344 -1.37 25.422 1 92.31 577 HIS B O 1
ATOM 11241 N N . GLY B 1 578 ? -16.188 -0.892 27.406 1 92.75 578 GLY B N 1
ATOM 11242 C CA . GLY B 1 578 ? -16.641 -2.264 27.609 1 92.75 578 GLY B CA 1
ATOM 11243 C C . GLY B 1 578 ? -17.672 -2.711 26.594 1 92.75 578 GLY B C 1
ATOM 11244 O O . GLY B 1 578 ? -17.562 -3.797 26.016 1 92.75 578 GLY B O 1
ATOM 11245 N N . CYS B 1 579 ? -18.641 -1.874 26.328 1 92.31 579 CYS B N 1
ATOM 11246 C CA . CYS B 1 579 ? -19.703 -2.193 25.359 1 92.31 579 CYS B CA 1
ATOM 11247 C C . CYS B 1 579 ? -19.141 -2.26 23.953 1 92.31 579 CYS B C 1
ATOM 11249 O O . CYS B 1 579 ? -19.453 -3.184 23.188 1 92.31 579 CYS B O 1
ATOM 11251 N N . ALA B 1 580 ? -18.344 -1.304 23.625 1 93 580 ALA B N 1
ATOM 11252 C CA . ALA B 1 580 ? -17.75 -1.29 22.297 1 93 580 ALA B CA 1
ATOM 11253 C C . ALA B 1 580 ? -16.875 -2.518 22.078 1 93 580 ALA B C 1
ATOM 11255 O O . ALA B 1 580 ? -16.922 -3.139 21.016 1 93 580 ALA B O 1
ATOM 11256 N N . SER B 1 581 ? -16.031 -2.881 23.094 1 94.12 581 SER B N 1
ATOM 11257 C CA . SER B 1 581 ? -15.164 -4.047 23 1 94.12 581 SER B CA 1
ATOM 11258 C C . SER B 1 581 ? -15.977 -5.336 22.891 1 94.12 581 SER B C 1
ATOM 11260 O O . SER B 1 581 ? -15.617 -6.246 22.141 1 94.12 581 SER B O 1
ATOM 11262 N N . TYR B 1 582 ? -16.984 -5.309 23.641 1 93.44 582 TYR B N 1
ATOM 11263 C CA . TYR B 1 582 ? -17.828 -6.492 23.594 1 93.44 582 TYR B CA 1
ATOM 11264 C C . TYR B 1 582 ? -18.406 -6.691 22.203 1 93.44 582 TYR B C 1
ATOM 11266 O O . TYR B 1 582 ? -18.344 -7.789 21.641 1 93.44 582 TYR B O 1
ATOM 11274 N N . VAL B 1 583 ? -18.953 -5.691 21.609 1 94.5 583 VAL B N 1
ATOM 11275 C CA . VAL B 1 583 ? -19.594 -5.77 20.297 1 94.5 583 VAL B CA 1
ATOM 11276 C C . VAL B 1 583 ? -18.578 -6.176 19.25 1 94.5 583 VAL B C 1
ATOM 11278 O O . VAL B 1 583 ? -18.859 -7.02 18.391 1 94.5 583 VAL B O 1
ATOM 11281 N N . ILE B 1 584 ? -17.344 -5.691 19.328 1 93.69 584 ILE B N 1
ATOM 11282 C CA . ILE B 1 584 ? -16.328 -5.898 18.297 1 93.69 584 ILE B CA 1
ATOM 11283 C C . ILE B 1 584 ? -15.703 -7.277 18.453 1 93.69 584 ILE B C 1
ATOM 11285 O O . ILE B 1 584 ? -15.492 -7.992 17.469 1 93.69 584 ILE B O 1
ATOM 11289 N N . PHE B 1 585 ? -15.469 -7.773 19.703 1 93.88 585 PHE B N 1
ATOM 11290 C CA . PHE B 1 585 ? -14.586 -8.914 19.891 1 93.88 585 PHE B CA 1
ATOM 11291 C C . PHE B 1 585 ? -15.383 -10.172 20.219 1 93.88 585 PHE B C 1
ATOM 11293 O O . PHE B 1 585 ? -14.859 -11.289 20.156 1 93.88 585 PHE B O 1
ATOM 11300 N N . ILE B 1 586 ? -16.656 -10 20.531 1 91.88 586 ILE B N 1
ATOM 11301 C CA . ILE B 1 586 ? -17.438 -11.18 20.891 1 91.88 586 ILE B CA 1
ATOM 11302 C C . ILE B 1 586 ? -17.562 -12.109 19.672 1 91.88 586 ILE B C 1
ATOM 11304 O O . ILE B 1 586 ? -17.734 -13.32 19.828 1 91.88 586 ILE B O 1
ATOM 11308 N N . THR B 1 587 ? -17.438 -11.641 18.5 1 90.81 587 THR B N 1
ATOM 11309 C CA . THR B 1 587 ? -17.641 -12.406 17.281 1 90.81 587 THR B CA 1
ATOM 11310 C C . THR B 1 587 ? -16.5 -13.406 17.078 1 90.81 587 THR B C 1
ATOM 11312 O O . THR B 1 587 ? -16.625 -14.344 16.281 1 90.81 587 THR B O 1
ATOM 11315 N N . VAL B 1 588 ? -15.367 -13.211 17.766 1 89.88 588 VAL B N 1
ATOM 11316 C CA . VAL B 1 588 ? -14.25 -14.148 17.656 1 89.88 588 VAL B CA 1
ATOM 11317 C C . VAL B 1 588 ? -14.695 -15.539 18.078 1 89.88 588 VAL B C 1
ATOM 11319 O O . VAL B 1 588 ? -14.273 -16.547 17.5 1 89.88 588 VAL B O 1
ATOM 11322 N N . ASN B 1 589 ? -15.602 -15.57 19.016 1 88.44 589 ASN B N 1
ATOM 11323 C CA . ASN B 1 589 ? -16.125 -16.844 19.516 1 88.44 589 ASN B CA 1
ATOM 11324 C C . ASN B 1 589 ? -17 -17.531 18.469 1 88.44 589 ASN B C 1
ATOM 11326 O O . ASN B 1 589 ? -17.078 -18.766 18.438 1 88.44 589 ASN B O 1
ATOM 11330 N N . TRP B 1 590 ? -17.594 -16.75 17.641 1 86.81 590 TRP B N 1
ATOM 11331 C CA . TRP B 1 590 ? -18.438 -17.328 16.594 1 86.81 590 TRP B CA 1
ATOM 11332 C C . TRP B 1 590 ? -17.578 -18.016 15.531 1 86.81 590 TRP B C 1
ATOM 11334 O O . TRP B 1 590 ? -17.984 -19.047 14.977 1 86.81 590 TRP B O 1
ATOM 11344 N N . TYR B 1 591 ? -16.438 -17.469 15.281 1 85.19 591 TYR B N 1
ATOM 11345 C CA . TYR B 1 591 ? -15.531 -18.047 14.297 1 85.19 591 TYR B CA 1
ATOM 11346 C C . TYR B 1 591 ? -14.82 -19.266 14.859 1 85.19 591 TYR B C 1
ATOM 11348 O O . TYR B 1 591 ? -14.523 -20.219 14.125 1 85.19 591 TYR B O 1
ATOM 11356 N N . ARG B 1 592 ? -14.578 -19.266 16.156 1 83.75 592 ARG B N 1
ATOM 11357 C CA . ARG B 1 592 ? -13.836 -20.344 16.797 1 83.75 592 ARG B CA 1
ATOM 11358 C C . ARG B 1 592 ? -14.75 -21.5 17.172 1 83.75 592 ARG B C 1
ATOM 11360 O O . ARG B 1 592 ? -14.383 -22.672 17.016 1 83.75 592 ARG B O 1
ATOM 11367 N N . TYR B 1 593 ? -15.977 -21.141 17.609 1 83.38 593 TYR B N 1
ATOM 11368 C CA . TYR B 1 593 ? -16.797 -22.172 18.234 1 83.38 593 TYR B CA 1
ATOM 11369 C C . TYR B 1 593 ? -18.156 -22.266 17.547 1 83.38 593 TYR B C 1
ATOM 11371 O O . TYR B 1 593 ? -18.984 -23.125 17.891 1 83.38 593 TYR B O 1
ATOM 11379 N N . GLY B 1 594 ? -18.438 -21.516 16.562 1 82.06 594 GLY B N 1
ATOM 11380 C CA . GLY B 1 594 ? -19.734 -21.516 15.898 1 82.06 594 GLY B CA 1
ATOM 11381 C C . GLY B 1 594 ? -20.688 -20.469 16.422 1 82.06 594 GLY B C 1
ATOM 11382 O O . GLY B 1 594 ? -20.422 -19.859 17.469 1 82.06 594 GLY B O 1
ATOM 11383 N N . LEU B 1 595 ? -21.797 -20.281 15.758 1 86.25 595 LEU B N 1
ATOM 11384 C CA . LEU B 1 595 ? -22.781 -19.266 16.109 1 86.25 595 LEU B CA 1
ATOM 11385 C C . LEU B 1 595 ? -23.531 -19.641 17.391 1 86.25 595 LEU B C 1
ATOM 11387 O O . LEU B 1 595 ? -23.781 -20.812 17.625 1 86.25 595 LEU B O 1
ATOM 11391 N N . PRO B 1 596 ? -23.859 -18.625 18.172 1 87.12 596 PRO B N 1
ATOM 11392 C CA . PRO B 1 596 ? -24.641 -18.922 19.375 1 87.12 596 PRO B CA 1
ATOM 11393 C C . PRO B 1 596 ? -26.078 -19.281 19.062 1 87.12 596 PRO B C 1
ATOM 11395 O O . PRO B 1 596 ? -26.469 -19.359 17.891 1 87.12 596 PRO B O 1
ATOM 11398 N N . GLY B 1 597 ? -26.906 -19.453 20.047 1 88.31 597 GLY B N 1
ATOM 11399 C CA . GLY B 1 597 ? -28.312 -19.797 19.875 1 88.31 597 GLY B CA 1
ATOM 11400 C C . GLY B 1 597 ? -29.078 -18.734 19.094 1 88.31 597 GLY B C 1
ATOM 11401 O O . GLY B 1 597 ? -28.641 -17.594 18.984 1 88.31 597 GLY B O 1
ATOM 11402 N N . PRO B 1 598 ? -30.188 -19.094 18.5 1 91.25 598 PRO B N 1
ATOM 11403 C CA . PRO B 1 598 ? -30.953 -18.172 17.656 1 91.25 598 PRO B CA 1
ATOM 11404 C C . PRO B 1 598 ? -31.391 -16.906 18.406 1 91.25 598 PRO B C 1
ATOM 11406 O O . PRO B 1 598 ? -31.406 -15.82 17.844 1 91.25 598 PRO B O 1
ATOM 11409 N N . LEU B 1 599 ? -31.766 -17.031 19.625 1 93.81 599 LEU B N 1
ATOM 11410 C CA . LEU B 1 599 ? -32.188 -15.875 20.406 1 93.81 599 LEU B CA 1
ATOM 11411 C C . LEU B 1 599 ? -31.031 -14.922 20.656 1 93.81 599 LEU B C 1
ATOM 11413 O O . LEU B 1 599 ? -31.188 -13.703 20.5 1 93.81 599 LEU B O 1
ATOM 11417 N N . GLU B 1 600 ? -29.922 -15.492 21.016 1 93.12 600 GLU B N 1
ATOM 11418 C CA . GLU B 1 600 ? -28.75 -14.664 21.281 1 93.12 600 GLU B CA 1
ATOM 11419 C C . GLU B 1 600 ? -28.281 -13.945 20.016 1 93.12 600 GLU B C 1
ATOM 11421 O O . GLU B 1 600 ? -27.906 -12.773 20.062 1 93.12 600 GLU B O 1
ATOM 11426 N N . GLN B 1 601 ? -28.266 -14.641 18.938 1 92.62 601 GLN B N 1
ATOM 11427 C CA . GLN B 1 601 ? -27.844 -14.039 17.688 1 92.62 601 GLN B CA 1
ATOM 11428 C C . GLN B 1 601 ? -28.797 -12.93 17.25 1 92.62 601 GLN B C 1
ATOM 11430 O O . GLN B 1 601 ? -28.359 -11.898 16.734 1 92.62 601 GLN B O 1
ATOM 11435 N N . SER B 1 602 ? -30.078 -13.188 17.484 1 95.88 602 SER B N 1
ATOM 11436 C CA . SER B 1 602 ? -31.078 -12.195 17.094 1 95.88 602 SER B CA 1
ATOM 11437 C C . SER B 1 602 ? -30.984 -10.945 17.953 1 95.88 602 SER B C 1
ATOM 11439 O O . SER B 1 602 ? -31.172 -9.828 17.469 1 95.88 602 SER B O 1
ATOM 11441 N N . LEU B 1 603 ? -30.734 -11.117 19.219 1 96 603 LEU B N 1
ATOM 11442 C CA . LEU B 1 603 ? -30.578 -9.977 20.109 1 96 603 LEU B CA 1
ATOM 11443 C C . LEU B 1 603 ? -29.328 -9.172 19.75 1 96 603 LEU B C 1
ATOM 11445 O O . LEU B 1 603 ? -29.344 -7.941 19.781 1 96 603 LEU B O 1
ATOM 11449 N N . TYR B 1 604 ? -28.297 -9.93 19.469 1 95.38 604 TYR B N 1
ATOM 11450 C CA . TYR B 1 604 ? -27.094 -9.234 19.031 1 95.38 604 TYR B CA 1
ATOM 11451 C C . TYR B 1 604 ? -27.344 -8.453 17.75 1 95.38 604 TYR B C 1
ATOM 11453 O O . TYR B 1 604 ? -26.938 -7.293 17.625 1 95.38 604 TYR B O 1
ATOM 11461 N N . ALA B 1 605 ? -28.031 -9.039 16.797 1 95.88 605 ALA B N 1
ATOM 11462 C CA . ALA B 1 605 ? -28.328 -8.406 15.523 1 95.88 605 ALA B CA 1
ATOM 11463 C C . ALA B 1 605 ? -29.125 -7.121 15.719 1 95.88 605 ALA B C 1
ATOM 11465 O O . ALA B 1 605 ? -28.891 -6.121 15.047 1 95.88 605 ALA B O 1
ATOM 11466 N N . GLY B 1 606 ? -30 -7.121 16.656 1 97.19 606 GLY B N 1
ATOM 11467 C CA . GLY B 1 606 ? -30.891 -5.996 16.859 1 97.19 606 GLY B CA 1
ATOM 11468 C C . GLY B 1 606 ? -30.266 -4.855 17.641 1 97.19 606 GLY B C 1
ATOM 11469 O O . GLY B 1 606 ? -30.562 -3.688 17.391 1 97.19 606 GLY B O 1
ATOM 11470 N N . PHE B 1 607 ? -29.312 -5.184 18.516 1 97.06 607 PHE B N 1
ATOM 11471 C CA . PHE B 1 607 ? -28.953 -4.16 19.484 1 97.06 607 PHE B CA 1
ATOM 11472 C C . PHE B 1 607 ? -27.469 -3.793 19.344 1 97.06 607 PHE B C 1
ATOM 11474 O O . PHE B 1 607 ? -27.016 -2.807 19.938 1 97.06 607 PHE B O 1
ATOM 11481 N N . HIS B 1 608 ? -26.672 -4.512 18.594 1 96.25 608 HIS B N 1
ATOM 11482 C CA . HIS B 1 608 ? -25.234 -4.305 18.594 1 96.25 608 HIS B CA 1
ATOM 11483 C C . HIS B 1 608 ? -24.875 -2.92 18.047 1 96.25 608 HIS B C 1
ATOM 11485 O O . HIS B 1 608 ? -23.953 -2.279 18.547 1 96.25 608 HIS B O 1
ATOM 11491 N N . ARG B 1 609 ? -25.641 -2.404 17.094 1 96.88 609 ARG B N 1
ATOM 11492 C CA . ARG B 1 609 ? -25.328 -1.109 16.5 1 96.88 609 ARG B CA 1
ATOM 11493 C C . ARG B 1 609 ? -25.562 0.022 17.484 1 96.88 609 ARG B C 1
ATOM 11495 O O . ARG B 1 609 ? -24.75 0.945 17.594 1 96.88 609 ARG B O 1
ATOM 11502 N N . ILE B 1 610 ? -26.609 -0.063 18.203 1 96.75 610 ILE B N 1
ATOM 11503 C CA . ILE B 1 610 ? -26.969 0.964 19.188 1 96.75 610 ILE B CA 1
ATOM 11504 C C . ILE B 1 610 ? -25.984 0.913 20.359 1 96.75 610 ILE B C 1
ATOM 11506 O O . ILE B 1 610 ? -25.547 1.952 20.844 1 96.75 610 ILE B O 1
ATOM 11510 N N . ILE B 1 611 ? -25.672 -0.267 20.75 1 96 611 ILE B N 1
ATOM 11511 C CA . ILE B 1 611 ? -24.766 -0.442 21.875 1 96 611 ILE B CA 1
ATOM 11512 C C . ILE B 1 611 ? -23.391 0.134 21.516 1 96 611 ILE B C 1
ATOM 11514 O O . ILE B 1 611 ? -22.766 0.825 22.328 1 96 611 ILE B O 1
ATOM 11518 N N . PHE B 1 612 ? -22.953 -0.083 20.359 1 96.19 612 PHE B N 1
ATOM 11519 C CA . PHE B 1 612 ? -21.656 0.44 19.922 1 96.19 612 PHE B CA 1
ATOM 11520 C C . PHE B 1 612 ? -21.688 1.961 19.844 1 96.19 612 PHE B C 1
ATOM 11522 O O . PHE B 1 612 ? -20.766 2.637 20.297 1 96.19 612 PHE B O 1
ATOM 11529 N N . THR B 1 613 ? -22.719 2.514 19.219 1 95.81 613 THR B N 1
ATOM 11530 C CA . THR B 1 613 ? -22.812 3.951 18.984 1 95.81 613 THR B CA 1
ATOM 11531 C C . THR B 1 613 ? -23.016 4.699 20.312 1 95.81 613 THR B C 1
ATOM 11533 O O . THR B 1 613 ? -22.797 5.906 20.375 1 95.81 613 THR B O 1
ATOM 11536 N N . PHE B 1 614 ? -23.391 3.965 21.344 1 93.19 614 PHE B N 1
ATOM 11537 C CA . PHE B 1 614 ? -23.453 4.578 22.656 1 93.19 614 PHE B CA 1
ATOM 11538 C C . PHE B 1 614 ? -22.062 5.012 23.109 1 93.19 614 PHE B C 1
ATOM 11540 O O . PHE B 1 614 ? -21.922 6 23.844 1 93.19 614 PHE B O 1
ATOM 11547 N N . GLY B 1 615 ? -21.062 4.223 22.734 1 93.56 615 GLY B N 1
ATOM 11548 C CA . GLY B 1 615 ? -19.688 4.652 22.969 1 93.56 615 GLY B CA 1
ATOM 11549 C C . GLY B 1 615 ? -19.344 5.969 22.312 1 93.56 615 GLY B C 1
ATOM 11550 O O . GLY B 1 615 ? -18.688 6.824 22.906 1 93.56 615 GLY B O 1
ATOM 11551 N N . LEU B 1 616 ? -19.875 6.137 21.141 1 95 616 LEU B N 1
ATOM 11552 C CA . LEU B 1 616 ? -19.672 7.391 20.422 1 95 616 LEU B CA 1
ATOM 11553 C C . LEU B 1 616 ? -20.453 8.523 21.078 1 95 616 LEU B C 1
ATOM 11555 O O . LEU B 1 616 ? -19.984 9.672 21.094 1 95 616 LEU B O 1
ATOM 11559 N N . PHE B 1 617 ? -21.641 8.188 21.562 1 97 617 PHE B N 1
ATOM 11560 C CA . PHE B 1 617 ? -22.453 9.125 22.328 1 97 617 PHE B CA 1
ATOM 11561 C C . PHE B 1 617 ? -21.672 9.727 23.469 1 97 617 PHE B C 1
ATOM 11563 O O . PHE B 1 617 ? -21.594 10.953 23.625 1 97 617 PHE B O 1
ATOM 11570 N N . TRP B 1 618 ? -21.016 8.883 24.156 1 96.06 618 TRP B N 1
ATOM 11571 C CA . TRP B 1 618 ? -20.25 9.336 25.312 1 96.06 618 TRP B CA 1
ATOM 11572 C C . TRP B 1 618 ? -19.031 10.141 24.875 1 96.06 618 TRP B C 1
ATOM 11574 O O . TRP B 1 618 ? -18.703 11.172 25.469 1 96.06 618 TRP B O 1
ATOM 11584 N N . LEU B 1 619 ? -18.359 9.68 23.844 1 95.5 619 LEU B N 1
ATOM 11585 C CA . LEU B 1 619 ? -17.172 10.375 23.344 1 95.5 619 LEU B CA 1
ATOM 11586 C C . LEU B 1 619 ? -17.516 11.812 22.953 1 95.5 619 LEU B C 1
ATOM 11588 O O . LEU B 1 619 ? -16.781 12.742 23.312 1 95.5 619 LEU B O 1
ATOM 11592 N N . ILE B 1 620 ? -18.609 12 22.266 1 96.69 620 ILE B N 1
ATOM 11593 C CA . ILE B 1 620 ? -19.031 13.32 21.797 1 96.69 620 ILE B CA 1
ATOM 11594 C C . ILE B 1 620 ? -19.422 14.188 22.984 1 96.69 620 ILE B C 1
ATOM 11596 O O . ILE B 1 620 ? -19.031 15.352 23.078 1 96.69 620 ILE B O 1
ATOM 11600 N N . TYR B 1 621 ? -20.188 13.586 23.922 1 96.81 621 TYR B N 1
ATOM 11601 C CA . TYR B 1 621 ? -20.594 14.305 25.125 1 96.81 621 TYR B CA 1
ATOM 11602 C C . TYR B 1 621 ? -19.391 14.766 25.922 1 96.81 621 TYR B C 1
ATOM 11604 O O . TYR B 1 621 ? -19.328 15.914 26.375 1 96.81 621 TYR B O 1
ATOM 11612 N N . ALA B 1 622 ? -18.406 13.883 26.062 1 95.56 622 ALA B N 1
ATOM 11613 C CA . ALA B 1 622 ? -17.203 14.18 26.828 1 95.56 622 ALA B CA 1
ATOM 11614 C C . ALA B 1 622 ? -16.391 15.281 26.156 1 95.56 622 ALA B C 1
ATOM 11616 O O . ALA B 1 622 ? -15.844 16.156 26.828 1 95.56 622 ALA B O 1
ATOM 11617 N N . CYS B 1 623 ? -16.297 15.297 24.875 1 94.06 623 CYS B N 1
ATOM 11618 C CA . CYS B 1 623 ? -15.531 16.281 24.125 1 94.06 623 CYS B CA 1
ATOM 11619 C C . CYS B 1 623 ? -16.203 17.656 24.203 1 94.06 623 CYS B C 1
ATOM 11621 O O . CYS B 1 623 ? -15.516 18.672 24.328 1 94.06 623 CYS B O 1
ATOM 11623 N N . LEU B 1 624 ? -17.531 17.703 24.156 1 93.81 624 LEU B N 1
ATOM 11624 C CA . LEU B 1 624 ? -18.25 18.953 24.125 1 93.81 624 LEU B CA 1
ATOM 11625 C C . LEU B 1 624 ? -18.25 19.625 25.484 1 93.81 624 LEU B C 1
ATOM 11627 O O . LEU B 1 624 ? -18.25 20.859 25.594 1 93.81 624 LEU B O 1
ATOM 11631 N N . HIS B 1 625 ? -18.234 18.828 26.562 1 94.31 625 HIS B N 1
ATOM 11632 C CA . HIS B 1 625 ? -18.328 19.375 27.906 1 94.31 625 HIS B CA 1
ATOM 11633 C C . HIS B 1 625 ? -16.969 19.391 28.609 1 94.31 625 HIS B C 1
ATOM 11635 O O . HIS B 1 625 ? -16.906 19.438 29.844 1 94.31 625 HIS B O 1
ATOM 11641 N N . GLY B 1 626 ? -15.852 19.172 27.875 1 91.12 626 GLY B N 1
ATOM 11642 C CA . GLY B 1 626 ? -14.5 19.359 28.359 1 91.12 626 GLY B CA 1
ATOM 11643 C C . GLY B 1 626 ? -14.031 18.234 29.266 1 91.12 626 GLY B C 1
ATOM 11644 O O . GLY B 1 626 ? -13.156 18.438 30.109 1 91.12 626 GLY B O 1
ATOM 11645 N N . MET B 1 627 ? -14.672 17.172 29.219 1 93 627 MET B N 1
ATOM 11646 C CA . MET B 1 627 ? -14.336 16.031 30.078 1 93 627 MET B CA 1
ATOM 11647 C C . MET B 1 627 ? -13.25 15.18 29.422 1 93 627 MET B C 1
ATOM 11649 O O . MET B 1 627 ? -12.734 14.25 30.047 1 93 627 MET B O 1
ATOM 11653 N N . ALA B 1 628 ? -12.891 15.453 28.234 1 91.94 628 ALA B N 1
ATOM 11654 C CA . ALA B 1 628 ? -11.812 14.766 27.516 1 91.94 628 ALA B CA 1
ATOM 11655 C C . ALA B 1 628 ? -10.992 15.75 26.688 1 91.94 628 ALA B C 1
ATOM 11657 O O . ALA B 1 628 ? -10.922 15.641 25.469 1 91.94 628 ALA B O 1
ATOM 11658 N N . PRO B 1 629 ? -10.273 16.547 27.328 1 87.62 629 PRO B N 1
ATOM 11659 C CA . PRO B 1 629 ? -9.578 17.625 26.625 1 87.62 629 PRO B CA 1
ATOM 11660 C C . PRO B 1 629 ? -8.453 17.109 25.719 1 87.62 629 PRO B C 1
ATOM 11662 O O . PRO B 1 629 ? -8.25 17.625 24.625 1 87.62 629 PRO B O 1
ATOM 11665 N N . THR B 1 630 ? -7.66 16.109 26.188 1 83 630 THR B N 1
ATOM 11666 C CA . THR B 1 630 ? -6.551 15.578 25.391 1 83 630 THR B CA 1
ATOM 11667 C C . THR B 1 630 ? -7.066 14.891 24.125 1 83 630 THR B C 1
ATOM 11669 O O . THR B 1 630 ? -6.527 15.102 23.047 1 83 630 THR B O 1
ATOM 11672 N N . LEU B 1 631 ? -8.062 14.164 24.281 1 88.88 631 LEU B N 1
ATOM 11673 C CA . LEU B 1 631 ? -8.641 13.484 23.125 1 88.88 631 LEU B CA 1
ATOM 11674 C C . LEU B 1 631 ? -9.219 14.484 22.141 1 88.88 631 LEU B C 1
ATOM 11676 O O . LEU B 1 631 ? -9.078 14.312 20.922 1 88.88 631 LEU B O 1
ATOM 11680 N N . ARG B 1 632 ? -9.891 15.414 22.672 1 91.69 632 ARG B N 1
ATOM 11681 C CA . ARG B 1 632 ? -10.453 16.453 21.812 1 91.69 632 ARG B CA 1
ATOM 11682 C C . ARG B 1 632 ? -9.367 17.156 21.016 1 91.69 632 ARG B C 1
ATOM 11684 O O . ARG B 1 632 ? -9.531 17.391 19.812 1 91.69 632 ARG B O 1
ATOM 11691 N N . ARG B 1 633 ? -8.305 17.438 21.672 1 84.88 633 ARG B N 1
ATOM 11692 C CA . ARG B 1 633 ? -7.195 18.125 21.016 1 84.88 633 ARG B CA 1
ATOM 11693 C C . ARG B 1 633 ? -6.613 17.281 19.891 1 84.88 633 ARG B C 1
ATOM 11695 O O . ARG B 1 633 ? -6.27 17.797 18.828 1 84.88 633 ARG B O 1
ATOM 11702 N N . ILE B 1 634 ? -6.492 16.078 20.094 1 84.44 634 ILE B N 1
ATOM 11703 C CA . ILE B 1 634 ? -5.957 15.164 19.094 1 84.44 634 ILE B CA 1
ATOM 11704 C C . ILE B 1 634 ? -6.906 15.094 17.891 1 84.44 634 ILE B C 1
ATOM 11706 O O . ILE B 1 634 ? -6.473 15.18 16.75 1 84.44 634 ILE B O 1
ATOM 11710 N N . LEU B 1 635 ? -8.141 14.992 18.156 1 91.5 635 LEU B N 1
ATOM 11711 C CA . LEU B 1 635 ? -9.141 14.828 17.109 1 91.5 635 LEU B CA 1
ATOM 11712 C C . LEU B 1 635 ? -9.328 16.125 16.344 1 91.5 635 LEU B C 1
ATOM 11714 O O . LEU B 1 635 ? -9.797 16.109 15.195 1 91.5 635 LEU B O 1
ATOM 11718 N N . GLU B 1 636 ? -8.953 17.266 16.938 1 88.56 636 GLU B N 1
ATOM 11719 C CA . GLU B 1 636 ? -9.109 18.578 16.312 1 88.56 636 GLU B CA 1
ATOM 11720 C C . GLU B 1 636 ? -7.82 19 15.625 1 88.56 636 GLU B C 1
ATOM 11722 O O . GLU B 1 636 ? -7.73 20.125 15.109 1 88.56 636 GLU B O 1
ATOM 11727 N N . HIS B 1 637 ? -6.926 18.172 15.609 1 80.62 637 HIS B N 1
ATOM 11728 C CA . HIS B 1 637 ? -5.648 18.516 15 1 80.62 637 HIS B CA 1
ATOM 11729 C C . HIS B 1 637 ? -5.828 18.984 13.562 1 80.62 637 HIS B C 1
ATOM 11731 O O . HIS B 1 637 ? -6.711 18.5 12.852 1 80.62 637 HIS B O 1
ATOM 11737 N N . SER B 1 638 ? -5.004 19.844 13.07 1 77.62 638 SER B N 1
ATOM 11738 C CA . SER B 1 638 ? -5.121 20.469 11.75 1 77.62 638 SER B CA 1
ATOM 11739 C C . SER B 1 638 ? -4.992 19.422 10.641 1 77.62 638 SER B C 1
ATOM 11741 O O . SER B 1 638 ? -5.621 19.547 9.586 1 77.62 638 SER B O 1
ATOM 11743 N N . ALA B 1 639 ? -4.238 18.469 10.875 1 76.56 639 ALA B N 1
ATOM 11744 C CA . ALA B 1 639 ? -4.094 17.406 9.883 1 76.56 639 ALA B CA 1
ATOM 11745 C C . ALA B 1 639 ? -5.422 16.703 9.641 1 76.56 639 ALA B C 1
ATOM 11747 O O . ALA B 1 639 ? -5.734 16.328 8.508 1 76.56 639 ALA B O 1
ATOM 11748 N N . PHE B 1 640 ? -6.172 16.578 10.641 1 87.81 640 PHE B N 1
ATOM 11749 C CA . PHE B 1 640 ? -7.449 15.875 10.531 1 87.81 640 PHE B CA 1
ATOM 11750 C C . PHE B 1 640 ? -8.508 16.781 9.914 1 87.81 640 PHE B C 1
ATOM 11752 O O . PHE B 1 640 ? -9.508 16.297 9.375 1 87.81 640 PHE B O 1
ATOM 11759 N N . ARG B 1 641 ? -8.281 18.078 9.945 1 87.12 641 ARG B N 1
ATOM 11760 C CA . ARG B 1 641 ? -9.266 19 9.391 1 87.12 641 ARG B CA 1
ATOM 11761 C C . ARG B 1 641 ? -9.422 18.797 7.887 1 87.12 641 ARG B C 1
ATOM 11763 O O . ARG B 1 641 ? -10.531 18.594 7.395 1 87.12 641 ARG B O 1
ATOM 11770 N N . ALA B 1 642 ? -8.305 18.828 7.23 1 87.94 642 ALA B N 1
ATOM 11771 C CA . ALA B 1 642 ? -8.352 18.672 5.781 1 87.94 642 ALA B CA 1
ATOM 11772 C C . ALA B 1 642 ? -8.82 17.266 5.41 1 87.94 642 ALA B C 1
ATOM 11774 O O . ALA B 1 642 ? -9.641 17.094 4.508 1 87.94 642 ALA B O 1
ATOM 11775 N N . LEU B 1 643 ? -8.352 16.297 6.117 1 91.88 643 LEU B N 1
ATOM 11776 C CA . LEU B 1 643 ? -8.703 14.914 5.812 1 91.88 643 LEU B CA 1
ATOM 11777 C C . LEU B 1 643 ? -10.164 14.641 6.145 1 91.88 643 LEU B C 1
ATOM 11779 O O . LEU B 1 643 ? -10.812 13.828 5.477 1 91.88 643 LEU B O 1
ATOM 11783 N N . GLY B 1 644 ? -10.602 15.289 7.18 1 93.25 644 GLY B N 1
ATOM 11784 C CA . GLY B 1 644 ? -12 15.125 7.555 1 93.25 644 GLY B CA 1
ATOM 11785 C C . GLY B 1 644 ? -12.961 15.664 6.52 1 93.25 644 GLY B C 1
ATOM 11786 O O . GLY B 1 644 ? -14.023 15.078 6.277 1 93.25 644 GLY B O 1
ATOM 11787 N N . ARG B 1 645 ? -12.531 16.703 5.859 1 92 645 ARG B N 1
ATOM 11788 C CA . ARG B 1 645 ? -13.352 17.297 4.809 1 92 645 ARG B CA 1
ATOM 11789 C C . ARG B 1 645 ? -13.328 16.438 3.547 1 92 645 ARG B C 1
ATOM 11791 O O . ARG B 1 645 ? -14.219 16.531 2.699 1 92 645 ARG B O 1
ATOM 11798 N N . LEU B 1 646 ? -12.367 15.562 3.531 1 95.5 646 LEU B N 1
ATOM 11799 C CA . LEU B 1 646 ? -12.25 14.672 2.379 1 95.5 646 LEU B CA 1
ATOM 11800 C C . LEU B 1 646 ? -12.891 13.32 2.664 1 95.5 646 LEU B C 1
ATOM 11802 O O . LEU B 1 646 ? -12.898 12.438 1.801 1 95.5 646 LEU B O 1
ATOM 11806 N N . ALA B 1 647 ? -13.461 13.164 3.811 1 95 647 ALA B N 1
ATOM 11807 C CA . ALA B 1 647 ? -13.945 11.859 4.242 1 95 647 ALA B CA 1
ATOM 11808 C C . ALA B 1 647 ? -15.031 11.336 3.303 1 95 647 ALA B C 1
ATOM 11810 O O . ALA B 1 647 ? -15.008 10.164 2.912 1 95 647 ALA B O 1
ATOM 11811 N N . PHE B 1 648 ? -16 12.172 2.889 1 93.62 648 PHE B N 1
ATOM 11812 C CA . PHE B 1 648 ? -17.062 11.742 1.991 1 93.62 648 PHE B CA 1
ATOM 11813 C C . PHE B 1 648 ? -16.5 11.406 0.613 1 93.62 648 PHE B C 1
ATOM 11815 O O . PHE B 1 648 ? -16.875 10.391 0.018 1 93.62 648 PHE B O 1
ATOM 11822 N N . GLY B 1 649 ? -15.641 12.227 0.115 1 95.62 649 GLY B N 1
ATOM 11823 C CA . GLY B 1 649 ? -14.984 11.93 -1.149 1 95.62 649 GLY B CA 1
ATOM 11824 C C . GLY B 1 649 ? -14.211 10.625 -1.129 1 95.62 649 GLY B C 1
ATOM 11825 O O . GLY B 1 649 ? -14.242 9.859 -2.098 1 95.62 649 GLY B O 1
ATOM 11826 N N . LEU B 1 650 ? -13.516 10.383 0.001 1 96.69 650 LEU B N 1
ATOM 11827 C CA . LEU B 1 650 ? -12.781 9.133 0.18 1 96.69 650 LEU B CA 1
ATOM 11828 C C . LEU B 1 650 ? -13.734 7.938 0.133 1 96.69 650 LEU B C 1
ATOM 11830 O O . LEU B 1 650 ? -13.43 6.922 -0.5 1 96.69 650 LEU B O 1
ATOM 11834 N N . TYR B 1 651 ? -14.844 8.094 0.738 1 94.25 651 TYR B N 1
ATOM 11835 C CA . TYR B 1 651 ? -15.852 7.043 0.757 1 94.25 651 TYR B CA 1
ATOM 11836 C C . TYR B 1 651 ? -16.344 6.738 -0.652 1 94.25 651 TYR B C 1
ATOM 11838 O O . TYR B 1 651 ? -16.531 5.574 -1.016 1 94.25 651 TYR B O 1
ATOM 11846 N N . LEU B 1 652 ? -16.453 7.734 -1.385 1 94.88 652 LEU B N 1
ATOM 11847 C CA . LEU B 1 652 ? -17.016 7.559 -2.719 1 94.88 652 LEU B CA 1
ATOM 11848 C C . LEU B 1 652 ? -16 6.914 -3.658 1 94.88 652 LEU B C 1
ATOM 11850 O O . LEU B 1 652 ? -16.344 5.996 -4.41 1 94.88 652 LEU B O 1
ATOM 11854 N N . VAL B 1 653 ? -14.773 7.273 -3.568 1 95.94 653 VAL B N 1
ATOM 11855 C CA . VAL B 1 653 ? -13.812 6.895 -4.602 1 95.94 653 VAL B CA 1
ATOM 11856 C C . VAL B 1 653 ? -13.148 5.57 -4.234 1 95.94 653 VAL B C 1
ATOM 11858 O O . VAL B 1 653 ? -12.641 4.859 -5.102 1 95.94 653 VAL B O 1
ATOM 11861 N N . HIS B 1 654 ? -13.07 5.188 -2.969 1 96 654 HIS B N 1
ATOM 11862 C CA . HIS B 1 654 ? -12.234 4.074 -2.535 1 96 654 HIS B CA 1
ATOM 11863 C C . HIS B 1 654 ? -12.695 2.764 -3.172 1 96 654 HIS B C 1
ATOM 11865 O O . HIS B 1 654 ? -11.875 1.877 -3.432 1 96 654 HIS B O 1
ATOM 11871 N N . PHE B 1 655 ? -13.953 2.65 -3.428 1 91.56 655 PHE B N 1
ATOM 11872 C CA . PHE B 1 655 ? -14.484 1.421 -4.004 1 91.56 655 PHE B CA 1
ATOM 11873 C C . PHE B 1 655 ? -13.938 1.2 -5.41 1 91.56 655 PHE B C 1
ATOM 11875 O O . PHE B 1 655 ? -13.633 0.07 -5.789 1 91.56 655 PHE B O 1
ATOM 11882 N N . ALA B 1 656 ? -13.859 2.232 -6.141 1 90.81 656 ALA B N 1
ATOM 11883 C CA . ALA B 1 656 ? -13.305 2.148 -7.488 1 90.81 656 ALA B CA 1
ATOM 11884 C C . ALA B 1 656 ? -11.836 1.728 -7.445 1 90.81 656 ALA B C 1
ATOM 11886 O O . ALA B 1 656 ? -11.375 0.962 -8.297 1 90.81 656 ALA B O 1
ATOM 11887 N N . VAL B 1 657 ? -11.094 2.191 -6.445 1 93.38 657 VAL B N 1
ATOM 11888 C CA . VAL B 1 657 ? -9.68 1.863 -6.312 1 93.38 657 VAL B CA 1
ATOM 11889 C C . VAL B 1 657 ? -9.523 0.386 -5.957 1 93.38 657 VAL B C 1
ATOM 11891 O O . VAL B 1 657 ? -8.656 -0.3 -6.496 1 93.38 657 VAL B O 1
ATOM 11894 N N . VAL B 1 658 ? -10.391 -0.111 -5.121 1 91.56 658 VAL B N 1
ATOM 11895 C CA . VAL B 1 658 ? -10.352 -1.512 -4.715 1 91.56 658 VAL B CA 1
ATOM 11896 C C . VAL B 1 658 ? -10.672 -2.406 -5.91 1 91.56 658 VAL B C 1
ATOM 11898 O O . VAL B 1 658 ? -9.992 -3.412 -6.141 1 91.56 658 VAL B O 1
ATOM 11901 N N . TYR B 1 659 ? -11.617 -2.016 -6.746 1 87.06 659 TYR B N 1
ATOM 11902 C CA . TYR B 1 659 ? -12.016 -2.812 -7.902 1 87.06 659 TYR B CA 1
ATOM 11903 C C . TYR B 1 659 ? -10.945 -2.77 -8.984 1 87.06 659 TYR B C 1
ATOM 11905 O O . TYR B 1 659 ? -10.719 -3.76 -9.68 1 87.06 659 TYR B O 1
ATOM 11913 N N . MET B 1 660 ? -10.312 -1.619 -9.109 1 88.06 660 MET B N 1
ATOM 11914 C CA . MET B 1 660 ? -9.25 -1.517 -10.102 1 88.06 660 MET B CA 1
ATOM 11915 C C . MET B 1 660 ? -8.102 -2.467 -9.773 1 88.06 660 MET B C 1
ATOM 11917 O O . MET B 1 660 ? -7.52 -3.074 -10.672 1 88.06 660 MET B O 1
ATOM 11921 N N . GLN B 1 661 ? -7.812 -2.613 -8.539 1 87.62 661 GLN B N 1
ATOM 11922 C CA . GLN B 1 661 ? -6.773 -3.545 -8.109 1 87.62 661 GLN B CA 1
ATOM 11923 C C . GLN B 1 661 ? -7.129 -4.98 -8.492 1 87.62 661 GLN B C 1
ATOM 11925 O O . GLN B 1 661 ? -6.277 -5.73 -8.961 1 87.62 661 GLN B O 1
ATOM 11930 N N . GLN B 1 662 ? -8.359 -5.301 -8.383 1 83.94 662 GLN B N 1
ATOM 11931 C CA . GLN B 1 662 ? -8.812 -6.648 -8.719 1 83.94 662 GLN B CA 1
ATOM 11932 C C . GLN B 1 662 ? -8.781 -6.879 -10.227 1 83.94 662 GLN B C 1
ATOM 11934 O O . GLN B 1 662 ? -8.453 -7.973 -10.68 1 83.94 662 GLN B O 1
ATOM 11939 N N . GLY B 1 663 ? -9.109 -5.859 -10.977 1 85.44 663 GLY B N 1
ATOM 11940 C CA . GLY B 1 663 ? -9.141 -5.969 -12.422 1 85.44 663 GLY B CA 1
ATOM 11941 C C . GLY B 1 663 ? -7.762 -6.07 -13.047 1 85.44 663 GLY B C 1
ATOM 11942 O O . GLY B 1 663 ? -7.625 -6.457 -14.203 1 85.44 663 GLY B O 1
ATOM 11943 N N . LEU B 1 664 ? -6.73 -5.859 -12.219 1 86.75 664 LEU B N 1
ATOM 11944 C CA . LEU B 1 664 ? -5.371 -5.867 -12.75 1 86.75 664 LEU B CA 1
ATOM 11945 C C . LEU B 1 664 ? -4.605 -7.094 -12.258 1 86.75 664 LEU B C 1
ATOM 11947 O O . LEU B 1 664 ? -3.506 -7.379 -12.742 1 86.75 664 LEU B O 1
ATOM 11951 N N . MET B 1 665 ? -5.168 -7.867 -11.383 1 83.75 665 MET B N 1
ATOM 11952 C CA . MET B 1 665 ? -4.48 -9.031 -10.828 1 83.75 665 MET B CA 1
ATOM 11953 C C . MET B 1 665 ? -4.488 -10.188 -11.82 1 83.75 665 MET B C 1
ATOM 11955 O O . MET B 1 665 ? -5.535 -10.547 -12.359 1 83.75 665 MET B O 1
ATOM 11959 N N . LYS B 1 666 ? -3.322 -10.688 -12.125 1 82.31 666 LYS B N 1
ATOM 11960 C CA . LYS B 1 666 ? -3.197 -11.742 -13.133 1 82.31 666 LYS B CA 1
ATOM 11961 C C . LYS B 1 666 ? -2.777 -13.062 -12.492 1 82.31 666 LYS B C 1
ATOM 11963 O O . LYS B 1 666 ? -2.668 -14.078 -13.18 1 82.31 666 LYS B O 1
ATOM 11968 N N . SER B 1 667 ? -2.445 -13.047 -11.211 1 80.12 667 SER B N 1
ATOM 11969 C CA . SER B 1 667 ? -2.061 -14.25 -10.484 1 80.12 667 SER B CA 1
ATOM 11970 C C . SER B 1 667 ? -2.719 -14.297 -9.109 1 80.12 667 SER B C 1
ATOM 11972 O O . SER B 1 667 ? -3.379 -13.336 -8.695 1 80.12 667 SER B O 1
ATOM 11974 N N . GLN B 1 668 ? -2.648 -15.516 -8.562 1 78.5 668 GLN B N 1
ATOM 11975 C CA . GLN B 1 668 ? -3.09 -15.617 -7.18 1 78.5 668 GLN B CA 1
ATOM 11976 C C . GLN B 1 668 ? -2.176 -14.812 -6.254 1 78.5 668 GLN B C 1
ATOM 11978 O O . GLN B 1 668 ? -1.052 -15.234 -5.969 1 78.5 668 GLN B O 1
ATOM 11983 N N . ALA B 1 669 ? -2.67 -13.656 -5.914 1 70.44 669 ALA B N 1
ATOM 11984 C CA . ALA B 1 669 ? -1.74 -12.719 -5.297 1 70.44 669 ALA B CA 1
ATOM 11985 C C . ALA B 1 669 ? -2.154 -12.398 -3.865 1 70.44 669 ALA B C 1
ATOM 11987 O O . ALA B 1 669 ? -1.366 -11.844 -3.092 1 70.44 669 ALA B O 1
ATOM 11988 N N . PHE B 1 670 ? -3.371 -12.805 -3.51 1 74.06 670 PHE B N 1
ATOM 11989 C CA . PHE B 1 670 ? -3.775 -12.398 -2.17 1 74.06 670 PHE B CA 1
ATOM 11990 C C . PHE B 1 670 ? -3.305 -13.406 -1.131 1 74.06 670 PHE B C 1
ATOM 11992 O O . PHE B 1 670 ? -3.678 -14.586 -1.185 1 74.06 670 PHE B O 1
ATOM 11999 N N . LEU B 1 671 ? -2.414 -12.875 -0.269 1 77.06 671 LEU B N 1
ATOM 12000 C CA . LEU B 1 671 ? -1.912 -13.656 0.856 1 77.06 671 LEU B CA 1
ATOM 12001 C C . LEU B 1 671 ? -2.607 -13.25 2.152 1 77.06 671 LEU B C 1
ATOM 12003 O O . LEU B 1 671 ? -2.557 -12.086 2.551 1 77.06 671 LEU B O 1
ATOM 12007 N N . PRO B 1 672 ? -3.328 -14.156 2.727 1 80.75 672 PRO B N 1
ATOM 12008 C CA . PRO B 1 672 ? -4.043 -13.844 3.967 1 80.75 672 PRO B CA 1
ATOM 12009 C C . PRO B 1 672 ? -3.104 -13.586 5.141 1 80.75 672 PRO B C 1
ATOM 12011 O O . PRO B 1 672 ? -2.975 -14.43 6.031 1 80.75 672 PRO B O 1
ATOM 12014 N N . ASN B 1 673 ? -2.426 -12.555 5.094 1 87.38 673 ASN B N 1
ATOM 12015 C CA . ASN B 1 673 ? -1.53 -12.062 6.133 1 87.38 673 ASN B CA 1
ATOM 12016 C C . ASN B 1 673 ? -1.91 -10.656 6.578 1 87.38 673 ASN B C 1
ATOM 12018 O O . ASN B 1 673 ? -2.117 -9.773 5.742 1 87.38 673 ASN B O 1
ATOM 12022 N N . GLN B 1 674 ? -2.047 -10.555 7.883 1 87.75 674 GLN B N 1
ATOM 12023 C CA . GLN B 1 674 ? -2.547 -9.297 8.422 1 87.75 674 GLN B CA 1
ATOM 12024 C C . GLN B 1 674 ? -1.624 -8.133 8.062 1 87.75 674 GLN B C 1
ATOM 12026 O O . GLN B 1 674 ? -2.09 -7.031 7.777 1 87.75 674 GLN B O 1
ATOM 12031 N N . TYR B 1 675 ? -0.279 -8.344 8.125 1 89.69 675 TYR B N 1
ATOM 12032 C CA . TYR B 1 675 ? 0.688 -7.301 7.797 1 89.69 675 TYR B CA 1
ATOM 12033 C C . TYR B 1 675 ? 0.559 -6.871 6.336 1 89.69 675 TYR B C 1
ATOM 12035 O O . TYR B 1 675 ? 0.515 -5.68 6.035 1 89.69 675 TYR B O 1
ATOM 12043 N N . LEU B 1 676 ? 0.516 -7.816 5.402 1 90.88 676 LEU B N 1
ATOM 12044 C CA . LEU B 1 676 ? 0.42 -7.523 3.979 1 90.88 676 LEU B CA 1
ATOM 12045 C C . LEU B 1 676 ? -0.915 -6.863 3.646 1 90.88 676 LEU B C 1
ATOM 12047 O O . LEU B 1 676 ? -0.982 -5.992 2.777 1 90.88 676 LEU B O 1
ATOM 12051 N N . LEU B 1 677 ? -1.989 -7.305 4.355 1 92.56 677 LEU B N 1
ATOM 12052 C CA . LEU B 1 677 ? -3.299 -6.688 4.164 1 92.56 677 LEU B CA 1
ATOM 12053 C C . LEU B 1 677 ? -3.277 -5.223 4.582 1 92.56 677 LEU B C 1
ATOM 12055 O O . LEU B 1 677 ? -3.844 -4.367 3.895 1 92.56 677 LEU B O 1
ATOM 12059 N N . LEU B 1 678 ? -2.658 -4.973 5.699 1 94.25 678 LEU B N 1
ATOM 12060 C CA . LEU B 1 678 ? -2.537 -3.592 6.16 1 94.25 678 LEU B CA 1
ATOM 12061 C C . LEU B 1 678 ? -1.751 -2.752 5.16 1 94.25 678 LEU B C 1
ATOM 12063 O O . LEU B 1 678 ? -2.141 -1.622 4.852 1 94.25 678 LEU B O 1
ATOM 12067 N N . GLN B 1 679 ? -0.595 -3.242 4.723 1 94.25 679 GLN B N 1
ATOM 12068 C CA . GLN B 1 679 ? 0.228 -2.537 3.744 1 94.25 679 GLN B CA 1
ATOM 12069 C C . GLN B 1 679 ? -0.57 -2.215 2.482 1 94.25 679 GLN B C 1
ATOM 12071 O O . GLN B 1 679 ? -0.509 -1.093 1.974 1 94.25 679 GLN B O 1
ATOM 12076 N N . GLN B 1 680 ? -1.329 -3.172 1.98 1 93.31 680 GLN B N 1
ATOM 12077 C CA . GLN B 1 680 ? -2.158 -2.977 0.796 1 93.31 680 GLN B CA 1
ATOM 12078 C C . GLN B 1 680 ? -3.234 -1.925 1.045 1 93.31 680 GLN B C 1
ATOM 12080 O O . GLN B 1 680 ? -3.494 -1.08 0.186 1 93.31 680 GLN B O 1
ATOM 12085 N N . THR B 1 681 ? -3.822 -1.989 2.209 1 96.12 681 THR B N 1
ATOM 12086 C CA . THR B 1 681 ? -4.879 -1.051 2.564 1 96.12 681 THR B CA 1
ATOM 12087 C C . THR B 1 681 ? -4.344 0.377 2.605 1 96.12 681 THR B C 1
ATOM 12089 O O . THR B 1 681 ? -5.004 1.307 2.135 1 96.12 681 THR B O 1
ATOM 12092 N N . LEU B 1 682 ? -3.174 0.496 3.125 1 97.19 682 LEU B N 1
ATOM 12093 C CA . LEU B 1 682 ? -2.576 1.824 3.209 1 97.19 682 LEU B CA 1
ATOM 12094 C C . LEU B 1 682 ? -2.266 2.369 1.818 1 97.19 682 LEU B C 1
ATOM 12096 O O . LEU B 1 682 ? -2.348 3.578 1.588 1 97.19 682 LEU B O 1
ATOM 12100 N N . GLY B 1 683 ? -1.916 1.491 0.899 1 97.38 683 GLY B N 1
ATOM 12101 C CA . GLY B 1 683 ? -1.76 1.904 -0.487 1 97.38 683 GLY B CA 1
ATOM 12102 C C . GLY B 1 683 ? -3.057 2.375 -1.119 1 97.38 683 GLY B C 1
ATOM 12103 O O . GLY B 1 683 ? -3.094 3.428 -1.76 1 97.38 683 GLY B O 1
ATOM 12104 N N . VAL B 1 684 ? -4.145 1.668 -0.857 1 97.19 684 VAL B N 1
ATOM 12105 C CA . VAL B 1 684 ? -5.465 2.012 -1.375 1 97.19 684 VAL B CA 1
ATOM 12106 C C . VAL B 1 684 ? -5.934 3.326 -0.755 1 97.19 684 VAL B C 1
ATOM 12108 O O . VAL B 1 684 ? -6.48 4.188 -1.45 1 97.19 684 VAL B O 1
ATOM 12111 N N . LEU B 1 685 ? -5.668 3.439 0.496 1 97.5 685 LEU B N 1
ATOM 12112 C CA . LEU B 1 685 ? -6.066 4.641 1.221 1 97.5 685 LEU B CA 1
ATOM 12113 C C . LEU B 1 685 ? -5.359 5.871 0.662 1 97.5 685 LEU B C 1
ATOM 12115 O O . LEU B 1 685 ? -5.984 6.914 0.463 1 97.5 685 LEU B O 1
ATOM 12119 N N . SER B 1 686 ? -4.098 5.738 0.36 1 96.38 686 SER B N 1
ATOM 12120 C CA . SER B 1 686 ? -3.316 6.863 -0.145 1 96.38 686 SER B CA 1
ATOM 12121 C C . SER B 1 686 ? -3.809 7.305 -1.519 1 96.38 686 SER B C 1
ATOM 12123 O O . SER B 1 686 ? -3.99 8.5 -1.764 1 96.38 686 SER B O 1
ATOM 12125 N N . ILE B 1 687 ? -4.074 6.406 -2.359 1 96.94 687 ILE B N 1
ATOM 12126 C CA . ILE B 1 687 ? -4.57 6.734 -3.693 1 96.94 687 ILE B CA 1
ATOM 12127 C C . ILE B 1 687 ? -5.969 7.336 -3.59 1 96.94 687 ILE B C 1
ATOM 12129 O O . ILE B 1 687 ? -6.281 8.32 -4.27 1 96.94 687 ILE B O 1
ATOM 12133 N N . SER B 1 688 ? -6.734 6.797 -2.699 1 97.69 688 SER B N 1
ATOM 12134 C CA . SER B 1 688 ? -8.102 7.273 -2.52 1 97.69 688 SER B CA 1
ATOM 12135 C C . SER B 1 688 ? -8.125 8.695 -1.959 1 97.69 688 SER B C 1
ATOM 12137 O O . SER B 1 688 ? -8.961 9.508 -2.35 1 97.69 688 SER B O 1
ATOM 12139 N N . PHE B 1 689 ? -7.23 9 -1.046 1 96.38 689 PHE B N 1
ATOM 12140 C CA . PHE B 1 689 ? -7.137 10.359 -0.532 1 96.38 689 PHE B CA 1
ATOM 12141 C C . PHE B 1 689 ? -6.719 11.328 -1.634 1 96.38 689 PHE B C 1
ATOM 12143 O O . PHE B 1 689 ? -7.215 12.453 -1.699 1 96.38 689 PHE B O 1
ATOM 12150 N N . GLY B 1 690 ? -5.785 10.891 -2.486 1 95.44 690 GLY B N 1
ATOM 12151 C CA . GLY B 1 690 ? -5.391 11.719 -3.613 1 95.44 690 GLY B CA 1
ATOM 12152 C C . GLY B 1 690 ? -6.535 12.008 -4.566 1 95.44 690 GLY B C 1
ATOM 12153 O O . GLY B 1 690 ? -6.723 13.156 -4.988 1 95.44 690 GLY B O 1
ATOM 12154 N N . LEU B 1 691 ? -7.316 11.008 -4.824 1 96.38 691 LEU B N 1
ATOM 12155 C CA . LEU B 1 691 ? -8.453 11.172 -5.723 1 96.38 691 LEU B CA 1
ATOM 12156 C C . LEU B 1 691 ? -9.547 12.008 -5.066 1 96.38 691 LEU B C 1
ATOM 12158 O O . LEU B 1 691 ? -10.219 12.797 -5.738 1 96.38 691 LEU B O 1
ATOM 12162 N N . ALA B 1 692 ? -9.727 11.766 -3.779 1 97.44 692 ALA B N 1
ATOM 12163 C CA . ALA B 1 692 ? -10.703 12.562 -3.037 1 97.44 692 ALA B CA 1
ATOM 12164 C C . ALA B 1 692 ? -10.32 14.039 -3.039 1 97.44 692 ALA B C 1
ATOM 12166 O O . ALA B 1 692 ? -11.188 14.906 -3.105 1 97.44 692 ALA B O 1
ATOM 12167 N N . PHE B 1 693 ? -9.078 14.375 -3.02 1 95.38 693 PHE B N 1
ATOM 12168 C CA . PHE B 1 693 ? -8.57 15.742 -3.088 1 95.38 693 PHE B CA 1
ATOM 12169 C C . PHE B 1 693 ? -8.891 16.375 -4.438 1 95.38 693 PHE B C 1
ATOM 12171 O O . PHE B 1 693 ? -9.398 17.5 -4.5 1 95.38 693 PHE B O 1
ATOM 12178 N N . LEU B 1 694 ? -8.656 15.609 -5.414 1 94.56 694 LEU B N 1
ATOM 12179 C CA . LEU B 1 694 ? -8.953 16.094 -6.754 1 94.56 694 LEU B CA 1
ATOM 12180 C C . LEU B 1 694 ? -10.461 16.297 -6.934 1 94.56 694 LEU B C 1
ATOM 12182 O O . LEU B 1 694 ? -10.883 17.281 -7.539 1 94.56 694 LEU B O 1
ATOM 12186 N N . MET B 1 695 ? -11.211 15.406 -6.406 1 95.19 695 MET B N 1
ATOM 12187 C CA . MET B 1 695 ? -12.664 15.492 -6.484 1 95.19 695 MET B CA 1
ATOM 12188 C C . MET B 1 695 ? -13.18 16.703 -5.699 1 95.19 695 MET B C 1
ATOM 12190 O O . MET B 1 695 ? -14.148 17.344 -6.102 1 95.19 695 MET B O 1
ATOM 12194 N N . ASN B 1 696 ? -12.547 16.953 -4.602 1 95.25 696 ASN B N 1
ATOM 12195 C CA . ASN B 1 696 ? -12.953 18.094 -3.787 1 95.25 696 ASN B CA 1
ATOM 12196 C C . ASN B 1 696 ? -12.742 19.422 -4.52 1 95.25 696 ASN B C 1
ATOM 12198 O O . ASN B 1 696 ? -13.594 20.312 -4.473 1 95.25 696 ASN B O 1
ATOM 12202 N N . ILE B 1 697 ? -11.664 19.531 -5.227 1 94.12 697 ILE B N 1
ATOM 12203 C CA . ILE B 1 697 ? -11.297 20.766 -5.91 1 94.12 697 ILE B CA 1
ATOM 12204 C C . ILE B 1 697 ? -12.156 20.953 -7.16 1 94.12 697 ILE B C 1
ATOM 12206 O O . ILE B 1 697 ? -12.57 22.062 -7.484 1 94.12 697 ILE B O 1
ATOM 12210 N N . THR B 1 698 ? -12.461 19.891 -7.797 1 94.75 698 THR B N 1
ATOM 12211 C CA . THR B 1 698 ? -13.062 19.984 -9.125 1 94.75 698 THR B CA 1
ATOM 12212 C C . THR B 1 698 ? -14.586 19.922 -9.039 1 94.75 698 THR B C 1
ATOM 12214 O O . THR B 1 698 ? -15.281 20.484 -9.883 1 94.75 698 THR B O 1
ATOM 12217 N N . VAL B 1 699 ? -15.109 19.188 -8.047 1 95.75 699 VAL B N 1
ATOM 12218 C CA . VAL B 1 699 ? -16.547 18.922 -8.078 1 95.75 699 VAL B CA 1
ATOM 12219 C C . VAL B 1 699 ? -17.188 19.344 -6.754 1 95.75 699 VAL B C 1
ATOM 12221 O O . VAL B 1 699 ? -18.031 20.234 -6.723 1 95.75 699 VAL B O 1
ATOM 12224 N N . GLU B 1 700 ? -16.734 18.844 -5.633 1 95.19 700 GLU B N 1
ATOM 12225 C CA . GLU B 1 700 ? -17.406 19.031 -4.352 1 95.19 700 GLU B CA 1
ATOM 12226 C C . GLU B 1 700 ? -17.438 20.5 -3.949 1 95.19 700 GLU B C 1
ATOM 12228 O O . GLU B 1 700 ? -18.484 21.031 -3.568 1 95.19 700 GLU B O 1
ATOM 12233 N N . SER B 1 701 ? -16.25 21.125 -4.008 1 93.69 701 SER B N 1
ATOM 12234 C CA . SER B 1 701 ? -16.188 22.531 -3.6 1 93.69 701 SER B CA 1
ATOM 12235 C C . SER B 1 701 ? -17 23.422 -4.535 1 93.69 701 SER B C 1
ATOM 12237 O O . SER B 1 701 ? -17.781 24.25 -4.078 1 93.69 701 SER B O 1
ATOM 12239 N N . PRO B 1 702 ? -16.844 23.281 -5.82 1 93.5 702 PRO B N 1
ATOM 12240 C CA . PRO B 1 702 ? -17.688 24.094 -6.707 1 93.5 702 PRO B CA 1
ATOM 12241 C C . PRO B 1 702 ? -19.172 23.891 -6.465 1 93.5 702 PRO B C 1
ATOM 12243 O O . PRO B 1 702 ? -19.953 24.844 -6.535 1 93.5 702 PRO B O 1
ATOM 12246 N N . VAL B 1 703 ? -19.594 22.688 -6.242 1 92.44 703 VAL B N 1
ATOM 12247 C CA . VAL B 1 703 ? -21 22.391 -5.953 1 92.44 703 VAL B CA 1
ATOM 12248 C C . VAL B 1 703 ? -21.406 23.094 -4.66 1 92.44 703 VAL B C 1
ATOM 12250 O O . VAL B 1 703 ? -22.531 23.594 -4.555 1 92.44 703 VAL B O 1
ATOM 12253 N N . GLY B 1 704 ? -20.531 23.047 -3.713 1 88.56 704 GLY B N 1
ATOM 12254 C CA . GLY B 1 704 ? -20.781 23.766 -2.473 1 88.56 704 GLY B CA 1
ATOM 12255 C C . GLY B 1 704 ? -20.953 25.266 -2.67 1 88.56 704 GLY B C 1
ATOM 12256 O O . GLY B 1 704 ? -21.844 25.875 -2.078 1 88.56 704 GLY B O 1
ATOM 12257 N N . HIS B 1 705 ? -20.141 25.797 -3.529 1 87.44 705 HIS B N 1
ATOM 12258 C CA . HIS B 1 705 ? -20.25 27.219 -3.842 1 87.44 705 HIS B CA 1
ATOM 12259 C C . HIS B 1 705 ? -21.547 27.531 -4.578 1 87.44 705 HIS B C 1
ATOM 12261 O O . HIS B 1 705 ? -22.188 28.547 -4.32 1 87.44 705 HIS B O 1
ATOM 12267 N N . LEU B 1 706 ? -21.844 26.688 -5.465 1 86.25 706 LEU B N 1
ATOM 12268 C CA . LEU B 1 706 ? -23.062 26.875 -6.238 1 86.25 706 LEU B CA 1
ATOM 12269 C C . LEU B 1 706 ? -24.297 26.781 -5.344 1 86.25 706 LEU B C 1
ATOM 12271 O O . LEU B 1 706 ? -25.25 27.547 -5.516 1 86.25 706 LEU B O 1
ATOM 12275 N N . ASP B 1 707 ? -24.266 25.797 -4.422 1 87.12 707 ASP B N 1
ATOM 12276 C CA . ASP B 1 707 ? -25.328 25.641 -3.443 1 87.12 707 ASP B CA 1
ATOM 12277 C C . ASP B 1 707 ? -25.531 26.906 -2.633 1 87.12 707 ASP B C 1
ATOM 12279 O O . ASP B 1 707 ? -26.641 27.406 -2.494 1 87.12 707 ASP B O 1
ATOM 12283 N N . ASN B 1 708 ? -24.469 27.469 -2.184 1 82.06 708 ASN B N 1
ATOM 12284 C CA . ASN B 1 708 ? -24.531 28.688 -1.392 1 82.06 708 ASN B CA 1
ATOM 12285 C C . ASN B 1 708 ? -25 29.875 -2.229 1 82.06 708 ASN B C 1
ATOM 12287 O O . ASN B 1 708 ? -25.719 30.75 -1.733 1 82.06 708 ASN B O 1
ATOM 12291 N N . PHE B 1 709 ? -24.578 29.891 -3.428 1 81.19 709 PHE B N 1
ATOM 12292 C CA . PHE B 1 709 ? -24.938 30.984 -4.324 1 81.19 709 PHE B CA 1
ATOM 12293 C C . PHE B 1 709 ? -26.438 30.953 -4.637 1 81.19 709 PHE B C 1
ATOM 12295 O O . PHE B 1 709 ? -27.109 32 -4.605 1 81.19 709 PHE B O 1
ATOM 12302 N N . ILE B 1 710 ? -26.969 29.812 -4.918 1 79.62 710 ILE B N 1
ATOM 12303 C CA . ILE B 1 710 ? -28.359 29.656 -5.332 1 79.62 710 ILE B CA 1
ATOM 12304 C C . ILE B 1 710 ? -29.281 29.859 -4.133 1 79.62 710 ILE B C 1
ATOM 12306 O O . ILE B 1 710 ? -30.266 30.594 -4.215 1 79.62 710 ILE B O 1
ATOM 12310 N N . PHE B 1 711 ? -29 29.297 -3.021 1 79.06 711 PHE B N 1
ATOM 12311 C CA . PHE B 1 711 ? -29.953 29.25 -1.91 1 79.06 711 PHE B CA 1
ATOM 12312 C C . PHE B 1 711 ? -29.797 30.484 -1.031 1 79.06 711 PHE B C 1
ATOM 12314 O O . PHE B 1 711 ? -30.766 30.922 -0.391 1 79.06 711 PHE B O 1
ATOM 12321 N N . ASN B 1 712 ? -28.609 30.984 -0.959 1 69.62 712 ASN B N 1
ATOM 12322 C CA . ASN B 1 712 ? -28.531 32.25 -0.236 1 69.62 712 ASN B CA 1
ATOM 12323 C C . ASN B 1 712 ? -29.266 33.375 -0.968 1 69.62 712 ASN B C 1
ATOM 12325 O O . ASN B 1 712 ? -29.922 34.188 -0.338 1 69.62 712 ASN B O 1
ATOM 12329 N N . ARG B 1 713 ? -29.25 33.344 -2.207 1 60.59 713 ARG B N 1
ATOM 12330 C CA . ARG B 1 713 ? -29.984 34.312 -3.006 1 60.59 713 ARG B CA 1
ATOM 12331 C C . ARG B 1 713 ? -31.469 34.031 -2.988 1 60.59 713 ARG B C 1
ATOM 12333 O O . ARG B 1 713 ? -32.281 34.938 -2.818 1 60.59 713 ARG B O 1
ATOM 12340 N N . PHE B 1 714 ? -31.766 32.781 -3.123 1 58.94 714 PHE B N 1
ATOM 12341 C CA . PHE B 1 714 ? -33.156 32.375 -3.207 1 58.94 714 PHE B CA 1
ATOM 12342 C C . PHE B 1 714 ? -33.844 32.531 -1.854 1 58.94 714 PHE B C 1
ATOM 12344 O O . PHE B 1 714 ? -34.969 33.031 -1.774 1 58.94 714 PHE B O 1
ATOM 12351 N N . VAL B 1 715 ? -33.219 31.984 -0.75 1 57.22 715 VAL B N 1
ATOM 12352 C CA . VAL B 1 715 ? -33.812 32.062 0.584 1 57.22 715 VAL B CA 1
ATOM 12353 C C . VAL B 1 715 ? -33.969 33.5 1.005 1 57.22 715 VAL B C 1
ATOM 12355 O O . VAL B 1 715 ? -34.969 33.875 1.614 1 57.22 715 VAL B O 1
ATOM 12358 N N . ALA B 1 716 ? -32.969 34.281 0.73 1 56.66 716 ALA B N 1
ATOM 12359 C CA . ALA B 1 716 ? -33.062 35.719 1.05 1 56.66 716 ALA B CA 1
ATOM 12360 C C . ALA B 1 716 ? -34.281 36.344 0.358 1 56.66 716 ALA B C 1
ATOM 12362 O O . ALA B 1 716 ? -34.969 37.156 0.949 1 56.66 716 ALA B O 1
ATOM 12363 N N . GLU B 1 717 ? -34.5 35.938 -0.791 1 57.22 717 GLU B N 1
ATOM 12364 C CA . GLU B 1 717 ? -35.656 36.469 -1.538 1 57.22 717 GLU B CA 1
ATOM 12365 C C . GLU B 1 717 ? -36.969 35.938 -0.958 1 57.22 717 GLU B C 1
ATOM 12367 O O . GLU B 1 717 ? -37.938 36.688 -0.919 1 57.22 717 GLU B O 1
ATOM 12372 N N . MET B 1 718 ? -36.938 34.781 -0.517 1 53.47 718 MET B N 1
ATOM 12373 C CA . MET B 1 718 ? -38.156 34.188 -0.017 1 53.47 718 MET B CA 1
ATOM 12374 C C . MET B 1 718 ? -38.531 34.75 1.355 1 53.47 718 MET B C 1
ATOM 12376 O O . MET B 1 718 ? -39.719 34.812 1.702 1 53.47 718 MET B O 1
ATOM 12380 N N . ILE B 1 719 ? -37.438 34.938 2.232 1 51.78 719 ILE B N 1
ATOM 12381 C CA . ILE B 1 719 ? -37.75 35.438 3.562 1 51.78 719 ILE B CA 1
ATOM 12382 C C . ILE B 1 719 ? -37.812 36.969 3.533 1 51.78 719 ILE B C 1
ATOM 12384 O O . ILE B 1 719 ? -38 37.594 4.57 1 51.78 719 ILE B O 1
ATOM 12388 N N . ASN B 1 720 ? -38.062 37.625 2.504 1 46.5 720 ASN B N 1
ATOM 12389 C CA . ASN B 1 720 ? -38.219 39.062 2.328 1 46.5 720 ASN B CA 1
ATOM 12390 C C . ASN B 1 720 ? -37.125 39.812 3.08 1 46.5 720 ASN B C 1
ATOM 12392 O O . ASN B 1 720 ? -37.406 40.875 3.654 1 46.5 720 ASN B O 1
ATOM 12396 N N . GLN B 1 721 ? -36.188 39.344 3.734 1 44.5 721 GLN B N 1
ATOM 12397 C CA . GLN B 1 721 ? -35.062 40.094 4.297 1 44.5 721 GLN B CA 1
ATOM 12398 C C . GLN B 1 721 ? -33.844 40.062 3.359 1 44.5 721 GLN B C 1
ATOM 12400 O O . GLN B 1 721 ? -33.125 39.062 3.316 1 44.5 721 GLN B O 1
ATOM 12405 N N . PRO B 1 722 ? -33.812 40.938 2.447 1 43.31 722 PRO B N 1
ATOM 12406 C CA . PRO B 1 722 ? -32.719 40.969 1.475 1 43.31 722 PRO B CA 1
ATOM 12407 C C . PRO B 1 722 ? -31.344 40.969 2.135 1 43.31 722 PRO B C 1
ATOM 12409 O O . PRO B 1 722 ? -31.078 41.781 3.02 1 43.31 722 PRO B O 1
ATOM 12412 N N . GLN B 1 723 ? -30.781 40 2.5 1 42.12 723 GLN B N 1
ATOM 12413 C CA . GLN B 1 723 ? -29.391 40.062 2.945 1 42.12 723 GLN B CA 1
ATOM 12414 C C . GLN B 1 723 ? -28.562 40.906 1.996 1 42.12 723 GLN B C 1
ATOM 12416 O O . GLN B 1 723 ? -28.609 40.75 0.778 1 42.12 723 GLN B O 1
ATOM 12421 N N . THR B 1 724 ? -28.25 42.188 2.344 1 38.34 724 THR B N 1
ATOM 12422 C CA . THR B 1 724 ? -27.422 43.062 1.508 1 38.34 724 THR B CA 1
ATOM 12423 C C . THR B 1 724 ? -26.266 42.281 0.889 1 38.34 724 THR B C 1
ATOM 12425 O O . THR B 1 724 ? -25.828 41.281 1.45 1 38.34 724 THR B O 1
ATOM 12428 N N . HIS B 1 725 ? -26.047 42.469 -0.375 1 39.72 725 HIS B N 1
ATOM 12429 C CA . HIS B 1 725 ? -24.922 41.938 -1.129 1 39.72 725 HIS B CA 1
ATOM 12430 C C . HIS B 1 725 ? -23.688 41.812 -0.249 1 39.72 725 HIS B C 1
ATOM 12432 O O . HIS B 1 725 ? -22.797 41 -0.528 1 39.72 725 HIS B O 1
ATOM 12438 N N . LYS B 1 726 ? -23.516 42.688 0.743 1 42.22 726 LYS B N 1
ATOM 12439 C CA . LYS B 1 726 ? -22.344 42.812 1.61 1 42.22 726 LYS B CA 1
ATOM 12440 C C . LYS B 1 726 ? -22.281 41.656 2.615 1 42.22 726 LYS B C 1
ATOM 12442 O O . LYS B 1 726 ? -21.188 41.156 2.908 1 42.22 726 LYS B O 1
ATOM 12447 N N . GLU B 1 727 ? -23.391 41.25 3.033 1 42.84 727 GLU B N 1
ATOM 12448 C CA . GLU B 1 727 ? -23.359 40.25 4.078 1 42.84 727 GLU B CA 1
ATOM 12449 C C . GLU B 1 727 ? -23.094 38.844 3.492 1 42.84 727 GLU B C 1
ATOM 12451 O O . GLU B 1 727 ? -22.391 38.031 4.102 1 42.84 727 GLU B O 1
ATOM 12456 N N . ALA B 1 728 ? -23.656 38.625 2.391 1 41.41 728 ALA B N 1
ATOM 12457 C CA . ALA B 1 728 ? -23.375 37.406 1.652 1 41.41 728 ALA B CA 1
ATOM 12458 C C . ALA B 1 728 ? -21.891 37.312 1.312 1 41.41 728 ALA B C 1
ATOM 12460 O O . ALA B 1 728 ? -21.312 36.219 1.359 1 41.41 728 ALA B O 1
ATOM 12461 N N . GLU B 1 729 ? -21.375 38.406 0.867 1 41.56 729 GLU B N 1
ATOM 12462 C CA . GLU B 1 729 ? -19.938 38.531 0.66 1 41.56 729 GLU B CA 1
ATOM 12463 C C . GLU B 1 729 ? -19.172 38.25 1.952 1 41.56 729 GLU B C 1
ATOM 12465 O O . GLU B 1 729 ? -18.078 37.656 1.927 1 41.56 729 GLU B O 1
ATOM 12470 N N . MET B 1 730 ? -19.734 38.625 3.053 1 37.41 730 MET B N 1
ATOM 12471 C CA . MET B 1 730 ? -19.062 38.562 4.348 1 37.41 730 MET B CA 1
ATOM 12472 C C . MET B 1 730 ? -18.984 37.094 4.82 1 37.41 730 MET B C 1
ATOM 12474 O O . MET B 1 730 ? -18.016 36.719 5.465 1 37.41 730 MET B O 1
ATOM 12478 N N . THR B 1 731 ? -20.047 36.438 4.648 1 40.59 731 THR B N 1
ATOM 12479 C CA . THR B 1 731 ? -19.984 35.031 5.082 1 40.59 731 THR B CA 1
ATOM 12480 C C . THR B 1 731 ? -18.984 34.25 4.238 1 40.59 731 THR B C 1
ATOM 12482 O O . THR B 1 731 ? -18.266 33.375 4.75 1 40.59 731 THR B O 1
ATOM 12485 N N . GLY B 1 732 ? -18.969 34.5 2.971 1 40.97 732 GLY B N 1
ATOM 12486 C CA . GLY B 1 732 ? -17.891 33.969 2.156 1 40.97 732 GLY B CA 1
ATOM 12487 C C . GLY B 1 732 ? -16.531 34.531 2.549 1 40.97 732 GLY B C 1
ATOM 12488 O O . GLY B 1 732 ? -15.508 33.844 2.395 1 40.97 732 GLY B O 1
ATOM 12489 N N . ARG B 1 733 ? -16.438 35.844 2.938 1 41.09 733 ARG B N 1
ATOM 12490 C CA . ARG B 1 733 ? -15.242 36.594 3.33 1 41.09 733 ARG B CA 1
ATOM 12491 C C . ARG B 1 733 ? -14.688 36.094 4.656 1 41.09 733 ARG B C 1
ATOM 12493 O O . ARG B 1 733 ? -13.469 36.062 4.852 1 41.09 733 ARG B O 1
ATOM 12500 N N . LYS B 1 734 ? -15.57 35.906 5.535 1 42.66 734 LYS B N 1
ATOM 12501 C CA . LYS B 1 734 ? -15.109 35.531 6.871 1 42.66 734 LYS B CA 1
ATOM 12502 C C . LYS B 1 734 ? -14.281 34.25 6.84 1 42.66 734 LYS B C 1
ATOM 12504 O O . LYS B 1 734 ? -13.273 34.156 7.543 1 42.66 734 LYS B O 1
ATOM 12509 N N . THR B 1 735 ? -14.742 33.375 6.059 1 39.94 735 THR B N 1
ATOM 12510 C CA . THR B 1 735 ? -13.938 32.156 5.965 1 39.94 735 THR B CA 1
ATOM 12511 C C . THR B 1 735 ? -12.609 32.438 5.273 1 39.94 735 THR B C 1
ATOM 12513 O O . THR B 1 735 ? -11.57 31.922 5.684 1 39.94 735 THR B O 1
ATOM 12516 N N . GLU B 1 736 ? -12.609 33.281 4.234 1 40.12 736 GLU B N 1
ATOM 12517 C CA . GLU B 1 736 ? -11.406 33.625 3.482 1 40.12 736 GLU B CA 1
ATOM 12518 C C . GLU B 1 736 ? -10.594 34.719 4.18 1 40.12 736 GLU B C 1
ATOM 12520 O O . GLU B 1 736 ? -9.367 34.719 4.121 1 40.12 736 GLU B O 1
ATOM 12525 N N . MET B 1 737 ? -11.195 35.75 4.812 1 39 737 MET B N 1
ATOM 12526 C CA . MET B 1 737 ? -10.492 36.781 5.543 1 39 737 MET B CA 1
ATOM 12527 C C . MET B 1 737 ? -9.633 36.188 6.652 1 39 737 MET B C 1
ATOM 12529 O O . MET B 1 737 ? -8.578 36.75 6.988 1 39 737 MET B O 1
ATOM 12533 N N . ALA B 1 738 ? -10.156 35.219 7.258 1 40.78 738 ALA B N 1
ATOM 12534 C CA . ALA B 1 738 ? -9.273 34.594 8.227 1 40.78 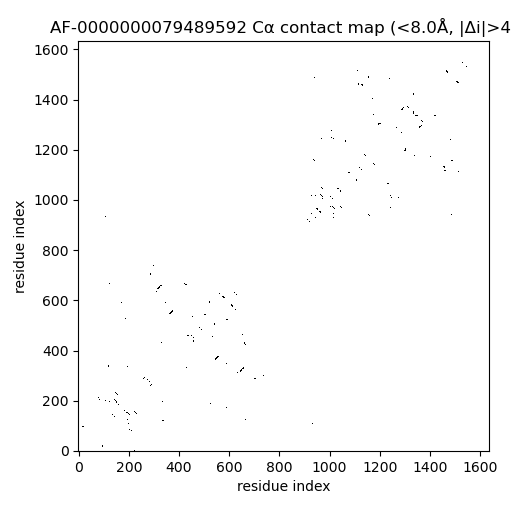738 ALA B CA 1
ATOM 12535 C C . ALA B 1 738 ? -7.996 34.094 7.551 1 40.78 738 ALA B C 1
ATOM 12537 O O . ALA B 1 738 ? -6.91 34.188 8.125 1 40.78 738 ALA B O 1
ATOM 12538 N N . LEU B 1 739 ? -8.086 33.688 6.383 1 39.47 739 LEU B N 1
ATOM 12539 C CA . LEU B 1 739 ? -6.926 33.281 5.609 1 39.47 739 LEU B CA 1
ATOM 12540 C C . LEU B 1 739 ? -6.094 34.469 5.164 1 39.47 739 LEU B C 1
ATOM 12542 O O . LEU B 1 739 ? -4.863 34.406 5.145 1 39.47 739 LEU B O 1
ATOM 12546 N N . ALA B 1 740 ? -6.684 35.625 4.711 1 38.06 740 ALA B N 1
ATOM 12547 C CA . ALA B 1 740 ? -6.008 36.812 4.262 1 38.06 740 ALA B CA 1
ATOM 12548 C C . ALA B 1 740 ? -5.285 37.5 5.418 1 38.06 740 ALA B C 1
ATOM 12550 O O . ALA B 1 740 ? -4.219 38.094 5.227 1 38.06 740 ALA B O 1
ATOM 12551 N N . THR B 1 741 ? -5.871 37.531 6.555 1 38 741 THR B N 1
ATOM 12552 C CA . THR B 1 741 ? -5.188 38.156 7.672 1 38 741 THR B CA 1
ATOM 12553 C C . THR B 1 741 ? -3.875 37.469 7.98 1 38 741 THR B C 1
ATOM 12555 O O . THR B 1 741 ? -2.908 38.094 8.422 1 38 741 THR B O 1
ATOM 12558 N N . GLU B 1 742 ? -3.906 36.156 7.73 1 36.84 742 GLU B N 1
ATOM 12559 C CA . GLU B 1 742 ? -2.605 35.5 7.918 1 36.84 742 GLU B CA 1
ATOM 12560 C C . GLU B 1 742 ? -1.646 35.875 6.785 1 36.84 742 GLU B C 1
ATOM 12562 O O . GLU B 1 742 ? -0.442 36 7.008 1 36.84 742 GLU B O 1
ATOM 12567 N N . GLN B 1 743 ? -2.121 36.094 5.613 1 36.44 743 GLN B N 1
ATOM 12568 C CA . GLN B 1 743 ? -1.274 36.562 4.523 1 36.44 743 GLN B CA 1
ATOM 12569 C C . GLN B 1 743 ? -0.918 38.031 4.703 1 36.44 743 GLN B C 1
ATOM 12571 O O . GLN B 1 743 ? 0.165 38.469 4.309 1 36.44 743 GLN B O 1
ATOM 12576 N N . HIS B 1 744 ? -1.83 38.938 5.102 1 36.09 744 HIS B N 1
ATOM 12577 C CA . HIS B 1 744 ? -1.511 40.344 5.363 1 36.09 744 HIS B CA 1
ATOM 12578 C C . HIS B 1 744 ? -0.46 40.469 6.461 1 36.09 744 HIS B C 1
ATOM 12580 O O . HIS B 1 744 ? 0.193 41.5 6.582 1 36.09 744 HIS B O 1
ATOM 12586 N N . HIS B 1 745 ? -0.469 39.469 7.309 1 35.69 745 HIS B N 1
ATOM 12587 C CA . HIS B 1 745 ? 0.663 39.562 8.227 1 35.69 745 HIS B CA 1
ATOM 12588 C C . HIS B 1 745 ? 1.985 39.406 7.484 1 35.69 745 HIS B C 1
ATOM 12590 O O . HIS B 1 745 ? 3.008 39.938 7.891 1 35.69 745 HIS B O 1
ATOM 12596 N N . ASP B 1 746 ? 1.923 38.719 6.363 1 36.28 746 ASP B N 1
ATOM 12597 C CA . ASP B 1 746 ? 3.17 38.594 5.613 1 36.28 746 ASP B CA 1
ATOM 12598 C C . ASP B 1 746 ? 3.447 39.875 4.816 1 36.28 746 ASP B C 1
ATOM 12600 O O . ASP B 1 746 ? 4.605 40.219 4.578 1 36.28 746 ASP B O 1
ATOM 12604 N N . ARG B 1 747 ? 2.484 40.656 4.344 1 37.31 747 ARG B N 1
ATOM 12605 C CA . ARG B 1 747 ? 2.748 41.938 3.68 1 37.31 747 ARG B CA 1
ATOM 12606 C C . ARG B 1 747 ? 3.225 43 4.676 1 37.31 747 ARG B C 1
ATOM 12608 O O . ARG B 1 747 ? 4.035 43.844 4.336 1 37.31 747 ARG B O 1
ATOM 12615 N N . ARG B 1 748 ? 2.684 43.062 5.863 1 36.84 748 ARG B N 1
ATOM 12616 C CA . ARG B 1 748 ? 3.182 44.031 6.816 1 36.84 748 ARG B CA 1
ATOM 12617 C C . ARG B 1 748 ? 4.633 43.75 7.191 1 36.84 748 ARG B C 1
ATOM 12619 O O . ARG B 1 748 ? 5.355 44.656 7.617 1 36.84 748 ARG B O 1
ATOM 12626 N N . ARG B 1 749 ? 5.031 42.5 7.02 1 37.78 749 ARG B N 1
ATOM 12627 C CA . ARG B 1 749 ? 6.457 42.281 7.242 1 37.78 749 ARG B CA 1
ATOM 12628 C C . ARG B 1 749 ? 7.289 42.844 6.102 1 37.78 749 ARG B C 1
ATOM 12630 O O . ARG B 1 749 ? 8.461 43.188 6.285 1 37.78 749 ARG B O 1
ATOM 12637 N N . LYS B 1 750 ? 6.766 43 4.941 1 38.16 750 LYS B N 1
ATOM 12638 C CA . LYS B 1 750 ? 7.52 43.688 3.904 1 38.16 750 LYS B CA 1
ATOM 12639 C C . LYS B 1 750 ? 7.609 45.188 4.199 1 38.16 750 LYS B C 1
ATOM 12641 O O . LYS B 1 750 ? 8.648 45.812 3.967 1 38.16 750 LYS B O 1
ATOM 12646 N N . THR B 1 751 ? 6.516 45.75 4.629 1 36.47 751 THR B N 1
ATOM 12647 C CA . THR B 1 751 ? 6.59 47.188 4.867 1 36.47 751 THR B CA 1
ATOM 12648 C C . THR B 1 751 ? 7.367 47.469 6.145 1 36.47 751 THR B C 1
ATOM 12650 O O . THR B 1 751 ? 8.039 48.5 6.246 1 36.47 751 THR B O 1
ATOM 12653 N N . SER B 1 752 ? 7.254 46.562 7.105 1 35.84 752 SER B N 1
ATOM 12654 C CA . SER B 1 752 ? 8.031 46.906 8.297 1 35.84 752 SER B CA 1
ATOM 12655 C C . SER B 1 752 ? 9.516 46.625 8.078 1 35.84 752 SER B C 1
ATOM 12657 O O . SER B 1 752 ? 10.367 47.219 8.742 1 35.84 752 SER B O 1
ATOM 12659 N N . LEU B 1 753 ? 9.867 45.594 7.27 1 36.5 753 LEU B N 1
ATOM 12660 C CA . LEU B 1 753 ? 11.297 45.438 6.98 1 36.5 753 LEU B CA 1
ATOM 12661 C C . LEU B 1 753 ? 11.789 46.594 6.105 1 36.5 753 LEU B C 1
ATOM 12663 O O . LEU B 1 753 ? 12.984 46.906 6.082 1 36.5 753 LEU B O 1
ATOM 12667 N N . LYS B 1 754 ? 11.008 47.188 5.273 1 38.47 754 LYS B N 1
ATOM 12668 C CA . LYS B 1 754 ? 11.422 48.438 4.609 1 38.47 754 LYS B CA 1
ATOM 12669 C C . LYS B 1 754 ? 11.531 49.594 5.602 1 38.47 754 LYS B C 1
ATOM 12671 O O . LYS B 1 754 ? 12.43 50.438 5.492 1 38.47 754 LYS B O 1
ATOM 12676 N N . GLU B 1 755 ? 10.594 49.625 6.582 1 35.22 755 GLU B N 1
ATOM 12677 C CA . GLU B 1 755 ? 10.664 50.781 7.48 1 35.22 755 GLU B CA 1
ATOM 12678 C C . GLU B 1 755 ? 11.781 50.594 8.508 1 35.22 755 GLU B C 1
ATOM 12680 O O . GLU B 1 755 ? 12.352 51.594 8.984 1 35.22 755 GLU B O 1
ATOM 12685 N N . SER B 1 756 ? 12.023 49.312 8.922 1 32.81 756 SER B N 1
ATOM 12686 C CA . SER B 1 756 ? 13.094 49.281 9.906 1 32.81 756 SER B CA 1
ATOM 12687 C C . SER B 1 756 ? 14.461 49.5 9.258 1 32.81 756 SER B C 1
ATOM 12689 O O . SER B 1 756 ? 15.414 49.906 9.938 1 32.81 756 SER B O 1
ATOM 12691 N N . CYS B 1 757 ? 14.68 49 8.031 1 33.53 757 CYS B N 1
ATOM 12692 C CA . CYS B 1 757 ? 15.969 49.406 7.488 1 33.53 757 CYS B CA 1
ATOM 12693 C C . CYS B 1 757 ? 16 50.938 7.281 1 33.53 757 CYS B C 1
ATOM 12695 O O . CYS B 1 757 ? 17.078 51.531 7.191 1 33.53 757 CYS B O 1
ATOM 12697 N N . GLY B 1 758 ? 14.805 51.469 6.918 1 29.34 758 GLY B N 1
ATOM 12698 C CA . GLY B 1 758 ? 14.898 52.906 6.684 1 29.34 758 GLY B CA 1
ATOM 12699 C C . GLY B 1 758 ? 15.055 53.719 7.957 1 29.34 758 GLY B C 1
ATOM 12700 O O . GLY B 1 758 ? 15.625 54.812 7.941 1 29.34 758 GLY B O 1
ATOM 12701 N N . THR B 1 759 ? 14.312 53.281 8.945 1 31.66 759 THR B N 1
ATOM 12702 C CA . THR B 1 759 ? 14.227 54.25 10.031 1 31.66 759 THR B CA 1
ATOM 12703 C C . THR B 1 759 ? 15.477 54.219 10.891 1 31.66 759 THR B C 1
ATOM 12705 O O . THR B 1 759 ? 15.742 55.125 11.656 1 31.66 759 THR B O 1
ATOM 12708 N N . ASN B 1 760 ? 16.172 53.031 10.969 1 31 760 ASN B N 1
ATOM 12709 C CA . ASN B 1 760 ? 17.312 53.219 11.875 1 31 760 ASN B CA 1
ATOM 12710 C C . ASN B 1 760 ? 18.359 54.156 11.258 1 31 760 ASN B C 1
ATOM 12712 O O . ASN B 1 760 ? 19.328 54.531 11.93 1 31 760 ASN B O 1
ATOM 12716 N N . LEU B 1 761 ? 18.391 54.188 9.906 1 29.09 761 LEU B N 1
ATOM 12717 C CA . LEU B 1 761 ? 19.297 55.25 9.461 1 29.09 761 LEU B CA 1
ATOM 12718 C C . LEU B 1 761 ? 18.781 56.625 9.883 1 29.09 761 LEU B C 1
ATOM 12720 O O . LEU B 1 761 ? 19.578 57.5 10.25 1 29.09 761 LEU B O 1
ATOM 12724 N N . ASP B 1 762 ? 17.453 56.781 9.805 1 29.03 762 ASP B N 1
ATOM 12725 C CA . ASP B 1 762 ? 17.016 58.156 10.039 1 29.03 762 ASP B CA 1
ATOM 12726 C C . ASP B 1 762 ? 17.062 58.5 11.523 1 29.03 762 ASP B C 1
ATOM 12728 O O . ASP B 1 762 ? 17.344 59.625 11.891 1 29.03 762 ASP B O 1
ATOM 12732 N N . MET B 1 763 ? 16.797 57.469 12.367 1 29.78 763 MET B N 1
ATOM 12733 C CA . MET B 1 763 ? 16.781 57.938 13.75 1 29.78 763 MET B CA 1
ATOM 12734 C C . MET B 1 763 ? 18.188 58.188 14.266 1 29.78 763 MET B C 1
ATOM 12736 O O . MET B 1 763 ? 18.359 58.906 15.25 1 29.78 763 MET B O 1
ATOM 12740 N N . ILE B 1 764 ? 19.188 57.406 13.75 1 31.19 764 ILE B N 1
ATOM 12741 C CA . ILE B 1 764 ? 20.516 57.781 14.219 1 31.19 764 ILE B CA 1
ATOM 12742 C C . ILE B 1 764 ? 20.859 59.188 13.734 1 31.19 764 ILE B C 1
ATOM 12744 O O . ILE B 1 764 ? 21.625 59.906 14.383 1 31.19 764 ILE B O 1
ATOM 12748 N N . ILE B 1 765 ? 20.328 59.5 12.523 1 28.78 765 ILE B N 1
ATOM 12749 C CA . ILE B 1 765 ? 20.656 60.844 12.109 1 28.78 765 ILE B CA 1
ATOM 12750 C C . ILE B 1 765 ? 19.969 61.844 13.039 1 28.78 765 ILE B C 1
ATOM 12752 O O . ILE B 1 765 ? 20.516 62.906 13.328 1 28.78 765 ILE B O 1
ATOM 12756 N N . ILE B 1 766 ? 18.781 61.406 13.484 1 28.44 766 ILE B N 1
ATOM 12757 C CA . ILE B 1 766 ? 18.062 62.5 14.109 1 28.44 766 ILE B CA 1
ATOM 12758 C C . ILE B 1 766 ? 18.703 62.812 15.469 1 28.44 766 ILE B C 1
ATOM 12760 O O . ILE B 1 766 ? 18.609 63.938 15.953 1 28.44 766 ILE B O 1
ATOM 12764 N N . GLU B 1 767 ? 19.172 61.719 16.109 1 28.47 767 GLU B N 1
ATOM 12765 C CA . GLU B 1 767 ? 19.562 62.156 17.438 1 28.47 767 GLU B CA 1
ATOM 12766 C C . GLU B 1 767 ? 20.766 63.094 17.391 1 28.47 767 GLU B C 1
ATOM 12768 O O . GLU B 1 767 ? 21.047 63.812 18.375 1 28.47 767 GLU B O 1
ATOM 12773 N N . ASN B 1 768 ? 21.609 62.812 16.375 1 26 768 ASN B N 1
ATOM 12774 C CA . ASN B 1 768 ? 22.75 63.719 16.5 1 26 768 ASN B CA 1
ATOM 12775 C C . ASN B 1 768 ? 22.328 65.188 16.297 1 26 768 ASN B C 1
ATOM 12777 O O . ASN B 1 768 ? 23.156 66.062 16.359 1 26 768 ASN B O 1
ATOM 12781 N N . VAL B 1 769 ? 21.234 65.25 15.484 1 26.39 769 VAL B N 1
ATOM 12782 C CA . VAL B 1 769 ? 21 66.625 15.078 1 26.39 769 VAL B CA 1
ATOM 12783 C C . VAL B 1 769 ? 20.641 67.5 16.297 1 26.39 769 VAL B C 1
ATOM 12785 O O . VAL B 1 769 ? 20.328 68.688 16.172 1 26.39 769 VAL B O 1
ATOM 12788 N N . LYS B 1 770 ? 20.406 66.812 17.375 1 24.92 770 LYS B N 1
ATOM 12789 C CA . LYS B 1 770 ? 19.922 67.812 18.328 1 24.92 770 LYS B CA 1
ATOM 12790 C C . LYS B 1 770 ? 21 68.812 18.672 1 24.92 770 LYS B C 1
ATOM 12792 O O . LYS B 1 770 ? 20.797 69.688 19.516 1 24.92 770 LYS B O 1
ATOM 12797 N N . ASN B 1 771 ? 22.312 68.375 18.422 1 23.72 771 ASN B N 1
ATOM 12798 C CA . ASN B 1 771 ? 23.141 69.438 19 1 23.72 771 ASN B CA 1
ATOM 12799 C C . ASN B 1 771 ? 22.969 70.75 18.234 1 23.72 771 ASN B C 1
ATOM 12801 O O . ASN B 1 771 ? 22.672 70.75 17.047 1 23.72 771 ASN B O 1
ATOM 12805 N N . GLY B 1 772 ? 22.922 72 18.75 1 20.95 772 GLY B N 1
ATOM 12806 C CA . GLY B 1 772 ? 22.375 73.375 18.609 1 20.95 772 GLY B CA 1
ATOM 12807 C C . GLY B 1 772 ? 22.844 74.062 17.359 1 20.95 772 GLY B C 1
ATOM 12808 O O . GLY B 1 772 ? 22.609 75.25 17.172 1 20.95 772 GLY B O 1
ATOM 12809 N N . ILE B 1 773 ? 23.797 73.5 16.406 1 21.62 773 ILE B N 1
ATOM 12810 C CA . ILE B 1 773 ? 24.422 74.75 15.906 1 21.62 773 ILE B CA 1
ATOM 12811 C C . ILE B 1 773 ? 23.406 75.562 15.141 1 21.62 773 ILE B C 1
ATOM 12813 O O . ILE B 1 773 ? 22.422 75.062 14.617 1 21.62 773 ILE B O 1
ATOM 12817 N N . ASN B 1 774 ? 23.812 76.938 14.703 1 19.53 774 ASN B N 1
ATOM 12818 C CA . ASN B 1 774 ? 23.297 78.25 14.266 1 19.53 774 ASN B CA 1
ATOM 12819 C C . ASN B 1 774 ? 22.625 78.188 12.906 1 19.53 774 ASN B C 1
ATOM 12821 O O . ASN B 1 774 ? 23.078 77.438 12.023 1 19.53 774 ASN B O 1
ATOM 12825 N N . ALA B 1 775 ? 21.312 78.688 12.617 1 20.28 775 ALA B N 1
ATOM 12826 C CA . ALA B 1 775 ? 20.109 78.562 11.82 1 20.28 775 ALA B CA 1
ATOM 12827 C C . ALA B 1 775 ? 20.344 78.938 10.375 1 20.28 775 ALA B C 1
ATOM 12829 O O . ALA B 1 775 ? 19.594 78.562 9.477 1 20.28 775 ALA B O 1
ATOM 12830 N N . SER B 1 776 ? 21.531 79.438 9.672 1 19.17 776 SER B N 1
ATOM 12831 C CA . SER B 1 776 ? 21.281 80.625 8.867 1 19.17 776 SER B CA 1
ATOM 12832 C C . SER B 1 776 ? 20.375 80.312 7.68 1 19.17 776 SER B C 1
ATOM 12834 O O . SER B 1 776 ? 20.578 79.312 6.984 1 19.17 776 SER B O 1
ATOM 12836 N N . ILE B 1 777 ? 19.031 80.938 7.551 1 18.64 777 ILE B N 1
ATOM 12837 C CA . ILE B 1 777 ? 17.703 80.938 6.953 1 18.64 777 ILE B CA 1
ATOM 12838 C C . ILE B 1 777 ? 17.797 81.25 5.465 1 18.64 777 ILE B C 1
ATOM 12840 O O . ILE B 1 777 ? 18.062 82.375 5.094 1 18.64 777 ILE B O 1
ATOM 12844 N N . LEU B 1 778 ? 18.594 80.438 4.566 1 17.91 778 LEU B N 1
ATOM 12845 C CA . LEU B 1 778 ? 18.75 80.938 3.225 1 17.91 778 LEU B CA 1
ATOM 12846 C C . LEU B 1 778 ? 17.375 81.188 2.576 1 17.91 778 LEU B C 1
ATOM 12848 O O . LEU B 1 778 ? 16.594 80.25 2.447 1 17.91 778 LEU B O 1
ATOM 12852 N N . ASP B 1 779 ? 16.75 82.438 2.404 1 16.52 779 ASP B N 1
ATOM 12853 C CA . ASP B 1 779 ? 15.492 83.125 2.113 1 16.52 779 ASP B CA 1
ATOM 12854 C C . ASP B 1 779 ? 15.086 82.938 0.656 1 16.52 779 ASP B C 1
ATOM 12856 O O . ASP B 1 779 ? 13.906 83.062 0.318 1 16.52 779 ASP B O 1
ATOM 12860 N N . THR B 1 780 ? 15.953 82.625 -0.422 1 18.2 780 THR B N 1
ATOM 12861 C CA . THR B 1 780 ? 15.719 83.562 -1.502 1 18.2 780 THR B CA 1
ATOM 12862 C C . THR B 1 780 ? 14.438 83.25 -2.258 1 18.2 780 THR B C 1
ATOM 12864 O O . THR B 1 780 ? 14.164 82.062 -2.535 1 18.2 780 THR B O 1
ATOM 12867 N N . LYS B 1 781 ? 13.469 84.188 -2.545 1 18.28 781 LYS B N 1
ATOM 12868 C CA . LYS B 1 781 ? 12.07 84.5 -2.871 1 18.28 781 LYS B CA 1
ATOM 12869 C C . LYS B 1 781 ? 11.789 84.25 -4.352 1 18.28 781 LYS B C 1
ATOM 12871 O O . LYS B 1 781 ? 10.633 84.062 -4.742 1 18.28 781 LYS B O 1
ATOM 12876 N N . PRO B 1 782 ? 12.594 83.875 -5.41 1 18.02 782 PRO B N 1
ATOM 12877 C CA . PRO B 1 782 ? 12.25 84.812 -6.441 1 18.02 782 PRO B CA 1
ATOM 12878 C C . PRO B 1 782 ? 10.844 84.625 -7 1 18.02 782 PRO B C 1
ATOM 12880 O O . PRO B 1 782 ? 10.242 83.562 -6.809 1 18.02 782 PRO B O 1
ATOM 12883 N N . PRO B 1 783 ? 10.438 85.438 -8.234 1 17.66 783 PRO B N 1
ATOM 12884 C CA . PRO B 1 783 ? 9.305 86.188 -8.797 1 17.66 783 PRO B CA 1
ATOM 12885 C C . PRO B 1 783 ? 8.383 85.312 -9.648 1 17.66 783 PRO B C 1
ATOM 12887 O O . PRO B 1 783 ? 8.82 84.312 -10.172 1 17.66 783 PRO B O 1
ATOM 12890 N N . VAL B 1 784 ? 7.008 85.375 -9.57 1 18.72 784 VAL B N 1
ATOM 12891 C CA . VAL B 1 784 ? 5.738 84.75 -9.93 1 18.72 784 VAL B CA 1
ATOM 12892 C C . VAL B 1 784 ? 5.453 85 -11.414 1 18.72 784 VAL B C 1
ATOM 12894 O O . VAL B 1 784 ? 4.398 84.625 -11.914 1 18.72 784 VAL B O 1
ATOM 12897 N N . ASP B 1 785 ? 6.336 85.375 -12.352 1 15.12 785 ASP B N 1
ATOM 12898 C CA . ASP B 1 785 ? 5.688 86.25 -13.328 1 15.12 785 ASP B CA 1
ATOM 12899 C C . ASP B 1 785 ? 4.574 85.562 -14.07 1 15.12 785 ASP B C 1
ATOM 12901 O O . ASP B 1 785 ? 4.531 84.312 -14.062 1 15.12 785 ASP B O 1
ATOM 12905 N N . SER B 1 786 ? 4.004 86.25 -15.336 1 15.16 786 SER B N 1
ATOM 12906 C CA . SER B 1 786 ? 2.846 86.875 -15.961 1 15.16 786 SER B CA 1
ATOM 12907 C C . SER B 1 786 ? 2.285 86 -17.078 1 15.16 786 SER B C 1
ATOM 12909 O O . SER B 1 786 ? 1.097 86.062 -17.406 1 15.16 786 SER B O 1
ATOM 12911 N N . ALA B 1 787 ? 2.963 85.312 -18.031 1 15.74 787 ALA B N 1
ATOM 12912 C CA . ALA B 1 787 ? 2.654 85.812 -19.375 1 15.74 787 ALA B CA 1
ATOM 12913 C C . ALA B 1 787 ? 1.307 85.25 -19.859 1 15.74 787 ALA B C 1
ATOM 12915 O O . ALA B 1 787 ? 0.827 84.25 -19.375 1 15.74 787 ALA B O 1
ATOM 12916 N N . ASP B 1 788 ? 0.9 85.75 -21.219 1 15.08 788 ASP B N 1
ATOM 12917 C CA . ASP B 1 788 ? -0.173 86.375 -21.984 1 15.08 788 ASP B CA 1
ATOM 12918 C C . ASP B 1 788 ? -1.138 85.312 -22.547 1 15.08 788 ASP B C 1
ATOM 12920 O O . ASP B 1 788 ? -0.849 84.125 -22.5 1 15.08 788 ASP B O 1
ATOM 12924 N N . GLY B 1 789 ? -1.676 85.625 -23.875 1 14.46 789 GLY B N 1
ATOM 12925 C CA . GLY B 1 789 ? -2.957 86 -24.453 1 14.46 789 GLY B CA 1
ATOM 12926 C C . GLY B 1 789 ? -3.643 84.812 -25.156 1 14.46 789 GLY B C 1
ATOM 12927 O O . GLY B 1 789 ? -4.809 84.5 -24.875 1 14.46 789 GLY B O 1
ATOM 12928 N N . GLN B 1 790 ? -3.201 84.375 -26.5 1 14.36 790 GLN B N 1
ATOM 12929 C CA . GLN B 1 790 ? -4.086 84.75 -27.609 1 14.36 790 GLN B CA 1
ATOM 12930 C C . GLN B 1 790 ? -5.137 83.688 -27.844 1 14.36 790 GLN B C 1
ATOM 12932 O O . GLN B 1 790 ? -4.977 82.5 -27.391 1 14.36 790 GLN B O 1
ATOM 12937 N N . PRO B 1 791 ? -5.66 83.625 -29.312 1 14.95 791 PRO B N 1
ATOM 12938 C CA . PRO B 1 791 ? -6.988 83.875 -29.875 1 14.95 791 PRO B CA 1
ATOM 12939 C C . PRO B 1 791 ? -7.797 82.625 -30.078 1 14.95 791 PRO B C 1
ATOM 12941 O O . PRO B 1 791 ? -8.867 82.438 -29.484 1 14.95 791 PRO B O 1
ATOM 12944 N N . GLY B 1 792 ? -7.949 82.125 -31.516 1 14.23 792 GLY B N 1
ATOM 12945 C CA . GLY B 1 792 ? -9.117 82.312 -32.375 1 14.23 792 GLY B CA 1
ATOM 12946 C C . GLY B 1 792 ? -9.977 81.062 -32.406 1 14.23 792 GLY B C 1
ATOM 12947 O O . GLY B 1 792 ? -9.594 80 -31.891 1 14.23 792 GLY B O 1
ATOM 12948 N N . ALA B 1 793 ? -10.641 80.75 -33.781 1 14.52 793 ALA B N 1
ATOM 12949 C CA . ALA B 1 793 ? -11.984 80.75 -34.344 1 14.52 793 ALA B CA 1
ATOM 12950 C C . ALA B 1 793 ? -12.484 79.312 -34.5 1 14.52 793 ALA B C 1
ATOM 12952 O O . ALA B 1 793 ? -13.359 78.875 -33.75 1 14.52 793 ALA B O 1
ATOM 12953 N N . SER B 1 794 ? -12.75 78.812 -35.875 1 13.93 794 SER B N 1
ATOM 12954 C CA . SER B 1 794 ? -14.039 78.812 -36.562 1 13.93 794 SER B CA 1
ATOM 12955 C C . SER B 1 794 ? -14.586 77.375 -36.656 1 13.93 794 SER B C 1
ATOM 12957 O O . SER B 1 794 ? -15.734 77.125 -36.312 1 13.93 794 SER B O 1
ATOM 12959 N N . PHE B 1 795 ? -14.102 76.5 -37.781 1 15.02 795 PHE B N 1
ATOM 12960 C CA . PHE B 1 795 ? -14.969 76.25 -38.938 1 15.02 795 PHE B CA 1
ATOM 12961 C C . PHE B 1 795 ? -15.875 75.062 -38.688 1 15.02 795 PHE B C 1
ATOM 12963 O O . PHE B 1 795 ? -15.539 74.188 -37.906 1 15.02 795 PHE B O 1
ATOM 12970 N N . LYS B 1 796 ? -16.984 74.875 -39.5 1 14.32 796 LYS B N 1
ATOM 12971 C CA . LYS B 1 796 ? -18.422 74.688 -39.688 1 14.32 796 LYS B CA 1
ATOM 12972 C C . LYS B 1 796 ? -18.719 73.188 -40 1 14.32 796 LYS B C 1
ATOM 12974 O O . LYS B 1 796 ? -19.734 72.688 -39.562 1 14.32 796 LYS B O 1
ATOM 12979 N N . ALA B 1 797 ? -18.062 72.5 -41.062 1 14.42 797 ALA B N 1
ATOM 12980 C CA . ALA B 1 797 ? -18.891 72.25 -42.219 1 14.42 797 ALA B CA 1
ATOM 12981 C C . ALA B 1 797 ? -19.875 71.125 -41.938 1 14.42 797 ALA B C 1
ATOM 12983 O O . ALA B 1 797 ? -19.688 70.312 -41 1 14.42 797 ALA B O 1
ATOM 12984 N N . GLY B 1 798 ? -20.359 70.438 -43.094 1 14.23 798 GLY B N 1
ATOM 12985 C CA . GLY B 1 798 ? -21.562 70.25 -43.875 1 14.23 798 GLY B CA 1
ATOM 12986 C C . GLY B 1 798 ? -22.328 69 -43.531 1 14.23 798 GLY B C 1
ATOM 12987 O O . GLY B 1 798 ? -21.797 68.125 -42.844 1 14.23 798 GLY B O 1
ATOM 12988 N N . ARG B 1 799 ? -23.172 68.438 -44.562 1 14.59 799 ARG B N 1
ATOM 12989 C CA . ARG B 1 799 ? -24.578 68.188 -44.844 1 14.59 799 ARG B CA 1
ATOM 12990 C C . ARG B 1 799 ? -24.969 66.75 -44.688 1 14.59 799 ARG B C 1
ATOM 12992 O O . ARG B 1 799 ? -26 66.438 -44.094 1 14.59 799 ARG B O 1
ATOM 12999 N N . ARG B 1 800 ? -24.391 65.688 -45.5 1 14.63 800 ARG B N 1
ATOM 13000 C CA . ARG B 1 800 ? -25.297 65.188 -46.531 1 14.63 800 ARG B CA 1
ATOM 13001 C C . ARG B 1 800 ? -26.281 64.188 -45.969 1 14.63 800 ARG B C 1
ATOM 13003 O O . ARG B 1 800 ? -25.969 63.5 -45 1 14.63 800 ARG B O 1
ATOM 13010 N N . ARG B 1 801 ? -27.5 63.875 -46.719 1 14.66 801 ARG B N 1
ATOM 13011 C CA . ARG B 1 801 ? -28.938 63.594 -46.719 1 14.66 801 ARG B CA 1
ATOM 13012 C C . ARG B 1 801 ? -29.219 62.094 -46.625 1 14.66 801 ARG B C 1
ATOM 13014 O O . ARG B 1 801 ? -30.141 61.688 -45.906 1 14.66 801 ARG B O 1
ATOM 13021 N N . VAL B 1 802 ? -28.688 61.156 -47.531 1 14.49 802 VAL B N 1
ATOM 13022 C CA . VAL B 1 802 ? -29.625 60.594 -48.469 1 14.49 802 VAL B CA 1
ATOM 13023 C C . VAL B 1 802 ? -30.562 59.594 -47.781 1 14.49 802 VAL B C 1
ATOM 13025 O O . VAL B 1 802 ? -30.234 59.094 -46.719 1 14.49 802 VAL B O 1
ATOM 13028 N N . SER B 1 803 ? -31.281 58.625 -48.719 1 14.81 803 SER B N 1
ATOM 13029 C CA . SER B 1 803 ? -32.594 58.219 -49.188 1 14.81 803 SER B CA 1
ATOM 13030 C C . SER B 1 803 ? -33.094 57 -48.469 1 14.81 803 SER B C 1
ATOM 13032 O O . SER B 1 803 ? -32.312 56.219 -47.938 1 14.81 803 SER B O 1
ATOM 13034 N N . LYS B 1 804 ? -34.438 56.656 -48.625 1 15.94 804 LYS B N 1
ATOM 13035 C CA . LYS B 1 804 ? -35.688 56.094 -48.094 1 15.94 804 LYS B CA 1
ATOM 13036 C C . LYS B 1 804 ? -35.75 54.594 -48.312 1 15.94 804 LYS B C 1
ATOM 13038 O O . LYS B 1 804 ? -36.438 53.875 -47.594 1 15.94 804 LYS B O 1
ATOM 13043 N N . GLY B 1 805 ? -35.406 54.031 -49.625 1 14.73 805 GLY B N 1
ATOM 13044 C CA . GLY B 1 805 ? -36.469 53.344 -50.344 1 14.73 805 GLY B CA 1
ATOM 13045 C C . GLY B 1 805 ? -36.938 52.062 -49.656 1 14.73 805 GLY B C 1
ATOM 13046 O O . GLY B 1 805 ? -36.344 51.625 -48.688 1 14.73 805 GLY B O 1
ATOM 13047 N N . SER B 1 806 ? -37.406 51.031 -50.625 1 15.21 806 SER B N 1
ATOM 13048 C CA . SER B 1 806 ? -38.656 50.375 -51.062 1 15.21 806 SER B CA 1
ATOM 13049 C C . SER B 1 806 ? -38.781 49 -50.438 1 15.21 806 SER B C 1
ATOM 13051 O O . SER B 1 806 ? -39.875 48.594 -50 1 15.21 806 SER B O 1
ATOM 13053 N N . SER B 1 807 ? -37.781 48.031 -50.812 1 14.85 807 SER B N 1
ATOM 13054 C CA . SER B 1 807 ? -38.312 46.969 -51.688 1 14.85 807 SER B CA 1
ATOM 13055 C C . SER B 1 807 ? -39.156 45.969 -50.938 1 14.85 807 SER B C 1
ATOM 13057 O O . SER B 1 807 ? -40.281 45.656 -51.344 1 14.85 807 SER B O 1
ATOM 13059 N N . THR B 1 808 ? -38.5 44.719 -50.812 1 15.77 808 THR B N 1
ATOM 13060 C CA . THR B 1 808 ? -38.812 43.469 -51.469 1 15.77 808 THR B CA 1
ATOM 13061 C C . THR B 1 808 ? -39.875 42.688 -50.688 1 15.77 808 THR B C 1
ATOM 13063 O O . THR B 1 808 ? -40.094 42.969 -49.5 1 15.77 808 THR B O 1
ATOM 13066 N N . GLN B 1 809 ? -39.875 41.312 -51 1 16.89 809 GLN B N 1
ATOM 13067 C CA . GLN B 1 809 ? -40.781 40.281 -51.5 1 16.89 809 GLN B CA 1
ATOM 13068 C C . GLN B 1 809 ? -41.562 39.656 -50.375 1 16.89 809 GLN B C 1
ATOM 13070 O O . GLN B 1 809 ? -41.125 39.625 -49.219 1 16.89 809 GLN B O 1
ATOM 13075 N N . ASN B 1 810 ? -42.656 39.062 -50.75 1 17.39 810 ASN B N 1
ATOM 13076 C CA . ASN B 1 810 ? -44.031 38.719 -50.469 1 17.39 810 ASN B CA 1
ATOM 13077 C C . ASN B 1 810 ? -44.156 37.719 -49.312 1 17.39 810 ASN B C 1
ATOM 13079 O O . ASN B 1 810 ? -43.156 37.125 -48.906 1 17.39 810 ASN B O 1
ATOM 13083 N N . LEU B 1 811 ? -45.219 36.906 -49.438 1 17.14 811 LEU B N 1
ATOM 13084 C CA . LEU B 1 811 ? -46.469 36.5 -48.844 1 17.14 811 LEU B CA 1
ATOM 13085 C C . LEU B 1 811 ? -46.344 35.125 -48.156 1 17.14 811 LEU B C 1
ATOM 13087 O O . LEU B 1 811 ? -46.938 34.906 -47.094 1 17.14 811 LEU B O 1
ATOM 13091 N N . SER B 1 812 ? -46 34.031 -49.062 1 17.58 812 SER B N 1
ATOM 13092 C CA . SER B 1 812 ? -46.969 32.938 -49.156 1 17.58 812 SER B CA 1
ATOM 13093 C C . SER B 1 812 ? -46.875 32.031 -47.938 1 17.58 812 SER B C 1
ATOM 13095 O O . SER B 1 812 ? -47.594 31.016 -47.875 1 17.58 812 SER B O 1
ATOM 13097 N N . GLU B 1 813 ? -45.875 32.031 -47.062 1 17.3 813 GLU B N 1
ATOM 13098 C CA . GLU B 1 813 ? -45.219 30.844 -46.5 1 17.3 813 GLU B CA 1
ATOM 13099 C C . GLU B 1 813 ? -46.062 30.141 -45.469 1 17.3 813 GLU B C 1
ATOM 13101 O O . GLU B 1 813 ? -46.75 30.797 -44.688 1 17.3 813 GLU B O 1
ATOM 13106 N N . LYS B 1 814 ? -45.312 29.141 -44.625 1 19.03 814 LYS B N 1
ATOM 13107 C CA . LYS B 1 814 ? -45.781 27.797 -44.344 1 19.03 814 LYS B CA 1
ATOM 13108 C C . LYS B 1 814 ? -47.062 27.812 -43.531 1 19.03 814 LYS B C 1
ATOM 13110 O O . LYS B 1 814 ? -47.25 28.656 -42.656 1 19.03 814 LYS B O 1
ATOM 13115 N N . THR B 1 815 ? -48.094 27.016 -43.938 1 18.56 815 THR B N 1
ATOM 13116 C CA . THR B 1 815 ? -49.406 26.406 -43.781 1 18.56 815 THR B CA 1
ATOM 13117 C C . THR B 1 815 ? -49.75 26.172 -42.312 1 18.56 815 THR B C 1
ATOM 13119 O O . THR B 1 815 ? -48.844 26 -41.5 1 18.56 815 THR B O 1
ATOM 13122 N N . LYS B 1 816 ? -51.062 25.625 -42 1 19.09 816 LYS B N 1
ATOM 13123 C CA . LYS B 1 816 ? -52.188 25.328 -41.125 1 19.09 816 LYS B CA 1
ATOM 13124 C C . LYS B 1 816 ? -51.781 24.422 -39.969 1 19.09 816 LYS B C 1
ATOM 13126 O O . LYS B 1 816 ? -52.188 24.641 -38.812 1 19.09 816 LYS B O 1
ATOM 13131 N N . LEU B 1 817 ? -51.562 23.047 -40.031 1 17.59 817 LEU B N 1
ATOM 13132 C CA . LEU B 1 817 ? -51.844 22.453 -38.719 1 17.59 817 LEU B CA 1
ATOM 13133 C C . LEU B 1 817 ? -50.844 22.922 -37.688 1 17.59 817 LEU B C 1
ATOM 13135 O O . LEU B 1 817 ? -49.625 22.938 -37.969 1 17.59 817 LEU B O 1
#

InterPro domains:
  IPR002656 Acyltransferase 3 domain [PF01757] (312-694)
  IPR006621 Nose resistant-to-fluoxetine protein, N-terminal [PF20146] (86-215)
  IPR006621 Nose resistant-to-fluoxetine protein, N-terminal [SM00703] (83-241)
  IPR052728 Oxygen and lipid transport regulator [PTHR11161] (35-731)

Secondary structure (DSSP, 8-state):
-HHHHHHHHHHHHHHHHHHHHHHHHHHHHHHHHHHHTTS---------THHHHHHHHHHHHHHHHHHHHHHHHHHHHH-TTS-HHHHHHHHHHHHHHHTT-HHHHHHHT----S-TTGGGT--EE---HHHHHH-EEE-TTS-EEEEEEEEEEEEE--HHHHHHHHHHHTT-HHHHHHHTT-SS--SEETTEE-SEEEEEEEETTS-HHHHHHHHIIIIIHHH--EEEEEEEE-----PPPHHHHHHHHHHHHHHHHHHHHHHHHHHHHHH-SS--SS-SSHHHHHHHTT-HHHHHHHHHPPPPHHHHHTTHHHHHHHHHHHHHHHHHHHH---GGGBS-HHHHHHHHTSSTTHHHHTTTHHHHHHHHHHHHHHHHHHHHTHHHHHHS-HHHHHHHHHHHHHHHHHHHHHHHHHHHTTGGGT--SGGGSSSHHHHHHHHHHHHTHHHHTT-GGGS-TTT-SSTTTHHHHHHHHHHHHHHHHHHHHHH-HHHHHHHHHHHHHHHHHHHHHHHHHHT--SSSS-SSS-HHHHHHHIIIIITSHHHHHHHHHHHHHHHHHHHH--PPPHHHHHHHHHHHHHHHHHHHHTTHHHHHH----HHHHHHHHHHHHHHHHHHHHHHHHHHHTTS-HHHHHHHT-HHHHHHHHTHHHHHHHHHHHHHHHHHH--S--B---HHHHHHHHHHHHHHHHHHHHHHIIIIIHHHHHHHHHHHHHHHHHHTT----HHHHHHHHHHHHHHHHHHHHHHHHHHHHHHHHHHHHHHHHHHHGGGS----------------------------------------------/-HHHHHHHHHHHHHHHHHHHHHHHHHHHHHHHHHHHTTS--S------THHHHHHHHHHHHHHHHHHHHHHHHHHHHH-TTS-HHHHHHHHHHHHHHHTT-HHHHHHHT----S-TTGGGT--EE---HHHHHH-EEE-TTS-EEEEEEEEEEEEE--HHHHHHHHHHHTT-HHHHHHHTT-SS--SEETTEE-SEEEEEEEETTS-HHHHHHHHIIIIIHHH--EEEEEEEE-S---PPPHHHHHHHHHHHHHHHHHHHHHHHHHHHHHH-SS--SS-SSHHHHHHHTT-HHHHHHHHHPPPPHHHHTTTHHHHHHHHHHHHHHHHHHHH---GGGBS-HHHHHHHHTSSTTHHHHTTTHHHHHHHHHHHHHHHHHHHHTHHHHHHS-HHHHHHHHHHHHHHHHHHHHHHHHHHHTTGGGT--SGGGSSSHHHHHHHHHHHHTHHHHTT-GGGS-TTT-SSTTTHHHHHHHHHHHHHHHHHHHHHH-HHHHHHHHHHHHHHHHHHHHHHHHHHT--SSSS-SSS-HHHHHHHIIIIITSHHHHHHHHHHHHHHHHHHHH--PPPHHHHHHHHHHHHHHHHHHHHTHHHHHHH----HHHHHHHHHHHHHHHHHHHHHHHHHHHTTS-HHHHHHHT-HHHHHHHHTHHHHHHHHHHHHHHHHHH--S--B---HHHHHHHHHHHHHHHHHHHHHHIIIIIHHHHHHHHHHHHHHHHHHTT----HHHHHHHHHHHHHHHHHHHHHHHHHHHHHHHHHHHHHHHHHHHHTTS----------------------------------------------

Organism: Varroa destructor (NCBI:txid109461)